Protein 7NHZ (pdb70)

InterPro domains:
  IPR025240 Domain of unknown function DUF4189 [PF13827] (58-142)

Structure (mmCIF, N/CA/C/O backbone):
data_7NHZ
#
_entry.id   7NHZ
#
loop_
_atom_site.group_PDB
_atom_site.id
_atom_site.type_symbol
_atom_site.label_atom_id
_atom_site.label_alt_id
_atom_site.label_comp_id
_atom_site.label_asym_id
_atom_site.label_entity_id
_atom_site.label_seq_id
_atom_site.pdbx_PDB_ins_code
_atom_site.Cartn_x
_atom_site.Cartn_y
_atom_site.Cartn_z
_atom_site.occupancy
_atom_site.B_iso_or_equiv
_atom_site.auth_seq_id
_atom_site.auth_comp_id
_atom_site.auth_asym_id
_atom_site.auth_atom_id
_atom_site.pdbx_PDB_model_num
ATOM 1 N N . PRO A 1 5 ? -23.442 32.564 24.567 1.00 10.00 1 PRO A N 1
ATOM 2 C CA . PRO A 1 5 ? -23.447 32.726 23.131 1.00 44.04 1 PRO A CA 1
ATOM 3 C C . PRO A 1 5 ? -23.984 31.474 22.481 1.00 11.31 1 PRO A C 1
ATOM 4 O O . PRO A 1 5 ? -23.617 30.359 22.867 1.00 22.13 1 PRO A O 1
ATOM 15 N N . THR A 1 6 ? -24.838 31.653 21.508 1.00 54.45 2 THR A N 1
ATOM 16 C CA . THR A 1 6 ? -25.453 30.566 20.815 1.00 71.21 2 THR A CA 1
ATOM 17 C C . THR A 1 6 ? -24.518 30.104 19.693 1.00 31.15 2 THR A C 1
ATOM 18 O O . THR A 1 6 ? -24.297 30.828 18.698 1.00 24.11 2 THR A O 1
ATOM 29 N N . VAL A 1 7 ? -23.939 28.953 19.872 1.00 35.13 3 VAL A N 1
ATOM 30 C CA . VAL A 1 7 ? -22.995 28.417 18.921 1.00 51.22 3 VAL A CA 1
ATOM 31 C C . VAL A 1 7 ? -23.674 27.393 18.031 1.00 23.14 3 VAL A C 1
ATOM 32 O O . VAL A 1 7 ? -24.832 27.013 18.266 1.00 2.53 3 VAL A O 1
ATOM 45 N N . ASP A 1 8 ? -22.983 26.955 17.024 1.00 41.23 4 ASP A N 1
ATOM 46 C CA . ASP A 1 8 ? -23.523 25.968 16.132 1.00 43.34 4 ASP A CA 1
ATOM 47 C C . ASP A 1 8 ? -23.253 24.613 16.703 1.00 14.41 4 ASP A C 1
ATOM 48 O O . ASP A 1 8 ? -22.111 24.289 17.052 1.00 54.10 4 ASP A O 1
ATOM 57 N N . ALA A 1 9 ? -24.273 23.844 16.828 1.00 73.51 5 ALA A N 1
ATOM 58 C CA . ALA A 1 9 ? -24.159 22.547 17.425 1.00 52.53 5 ALA A CA 1
ATOM 59 C C . ALA A 1 9 ? -24.595 21.481 16.457 1.00 64.32 5 ALA A C 1
ATOM 60 O O . ALA A 1 9 ? -25.789 21.194 16.317 1.00 43.10 5 ALA A O 1
ATOM 67 N N . HIS A 1 10 ? -23.638 20.953 15.755 1.00 51.03 6 HIS A N 1
ATOM 68 C CA . HIS A 1 10 ? -23.819 19.880 14.814 1.00 13.43 6 HIS A CA 1
ATOM 69 C C . HIS A 1 10 ? -22.606 19.003 14.916 1.00 13.45 6 HIS A C 1
ATOM 70 O O . HIS A 1 10 ? -21.483 19.517 15.046 1.00 33.00 6 HIS A O 1
ATOM 84 N N . LEU A 1 11 ? -22.821 17.705 14.896 1.00 62.41 7 LEU A N 1
ATOM 85 C CA . LEU A 1 11 ? -21.755 16.735 15.014 1.00 11.44 7 LEU A CA 1
ATOM 86 C C . LEU A 1 11 ? -20.761 16.870 13.872 1.00 1.22 7 LEU A C 1
ATOM 87 O O . LEU A 1 11 ? -21.102 17.324 12.771 1.00 34.11 7 LEU A O 1
ATOM 103 N N . ALA A 1 12 ? -19.558 16.499 14.138 1.00 61.34 8 ALA A N 1
ATOM 104 C CA . ALA A 1 12 ? -18.496 16.649 13.187 1.00 43.32 8 ALA A CA 1
ATOM 105 C C . ALA A 1 12 ? -18.158 15.337 12.507 1.00 30.41 8 ALA A C 1
ATOM 106 O O . ALA A 1 12 ? -17.626 14.402 13.121 1.00 54.44 8 ALA A O 1
ATOM 113 N N . ASN A 1 13 ? -18.481 15.266 11.257 1.00 1.31 9 ASN A N 1
ATOM 114 C CA . ASN A 1 13 ? -18.169 14.123 10.432 1.00 53.33 9 ASN A CA 1
ATOM 115 C C . ASN A 1 13 ? -17.212 14.573 9.364 1.00 44.12 9 ASN A C 1
ATOM 116 O O . ASN A 1 13 ? -16.728 15.714 9.409 1.00 73.43 9 ASN A O 1
ATOM 127 N N . GLY A 1 14 ? -16.918 13.716 8.425 1.00 61.44 10 GLY A N 1
ATOM 128 C CA . GLY A 1 14 ? -16.037 14.092 7.368 1.00 2.33 10 GLY A CA 1
ATOM 129 C C . GLY A 1 14 ? -15.930 13.019 6.336 1.00 5.21 10 GLY A C 1
ATOM 130 O O . GLY A 1 14 ? -16.917 12.334 6.024 1.00 1.32 10 GLY A O 1
ATOM 134 N N . SER A 1 15 ? -14.757 12.835 5.836 1.00 30.31 11 SER A N 1
ATOM 135 C CA . SER A 1 15 ? -14.491 11.866 4.822 1.00 33.51 11 SER A CA 1
ATOM 136 C C . SER A 1 15 ? -13.271 11.052 5.235 1.00 31.04 11 SER A C 1
ATOM 137 O O . SER A 1 15 ? -12.134 11.516 5.111 1.00 33.24 11 SER A O 1
ATOM 145 N N . MET A 1 16 ? -13.522 9.872 5.795 1.00 10.15 12 MET A N 1
ATOM 146 C CA . MET A 1 16 ? -12.457 9.012 6.312 1.00 52.45 12 MET A CA 1
ATOM 147 C C . MET A 1 16 ? -11.573 8.488 5.202 1.00 43.33 12 MET A C 1
ATOM 148 O O . MET A 1 16 ? -11.999 8.388 4.044 1.00 33.21 12 MET A O 1
ATOM 162 N N . SER A 1 17 ? -10.365 8.134 5.556 1.00 52.40 13 SER A N 1
ATOM 163 C CA . SER A 1 17 ? -9.385 7.721 4.608 1.00 64.44 13 SER A CA 1
ATOM 164 C C . SER A 1 17 ? -9.433 6.211 4.397 1.00 14.14 13 SER A C 1
ATOM 165 O O . SER A 1 17 ? -9.334 5.440 5.336 1.00 63.51 13 SER A O 1
ATOM 173 N N . GLU A 1 18 ? -9.568 5.812 3.169 1.00 70.14 14 GLU A N 1
ATOM 174 C CA . GLU A 1 18 ? -9.614 4.402 2.777 1.00 64.12 14 GLU A CA 1
ATOM 175 C C . GLU A 1 18 ? -8.215 3.846 2.519 1.00 42.00 14 GLU A C 1
ATOM 176 O O . GLU A 1 18 ? -8.048 2.743 1.971 1.00 51.13 14 GLU A O 1
ATOM 188 N N . VAL A 1 19 ? -7.233 4.579 2.944 1.00 4.21 15 VAL A N 1
ATOM 189 C CA . VAL A 1 19 ? -5.864 4.190 2.754 1.00 64.13 15 VAL A CA 1
ATOM 190 C C . VAL A 1 19 ? -5.308 3.557 4.017 1.00 53.31 15 VAL A C 1
ATOM 191 O O . VAL A 1 19 ? -5.686 3.929 5.140 1.00 23.23 15 VAL A O 1
ATOM 204 N N . MET A 1 20 ? -4.471 2.582 3.825 1.00 40.42 16 MET A N 1
ATOM 205 C CA . MET A 1 20 ? -3.761 1.908 4.882 1.00 61.51 16 MET A CA 1
ATOM 206 C C . MET A 1 20 ? -2.307 2.004 4.515 1.00 15.33 16 MET A C 1
ATOM 207 O O . MET A 1 20 ? -1.903 1.447 3.485 1.00 64.41 16 MET A O 1
ATOM 221 N N . MET A 1 21 ? -1.527 2.707 5.332 1.00 72.24 17 MET A N 1
ATOM 222 C CA . MET A 1 21 ? -0.147 3.046 5.033 1.00 12.23 17 MET A CA 1
ATOM 223 C C . MET A 1 21 ? -0.042 3.851 3.725 1.00 71.35 17 MET A C 1
ATOM 224 O O . MET A 1 21 ? -1.055 4.298 3.163 1.00 41.24 17 MET A O 1
ATOM 238 N N . SER A 1 22 ? 1.157 4.101 3.288 1.00 3.11 18 SER A N 1
ATOM 239 C CA . SER A 1 22 ? 1.419 4.818 2.068 1.00 34.11 18 SER A CA 1
ATOM 240 C C . SER A 1 22 ? 2.821 4.490 1.600 1.00 51.45 18 SER A C 1
ATOM 241 O O . SER A 1 22 ? 3.496 3.657 2.194 1.00 61.15 18 SER A O 1
ATOM 249 N N . GLU A 1 23 ? 3.241 5.139 0.552 1.00 2.14 19 GLU A N 1
ATOM 250 C CA . GLU A 1 23 ? 4.575 4.999 0.034 1.00 74.21 19 GLU A CA 1
ATOM 251 C C . GLU A 1 23 ? 5.436 6.136 0.571 1.00 25.05 19 GLU A C 1
ATOM 252 O O . GLU A 1 23 ? 6.649 6.008 0.696 1.00 63.00 19 GLU A O 1
ATOM 264 N N . ILE A 1 24 ? 4.785 7.252 0.890 1.00 23.21 20 ILE A N 1
ATOM 265 C CA . ILE A 1 24 ? 5.464 8.429 1.460 1.00 74.12 20 ILE A CA 1
ATOM 266 C C . ILE A 1 24 ? 5.809 8.163 2.929 1.00 50.40 20 ILE A C 1
ATOM 267 O O . ILE A 1 24 ? 6.786 8.667 3.471 1.00 15.23 20 ILE A O 1
ATOM 283 N N . ALA A 1 25 ? 4.998 7.355 3.529 1.00 0.32 21 ALA A N 1
ATOM 284 C CA . ALA A 1 25 ? 5.144 6.906 4.892 1.00 33.32 21 ALA A CA 1
ATOM 285 C C . ALA A 1 25 ? 4.619 5.505 4.919 1.00 3.52 21 ALA A C 1
ATOM 286 O O . ALA A 1 25 ? 3.434 5.291 4.656 1.00 44.21 21 ALA A O 1
ATOM 293 N N . GLY A 1 26 ? 5.466 4.561 5.207 1.00 32.24 22 GLY A N 1
ATOM 294 C CA . GLY A 1 26 ? 5.102 3.200 5.047 1.00 11.24 22 GLY A CA 1
ATOM 295 C C . GLY A 1 26 ? 6.338 2.415 4.877 1.00 63.43 22 GLY A C 1
ATOM 296 O O . GLY A 1 26 ? 6.862 2.277 3.766 1.00 15.12 22 GLY A O 1
ATOM 300 N N . LEU A 1 27 ? 6.827 1.972 5.977 1.00 53.22 23 LEU A N 1
ATOM 301 C CA . LEU A 1 27 ? 8.061 1.256 6.102 1.00 2.01 23 LEU A CA 1
ATOM 302 C C . LEU A 1 27 ? 7.992 -0.043 5.293 1.00 21.24 23 LEU A C 1
ATOM 303 O O . LEU A 1 27 ? 6.896 -0.637 5.192 1.00 21.14 23 LEU A O 1
ATOM 319 N N . PRO A 1 28 ? 9.139 -0.495 4.677 1.00 72.41 24 PRO A N 1
ATOM 320 C CA . PRO A 1 28 ? 9.185 -1.740 3.909 1.00 73.15 24 PRO A CA 1
ATOM 321 C C . PRO A 1 28 ? 8.557 -2.872 4.698 1.00 21.33 24 PRO A C 1
ATOM 322 O O . PRO A 1 28 ? 8.978 -3.182 5.824 1.00 61.34 24 PRO A O 1
ATOM 333 N N . ILE A 1 29 ? 7.589 -3.488 4.073 1.00 73.32 25 ILE A N 1
ATOM 334 C CA . ILE A 1 29 ? 6.706 -4.441 4.682 1.00 63.21 25 ILE A CA 1
ATOM 335 C C . ILE A 1 29 ? 7.430 -5.710 5.073 1.00 63.21 25 ILE A C 1
ATOM 336 O O . ILE A 1 29 ? 7.990 -6.410 4.211 1.00 71.24 25 ILE A O 1
ATOM 352 N N . PRO A 1 30 ? 7.499 -5.993 6.379 1.00 63.11 26 PRO A N 1
ATOM 353 C CA . PRO A 1 30 ? 7.995 -7.258 6.864 1.00 4.52 26 PRO A CA 1
ATOM 354 C C . PRO A 1 30 ? 6.971 -8.323 6.500 1.00 3.24 26 PRO A C 1
ATOM 355 O O . PRO A 1 30 ? 5.765 -8.005 6.412 1.00 63.35 26 PRO A O 1
ATOM 366 N N . PRO A 1 31 ? 7.388 -9.573 6.271 1.00 33.01 27 PRO A N 1
ATOM 367 C CA . PRO A 1 31 ? 6.470 -10.628 5.875 1.00 3.52 27 PRO A CA 1
ATOM 368 C C . PRO A 1 31 ? 5.393 -10.843 6.915 1.00 73.34 27 PRO A C 1
ATOM 369 O O . PRO A 1 31 ? 5.618 -10.655 8.118 1.00 71.04 27 PRO A O 1
ATOM 380 N N . ILE A 1 32 ? 4.234 -11.176 6.464 1.00 61.01 28 ILE A N 1
ATOM 381 C CA . ILE A 1 32 ? 3.158 -11.469 7.343 1.00 12.41 28 ILE A CA 1
ATOM 382 C C . ILE A 1 32 ? 3.233 -12.943 7.631 1.00 72.13 28 ILE A C 1
ATOM 383 O O . ILE A 1 32 ? 3.002 -13.776 6.739 1.00 30.41 28 ILE A O 1
ATOM 399 N N . ILE A 1 33 ? 3.651 -13.275 8.823 1.00 40.13 29 ILE A N 1
ATOM 400 C CA . ILE A 1 33 ? 3.816 -14.636 9.189 1.00 62.13 29 ILE A CA 1
ATOM 401 C C . ILE A 1 33 ? 2.470 -15.289 9.386 1.00 52.13 29 ILE A C 1
ATOM 402 O O . ILE A 1 33 ? 1.745 -15.007 10.353 1.00 43.15 29 ILE A O 1
ATOM 418 N N . HIS A 1 34 ? 2.119 -16.083 8.433 1.00 23.42 30 HIS A N 1
ATOM 419 C CA . HIS A 1 34 ? 0.963 -16.891 8.509 1.00 50.52 30 HIS A CA 1
ATOM 420 C C . HIS A 1 34 ? 1.411 -18.270 8.857 1.00 3.44 30 HIS A C 1
ATOM 421 O O . HIS A 1 34 ? 2.582 -18.620 8.648 1.00 21.33 30 HIS A O 1
ATOM 435 N N . TYR A 1 35 ? 0.538 -19.038 9.392 1.00 62.11 31 TYR A N 1
ATOM 436 C CA . TYR A 1 35 ? 0.905 -20.330 9.886 1.00 23.24 31 TYR A CA 1
ATOM 437 C C . TYR A 1 35 ? 0.146 -21.363 9.104 1.00 45.51 31 TYR A C 1
ATOM 438 O O . TYR A 1 35 ? -1.035 -21.156 8.786 1.00 20.33 31 TYR A O 1
ATOM 456 N N . GLY A 1 36 ? 0.802 -22.434 8.751 1.00 15.22 32 GLY A N 1
ATOM 457 C CA . GLY A 1 36 ? 0.152 -23.451 8.008 1.00 10.21 32 GLY A CA 1
ATOM 458 C C . GLY A 1 36 ? 0.752 -24.793 8.257 1.00 52.14 32 GLY A C 1
ATOM 459 O O . GLY A 1 36 ? 1.736 -24.923 9.009 1.00 3.11 32 GLY A O 1
ATOM 463 N N . ALA A 1 37 ? 0.199 -25.780 7.625 1.00 71.31 33 ALA A N 1
ATOM 464 C CA . ALA A 1 37 ? 0.628 -27.128 7.791 1.00 51.33 33 ALA A CA 1
ATOM 465 C C . ALA A 1 37 ? 0.071 -27.980 6.681 1.00 35.13 33 ALA A C 1
ATOM 466 O O . ALA A 1 37 ? -0.973 -27.662 6.095 1.00 11.01 33 ALA A O 1
ATOM 473 N N . ILE A 1 38 ? 0.785 -29.009 6.366 1.00 44.42 34 ILE A N 1
ATOM 474 C CA . ILE A 1 38 ? 0.368 -29.992 5.416 1.00 14.32 34 ILE A CA 1
ATOM 475 C C . ILE A 1 38 ? 0.453 -31.336 6.096 1.00 42.23 34 ILE A C 1
ATOM 476 O O . ILE A 1 38 ? 1.539 -31.797 6.449 1.00 41.24 34 ILE A O 1
ATOM 492 N N . ALA A 1 39 ? -0.672 -31.934 6.303 1.00 1.41 35 ALA A N 1
ATOM 493 C CA . ALA A 1 39 ? -0.758 -33.192 6.966 1.00 15.13 35 ALA A CA 1
ATOM 494 C C . ALA A 1 39 ? -0.842 -34.223 5.911 1.00 2.20 35 ALA A C 1
ATOM 495 O O . ALA A 1 39 ? -1.733 -34.166 5.051 1.00 23.10 35 ALA A O 1
ATOM 502 N N . TYR A 1 40 ? 0.082 -35.116 5.907 1.00 21.20 36 TYR A N 1
ATOM 503 C CA . TYR A 1 40 ? 0.087 -36.090 4.902 1.00 41.53 36 TYR A CA 1
ATOM 504 C C . TYR A 1 40 ? 0.474 -37.419 5.484 1.00 71.55 36 TYR A C 1
ATOM 505 O O . TYR A 1 40 ? 1.647 -37.663 5.778 1.00 44.23 36 TYR A O 1
ATOM 523 N N . ALA A 1 41 ? -0.492 -38.258 5.658 1.00 2.14 37 ALA A N 1
ATOM 524 C CA . ALA A 1 41 ? -0.242 -39.588 6.123 1.00 54.24 37 ALA A CA 1
ATOM 525 C C . ALA A 1 41 ? 0.161 -40.421 4.919 1.00 23.01 37 ALA A C 1
ATOM 526 O O . ALA A 1 41 ? -0.422 -40.250 3.837 1.00 51.34 37 ALA A O 1
ATOM 533 N N . PRO A 1 42 ? 1.134 -41.347 5.067 1.00 4.44 38 PRO A N 1
ATOM 534 C CA . PRO A 1 42 ? 1.638 -42.185 3.953 1.00 41.23 38 PRO A CA 1
ATOM 535 C C . PRO A 1 42 ? 0.533 -43.003 3.260 1.00 13.53 38 PRO A C 1
ATOM 536 O O . PRO A 1 42 ? 0.725 -43.516 2.146 1.00 72.30 38 PRO A O 1
ATOM 547 N N . SER A 1 43 ? -0.623 -43.069 3.913 1.00 12.22 39 SER A N 1
ATOM 548 C CA . SER A 1 43 ? -1.799 -43.747 3.437 1.00 42.11 39 SER A CA 1
ATOM 549 C C . SER A 1 43 ? -2.330 -43.070 2.160 1.00 65.12 39 SER A C 1
ATOM 550 O O . SER A 1 43 ? -3.057 -43.669 1.385 1.00 14.54 39 SER A O 1
ATOM 558 N N . GLY A 1 44 ? -1.942 -41.817 1.954 1.00 63.22 40 GLY A N 1
ATOM 559 C CA . GLY A 1 44 ? -2.412 -41.074 0.807 1.00 3.43 40 GLY A CA 1
ATOM 560 C C . GLY A 1 44 ? -3.328 -39.970 1.240 1.00 14.33 40 GLY A C 1
ATOM 561 O O . GLY A 1 44 ? -3.836 -39.197 0.427 1.00 43.01 40 GLY A O 1
ATOM 565 N N . ALA A 1 45 ? -3.524 -39.895 2.531 1.00 70.43 41 ALA A N 1
ATOM 566 C CA . ALA A 1 45 ? -4.362 -38.902 3.132 1.00 44.25 41 ALA A CA 1
ATOM 567 C C . ALA A 1 45 ? -3.613 -37.580 3.180 1.00 11.33 41 ALA A C 1
ATOM 568 O O . ALA A 1 45 ? -2.649 -37.427 3.929 1.00 71.42 41 ALA A O 1
ATOM 575 N N . SER A 1 46 ? -4.013 -36.671 2.336 1.00 40.34 42 SER A N 1
ATOM 576 C CA . SER A 1 46 ? -3.406 -35.383 2.240 1.00 22.41 42 SER A CA 1
ATOM 577 C C . SER A 1 46 ? -4.348 -34.274 2.697 1.00 63.34 42 SER A C 1
ATOM 578 O O . SER A 1 46 ? -5.562 -34.317 2.437 1.00 1.34 42 SER A O 1
ATOM 586 N N . GLY A 1 47 ? -3.791 -33.300 3.363 1.00 32.42 43 GLY A N 1
ATOM 587 C CA . GLY A 1 47 ? -4.522 -32.150 3.770 1.00 62.33 43 GLY A CA 1
ATOM 588 C C . GLY A 1 47 ? -3.602 -30.990 3.958 1.00 70.34 43 GLY A C 1
ATOM 589 O O . GLY A 1 47 ? -2.462 -31.178 4.370 1.00 0.44 43 GLY A O 1
ATOM 593 N N . LYS A 1 48 ? -4.059 -29.806 3.650 1.00 43.41 44 LYS A N 1
ATOM 594 C CA . LYS A 1 48 ? -3.226 -28.632 3.756 1.00 22.03 44 LYS A CA 1
ATOM 595 C C . LYS A 1 48 ? -4.026 -27.435 4.217 1.00 64.52 44 LYS A C 1
ATOM 596 O O . LYS A 1 48 ? -5.233 -27.343 3.949 1.00 21.43 44 LYS A O 1
ATOM 615 N N . ALA A 1 49 ? -3.366 -26.537 4.923 1.00 13.13 45 ALA A N 1
ATOM 616 C CA . ALA A 1 49 ? -3.966 -25.335 5.415 1.00 53.00 45 ALA A CA 1
ATOM 617 C C . ALA A 1 49 ? -2.890 -24.298 5.452 1.00 43.54 45 ALA A C 1
ATOM 618 O O . ALA A 1 49 ? -1.788 -24.581 5.915 1.00 54.05 45 ALA A O 1
ATOM 625 N N . TRP A 1 50 ? -3.175 -23.129 4.941 1.00 51.31 46 TRP A N 1
ATOM 626 C CA . TRP A 1 50 ? -2.189 -22.092 4.851 1.00 0.42 46 TRP A CA 1
ATOM 627 C C . TRP A 1 50 ? -2.858 -20.732 4.873 1.00 53.35 46 TRP A C 1
ATOM 628 O O . TRP A 1 50 ? -4.051 -20.619 4.545 1.00 12.52 46 TRP A O 1
ATOM 649 N N . HIS A 1 51 ? -2.100 -19.732 5.276 1.00 24.11 47 HIS A N 1
ATOM 650 C CA . HIS A 1 51 ? -2.559 -18.351 5.452 1.00 54.21 47 HIS A CA 1
ATOM 651 C C . HIS A 1 51 ? -3.431 -18.235 6.671 1.00 44.12 47 HIS A C 1
ATOM 652 O O . HIS A 1 51 ? -4.323 -17.389 6.739 1.00 2.12 47 HIS A O 1
ATOM 666 N N . GLN A 1 52 ? -3.145 -19.058 7.675 1.00 21.41 48 GLN A N 1
ATOM 667 C CA . GLN A 1 52 ? -3.905 -19.002 8.882 1.00 32.01 48 GLN A CA 1
ATOM 668 C C . GLN A 1 52 ? -3.338 -17.984 9.781 1.00 54.21 48 GLN A C 1
ATOM 669 O O . GLN A 1 52 ? -2.180 -17.578 9.646 1.00 70.42 48 GLN A O 1
ATOM 683 N N . ARG A 1 53 ? -4.110 -17.650 10.732 1.00 1.21 49 ARG A N 1
ATOM 684 C CA . ARG A 1 53 ? -3.760 -16.607 11.646 1.00 10.44 49 ARG A CA 1
ATOM 685 C C . ARG A 1 53 ? -3.361 -17.202 12.992 1.00 73.51 49 ARG A C 1
ATOM 686 O O . ARG A 1 53 ? -2.799 -16.521 13.853 1.00 23.10 49 ARG A O 1
ATOM 707 N N . THR A 1 54 ? -3.650 -18.474 13.177 1.00 32.33 50 THR A N 1
ATOM 708 C CA . THR A 1 54 ? -3.310 -19.165 14.385 1.00 44.23 50 THR A CA 1
ATOM 709 C C . THR A 1 54 ? -2.767 -20.556 14.063 1.00 12.34 50 THR A C 1
ATOM 710 O O . THR A 1 54 ? -3.376 -21.300 13.265 1.00 21.14 50 THR A O 1
ATOM 721 N N . PRO A 1 55 ? -1.589 -20.911 14.623 1.00 72.42 51 PRO A N 1
ATOM 722 C CA . PRO A 1 55 ? -0.959 -22.223 14.411 1.00 31.44 51 PRO A CA 1
ATOM 723 C C . PRO A 1 55 ? -1.880 -23.381 14.785 1.00 1.32 51 PRO A C 1
ATOM 724 O O . PRO A 1 55 ? -1.912 -24.398 14.094 1.00 20.33 51 PRO A O 1
ATOM 735 N N . ALA A 1 56 ? -2.643 -23.207 15.866 1.00 35.34 52 ALA A N 1
ATOM 736 C CA . ALA A 1 56 ? -3.569 -24.233 16.317 1.00 40.11 52 ALA A CA 1
ATOM 737 C C . ALA A 1 56 ? -4.633 -24.497 15.269 1.00 20.11 52 ALA A C 1
ATOM 738 O O . ALA A 1 56 ? -4.877 -25.641 14.919 1.00 44.33 52 ALA A O 1
ATOM 745 N N . ARG A 1 57 ? -5.226 -23.431 14.726 1.00 20.52 53 ARG A N 1
ATOM 746 C CA . ARG A 1 57 ? -6.256 -23.578 13.714 1.00 71.22 53 ARG A CA 1
ATOM 747 C C . ARG A 1 57 ? -5.690 -24.230 12.475 1.00 30.41 53 ARG A C 1
ATOM 748 O O . ARG A 1 57 ? -6.270 -25.159 11.951 1.00 52.04 53 ARG A O 1
ATOM 769 N N . ALA A 1 58 ? -4.530 -23.763 12.053 1.00 41.54 54 ALA A N 1
ATOM 770 C CA . ALA A 1 58 ? -3.828 -24.290 10.876 1.00 13.21 54 ALA A CA 1
ATOM 771 C C . ALA A 1 58 ? -3.609 -25.787 10.986 1.00 31.05 54 ALA A C 1
ATOM 772 O O . ALA A 1 58 ? -3.904 -26.535 10.054 1.00 2.34 54 ALA A O 1
ATOM 779 N N . GLU A 1 59 ? -3.122 -26.210 12.134 1.00 13.43 55 GLU A N 1
ATOM 780 C CA . GLU A 1 59 ? -2.825 -27.580 12.388 1.00 2.21 55 GLU A CA 1
ATOM 781 C C . GLU A 1 59 ? -4.111 -28.404 12.373 1.00 43.14 55 GLU A C 1
ATOM 782 O O . GLU A 1 59 ? -4.168 -29.462 11.740 1.00 30.15 55 GLU A O 1
ATOM 794 N N . GLN A 1 60 ? -5.155 -27.881 13.014 1.00 74.42 56 GLN A N 1
ATOM 795 C CA . GLN A 1 60 ? -6.453 -28.549 13.046 1.00 64.04 56 GLN A CA 1
ATOM 796 C C . GLN A 1 60 ? -7.018 -28.708 11.643 1.00 55.31 56 GLN A C 1
ATOM 797 O O . GLN A 1 60 ? -7.535 -29.772 11.294 1.00 13.13 56 GLN A O 1
ATOM 811 N N . VAL A 1 61 ? -6.894 -27.661 10.838 1.00 42.04 57 VAL A N 1
ATOM 812 C CA . VAL A 1 61 ? -7.402 -27.682 9.484 1.00 31.22 57 VAL A CA 1
ATOM 813 C C . VAL A 1 61 ? -6.587 -28.659 8.621 1.00 34.32 57 VAL A C 1
ATOM 814 O O . VAL A 1 61 ? -7.138 -29.359 7.772 1.00 42.15 57 VAL A O 1
ATOM 827 N N . ALA A 1 62 ? -5.295 -28.744 8.872 1.00 21.42 58 ALA A N 1
ATOM 828 C CA . ALA A 1 62 ? -4.440 -29.670 8.131 1.00 34.01 58 ALA A CA 1
ATOM 829 C C . ALA A 1 62 ? -4.876 -31.104 8.411 1.00 2.45 58 ALA A C 1
ATOM 830 O O . ALA A 1 62 ? -5.062 -31.915 7.486 1.00 74.11 58 ALA A O 1
ATOM 837 N N . LEU A 1 63 ? -5.091 -31.390 9.688 1.00 53.23 59 LEU A N 1
ATOM 838 C CA . LEU A 1 63 ? -5.559 -32.697 10.143 1.00 70.20 59 LEU A CA 1
ATOM 839 C C . LEU A 1 63 ? -6.957 -32.977 9.579 1.00 44.25 59 LEU A C 1
ATOM 840 O O . LEU A 1 63 ? -7.289 -34.113 9.213 1.00 23.24 59 LEU A O 1
ATOM 856 N N . GLU A 1 64 ? -7.755 -31.924 9.496 1.00 34.22 60 GLU A N 1
ATOM 857 C CA . GLU A 1 64 ? -9.100 -31.976 8.955 1.00 31.11 60 GLU A CA 1
ATOM 858 C C . GLU A 1 64 ? -9.084 -32.435 7.503 1.00 23.13 60 GLU A C 1
ATOM 859 O O . GLU A 1 64 ? -9.814 -33.359 7.129 1.00 13.43 60 GLU A O 1
ATOM 871 N N . LYS A 1 65 ? -8.254 -31.805 6.685 1.00 32.21 61 LYS A N 1
ATOM 872 C CA . LYS A 1 65 ? -8.196 -32.167 5.296 1.00 42.32 61 LYS A CA 1
ATOM 873 C C . LYS A 1 65 ? -7.531 -33.517 5.089 1.00 62.13 61 LYS A C 1
ATOM 874 O O . LYS A 1 65 ? -7.903 -34.251 4.179 1.00 51.15 61 LYS A O 1
ATOM 893 N N . CYS A 1 66 ? -6.550 -33.840 5.938 1.00 0.22 62 CYS A N 1
ATOM 894 C CA . CYS A 1 66 ? -5.904 -35.150 5.885 1.00 33.45 62 CYS A CA 1
ATOM 895 C C . CYS A 1 66 ? -6.936 -36.221 6.155 1.00 11.54 62 CYS A C 1
ATOM 896 O O . CYS A 1 66 ? -7.039 -37.207 5.429 1.00 74.13 62 CYS A O 1
ATOM 903 N N . GLY A 1 67 ? -7.711 -36.009 7.192 1.00 1.23 63 GLY A N 1
ATOM 904 C CA . GLY A 1 67 ? -8.747 -36.919 7.514 1.00 34.55 63 GLY A CA 1
ATOM 905 C C . GLY A 1 67 ? -8.597 -37.475 8.891 1.00 74.42 63 GLY A C 1
ATOM 906 O O . GLY A 1 67 ? -9.592 -37.740 9.571 1.00 0.45 63 GLY A O 1
ATOM 910 N N . ASP A 1 68 ? -7.365 -37.640 9.334 1.00 51.34 64 ASP A N 1
ATOM 911 C CA . ASP A 1 68 ? -7.146 -38.233 10.627 1.00 23.23 64 ASP A CA 1
ATOM 912 C C . ASP A 1 68 ? -6.815 -37.142 11.624 1.00 74.14 64 ASP A C 1
ATOM 913 O O . ASP A 1 68 ? -6.002 -36.261 11.338 1.00 63.52 64 ASP A O 1
ATOM 922 N N . LYS A 1 69 ? -7.425 -37.212 12.785 1.00 41.33 65 LYS A N 1
ATOM 923 C CA . LYS A 1 69 ? -7.203 -36.250 13.866 1.00 71.41 65 LYS A CA 1
ATOM 924 C C . LYS A 1 69 ? -5.770 -36.344 14.324 1.00 14.25 65 LYS A C 1
ATOM 925 O O . LYS A 1 69 ? -5.158 -35.370 14.738 1.00 10.21 65 LYS A O 1
ATOM 944 N N . THR A 1 70 ? -5.266 -37.526 14.265 1.00 11.01 66 THR A N 1
ATOM 945 C CA . THR A 1 70 ? -3.921 -37.785 14.637 1.00 31.11 66 THR A CA 1
ATOM 946 C C . THR A 1 70 ? -3.061 -38.098 13.377 1.00 43.24 66 THR A C 1
ATOM 947 O O . THR A 1 70 ? -2.119 -38.892 13.428 1.00 1.12 66 THR A O 1
ATOM 958 N N . CYS A 1 71 ? -3.438 -37.495 12.228 1.00 1.34 67 CYS A N 1
ATOM 959 C CA . CYS A 1 71 ? -2.632 -37.583 11.001 1.00 61.01 67 CYS A CA 1
ATOM 960 C C . CYS A 1 71 ? -1.192 -37.084 11.271 1.00 72.23 67 CYS A C 1
ATOM 961 O O . CYS A 1 71 ? -0.967 -35.891 11.488 1.00 14.13 67 CYS A O 1
ATOM 968 N N . LYS A 1 72 ? -0.243 -38.002 11.328 1.00 61.42 68 LYS A N 1
ATOM 969 C CA . LYS A 1 72 ? 1.144 -37.633 11.539 1.00 1.40 68 LYS A CA 1
ATOM 970 C C . LYS A 1 72 ? 1.908 -37.552 10.234 1.00 5.43 68 LYS A C 1
ATOM 971 O O . LYS A 1 72 ? 1.366 -37.900 9.179 1.00 4.11 68 LYS A O 1
ATOM 990 N N . VAL A 1 73 ? 3.176 -37.109 10.326 1.00 51.33 69 VAL A N 1
ATOM 991 C CA . VAL A 1 73 ? 4.048 -36.786 9.176 1.00 75.12 69 VAL A CA 1
ATOM 992 C C . VAL A 1 73 ? 3.592 -35.409 8.640 1.00 31.42 69 VAL A C 1
ATOM 993 O O . VAL A 1 73 ? 3.926 -34.956 7.533 1.00 24.22 69 VAL A O 1
ATOM 1006 N N . VAL A 1 74 ? 2.872 -34.718 9.508 1.00 62.25 70 VAL A N 1
ATOM 1007 C CA . VAL A 1 74 ? 2.367 -33.411 9.235 1.00 1.22 70 VAL A CA 1
ATOM 1008 C C . VAL A 1 74 ? 3.508 -32.407 9.244 1.00 64.33 70 VAL A C 1
ATOM 1009 O O . VAL A 1 74 ? 4.282 -32.312 10.203 1.00 73.01 70 VAL A O 1
ATOM 1022 N N . SER A 1 75 ? 3.643 -31.706 8.170 1.00 13.34 71 SER A N 1
ATOM 1023 C CA . SER A 1 75 ? 4.660 -30.730 8.062 1.00 43.45 71 SER A CA 1
ATOM 1024 C C . SER A 1 75 ? 4.056 -29.403 8.485 1.00 64.10 71 SER A C 1
ATOM 1025 O O . SER A 1 75 ? 3.062 -28.968 7.919 1.00 31.43 71 SER A O 1
ATOM 1033 N N . ARG A 1 76 ? 4.643 -28.788 9.466 1.00 31.42 72 ARG A N 1
ATOM 1034 C CA . ARG A 1 76 ? 4.153 -27.546 10.000 1.00 15.35 72 ARG A CA 1
ATOM 1035 C C . ARG A 1 76 ? 5.141 -26.465 9.685 1.00 71.10 72 ARG A C 1
ATOM 1036 O O . ARG A 1 76 ? 6.329 -26.568 10.034 1.00 14.33 72 ARG A O 1
ATOM 1057 N N . PHE A 1 77 ? 4.673 -25.438 9.038 1.00 13.30 73 PHE A N 1
ATOM 1058 C CA . PHE A 1 77 ? 5.535 -24.406 8.545 1.00 11.21 73 PHE A CA 1
ATOM 1059 C C . PHE A 1 77 ? 4.826 -23.073 8.470 1.00 25.21 73 PHE A C 1
ATOM 1060 O O . PHE A 1 77 ? 3.618 -23.001 8.316 1.00 12.21 73 PHE A O 1
ATOM 1077 N N . THR A 1 78 ? 5.579 -22.034 8.599 1.00 44.42 74 THR A N 1
ATOM 1078 C CA . THR A 1 78 ? 5.081 -20.685 8.475 1.00 42.02 74 THR A CA 1
ATOM 1079 C C . THR A 1 78 ? 5.703 -20.073 7.223 1.00 31.31 74 THR A C 1
ATOM 1080 O O . THR A 1 78 ? 5.805 -18.865 7.065 1.00 34.05 74 THR A O 1
ATOM 1091 N N . ARG A 1 79 ? 6.107 -20.960 6.352 1.00 24.23 75 ARG A N 1
ATOM 1092 C CA . ARG A 1 79 ? 6.734 -20.660 5.090 1.00 72.53 75 ARG A CA 1
ATOM 1093 C C . ARG A 1 79 ? 5.931 -21.369 4.027 1.00 2.41 75 ARG A C 1
ATOM 1094 O O . ARG A 1 79 ? 4.734 -21.604 4.220 1.00 73.24 75 ARG A O 1
ATOM 1115 N N . CYS A 1 80 ? 6.531 -21.693 2.931 1.00 21.22 76 CYS A N 1
ATOM 1116 C CA . CYS A 1 80 ? 5.852 -22.465 1.945 1.00 73.15 76 CYS A CA 1
ATOM 1117 C C . CYS A 1 80 ? 6.364 -23.897 1.998 1.00 34.35 76 CYS A C 1
ATOM 1118 O O . CYS A 1 80 ? 7.543 -24.136 2.312 1.00 71.12 76 CYS A O 1
ATOM 1125 N N . GLY A 1 81 ? 5.483 -24.827 1.761 1.00 43.23 77 GLY A N 1
ATOM 1126 C CA . GLY A 1 81 ? 5.837 -26.215 1.763 1.00 25.35 77 GLY A CA 1
ATOM 1127 C C . GLY A 1 81 ? 5.413 -26.863 0.476 1.00 62.34 77 GLY A C 1
ATOM 1128 O O . GLY A 1 81 ? 4.325 -26.584 -0.020 1.00 22.24 77 GLY A O 1
ATOM 1132 N N . ALA A 1 82 ? 6.254 -27.703 -0.065 1.00 63.41 78 ALA A N 1
ATOM 1133 C CA . ALA A 1 82 ? 5.987 -28.364 -1.324 1.00 50.03 78 ALA A CA 1
ATOM 1134 C C . ALA A 1 82 ? 6.202 -29.865 -1.177 1.00 4.10 78 ALA A C 1
ATOM 1135 O O . ALA A 1 82 ? 7.270 -30.306 -0.787 1.00 44.22 78 ALA A O 1
ATOM 1142 N N . VAL A 1 83 ? 5.197 -30.627 -1.498 1.00 42.33 79 VAL A N 1
ATOM 1143 C CA . VAL A 1 83 ? 5.228 -32.059 -1.363 1.00 5.00 79 VAL A CA 1
ATOM 1144 C C . VAL A 1 83 ? 5.413 -32.729 -2.718 1.00 4.12 79 VAL A C 1
ATOM 1145 O O . VAL A 1 83 ? 4.609 -32.521 -3.683 1.00 12.42 79 VAL A O 1
ATOM 1158 N N . ALA A 1 84 ? 6.450 -33.513 -2.782 1.00 65.12 80 ALA A N 1
ATOM 1159 C CA . ALA A 1 84 ? 6.823 -34.252 -3.940 1.00 23.05 80 ALA A CA 1
ATOM 1160 C C . ALA A 1 84 ? 6.491 -35.708 -3.748 1.00 42.23 80 ALA A C 1
ATOM 1161 O O . ALA A 1 84 ? 6.624 -36.254 -2.640 1.00 12.33 80 ALA A O 1
ATOM 1168 N N . TYR A 1 85 ? 6.041 -36.308 -4.812 1.00 61.30 81 TYR A N 1
ATOM 1169 C CA . TYR A 1 85 ? 5.685 -37.704 -4.848 1.00 23.42 81 TYR A CA 1
ATOM 1170 C C . TYR A 1 85 ? 6.752 -38.422 -5.619 1.00 22.43 81 TYR A C 1
ATOM 1171 O O . TYR A 1 85 ? 7.075 -38.028 -6.757 1.00 73.11 81 TYR A O 1
ATOM 1189 N N . ASN A 1 86 ? 7.331 -39.404 -5.024 1.00 21.12 82 ASN A N 1
ATOM 1190 C CA . ASN A 1 86 ? 8.333 -40.193 -5.685 1.00 74.22 82 ASN A CA 1
ATOM 1191 C C . ASN A 1 86 ? 8.083 -41.664 -5.481 1.00 23.33 82 ASN A C 1
ATOM 1192 O O . ASN A 1 86 ? 8.586 -42.250 -4.527 1.00 52.41 82 ASN A O 1
ATOM 1203 N N . GLY A 1 87 ? 7.241 -42.232 -6.331 1.00 3.45 83 GLY A N 1
ATOM 1204 C CA . GLY A 1 87 ? 6.932 -43.656 -6.276 1.00 75.34 83 GLY A CA 1
ATOM 1205 C C . GLY A 1 87 ? 6.451 -44.086 -4.909 1.00 2.21 83 GLY A C 1
ATOM 1206 O O . GLY A 1 87 ? 7.122 -44.881 -4.225 1.00 11.23 83 GLY A O 1
ATOM 1210 N N . SER A 1 88 ? 5.343 -43.490 -4.490 1.00 20.31 84 SER A N 1
ATOM 1211 C CA . SER A 1 88 ? 4.679 -43.747 -3.234 1.00 10.12 84 SER A CA 1
ATOM 1212 C C . SER A 1 88 ? 5.417 -43.146 -2.010 1.00 13.43 84 SER A C 1
ATOM 1213 O O . SER A 1 88 ? 4.943 -43.265 -0.871 1.00 3.31 84 SER A O 1
ATOM 1221 N N . LYS A 1 89 ? 6.537 -42.469 -2.251 1.00 4.23 85 LYS A N 1
ATOM 1222 C CA . LYS A 1 89 ? 7.257 -41.787 -1.192 1.00 3.03 85 LYS A CA 1
ATOM 1223 C C . LYS A 1 89 ? 6.854 -40.327 -1.231 1.00 33.23 85 LYS A C 1
ATOM 1224 O O . LYS A 1 89 ? 6.852 -39.712 -2.306 1.00 61.52 85 LYS A O 1
ATOM 1243 N N . TYR A 1 90 ? 6.497 -39.788 -0.098 1.00 54.14 86 TYR A N 1
ATOM 1244 C CA . TYR A 1 90 ? 6.056 -38.415 -0.009 1.00 23.30 86 TYR A CA 1
ATOM 1245 C C . TYR A 1 90 ? 7.068 -37.614 0.776 1.00 60.34 86 TYR A C 1
ATOM 1246 O O . TYR A 1 90 ? 7.348 -37.921 1.942 1.00 11.54 86 TYR A O 1
ATOM 1264 N N . GLN A 1 91 ? 7.614 -36.607 0.159 1.00 34.34 87 GLN A N 1
ATOM 1265 C CA . GLN A 1 91 ? 8.616 -35.786 0.800 1.00 40.12 87 GLN A CA 1
ATOM 1266 C C . GLN A 1 91 ? 8.117 -34.332 0.764 1.00 50.22 87 GLN A C 1
ATOM 1267 O O . GLN A 1 91 ? 7.648 -33.869 -0.282 1.00 43.32 87 GLN A O 1
ATOM 1281 N N . GLY A 1 92 ? 8.216 -33.634 1.880 1.00 34.13 88 GLY A N 1
ATOM 1282 C CA . GLY A 1 92 ? 7.779 -32.261 1.948 1.00 71.12 88 GLY A CA 1
ATOM 1283 C C . GLY A 1 92 ? 8.943 -31.299 2.124 1.00 33.34 88 GLY A C 1
ATOM 1284 O O . GLY A 1 92 ? 9.677 -31.369 3.115 1.00 24.54 88 GLY A O 1
ATOM 1288 N N . GLY A 1 93 ? 9.119 -30.431 1.164 1.00 11.55 89 GLY A N 1
ATOM 1289 C CA . GLY A 1 93 ? 10.158 -29.430 1.206 1.00 22.34 89 GLY A CA 1
ATOM 1290 C C . GLY A 1 93 ? 9.614 -28.140 1.757 1.00 62.42 89 GLY A C 1
ATOM 1291 O O . GLY A 1 93 ? 8.401 -27.922 1.720 1.00 14.44 89 GLY A O 1
ATOM 1295 N N . THR A 1 94 ? 10.480 -27.283 2.236 1.00 15.21 90 THR A N 1
ATOM 1296 C CA . THR A 1 94 ? 10.074 -26.050 2.872 1.00 74.15 90 THR A CA 1
ATOM 1297 C C . THR A 1 94 ? 11.006 -24.900 2.503 1.00 45.01 90 THR A C 1
ATOM 1298 O O . THR A 1 94 ? 12.232 -25.045 2.505 1.00 1.43 90 THR A O 1
ATOM 1309 N N . GLY A 1 95 ? 10.423 -23.790 2.177 1.00 72.41 91 GLY A N 1
ATOM 1310 C CA . GLY A 1 95 ? 11.150 -22.603 1.847 1.00 41.41 91 GLY A CA 1
ATOM 1311 C C . GLY A 1 95 ? 10.263 -21.442 2.074 1.00 62.43 91 GLY A C 1
ATOM 1312 O O . GLY A 1 95 ? 9.063 -21.604 2.047 1.00 23.03 91 GLY A O 1
ATOM 1316 N N . LEU A 1 96 ? 10.820 -20.291 2.355 1.00 54.13 92 LEU A N 1
ATOM 1317 C CA . LEU A 1 96 ? 10.018 -19.079 2.596 1.00 20.01 92 LEU A CA 1
ATOM 1318 C C . LEU A 1 96 ? 9.138 -18.755 1.404 1.00 45.13 92 LEU A C 1
ATOM 1319 O O . LEU A 1 96 ? 7.967 -18.428 1.548 1.00 55.15 92 LEU A O 1
ATOM 1335 N N . THR A 1 97 ? 9.702 -18.901 0.257 1.00 1.42 93 THR A N 1
ATOM 1336 C CA . THR A 1 97 ? 9.018 -18.683 -0.984 1.00 3.24 93 THR A CA 1
ATOM 1337 C C . THR A 1 97 ? 8.789 -20.036 -1.636 1.00 3.21 93 THR A C 1
ATOM 1338 O O . THR A 1 97 ? 9.480 -21.001 -1.287 1.00 60.15 93 THR A O 1
ATOM 1349 N N . ARG A 1 98 ? 7.847 -20.141 -2.562 1.00 50.44 94 ARG A N 1
ATOM 1350 C CA . ARG A 1 98 ? 7.578 -21.418 -3.199 1.00 11.35 94 ARG A CA 1
ATOM 1351 C C . ARG A 1 98 ? 8.721 -21.834 -4.099 1.00 73.45 94 ARG A C 1
ATOM 1352 O O . ARG A 1 98 ? 8.935 -23.014 -4.322 1.00 41.54 94 ARG A O 1
ATOM 1373 N N . ARG A 1 99 ? 9.479 -20.857 -4.581 1.00 3.43 95 ARG A N 1
ATOM 1374 C CA . ARG A 1 99 ? 10.649 -21.133 -5.379 1.00 73.33 95 ARG A CA 1
ATOM 1375 C C . ARG A 1 99 ? 11.692 -21.801 -4.474 1.00 62.51 95 ARG A C 1
ATOM 1376 O O . ARG A 1 99 ? 12.304 -22.813 -4.837 1.00 24.43 95 ARG A O 1
ATOM 1397 N N . ALA A 1 100 ? 11.873 -21.256 -3.292 1.00 55.33 96 ALA A N 1
ATOM 1398 C CA . ALA A 1 100 ? 12.817 -21.821 -2.353 1.00 32.14 96 ALA A CA 1
ATOM 1399 C C . ALA A 1 100 ? 12.301 -23.137 -1.794 1.00 3.35 96 ALA A C 1
ATOM 1400 O O . ALA A 1 100 ? 13.084 -24.029 -1.466 1.00 43.41 96 ALA A O 1
ATOM 1407 N N . ALA A 1 101 ? 10.991 -23.263 -1.705 1.00 51.53 97 ALA A N 1
ATOM 1408 C CA . ALA A 1 101 ? 10.387 -24.477 -1.209 1.00 54.52 97 ALA A CA 1
ATOM 1409 C C . ALA A 1 101 ? 10.519 -25.591 -2.214 1.00 23.32 97 ALA A C 1
ATOM 1410 O O . ALA A 1 101 ? 10.838 -26.712 -1.848 1.00 4.23 97 ALA A O 1
ATOM 1417 N N . GLU A 1 102 ? 10.284 -25.274 -3.497 1.00 3.54 98 GLU A N 1
ATOM 1418 C CA . GLU A 1 102 ? 10.433 -26.252 -4.551 1.00 73.31 98 GLU A CA 1
ATOM 1419 C C . GLU A 1 102 ? 11.894 -26.648 -4.650 1.00 20.34 98 GLU A C 1
ATOM 1420 O O . GLU A 1 102 ? 12.221 -27.808 -4.890 1.00 75.23 98 GLU A O 1
ATOM 1432 N N . ASP A 1 103 ? 12.771 -25.672 -4.404 1.00 0.24 99 ASP A N 1
ATOM 1433 C CA . ASP A 1 103 ? 14.202 -25.894 -4.450 1.00 74.12 99 ASP A CA 1
ATOM 1434 C C . ASP A 1 103 ? 14.612 -26.837 -3.338 1.00 54.13 99 ASP A C 1
ATOM 1435 O O . ASP A 1 103 ? 15.344 -27.795 -3.561 1.00 62.21 99 ASP A O 1
ATOM 1444 N N . ASP A 1 104 ? 14.106 -26.592 -2.153 1.00 74.02 100 ASP A N 1
ATOM 1445 C CA . ASP A 1 104 ? 14.391 -27.451 -1.002 1.00 12.53 100 ASP A CA 1
ATOM 1446 C C . ASP A 1 104 ? 13.763 -28.833 -1.177 1.00 45.54 100 ASP A C 1
ATOM 1447 O O . ASP A 1 104 ? 14.396 -29.853 -0.901 1.00 73.41 100 ASP A O 1
ATOM 1456 N N . ALA A 1 105 ? 12.533 -28.859 -1.663 1.00 40.05 101 ALA A N 1
ATOM 1457 C CA . ALA A 1 105 ? 11.824 -30.096 -1.924 1.00 41.55 101 ALA A CA 1
ATOM 1458 C C . ALA A 1 105 ? 12.581 -30.966 -2.902 1.00 24.41 101 ALA A C 1
ATOM 1459 O O . ALA A 1 105 ? 12.723 -32.142 -2.675 1.00 61.31 101 ALA A O 1
ATOM 1466 N N . VAL A 1 106 ? 13.103 -30.369 -3.959 1.00 3.12 102 VAL A N 1
ATOM 1467 C CA . VAL A 1 106 ? 13.838 -31.108 -4.970 1.00 43.01 102 VAL A CA 1
ATOM 1468 C C . VAL A 1 106 ? 15.273 -31.396 -4.490 1.00 41.42 102 VAL A C 1
ATOM 1469 O O . VAL A 1 106 ? 15.948 -32.279 -5.000 1.00 71.24 102 VAL A O 1
ATOM 1482 N N . ASN A 1 107 ? 15.741 -30.613 -3.535 1.00 60.40 103 ASN A N 1
ATOM 1483 C CA . ASN A 1 107 ? 17.024 -30.890 -2.876 1.00 43.43 103 ASN A CA 1
ATOM 1484 C C . ASN A 1 107 ? 16.930 -32.184 -2.092 1.00 41.20 103 ASN A C 1
ATOM 1485 O O . ASN A 1 107 ? 17.825 -33.036 -2.136 1.00 54.40 103 ASN A O 1
ATOM 1496 N N . ARG A 1 108 ? 15.838 -32.326 -1.373 1.00 2.41 104 ARG A N 1
ATOM 1497 C CA . ARG A 1 108 ? 15.630 -33.488 -0.535 1.00 13.44 104 ARG A CA 1
ATOM 1498 C C . ARG A 1 108 ? 15.024 -34.640 -1.333 1.00 70.21 104 ARG A C 1
ATOM 1499 O O . ARG A 1 108 ? 15.223 -35.803 -1.000 1.00 14.53 104 ARG A O 1
ATOM 1520 N N . LEU A 1 109 ? 14.272 -34.318 -2.360 1.00 51.21 105 LEU A N 1
ATOM 1521 C CA . LEU A 1 109 ? 13.612 -35.328 -3.152 1.00 11.42 105 LEU A CA 1
ATOM 1522 C C . LEU A 1 109 ? 13.920 -35.145 -4.622 1.00 22.53 105 LEU A C 1
ATOM 1523 O O . LEU A 1 109 ? 13.559 -34.141 -5.224 1.00 75.23 105 LEU A O 1
ATOM 1539 N N . GLU A 1 110 ? 14.566 -36.122 -5.182 1.00 53.11 106 GLU A N 1
ATOM 1540 C CA . GLU A 1 110 ? 14.844 -36.164 -6.568 1.00 1.41 106 GLU A CA 1
ATOM 1541 C C . GLU A 1 110 ? 14.143 -37.369 -7.147 1.00 62.23 106 GLU A C 1
ATOM 1542 O O . GLU A 1 110 ? 13.581 -38.188 -6.402 1.00 73.11 106 GLU A O 1
ATOM 1554 N N . GLY A 1 111 ? 14.138 -37.472 -8.434 1.00 44.35 107 GLY A N 1
ATOM 1555 C CA . GLY A 1 111 ? 13.482 -38.586 -9.103 1.00 24.42 107 GLY A CA 1
ATOM 1556 C C . GLY A 1 111 ? 11.997 -38.341 -9.292 1.00 21.24 107 GLY A C 1
ATOM 1557 O O . GLY A 1 111 ? 11.475 -38.456 -10.399 1.00 65.24 107 GLY A O 1
ATOM 1561 N N . GLY A 1 112 ? 11.331 -37.991 -8.211 1.00 43.52 108 GLY A N 1
ATOM 1562 C CA . GLY A 1 112 ? 9.923 -37.691 -8.248 1.00 55.33 108 GLY A CA 1
ATOM 1563 C C . GLY A 1 112 ? 9.674 -36.244 -8.591 1.00 65.20 108 GLY A C 1
ATOM 1564 O O . GLY A 1 112 ? 10.575 -35.556 -9.095 1.00 21.44 108 GLY A O 1
ATOM 1568 N N . ARG A 1 113 ? 8.496 -35.743 -8.285 1.00 43.22 109 ARG A N 1
ATOM 1569 C CA . ARG A 1 113 ? 8.154 -34.403 -8.675 1.00 1.51 109 ARG A CA 1
ATOM 1570 C C . ARG A 1 113 ? 7.152 -33.828 -7.697 1.00 44.52 109 ARG A C 1
ATOM 1571 O O . ARG A 1 113 ? 6.371 -34.577 -7.084 1.00 41.35 109 ARG A O 1
ATOM 1592 N N . ILE A 1 114 ? 7.200 -32.529 -7.527 1.00 73.23 110 ILE A N 1
ATOM 1593 C CA . ILE A 1 114 ? 6.307 -31.803 -6.636 1.00 34.11 110 ILE A CA 1
ATOM 1594 C C . ILE A 1 114 ? 4.931 -31.751 -7.239 1.00 23.13 110 ILE A C 1
ATOM 1595 O O . ILE A 1 114 ? 4.772 -31.318 -8.376 1.00 74.31 110 ILE A O 1
ATOM 1611 N N . VAL A 1 115 ? 3.946 -32.214 -6.520 1.00 52.05 111 VAL A N 1
ATOM 1612 C CA . VAL A 1 115 ? 2.593 -32.150 -7.034 1.00 44.33 111 VAL A CA 1
ATOM 1613 C C . VAL A 1 115 ? 1.684 -31.386 -6.079 1.00 12.21 111 VAL A C 1
ATOM 1614 O O . VAL A 1 115 ? 0.614 -30.912 -6.469 1.00 14.33 111 VAL A O 1
ATOM 1627 N N . ASN A 1 116 ? 2.094 -31.269 -4.832 1.00 24.23 112 ASN A N 1
ATOM 1628 C CA . ASN A 1 116 ? 1.294 -30.529 -3.865 1.00 4.32 112 ASN A CA 1
ATOM 1629 C C . ASN A 1 116 ? 2.166 -29.463 -3.252 1.00 2.54 112 ASN A C 1
ATOM 1630 O O . ASN A 1 116 ? 3.357 -29.655 -3.152 1.00 61.53 112 ASN A O 1
ATOM 1641 N N . TRP A 1 117 ? 1.594 -28.352 -2.877 1.00 44.34 113 TRP A N 1
ATOM 1642 C CA . TRP A 1 117 ? 2.324 -27.261 -2.270 1.00 32.13 113 TRP A CA 1
ATOM 1643 C C . TRP A 1 117 ? 1.334 -26.304 -1.642 1.00 45.22 113 TRP A C 1
ATOM 1644 O O . TRP A 1 117 ? 0.156 -26.325 -2.004 1.00 53.53 113 TRP A O 1
ATOM 1665 N N . ALA A 1 118 ? 1.786 -25.520 -0.694 1.00 41.44 114 ALA A N 1
ATOM 1666 C CA . ALA A 1 118 ? 0.966 -24.525 -0.018 1.00 11.31 114 ALA A CA 1
ATOM 1667 C C . ALA A 1 118 ? 1.888 -23.511 0.637 1.00 50.23 114 ALA A C 1
ATOM 1668 O O . ALA A 1 118 ? 2.841 -23.901 1.328 1.00 51.30 114 ALA A O 1
ATOM 1675 N N . CYS A 1 119 ? 1.641 -22.238 0.426 1.00 74.43 115 CYS A N 1
ATOM 1676 C CA . CYS A 1 119 ? 2.554 -21.224 0.924 1.00 61.34 115 CYS A CA 1
ATOM 1677 C C . CYS A 1 119 ? 1.918 -20.297 1.942 1.00 12.15 115 CYS A C 1
ATOM 1678 O O . CYS A 1 119 ? 0.781 -19.893 1.793 1.00 25.10 115 CYS A O 1
ATOM 1685 N N . ASN A 1 120 ? 2.652 -19.985 2.980 1.00 22.24 116 ASN A N 1
ATOM 1686 C CA . ASN A 1 120 ? 2.224 -18.993 3.950 1.00 71.43 116 ASN A CA 1
ATOM 1687 C C . ASN A 1 120 ? 3.038 -17.746 3.738 1.00 43.54 116 ASN A C 1
ATOM 1688 O O . ASN A 1 120 ? 2.502 -16.729 3.258 1.00 23.02 116 ASN A O 1
ATOM 1700 N N . PRO A 1 5 ? -41.291 -17.933 -14.367 1.00 10.00 1 PRO A N 2
ATOM 1701 C CA . PRO A 1 5 ? -40.285 -18.783 -14.966 1.00 44.04 1 PRO A CA 2
ATOM 1702 C C . PRO A 1 5 ? -38.916 -18.329 -14.516 1.00 11.31 1 PRO A C 2
ATOM 1703 O O . PRO A 1 5 ? -38.763 -17.189 -14.054 1.00 64.44 1 PRO A O 2
ATOM 1714 N N . THR A 1 6 ? -37.932 -19.194 -14.628 1.00 4.22 2 THR A N 2
ATOM 1715 C CA . THR A 1 6 ? -36.578 -18.869 -14.252 1.00 32.34 2 THR A CA 2
ATOM 1716 C C . THR A 1 6 ? -35.591 -19.186 -15.374 1.00 0.34 2 THR A C 2
ATOM 1717 O O . THR A 1 6 ? -35.201 -20.345 -15.576 1.00 65.44 2 THR A O 2
ATOM 1728 N N . VAL A 1 7 ? -35.206 -18.177 -16.116 1.00 13.14 3 VAL A N 2
ATOM 1729 C CA . VAL A 1 7 ? -34.261 -18.364 -17.189 1.00 51.03 3 VAL A CA 2
ATOM 1730 C C . VAL A 1 7 ? -32.863 -18.075 -16.680 1.00 72.41 3 VAL A C 2
ATOM 1731 O O . VAL A 1 7 ? -32.689 -17.377 -15.659 1.00 11.52 3 VAL A O 2
ATOM 1744 N N . ASP A 1 8 ? -31.884 -18.617 -17.339 1.00 33.40 4 ASP A N 2
ATOM 1745 C CA . ASP A 1 8 ? -30.511 -18.375 -16.958 1.00 53.33 4 ASP A CA 2
ATOM 1746 C C . ASP A 1 8 ? -30.002 -17.194 -17.691 1.00 62.43 4 ASP A C 2
ATOM 1747 O O . ASP A 1 8 ? -30.045 -17.147 -18.920 1.00 22.41 4 ASP A O 2
ATOM 1756 N N . ALA A 1 9 ? -29.548 -16.249 -16.963 1.00 61.42 5 ALA A N 2
ATOM 1757 C CA . ALA A 1 9 ? -29.030 -15.054 -17.529 1.00 60.34 5 ALA A CA 2
ATOM 1758 C C . ALA A 1 9 ? -27.775 -14.666 -16.813 1.00 55.13 5 ALA A C 2
ATOM 1759 O O . ALA A 1 9 ? -27.808 -13.986 -15.779 1.00 12.14 5 ALA A O 2
ATOM 1766 N N . HIS A 1 10 ? -26.683 -15.157 -17.297 1.00 62.32 6 HIS A N 2
ATOM 1767 C CA . HIS A 1 10 ? -25.417 -14.818 -16.746 1.00 43.31 6 HIS A CA 2
ATOM 1768 C C . HIS A 1 10 ? -24.872 -13.631 -17.509 1.00 64.32 6 HIS A C 2
ATOM 1769 O O . HIS A 1 10 ? -24.510 -13.718 -18.692 1.00 41.13 6 HIS A O 2
ATOM 1783 N N . LEU A 1 11 ? -24.911 -12.513 -16.866 1.00 62.02 7 LEU A N 2
ATOM 1784 C CA . LEU A 1 11 ? -24.531 -11.271 -17.470 1.00 51.03 7 LEU A CA 2
ATOM 1785 C C . LEU A 1 11 ? -23.061 -11.051 -17.278 1.00 0.11 7 LEU A C 2
ATOM 1786 O O . LEU A 1 11 ? -22.532 -11.280 -16.190 1.00 13.43 7 LEU A O 2
ATOM 1802 N N . ALA A 1 12 ? -22.402 -10.628 -18.306 1.00 51.32 8 ALA A N 2
ATOM 1803 C CA . ALA A 1 12 ? -21.002 -10.362 -18.213 1.00 50.35 8 ALA A CA 2
ATOM 1804 C C . ALA A 1 12 ? -20.810 -8.962 -17.691 1.00 20.24 8 ALA A C 2
ATOM 1805 O O . ALA A 1 12 ? -20.975 -7.969 -18.418 1.00 75.33 8 ALA A O 2
ATOM 1812 N N . ASN A 1 13 ? -20.544 -8.881 -16.432 1.00 43.11 9 ASN A N 2
ATOM 1813 C CA . ASN A 1 13 ? -20.418 -7.615 -15.754 1.00 61.00 9 ASN A CA 2
ATOM 1814 C C . ASN A 1 13 ? -18.976 -7.272 -15.565 1.00 53.12 9 ASN A C 2
ATOM 1815 O O . ASN A 1 13 ? -18.241 -7.970 -14.861 1.00 14.50 9 ASN A O 2
ATOM 1826 N N . GLY A 1 14 ? -18.585 -6.219 -16.176 1.00 52.22 10 GLY A N 2
ATOM 1827 C CA . GLY A 1 14 ? -17.234 -5.764 -16.091 1.00 72.42 10 GLY A CA 2
ATOM 1828 C C . GLY A 1 14 ? -17.182 -4.439 -15.403 1.00 74.50 10 GLY A C 2
ATOM 1829 O O . GLY A 1 14 ? -17.534 -3.413 -15.993 1.00 61.11 10 GLY A O 2
ATOM 1833 N N . SER A 1 15 ? -16.812 -4.453 -14.162 1.00 61.14 11 SER A N 2
ATOM 1834 C CA . SER A 1 15 ? -16.721 -3.271 -13.376 1.00 53.15 11 SER A CA 2
ATOM 1835 C C . SER A 1 15 ? -15.279 -3.134 -12.883 1.00 12.31 11 SER A C 2
ATOM 1836 O O . SER A 1 15 ? -14.392 -3.888 -13.311 1.00 13.22 11 SER A O 2
ATOM 1844 N N . MET A 1 16 ? -15.053 -2.198 -12.027 1.00 14.32 12 MET A N 2
ATOM 1845 C CA . MET A 1 16 ? -13.754 -1.950 -11.459 1.00 64.50 12 MET A CA 2
ATOM 1846 C C . MET A 1 16 ? -13.614 -2.698 -10.144 1.00 30.45 12 MET A C 2
ATOM 1847 O O . MET A 1 16 ? -14.576 -3.356 -9.687 1.00 60.31 12 MET A O 2
ATOM 1861 N N . SER A 1 17 ? -12.465 -2.614 -9.543 1.00 54.51 13 SER A N 2
ATOM 1862 C CA . SER A 1 17 ? -12.253 -3.202 -8.265 1.00 0.14 13 SER A CA 2
ATOM 1863 C C . SER A 1 17 ? -12.211 -2.094 -7.211 1.00 33.24 13 SER A C 2
ATOM 1864 O O . SER A 1 17 ? -11.316 -1.248 -7.212 1.00 34.50 13 SER A O 2
ATOM 1872 N N . GLU A 1 18 ? -13.188 -2.086 -6.324 1.00 53.31 14 GLU A N 2
ATOM 1873 C CA . GLU A 1 18 ? -13.337 -1.027 -5.311 1.00 55.15 14 GLU A CA 2
ATOM 1874 C C . GLU A 1 18 ? -12.476 -1.332 -4.079 1.00 24.11 14 GLU A C 2
ATOM 1875 O O . GLU A 1 18 ? -12.843 -1.038 -2.934 1.00 20.43 14 GLU A O 2
ATOM 1887 N N . VAL A 1 19 ? -11.314 -1.847 -4.332 1.00 54.40 15 VAL A N 2
ATOM 1888 C CA . VAL A 1 19 ? -10.400 -2.254 -3.303 1.00 64.12 15 VAL A CA 2
ATOM 1889 C C . VAL A 1 19 ? -9.735 -1.047 -2.650 1.00 33.51 15 VAL A C 2
ATOM 1890 O O . VAL A 1 19 ? -9.954 0.113 -3.055 1.00 43.23 15 VAL A O 2
ATOM 1903 N N . MET A 1 20 ? -8.954 -1.313 -1.648 1.00 75.21 16 MET A N 2
ATOM 1904 C CA . MET A 1 20 ? -8.210 -0.288 -0.967 1.00 2.13 16 MET A CA 2
ATOM 1905 C C . MET A 1 20 ? -7.015 0.077 -1.814 1.00 23.02 16 MET A C 2
ATOM 1906 O O . MET A 1 20 ? -6.559 -0.736 -2.628 1.00 60.34 16 MET A O 2
ATOM 1920 N N . MET A 1 21 ? -6.511 1.275 -1.648 1.00 32.41 17 MET A N 2
ATOM 1921 C CA . MET A 1 21 ? -5.339 1.705 -2.391 1.00 33.22 17 MET A CA 2
ATOM 1922 C C . MET A 1 21 ? -4.131 0.909 -1.946 1.00 3.04 17 MET A C 2
ATOM 1923 O O . MET A 1 21 ? -4.155 0.277 -0.878 1.00 43.04 17 MET A O 2
ATOM 1937 N N . SER A 1 22 ? -3.101 0.913 -2.734 1.00 44.40 18 SER A N 2
ATOM 1938 C CA . SER A 1 22 ? -1.916 0.171 -2.403 1.00 22.54 18 SER A CA 2
ATOM 1939 C C . SER A 1 22 ? -1.210 0.880 -1.262 1.00 30.43 18 SER A C 2
ATOM 1940 O O . SER A 1 22 ? -1.009 2.092 -1.322 1.00 0.25 18 SER A O 2
ATOM 1948 N N . GLU A 1 23 ? -0.884 0.151 -0.213 1.00 21.14 19 GLU A N 2
ATOM 1949 C CA . GLU A 1 23 ? -0.273 0.745 0.939 1.00 62.12 19 GLU A CA 2
ATOM 1950 C C . GLU A 1 23 ? 1.183 1.066 0.682 1.00 54.32 19 GLU A C 2
ATOM 1951 O O . GLU A 1 23 ? 2.071 0.224 0.763 1.00 11.55 19 GLU A O 2
ATOM 1963 N N . ILE A 1 24 ? 1.384 2.258 0.259 1.00 30.22 20 ILE A N 2
ATOM 1964 C CA . ILE A 1 24 ? 2.691 2.765 -0.028 1.00 35.23 20 ILE A CA 2
ATOM 1965 C C . ILE A 1 24 ? 3.241 3.444 1.222 1.00 41.53 20 ILE A C 2
ATOM 1966 O O . ILE A 1 24 ? 2.825 4.554 1.587 1.00 23.55 20 ILE A O 2
ATOM 1982 N N . ALA A 1 25 ? 4.121 2.770 1.904 1.00 55.30 21 ALA A N 2
ATOM 1983 C CA . ALA A 1 25 ? 4.702 3.298 3.118 1.00 14.31 21 ALA A CA 2
ATOM 1984 C C . ALA A 1 25 ? 6.121 3.738 2.850 1.00 74.44 21 ALA A C 2
ATOM 1985 O O . ALA A 1 25 ? 6.706 3.356 1.829 1.00 11.51 21 ALA A O 2
ATOM 1992 N N . GLY A 1 26 ? 6.679 4.526 3.742 1.00 3.24 22 GLY A N 2
ATOM 1993 C CA . GLY A 1 26 ? 8.025 4.996 3.570 1.00 24.14 22 GLY A CA 2
ATOM 1994 C C . GLY A 1 26 ? 8.998 3.908 3.916 1.00 65.30 22 GLY A C 2
ATOM 1995 O O . GLY A 1 26 ? 10.026 3.735 3.257 1.00 2.13 22 GLY A O 2
ATOM 1999 N N . LEU A 1 27 ? 8.654 3.146 4.913 1.00 31.13 23 LEU A N 2
ATOM 2000 C CA . LEU A 1 27 ? 9.468 2.031 5.346 1.00 12.22 23 LEU A CA 2
ATOM 2001 C C . LEU A 1 27 ? 8.926 0.749 4.708 1.00 0.05 23 LEU A C 2
ATOM 2002 O O . LEU A 1 27 ? 7.722 0.670 4.427 1.00 24.05 23 LEU A O 2
ATOM 2018 N N . PRO A 1 28 ? 9.787 -0.255 4.439 1.00 30.30 24 PRO A N 2
ATOM 2019 C CA . PRO A 1 28 ? 9.359 -1.530 3.841 1.00 2.41 24 PRO A CA 2
ATOM 2020 C C . PRO A 1 28 ? 8.323 -2.265 4.706 1.00 1.41 24 PRO A C 2
ATOM 2021 O O . PRO A 1 28 ? 8.428 -2.297 5.943 1.00 52.31 24 PRO A O 2
ATOM 2032 N N . ILE A 1 29 ? 7.326 -2.819 4.055 1.00 5.44 25 ILE A N 2
ATOM 2033 C CA . ILE A 1 29 ? 6.266 -3.527 4.708 1.00 1.52 25 ILE A CA 2
ATOM 2034 C C . ILE A 1 29 ? 6.501 -5.021 4.525 1.00 64.22 25 ILE A C 2
ATOM 2035 O O . ILE A 1 29 ? 6.565 -5.498 3.390 1.00 44.31 25 ILE A O 2
ATOM 2051 N N . PRO A 1 30 ? 6.691 -5.766 5.613 1.00 30.50 26 PRO A N 2
ATOM 2052 C CA . PRO A 1 30 ? 6.839 -7.226 5.558 1.00 54.04 26 PRO A CA 2
ATOM 2053 C C . PRO A 1 30 ? 5.540 -7.891 5.074 1.00 14.23 26 PRO A C 2
ATOM 2054 O O . PRO A 1 30 ? 4.454 -7.289 5.178 1.00 32.23 26 PRO A O 2
ATOM 2065 N N . PRO A 1 31 ? 5.601 -9.123 4.543 1.00 43.32 27 PRO A N 2
ATOM 2066 C CA . PRO A 1 31 ? 4.414 -9.829 4.090 1.00 21.32 27 PRO A CA 2
ATOM 2067 C C . PRO A 1 31 ? 3.622 -10.329 5.289 1.00 32.13 27 PRO A C 2
ATOM 2068 O O . PRO A 1 31 ? 4.145 -10.371 6.421 1.00 31.12 27 PRO A O 2
ATOM 2079 N N . ILE A 1 32 ? 2.384 -10.674 5.078 1.00 1.21 28 ILE A N 2
ATOM 2080 C CA . ILE A 1 32 ? 1.583 -11.187 6.139 1.00 21.51 28 ILE A CA 2
ATOM 2081 C C . ILE A 1 32 ? 1.920 -12.652 6.315 1.00 53.41 28 ILE A C 2
ATOM 2082 O O . ILE A 1 32 ? 1.585 -13.496 5.465 1.00 60.31 28 ILE A O 2
ATOM 2098 N N . ILE A 1 33 ? 2.661 -12.935 7.351 1.00 55.31 29 ILE A N 2
ATOM 2099 C CA . ILE A 1 33 ? 3.080 -14.267 7.642 1.00 54.43 29 ILE A CA 2
ATOM 2100 C C . ILE A 1 33 ? 1.960 -15.016 8.296 1.00 72.14 29 ILE A C 2
ATOM 2101 O O . ILE A 1 33 ? 1.532 -14.691 9.405 1.00 40.01 29 ILE A O 2
ATOM 2117 N N . HIS A 1 34 ? 1.467 -15.970 7.599 1.00 1.42 30 HIS A N 2
ATOM 2118 C CA . HIS A 1 34 ? 0.416 -16.793 8.091 1.00 72.34 30 HIS A CA 2
ATOM 2119 C C . HIS A 1 34 ? 0.992 -18.081 8.574 1.00 43.14 30 HIS A C 2
ATOM 2120 O O . HIS A 1 34 ? 2.184 -18.343 8.396 1.00 61.21 30 HIS A O 2
ATOM 2134 N N . TYR A 1 35 ? 0.183 -18.875 9.181 1.00 71.14 31 TYR A N 2
ATOM 2135 C CA . TYR A 1 35 ? 0.643 -20.108 9.726 1.00 62.30 31 TYR A CA 2
ATOM 2136 C C . TYR A 1 35 ? -0.111 -21.218 9.045 1.00 20.43 31 TYR A C 2
ATOM 2137 O O . TYR A 1 35 ? -1.333 -21.108 8.827 1.00 55.22 31 TYR A O 2
ATOM 2155 N N . GLY A 1 36 ? 0.589 -22.246 8.683 1.00 3.43 32 GLY A N 2
ATOM 2156 C CA . GLY A 1 36 ? -0.018 -23.334 8.014 1.00 14.25 32 GLY A CA 2
ATOM 2157 C C . GLY A 1 36 ? 0.668 -24.622 8.327 1.00 75.12 32 GLY A C 2
ATOM 2158 O O . GLY A 1 36 ? 1.655 -24.649 9.086 1.00 35.11 32 GLY A O 2
ATOM 2162 N N . ALA A 1 37 ? 0.183 -25.672 7.743 1.00 50.34 33 ALA A N 2
ATOM 2163 C CA . ALA A 1 37 ? 0.694 -26.988 7.957 1.00 1.42 33 ALA A CA 2
ATOM 2164 C C . ALA A 1 37 ? 0.210 -27.895 6.852 1.00 30.54 33 ALA A C 2
ATOM 2165 O O . ALA A 1 37 ? -0.856 -27.673 6.282 1.00 51.41 33 ALA A O 2
ATOM 2172 N N . ILE A 1 38 ? 0.999 -28.867 6.523 1.00 11.34 34 ILE A N 2
ATOM 2173 C CA . ILE A 1 38 ? 0.627 -29.865 5.525 1.00 33.32 34 ILE A CA 2
ATOM 2174 C C . ILE A 1 38 ? 0.755 -31.258 6.112 1.00 52.03 34 ILE A C 2
ATOM 2175 O O . ILE A 1 38 ? 1.819 -31.637 6.605 1.00 65.52 34 ILE A O 2
ATOM 2191 N N . ALA A 1 39 ? -0.324 -31.996 6.065 1.00 70.42 35 ALA A N 2
ATOM 2192 C CA . ALA A 1 39 ? -0.386 -33.322 6.609 1.00 24.42 35 ALA A CA 2
ATOM 2193 C C . ALA A 1 39 ? -0.503 -34.316 5.479 1.00 2.14 35 ALA A C 2
ATOM 2194 O O . ALA A 1 39 ? -1.318 -34.136 4.559 1.00 11.32 35 ALA A O 2
ATOM 2201 N N . TYR A 1 40 ? 0.328 -35.315 5.510 1.00 1.41 36 TYR A N 2
ATOM 2202 C CA . TYR A 1 40 ? 0.301 -36.356 4.530 1.00 24.01 36 TYR A CA 2
ATOM 2203 C C . TYR A 1 40 ? 0.486 -37.679 5.190 1.00 32.45 36 TYR A C 2
ATOM 2204 O O . TYR A 1 40 ? 1.532 -37.953 5.771 1.00 53.03 36 TYR A O 2
ATOM 2222 N N . ALA A 1 41 ? -0.525 -38.481 5.132 1.00 74.34 37 ALA A N 2
ATOM 2223 C CA . ALA A 1 41 ? -0.438 -39.794 5.677 1.00 2.44 37 ALA A CA 2
ATOM 2224 C C . ALA A 1 41 ? 0.062 -40.714 4.587 1.00 13.15 37 ALA A C 2
ATOM 2225 O O . ALA A 1 41 ? -0.313 -40.535 3.409 1.00 62.23 37 ALA A O 2
ATOM 2232 N N . PRO A 1 42 ? 0.881 -41.732 4.926 1.00 21.22 38 PRO A N 2
ATOM 2233 C CA . PRO A 1 42 ? 1.430 -42.686 3.940 1.00 32.32 38 PRO A CA 2
ATOM 2234 C C . PRO A 1 42 ? 0.325 -43.500 3.251 1.00 61.34 38 PRO A C 2
ATOM 2235 O O . PRO A 1 42 ? 0.575 -44.243 2.303 1.00 42.20 38 PRO A O 2
ATOM 2246 N N . SER A 1 43 ? -0.884 -43.344 3.740 1.00 55.53 39 SER A N 2
ATOM 2247 C CA . SER A 1 43 ? -2.037 -43.984 3.210 1.00 15.01 39 SER A CA 2
ATOM 2248 C C . SER A 1 43 ? -2.472 -43.293 1.901 1.00 13.33 39 SER A C 2
ATOM 2249 O O . SER A 1 43 ? -3.154 -43.890 1.075 1.00 14.13 39 SER A O 2
ATOM 2257 N N . GLY A 1 44 ? -2.050 -42.035 1.703 1.00 50.14 40 GLY A N 2
ATOM 2258 C CA . GLY A 1 44 ? -2.484 -41.308 0.533 1.00 61.20 40 GLY A CA 2
ATOM 2259 C C . GLY A 1 44 ? -3.417 -40.192 0.907 1.00 33.04 40 GLY A C 2
ATOM 2260 O O . GLY A 1 44 ? -4.011 -39.550 0.051 1.00 3.13 40 GLY A O 2
ATOM 2264 N N . ALA A 1 45 ? -3.559 -39.981 2.189 1.00 4.03 41 ALA A N 2
ATOM 2265 C CA . ALA A 1 45 ? -4.384 -38.917 2.696 1.00 2.43 41 ALA A CA 2
ATOM 2266 C C . ALA A 1 45 ? -3.617 -37.608 2.596 1.00 22.21 41 ALA A C 2
ATOM 2267 O O . ALA A 1 45 ? -2.505 -37.492 3.143 1.00 42.24 41 ALA A O 2
ATOM 2274 N N . SER A 1 46 ? -4.192 -36.645 1.909 1.00 13.22 42 SER A N 2
ATOM 2275 C CA . SER A 1 46 ? -3.543 -35.385 1.662 1.00 65.11 42 SER A CA 2
ATOM 2276 C C . SER A 1 46 ? -4.248 -34.293 2.425 1.00 13.21 42 SER A C 2
ATOM 2277 O O . SER A 1 46 ? -5.476 -34.284 2.489 1.00 14.11 42 SER A O 2
ATOM 2285 N N . GLY A 1 47 ? -3.495 -33.373 2.977 1.00 22.14 43 GLY A N 2
ATOM 2286 C CA . GLY A 1 47 ? -4.080 -32.238 3.613 1.00 20.15 43 GLY A CA 2
ATOM 2287 C C . GLY A 1 47 ? -3.128 -31.086 3.646 1.00 1.20 43 GLY A C 2
ATOM 2288 O O . GLY A 1 47 ? -1.956 -31.266 3.924 1.00 72.23 43 GLY A O 2
ATOM 2292 N N . LYS A 1 48 ? -3.617 -29.920 3.356 1.00 63.24 44 LYS A N 2
ATOM 2293 C CA . LYS A 1 48 ? -2.808 -28.727 3.342 1.00 23.55 44 LYS A CA 2
ATOM 2294 C C . LYS A 1 48 ? -3.608 -27.573 3.912 1.00 34.51 44 LYS A C 2
ATOM 2295 O O . LYS A 1 48 ? -4.808 -27.448 3.631 1.00 1.01 44 LYS A O 2
ATOM 2314 N N . ALA A 1 49 ? -2.975 -26.751 4.713 1.00 51.42 45 ALA A N 2
ATOM 2315 C CA . ALA A 1 49 ? -3.642 -25.665 5.347 1.00 5.44 45 ALA A CA 2
ATOM 2316 C C . ALA A 1 49 ? -2.692 -24.519 5.438 1.00 1.23 45 ALA A C 2
ATOM 2317 O O . ALA A 1 49 ? -1.520 -24.724 5.736 1.00 10.55 45 ALA A O 2
ATOM 2324 N N . TRP A 1 50 ? -3.168 -23.342 5.162 1.00 22.22 46 TRP A N 2
ATOM 2325 C CA . TRP A 1 50 ? -2.369 -22.168 5.194 1.00 62.34 46 TRP A CA 2
ATOM 2326 C C . TRP A 1 50 ? -3.287 -20.974 5.279 1.00 2.34 46 TRP A C 2
ATOM 2327 O O . TRP A 1 50 ? -4.482 -21.102 4.981 1.00 1.21 46 TRP A O 2
ATOM 2348 N N . HIS A 1 51 ? -2.739 -19.839 5.670 1.00 54.44 47 HIS A N 2
ATOM 2349 C CA . HIS A 1 51 ? -3.488 -18.581 5.862 1.00 45.33 47 HIS A CA 2
ATOM 2350 C C . HIS A 1 51 ? -4.281 -18.560 7.161 1.00 75.33 47 HIS A C 2
ATOM 2351 O O . HIS A 1 51 ? -5.226 -17.776 7.311 1.00 32.33 47 HIS A O 2
ATOM 2365 N N . GLN A 1 52 ? -3.857 -19.373 8.122 1.00 45.11 48 GLN A N 2
ATOM 2366 C CA . GLN A 1 52 ? -4.445 -19.342 9.439 1.00 52.05 48 GLN A CA 2
ATOM 2367 C C . GLN A 1 52 ? -3.697 -18.349 10.285 1.00 61.20 48 GLN A C 2
ATOM 2368 O O . GLN A 1 52 ? -2.542 -18.007 9.989 1.00 2.43 48 GLN A O 2
ATOM 2382 N N . ARG A 1 53 ? -4.332 -17.908 11.324 1.00 12.44 49 ARG A N 2
ATOM 2383 C CA . ARG A 1 53 ? -3.800 -16.868 12.176 1.00 22.14 49 ARG A CA 2
ATOM 2384 C C . ARG A 1 53 ? -3.125 -17.445 13.411 1.00 13.50 49 ARG A C 2
ATOM 2385 O O . ARG A 1 53 ? -2.425 -16.738 14.146 1.00 54.03 49 ARG A O 2
ATOM 2406 N N . THR A 1 54 ? -3.346 -18.705 13.651 1.00 75.24 50 THR A N 2
ATOM 2407 C CA . THR A 1 54 ? -2.723 -19.395 14.763 1.00 43.04 50 THR A CA 2
ATOM 2408 C C . THR A 1 54 ? -2.248 -20.786 14.333 1.00 60.34 50 THR A C 2
ATOM 2409 O O . THR A 1 54 ? -2.939 -21.470 13.561 1.00 34.14 50 THR A O 2
ATOM 2420 N N . PRO A 1 55 ? -1.049 -21.221 14.793 1.00 72.24 51 PRO A N 2
ATOM 2421 C CA . PRO A 1 55 ? -0.498 -22.539 14.457 1.00 3.24 51 PRO A CA 2
ATOM 2422 C C . PRO A 1 55 ? -1.416 -23.698 14.868 1.00 53.33 51 PRO A C 2
ATOM 2423 O O . PRO A 1 55 ? -1.525 -24.677 14.141 1.00 75.13 51 PRO A O 2
ATOM 2434 N N . ALA A 1 56 ? -2.096 -23.567 16.010 1.00 33.31 52 ALA A N 2
ATOM 2435 C CA . ALA A 1 56 ? -2.996 -24.620 16.492 1.00 51.54 52 ALA A CA 2
ATOM 2436 C C . ALA A 1 56 ? -4.144 -24.841 15.517 1.00 32.53 52 ALA A C 2
ATOM 2437 O O . ALA A 1 56 ? -4.435 -25.978 15.119 1.00 54.12 52 ALA A O 2
ATOM 2444 N N . ARG A 1 57 ? -4.764 -23.749 15.090 1.00 60.15 53 ARG A N 2
ATOM 2445 C CA . ARG A 1 57 ? -5.871 -23.827 14.164 1.00 73.11 53 ARG A CA 2
ATOM 2446 C C . ARG A 1 57 ? -5.381 -24.327 12.827 1.00 42.13 53 ARG A C 2
ATOM 2447 O O . ARG A 1 57 ? -6.040 -25.121 12.182 1.00 31.13 53 ARG A O 2
ATOM 2468 N N . ALA A 1 58 ? -4.193 -23.879 12.445 1.00 54.14 54 ALA A N 2
ATOM 2469 C CA . ALA A 1 58 ? -3.538 -24.318 11.223 1.00 33.14 54 ALA A CA 2
ATOM 2470 C C . ALA A 1 58 ? -3.385 -25.838 11.194 1.00 2.52 54 ALA A C 2
ATOM 2471 O O . ALA A 1 58 ? -3.690 -26.471 10.180 1.00 75.23 54 ALA A O 2
ATOM 2478 N N . GLU A 1 59 ? -2.954 -26.419 12.315 1.00 54.23 55 GLU A N 2
ATOM 2479 C CA . GLU A 1 59 ? -2.807 -27.870 12.421 1.00 33.11 55 GLU A CA 2
ATOM 2480 C C . GLU A 1 59 ? -4.149 -28.534 12.294 1.00 74.11 55 GLU A C 2
ATOM 2481 O O . GLU A 1 59 ? -4.295 -29.517 11.580 1.00 33.21 55 GLU A O 2
ATOM 2493 N N . GLN A 1 60 ? -5.132 -27.981 12.991 1.00 10.31 56 GLN A N 2
ATOM 2494 C CA . GLN A 1 60 ? -6.490 -28.506 12.968 1.00 2.45 56 GLN A CA 2
ATOM 2495 C C . GLN A 1 60 ? -7.039 -28.562 11.557 1.00 62.34 56 GLN A C 2
ATOM 2496 O O . GLN A 1 60 ? -7.589 -29.592 11.142 1.00 31.13 56 GLN A O 2
ATOM 2510 N N . VAL A 1 61 ? -6.864 -27.477 10.816 1.00 35.01 57 VAL A N 2
ATOM 2511 C CA . VAL A 1 61 ? -7.317 -27.417 9.440 1.00 31.11 57 VAL A CA 2
ATOM 2512 C C . VAL A 1 61 ? -6.548 -28.436 8.597 1.00 42.53 57 VAL A C 2
ATOM 2513 O O . VAL A 1 61 ? -7.134 -29.140 7.789 1.00 4.41 57 VAL A O 2
ATOM 2526 N N . ALA A 1 62 ? -5.245 -28.551 8.842 1.00 33.23 58 ALA A N 2
ATOM 2527 C CA . ALA A 1 62 ? -4.393 -29.482 8.092 1.00 4.32 58 ALA A CA 2
ATOM 2528 C C . ALA A 1 62 ? -4.842 -30.916 8.310 1.00 15.31 58 ALA A C 2
ATOM 2529 O O . ALA A 1 62 ? -4.959 -31.698 7.356 1.00 72.42 58 ALA A O 2
ATOM 2536 N N . LEU A 1 63 ? -5.129 -31.244 9.552 1.00 13.53 59 LEU A N 2
ATOM 2537 C CA . LEU A 1 63 ? -5.589 -32.569 9.915 1.00 73.13 59 LEU A CA 2
ATOM 2538 C C . LEU A 1 63 ? -6.976 -32.825 9.341 1.00 63.45 59 LEU A C 2
ATOM 2539 O O . LEU A 1 63 ? -7.295 -33.943 8.942 1.00 61.21 59 LEU A O 2
ATOM 2555 N N . GLU A 1 64 ? -7.789 -31.787 9.286 1.00 1.45 60 GLU A N 2
ATOM 2556 C CA . GLU A 1 64 ? -9.135 -31.881 8.745 1.00 65.23 60 GLU A CA 2
ATOM 2557 C C . GLU A 1 64 ? -9.081 -32.083 7.232 1.00 74.14 60 GLU A C 2
ATOM 2558 O O . GLU A 1 64 ? -9.865 -32.851 6.664 1.00 33.12 60 GLU A O 2
ATOM 2570 N N . LYS A 1 65 ? -8.141 -31.402 6.589 1.00 12.22 61 LYS A N 2
ATOM 2571 C CA . LYS A 1 65 ? -7.940 -31.535 5.166 1.00 55.52 61 LYS A CA 2
ATOM 2572 C C . LYS A 1 65 ? -7.424 -32.914 4.842 1.00 3.54 61 LYS A C 2
ATOM 2573 O O . LYS A 1 65 ? -7.878 -33.529 3.883 1.00 20.43 61 LYS A O 2
ATOM 2592 N N . CYS A 1 66 ? -6.494 -33.397 5.659 1.00 13.33 62 CYS A N 2
ATOM 2593 C CA . CYS A 1 66 ? -5.885 -34.702 5.462 1.00 64.22 62 CYS A CA 2
ATOM 2594 C C . CYS A 1 66 ? -6.907 -35.771 5.676 1.00 24.03 62 CYS A C 2
ATOM 2595 O O . CYS A 1 66 ? -7.079 -36.677 4.849 1.00 61.54 62 CYS A O 2
ATOM 2602 N N . GLY A 1 67 ? -7.602 -35.653 6.764 1.00 20.51 63 GLY A N 2
ATOM 2603 C CA . GLY A 1 67 ? -8.624 -36.563 7.062 1.00 34.34 63 GLY A CA 2
ATOM 2604 C C . GLY A 1 67 ? -8.515 -37.046 8.457 1.00 2.35 63 GLY A C 2
ATOM 2605 O O . GLY A 1 67 ? -9.481 -36.960 9.224 1.00 20.34 63 GLY A O 2
ATOM 2609 N N . ASP A 1 68 ? -7.343 -37.508 8.840 1.00 71.24 64 ASP A N 2
ATOM 2610 C CA . ASP A 1 68 ? -7.236 -38.101 10.142 1.00 42.52 64 ASP A CA 2
ATOM 2611 C C . ASP A 1 68 ? -6.563 -37.157 11.105 1.00 65.20 64 ASP A C 2
ATOM 2612 O O . ASP A 1 68 ? -5.682 -36.381 10.724 1.00 31.41 64 ASP A O 2
ATOM 2621 N N . LYS A 1 69 ? -6.930 -37.251 12.343 1.00 2.23 65 LYS A N 2
ATOM 2622 C CA . LYS A 1 69 ? -6.358 -36.433 13.393 1.00 10.01 65 LYS A CA 2
ATOM 2623 C C . LYS A 1 69 ? -4.950 -36.900 13.627 1.00 40.00 65 LYS A C 2
ATOM 2624 O O . LYS A 1 69 ? -4.056 -36.129 13.965 1.00 20.13 65 LYS A O 2
ATOM 2643 N N . THR A 1 70 ? -4.759 -38.175 13.426 1.00 3.14 66 THR A N 2
ATOM 2644 C CA . THR A 1 70 ? -3.462 -38.764 13.566 1.00 62.44 66 THR A CA 2
ATOM 2645 C C . THR A 1 70 ? -2.655 -38.670 12.233 1.00 34.12 66 THR A C 2
ATOM 2646 O O . THR A 1 70 ? -1.655 -39.389 12.054 1.00 20.00 66 THR A O 2
ATOM 2657 N N . CYS A 1 71 ? -3.078 -37.786 11.288 1.00 4.13 67 CYS A N 2
ATOM 2658 C CA . CYS A 1 71 ? -2.288 -37.527 10.128 1.00 45.02 67 CYS A CA 2
ATOM 2659 C C . CYS A 1 71 ? -0.960 -36.907 10.555 1.00 1.31 67 CYS A C 2
ATOM 2660 O O . CYS A 1 71 ? -0.896 -35.733 10.928 1.00 51.20 67 CYS A O 2
ATOM 2667 N N . LYS A 1 72 ? 0.069 -37.715 10.573 1.00 44.33 68 LYS A N 2
ATOM 2668 C CA . LYS A 1 72 ? 1.358 -37.301 11.028 1.00 21.14 68 LYS A CA 2
ATOM 2669 C C . LYS A 1 72 ? 2.310 -37.090 9.902 1.00 1.32 68 LYS A C 2
ATOM 2670 O O . LYS A 1 72 ? 1.938 -37.302 8.750 1.00 33.34 68 LYS A O 2
ATOM 2689 N N . VAL A 1 73 ? 3.529 -36.629 10.235 1.00 11.13 69 VAL A N 2
ATOM 2690 C CA . VAL A 1 73 ? 4.540 -36.179 9.256 1.00 73.43 69 VAL A CA 2
ATOM 2691 C C . VAL A 1 73 ? 4.095 -34.781 8.762 1.00 20.00 69 VAL A C 2
ATOM 2692 O O . VAL A 1 73 ? 4.645 -34.176 7.827 1.00 63.25 69 VAL A O 2
ATOM 2705 N N . VAL A 1 74 ? 3.117 -34.254 9.492 1.00 15.31 70 VAL A N 2
ATOM 2706 C CA . VAL A 1 74 ? 2.544 -32.968 9.255 1.00 70.23 70 VAL A CA 2
ATOM 2707 C C . VAL A 1 74 ? 3.595 -31.889 9.453 1.00 33.01 70 VAL A C 2
ATOM 2708 O O . VAL A 1 74 ? 4.164 -31.724 10.541 1.00 30.22 70 VAL A O 2
ATOM 2721 N N . SER A 1 75 ? 3.892 -31.221 8.394 1.00 22.31 71 SER A N 2
ATOM 2722 C CA . SER A 1 75 ? 4.896 -30.209 8.414 1.00 23.42 71 SER A CA 2
ATOM 2723 C C . SER A 1 75 ? 4.248 -28.882 8.724 1.00 1.43 71 SER A C 2
ATOM 2724 O O . SER A 1 75 ? 3.318 -28.473 8.032 1.00 10.33 71 SER A O 2
ATOM 2732 N N . ARG A 1 76 ? 4.712 -28.232 9.753 1.00 61.23 72 ARG A N 2
ATOM 2733 C CA . ARG A 1 76 ? 4.201 -26.946 10.129 1.00 52.22 72 ARG A CA 2
ATOM 2734 C C . ARG A 1 76 ? 5.113 -25.910 9.529 1.00 35.13 72 ARG A C 2
ATOM 2735 O O . ARG A 1 76 ? 6.346 -26.062 9.582 1.00 24.43 72 ARG A O 2
ATOM 2756 N N . PHE A 1 77 ? 4.547 -24.896 8.948 1.00 60.34 73 PHE A N 2
ATOM 2757 C CA . PHE A 1 77 ? 5.335 -23.858 8.342 1.00 32.32 73 PHE A CA 2
ATOM 2758 C C . PHE A 1 77 ? 4.574 -22.556 8.234 1.00 45.34 73 PHE A C 2
ATOM 2759 O O . PHE A 1 77 ? 3.356 -22.538 8.145 1.00 34.42 73 PHE A O 2
ATOM 2776 N N . THR A 1 78 ? 5.300 -21.486 8.286 1.00 4.44 74 THR A N 2
ATOM 2777 C CA . THR A 1 78 ? 4.776 -20.159 8.067 1.00 3.34 74 THR A CA 2
ATOM 2778 C C . THR A 1 78 ? 5.308 -19.685 6.723 1.00 3.45 74 THR A C 2
ATOM 2779 O O . THR A 1 78 ? 5.087 -18.564 6.272 1.00 40.33 74 THR A O 2
ATOM 2790 N N . ARG A 1 79 ? 6.039 -20.583 6.121 1.00 2.12 75 ARG A N 2
ATOM 2791 C CA . ARG A 1 79 ? 6.665 -20.417 4.850 1.00 22.34 75 ARG A CA 2
ATOM 2792 C C . ARG A 1 79 ? 5.784 -21.086 3.803 1.00 64.10 75 ARG A C 2
ATOM 2793 O O . ARG A 1 79 ? 4.552 -21.163 3.960 1.00 25.35 75 ARG A O 2
ATOM 2814 N N . CYS A 1 80 ? 6.385 -21.528 2.748 1.00 51.14 76 CYS A N 2
ATOM 2815 C CA . CYS A 1 80 ? 5.710 -22.306 1.782 1.00 43.32 76 CYS A CA 2
ATOM 2816 C C . CYS A 1 80 ? 6.202 -23.738 1.926 1.00 65.44 76 CYS A C 2
ATOM 2817 O O . CYS A 1 80 ? 7.379 -23.968 2.275 1.00 63.23 76 CYS A O 2
ATOM 2824 N N . GLY A 1 81 ? 5.316 -24.672 1.749 1.00 0.13 77 GLY A N 2
ATOM 2825 C CA . GLY A 1 81 ? 5.667 -26.067 1.855 1.00 11.32 77 GLY A CA 2
ATOM 2826 C C . GLY A 1 81 ? 5.293 -26.805 0.604 1.00 13.03 77 GLY A C 2
ATOM 2827 O O . GLY A 1 81 ? 4.199 -26.601 0.077 1.00 34.44 77 GLY A O 2
ATOM 2831 N N . ALA A 1 82 ? 6.175 -27.653 0.131 1.00 22.22 78 ALA A N 2
ATOM 2832 C CA . ALA A 1 82 ? 5.959 -28.378 -1.104 1.00 51.33 78 ALA A CA 2
ATOM 2833 C C . ALA A 1 82 ? 6.176 -29.871 -0.891 1.00 2.23 78 ALA A C 2
ATOM 2834 O O . ALA A 1 82 ? 7.193 -30.278 -0.356 1.00 52.34 78 ALA A O 2
ATOM 2841 N N . VAL A 1 83 ? 5.235 -30.671 -1.322 1.00 11.13 79 VAL A N 2
ATOM 2842 C CA . VAL A 1 83 ? 5.297 -32.101 -1.153 1.00 61.21 79 VAL A CA 2
ATOM 2843 C C . VAL A 1 83 ? 5.479 -32.808 -2.488 1.00 64.24 79 VAL A C 2
ATOM 2844 O O . VAL A 1 83 ? 4.660 -32.645 -3.446 1.00 20.13 79 VAL A O 2
ATOM 2857 N N . ALA A 1 84 ? 6.542 -33.565 -2.544 1.00 74.10 80 ALA A N 2
ATOM 2858 C CA . ALA A 1 84 ? 6.913 -34.343 -3.684 1.00 25.53 80 ALA A CA 2
ATOM 2859 C C . ALA A 1 84 ? 6.553 -35.789 -3.471 1.00 1.11 80 ALA A C 2
ATOM 2860 O O . ALA A 1 84 ? 6.653 -36.315 -2.356 1.00 14.02 80 ALA A O 2
ATOM 2867 N N . TYR A 1 85 ? 6.143 -36.404 -4.538 1.00 1.02 81 TYR A N 2
ATOM 2868 C CA . TYR A 1 85 ? 5.735 -37.782 -4.572 1.00 60.15 81 TYR A CA 2
ATOM 2869 C C . TYR A 1 85 ? 6.793 -38.603 -5.253 1.00 24.24 81 TYR A C 2
ATOM 2870 O O . TYR A 1 85 ? 7.226 -38.259 -6.361 1.00 40.14 81 TYR A O 2
ATOM 2888 N N . ASN A 1 86 ? 7.251 -39.625 -4.592 1.00 52.41 82 ASN A N 2
ATOM 2889 C CA . ASN A 1 86 ? 8.138 -40.570 -5.206 1.00 11.43 82 ASN A CA 2
ATOM 2890 C C . ASN A 1 86 ? 7.825 -41.956 -4.715 1.00 50.21 82 ASN A C 2
ATOM 2891 O O . ASN A 1 86 ? 8.210 -42.328 -3.600 1.00 32.32 82 ASN A O 2
ATOM 2902 N N . GLY A 1 87 ? 7.077 -42.696 -5.513 1.00 2.24 83 GLY A N 2
ATOM 2903 C CA . GLY A 1 87 ? 6.695 -44.054 -5.159 1.00 1.43 83 GLY A CA 2
ATOM 2904 C C . GLY A 1 87 ? 5.902 -44.092 -3.871 1.00 33.01 83 GLY A C 2
ATOM 2905 O O . GLY A 1 87 ? 6.174 -44.897 -2.991 1.00 1.54 83 GLY A O 2
ATOM 2909 N N . SER A 1 88 ? 4.957 -43.172 -3.754 1.00 43.00 84 SER A N 2
ATOM 2910 C CA . SER A 1 88 ? 4.110 -43.010 -2.591 1.00 1.51 84 SER A CA 2
ATOM 2911 C C . SER A 1 88 ? 4.856 -42.509 -1.347 1.00 73.34 84 SER A C 2
ATOM 2912 O O . SER A 1 88 ? 4.282 -42.468 -0.263 1.00 25.03 84 SER A O 2
ATOM 2920 N N . LYS A 1 89 ? 6.111 -42.116 -1.489 1.00 32.40 85 LYS A N 2
ATOM 2921 C CA . LYS A 1 89 ? 6.809 -41.523 -0.384 1.00 5.42 85 LYS A CA 2
ATOM 2922 C C . LYS A 1 89 ? 6.758 -40.041 -0.559 1.00 15.42 85 LYS A C 2
ATOM 2923 O O . LYS A 1 89 ? 7.085 -39.520 -1.637 1.00 11.42 85 LYS A O 2
ATOM 2942 N N . TYR A 1 90 ? 6.296 -39.376 0.462 1.00 74.44 86 TYR A N 2
ATOM 2943 C CA . TYR A 1 90 ? 6.020 -37.970 0.397 1.00 50.10 86 TYR A CA 2
ATOM 2944 C C . TYR A 1 90 ? 7.094 -37.190 1.098 1.00 61.32 86 TYR A C 2
ATOM 2945 O O . TYR A 1 90 ? 7.304 -37.348 2.299 1.00 22.23 86 TYR A O 2
ATOM 2963 N N . GLN A 1 91 ? 7.783 -36.378 0.359 1.00 25.11 87 GLN A N 2
ATOM 2964 C CA . GLN A 1 91 ? 8.789 -35.536 0.932 1.00 2.51 87 GLN A CA 2
ATOM 2965 C C . GLN A 1 91 ? 8.265 -34.113 0.975 1.00 13.03 87 GLN A C 2
ATOM 2966 O O . GLN A 1 91 ? 7.868 -33.567 -0.057 1.00 3.11 87 GLN A O 2
ATOM 2980 N N . GLY A 1 92 ? 8.250 -33.533 2.148 1.00 25.24 88 GLY A N 2
ATOM 2981 C CA . GLY A 1 92 ? 7.760 -32.190 2.301 1.00 50.04 88 GLY A CA 2
ATOM 2982 C C . GLY A 1 92 ? 8.878 -31.203 2.510 1.00 64.02 88 GLY A C 2
ATOM 2983 O O . GLY A 1 92 ? 9.512 -31.198 3.564 1.00 74.12 88 GLY A O 2
ATOM 2987 N N . GLY A 1 93 ? 9.116 -30.385 1.518 1.00 43.21 89 GLY A N 2
ATOM 2988 C CA . GLY A 1 93 ? 10.133 -29.373 1.585 1.00 52.11 89 GLY A CA 2
ATOM 2989 C C . GLY A 1 93 ? 9.534 -28.067 2.030 1.00 5.35 89 GLY A C 2
ATOM 2990 O O . GLY A 1 93 ? 8.316 -27.889 1.958 1.00 13.32 89 GLY A O 2
ATOM 2994 N N . THR A 1 94 ? 10.360 -27.156 2.456 1.00 63.44 90 THR A N 2
ATOM 2995 C CA . THR A 1 94 ? 9.912 -25.902 3.007 1.00 71.22 90 THR A CA 2
ATOM 2996 C C . THR A 1 94 ? 10.849 -24.756 2.630 1.00 53.31 90 THR A C 2
ATOM 2997 O O . THR A 1 94 ? 12.073 -24.910 2.610 1.00 33.50 90 THR A O 2
ATOM 3008 N N . GLY A 1 95 ? 10.269 -23.638 2.307 1.00 45.02 91 GLY A N 2
ATOM 3009 C CA . GLY A 1 95 ? 11.016 -22.466 1.969 1.00 50.42 91 GLY A CA 2
ATOM 3010 C C . GLY A 1 95 ? 10.129 -21.280 2.054 1.00 71.14 91 GLY A C 2
ATOM 3011 O O . GLY A 1 95 ? 8.937 -21.430 1.911 1.00 63.20 91 GLY A O 2
ATOM 3015 N N . LEU A 1 96 ? 10.683 -20.122 2.333 1.00 33.21 92 LEU A N 2
ATOM 3016 C CA . LEU A 1 96 ? 9.897 -18.871 2.458 1.00 73.24 92 LEU A CA 2
ATOM 3017 C C . LEU A 1 96 ? 9.052 -18.607 1.218 1.00 14.40 92 LEU A C 2
ATOM 3018 O O . LEU A 1 96 ? 7.898 -18.186 1.299 1.00 30.34 92 LEU A O 2
ATOM 3034 N N . THR A 1 97 ? 9.627 -18.881 0.106 1.00 51.12 93 THR A N 2
ATOM 3035 C CA . THR A 1 97 ? 8.993 -18.723 -1.160 1.00 3.40 93 THR A CA 2
ATOM 3036 C C . THR A 1 97 ? 8.685 -20.084 -1.721 1.00 0.43 93 THR A C 2
ATOM 3037 O O . THR A 1 97 ? 9.296 -21.076 -1.288 1.00 33.22 93 THR A O 2
ATOM 3048 N N . ARG A 1 98 ? 7.754 -20.160 -2.674 1.00 52.45 94 ARG A N 2
ATOM 3049 C CA . ARG A 1 98 ? 7.461 -21.432 -3.326 1.00 60.34 94 ARG A CA 2
ATOM 3050 C C . ARG A 1 98 ? 8.706 -21.969 -3.994 1.00 72.00 94 ARG A C 2
ATOM 3051 O O . ARG A 1 98 ? 8.965 -23.144 -3.950 1.00 30.35 94 ARG A O 2
ATOM 3072 N N . ARG A 1 99 ? 9.502 -21.060 -4.549 1.00 31.44 95 ARG A N 2
ATOM 3073 C CA . ARG A 1 99 ? 10.715 -21.400 -5.261 1.00 44.00 95 ARG A CA 2
ATOM 3074 C C . ARG A 1 99 ? 11.732 -22.045 -4.335 1.00 24.23 95 ARG A C 2
ATOM 3075 O O . ARG A 1 99 ? 12.337 -23.057 -4.684 1.00 52.40 95 ARG A O 2
ATOM 3096 N N . ALA A 1 100 ? 11.889 -21.489 -3.142 1.00 40.24 96 ALA A N 2
ATOM 3097 C CA . ALA A 1 100 ? 12.812 -22.043 -2.177 1.00 35.01 96 ALA A CA 2
ATOM 3098 C C . ALA A 1 100 ? 12.252 -23.314 -1.569 1.00 64.00 96 ALA A C 2
ATOM 3099 O O . ALA A 1 100 ? 13.009 -24.232 -1.230 1.00 55.23 96 ALA A O 2
ATOM 3106 N N . ALA A 1 101 ? 10.927 -23.380 -1.454 1.00 40.12 97 ALA A N 2
ATOM 3107 C CA . ALA A 1 101 ? 10.273 -24.554 -0.916 1.00 14.43 97 ALA A CA 2
ATOM 3108 C C . ALA A 1 101 ? 10.398 -25.715 -1.861 1.00 53.42 97 ALA A C 2
ATOM 3109 O O . ALA A 1 101 ? 10.768 -26.823 -1.456 1.00 12.21 97 ALA A O 2
ATOM 3116 N N . GLU A 1 102 ? 10.112 -25.460 -3.136 1.00 55.21 98 GLU A N 2
ATOM 3117 C CA . GLU A 1 102 ? 10.214 -26.462 -4.137 1.00 11.44 98 GLU A CA 2
ATOM 3118 C C . GLU A 1 102 ? 11.671 -26.835 -4.338 1.00 72.53 98 GLU A C 2
ATOM 3119 O O . GLU A 1 102 ? 11.982 -27.975 -4.652 1.00 1.44 98 GLU A O 2
ATOM 3131 N N . ASP A 1 103 ? 12.569 -25.867 -4.117 1.00 12.54 99 ASP A N 2
ATOM 3132 C CA . ASP A 1 103 ? 13.995 -26.138 -4.171 1.00 73.31 99 ASP A CA 2
ATOM 3133 C C . ASP A 1 103 ? 14.378 -27.107 -3.076 1.00 62.32 99 ASP A C 2
ATOM 3134 O O . ASP A 1 103 ? 15.057 -28.081 -3.324 1.00 23.44 99 ASP A O 2
ATOM 3143 N N . ASP A 1 104 ? 13.902 -26.850 -1.874 1.00 21.25 100 ASP A N 2
ATOM 3144 C CA . ASP A 1 104 ? 14.190 -27.707 -0.712 1.00 34.51 100 ASP A CA 2
ATOM 3145 C C . ASP A 1 104 ? 13.636 -29.108 -0.937 1.00 12.44 100 ASP A C 2
ATOM 3146 O O . ASP A 1 104 ? 14.348 -30.108 -0.782 1.00 72.11 100 ASP A O 2
ATOM 3155 N N . ALA A 1 105 ? 12.392 -29.169 -1.366 1.00 2.11 101 ALA A N 2
ATOM 3156 C CA . ALA A 1 105 ? 11.725 -30.430 -1.639 1.00 43.11 101 ALA A CA 2
ATOM 3157 C C . ALA A 1 105 ? 12.463 -31.249 -2.695 1.00 54.14 101 ALA A C 2
ATOM 3158 O O . ALA A 1 105 ? 12.663 -32.436 -2.520 1.00 41.12 101 ALA A O 2
ATOM 3165 N N . VAL A 1 106 ? 12.908 -30.598 -3.754 1.00 21.15 102 VAL A N 2
ATOM 3166 C CA . VAL A 1 106 ? 13.594 -31.278 -4.839 1.00 5.30 102 VAL A CA 2
ATOM 3167 C C . VAL A 1 106 ? 15.066 -31.557 -4.465 1.00 71.41 102 VAL A C 2
ATOM 3168 O O . VAL A 1 106 ? 15.723 -32.391 -5.057 1.00 0.13 102 VAL A O 2
ATOM 3181 N N . ASN A 1 107 ? 15.587 -30.808 -3.508 1.00 23.24 103 ASN A N 2
ATOM 3182 C CA . ASN A 1 107 ? 16.922 -31.094 -2.947 1.00 65.43 103 ASN A CA 2
ATOM 3183 C C . ASN A 1 107 ? 16.878 -32.414 -2.249 1.00 21.31 103 ASN A C 2
ATOM 3184 O O . ASN A 1 107 ? 17.786 -33.231 -2.354 1.00 54.23 103 ASN A O 2
ATOM 3195 N N . ARG A 1 108 ? 15.812 -32.605 -1.526 1.00 24.02 104 ARG A N 2
ATOM 3196 C CA . ARG A 1 108 ? 15.584 -33.823 -0.789 1.00 34.23 104 ARG A CA 2
ATOM 3197 C C . ARG A 1 108 ? 15.158 -34.941 -1.728 1.00 35.44 104 ARG A C 2
ATOM 3198 O O . ARG A 1 108 ? 15.619 -36.079 -1.620 1.00 23.35 104 ARG A O 2
ATOM 3219 N N . LEU A 1 109 ? 14.305 -34.614 -2.660 1.00 11.21 105 LEU A N 2
ATOM 3220 C CA . LEU A 1 109 ? 13.678 -35.600 -3.469 1.00 14.22 105 LEU A CA 2
ATOM 3221 C C . LEU A 1 109 ? 13.828 -35.299 -4.953 1.00 70.10 105 LEU A C 2
ATOM 3222 O O . LEU A 1 109 ? 13.259 -34.345 -5.468 1.00 41.21 105 LEU A O 2
ATOM 3238 N N . GLU A 1 110 ? 14.610 -36.108 -5.610 1.00 71.21 106 GLU A N 2
ATOM 3239 C CA . GLU A 1 110 ? 14.707 -36.113 -7.026 1.00 73.41 106 GLU A CA 2
ATOM 3240 C C . GLU A 1 110 ? 14.321 -37.488 -7.475 1.00 23.35 106 GLU A C 2
ATOM 3241 O O . GLU A 1 110 ? 14.601 -38.476 -6.777 1.00 33.01 106 GLU A O 2
ATOM 3253 N N . GLY A 1 111 ? 13.664 -37.566 -8.574 1.00 52.41 107 GLY A N 2
ATOM 3254 C CA . GLY A 1 111 ? 13.217 -38.838 -9.095 1.00 32.20 107 GLY A CA 2
ATOM 3255 C C . GLY A 1 111 ? 11.730 -38.829 -9.242 1.00 2.01 107 GLY A C 2
ATOM 3256 O O . GLY A 1 111 ? 11.184 -39.341 -10.207 1.00 64.13 107 GLY A O 2
ATOM 3260 N N . GLY A 1 112 ? 11.081 -38.225 -8.277 1.00 74.31 108 GLY A N 2
ATOM 3261 C CA . GLY A 1 112 ? 9.660 -38.036 -8.327 1.00 65.45 108 GLY A CA 2
ATOM 3262 C C . GLY A 1 112 ? 9.392 -36.603 -8.672 1.00 64.34 108 GLY A C 2
ATOM 3263 O O . GLY A 1 112 ? 10.180 -36.005 -9.413 1.00 42.44 108 GLY A O 2
ATOM 3267 N N . ARG A 1 113 ? 8.352 -36.012 -8.131 1.00 4.04 109 ARG A N 2
ATOM 3268 C CA . ARG A 1 113 ? 8.093 -34.622 -8.416 1.00 12.24 109 ARG A CA 2
ATOM 3269 C C . ARG A 1 113 ? 7.150 -34.030 -7.413 1.00 44.03 109 ARG A C 2
ATOM 3270 O O . ARG A 1 113 ? 6.360 -34.748 -6.775 1.00 42.44 109 ARG A O 2
ATOM 3291 N N . ILE A 1 114 ? 7.253 -32.741 -7.260 1.00 51.01 110 ILE A N 2
ATOM 3292 C CA . ILE A 1 114 ? 6.413 -31.973 -6.386 1.00 70.15 110 ILE A CA 2
ATOM 3293 C C . ILE A 1 114 ? 5.045 -31.875 -6.994 1.00 74.52 110 ILE A C 2
ATOM 3294 O O . ILE A 1 114 ? 4.901 -31.434 -8.136 1.00 55.34 110 ILE A O 2
ATOM 3310 N N . VAL A 1 115 ? 4.052 -32.332 -6.285 1.00 1.11 111 VAL A N 2
ATOM 3311 C CA . VAL A 1 115 ? 2.713 -32.248 -6.806 1.00 5.24 111 VAL A CA 2
ATOM 3312 C C . VAL A 1 115 ? 1.862 -31.376 -5.909 1.00 4.02 111 VAL A C 2
ATOM 3313 O O . VAL A 1 115 ? 0.904 -30.755 -6.360 1.00 23.30 111 VAL A O 2
ATOM 3326 N N . ASN A 1 116 ? 2.210 -31.315 -4.640 1.00 34.41 112 ASN A N 2
ATOM 3327 C CA . ASN A 1 116 ? 1.425 -30.520 -3.715 1.00 4.32 112 ASN A CA 2
ATOM 3328 C C . ASN A 1 116 ? 2.293 -29.390 -3.206 1.00 44.21 112 ASN A C 2
ATOM 3329 O O . ASN A 1 116 ? 3.479 -29.594 -3.025 1.00 23.41 112 ASN A O 2
ATOM 3340 N N . TRP A 1 117 ? 1.720 -28.230 -2.971 1.00 0.24 113 TRP A N 2
ATOM 3341 C CA . TRP A 1 117 ? 2.431 -27.110 -2.385 1.00 25.41 113 TRP A CA 2
ATOM 3342 C C . TRP A 1 117 ? 1.462 -26.037 -1.968 1.00 52.10 113 TRP A C 2
ATOM 3343 O O . TRP A 1 117 ? 0.398 -25.866 -2.587 1.00 51.21 113 TRP A O 2
ATOM 3364 N N . ALA A 1 118 ? 1.798 -25.357 -0.911 1.00 21.11 114 ALA A N 2
ATOM 3365 C CA . ALA A 1 118 ? 0.978 -24.310 -0.364 1.00 32.43 114 ALA A CA 2
ATOM 3366 C C . ALA A 1 118 ? 1.865 -23.292 0.322 1.00 20.41 114 ALA A C 2
ATOM 3367 O O . ALA A 1 118 ? 2.738 -23.662 1.116 1.00 62.10 114 ALA A O 2
ATOM 3374 N N . CYS A 1 119 ? 1.663 -22.035 0.021 1.00 12.31 115 CYS A N 2
ATOM 3375 C CA . CYS A 1 119 ? 2.505 -20.989 0.561 1.00 12.02 115 CYS A CA 2
ATOM 3376 C C . CYS A 1 119 ? 1.722 -20.066 1.476 1.00 60.41 115 CYS A C 2
ATOM 3377 O O . CYS A 1 119 ? 0.607 -19.653 1.144 1.00 24.55 115 CYS A O 2
ATOM 3384 N N . ASN A 1 120 ? 2.290 -19.759 2.617 1.00 33.14 116 ASN A N 2
ATOM 3385 C CA . ASN A 1 120 ? 1.683 -18.804 3.539 1.00 74.20 116 ASN A CA 2
ATOM 3386 C C . ASN A 1 120 ? 2.117 -17.392 3.200 1.00 63.14 116 ASN A C 2
ATOM 3387 O O . ASN A 1 120 ? 1.285 -16.596 2.756 1.00 54.22 116 ASN A O 2
ATOM 3399 N N . PRO A 1 5 ? 44.790 4.890 6.365 1.00 10.00 1 PRO A N 3
ATOM 3400 C CA . PRO A 1 5 ? 43.605 4.887 5.536 1.00 44.04 1 PRO A CA 3
ATOM 3401 C C . PRO A 1 5 ? 42.697 6.010 5.968 1.00 11.31 1 PRO A C 3
ATOM 3402 O O . PRO A 1 5 ? 42.930 6.626 7.000 1.00 40.52 1 PRO A O 3
ATOM 3413 N N . THR A 1 6 ? 41.703 6.292 5.169 1.00 71.13 2 THR A N 3
ATOM 3414 C CA . THR A 1 6 ? 40.703 7.264 5.490 1.00 52.42 2 THR A CA 3
ATOM 3415 C C . THR A 1 6 ? 39.341 6.653 5.152 1.00 71.14 2 THR A C 3
ATOM 3416 O O . THR A 1 6 ? 39.052 6.386 3.982 1.00 5.01 2 THR A O 3
ATOM 3427 N N . VAL A 1 7 ? 38.545 6.375 6.155 1.00 73.22 3 VAL A N 3
ATOM 3428 C CA . VAL A 1 7 ? 37.239 5.803 5.919 1.00 1.52 3 VAL A CA 3
ATOM 3429 C C . VAL A 1 7 ? 36.193 6.887 5.700 1.00 11.02 3 VAL A C 3
ATOM 3430 O O . VAL A 1 7 ? 36.206 7.938 6.362 1.00 45.00 3 VAL A O 3
ATOM 3443 N N . ASP A 1 8 ? 35.333 6.656 4.757 1.00 54.31 4 ASP A N 3
ATOM 3444 C CA . ASP A 1 8 ? 34.237 7.561 4.461 1.00 72.40 4 ASP A CA 3
ATOM 3445 C C . ASP A 1 8 ? 32.925 6.930 4.877 1.00 22.42 4 ASP A C 3
ATOM 3446 O O . ASP A 1 8 ? 32.713 5.726 4.659 1.00 13.12 4 ASP A O 3
ATOM 3455 N N . ALA A 1 9 ? 32.055 7.719 5.470 1.00 2.15 5 ALA A N 3
ATOM 3456 C CA . ALA A 1 9 ? 30.762 7.254 5.961 1.00 54.25 5 ALA A CA 3
ATOM 3457 C C . ALA A 1 9 ? 29.727 7.258 4.848 1.00 22.31 5 ALA A C 3
ATOM 3458 O O . ALA A 1 9 ? 28.677 7.923 4.917 1.00 32.31 5 ALA A O 3
ATOM 3465 N N . HIS A 1 10 ? 30.039 6.530 3.833 1.00 23.30 6 HIS A N 3
ATOM 3466 C CA . HIS A 1 10 ? 29.204 6.411 2.680 1.00 75.41 6 HIS A CA 3
ATOM 3467 C C . HIS A 1 10 ? 28.098 5.416 2.980 1.00 13.02 6 HIS A C 3
ATOM 3468 O O . HIS A 1 10 ? 28.318 4.207 2.984 1.00 0.32 6 HIS A O 3
ATOM 3482 N N . LEU A 1 11 ? 26.945 5.932 3.294 1.00 64.31 7 LEU A N 3
ATOM 3483 C CA . LEU A 1 11 ? 25.798 5.120 3.626 1.00 11.05 7 LEU A CA 3
ATOM 3484 C C . LEU A 1 11 ? 24.792 5.201 2.504 1.00 73.30 7 LEU A C 3
ATOM 3485 O O . LEU A 1 11 ? 24.551 6.288 1.962 1.00 12.23 7 LEU A O 3
ATOM 3501 N N . ALA A 1 12 ? 24.210 4.085 2.162 1.00 61.23 8 ALA A N 3
ATOM 3502 C CA . ALA A 1 12 ? 23.202 4.041 1.135 1.00 41.23 8 ALA A CA 3
ATOM 3503 C C . ALA A 1 12 ? 21.892 4.512 1.726 1.00 3.53 8 ALA A C 3
ATOM 3504 O O . ALA A 1 12 ? 21.332 3.867 2.632 1.00 15.25 8 ALA A O 3
ATOM 3511 N N . ASN A 1 13 ? 21.428 5.636 1.258 1.00 44.41 9 ASN A N 3
ATOM 3512 C CA . ASN A 1 13 ? 20.234 6.254 1.784 1.00 53.03 9 ASN A CA 3
ATOM 3513 C C . ASN A 1 13 ? 19.534 6.994 0.679 1.00 73.32 9 ASN A C 3
ATOM 3514 O O . ASN A 1 13 ? 20.099 7.187 -0.399 1.00 43.31 9 ASN A O 3
ATOM 3525 N N . GLY A 1 14 ? 18.339 7.419 0.936 1.00 12.34 10 GLY A N 3
ATOM 3526 C CA . GLY A 1 14 ? 17.581 8.151 -0.023 1.00 62.44 10 GLY A CA 3
ATOM 3527 C C . GLY A 1 14 ? 16.538 8.962 0.667 1.00 31.15 10 GLY A C 3
ATOM 3528 O O . GLY A 1 14 ? 16.737 9.389 1.810 1.00 14.32 10 GLY A O 3
ATOM 3532 N N . SER A 1 15 ? 15.448 9.147 0.015 1.00 24.33 11 SER A N 3
ATOM 3533 C CA . SER A 1 15 ? 14.340 9.869 0.541 1.00 65.53 11 SER A CA 3
ATOM 3534 C C . SER A 1 15 ? 13.110 9.034 0.240 1.00 24.41 11 SER A C 3
ATOM 3535 O O . SER A 1 15 ? 13.247 7.910 -0.275 1.00 14.22 11 SER A O 3
ATOM 3543 N N . MET A 1 16 ? 11.942 9.550 0.544 1.00 12.34 12 MET A N 3
ATOM 3544 C CA . MET A 1 16 ? 10.718 8.863 0.236 1.00 3.31 12 MET A CA 3
ATOM 3545 C C . MET A 1 16 ? 10.564 8.766 -1.238 1.00 24.01 12 MET A C 3
ATOM 3546 O O . MET A 1 16 ? 10.551 9.771 -1.960 1.00 42.01 12 MET A O 3
ATOM 3560 N N . SER A 1 17 ? 10.532 7.581 -1.687 1.00 1.53 13 SER A N 3
ATOM 3561 C CA . SER A 1 17 ? 10.456 7.279 -3.088 1.00 61.32 13 SER A CA 3
ATOM 3562 C C . SER A 1 17 ? 9.887 5.888 -3.300 1.00 32.10 13 SER A C 3
ATOM 3563 O O . SER A 1 17 ? 10.579 4.874 -3.142 1.00 5.01 13 SER A O 3
ATOM 3571 N N . GLU A 1 18 ? 8.645 5.841 -3.655 1.00 42.50 14 GLU A N 3
ATOM 3572 C CA . GLU A 1 18 ? 7.975 4.603 -3.932 1.00 53.31 14 GLU A CA 3
ATOM 3573 C C . GLU A 1 18 ? 8.054 4.323 -5.419 1.00 15.25 14 GLU A C 3
ATOM 3574 O O . GLU A 1 18 ? 7.057 4.247 -6.137 1.00 11.12 14 GLU A O 3
ATOM 3586 N N . VAL A 1 19 ? 9.269 4.282 -5.861 1.00 1.33 15 VAL A N 3
ATOM 3587 C CA . VAL A 1 19 ? 9.643 4.012 -7.226 1.00 2.40 15 VAL A CA 3
ATOM 3588 C C . VAL A 1 19 ? 10.334 2.658 -7.243 1.00 22.51 15 VAL A C 3
ATOM 3589 O O . VAL A 1 19 ? 10.186 1.887 -6.284 1.00 2.32 15 VAL A O 3
ATOM 3602 N N . MET A 1 20 ? 11.040 2.333 -8.302 1.00 45.05 16 MET A N 3
ATOM 3603 C CA . MET A 1 20 ? 11.808 1.100 -8.306 1.00 4.21 16 MET A CA 3
ATOM 3604 C C . MET A 1 20 ? 13.042 1.225 -7.433 1.00 4.30 16 MET A C 3
ATOM 3605 O O . MET A 1 20 ? 13.474 2.344 -7.094 1.00 43.31 16 MET A O 3
ATOM 3619 N N . MET A 1 21 ? 13.607 0.103 -7.071 1.00 14.03 17 MET A N 3
ATOM 3620 C CA . MET A 1 21 ? 14.690 0.075 -6.114 1.00 51.42 17 MET A CA 3
ATOM 3621 C C . MET A 1 21 ? 16.013 0.587 -6.649 1.00 71.40 17 MET A C 3
ATOM 3622 O O . MET A 1 21 ? 16.195 0.808 -7.852 1.00 4.21 17 MET A O 3
ATOM 3636 N N . SER A 1 22 ? 16.906 0.766 -5.722 1.00 12.51 18 SER A N 3
ATOM 3637 C CA . SER A 1 22 ? 18.232 1.247 -5.893 1.00 3.14 18 SER A CA 3
ATOM 3638 C C . SER A 1 22 ? 18.812 1.070 -4.498 1.00 61.41 18 SER A C 3
ATOM 3639 O O . SER A 1 22 ? 18.103 0.499 -3.634 1.00 73.12 18 SER A O 3
ATOM 3647 N N . GLU A 1 23 ? 20.012 1.524 -4.225 1.00 31.31 19 GLU A N 3
ATOM 3648 C CA . GLU A 1 23 ? 20.529 1.380 -2.878 1.00 35.10 19 GLU A CA 3
ATOM 3649 C C . GLU A 1 23 ? 20.014 2.508 -1.990 1.00 71.14 19 GLU A C 3
ATOM 3650 O O . GLU A 1 23 ? 20.699 3.493 -1.732 1.00 61.14 19 GLU A O 3
ATOM 3662 N N . ILE A 1 24 ? 18.762 2.375 -1.608 1.00 4.11 20 ILE A N 3
ATOM 3663 C CA . ILE A 1 24 ? 18.054 3.337 -0.791 1.00 73.13 20 ILE A CA 3
ATOM 3664 C C . ILE A 1 24 ? 17.186 2.582 0.201 1.00 21.53 20 ILE A C 3
ATOM 3665 O O . ILE A 1 24 ? 17.147 1.342 0.177 1.00 4.24 20 ILE A O 3
ATOM 3681 N N . ALA A 1 25 ? 16.490 3.302 1.048 1.00 22.52 21 ALA A N 3
ATOM 3682 C CA . ALA A 1 25 ? 15.602 2.691 1.999 1.00 52.33 21 ALA A CA 3
ATOM 3683 C C . ALA A 1 25 ? 14.241 2.487 1.367 1.00 54.10 21 ALA A C 3
ATOM 3684 O O . ALA A 1 25 ? 13.525 3.445 1.068 1.00 53.11 21 ALA A O 3
ATOM 3691 N N . GLY A 1 26 ? 13.914 1.255 1.137 1.00 23.24 22 GLY A N 3
ATOM 3692 C CA . GLY A 1 26 ? 12.665 0.908 0.520 1.00 73.14 22 GLY A CA 3
ATOM 3693 C C . GLY A 1 26 ? 12.761 -0.447 -0.117 1.00 62.51 22 GLY A C 3
ATOM 3694 O O . GLY A 1 26 ? 13.263 -0.582 -1.232 1.00 13.34 22 GLY A O 3
ATOM 3698 N N . LEU A 1 27 ? 12.302 -1.441 0.586 1.00 33.31 23 LEU A N 3
ATOM 3699 C CA . LEU A 1 27 ? 12.385 -2.809 0.136 1.00 53.54 23 LEU A CA 3
ATOM 3700 C C . LEU A 1 27 ? 10.993 -3.263 -0.310 1.00 32.34 23 LEU A C 3
ATOM 3701 O O . LEU A 1 27 ? 10.010 -2.576 -0.014 1.00 21.23 23 LEU A O 3
ATOM 3717 N N . PRO A 1 28 ? 10.872 -4.389 -1.055 1.00 32.43 24 PRO A N 3
ATOM 3718 C CA . PRO A 1 28 ? 9.565 -4.927 -1.460 1.00 32.05 24 PRO A CA 3
ATOM 3719 C C . PRO A 1 28 ? 8.737 -5.351 -0.241 1.00 61.21 24 PRO A C 3
ATOM 3720 O O . PRO A 1 28 ? 9.290 -5.542 0.847 1.00 53.02 24 PRO A O 3
ATOM 3731 N N . ILE A 1 29 ? 7.432 -5.489 -0.425 1.00 15.21 25 ILE A N 3
ATOM 3732 C CA . ILE A 1 29 ? 6.517 -5.854 0.643 1.00 50.11 25 ILE A CA 3
ATOM 3733 C C . ILE A 1 29 ? 6.895 -7.211 1.260 1.00 24.00 25 ILE A C 3
ATOM 3734 O O . ILE A 1 29 ? 6.931 -8.241 0.562 1.00 64.45 25 ILE A O 3
ATOM 3750 N N . PRO A 1 30 ? 7.234 -7.214 2.554 1.00 10.30 26 PRO A N 3
ATOM 3751 C CA . PRO A 1 30 ? 7.571 -8.431 3.275 1.00 21.20 26 PRO A CA 3
ATOM 3752 C C . PRO A 1 30 ? 6.323 -9.308 3.479 1.00 75.13 26 PRO A C 3
ATOM 3753 O O . PRO A 1 30 ? 5.263 -8.803 3.893 1.00 11.44 26 PRO A O 3
ATOM 3764 N N . PRO A 1 31 ? 6.415 -10.620 3.169 1.00 41.44 27 PRO A N 3
ATOM 3765 C CA . PRO A 1 31 ? 5.279 -11.546 3.274 1.00 2.31 27 PRO A CA 3
ATOM 3766 C C . PRO A 1 31 ? 4.732 -11.662 4.672 1.00 62.41 27 PRO A C 3
ATOM 3767 O O . PRO A 1 31 ? 5.479 -11.647 5.659 1.00 13.44 27 PRO A O 3
ATOM 3778 N N . ILE A 1 32 ? 3.434 -11.765 4.748 1.00 34.12 28 ILE A N 3
ATOM 3779 C CA . ILE A 1 32 ? 2.752 -11.920 6.002 1.00 52.53 28 ILE A CA 3
ATOM 3780 C C . ILE A 1 32 ? 2.895 -13.361 6.415 1.00 44.42 28 ILE A C 3
ATOM 3781 O O . ILE A 1 32 ? 2.432 -14.258 5.711 1.00 33.04 28 ILE A O 3
ATOM 3797 N N . ILE A 1 33 ? 3.579 -13.577 7.494 1.00 24.40 29 ILE A N 3
ATOM 3798 C CA . ILE A 1 33 ? 3.820 -14.906 7.992 1.00 64.41 29 ILE A CA 3
ATOM 3799 C C . ILE A 1 33 ? 2.537 -15.561 8.480 1.00 73.15 29 ILE A C 3
ATOM 3800 O O . ILE A 1 33 ? 1.975 -15.193 9.529 1.00 31.21 29 ILE A O 3
ATOM 3816 N N . HIS A 1 34 ? 2.078 -16.500 7.713 1.00 63.11 30 HIS A N 3
ATOM 3817 C CA . HIS A 1 34 ? 0.916 -17.267 8.053 1.00 62.53 30 HIS A CA 3
ATOM 3818 C C . HIS A 1 34 ? 1.335 -18.644 8.469 1.00 42.21 30 HIS A C 3
ATOM 3819 O O . HIS A 1 34 ? 2.357 -19.143 8.033 1.00 32.55 30 HIS A O 3
ATOM 3833 N N . TYR A 1 35 ? 0.560 -19.263 9.287 1.00 24.41 31 TYR A N 3
ATOM 3834 C CA . TYR A 1 35 ? 0.931 -20.540 9.836 1.00 34.53 31 TYR A CA 3
ATOM 3835 C C . TYR A 1 35 ? 0.133 -21.610 9.132 1.00 64.23 31 TYR A C 3
ATOM 3836 O O . TYR A 1 35 ? -1.042 -21.385 8.772 1.00 50.32 31 TYR A O 3
ATOM 3854 N N . GLY A 1 36 ? 0.760 -22.731 8.869 1.00 34.43 32 GLY A N 3
ATOM 3855 C CA . GLY A 1 36 ? 0.086 -23.791 8.203 1.00 41.11 32 GLY A CA 3
ATOM 3856 C C . GLY A 1 36 ? 0.851 -25.069 8.261 1.00 42.34 32 GLY A C 3
ATOM 3857 O O . GLY A 1 36 ? 1.948 -25.132 8.847 1.00 4.32 32 GLY A O 3
ATOM 3861 N N . ALA A 1 37 ? 0.318 -26.062 7.624 1.00 63.31 33 ALA A N 3
ATOM 3862 C CA . ALA A 1 37 ? 0.863 -27.373 7.656 1.00 60.11 33 ALA A CA 3
ATOM 3863 C C . ALA A 1 37 ? 0.237 -28.208 6.563 1.00 12.13 33 ALA A C 3
ATOM 3864 O O . ALA A 1 37 ? -0.904 -27.966 6.161 1.00 71.21 33 ALA A O 3
ATOM 3871 N N . ILE A 1 38 ? 0.989 -29.132 6.055 1.00 71.12 34 ILE A N 3
ATOM 3872 C CA . ILE A 1 38 ? 0.508 -30.077 5.076 1.00 71.34 34 ILE A CA 3
ATOM 3873 C C . ILE A 1 38 ? 0.619 -31.465 5.658 1.00 32.44 34 ILE A C 3
ATOM 3874 O O . ILE A 1 38 ? 1.715 -31.934 5.953 1.00 40.31 34 ILE A O 3
ATOM 3890 N N . ALA A 1 39 ? -0.494 -32.088 5.848 1.00 54.01 35 ALA A N 3
ATOM 3891 C CA . ALA A 1 39 ? -0.555 -33.406 6.401 1.00 12.01 35 ALA A CA 3
ATOM 3892 C C . ALA A 1 39 ? -0.770 -34.373 5.266 1.00 31.20 35 ALA A C 3
ATOM 3893 O O . ALA A 1 39 ? -1.744 -34.247 4.495 1.00 42.11 35 ALA A O 3
ATOM 3900 N N . TYR A 1 40 ? 0.138 -35.289 5.110 1.00 65.21 36 TYR A N 3
ATOM 3901 C CA . TYR A 1 40 ? 0.028 -36.227 4.055 1.00 71.14 36 TYR A CA 3
ATOM 3902 C C . TYR A 1 40 ? 0.484 -37.570 4.540 1.00 2.23 36 TYR A C 3
ATOM 3903 O O . TYR A 1 40 ? 1.676 -37.800 4.743 1.00 65.02 36 TYR A O 3
ATOM 3921 N N . ALA A 1 41 ? -0.450 -38.437 4.741 1.00 73.14 37 ALA A N 3
ATOM 3922 C CA . ALA A 1 41 ? -0.146 -39.752 5.208 1.00 40.33 37 ALA A CA 3
ATOM 3923 C C . ALA A 1 41 ? 0.158 -40.655 4.023 1.00 34.53 37 ALA A C 3
ATOM 3924 O O . ALA A 1 41 ? -0.445 -40.496 2.949 1.00 23.01 37 ALA A O 3
ATOM 3931 N N . PRO A 1 42 ? 1.067 -41.649 4.195 1.00 24.42 38 PRO A N 3
ATOM 3932 C CA . PRO A 1 42 ? 1.429 -42.620 3.132 1.00 65.41 38 PRO A CA 3
ATOM 3933 C C . PRO A 1 42 ? 0.226 -43.468 2.679 1.00 62.13 38 PRO A C 3
ATOM 3934 O O . PRO A 1 42 ? 0.288 -44.191 1.686 1.00 63.04 38 PRO A O 3
ATOM 3945 N N . SER A 1 43 ? -0.869 -43.346 3.414 1.00 41.30 39 SER A N 3
ATOM 3946 C CA . SER A 1 43 ? -2.101 -44.019 3.122 1.00 54.13 39 SER A CA 3
ATOM 3947 C C . SER A 1 43 ? -2.794 -43.347 1.924 1.00 43.15 39 SER A C 3
ATOM 3948 O O . SER A 1 43 ? -3.703 -43.916 1.316 1.00 30.13 39 SER A O 3
ATOM 3956 N N . GLY A 1 44 ? -2.358 -42.132 1.601 1.00 24.42 40 GLY A N 3
ATOM 3957 C CA . GLY A 1 44 ? -2.940 -41.393 0.504 1.00 35.44 40 GLY A CA 3
ATOM 3958 C C . GLY A 1 44 ? -3.754 -40.228 1.003 1.00 74.14 40 GLY A C 3
ATOM 3959 O O . GLY A 1 44 ? -4.211 -39.386 0.220 1.00 32.30 40 GLY A O 3
ATOM 3963 N N . ALA A 1 45 ? -3.920 -40.177 2.311 1.00 13.13 41 ALA A N 3
ATOM 3964 C CA . ALA A 1 45 ? -4.670 -39.126 2.970 1.00 14.33 41 ALA A CA 3
ATOM 3965 C C . ALA A 1 45 ? -3.956 -37.799 2.777 1.00 71.01 41 ALA A C 3
ATOM 3966 O O . ALA A 1 45 ? -2.821 -37.624 3.228 1.00 51.24 41 ALA A O 3
ATOM 3973 N N . SER A 1 46 ? -4.612 -36.892 2.094 1.00 64.41 42 SER A N 3
ATOM 3974 C CA . SER A 1 46 ? -4.026 -35.626 1.741 1.00 22.32 42 SER A CA 3
ATOM 3975 C C . SER A 1 46 ? -4.725 -34.504 2.486 1.00 63.00 42 SER A C 3
ATOM 3976 O O . SER A 1 46 ? -5.937 -34.544 2.644 1.00 22.32 42 SER A O 3
ATOM 3984 N N . GLY A 1 47 ? -3.978 -33.519 2.934 1.00 15.30 43 GLY A N 3
ATOM 3985 C CA . GLY A 1 47 ? -4.586 -32.348 3.499 1.00 74.41 43 GLY A CA 3
ATOM 3986 C C . GLY A 1 47 ? -3.591 -31.237 3.676 1.00 44.14 43 GLY A C 3
ATOM 3987 O O . GLY A 1 47 ? -2.415 -31.491 3.904 1.00 34.01 43 GLY A O 3
ATOM 3991 N N . LYS A 1 48 ? -4.032 -30.015 3.553 1.00 51.22 44 LYS A N 3
ATOM 3992 C CA . LYS A 1 48 ? -3.161 -28.879 3.731 1.00 53.14 44 LYS A CA 3
ATOM 3993 C C . LYS A 1 48 ? -3.925 -27.707 4.284 1.00 55.04 44 LYS A C 3
ATOM 3994 O O . LYS A 1 48 ? -5.128 -27.580 4.047 1.00 14.54 44 LYS A O 3
ATOM 4013 N N . ALA A 1 49 ? -3.251 -26.866 5.032 1.00 74.42 45 ALA A N 3
ATOM 4014 C CA . ALA A 1 49 ? -3.867 -25.737 5.632 1.00 34.22 45 ALA A CA 3
ATOM 4015 C C . ALA A 1 49 ? -2.866 -24.640 5.659 1.00 32.11 45 ALA A C 3
ATOM 4016 O O . ALA A 1 49 ? -1.713 -24.874 6.017 1.00 42.13 45 ALA A O 3
ATOM 4023 N N . TRP A 1 50 ? -3.272 -23.471 5.272 1.00 72.24 46 TRP A N 3
ATOM 4024 C CA . TRP A 1 50 ? -2.399 -22.357 5.202 1.00 63.21 46 TRP A CA 3
ATOM 4025 C C . TRP A 1 50 ? -3.205 -21.091 5.323 1.00 73.50 46 TRP A C 3
ATOM 4026 O O . TRP A 1 50 ? -4.428 -21.127 5.154 1.00 4.44 46 TRP A O 3
ATOM 4047 N N . HIS A 1 51 ? -2.525 -19.988 5.625 1.00 41.54 47 HIS A N 3
ATOM 4048 C CA . HIS A 1 51 ? -3.159 -18.684 5.875 1.00 74.22 47 HIS A CA 3
ATOM 4049 C C . HIS A 1 51 ? -3.906 -18.642 7.197 1.00 64.13 47 HIS A C 3
ATOM 4050 O O . HIS A 1 51 ? -4.730 -17.768 7.430 1.00 33.05 47 HIS A O 3
ATOM 4064 N N . GLN A 1 52 ? -3.573 -19.551 8.094 1.00 11.15 48 GLN A N 3
ATOM 4065 C CA . GLN A 1 52 ? -4.141 -19.519 9.408 1.00 74.33 48 GLN A CA 3
ATOM 4066 C C . GLN A 1 52 ? -3.363 -18.561 10.242 1.00 11.43 48 GLN A C 3
ATOM 4067 O O . GLN A 1 52 ? -2.142 -18.411 10.069 1.00 52.02 48 GLN A O 3
ATOM 4081 N N . ARG A 1 53 ? -4.049 -17.927 11.133 1.00 31.10 49 ARG A N 3
ATOM 4082 C CA . ARG A 1 53 ? -3.473 -16.887 11.940 1.00 24.15 49 ARG A CA 3
ATOM 4083 C C . ARG A 1 53 ? -2.930 -17.429 13.244 1.00 50.35 49 ARG A C 3
ATOM 4084 O O . ARG A 1 53 ? -2.242 -16.719 13.985 1.00 42.04 49 ARG A O 3
ATOM 4105 N N . THR A 1 54 ? -3.251 -18.657 13.540 1.00 70.04 50 THR A N 3
ATOM 4106 C CA . THR A 1 54 ? -2.785 -19.294 14.732 1.00 3.25 50 THR A CA 3
ATOM 4107 C C . THR A 1 54 ? -2.282 -20.702 14.423 1.00 44.24 50 THR A C 3
ATOM 4108 O O . THR A 1 54 ? -2.974 -21.481 13.737 1.00 11.54 50 THR A O 3
ATOM 4119 N N . PRO A 1 55 ? -1.052 -21.027 14.876 1.00 21.43 51 PRO A N 3
ATOM 4120 C CA . PRO A 1 55 ? -0.430 -22.339 14.666 1.00 64.31 51 PRO A CA 3
ATOM 4121 C C . PRO A 1 55 ? -1.348 -23.510 15.041 1.00 32.42 51 PRO A C 3
ATOM 4122 O O . PRO A 1 55 ? -1.505 -24.444 14.259 1.00 72.32 51 PRO A O 3
ATOM 4133 N N . ALA A 1 56 ? -1.984 -23.429 16.207 1.00 4.14 52 ALA A N 3
ATOM 4134 C CA . ALA A 1 56 ? -2.869 -24.490 16.689 1.00 70.41 52 ALA A CA 3
ATOM 4135 C C . ALA A 1 56 ? -4.029 -24.730 15.730 1.00 4.44 52 ALA A C 3
ATOM 4136 O O . ALA A 1 56 ? -4.347 -25.877 15.405 1.00 13.22 52 ALA A O 3
ATOM 4143 N N . ARG A 1 57 ? -4.637 -23.650 15.239 1.00 21.55 53 ARG A N 3
ATOM 4144 C CA . ARG A 1 57 ? -5.749 -23.786 14.331 1.00 74.21 53 ARG A CA 3
ATOM 4145 C C . ARG A 1 57 ? -5.275 -24.349 13.016 1.00 2.41 53 ARG A C 3
ATOM 4146 O O . ARG A 1 57 ? -5.925 -25.196 12.439 1.00 0.22 53 ARG A O 3
ATOM 4167 N N . ALA A 1 58 ? -4.112 -23.898 12.581 1.00 53.53 54 ALA A N 3
ATOM 4168 C CA . ALA A 1 58 ? -3.474 -24.385 11.364 1.00 23.44 54 ALA A CA 3
ATOM 4169 C C . ALA A 1 58 ? -3.274 -25.896 11.427 1.00 2.14 54 ALA A C 3
ATOM 4170 O O . ALA A 1 58 ? -3.569 -26.597 10.461 1.00 53.10 54 ALA A O 3
ATOM 4177 N N . GLU A 1 59 ? -2.807 -26.380 12.580 1.00 41.05 55 GLU A N 3
ATOM 4178 C CA . GLU A 1 59 ? -2.604 -27.813 12.814 1.00 40.31 55 GLU A CA 3
ATOM 4179 C C . GLU A 1 59 ? -3.924 -28.533 12.661 1.00 23.21 55 GLU A C 3
ATOM 4180 O O . GLU A 1 59 ? -4.039 -29.482 11.891 1.00 43.42 55 GLU A O 3
ATOM 4192 N N . GLN A 1 60 ? -4.925 -28.037 13.386 1.00 70.04 56 GLN A N 3
ATOM 4193 C CA . GLN A 1 60 ? -6.263 -28.634 13.399 1.00 64.01 56 GLN A CA 3
ATOM 4194 C C . GLN A 1 60 ? -6.851 -28.715 12.007 1.00 52.52 56 GLN A C 3
ATOM 4195 O O . GLN A 1 60 ? -7.374 -29.759 11.610 1.00 12.41 56 GLN A O 3
ATOM 4209 N N . VAL A 1 61 ? -6.737 -27.630 11.257 1.00 23.24 57 VAL A N 3
ATOM 4210 C CA . VAL A 1 61 ? -7.271 -27.595 9.914 1.00 61.22 57 VAL A CA 3
ATOM 4211 C C . VAL A 1 61 ? -6.509 -28.579 9.027 1.00 44.43 57 VAL A C 3
ATOM 4212 O O . VAL A 1 61 ? -7.110 -29.305 8.259 1.00 44.04 57 VAL A O 3
ATOM 4225 N N . ALA A 1 62 ? -5.193 -28.654 9.206 1.00 3.01 58 ALA A N 3
ATOM 4226 C CA . ALA A 1 62 ? -4.354 -29.539 8.388 1.00 61.53 58 ALA A CA 3
ATOM 4227 C C . ALA A 1 62 ? -4.711 -30.997 8.628 1.00 43.14 58 ALA A C 3
ATOM 4228 O O . ALA A 1 62 ? -4.849 -31.786 7.680 1.00 52.52 58 ALA A O 3
ATOM 4235 N N . LEU A 1 63 ? -4.880 -31.340 9.890 1.00 24.44 59 LEU A N 3
ATOM 4236 C CA . LEU A 1 63 ? -5.243 -32.685 10.293 1.00 14.00 59 LEU A CA 3
ATOM 4237 C C . LEU A 1 63 ? -6.621 -33.047 9.759 1.00 45.21 59 LEU A C 3
ATOM 4238 O O . LEU A 1 63 ? -6.819 -34.135 9.195 1.00 20.35 59 LEU A O 3
ATOM 4254 N N . GLU A 1 64 ? -7.548 -32.113 9.891 1.00 71.43 60 GLU A N 3
ATOM 4255 C CA . GLU A 1 64 ? -8.905 -32.301 9.433 1.00 1.35 60 GLU A CA 3
ATOM 4256 C C . GLU A 1 64 ? -8.938 -32.476 7.911 1.00 12.31 60 GLU A C 3
ATOM 4257 O O . GLU A 1 64 ? -9.665 -33.326 7.392 1.00 40.22 60 GLU A O 3
ATOM 4269 N N . LYS A 1 65 ? -8.131 -31.688 7.206 1.00 5.22 61 LYS A N 3
ATOM 4270 C CA . LYS A 1 65 ? -8.051 -31.779 5.761 1.00 21.12 61 LYS A CA 3
ATOM 4271 C C . LYS A 1 65 ? -7.509 -33.129 5.348 1.00 42.41 61 LYS A C 3
ATOM 4272 O O . LYS A 1 65 ? -8.013 -33.729 4.413 1.00 63.31 61 LYS A O 3
ATOM 4291 N N . CYS A 1 66 ? -6.484 -33.599 6.069 1.00 3.23 62 CYS A N 3
ATOM 4292 C CA . CYS A 1 66 ? -5.869 -34.899 5.810 1.00 34.05 62 CYS A CA 3
ATOM 4293 C C . CYS A 1 66 ? -6.897 -35.993 5.943 1.00 15.52 62 CYS A C 3
ATOM 4294 O O . CYS A 1 66 ? -6.969 -36.914 5.121 1.00 10.44 62 CYS A O 3
ATOM 4301 N N . GLY A 1 67 ? -7.692 -35.894 6.970 1.00 13.25 63 GLY A N 3
ATOM 4302 C CA . GLY A 1 67 ? -8.728 -36.850 7.175 1.00 53.02 63 GLY A CA 3
ATOM 4303 C C . GLY A 1 67 ? -8.545 -37.582 8.458 1.00 43.31 63 GLY A C 3
ATOM 4304 O O . GLY A 1 67 ? -9.524 -38.017 9.081 1.00 20.04 63 GLY A O 3
ATOM 4308 N N . ASP A 1 68 ? -7.307 -37.730 8.891 1.00 64.44 64 ASP A N 3
ATOM 4309 C CA . ASP A 1 68 ? -7.084 -38.415 10.126 1.00 31.42 64 ASP A CA 3
ATOM 4310 C C . ASP A 1 68 ? -6.825 -37.378 11.157 1.00 44.12 64 ASP A C 3
ATOM 4311 O O . ASP A 1 68 ? -5.984 -36.507 10.949 1.00 72.20 64 ASP A O 3
ATOM 4320 N N . LYS A 1 69 ? -7.551 -37.438 12.233 1.00 3.34 65 LYS A N 3
ATOM 4321 C CA . LYS A 1 69 ? -7.474 -36.455 13.291 1.00 54.43 65 LYS A CA 3
ATOM 4322 C C . LYS A 1 69 ? -6.050 -36.312 13.843 1.00 34.50 65 LYS A C 3
ATOM 4323 O O . LYS A 1 69 ? -5.621 -35.225 14.206 1.00 24.33 65 LYS A O 3
ATOM 4342 N N . THR A 1 70 ? -5.349 -37.395 13.923 1.00 71.11 66 THR A N 3
ATOM 4343 C CA . THR A 1 70 ? -3.974 -37.361 14.357 1.00 55.34 66 THR A CA 3
ATOM 4344 C C . THR A 1 70 ? -3.010 -37.642 13.173 1.00 73.53 66 THR A C 3
ATOM 4345 O O . THR A 1 70 ? -1.914 -38.163 13.384 1.00 10.41 66 THR A O 3
ATOM 4356 N N . CYS A 1 71 ? -3.429 -37.268 11.939 1.00 31.15 67 CYS A N 3
ATOM 4357 C CA . CYS A 1 71 ? -2.611 -37.439 10.708 1.00 70.20 67 CYS A CA 3
ATOM 4358 C C . CYS A 1 71 ? -1.144 -37.008 10.930 1.00 42.50 67 CYS A C 3
ATOM 4359 O O . CYS A 1 71 ? -0.864 -35.908 11.436 1.00 1.04 67 CYS A O 3
ATOM 4366 N N . LYS A 1 72 ? -0.226 -37.877 10.573 1.00 55.41 68 LYS A N 3
ATOM 4367 C CA . LYS A 1 72 ? 1.178 -37.644 10.786 1.00 60.40 68 LYS A CA 3
ATOM 4368 C C . LYS A 1 72 ? 1.886 -37.443 9.469 1.00 50.20 68 LYS A C 3
ATOM 4369 O O . LYS A 1 72 ? 1.252 -37.510 8.416 1.00 23.12 68 LYS A O 3
ATOM 4388 N N . VAL A 1 73 ? 3.201 -37.148 9.543 1.00 23.40 69 VAL A N 3
ATOM 4389 C CA . VAL A 1 73 ? 4.062 -36.843 8.373 1.00 71.32 69 VAL A CA 3
ATOM 4390 C C . VAL A 1 73 ? 3.718 -35.413 7.918 1.00 1.11 69 VAL A C 3
ATOM 4391 O O . VAL A 1 73 ? 4.020 -34.948 6.811 1.00 11.24 69 VAL A O 3
ATOM 4404 N N . VAL A 1 74 ? 3.142 -34.697 8.857 1.00 21.44 70 VAL A N 3
ATOM 4405 C CA . VAL A 1 74 ? 2.710 -33.356 8.658 1.00 12.43 70 VAL A CA 3
ATOM 4406 C C . VAL A 1 74 ? 3.913 -32.411 8.532 1.00 75.02 70 VAL A C 3
ATOM 4407 O O . VAL A 1 74 ? 4.812 -32.377 9.386 1.00 33.53 70 VAL A O 3
ATOM 4420 N N . SER A 1 75 ? 3.958 -31.714 7.442 1.00 23.40 71 SER A N 3
ATOM 4421 C CA . SER A 1 75 ? 4.990 -30.761 7.202 1.00 5.34 71 SER A CA 3
ATOM 4422 C C . SER A 1 75 ? 4.474 -29.413 7.689 1.00 62.42 71 SER A C 3
ATOM 4423 O O . SER A 1 75 ? 3.430 -28.962 7.249 1.00 55.33 71 SER A O 3
ATOM 4431 N N . ARG A 1 76 ? 5.191 -28.791 8.580 1.00 20.34 72 ARG A N 3
ATOM 4432 C CA . ARG A 1 76 ? 4.740 -27.568 9.210 1.00 2.14 72 ARG A CA 3
ATOM 4433 C C . ARG A 1 76 ? 5.556 -26.403 8.722 1.00 44.35 72 ARG A C 3
ATOM 4434 O O . ARG A 1 76 ? 6.789 -26.484 8.672 1.00 32.12 72 ARG A O 3
ATOM 4455 N N . PHE A 1 77 ? 4.896 -25.331 8.365 1.00 75.30 73 PHE A N 3
ATOM 4456 C CA . PHE A 1 77 ? 5.581 -24.173 7.844 1.00 65.41 73 PHE A CA 3
ATOM 4457 C C . PHE A 1 77 ? 4.793 -22.882 8.018 1.00 42.22 73 PHE A C 3
ATOM 4458 O O . PHE A 1 77 ? 3.576 -22.884 8.242 1.00 30.52 73 PHE A O 3
ATOM 4475 N N . THR A 1 78 ? 5.514 -21.802 7.954 1.00 65.22 74 THR A N 3
ATOM 4476 C CA . THR A 1 78 ? 4.992 -20.455 8.038 1.00 22.02 74 THR A CA 3
ATOM 4477 C C . THR A 1 78 ? 5.505 -19.686 6.814 1.00 54.44 74 THR A C 3
ATOM 4478 O O . THR A 1 78 ? 5.535 -18.451 6.752 1.00 53.12 74 THR A O 3
ATOM 4489 N N . ARG A 1 79 ? 5.894 -20.477 5.855 1.00 65.02 75 ARG A N 3
ATOM 4490 C CA . ARG A 1 79 ? 6.473 -20.091 4.606 1.00 22.31 75 ARG A CA 3
ATOM 4491 C C . ARG A 1 79 ? 5.790 -20.926 3.556 1.00 31.21 75 ARG A C 3
ATOM 4492 O O . ARG A 1 79 ? 4.634 -21.266 3.725 1.00 1.02 75 ARG A O 3
ATOM 4513 N N . CYS A 1 80 ? 6.428 -21.245 2.498 1.00 14.51 76 CYS A N 3
ATOM 4514 C CA . CYS A 1 80 ? 5.794 -22.080 1.533 1.00 62.31 76 CYS A CA 3
ATOM 4515 C C . CYS A 1 80 ? 6.312 -23.500 1.675 1.00 41.24 76 CYS A C 3
ATOM 4516 O O . CYS A 1 80 ? 7.481 -23.713 2.041 1.00 21.41 76 CYS A O 3
ATOM 4523 N N . GLY A 1 81 ? 5.446 -24.449 1.453 1.00 52.31 77 GLY A N 3
ATOM 4524 C CA . GLY A 1 81 ? 5.806 -25.829 1.517 1.00 23.24 77 GLY A CA 3
ATOM 4525 C C . GLY A 1 81 ? 5.436 -26.519 0.236 1.00 12.12 77 GLY A C 3
ATOM 4526 O O . GLY A 1 81 ? 4.397 -26.221 -0.344 1.00 31.44 77 GLY A O 3
ATOM 4530 N N . ALA A 1 82 ? 6.272 -27.408 -0.213 1.00 22.43 78 ALA A N 3
ATOM 4531 C CA . ALA A 1 82 ? 6.055 -28.116 -1.453 1.00 73.32 78 ALA A CA 3
ATOM 4532 C C . ALA A 1 82 ? 6.252 -29.601 -1.234 1.00 25.50 78 ALA A C 3
ATOM 4533 O O . ALA A 1 82 ? 7.259 -30.020 -0.706 1.00 14.42 78 ALA A O 3
ATOM 4540 N N . VAL A 1 83 ? 5.296 -30.374 -1.640 1.00 71.24 79 VAL A N 3
ATOM 4541 C CA . VAL A 1 83 ? 5.302 -31.792 -1.448 1.00 53.01 79 VAL A CA 3
ATOM 4542 C C . VAL A 1 83 ? 5.499 -32.539 -2.763 1.00 54.41 79 VAL A C 3
ATOM 4543 O O . VAL A 1 83 ? 4.705 -32.378 -3.768 1.00 5.13 79 VAL A O 3
ATOM 4556 N N . ALA A 1 84 ? 6.535 -33.338 -2.754 1.00 24.42 80 ALA A N 3
ATOM 4557 C CA . ALA A 1 84 ? 6.911 -34.180 -3.842 1.00 14.02 80 ALA A CA 3
ATOM 4558 C C . ALA A 1 84 ? 6.528 -35.608 -3.527 1.00 71.01 80 ALA A C 3
ATOM 4559 O O . ALA A 1 84 ? 6.585 -36.042 -2.355 1.00 32.54 80 ALA A O 3
ATOM 4566 N N . TYR A 1 85 ? 6.118 -36.312 -4.556 1.00 50.55 81 TYR A N 3
ATOM 4567 C CA . TYR A 1 85 ? 5.682 -37.692 -4.459 1.00 5.21 81 TYR A CA 3
ATOM 4568 C C . TYR A 1 85 ? 6.705 -38.545 -5.143 1.00 72.31 81 TYR A C 3
ATOM 4569 O O . TYR A 1 85 ? 7.041 -38.290 -6.308 1.00 73.02 81 TYR A O 3
ATOM 4587 N N . ASN A 1 86 ? 7.226 -39.501 -4.456 1.00 33.30 82 ASN A N 3
ATOM 4588 C CA . ASN A 1 86 ? 8.178 -40.419 -5.041 1.00 13.35 82 ASN A CA 3
ATOM 4589 C C . ASN A 1 86 ? 7.914 -41.808 -4.547 1.00 14.13 82 ASN A C 3
ATOM 4590 O O . ASN A 1 86 ? 8.251 -42.126 -3.428 1.00 63.52 82 ASN A O 3
ATOM 4601 N N . GLY A 1 87 ? 7.247 -42.605 -5.352 1.00 50.03 83 GLY A N 3
ATOM 4602 C CA . GLY A 1 87 ? 6.947 -43.978 -4.989 1.00 55.24 83 GLY A CA 3
ATOM 4603 C C . GLY A 1 87 ? 6.068 -44.068 -3.756 1.00 4.05 83 GLY A C 3
ATOM 4604 O O . GLY A 1 87 ? 6.332 -44.873 -2.857 1.00 31.41 83 GLY A O 3
ATOM 4608 N N . SER A 1 88 ? 5.036 -43.218 -3.722 1.00 71.52 84 SER A N 3
ATOM 4609 C CA . SER A 1 88 ? 4.094 -43.083 -2.613 1.00 74.11 84 SER A CA 3
ATOM 4610 C C . SER A 1 88 ? 4.753 -42.507 -1.338 1.00 51.55 84 SER A C 3
ATOM 4611 O O . SER A 1 88 ? 4.143 -42.472 -0.273 1.00 21.43 84 SER A O 3
ATOM 4619 N N . LYS A 1 89 ? 5.985 -42.036 -1.461 1.00 45.23 85 LYS A N 3
ATOM 4620 C CA . LYS A 1 89 ? 6.664 -41.429 -0.348 1.00 44.00 85 LYS A CA 3
ATOM 4621 C C . LYS A 1 89 ? 6.516 -39.941 -0.526 1.00 22.14 85 LYS A C 3
ATOM 4622 O O . LYS A 1 89 ? 6.823 -39.407 -1.608 1.00 13.01 85 LYS A O 3
ATOM 4641 N N . TYR A 1 90 ? 6.009 -39.289 0.474 1.00 61.20 86 TYR A N 3
ATOM 4642 C CA . TYR A 1 90 ? 5.730 -37.879 0.405 1.00 43.13 86 TYR A CA 3
ATOM 4643 C C . TYR A 1 90 ? 6.767 -37.118 1.181 1.00 53.54 86 TYR A C 3
ATOM 4644 O O . TYR A 1 90 ? 7.044 -37.442 2.335 1.00 45.41 86 TYR A O 3
ATOM 4662 N N . GLN A 1 91 ? 7.355 -36.141 0.555 1.00 10.34 87 GLN A N 3
ATOM 4663 C CA . GLN A 1 91 ? 8.366 -35.332 1.201 1.00 4.13 87 GLN A CA 3
ATOM 4664 C C . GLN A 1 91 ? 8.056 -33.870 0.985 1.00 73.34 87 GLN A C 3
ATOM 4665 O O . GLN A 1 91 ? 7.809 -33.441 -0.151 1.00 51.55 87 GLN A O 3
ATOM 4679 N N . GLY A 1 92 ? 8.025 -33.126 2.066 1.00 24.12 88 GLY A N 3
ATOM 4680 C CA . GLY A 1 92 ? 7.747 -31.731 1.989 1.00 23.04 88 GLY A CA 3
ATOM 4681 C C . GLY A 1 92 ? 8.994 -30.887 2.108 1.00 40.42 88 GLY A C 3
ATOM 4682 O O . GLY A 1 92 ? 9.845 -31.123 2.977 1.00 43.33 88 GLY A O 3
ATOM 4686 N N . GLY A 1 93 ? 9.126 -29.964 1.211 1.00 32.00 89 GLY A N 3
ATOM 4687 C CA . GLY A 1 93 ? 10.185 -29.002 1.241 1.00 10.40 89 GLY A CA 3
ATOM 4688 C C . GLY A 1 93 ? 9.634 -27.696 1.711 1.00 2.51 89 GLY A C 3
ATOM 4689 O O . GLY A 1 93 ? 8.432 -27.464 1.575 1.00 2.13 89 GLY A O 3
ATOM 4693 N N . THR A 1 94 ? 10.462 -26.844 2.236 1.00 62.34 90 THR A N 3
ATOM 4694 C CA . THR A 1 94 ? 9.993 -25.606 2.822 1.00 70.10 90 THR A CA 3
ATOM 4695 C C . THR A 1 94 ? 10.901 -24.438 2.474 1.00 4.13 90 THR A C 3
ATOM 4696 O O . THR A 1 94 ? 12.127 -24.559 2.487 1.00 44.12 90 THR A O 3
ATOM 4707 N N . GLY A 1 95 ? 10.303 -23.329 2.152 1.00 22.20 91 GLY A N 3
ATOM 4708 C CA . GLY A 1 95 ? 11.032 -22.141 1.827 1.00 65.44 91 GLY A CA 3
ATOM 4709 C C . GLY A 1 95 ? 10.100 -20.981 1.807 1.00 52.35 91 GLY A C 3
ATOM 4710 O O . GLY A 1 95 ? 8.934 -21.162 1.541 1.00 32.33 91 GLY A O 3
ATOM 4714 N N . LEU A 1 96 ? 10.591 -19.807 2.134 1.00 5.44 92 LEU A N 3
ATOM 4715 C CA . LEU A 1 96 ? 9.774 -18.574 2.150 1.00 2.30 92 LEU A CA 3
ATOM 4716 C C . LEU A 1 96 ? 9.073 -18.338 0.831 1.00 15.31 92 LEU A C 3
ATOM 4717 O O . LEU A 1 96 ? 7.919 -17.947 0.789 1.00 4.40 92 LEU A O 3
ATOM 4733 N N . THR A 1 97 ? 9.770 -18.591 -0.215 1.00 20.30 93 THR A N 3
ATOM 4734 C CA . THR A 1 97 ? 9.253 -18.461 -1.540 1.00 32.31 93 THR A CA 3
ATOM 4735 C C . THR A 1 97 ? 8.973 -19.859 -2.074 1.00 45.41 93 THR A C 3
ATOM 4736 O O . THR A 1 97 ? 9.632 -20.811 -1.640 1.00 14.10 93 THR A O 3
ATOM 4747 N N . ARG A 1 98 ? 8.007 -20.015 -2.986 1.00 22.02 94 ARG A N 3
ATOM 4748 C CA . ARG A 1 98 ? 7.687 -21.351 -3.487 1.00 43.12 94 ARG A CA 3
ATOM 4749 C C . ARG A 1 98 ? 8.849 -21.918 -4.265 1.00 65.44 94 ARG A C 3
ATOM 4750 O O . ARG A 1 98 ? 9.066 -23.105 -4.249 1.00 50.14 94 ARG A O 3
ATOM 4771 N N . ARG A 1 99 ? 9.614 -21.038 -4.910 1.00 43.23 95 ARG A N 3
ATOM 4772 C CA . ARG A 1 99 ? 10.770 -21.446 -5.680 1.00 53.34 95 ARG A CA 3
ATOM 4773 C C . ARG A 1 99 ? 11.827 -22.047 -4.770 1.00 51.54 95 ARG A C 3
ATOM 4774 O O . ARG A 1 99 ? 12.415 -23.079 -5.081 1.00 3.44 95 ARG A O 3
ATOM 4795 N N . ALA A 1 100 ? 12.031 -21.432 -3.616 1.00 11.03 96 ALA A N 3
ATOM 4796 C CA . ALA A 1 100 ? 12.991 -21.953 -2.669 1.00 31.42 96 ALA A CA 3
ATOM 4797 C C . ALA A 1 100 ? 12.424 -23.154 -1.942 1.00 30.03 96 ALA A C 3
ATOM 4798 O O . ALA A 1 100 ? 13.162 -24.047 -1.542 1.00 42.12 96 ALA A O 3
ATOM 4805 N N . ALA A 1 101 ? 11.113 -23.174 -1.771 1.00 63.03 97 ALA A N 3
ATOM 4806 C CA . ALA A 1 101 ? 10.445 -24.285 -1.129 1.00 24.32 97 ALA A CA 3
ATOM 4807 C C . ALA A 1 101 ? 10.531 -25.519 -1.982 1.00 33.41 97 ALA A C 3
ATOM 4808 O O . ALA A 1 101 ? 10.833 -26.605 -1.491 1.00 62.42 97 ALA A O 3
ATOM 4815 N N . GLU A 1 102 ? 10.261 -25.353 -3.267 1.00 12.41 98 GLU A N 3
ATOM 4816 C CA . GLU A 1 102 ? 10.325 -26.429 -4.182 1.00 11.42 98 GLU A CA 3
ATOM 4817 C C . GLU A 1 102 ? 11.761 -26.882 -4.354 1.00 24.20 98 GLU A C 3
ATOM 4818 O O . GLU A 1 102 ? 12.023 -28.072 -4.400 1.00 20.11 98 GLU A O 3
ATOM 4830 N N . ASP A 1 103 ? 12.697 -25.925 -4.378 1.00 4.20 99 ASP A N 3
ATOM 4831 C CA . ASP A 1 103 ? 14.120 -26.264 -4.475 1.00 23.44 99 ASP A CA 3
ATOM 4832 C C . ASP A 1 103 ? 14.512 -27.094 -3.275 1.00 61.31 99 ASP A C 3
ATOM 4833 O O . ASP A 1 103 ? 15.140 -28.137 -3.412 1.00 61.13 99 ASP A O 3
ATOM 4842 N N . ASP A 1 104 ? 14.044 -26.664 -2.109 1.00 11.23 100 ASP A N 3
ATOM 4843 C CA . ASP A 1 104 ? 14.282 -27.369 -0.848 1.00 41.23 100 ASP A CA 3
ATOM 4844 C C . ASP A 1 104 ? 13.710 -28.767 -0.917 1.00 34.54 100 ASP A C 3
ATOM 4845 O O . ASP A 1 104 ? 14.360 -29.721 -0.548 1.00 53.41 100 ASP A O 3
ATOM 4854 N N . ALA A 1 105 ? 12.501 -28.869 -1.430 1.00 65.50 101 ALA A N 3
ATOM 4855 C CA . ALA A 1 105 ? 11.814 -30.145 -1.601 1.00 54.00 101 ALA A CA 3
ATOM 4856 C C . ALA A 1 105 ? 12.606 -31.088 -2.489 1.00 12.11 101 ALA A C 3
ATOM 4857 O O . ALA A 1 105 ? 12.619 -32.262 -2.255 1.00 74.52 101 ALA A O 3
ATOM 4864 N N . VAL A 1 106 ? 13.270 -30.548 -3.488 1.00 25.03 102 VAL A N 3
ATOM 4865 C CA . VAL A 1 106 ? 14.131 -31.322 -4.390 1.00 1.44 102 VAL A CA 3
ATOM 4866 C C . VAL A 1 106 ? 15.393 -31.739 -3.642 1.00 22.20 102 VAL A C 3
ATOM 4867 O O . VAL A 1 106 ? 15.894 -32.852 -3.786 1.00 34.41 102 VAL A O 3
ATOM 4880 N N . ASN A 1 107 ? 15.873 -30.844 -2.827 1.00 21.14 103 ASN A N 3
ATOM 4881 C CA . ASN A 1 107 ? 17.037 -31.086 -1.973 1.00 52.15 103 ASN A CA 3
ATOM 4882 C C . ASN A 1 107 ? 16.735 -32.191 -0.969 1.00 21.15 103 ASN A C 3
ATOM 4883 O O . ASN A 1 107 ? 17.630 -32.904 -0.511 1.00 41.11 103 ASN A O 3
ATOM 4894 N N . ARG A 1 108 ? 15.467 -32.319 -0.625 1.00 72.32 104 ARG A N 3
ATOM 4895 C CA . ARG A 1 108 ? 15.008 -33.367 0.272 1.00 13.41 104 ARG A CA 3
ATOM 4896 C C . ARG A 1 108 ? 14.626 -34.611 -0.539 1.00 62.54 104 ARG A C 3
ATOM 4897 O O . ARG A 1 108 ? 14.740 -35.735 -0.060 1.00 35.11 104 ARG A O 3
ATOM 4918 N N . LEU A 1 109 ? 14.155 -34.391 -1.756 1.00 64.03 105 LEU A N 3
ATOM 4919 C CA . LEU A 1 109 ? 13.600 -35.443 -2.576 1.00 42.13 105 LEU A CA 3
ATOM 4920 C C . LEU A 1 109 ? 13.930 -35.260 -4.068 1.00 53.43 105 LEU A C 3
ATOM 4921 O O . LEU A 1 109 ? 13.465 -34.319 -4.719 1.00 3.23 105 LEU A O 3
ATOM 4937 N N . GLU A 1 110 ? 14.693 -36.176 -4.595 1.00 44.24 106 GLU A N 3
ATOM 4938 C CA . GLU A 1 110 ? 14.945 -36.258 -5.993 1.00 44.10 106 GLU A CA 3
ATOM 4939 C C . GLU A 1 110 ? 14.300 -37.512 -6.500 1.00 40.22 106 GLU A C 3
ATOM 4940 O O . GLU A 1 110 ? 14.045 -38.455 -5.732 1.00 1.11 106 GLU A O 3
ATOM 4952 N N . GLY A 1 111 ? 13.996 -37.513 -7.741 1.00 45.11 107 GLY A N 3
ATOM 4953 C CA . GLY A 1 111 ? 13.346 -38.634 -8.351 1.00 24.24 107 GLY A CA 3
ATOM 4954 C C . GLY A 1 111 ? 11.912 -38.320 -8.626 1.00 31.05 107 GLY A C 3
ATOM 4955 O O . GLY A 1 111 ? 11.494 -38.237 -9.786 1.00 60.15 107 GLY A O 3
ATOM 4959 N N . GLY A 1 112 ? 11.168 -38.084 -7.571 1.00 54.42 108 GLY A N 3
ATOM 4960 C CA . GLY A 1 112 ? 9.766 -37.741 -7.697 1.00 52.03 108 GLY A CA 3
ATOM 4961 C C . GLY A 1 112 ? 9.585 -36.276 -8.026 1.00 3.14 108 GLY A C 3
ATOM 4962 O O . GLY A 1 112 ? 10.573 -35.557 -8.235 1.00 33.14 108 GLY A O 3
ATOM 4966 N N . ARG A 1 113 ? 8.368 -35.807 -8.038 1.00 12.12 109 ARG A N 3
ATOM 4967 C CA . ARG A 1 113 ? 8.110 -34.446 -8.434 1.00 31.54 109 ARG A CA 3
ATOM 4968 C C . ARG A 1 113 ? 7.125 -33.814 -7.487 1.00 43.31 109 ARG A C 3
ATOM 4969 O O . ARG A 1 113 ? 6.292 -34.511 -6.891 1.00 3.13 109 ARG A O 3
ATOM 4990 N N . ILE A 1 114 ? 7.255 -32.526 -7.328 1.00 12.01 110 ILE A N 3
ATOM 4991 C CA . ILE A 1 114 ? 6.394 -31.731 -6.496 1.00 23.14 110 ILE A CA 3
ATOM 4992 C C . ILE A 1 114 ? 5.093 -31.546 -7.192 1.00 41.45 110 ILE A C 3
ATOM 4993 O O . ILE A 1 114 ? 5.040 -30.959 -8.279 1.00 53.34 110 ILE A O 3
ATOM 5009 N N . VAL A 1 115 ? 4.062 -32.066 -6.622 1.00 74.23 111 VAL A N 3
ATOM 5010 C CA . VAL A 1 115 ? 2.775 -31.928 -7.240 1.00 44.21 111 VAL A CA 3
ATOM 5011 C C . VAL A 1 115 ? 1.822 -31.242 -6.296 1.00 72.32 111 VAL A C 3
ATOM 5012 O O . VAL A 1 115 ? 0.768 -30.755 -6.701 1.00 53.23 111 VAL A O 3
ATOM 5025 N N . ASN A 1 116 ? 2.200 -31.175 -5.033 1.00 33.21 112 ASN A N 3
ATOM 5026 C CA . ASN A 1 116 ? 1.383 -30.487 -4.066 1.00 44.23 112 ASN A CA 3
ATOM 5027 C C . ASN A 1 116 ? 2.240 -29.442 -3.430 1.00 71.52 112 ASN A C 3
ATOM 5028 O O . ASN A 1 116 ? 3.427 -29.619 -3.347 1.00 63.13 112 ASN A O 3
ATOM 5039 N N . TRP A 1 117 ? 1.667 -28.349 -3.057 1.00 63.32 113 TRP A N 3
ATOM 5040 C CA . TRP A 1 117 ? 2.365 -27.254 -2.448 1.00 24.42 113 TRP A CA 3
ATOM 5041 C C . TRP A 1 117 ? 1.340 -26.323 -1.854 1.00 52.21 113 TRP A C 3
ATOM 5042 O O . TRP A 1 117 ? 0.144 -26.448 -2.161 1.00 61.13 113 TRP A O 3
ATOM 5063 N N . ALA A 1 118 ? 1.784 -25.451 -0.997 1.00 14.10 114 ALA A N 3
ATOM 5064 C CA . ALA A 1 118 ? 0.955 -24.454 -0.375 1.00 44.25 114 ALA A CA 3
ATOM 5065 C C . ALA A 1 118 ? 1.851 -23.395 0.197 1.00 75.01 114 ALA A C 3
ATOM 5066 O O . ALA A 1 118 ? 2.846 -23.721 0.851 1.00 45.12 114 ALA A O 3
ATOM 5073 N N . CYS A 1 119 ? 1.557 -22.160 -0.063 1.00 15.34 115 CYS A N 3
ATOM 5074 C CA . CYS A 1 119 ? 2.393 -21.103 0.434 1.00 32.52 115 CYS A CA 3
ATOM 5075 C C . CYS A 1 119 ? 1.634 -20.258 1.409 1.00 54.23 115 CYS A C 3
ATOM 5076 O O . CYS A 1 119 ? 0.494 -19.856 1.137 1.00 15.12 115 CYS A O 3
ATOM 5083 N N . ASN A 1 120 ? 2.239 -19.996 2.526 1.00 33.10 116 ASN A N 3
ATOM 5084 C CA . ASN A 1 120 ? 1.619 -19.237 3.562 1.00 0.10 116 ASN A CA 3
ATOM 5085 C C . ASN A 1 120 ? 2.072 -17.809 3.457 1.00 33.21 116 ASN A C 3
ATOM 5086 O O . ASN A 1 120 ? 2.769 -17.332 4.343 1.00 11.33 116 ASN A O 3
ATOM 5098 N N . PRO A 1 5 ? -26.884 -37.828 -22.981 1.00 10.00 1 PRO A N 4
ATOM 5099 C CA . PRO A 1 5 ? -27.030 -36.468 -23.444 1.00 44.04 1 PRO A CA 4
ATOM 5100 C C . PRO A 1 5 ? -25.735 -36.032 -24.075 1.00 11.31 1 PRO A C 4
ATOM 5101 O O . PRO A 1 5 ? -24.709 -36.707 -23.916 1.00 70.31 1 PRO A O 4
ATOM 5112 N N . THR A 1 6 ? -25.779 -34.947 -24.790 1.00 61.35 2 THR A N 4
ATOM 5113 C CA . THR A 1 6 ? -24.624 -34.391 -25.410 1.00 70.43 2 THR A CA 4
ATOM 5114 C C . THR A 1 6 ? -24.141 -33.206 -24.582 1.00 75.13 2 THR A C 4
ATOM 5115 O O . THR A 1 6 ? -24.735 -32.123 -24.612 1.00 63.13 2 THR A O 4
ATOM 5126 N N . VAL A 1 7 ? -23.135 -33.430 -23.798 1.00 2.11 3 VAL A N 4
ATOM 5127 C CA . VAL A 1 7 ? -22.555 -32.378 -23.017 1.00 1.00 3 VAL A CA 4
ATOM 5128 C C . VAL A 1 7 ? -21.464 -31.761 -23.844 1.00 74.12 3 VAL A C 4
ATOM 5129 O O . VAL A 1 7 ? -20.505 -32.435 -24.245 1.00 60.12 3 VAL A O 4
ATOM 5142 N N . ASP A 1 8 ? -21.633 -30.531 -24.131 1.00 52.02 4 ASP A N 4
ATOM 5143 C CA . ASP A 1 8 ? -20.714 -29.802 -24.967 1.00 1.14 4 ASP A CA 4
ATOM 5144 C C . ASP A 1 8 ? -19.870 -28.908 -24.082 1.00 0.44 4 ASP A C 4
ATOM 5145 O O . ASP A 1 8 ? -20.311 -28.528 -22.988 1.00 53.02 4 ASP A O 4
ATOM 5154 N N . ALA A 1 9 ? -18.669 -28.601 -24.501 1.00 42.33 5 ALA A N 4
ATOM 5155 C CA . ALA A 1 9 ? -17.779 -27.796 -23.696 1.00 24.43 5 ALA A CA 4
ATOM 5156 C C . ALA A 1 9 ? -18.121 -26.317 -23.780 1.00 34.25 5 ALA A C 4
ATOM 5157 O O . ALA A 1 9 ? -17.630 -25.586 -24.651 1.00 13.22 5 ALA A O 4
ATOM 5164 N N . HIS A 1 10 ? -19.008 -25.898 -22.927 1.00 32.12 6 HIS A N 4
ATOM 5165 C CA . HIS A 1 10 ? -19.386 -24.522 -22.835 1.00 52.34 6 HIS A CA 4
ATOM 5166 C C . HIS A 1 10 ? -18.689 -23.960 -21.626 1.00 14.24 6 HIS A C 4
ATOM 5167 O O . HIS A 1 10 ? -18.976 -24.350 -20.493 1.00 33.40 6 HIS A O 4
ATOM 5181 N N . LEU A 1 11 ? -17.767 -23.102 -21.859 1.00 4.25 7 LEU A N 4
ATOM 5182 C CA . LEU A 1 11 ? -16.960 -22.582 -20.803 1.00 23.12 7 LEU A CA 4
ATOM 5183 C C . LEU A 1 11 ? -17.627 -21.393 -20.164 1.00 13.44 7 LEU A C 4
ATOM 5184 O O . LEU A 1 11 ? -18.462 -20.737 -20.768 1.00 24.14 7 LEU A O 4
ATOM 5200 N N . ALA A 1 12 ? -17.281 -21.153 -18.951 1.00 23.54 8 ALA A N 4
ATOM 5201 C CA . ALA A 1 12 ? -17.775 -20.037 -18.197 1.00 10.41 8 ALA A CA 4
ATOM 5202 C C . ALA A 1 12 ? -16.596 -19.435 -17.480 1.00 51.32 8 ALA A C 4
ATOM 5203 O O . ALA A 1 12 ? -15.485 -19.969 -17.578 1.00 34.12 8 ALA A O 4
ATOM 5210 N N . ASN A 1 13 ? -16.792 -18.364 -16.767 1.00 2.02 9 ASN A N 4
ATOM 5211 C CA . ASN A 1 13 ? -15.679 -17.740 -16.097 1.00 1.54 9 ASN A CA 4
ATOM 5212 C C . ASN A 1 13 ? -15.618 -18.241 -14.673 1.00 63.23 9 ASN A C 4
ATOM 5213 O O . ASN A 1 13 ? -16.593 -18.123 -13.920 1.00 65.53 9 ASN A O 4
ATOM 5224 N N . GLY A 1 14 ? -14.501 -18.800 -14.315 1.00 52.00 10 GLY A N 4
ATOM 5225 C CA . GLY A 1 14 ? -14.334 -19.372 -13.012 1.00 52.34 10 GLY A CA 4
ATOM 5226 C C . GLY A 1 14 ? -13.701 -18.403 -12.057 1.00 21.13 10 GLY A C 4
ATOM 5227 O O . GLY A 1 14 ? -14.387 -17.561 -11.468 1.00 30.52 10 GLY A O 4
ATOM 5231 N N . SER A 1 15 ? -12.407 -18.470 -11.937 1.00 12.13 11 SER A N 4
ATOM 5232 C CA . SER A 1 15 ? -11.688 -17.646 -11.033 1.00 72.10 11 SER A CA 4
ATOM 5233 C C . SER A 1 15 ? -10.577 -16.957 -11.794 1.00 31.34 11 SER A C 4
ATOM 5234 O O . SER A 1 15 ? -10.007 -17.520 -12.743 1.00 71.14 11 SER A O 4
ATOM 5242 N N . MET A 1 16 ? -10.309 -15.758 -11.427 1.00 60.22 12 MET A N 4
ATOM 5243 C CA . MET A 1 16 ? -9.306 -14.951 -12.063 1.00 51.13 12 MET A CA 4
ATOM 5244 C C . MET A 1 16 ? -8.152 -14.742 -11.105 1.00 4.33 12 MET A C 4
ATOM 5245 O O . MET A 1 16 ? -8.078 -15.397 -10.052 1.00 2.54 12 MET A O 4
ATOM 5259 N N . SER A 1 17 ? -7.247 -13.870 -11.465 1.00 61.01 13 SER A N 4
ATOM 5260 C CA . SER A 1 17 ? -6.158 -13.538 -10.614 1.00 71.12 13 SER A CA 4
ATOM 5261 C C . SER A 1 17 ? -6.089 -12.035 -10.468 1.00 23.52 13 SER A C 4
ATOM 5262 O O . SER A 1 17 ? -5.669 -11.320 -11.379 1.00 22.22 13 SER A O 4
ATOM 5270 N N . GLU A 1 18 ? -6.530 -11.567 -9.354 1.00 43.22 14 GLU A N 4
ATOM 5271 C CA . GLU A 1 18 ? -6.539 -10.152 -9.052 1.00 41.01 14 GLU A CA 4
ATOM 5272 C C . GLU A 1 18 ? -5.363 -9.838 -8.143 1.00 54.45 14 GLU A C 4
ATOM 5273 O O . GLU A 1 18 ? -5.265 -8.755 -7.558 1.00 15.32 14 GLU A O 4
ATOM 5285 N N . VAL A 1 19 ? -4.453 -10.801 -8.086 1.00 63.41 15 VAL A N 4
ATOM 5286 C CA . VAL A 1 19 ? -3.239 -10.745 -7.284 1.00 44.05 15 VAL A CA 4
ATOM 5287 C C . VAL A 1 19 ? -2.262 -9.676 -7.806 1.00 54.13 15 VAL A C 4
ATOM 5288 O O . VAL A 1 19 ? -2.599 -8.928 -8.736 1.00 24.14 15 VAL A O 4
ATOM 5301 N N . MET A 1 20 ? -1.053 -9.655 -7.222 1.00 33.15 16 MET A N 4
ATOM 5302 C CA . MET A 1 20 ? -0.031 -8.618 -7.443 1.00 14.14 16 MET A CA 4
ATOM 5303 C C . MET A 1 20 ? -0.424 -7.422 -6.625 1.00 53.23 16 MET A C 4
ATOM 5304 O O . MET A 1 20 ? -1.244 -6.591 -7.054 1.00 24.35 16 MET A O 4
ATOM 5318 N N . MET A 1 21 ? 0.100 -7.375 -5.426 1.00 23.31 17 MET A N 4
ATOM 5319 C CA . MET A 1 21 ? -0.253 -6.358 -4.469 1.00 21.32 17 MET A CA 4
ATOM 5320 C C . MET A 1 21 ? 0.123 -4.977 -4.925 1.00 43.12 17 MET A C 4
ATOM 5321 O O . MET A 1 21 ? 1.098 -4.771 -5.657 1.00 51.04 17 MET A O 4
ATOM 5335 N N . SER A 1 22 ? -0.664 -4.057 -4.507 1.00 24.54 18 SER A N 4
ATOM 5336 C CA . SER A 1 22 ? -0.499 -2.688 -4.840 1.00 72.30 18 SER A CA 4
ATOM 5337 C C . SER A 1 22 ? 0.316 -2.001 -3.748 1.00 22.23 18 SER A C 4
ATOM 5338 O O . SER A 1 22 ? 0.480 -2.562 -2.657 1.00 34.22 18 SER A O 4
ATOM 5346 N N . GLU A 1 23 ? 0.815 -0.811 -4.056 1.00 50.10 19 GLU A N 4
ATOM 5347 C CA . GLU A 1 23 ? 1.635 -0.017 -3.149 1.00 33.42 19 GLU A CA 4
ATOM 5348 C C . GLU A 1 23 ? 2.927 -0.705 -2.756 1.00 43.31 19 GLU A C 4
ATOM 5349 O O . GLU A 1 23 ? 3.040 -1.327 -1.693 1.00 25.54 19 GLU A O 4
ATOM 5361 N N . ILE A 1 24 ? 3.885 -0.615 -3.624 1.00 72.42 20 ILE A N 4
ATOM 5362 C CA . ILE A 1 24 ? 5.181 -1.175 -3.385 1.00 41.34 20 ILE A CA 4
ATOM 5363 C C . ILE A 1 24 ? 6.190 -0.036 -3.347 1.00 3.52 20 ILE A C 4
ATOM 5364 O O . ILE A 1 24 ? 6.454 0.610 -4.373 1.00 3.44 20 ILE A O 4
ATOM 5380 N N . ALA A 1 25 ? 6.665 0.273 -2.166 1.00 43.32 21 ALA A N 4
ATOM 5381 C CA . ALA A 1 25 ? 7.650 1.311 -1.977 1.00 53.22 21 ALA A CA 4
ATOM 5382 C C . ALA A 1 25 ? 9.060 0.723 -2.046 1.00 4.42 21 ALA A C 4
ATOM 5383 O O . ALA A 1 25 ? 9.242 -0.450 -2.422 1.00 64.05 21 ALA A O 4
ATOM 5390 N N . GLY A 1 26 ? 10.047 1.526 -1.701 1.00 22.14 22 GLY A N 4
ATOM 5391 C CA . GLY A 1 26 ? 11.421 1.089 -1.743 1.00 75.51 22 GLY A CA 4
ATOM 5392 C C . GLY A 1 26 ? 11.861 0.420 -0.467 1.00 4.21 22 GLY A C 4
ATOM 5393 O O . GLY A 1 26 ? 12.936 -0.165 -0.411 1.00 31.52 22 GLY A O 4
ATOM 5397 N N . LEU A 1 27 ? 11.062 0.524 0.564 1.00 55.20 23 LEU A N 4
ATOM 5398 C CA . LEU A 1 27 ? 11.367 -0.145 1.808 1.00 10.44 23 LEU A CA 4
ATOM 5399 C C . LEU A 1 27 ? 11.044 -1.634 1.675 1.00 23.34 23 LEU A C 4
ATOM 5400 O O . LEU A 1 27 ? 10.208 -2.003 0.838 1.00 32.52 23 LEU A O 4
ATOM 5416 N N . PRO A 1 28 ? 11.722 -2.518 2.418 1.00 12.33 24 PRO A N 4
ATOM 5417 C CA . PRO A 1 28 ? 11.410 -3.939 2.361 1.00 34.15 24 PRO A CA 4
ATOM 5418 C C . PRO A 1 28 ? 10.023 -4.208 2.946 1.00 63.45 24 PRO A C 4
ATOM 5419 O O . PRO A 1 28 ? 9.735 -3.871 4.120 1.00 32.24 24 PRO A O 4
ATOM 5430 N N . ILE A 1 29 ? 9.187 -4.824 2.160 1.00 3.10 25 ILE A N 4
ATOM 5431 C CA . ILE A 1 29 ? 7.847 -5.114 2.543 1.00 73.51 25 ILE A CA 4
ATOM 5432 C C . ILE A 1 29 ? 7.762 -6.574 2.911 1.00 11.44 25 ILE A C 4
ATOM 5433 O O . ILE A 1 29 ? 8.052 -7.452 2.082 1.00 43.25 25 ILE A O 4
ATOM 5449 N N . PRO A 1 30 ? 7.454 -6.870 4.159 1.00 41.44 26 PRO A N 4
ATOM 5450 C CA . PRO A 1 30 ? 7.279 -8.221 4.597 1.00 54.21 26 PRO A CA 4
ATOM 5451 C C . PRO A 1 30 ? 5.875 -8.713 4.265 1.00 63.13 26 PRO A C 4
ATOM 5452 O O . PRO A 1 30 ? 4.889 -7.967 4.424 1.00 42.50 26 PRO A O 4
ATOM 5463 N N . PRO A 1 31 ? 5.750 -9.938 3.764 1.00 33.40 27 PRO A N 4
ATOM 5464 C CA . PRO A 1 31 ? 4.450 -10.534 3.509 1.00 51.42 27 PRO A CA 4
ATOM 5465 C C . PRO A 1 31 ? 3.741 -10.808 4.837 1.00 22.41 27 PRO A C 4
ATOM 5466 O O . PRO A 1 31 ? 4.335 -10.652 5.916 1.00 74.23 27 PRO A O 4
ATOM 5477 N N . ILE A 1 32 ? 2.495 -11.146 4.791 1.00 51.14 28 ILE A N 4
ATOM 5478 C CA . ILE A 1 32 ? 1.797 -11.466 5.999 1.00 11.20 28 ILE A CA 4
ATOM 5479 C C . ILE A 1 32 ? 2.061 -12.928 6.312 1.00 74.12 28 ILE A C 4
ATOM 5480 O O . ILE A 1 32 ? 1.509 -13.813 5.655 1.00 22.21 28 ILE A O 4
ATOM 5496 N N . ILE A 1 33 ? 2.963 -13.178 7.242 1.00 35.04 29 ILE A N 4
ATOM 5497 C CA . ILE A 1 33 ? 3.304 -14.526 7.612 1.00 2.31 29 ILE A CA 4
ATOM 5498 C C . ILE A 1 33 ? 2.138 -15.165 8.333 1.00 64.53 29 ILE A C 4
ATOM 5499 O O . ILE A 1 33 ? 1.829 -14.823 9.492 1.00 32.13 29 ILE A O 4
ATOM 5515 N N . HIS A 1 34 ? 1.469 -16.033 7.650 1.00 63.23 30 HIS A N 4
ATOM 5516 C CA . HIS A 1 34 ? 0.405 -16.779 8.236 1.00 30.52 30 HIS A CA 4
ATOM 5517 C C . HIS A 1 34 ? 0.925 -18.101 8.689 1.00 20.22 30 HIS A C 4
ATOM 5518 O O . HIS A 1 34 ? 2.114 -18.389 8.545 1.00 45.10 30 HIS A O 4
ATOM 5532 N N . TYR A 1 35 ? 0.079 -18.894 9.244 1.00 24.50 31 TYR A N 4
ATOM 5533 C CA . TYR A 1 35 ? 0.505 -20.137 9.780 1.00 3.15 31 TYR A CA 4
ATOM 5534 C C . TYR A 1 35 ? -0.245 -21.214 9.052 1.00 1.40 31 TYR A C 4
ATOM 5535 O O . TYR A 1 35 ? -1.445 -21.062 8.790 1.00 43.33 31 TYR A O 4
ATOM 5553 N N . GLY A 1 36 ? 0.449 -22.255 8.682 1.00 52.32 32 GLY A N 4
ATOM 5554 C CA . GLY A 1 36 ? -0.163 -23.336 7.995 1.00 30.23 32 GLY A CA 4
ATOM 5555 C C . GLY A 1 36 ? 0.578 -24.606 8.250 1.00 41.11 32 GLY A C 4
ATOM 5556 O O . GLY A 1 36 ? 1.580 -24.610 8.980 1.00 41.22 32 GLY A O 4
ATOM 5560 N N . ALA A 1 37 ? 0.137 -25.665 7.652 1.00 14.02 33 ALA A N 4
ATOM 5561 C CA . ALA A 1 37 ? 0.730 -26.953 7.839 1.00 51.21 33 ALA A CA 4
ATOM 5562 C C . ALA A 1 37 ? 0.257 -27.888 6.760 1.00 61.11 33 ALA A C 4
ATOM 5563 O O . ALA A 1 37 ? -0.802 -27.682 6.171 1.00 11.54 33 ALA A O 4
ATOM 5570 N N . ILE A 1 38 ? 1.050 -28.864 6.473 1.00 72.21 34 ILE A N 4
ATOM 5571 C CA . ILE A 1 38 ? 0.689 -29.897 5.552 1.00 71.13 34 ILE A CA 4
ATOM 5572 C C . ILE A 1 38 ? 0.758 -31.222 6.256 1.00 70.05 34 ILE A C 4
ATOM 5573 O O . ILE A 1 38 ? 1.811 -31.618 6.779 1.00 10.03 34 ILE A O 4
ATOM 5589 N N . ALA A 1 39 ? -0.359 -31.872 6.300 1.00 45.11 35 ALA A N 4
ATOM 5590 C CA . ALA A 1 39 ? -0.505 -33.124 6.950 1.00 61.11 35 ALA A CA 4
ATOM 5591 C C . ALA A 1 39 ? -0.574 -34.165 5.897 1.00 44.34 35 ALA A C 4
ATOM 5592 O O . ALA A 1 39 ? -1.402 -34.070 4.974 1.00 14.42 35 ALA A O 4
ATOM 5599 N N . TYR A 1 40 ? 0.292 -35.117 5.967 1.00 61.20 36 TYR A N 4
ATOM 5600 C CA . TYR A 1 40 ? 0.284 -36.125 4.993 1.00 1.41 36 TYR A CA 4
ATOM 5601 C C . TYR A 1 40 ? 0.529 -37.455 5.651 1.00 15.20 36 TYR A C 4
ATOM 5602 O O . TYR A 1 40 ? 1.654 -37.786 6.014 1.00 52.02 36 TYR A O 4
ATOM 5620 N N . ALA A 1 41 ? -0.519 -38.207 5.798 1.00 42.41 37 ALA A N 4
ATOM 5621 C CA . ALA A 1 41 ? -0.430 -39.497 6.409 1.00 64.24 37 ALA A CA 4
ATOM 5622 C C . ALA A 1 41 ? 0.100 -40.481 5.393 1.00 31.40 37 ALA A C 4
ATOM 5623 O O . ALA A 1 41 ? -0.281 -40.406 4.208 1.00 2.03 37 ALA A O 4
ATOM 5630 N N . PRO A 1 42 ? 0.952 -41.448 5.819 1.00 72.34 38 PRO A N 4
ATOM 5631 C CA . PRO A 1 42 ? 1.547 -42.466 4.922 1.00 2.42 38 PRO A CA 4
ATOM 5632 C C . PRO A 1 42 ? 0.489 -43.250 4.131 1.00 0.10 38 PRO A C 4
ATOM 5633 O O . PRO A 1 42 ? 0.778 -43.826 3.081 1.00 25.14 38 PRO A O 4
ATOM 5644 N N . SER A 1 43 ? -0.743 -43.200 4.617 1.00 61.20 39 SER A N 4
ATOM 5645 C CA . SER A 1 43 ? -1.876 -43.864 4.033 1.00 45.12 39 SER A CA 4
ATOM 5646 C C . SER A 1 43 ? -2.210 -43.266 2.650 1.00 71.20 39 SER A C 4
ATOM 5647 O O . SER A 1 43 ? -2.878 -43.891 1.839 1.00 15.35 39 SER A O 4
ATOM 5655 N N . GLY A 1 44 ? -1.712 -42.063 2.390 1.00 12.15 40 GLY A N 4
ATOM 5656 C CA . GLY A 1 44 ? -1.989 -41.409 1.134 1.00 74.34 40 GLY A CA 4
ATOM 5657 C C . GLY A 1 44 ? -2.896 -40.229 1.335 1.00 75.41 40 GLY A C 4
ATOM 5658 O O . GLY A 1 44 ? -3.274 -39.546 0.381 1.00 22.13 40 GLY A O 4
ATOM 5662 N N . ALA A 1 45 ? -3.230 -39.985 2.579 1.00 44.50 41 ALA A N 4
ATOM 5663 C CA . ALA A 1 45 ? -4.109 -38.908 2.962 1.00 3.33 41 ALA A CA 4
ATOM 5664 C C . ALA A 1 45 ? -3.340 -37.602 2.968 1.00 60.12 41 ALA A C 4
ATOM 5665 O O . ALA A 1 45 ? -2.385 -37.443 3.728 1.00 4.11 41 ALA A O 4
ATOM 5672 N N . SER A 1 46 ? -3.745 -36.696 2.123 1.00 3.21 42 SER A N 4
ATOM 5673 C CA . SER A 1 46 ? -3.091 -35.431 1.979 1.00 23.33 42 SER A CA 4
ATOM 5674 C C . SER A 1 46 ? -3.969 -34.300 2.473 1.00 13.45 42 SER A C 4
ATOM 5675 O O . SER A 1 46 ? -5.195 -34.319 2.284 1.00 54.33 42 SER A O 4
ATOM 5683 N N . GLY A 1 47 ? -3.360 -33.334 3.107 1.00 2.11 43 GLY A N 4
ATOM 5684 C CA . GLY A 1 47 ? -4.068 -32.181 3.524 1.00 33.22 43 GLY A CA 4
ATOM 5685 C C . GLY A 1 47 ? -3.161 -31.009 3.685 1.00 14.14 43 GLY A C 4
ATOM 5686 O O . GLY A 1 47 ? -2.045 -31.150 4.182 1.00 60.21 43 GLY A O 4
ATOM 5690 N N . LYS A 1 48 ? -3.611 -29.861 3.256 1.00 23.41 44 LYS A N 4
ATOM 5691 C CA . LYS A 1 48 ? -2.829 -28.664 3.358 1.00 31.31 44 LYS A CA 4
ATOM 5692 C C . LYS A 1 48 ? -3.648 -27.535 3.937 1.00 24.01 44 LYS A C 4
ATOM 5693 O O . LYS A 1 48 ? -4.853 -27.434 3.677 1.00 23.14 44 LYS A O 4
ATOM 5712 N N . ALA A 1 49 ? -3.013 -26.718 4.740 1.00 63.51 45 ALA A N 4
ATOM 5713 C CA . ALA A 1 49 ? -3.646 -25.610 5.375 1.00 33.14 45 ALA A CA 4
ATOM 5714 C C . ALA A 1 49 ? -2.692 -24.463 5.361 1.00 64.41 45 ALA A C 4
ATOM 5715 O O . ALA A 1 49 ? -1.494 -24.666 5.566 1.00 64.54 45 ALA A O 4
ATOM 5722 N N . TRP A 1 50 ? -3.190 -23.293 5.067 1.00 34.33 46 TRP A N 4
ATOM 5723 C CA . TRP A 1 50 ? -2.403 -22.113 5.046 1.00 12.23 46 TRP A CA 4
ATOM 5724 C C . TRP A 1 50 ? -3.326 -20.909 5.156 1.00 20.02 46 TRP A C 4
ATOM 5725 O O . TRP A 1 50 ? -4.502 -20.991 4.755 1.00 32.25 46 TRP A O 4
ATOM 5746 N N . HIS A 1 51 ? -2.797 -19.822 5.692 1.00 24.02 47 HIS A N 4
ATOM 5747 C CA . HIS A 1 51 ? -3.527 -18.561 5.942 1.00 32.33 47 HIS A CA 4
ATOM 5748 C C . HIS A 1 51 ? -4.423 -18.608 7.171 1.00 71.14 47 HIS A C 4
ATOM 5749 O O . HIS A 1 51 ? -5.344 -17.784 7.310 1.00 44.44 47 HIS A O 4
ATOM 5763 N N . GLN A 1 52 ? -4.133 -19.514 8.098 1.00 63.02 48 GLN A N 4
ATOM 5764 C CA . GLN A 1 52 ? -4.857 -19.534 9.337 1.00 42.44 48 GLN A CA 4
ATOM 5765 C C . GLN A 1 52 ? -4.273 -18.500 10.246 1.00 32.24 48 GLN A C 4
ATOM 5766 O O . GLN A 1 52 ? -3.106 -18.092 10.089 1.00 25.23 48 GLN A O 4
ATOM 5780 N N . ARG A 1 53 ? -5.052 -18.081 11.193 1.00 31.24 49 ARG A N 4
ATOM 5781 C CA . ARG A 1 53 ? -4.671 -16.978 12.028 1.00 21.31 49 ARG A CA 4
ATOM 5782 C C . ARG A 1 53 ? -3.857 -17.424 13.221 1.00 65.52 49 ARG A C 4
ATOM 5783 O O . ARG A 1 53 ? -3.151 -16.632 13.833 1.00 43.34 49 ARG A O 4
ATOM 5804 N N . THR A 1 54 ? -3.953 -18.675 13.547 1.00 3.25 50 THR A N 4
ATOM 5805 C CA . THR A 1 54 ? -3.231 -19.230 14.663 1.00 41.10 50 THR A CA 4
ATOM 5806 C C . THR A 1 54 ? -2.647 -20.575 14.267 1.00 74.42 50 THR A C 4
ATOM 5807 O O . THR A 1 54 ? -3.283 -21.325 13.502 1.00 64.30 50 THR A O 4
ATOM 5818 N N . PRO A 1 55 ? -1.421 -20.886 14.726 1.00 72.15 51 PRO A N 4
ATOM 5819 C CA . PRO A 1 55 ? -0.790 -22.180 14.482 1.00 73.14 51 PRO A CA 4
ATOM 5820 C C . PRO A 1 55 ? -1.684 -23.358 14.884 1.00 33.41 51 PRO A C 4
ATOM 5821 O O . PRO A 1 55 ? -1.790 -24.313 14.146 1.00 74.22 51 PRO A O 4
ATOM 5832 N N . ALA A 1 56 ? -2.358 -23.249 16.036 1.00 3.02 52 ALA A N 4
ATOM 5833 C CA . ALA A 1 56 ? -3.243 -24.315 16.543 1.00 32.15 52 ALA A CA 4
ATOM 5834 C C . ALA A 1 56 ? -4.338 -24.664 15.532 1.00 41.22 52 ALA A C 4
ATOM 5835 O O . ALA A 1 56 ? -4.562 -25.849 15.201 1.00 51.42 52 ALA A O 4
ATOM 5842 N N . ARG A 1 57 ? -4.991 -23.641 15.008 1.00 24.13 53 ARG A N 4
ATOM 5843 C CA . ARG A 1 57 ? -6.039 -23.858 14.048 1.00 44.12 53 ARG A CA 4
ATOM 5844 C C . ARG A 1 57 ? -5.470 -24.349 12.739 1.00 3.22 53 ARG A C 4
ATOM 5845 O O . ARG A 1 57 ? -6.062 -25.187 12.099 1.00 43.15 53 ARG A O 4
ATOM 5866 N N . ALA A 1 58 ? -4.299 -23.850 12.383 1.00 71.23 54 ALA A N 4
ATOM 5867 C CA . ALA A 1 58 ? -3.591 -24.282 11.176 1.00 32.14 54 ALA A CA 4
ATOM 5868 C C . ALA A 1 58 ? -3.320 -25.791 11.232 1.00 63.21 54 ALA A C 4
ATOM 5869 O O . ALA A 1 58 ? -3.513 -26.506 10.243 1.00 2.50 54 ALA A O 4
ATOM 5876 N N . GLU A 1 59 ? -2.918 -26.265 12.420 1.00 3.14 55 GLU A N 4
ATOM 5877 C CA . GLU A 1 59 ? -2.682 -27.694 12.684 1.00 11.31 55 GLU A CA 4
ATOM 5878 C C . GLU A 1 59 ? -3.975 -28.435 12.416 1.00 55.44 55 GLU A C 4
ATOM 5879 O O . GLU A 1 59 ? -4.021 -29.378 11.628 1.00 4.34 55 GLU A O 4
ATOM 5891 N N . GLN A 1 60 ? -5.035 -27.953 13.065 1.00 14.53 56 GLN A N 4
ATOM 5892 C CA . GLN A 1 60 ? -6.367 -28.542 12.957 1.00 54.04 56 GLN A CA 4
ATOM 5893 C C . GLN A 1 60 ? -6.867 -28.600 11.525 1.00 12.22 56 GLN A C 4
ATOM 5894 O O . GLN A 1 60 ? -7.447 -29.605 11.111 1.00 71.11 56 GLN A O 4
ATOM 5908 N N . VAL A 1 61 ? -6.644 -27.540 10.780 1.00 10.13 57 VAL A N 4
ATOM 5909 C CA . VAL A 1 61 ? -7.089 -27.478 9.408 1.00 70.43 57 VAL A CA 4
ATOM 5910 C C . VAL A 1 61 ? -6.269 -28.429 8.531 1.00 62.20 57 VAL A C 4
ATOM 5911 O O . VAL A 1 61 ? -6.803 -29.049 7.611 1.00 15.55 57 VAL A O 4
ATOM 5924 N N . ALA A 1 62 ? -4.989 -28.591 8.846 1.00 74.11 58 ALA A N 4
ATOM 5925 C CA . ALA A 1 62 ? -4.158 -29.527 8.099 1.00 31.25 58 ALA A CA 4
ATOM 5926 C C . ALA A 1 62 ? -4.681 -30.935 8.317 1.00 52.13 58 ALA A C 4
ATOM 5927 O O . ALA A 1 62 ? -4.813 -31.732 7.370 1.00 63.34 58 ALA A O 4
ATOM 5934 N N . LEU A 1 63 ? -5.026 -31.211 9.567 1.00 44.15 59 LEU A N 4
ATOM 5935 C CA . LEU A 1 63 ? -5.602 -32.482 9.970 1.00 51.10 59 LEU A CA 4
ATOM 5936 C C . LEU A 1 63 ? -6.960 -32.684 9.287 1.00 32.40 59 LEU A C 4
ATOM 5937 O O . LEU A 1 63 ? -7.281 -33.786 8.857 1.00 61.12 59 LEU A O 4
ATOM 5953 N N . GLU A 1 64 ? -7.722 -31.593 9.158 1.00 34.31 60 GLU A N 4
ATOM 5954 C CA . GLU A 1 64 ? -9.033 -31.596 8.515 1.00 52.13 60 GLU A CA 4
ATOM 5955 C C . GLU A 1 64 ? -8.916 -32.020 7.057 1.00 72.11 60 GLU A C 4
ATOM 5956 O O . GLU A 1 64 ? -9.659 -32.891 6.592 1.00 31.34 60 GLU A O 4
ATOM 5968 N N . LYS A 1 65 ? -7.994 -31.393 6.331 1.00 2.33 61 LYS A N 4
ATOM 5969 C CA . LYS A 1 65 ? -7.816 -31.706 4.933 1.00 63.44 61 LYS A CA 4
ATOM 5970 C C . LYS A 1 65 ? -7.244 -33.096 4.741 1.00 43.03 61 LYS A C 4
ATOM 5971 O O . LYS A 1 65 ? -7.617 -33.797 3.806 1.00 31.22 61 LYS A O 4
ATOM 5990 N N . CYS A 1 66 ? -6.329 -33.489 5.626 1.00 63.32 62 CYS A N 4
ATOM 5991 C CA . CYS A 1 66 ? -5.764 -34.834 5.593 1.00 35.13 62 CYS A CA 4
ATOM 5992 C C . CYS A 1 66 ? -6.872 -35.832 5.849 1.00 51.35 62 CYS A C 4
ATOM 5993 O O . CYS A 1 66 ? -6.984 -36.871 5.173 1.00 11.02 62 CYS A O 4
ATOM 6000 N N . GLY A 1 67 ? -7.692 -35.513 6.816 1.00 54.11 63 GLY A N 4
ATOM 6001 C CA . GLY A 1 67 ? -8.813 -36.308 7.122 1.00 34.42 63 GLY A CA 4
ATOM 6002 C C . GLY A 1 67 ? -8.668 -36.968 8.446 1.00 22.14 63 GLY A C 4
ATOM 6003 O O . GLY A 1 67 ? -9.659 -37.286 9.100 1.00 24.11 63 GLY A O 4
ATOM 6007 N N . ASP A 1 68 ? -7.441 -37.173 8.866 1.00 22.03 64 ASP A N 4
ATOM 6008 C CA . ASP A 1 68 ? -7.214 -37.835 10.092 1.00 12.55 64 ASP A CA 4
ATOM 6009 C C . ASP A 1 68 ? -6.870 -36.817 11.142 1.00 0.31 64 ASP A C 4
ATOM 6010 O O . ASP A 1 68 ? -5.980 -35.992 10.944 1.00 55.42 64 ASP A O 4
ATOM 6019 N N . LYS A 1 69 ? -7.570 -36.869 12.236 1.00 63.52 65 LYS A N 4
ATOM 6020 C CA . LYS A 1 69 ? -7.336 -36.000 13.369 1.00 20.43 65 LYS A CA 4
ATOM 6021 C C . LYS A 1 69 ? -5.930 -36.227 13.912 1.00 35.22 65 LYS A C 4
ATOM 6022 O O . LYS A 1 69 ? -5.266 -35.313 14.388 1.00 75.12 65 LYS A O 4
ATOM 6041 N N . THR A 1 70 ? -5.489 -37.441 13.841 1.00 34.43 66 THR A N 4
ATOM 6042 C CA . THR A 1 70 ? -4.179 -37.767 14.303 1.00 31.13 66 THR A CA 4
ATOM 6043 C C . THR A 1 70 ? -3.209 -37.954 13.104 1.00 32.42 66 THR A C 4
ATOM 6044 O O . THR A 1 70 ? -2.171 -38.615 13.240 1.00 22.22 66 THR A O 4
ATOM 6055 N N . CYS A 1 71 ? -3.546 -37.331 11.936 1.00 21.52 67 CYS A N 4
ATOM 6056 C CA . CYS A 1 71 ? -2.690 -37.366 10.740 1.00 13.30 67 CYS A CA 4
ATOM 6057 C C . CYS A 1 71 ? -1.265 -36.964 11.115 1.00 61.02 67 CYS A C 4
ATOM 6058 O O . CYS A 1 71 ? -1.012 -35.828 11.549 1.00 60.42 67 CYS A O 4
ATOM 6065 N N . LYS A 1 72 ? -0.359 -37.902 11.010 1.00 54.35 68 LYS A N 4
ATOM 6066 C CA . LYS A 1 72 ? 0.997 -37.671 11.405 1.00 43.32 68 LYS A CA 4
ATOM 6067 C C . LYS A 1 72 ? 1.791 -37.222 10.180 1.00 12.24 68 LYS A C 4
ATOM 6068 O O . LYS A 1 72 ? 1.239 -37.169 9.085 1.00 41.10 68 LYS A O 4
ATOM 6087 N N . VAL A 1 73 ? 3.071 -36.859 10.383 1.00 23.41 69 VAL A N 4
ATOM 6088 C CA . VAL A 1 73 ? 3.966 -36.348 9.320 1.00 73.42 69 VAL A CA 4
ATOM 6089 C C . VAL A 1 73 ? 3.515 -34.909 8.956 1.00 14.11 69 VAL A C 4
ATOM 6090 O O . VAL A 1 73 ? 3.972 -34.274 7.988 1.00 21.52 69 VAL A O 4
ATOM 6103 N N . VAL A 1 74 ? 2.658 -34.377 9.818 1.00 33.04 70 VAL A N 4
ATOM 6104 C CA . VAL A 1 74 ? 2.125 -33.053 9.679 1.00 3.43 70 VAL A CA 4
ATOM 6105 C C . VAL A 1 74 ? 3.212 -32.025 9.920 1.00 22.43 70 VAL A C 4
ATOM 6106 O O . VAL A 1 74 ? 3.679 -31.811 11.035 1.00 53.53 70 VAL A O 4
ATOM 6119 N N . SER A 1 75 ? 3.639 -31.440 8.867 1.00 43.12 71 SER A N 4
ATOM 6120 C CA . SER A 1 75 ? 4.696 -30.505 8.914 1.00 45.04 71 SER A CA 4
ATOM 6121 C C . SER A 1 75 ? 4.101 -29.105 8.927 1.00 72.11 71 SER A C 4
ATOM 6122 O O . SER A 1 75 ? 3.325 -28.751 8.037 1.00 12.52 71 SER A O 4
ATOM 6130 N N . ARG A 1 76 ? 4.441 -28.330 9.928 1.00 52.21 72 ARG A N 4
ATOM 6131 C CA . ARG A 1 76 ? 3.917 -27.002 10.061 1.00 0.11 72 ARG A CA 4
ATOM 6132 C C . ARG A 1 76 ? 4.892 -26.045 9.444 1.00 34.12 72 ARG A C 4
ATOM 6133 O O . ARG A 1 76 ? 6.100 -26.272 9.491 1.00 63.22 72 ARG A O 4
ATOM 6154 N N . PHE A 1 77 ? 4.385 -25.003 8.863 1.00 2.01 73 PHE A N 4
ATOM 6155 C CA . PHE A 1 77 ? 5.202 -23.984 8.286 1.00 72.12 73 PHE A CA 4
ATOM 6156 C C . PHE A 1 77 ? 4.467 -22.665 8.218 1.00 24.41 73 PHE A C 4
ATOM 6157 O O . PHE A 1 77 ? 3.260 -22.611 8.037 1.00 21.32 73 PHE A O 4
ATOM 6174 N N . THR A 1 78 ? 5.190 -21.621 8.411 1.0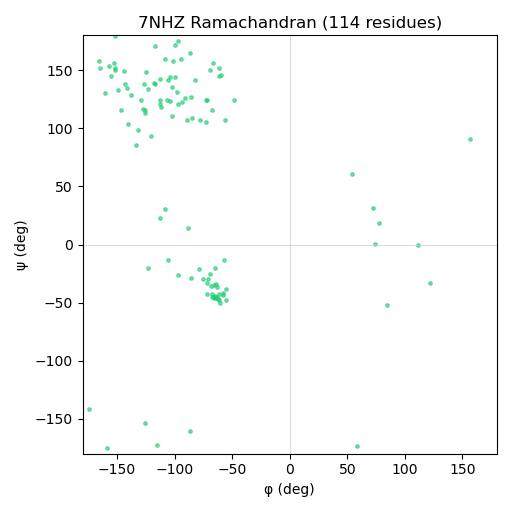0 73.44 74 THR A N 4
ATOM 6175 C CA . THR A 1 78 ? 4.681 -20.277 8.272 1.00 51.35 74 THR A CA 4
ATOM 6176 C C . THR A 1 78 ? 5.280 -19.694 6.996 1.00 71.15 74 THR A C 4
ATOM 6177 O O . THR A 1 78 ? 5.260 -18.497 6.733 1.00 54.21 74 THR A O 4
ATOM 6188 N N . ARG A 1 79 ? 5.794 -20.604 6.222 1.00 3.24 75 ARG A N 4
ATOM 6189 C CA . ARG A 1 79 ? 6.485 -20.371 4.994 1.00 44.43 75 ARG A CA 4
ATOM 6190 C C . ARG A 1 79 ? 5.741 -21.134 3.915 1.00 13.42 75 ARG A C 4
ATOM 6191 O O . ARG A 1 79 ? 4.517 -21.296 4.004 1.00 42.23 75 ARG A O 4
ATOM 6212 N N . CYS A 1 80 ? 6.431 -21.594 2.919 1.00 1.02 76 CYS A N 4
ATOM 6213 C CA . CYS A 1 80 ? 5.809 -22.414 1.930 1.00 40.40 76 CYS A CA 4
ATOM 6214 C C . CYS A 1 80 ? 6.310 -23.846 2.068 1.00 21.31 76 CYS A C 4
ATOM 6215 O O . CYS A 1 80 ? 7.474 -24.078 2.444 1.00 25.13 76 CYS A O 4
ATOM 6222 N N . GLY A 1 81 ? 5.432 -24.781 1.836 1.00 41.03 77 GLY A N 4
ATOM 6223 C CA . GLY A 1 81 ? 5.774 -26.176 1.902 1.00 70.31 77 GLY A CA 4
ATOM 6224 C C . GLY A 1 81 ? 5.343 -26.882 0.648 1.00 33.54 77 GLY A C 4
ATOM 6225 O O . GLY A 1 81 ? 4.266 -26.598 0.124 1.00 12.13 77 GLY A O 4
ATOM 6229 N N . ALA A 1 82 ? 6.157 -27.785 0.175 1.00 53.53 78 ALA A N 4
ATOM 6230 C CA . ALA A 1 82 ? 5.902 -28.497 -1.057 1.00 33.24 78 ALA A CA 4
ATOM 6231 C C . ALA A 1 82 ? 6.072 -29.991 -0.841 1.00 43.44 78 ALA A C 4
ATOM 6232 O O . ALA A 1 82 ? 6.957 -30.412 -0.117 1.00 64.51 78 ALA A O 4
ATOM 6239 N N . VAL A 1 83 ? 5.224 -30.776 -1.455 1.00 4.22 79 VAL A N 4
ATOM 6240 C CA . VAL A 1 83 ? 5.259 -32.205 -1.328 1.00 64.12 79 VAL A CA 4
ATOM 6241 C C . VAL A 1 83 ? 5.476 -32.859 -2.691 1.00 13.53 79 VAL A C 4
ATOM 6242 O O . VAL A 1 83 ? 4.660 -32.671 -3.664 1.00 44.43 79 VAL A O 4
ATOM 6255 N N . ALA A 1 84 ? 6.558 -33.597 -2.762 1.00 51.31 80 ALA A N 4
ATOM 6256 C CA . ALA A 1 84 ? 6.946 -34.333 -3.933 1.00 31.20 80 ALA A CA 4
ATOM 6257 C C . ALA A 1 84 ? 6.628 -35.799 -3.754 1.00 24.24 80 ALA A C 4
ATOM 6258 O O . ALA A 1 84 ? 6.701 -36.322 -2.651 1.00 74.51 80 ALA A O 4
ATOM 6265 N N . TYR A 1 85 ? 6.257 -36.430 -4.832 1.00 3.53 81 TYR A N 4
ATOM 6266 C CA . TYR A 1 85 ? 5.867 -37.826 -4.849 1.00 2.42 81 TYR A CA 4
ATOM 6267 C C . TYR A 1 85 ? 6.813 -38.592 -5.719 1.00 52.10 81 TYR A C 4
ATOM 6268 O O . TYR A 1 85 ? 7.010 -38.228 -6.887 1.00 50.21 81 TYR A O 4
ATOM 6286 N N . ASN A 1 86 ? 7.413 -39.603 -5.182 1.00 11.03 82 ASN A N 4
ATOM 6287 C CA . ASN A 1 86 ? 8.254 -40.489 -5.957 1.00 20.54 82 ASN A CA 4
ATOM 6288 C C . ASN A 1 86 ? 8.183 -41.879 -5.383 1.00 74.13 82 ASN A C 4
ATOM 6289 O O . ASN A 1 86 ? 8.638 -42.101 -4.270 1.00 71.50 82 ASN A O 4
ATOM 6300 N N . GLY A 1 87 ? 7.558 -42.790 -6.109 1.00 0.03 83 GLY A N 4
ATOM 6301 C CA . GLY A 1 87 ? 7.463 -44.177 -5.674 1.00 12.52 83 GLY A CA 4
ATOM 6302 C C . GLY A 1 87 ? 6.744 -44.297 -4.355 1.00 24.02 83 GLY A C 4
ATOM 6303 O O . GLY A 1 87 ? 7.181 -45.028 -3.458 1.00 40.42 83 GLY A O 4
ATOM 6307 N N . SER A 1 88 ? 5.677 -43.517 -4.231 1.00 41.00 84 SER A N 4
ATOM 6308 C CA . SER A 1 88 ? 4.852 -43.428 -3.047 1.00 34.13 84 SER A CA 4
ATOM 6309 C C . SER A 1 88 ? 5.589 -42.826 -1.838 1.00 55.42 84 SER A C 4
ATOM 6310 O O . SER A 1 88 ? 5.078 -42.846 -0.716 1.00 50.22 84 SER A O 4
ATOM 6318 N N . LYS A 1 89 ? 6.761 -42.268 -2.066 1.00 0.42 85 LYS A N 4
ATOM 6319 C CA . LYS A 1 89 ? 7.492 -41.599 -1.025 1.00 3.33 85 LYS A CA 4
ATOM 6320 C C . LYS A 1 89 ? 7.209 -40.134 -1.175 1.00 51.43 85 LYS A C 4
ATOM 6321 O O . LYS A 1 89 ? 7.395 -39.563 -2.262 1.00 0.12 85 LYS A O 4
ATOM 6340 N N . TYR A 1 90 ? 6.699 -39.551 -0.135 1.00 61.31 86 TYR A N 4
ATOM 6341 C CA . TYR A 1 90 ? 6.311 -38.171 -0.151 1.00 34.54 86 TYR A CA 4
ATOM 6342 C C . TYR A 1 90 ? 7.377 -37.353 0.530 1.00 30.43 86 TYR A C 4
ATOM 6343 O O . TYR A 1 90 ? 7.761 -37.639 1.674 1.00 51.25 86 TYR A O 4
ATOM 6361 N N . GLN A 1 91 ? 7.876 -36.382 -0.153 1.00 41.15 87 GLN A N 4
ATOM 6362 C CA . GLN A 1 91 ? 8.914 -35.558 0.386 1.00 24.31 87 GLN A CA 4
ATOM 6363 C C . GLN A 1 91 ? 8.316 -34.206 0.743 1.00 51.45 87 GLN A C 4
ATOM 6364 O O . GLN A 1 91 ? 7.730 -33.545 -0.119 1.00 1.52 87 GLN A O 4
ATOM 6378 N N . GLY A 1 92 ? 8.437 -33.823 1.992 1.00 44.15 88 GLY A N 4
ATOM 6379 C CA . GLY A 1 92 ? 7.974 -32.539 2.425 1.00 42.33 88 GLY A CA 4
ATOM 6380 C C . GLY A 1 92 ? 9.106 -31.531 2.448 1.00 23.11 88 GLY A C 4
ATOM 6381 O O . GLY A 1 92 ? 9.967 -31.564 3.338 1.00 51.11 88 GLY A O 4
ATOM 6385 N N . GLY A 1 93 ? 9.124 -30.674 1.472 1.00 0.11 89 GLY A N 4
ATOM 6386 C CA . GLY A 1 93 ? 10.124 -29.649 1.380 1.00 31.44 89 GLY A CA 4
ATOM 6387 C C . GLY A 1 93 ? 9.567 -28.339 1.851 1.00 71.04 89 GLY A C 4
ATOM 6388 O O . GLY A 1 93 ? 8.354 -28.136 1.796 1.00 62.31 89 GLY A O 4
ATOM 6392 N N . THR A 1 94 ? 10.415 -27.446 2.288 1.00 41.42 90 THR A N 4
ATOM 6393 C CA . THR A 1 94 ? 9.962 -26.178 2.851 1.00 44.22 90 THR A CA 4
ATOM 6394 C C . THR A 1 94 ? 10.922 -25.042 2.533 1.00 3.41 90 THR A C 4
ATOM 6395 O O . THR A 1 94 ? 12.120 -25.259 2.349 1.00 54.41 90 THR A O 4
ATOM 6406 N N . GLY A 1 95 ? 10.385 -23.856 2.444 1.00 70.20 91 GLY A N 4
ATOM 6407 C CA . GLY A 1 95 ? 11.158 -22.673 2.209 1.00 0.02 91 GLY A CA 4
ATOM 6408 C C . GLY A 1 95 ? 10.282 -21.482 2.398 1.00 4.32 91 GLY A C 4
ATOM 6409 O O . GLY A 1 95 ? 9.076 -21.625 2.354 1.00 31.42 91 GLY A O 4
ATOM 6413 N N . LEU A 1 96 ? 10.855 -20.323 2.639 1.00 74.01 92 LEU A N 4
ATOM 6414 C CA . LEU A 1 96 ? 10.063 -19.085 2.849 1.00 12.14 92 LEU A CA 4
ATOM 6415 C C . LEU A 1 96 ? 9.246 -18.723 1.625 1.00 32.01 92 LEU A C 4
ATOM 6416 O O . LEU A 1 96 ? 8.137 -18.210 1.723 1.00 53.51 92 LEU A O 4
ATOM 6432 N N . THR A 1 97 ? 9.806 -18.998 0.512 1.00 32.43 93 THR A N 4
ATOM 6433 C CA . THR A 1 97 ? 9.195 -18.758 -0.765 1.00 64.32 93 THR A CA 4
ATOM 6434 C C . THR A 1 97 ? 8.903 -20.101 -1.406 1.00 73.50 93 THR A C 4
ATOM 6435 O O . THR A 1 97 ? 9.498 -21.113 -0.981 1.00 32.20 93 THR A O 4
ATOM 6446 N N . ARG A 1 98 ? 8.006 -20.160 -2.407 1.00 55.13 94 ARG A N 4
ATOM 6447 C CA . ARG A 1 98 ? 7.729 -21.448 -3.042 1.00 73.55 94 ARG A CA 4
ATOM 6448 C C . ARG A 1 98 ? 8.954 -21.956 -3.750 1.00 24.45 94 ARG A C 4
ATOM 6449 O O . ARG A 1 98 ? 9.209 -23.142 -3.747 1.00 72.22 94 ARG A O 4
ATOM 6470 N N . ARG A 1 99 ? 9.740 -21.035 -4.313 1.00 42.40 95 ARG A N 4
ATOM 6471 C CA . ARG A 1 99 ? 10.977 -21.390 -4.983 1.00 5.53 95 ARG A CA 4
ATOM 6472 C C . ARG A 1 99 ? 11.938 -22.077 -4.052 1.00 73.01 95 ARG A C 4
ATOM 6473 O O . ARG A 1 99 ? 12.526 -23.077 -4.412 1.00 75.30 95 ARG A O 4
ATOM 6494 N N . ALA A 1 100 ? 12.060 -21.577 -2.849 1.00 3.45 96 ALA A N 4
ATOM 6495 C CA . ALA A 1 100 ? 12.950 -22.186 -1.891 1.00 0.41 96 ALA A CA 4
ATOM 6496 C C . ALA A 1 100 ? 12.378 -23.493 -1.390 1.00 64.22 96 ALA A C 4
ATOM 6497 O O . ALA A 1 100 ? 13.118 -24.444 -1.128 1.00 10.40 96 ALA A O 4
ATOM 6504 N N . ALA A 1 101 ? 11.057 -23.544 -1.285 1.00 32.21 97 ALA A N 4
ATOM 6505 C CA . ALA A 1 101 ? 10.374 -24.730 -0.823 1.00 12.12 97 ALA A CA 4
ATOM 6506 C C . ALA A 1 101 ? 10.542 -25.863 -1.808 1.00 22.11 97 ALA A C 4
ATOM 6507 O O . ALA A 1 101 ? 10.927 -26.980 -1.433 1.00 74.43 97 ALA A O 4
ATOM 6514 N N . GLU A 1 102 ? 10.273 -25.574 -3.076 1.00 73.41 98 GLU A N 4
ATOM 6515 C CA . GLU A 1 102 ? 10.424 -26.540 -4.108 1.00 51.20 98 GLU A CA 4
ATOM 6516 C C . GLU A 1 102 ? 11.883 -26.900 -4.272 1.00 13.33 98 GLU A C 4
ATOM 6517 O O . GLU A 1 102 ? 12.203 -28.055 -4.404 1.00 52.22 98 GLU A O 4
ATOM 6529 N N . ASP A 1 103 ? 12.770 -25.905 -4.166 1.00 21.14 99 ASP A N 4
ATOM 6530 C CA . ASP A 1 103 ? 14.215 -26.133 -4.277 1.00 15.42 99 ASP A CA 4
ATOM 6531 C C . ASP A 1 103 ? 14.658 -27.146 -3.250 1.00 62.43 99 ASP A C 4
ATOM 6532 O O . ASP A 1 103 ? 15.393 -28.073 -3.556 1.00 61.31 99 ASP A O 4
ATOM 6541 N N . ASP A 1 104 ? 14.145 -26.992 -2.061 1.00 3.31 100 ASP A N 4
ATOM 6542 C CA . ASP A 1 104 ? 14.443 -27.866 -0.924 1.00 71.23 100 ASP A CA 4
ATOM 6543 C C . ASP A 1 104 ? 13.931 -29.284 -1.185 1.00 34.54 100 ASP A C 4
ATOM 6544 O O . ASP A 1 104 ? 14.673 -30.279 -1.034 1.00 13.11 100 ASP A O 4
ATOM 6553 N N . ALA A 1 105 ? 12.684 -29.362 -1.614 1.00 2.23 101 ALA A N 4
ATOM 6554 C CA . ALA A 1 105 ? 12.045 -30.626 -1.951 1.00 54.45 101 ALA A CA 4
ATOM 6555 C C . ALA A 1 105 ? 12.802 -31.347 -3.064 1.00 63.03 101 ALA A C 4
ATOM 6556 O O . ALA A 1 105 ? 12.979 -32.524 -3.001 1.00 2.33 101 ALA A O 4
ATOM 6563 N N . VAL A 1 106 ? 13.269 -30.600 -4.051 1.00 32.32 102 VAL A N 4
ATOM 6564 C CA . VAL A 1 106 ? 14.036 -31.140 -5.179 1.00 1.50 102 VAL A CA 4
ATOM 6565 C C . VAL A 1 106 ? 15.428 -31.565 -4.703 1.00 61.44 102 VAL A C 4
ATOM 6566 O O . VAL A 1 106 ? 15.973 -32.575 -5.148 1.00 1.24 102 VAL A O 4
ATOM 6579 N N . ASN A 1 107 ? 15.985 -30.795 -3.784 1.00 33.35 103 ASN A N 4
ATOM 6580 C CA . ASN A 1 107 ? 17.287 -31.113 -3.180 1.00 4.43 103 ASN A CA 4
ATOM 6581 C C . ASN A 1 107 ? 17.241 -32.459 -2.520 1.00 23.50 103 ASN A C 4
ATOM 6582 O O . ASN A 1 107 ? 18.189 -33.235 -2.590 1.00 35.52 103 ASN A O 4
ATOM 6593 N N . ARG A 1 108 ? 16.139 -32.726 -1.886 1.00 32.23 104 ARG A N 4
ATOM 6594 C CA . ARG A 1 108 ? 15.967 -33.954 -1.168 1.00 72.31 104 ARG A CA 4
ATOM 6595 C C . ARG A 1 108 ? 15.254 -35.019 -2.022 1.00 23.21 104 ARG A C 4
ATOM 6596 O O . ARG A 1 108 ? 15.241 -36.206 -1.663 1.00 30.25 104 ARG A O 4
ATOM 6617 N N . LEU A 1 109 ? 14.649 -34.605 -3.128 1.00 21.33 105 LEU A N 4
ATOM 6618 C CA . LEU A 1 109 ? 13.922 -35.528 -3.989 1.00 71.01 105 LEU A CA 4
ATOM 6619 C C . LEU A 1 109 ? 13.896 -35.099 -5.463 1.00 20.20 105 LEU A C 4
ATOM 6620 O O . LEU A 1 109 ? 13.373 -34.041 -5.816 1.00 63.11 105 LEU A O 4
ATOM 6636 N N . GLU A 1 110 ? 14.433 -35.949 -6.306 1.00 54.34 106 GLU A N 4
ATOM 6637 C CA . GLU A 1 110 ? 14.286 -35.843 -7.721 1.00 31.23 106 GLU A CA 4
ATOM 6638 C C . GLU A 1 110 ? 13.726 -37.152 -8.226 1.00 63.52 106 GLU A C 4
ATOM 6639 O O . GLU A 1 110 ? 13.555 -38.103 -7.453 1.00 72.32 106 GLU A O 4
ATOM 6651 N N . GLY A 1 111 ? 13.382 -37.187 -9.466 1.00 2.13 107 GLY A N 4
ATOM 6652 C CA . GLY A 1 111 ? 12.811 -38.367 -10.058 1.00 41.34 107 GLY A CA 4
ATOM 6653 C C . GLY A 1 111 ? 11.325 -38.230 -10.127 1.00 40.10 107 GLY A C 4
ATOM 6654 O O . GLY A 1 111 ? 10.719 -38.327 -11.205 1.00 11.24 107 GLY A O 4
ATOM 6658 N N . GLY A 1 112 ? 10.739 -37.954 -8.989 1.00 64.22 108 GLY A N 4
ATOM 6659 C CA . GLY A 1 112 ? 9.325 -37.738 -8.918 1.00 73.42 108 GLY A CA 4
ATOM 6660 C C . GLY A 1 112 ? 8.983 -36.309 -9.245 1.00 34.10 108 GLY A C 4
ATOM 6661 O O . GLY A 1 112 ? 9.651 -35.683 -10.077 1.00 21.41 108 GLY A O 4
ATOM 6665 N N . ARG A 1 113 ? 7.987 -35.778 -8.599 1.00 14.21 109 ARG A N 4
ATOM 6666 C CA . ARG A 1 113 ? 7.565 -34.424 -8.864 1.00 44.42 109 ARG A CA 4
ATOM 6667 C C . ARG A 1 113 ? 6.831 -33.871 -7.680 1.00 23.51 109 ARG A C 4
ATOM 6668 O O . ARG A 1 113 ? 6.180 -34.619 -6.940 1.00 11.15 109 ARG A O 4
ATOM 6689 N N . ILE A 1 114 ? 6.971 -32.594 -7.490 1.00 53.33 110 ILE A N 4
ATOM 6690 C CA . ILE A 1 114 ? 6.240 -31.851 -6.498 1.00 52.11 110 ILE A CA 4
ATOM 6691 C C . ILE A 1 114 ? 4.843 -31.670 -7.008 1.00 51.12 110 ILE A C 4
ATOM 6692 O O . ILE A 1 114 ? 4.621 -30.932 -7.968 1.00 33.12 110 ILE A O 4
ATOM 6708 N N . VAL A 1 115 ? 3.904 -32.359 -6.427 1.00 63.32 111 VAL A N 4
ATOM 6709 C CA . VAL A 1 115 ? 2.558 -32.247 -6.926 1.00 21.23 111 VAL A CA 4
ATOM 6710 C C . VAL A 1 115 ? 1.735 -31.394 -6.005 1.00 24.24 111 VAL A C 4
ATOM 6711 O O . VAL A 1 115 ? 0.785 -30.738 -6.433 1.00 44.45 111 VAL A O 4
ATOM 6724 N N . ASN A 1 116 ? 2.124 -31.340 -4.747 1.00 74.33 112 ASN A N 4
ATOM 6725 C CA . ASN A 1 116 ? 1.338 -30.581 -3.793 1.00 52.21 112 ASN A CA 4
ATOM 6726 C C . ASN A 1 116 ? 2.210 -29.508 -3.198 1.00 14.23 112 ASN A C 4
ATOM 6727 O O . ASN A 1 116 ? 3.402 -29.707 -3.082 1.00 53.21 112 ASN A O 4
ATOM 6738 N N . TRP A 1 117 ? 1.641 -28.375 -2.877 1.00 74.35 113 TRP A N 4
ATOM 6739 C CA . TRP A 1 117 ? 2.345 -27.300 -2.229 1.00 73.20 113 TRP A CA 4
ATOM 6740 C C . TRP A 1 117 ? 1.350 -26.312 -1.706 1.00 33.34 113 TRP A C 4
ATOM 6741 O O . TRP A 1 117 ? 0.192 -26.300 -2.153 1.00 3.54 113 TRP A O 4
ATOM 6762 N N . ALA A 1 118 ? 1.767 -25.537 -0.747 1.00 30.32 114 ALA A N 4
ATOM 6763 C CA . ALA A 1 118 ? 0.965 -24.497 -0.168 1.00 32.31 114 ALA A CA 4
ATOM 6764 C C . ALA A 1 118 ? 1.876 -23.493 0.477 1.00 33.14 114 ALA A C 4
ATOM 6765 O O . ALA A 1 118 ? 2.804 -23.862 1.204 1.00 2.55 114 ALA A O 4
ATOM 6772 N N . CYS A 1 119 ? 1.641 -22.251 0.217 1.00 65.42 115 CYS A N 4
ATOM 6773 C CA . CYS A 1 119 ? 2.502 -21.219 0.714 1.00 3.13 115 CYS A CA 4
ATOM 6774 C C . CYS A 1 119 ? 1.735 -20.243 1.566 1.00 50.41 115 CYS A C 4
ATOM 6775 O O . CYS A 1 119 ? 0.644 -19.806 1.183 1.00 64.03 115 CYS A O 4
ATOM 6782 N N . ASN A 1 120 ? 2.283 -19.920 2.706 1.00 13.24 116 ASN A N 4
ATOM 6783 C CA . ASN A 1 120 ? 1.706 -18.893 3.567 1.00 62.11 116 ASN A CA 4
ATOM 6784 C C . ASN A 1 120 ? 2.285 -17.556 3.204 1.00 43.12 116 ASN A C 4
ATOM 6785 O O . ASN A 1 120 ? 1.612 -16.778 2.518 1.00 33.22 116 ASN A O 4
ATOM 6797 N N . PRO A 1 5 ? -41.261 21.829 -12.845 1.00 10.00 1 PRO A N 5
ATOM 6798 C CA . PRO A 1 5 ? -41.012 20.448 -13.197 1.00 44.04 1 PRO A CA 5
ATOM 6799 C C . PRO A 1 5 ? -41.533 19.564 -12.086 1.00 11.31 1 PRO A C 5
ATOM 6800 O O . PRO A 1 5 ? -41.228 19.797 -10.922 1.00 45.33 1 PRO A O 5
ATOM 6811 N N . THR A 1 6 ? -42.326 18.590 -12.423 1.00 41.33 2 THR A N 5
ATOM 6812 C CA . THR A 1 6 ? -42.875 17.698 -11.433 1.00 22.13 2 THR A CA 5
ATOM 6813 C C . THR A 1 6 ? -42.053 16.410 -11.422 1.00 43.13 2 THR A C 5
ATOM 6814 O O . THR A 1 6 ? -42.062 15.645 -12.393 1.00 45.12 2 THR A O 5
ATOM 6825 N N . VAL A 1 7 ? -41.326 16.197 -10.361 1.00 43.32 3 VAL A N 5
ATOM 6826 C CA . VAL A 1 7 ? -40.451 15.055 -10.249 1.00 74.23 3 VAL A CA 5
ATOM 6827 C C . VAL A 1 7 ? -40.979 14.113 -9.184 1.00 22.23 3 VAL A C 5
ATOM 6828 O O . VAL A 1 7 ? -41.370 14.546 -8.086 1.00 50.15 3 VAL A O 5
ATOM 6841 N N . ASP A 1 8 ? -41.004 12.859 -9.503 1.00 13.12 4 ASP A N 5
ATOM 6842 C CA . ASP A 1 8 ? -41.424 11.828 -8.584 1.00 41.05 4 ASP A CA 5
ATOM 6843 C C . ASP A 1 8 ? -40.352 10.788 -8.506 1.00 41.32 4 ASP A C 5
ATOM 6844 O O . ASP A 1 8 ? -39.915 10.258 -9.527 1.00 0.23 4 ASP A O 5
ATOM 6853 N N . ALA A 1 9 ? -39.924 10.499 -7.338 1.00 53.55 5 ALA A N 5
ATOM 6854 C CA . ALA A 1 9 ? -38.836 9.594 -7.163 1.00 55.31 5 ALA A CA 5
ATOM 6855 C C . ALA A 1 9 ? -39.286 8.185 -6.857 1.00 42.55 5 ALA A C 5
ATOM 6856 O O . ALA A 1 9 ? -39.503 7.384 -7.778 1.00 52.23 5 ALA A O 5
ATOM 6863 N N . HIS A 1 10 ? -39.484 7.919 -5.594 1.00 11.32 6 HIS A N 5
ATOM 6864 C CA . HIS A 1 10 ? -39.818 6.586 -5.074 1.00 72.44 6 HIS A CA 5
ATOM 6865 C C . HIS A 1 10 ? -38.706 5.612 -5.395 1.00 24.55 6 HIS A C 5
ATOM 6866 O O . HIS A 1 10 ? -38.805 4.818 -6.327 1.00 52.31 6 HIS A O 5
ATOM 6880 N N . LEU A 1 11 ? -37.619 5.731 -4.687 1.00 0.02 7 LEU A N 5
ATOM 6881 C CA . LEU A 1 11 ? -36.486 4.883 -4.915 1.00 74.31 7 LEU A CA 5
ATOM 6882 C C . LEU A 1 11 ? -35.974 4.348 -3.594 1.00 42.33 7 LEU A C 5
ATOM 6883 O O . LEU A 1 11 ? -36.579 4.585 -2.533 1.00 1.41 7 LEU A O 5
ATOM 6899 N N . ALA A 1 12 ? -34.887 3.641 -3.652 1.00 53.13 8 ALA A N 5
ATOM 6900 C CA . ALA A 1 12 ? -34.249 3.123 -2.484 1.00 61.42 8 ALA A CA 5
ATOM 6901 C C . ALA A 1 12 ? -32.987 3.918 -2.247 1.00 5.44 8 ALA A C 5
ATOM 6902 O O . ALA A 1 12 ? -32.212 4.127 -3.190 1.00 73.04 8 ALA A O 5
ATOM 6909 N N . ASN A 1 13 ? -32.803 4.407 -1.033 1.00 15.13 9 ASN A N 5
ATOM 6910 C CA . ASN A 1 13 ? -31.592 5.148 -0.683 1.00 14.51 9 ASN A CA 5
ATOM 6911 C C . ASN A 1 13 ? -30.379 4.262 -0.830 1.00 34.32 9 ASN A C 5
ATOM 6912 O O . ASN A 1 13 ? -30.258 3.227 -0.152 1.00 41.52 9 ASN A O 5
ATOM 6923 N N . GLY A 1 14 ? -29.506 4.642 -1.724 1.00 15.14 10 GLY A N 5
ATOM 6924 C CA . GLY A 1 14 ? -28.329 3.878 -1.976 1.00 44.11 10 GLY A CA 5
ATOM 6925 C C . GLY A 1 14 ? -27.142 4.481 -1.311 1.00 42.52 10 GLY A C 5
ATOM 6926 O O . GLY A 1 14 ? -26.425 5.286 -1.911 1.00 53.03 10 GLY A O 5
ATOM 6930 N N . SER A 1 15 ? -26.956 4.154 -0.072 1.00 61.31 11 SER A N 5
ATOM 6931 C CA . SER A 1 15 ? -25.849 4.649 0.669 1.00 42.03 11 SER A CA 5
ATOM 6932 C C . SER A 1 15 ? -24.756 3.603 0.686 1.00 35.15 11 SER A C 5
ATOM 6933 O O . SER A 1 15 ? -24.811 2.634 1.455 1.00 1.34 11 SER A O 5
ATOM 6941 N N . MET A 1 16 ? -23.821 3.745 -0.215 1.00 21.23 12 MET A N 5
ATOM 6942 C CA . MET A 1 16 ? -22.710 2.838 -0.289 1.00 41.23 12 MET A CA 5
ATOM 6943 C C . MET A 1 16 ? -21.686 3.195 0.755 1.00 52.40 12 MET A C 5
ATOM 6944 O O . MET A 1 16 ? -21.547 4.368 1.130 1.00 41.31 12 MET A O 5
ATOM 6958 N N . SER A 1 17 ? -21.003 2.214 1.237 1.00 74.25 13 SER A N 5
ATOM 6959 C CA . SER A 1 17 ? -20.045 2.395 2.255 1.00 51.22 13 SER A CA 5
ATOM 6960 C C . SER A 1 17 ? -18.734 2.800 1.631 1.00 14.24 13 SER A C 5
ATOM 6961 O O . SER A 1 17 ? -18.012 1.991 1.055 1.00 60.10 13 SER A O 5
ATOM 6969 N N . GLU A 1 18 ? -18.455 4.051 1.733 1.00 60.33 14 GLU A N 5
ATOM 6970 C CA . GLU A 1 18 ? -17.268 4.658 1.169 1.00 14.03 14 GLU A CA 5
ATOM 6971 C C . GLU A 1 18 ? -16.167 4.693 2.213 1.00 64.21 14 GLU A C 5
ATOM 6972 O O . GLU A 1 18 ? -15.290 5.568 2.216 1.00 33.25 14 GLU A O 5
ATOM 6984 N N . VAL A 1 19 ? -16.210 3.724 3.075 1.00 71.04 15 VAL A N 5
ATOM 6985 C CA . VAL A 1 19 ? -15.233 3.572 4.132 1.00 21.34 15 VAL A CA 5
ATOM 6986 C C . VAL A 1 19 ? -14.234 2.483 3.722 1.00 71.31 15 VAL A C 5
ATOM 6987 O O . VAL A 1 19 ? -14.193 2.120 2.539 1.00 40.11 15 VAL A O 5
ATOM 7000 N N . MET A 1 20 ? -13.435 1.978 4.674 1.00 63.23 16 MET A N 5
ATOM 7001 C CA . MET A 1 20 ? -12.418 0.933 4.399 1.00 22.32 16 MET A CA 5
ATOM 7002 C C . MET A 1 20 ? -11.362 1.427 3.426 1.00 72.40 16 MET A C 5
ATOM 7003 O O . MET A 1 20 ? -10.852 0.664 2.599 1.00 52.11 16 MET A O 5
ATOM 7017 N N . MET A 1 21 ? -10.993 2.681 3.564 1.00 14.01 17 MET A N 5
ATOM 7018 C CA . MET A 1 21 ? -9.983 3.272 2.712 1.00 2.33 17 MET A CA 5
ATOM 7019 C C . MET A 1 21 ? -8.631 2.720 3.114 1.00 53.42 17 MET A C 5
ATOM 7020 O O . MET A 1 21 ? -8.460 2.243 4.243 1.00 70.23 17 MET A O 5
ATOM 7034 N N . SER A 1 22 ? -7.695 2.760 2.218 1.00 62.43 18 SER A N 5
ATOM 7035 C CA . SER A 1 22 ? -6.411 2.151 2.451 1.00 0.44 18 SER A CA 5
ATOM 7036 C C . SER A 1 22 ? -5.553 2.961 3.414 1.00 53.12 18 SER A C 5
ATOM 7037 O O . SER A 1 22 ? -5.015 4.017 3.045 1.00 32.15 18 SER A O 5
ATOM 7045 N N . GLU A 1 23 ? -5.436 2.477 4.636 1.00 40.22 19 GLU A N 5
ATOM 7046 C CA . GLU A 1 23 ? -4.641 3.118 5.654 1.00 70.24 19 GLU A CA 5
ATOM 7047 C C . GLU A 1 23 ? -3.159 2.746 5.487 1.00 61.31 19 GLU A C 5
ATOM 7048 O O . GLU A 1 23 ? -2.563 2.025 6.299 1.00 21.50 19 GLU A O 5
ATOM 7060 N N . ILE A 1 24 ? -2.594 3.199 4.398 1.00 13.11 20 ILE A N 5
ATOM 7061 C CA . ILE A 1 24 ? -1.230 2.908 4.074 1.00 42.11 20 ILE A CA 5
ATOM 7062 C C . ILE A 1 24 ? -0.299 3.842 4.836 1.00 33.43 20 ILE A C 5
ATOM 7063 O O . ILE A 1 24 ? -0.477 5.064 4.847 1.00 42.14 20 ILE A O 5
ATOM 7079 N N . ALA A 1 25 ? 0.645 3.259 5.498 1.00 4.31 21 ALA A N 5
ATOM 7080 C CA . ALA A 1 25 ? 1.611 3.986 6.267 1.00 61.40 21 ALA A CA 5
ATOM 7081 C C . ALA A 1 25 ? 2.865 4.139 5.450 1.00 54.03 21 ALA A C 5
ATOM 7082 O O . ALA A 1 25 ? 3.057 3.416 4.468 1.00 32.22 21 ALA A O 5
ATOM 7089 N N . GLY A 1 26 ? 3.736 5.023 5.866 1.00 52.11 22 GLY A N 5
ATOM 7090 C CA . GLY A 1 26 ? 4.964 5.268 5.139 1.00 3.43 22 GLY A CA 5
ATOM 7091 C C . GLY A 1 26 ? 6.067 4.275 5.464 1.00 22.22 22 GLY A C 5
ATOM 7092 O O . GLY A 1 26 ? 7.246 4.640 5.562 1.00 53.50 22 GLY A O 5
ATOM 7096 N N . LEU A 1 27 ? 5.691 3.040 5.627 1.00 31.51 23 LEU A N 5
ATOM 7097 C CA . LEU A 1 27 ? 6.605 1.965 5.904 1.00 65.13 23 LEU A CA 5
ATOM 7098 C C . LEU A 1 27 ? 6.273 0.852 4.958 1.00 11.43 23 LEU A C 5
ATOM 7099 O O . LEU A 1 27 ? 5.114 0.749 4.539 1.00 34.41 23 LEU A O 5
ATOM 7115 N N . PRO A 1 28 ? 7.256 0.034 4.561 1.00 51.21 24 PRO A N 5
ATOM 7116 C CA . PRO A 1 28 ? 7.004 -1.119 3.701 1.00 42.24 24 PRO A CA 5
ATOM 7117 C C . PRO A 1 28 ? 6.005 -2.062 4.362 1.00 62.24 24 PRO A C 5
ATOM 7118 O O . PRO A 1 28 ? 6.185 -2.451 5.525 1.00 1.25 24 PRO A O 5
ATOM 7129 N N . ILE A 1 29 ? 4.942 -2.377 3.668 1.00 2.21 25 ILE A N 5
ATOM 7130 C CA . ILE A 1 29 ? 3.961 -3.285 4.177 1.00 1.21 25 ILE A CA 5
ATOM 7131 C C . ILE A 1 29 ? 4.425 -4.712 3.903 1.00 23.33 25 ILE A C 5
ATOM 7132 O O . ILE A 1 29 ? 4.627 -5.101 2.737 1.00 65.41 25 ILE A O 5
ATOM 7148 N N . PRO A 1 30 ? 4.694 -5.474 4.954 1.00 3.13 26 PRO A N 5
ATOM 7149 C CA . PRO A 1 30 ? 5.126 -6.844 4.829 1.00 11.11 26 PRO A CA 5
ATOM 7150 C C . PRO A 1 30 ? 3.928 -7.801 4.719 1.00 10.12 26 PRO A C 5
ATOM 7151 O O . PRO A 1 30 ? 2.790 -7.423 5.054 1.00 74.11 26 PRO A O 5
ATOM 7162 N N . PRO A 1 31 ? 4.136 -9.023 4.204 1.00 62.42 27 PRO A N 5
ATOM 7163 C CA . PRO A 1 31 ? 3.083 -10.020 4.139 1.00 73.02 27 PRO A CA 5
ATOM 7164 C C . PRO A 1 31 ? 2.702 -10.485 5.517 1.00 70.25 27 PRO A C 5
ATOM 7165 O O . PRO A 1 31 ? 3.535 -10.495 6.447 1.00 43.52 27 PRO A O 5
ATOM 7176 N N . ILE A 1 32 ? 1.458 -10.834 5.665 1.00 32.12 28 ILE A N 5
ATOM 7177 C CA . ILE A 1 32 ? 0.976 -11.323 6.909 1.00 43.34 28 ILE A CA 5
ATOM 7178 C C . ILE A 1 32 ? 1.512 -12.718 7.091 1.00 31.14 28 ILE A C 5
ATOM 7179 O O . ILE A 1 32 ? 1.286 -13.591 6.241 1.00 60.33 28 ILE A O 5
ATOM 7195 N N . ILE A 1 33 ? 2.294 -12.900 8.115 1.00 70.23 29 ILE A N 5
ATOM 7196 C CA . ILE A 1 33 ? 2.792 -14.199 8.445 1.00 55.42 29 ILE A CA 5
ATOM 7197 C C . ILE A 1 33 ? 1.636 -15.060 8.874 1.00 73.21 29 ILE A C 5
ATOM 7198 O O . ILE A 1 33 ? 1.043 -14.867 9.946 1.00 4.40 29 ILE A O 5
ATOM 7214 N N . HIS A 1 34 ? 1.280 -15.933 8.013 1.00 64.41 30 HIS A N 5
ATOM 7215 C CA . HIS A 1 34 ? 0.218 -16.839 8.251 1.00 64.30 30 HIS A CA 5
ATOM 7216 C C . HIS A 1 34 ? 0.774 -18.151 8.661 1.00 33.34 30 HIS A C 5
ATOM 7217 O O . HIS A 1 34 ? 1.965 -18.417 8.477 1.00 42.32 30 HIS A O 5
ATOM 7231 N N . TYR A 1 35 ? -0.054 -18.951 9.217 1.00 61.03 31 TYR A N 5
ATOM 7232 C CA . TYR A 1 35 ? 0.346 -20.215 9.712 1.00 24.54 31 TYR A CA 5
ATOM 7233 C C . TYR A 1 35 ? -0.374 -21.268 8.914 1.00 31.12 31 TYR A C 5
ATOM 7234 O O . TYR A 1 35 ? -1.559 -21.087 8.546 1.00 50.53 31 TYR A O 5
ATOM 7252 N N . GLY A 1 36 ? 0.319 -22.319 8.606 1.00 21.31 32 GLY A N 5
ATOM 7253 C CA . GLY A 1 36 ? -0.248 -23.374 7.859 1.00 15.41 32 GLY A CA 5
ATOM 7254 C C . GLY A 1 36 ? 0.415 -24.679 8.171 1.00 2.02 32 GLY A C 5
ATOM 7255 O O . GLY A 1 36 ? 1.325 -24.744 9.017 1.00 50.21 32 GLY A O 5
ATOM 7259 N N . ALA A 1 37 ? -0.008 -25.701 7.498 1.00 1.21 33 ALA A N 5
ATOM 7260 C CA . ALA A 1 37 ? 0.509 -27.017 7.689 1.00 33.24 33 ALA A CA 5
ATOM 7261 C C . ALA A 1 37 ? 0.048 -27.906 6.558 1.00 74.52 33 ALA A C 5
ATOM 7262 O O . ALA A 1 37 ? -0.961 -27.625 5.906 1.00 73.04 33 ALA A O 5
ATOM 7269 N N . ILE A 1 38 ? 0.801 -28.929 6.304 1.00 40.21 34 ILE A N 5
ATOM 7270 C CA . ILE A 1 38 ? 0.440 -29.945 5.337 1.00 64.12 34 ILE A CA 5
ATOM 7271 C C . ILE A 1 38 ? 0.591 -31.295 5.984 1.00 0.33 34 ILE A C 5
ATOM 7272 O O . ILE A 1 38 ? 1.692 -31.704 6.352 1.00 61.30 34 ILE A O 5
ATOM 7288 N N . ALA A 1 39 ? -0.510 -31.950 6.151 1.00 33.21 35 ALA A N 5
ATOM 7289 C CA . ALA A 1 39 ? -0.566 -33.227 6.785 1.00 61.11 35 ALA A CA 5
ATOM 7290 C C . ALA A 1 39 ? -0.604 -34.273 5.719 1.00 2.21 35 ALA A C 5
ATOM 7291 O O . ALA A 1 39 ? -1.470 -34.233 4.848 1.00 73.44 35 ALA A O 5
ATOM 7298 N N . TYR A 1 40 ? 0.341 -35.158 5.728 1.00 52.43 36 TYR A N 5
ATOM 7299 C CA . TYR A 1 40 ? 0.347 -36.187 4.753 1.00 70.23 36 TYR A CA 5
ATOM 7300 C C . TYR A 1 40 ? 0.780 -37.483 5.400 1.00 53.32 36 TYR A C 5
ATOM 7301 O O . TYR A 1 40 ? 1.961 -37.690 5.682 1.00 0.44 36 TYR A O 5
ATOM 7319 N N . ALA A 1 41 ? -0.178 -38.331 5.647 1.00 32.33 37 ALA A N 5
ATOM 7320 C CA . ALA A 1 41 ? 0.076 -39.600 6.276 1.00 34.43 37 ALA A CA 5
ATOM 7321 C C . ALA A 1 41 ? 0.492 -40.625 5.224 1.00 4.22 37 ALA A C 5
ATOM 7322 O O . ALA A 1 41 ? 0.032 -40.553 4.070 1.00 14.31 37 ALA A O 5
ATOM 7329 N N . PRO A 1 42 ? 1.329 -41.634 5.601 1.00 42.20 38 PRO A N 5
ATOM 7330 C CA . PRO A 1 42 ? 1.779 -42.709 4.679 1.00 3.42 38 PRO A CA 5
ATOM 7331 C C . PRO A 1 42 ? 0.605 -43.569 4.163 1.00 61.20 38 PRO A C 5
ATOM 7332 O O . PRO A 1 42 ? 0.768 -44.427 3.303 1.00 24.34 38 PRO A O 5
ATOM 7343 N N . SER A 1 43 ? -0.568 -43.315 4.703 1.00 31.05 39 SER A N 5
ATOM 7344 C CA . SER A 1 43 ? -1.780 -43.971 4.303 1.00 4.24 39 SER A CA 5
ATOM 7345 C C . SER A 1 43 ? -2.370 -43.307 3.039 1.00 42.13 39 SER A C 5
ATOM 7346 O O . SER A 1 43 ? -3.382 -43.758 2.494 1.00 73.42 39 SER A O 5
ATOM 7354 N N . GLY A 1 44 ? -1.749 -42.216 2.603 1.00 21.41 40 GLY A N 5
ATOM 7355 C CA . GLY A 1 44 ? -2.176 -41.547 1.387 1.00 32.30 40 GLY A CA 5
ATOM 7356 C C . GLY A 1 44 ? -3.143 -40.438 1.683 1.00 35.21 40 GLY A C 5
ATOM 7357 O O . GLY A 1 44 ? -3.771 -39.885 0.787 1.00 4.42 40 GLY A O 5
ATOM 7361 N N . ALA A 1 45 ? -3.248 -40.112 2.935 1.00 72.13 41 ALA A N 5
ATOM 7362 C CA . ALA A 1 45 ? -4.152 -39.095 3.390 1.00 32.53 41 ALA A CA 5
ATOM 7363 C C . ALA A 1 45 ? -3.464 -37.741 3.325 1.00 74.43 41 ALA A C 5
ATOM 7364 O O . ALA A 1 45 ? -2.417 -37.546 3.950 1.00 72.40 41 ALA A O 5
ATOM 7371 N N . SER A 1 46 ? -4.026 -36.837 2.551 1.00 5.52 42 SER A N 5
ATOM 7372 C CA . SER A 1 46 ? -3.455 -35.526 2.361 1.00 4.15 42 SER A CA 5
ATOM 7373 C C . SER A 1 46 ? -4.329 -34.432 2.969 1.00 43.13 42 SER A C 5
ATOM 7374 O O . SER A 1 46 ? -5.559 -34.503 2.909 1.00 63.52 42 SER A O 5
ATOM 7382 N N . GLY A 1 47 ? -3.693 -33.443 3.546 1.00 14.43 43 GLY A N 5
ATOM 7383 C CA . GLY A 1 47 ? -4.372 -32.310 4.087 1.00 63.33 43 GLY A CA 5
ATOM 7384 C C . GLY A 1 47 ? -3.510 -31.085 3.987 1.00 55.31 43 GLY A C 5
ATOM 7385 O O . GLY A 1 47 ? -2.297 -31.178 4.125 1.00 31.44 43 GLY A O 5
ATOM 7389 N N . LYS A 1 48 ? -4.114 -29.949 3.746 1.00 10.53 44 LYS A N 5
ATOM 7390 C CA . LYS A 1 48 ? -3.383 -28.711 3.561 1.00 12.41 44 LYS A CA 5
ATOM 7391 C C . LYS A 1 48 ? -4.095 -27.615 4.321 1.00 72.12 44 LYS A C 5
ATOM 7392 O O . LYS A 1 48 ? -5.317 -27.656 4.436 1.00 1.33 44 LYS A O 5
ATOM 7411 N N . ALA A 1 49 ? -3.363 -26.653 4.831 1.00 21.00 45 ALA A N 5
ATOM 7412 C CA . ALA A 1 49 ? -3.952 -25.501 5.452 1.00 11.35 45 ALA A CA 5
ATOM 7413 C C . ALA A 1 49 ? -2.956 -24.401 5.402 1.00 3.12 45 ALA A C 5
ATOM 7414 O O . ALA A 1 49 ? -1.781 -24.643 5.637 1.00 73.22 45 ALA A O 5
ATOM 7421 N N . TRP A 1 50 ? -3.389 -23.231 5.031 1.00 64.40 46 TRP A N 5
ATOM 7422 C CA . TRP A 1 50 ? -2.535 -22.089 4.981 1.00 60.42 46 TRP A CA 5
ATOM 7423 C C . TRP A 1 50 ? -3.382 -20.852 5.030 1.00 34.23 46 TRP A C 5
ATOM 7424 O O . TRP A 1 50 ? -4.594 -20.936 4.801 1.00 22.32 46 TRP A O 5
ATOM 7445 N N . HIS A 1 51 ? -2.769 -19.730 5.365 1.00 50.13 47 HIS A N 5
ATOM 7446 C CA . HIS A 1 51 ? -3.459 -18.443 5.499 1.00 0.42 47 HIS A CA 5
ATOM 7447 C C . HIS A 1 51 ? -4.311 -18.351 6.763 1.00 65.24 47 HIS A C 5
ATOM 7448 O O . HIS A 1 51 ? -5.219 -17.517 6.853 1.00 14.25 47 HIS A O 5
ATOM 7462 N N . GLN A 1 52 ? -3.978 -19.153 7.764 1.00 42.34 48 GLN A N 5
ATOM 7463 C CA . GLN A 1 52 ? -4.662 -19.096 9.031 1.00 34.24 48 GLN A CA 5
ATOM 7464 C C . GLN A 1 52 ? -3.928 -18.147 9.946 1.00 72.42 48 GLN A C 5
ATOM 7465 O O . GLN A 1 52 ? -2.702 -17.994 9.844 1.00 44.24 48 GLN A O 5
ATOM 7479 N N . ARG A 1 53 ? -4.664 -17.528 10.820 1.00 63.14 49 ARG A N 5
ATOM 7480 C CA . ARG A 1 53 ? -4.146 -16.513 11.709 1.00 4.21 49 ARG A CA 5
ATOM 7481 C C . ARG A 1 53 ? -3.651 -17.143 12.999 1.00 14.30 49 ARG A C 5
ATOM 7482 O O . ARG A 1 53 ? -2.892 -16.537 13.755 1.00 20.43 49 ARG A O 5
ATOM 7503 N N . THR A 1 54 ? -4.087 -18.328 13.259 1.00 44.14 50 THR A N 5
ATOM 7504 C CA . THR A 1 54 ? -3.751 -18.995 14.458 1.00 13.20 50 THR A CA 5
ATOM 7505 C C . THR A 1 54 ? -3.058 -20.327 14.156 1.00 31.44 50 THR A C 5
ATOM 7506 O O . THR A 1 54 ? -3.597 -21.161 13.417 1.00 12.52 50 THR A O 5
ATOM 7517 N N . PRO A 1 55 ? -1.840 -20.529 14.707 1.00 45.50 51 PRO A N 5
ATOM 7518 C CA . PRO A 1 55 ? -1.018 -21.724 14.440 1.00 61.43 51 PRO A CA 5
ATOM 7519 C C . PRO A 1 55 ? -1.745 -23.041 14.717 1.00 72.15 51 PRO A C 5
ATOM 7520 O O . PRO A 1 55 ? -1.764 -23.943 13.873 1.00 20.50 51 PRO A O 5
ATOM 7531 N N . ALA A 1 56 ? -2.389 -23.127 15.866 1.00 12.14 52 ALA A N 5
ATOM 7532 C CA . ALA A 1 56 ? -3.075 -24.344 16.260 1.00 75.43 52 ALA A CA 5
ATOM 7533 C C . ALA A 1 56 ? -4.307 -24.569 15.406 1.00 61.03 52 ALA A C 5
ATOM 7534 O O . ALA A 1 56 ? -4.709 -25.714 15.161 1.00 34.25 52 ALA A O 5
ATOM 7541 N N . ARG A 1 57 ? -4.895 -23.490 14.912 1.00 74.41 53 ARG A N 5
ATOM 7542 C CA . ARG A 1 57 ? -6.070 -23.619 14.105 1.00 45.34 53 ARG A CA 5
ATOM 7543 C C . ARG A 1 57 ? -5.671 -24.073 12.734 1.00 22.21 53 ARG A C 5
ATOM 7544 O O . ARG A 1 57 ? -6.314 -24.929 12.155 1.00 73.24 53 ARG A O 5
ATOM 7565 N N . ALA A 1 58 ? -4.559 -23.538 12.258 1.00 45.32 54 ALA A N 5
ATOM 7566 C CA . ALA A 1 58 ? -3.965 -23.934 10.996 1.00 25.31 54 ALA A CA 5
ATOM 7567 C C . ALA A 1 58 ? -3.697 -25.430 10.982 1.00 52.21 54 ALA A C 5
ATOM 7568 O O . ALA A 1 58 ? -4.104 -26.134 10.053 1.00 23.14 54 ALA A O 5
ATOM 7575 N N . GLU A 1 59 ? -3.045 -25.907 12.035 1.00 12.21 55 GLU A N 5
ATOM 7576 C CA . GLU A 1 59 ? -2.743 -27.322 12.182 1.00 3.45 55 GLU A CA 5
ATOM 7577 C C . GLU A 1 59 ? -4.006 -28.148 12.163 1.00 51.32 55 GLU A C 5
ATOM 7578 O O . GLU A 1 59 ? -4.112 -29.103 11.401 1.00 3.23 55 GLU A O 5
ATOM 7590 N N . GLN A 1 60 ? -4.985 -27.741 12.957 1.00 73.11 56 GLN A N 5
ATOM 7591 C CA . GLN A 1 60 ? -6.252 -28.453 13.028 1.00 54.32 56 GLN A CA 5
ATOM 7592 C C . GLN A 1 60 ? -6.969 -28.500 11.691 1.00 42.34 56 GLN A C 5
ATOM 7593 O O . GLN A 1 60 ? -7.580 -29.512 11.361 1.00 62.41 56 GLN A O 5
ATOM 7607 N N . VAL A 1 61 ? -6.897 -27.419 10.927 1.00 74.05 57 VAL A N 5
ATOM 7608 C CA . VAL A 1 61 ? -7.491 -27.403 9.598 1.00 1.14 57 VAL A CA 5
ATOM 7609 C C . VAL A 1 61 ? -6.776 -28.417 8.704 1.00 21.43 57 VAL A C 5
ATOM 7610 O O . VAL A 1 61 ? -7.414 -29.200 8.018 1.00 54.31 57 VAL A O 5
ATOM 7623 N N . ALA A 1 62 ? -5.455 -28.437 8.781 1.00 32.12 58 ALA A N 5
ATOM 7624 C CA . ALA A 1 62 ? -4.636 -29.338 7.950 1.00 43.23 58 ALA A CA 5
ATOM 7625 C C . ALA A 1 62 ? -4.906 -30.794 8.290 1.00 71.24 58 ALA A C 5
ATOM 7626 O O . ALA A 1 62 ? -5.092 -31.638 7.397 1.00 74.24 58 ALA A O 5
ATOM 7633 N N . LEU A 1 63 ? -4.944 -31.075 9.575 1.00 14.43 59 LEU A N 5
ATOM 7634 C CA . LEU A 1 63 ? -5.203 -32.408 10.084 1.00 63.21 59 LEU A CA 5
ATOM 7635 C C . LEU A 1 63 ? -6.604 -32.843 9.698 1.00 44.02 59 LEU A C 5
ATOM 7636 O O . LEU A 1 63 ? -6.832 -33.999 9.326 1.00 10.32 59 LEU A O 5
ATOM 7652 N N . GLU A 1 64 ? -7.526 -31.895 9.734 1.00 25.40 60 GLU A N 5
ATOM 7653 C CA . GLU A 1 64 ? -8.898 -32.137 9.377 1.00 51.03 60 GLU A CA 5
ATOM 7654 C C . GLU A 1 64 ? -8.987 -32.490 7.897 1.00 13.03 60 GLU A C 5
ATOM 7655 O O . GLU A 1 64 ? -9.688 -33.425 7.521 1.00 54.43 60 GLU A O 5
ATOM 7667 N N . LYS A 1 65 ? -8.249 -31.744 7.063 1.00 44.01 61 LYS A N 5
ATOM 7668 C CA . LYS A 1 65 ? -8.232 -31.986 5.632 1.00 61.32 61 LYS A CA 5
ATOM 7669 C C . LYS A 1 65 ? -7.640 -33.356 5.354 1.00 30.13 61 LYS A C 5
ATOM 7670 O O . LYS A 1 65 ? -8.070 -34.040 4.442 1.00 20.03 61 LYS A O 5
ATOM 7689 N N . CYS A 1 66 ? -6.643 -33.733 6.153 1.00 22.12 62 CYS A N 5
ATOM 7690 C CA . CYS A 1 66 ? -5.989 -35.032 6.020 1.00 13.45 62 CYS A CA 5
ATOM 7691 C C . CYS A 1 66 ? -6.984 -36.130 6.285 1.00 64.40 62 CYS A C 5
ATOM 7692 O O . CYS A 1 66 ? -7.076 -37.112 5.539 1.00 51.11 62 CYS A O 5
ATOM 7699 N N . GLY A 1 67 ? -7.737 -35.957 7.331 1.00 63.10 63 GLY A N 5
ATOM 7700 C CA . GLY A 1 67 ? -8.731 -36.904 7.672 1.00 24.53 63 GLY A CA 5
ATOM 7701 C C . GLY A 1 67 ? -8.535 -37.419 9.057 1.00 72.31 63 GLY A C 5
ATOM 7702 O O . GLY A 1 67 ? -9.511 -37.682 9.771 1.00 10.21 63 GLY A O 5
ATOM 7706 N N . ASP A 1 68 ? -7.286 -37.561 9.467 1.00 74.14 64 ASP A N 5
ATOM 7707 C CA . ASP A 1 68 ? -7.011 -38.072 10.778 1.00 63.43 64 ASP A CA 5
ATOM 7708 C C . ASP A 1 68 ? -6.630 -36.919 11.661 1.00 34.22 64 ASP A C 5
ATOM 7709 O O . ASP A 1 68 ? -5.813 -36.097 11.269 1.00 53.42 64 ASP A O 5
ATOM 7718 N N . LYS A 1 69 ? -7.212 -36.845 12.836 1.00 35.15 65 LYS A N 5
ATOM 7719 C CA . LYS A 1 69 ? -6.965 -35.723 13.755 1.00 61.01 65 LYS A CA 5
ATOM 7720 C C . LYS A 1 69 ? -5.515 -35.698 14.156 1.00 70.03 65 LYS A C 5
ATOM 7721 O O . LYS A 1 69 ? -4.902 -34.652 14.281 1.00 64.42 65 LYS A O 5
ATOM 7740 N N . THR A 1 70 ? -4.989 -36.857 14.345 1.00 5.44 66 THR A N 5
ATOM 7741 C CA . THR A 1 70 ? -3.612 -37.019 14.711 1.00 41.44 66 THR A CA 5
ATOM 7742 C C . THR A 1 70 ? -2.749 -37.390 13.476 1.00 12.12 66 THR A C 5
ATOM 7743 O O . THR A 1 70 ? -1.691 -38.005 13.638 1.00 53.33 66 THR A O 5
ATOM 7754 N N . CYS A 1 71 ? -3.205 -37.001 12.251 1.00 42.01 67 CYS A N 5
ATOM 7755 C CA . CYS A 1 71 ? -2.454 -37.230 10.988 1.00 71.44 67 CYS A CA 5
ATOM 7756 C C . CYS A 1 71 ? -0.986 -36.803 11.150 1.00 5.14 67 CYS A C 5
ATOM 7757 O O . CYS A 1 71 ? -0.684 -35.615 11.267 1.00 44.25 67 CYS A O 5
ATOM 7764 N N . LYS A 1 72 ? -0.087 -37.774 11.214 1.00 54.30 68 LYS A N 5
ATOM 7765 C CA . LYS A 1 72 ? 1.305 -37.468 11.435 1.00 40.24 68 LYS A CA 5
ATOM 7766 C C . LYS A 1 72 ? 2.050 -37.226 10.148 1.00 21.40 68 LYS A C 5
ATOM 7767 O O . LYS A 1 72 ? 1.484 -37.344 9.067 1.00 34.03 68 LYS A O 5
ATOM 7786 N N . VAL A 1 73 ? 3.334 -36.839 10.297 1.00 51.14 69 VAL A N 5
ATOM 7787 C CA . VAL A 1 73 ? 4.244 -36.483 9.187 1.00 72.42 69 VAL A CA 5
ATOM 7788 C C . VAL A 1 73 ? 3.888 -35.059 8.693 1.00 1.22 69 VAL A C 5
ATOM 7789 O O . VAL A 1 73 ? 4.525 -34.481 7.795 1.00 52.24 69 VAL A O 5
ATOM 7802 N N . VAL A 1 74 ? 2.911 -34.483 9.380 1.00 43.35 70 VAL A N 5
ATOM 7803 C CA . VAL A 1 74 ? 2.398 -33.165 9.119 1.00 24.24 70 VAL A CA 5
ATOM 7804 C C . VAL A 1 74 ? 3.487 -32.114 9.234 1.00 73.44 70 VAL A C 5
ATOM 7805 O O . VAL A 1 74 ? 4.127 -31.960 10.275 1.00 54.20 70 VAL A O 5
ATOM 7818 N N . SER A 1 75 ? 3.712 -31.431 8.167 1.00 71.31 71 SER A N 5
ATOM 7819 C CA . SER A 1 75 ? 4.678 -30.394 8.161 1.00 65.34 71 SER A CA 5
A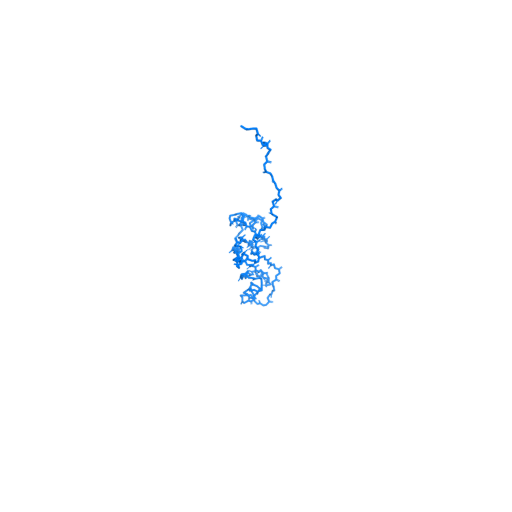TOM 7820 C C . SER A 1 75 ? 3.991 -29.117 8.565 1.00 20.33 71 SER A C 5
ATOM 7821 O O . SER A 1 75 ? 3.005 -28.727 7.958 1.00 13.20 71 SER A O 5
ATOM 7829 N N . ARG A 1 76 ? 4.491 -28.496 9.585 1.00 62.12 72 ARG A N 5
ATOM 7830 C CA . ARG A 1 76 ? 3.923 -27.276 10.101 1.00 52.15 72 ARG A CA 5
ATOM 7831 C C . ARG A 1 76 ? 4.803 -26.164 9.611 1.00 74.54 72 ARG A C 5
ATOM 7832 O O . ARG A 1 76 ? 6.031 -26.261 9.729 1.00 53.41 72 ARG A O 5
ATOM 7853 N N . PHE A 1 77 ? 4.230 -25.142 9.060 1.00 1.31 73 PHE A N 5
ATOM 7854 C CA . PHE A 1 77 ? 5.031 -24.086 8.502 1.00 71.24 73 PHE A CA 5
ATOM 7855 C C . PHE A 1 77 ? 4.287 -22.775 8.402 1.00 21.33 73 PHE A C 5
ATOM 7856 O O . PHE A 1 77 ? 3.082 -22.734 8.256 1.00 22.54 73 PHE A O 5
ATOM 7873 N N . THR A 1 78 ? 5.021 -21.719 8.490 1.00 1.51 74 THR A N 5
ATOM 7874 C CA . THR A 1 78 ? 4.508 -20.377 8.325 1.00 71.14 74 THR A CA 5
ATOM 7875 C C . THR A 1 78 ? 5.154 -19.808 7.072 1.00 0.31 74 THR A C 5
ATOM 7876 O O . THR A 1 78 ? 5.210 -18.605 6.835 1.00 24.34 74 THR A O 5
ATOM 7887 N N . ARG A 1 79 ? 5.639 -20.730 6.294 1.00 12.12 75 ARG A N 5
ATOM 7888 C CA . ARG A 1 79 ? 6.341 -20.499 5.072 1.00 44.15 75 ARG A CA 5
ATOM 7889 C C . ARG A 1 79 ? 5.618 -21.269 3.985 1.00 41.24 75 ARG A C 5
ATOM 7890 O O . ARG A 1 79 ? 4.394 -21.444 4.063 1.00 22.15 75 ARG A O 5
ATOM 7911 N N . CYS A 1 80 ? 6.321 -21.701 2.990 1.00 62.43 76 CYS A N 5
ATOM 7912 C CA . CYS A 1 80 ? 5.726 -22.483 1.961 1.00 42.04 76 CYS A CA 5
ATOM 7913 C C . CYS A 1 80 ? 6.214 -23.918 2.076 1.00 72.14 76 CYS A C 5
ATOM 7914 O O . CYS A 1 80 ? 7.379 -24.173 2.425 1.00 21.35 76 CYS A O 5
ATOM 7921 N N . GLY A 1 81 ? 5.321 -24.832 1.857 1.00 1.42 77 GLY A N 5
ATOM 7922 C CA . GLY A 1 81 ? 5.647 -26.230 1.915 1.00 32.41 77 GLY A CA 5
ATOM 7923 C C . GLY A 1 81 ? 5.296 -26.905 0.624 1.00 70.43 77 GLY A C 5
ATOM 7924 O O . GLY A 1 81 ? 4.284 -26.569 0.018 1.00 15.11 77 GLY A O 5
ATOM 7928 N N . ALA A 1 82 ? 6.105 -27.839 0.210 1.00 1.11 78 ALA A N 5
ATOM 7929 C CA . ALA A 1 82 ? 5.915 -28.531 -1.045 1.00 62.33 78 ALA A CA 5
ATOM 7930 C C . ALA A 1 82 ? 6.038 -30.029 -0.832 1.00 24.41 78 ALA A C 5
ATOM 7931 O O . ALA A 1 82 ? 6.794 -30.467 0.017 1.00 71.21 78 ALA A O 5
ATOM 7938 N N . VAL A 1 83 ? 5.285 -30.798 -1.577 1.00 22.12 79 VAL A N 5
ATOM 7939 C CA . VAL A 1 83 ? 5.309 -32.236 -1.499 1.00 10.33 79 VAL A CA 5
ATOM 7940 C C . VAL A 1 83 ? 5.513 -32.837 -2.889 1.00 3.52 79 VAL A C 5
ATOM 7941 O O . VAL A 1 83 ? 4.713 -32.585 -3.852 1.00 21.20 79 VAL A O 5
ATOM 7954 N N . ALA A 1 84 ? 6.572 -33.598 -2.993 1.00 54.32 80 ALA A N 5
ATOM 7955 C CA . ALA A 1 84 ? 6.950 -34.293 -4.195 1.00 11.13 80 ALA A CA 5
ATOM 7956 C C . ALA A 1 84 ? 6.578 -35.757 -4.091 1.00 11.33 80 ALA A C 5
ATOM 7957 O O . ALA A 1 84 ? 6.570 -36.333 -2.992 1.00 14.32 80 ALA A O 5
ATOM 7964 N N . TYR A 1 85 ? 6.256 -36.326 -5.222 1.00 34.54 81 TYR A N 5
ATOM 7965 C CA . TYR A 1 85 ? 5.895 -37.723 -5.350 1.00 24.11 81 TYR A CA 5
ATOM 7966 C C . TYR A 1 85 ? 6.951 -38.429 -6.141 1.00 3.11 81 TYR A C 5
ATOM 7967 O O . TYR A 1 85 ? 7.275 -38.004 -7.248 1.00 54.42 81 TYR A O 5
ATOM 7985 N N . ASN A 1 86 ? 7.497 -39.451 -5.579 1.00 64.24 82 ASN A N 5
ATOM 7986 C CA . ASN A 1 86 ? 8.467 -40.283 -6.248 1.00 52.54 82 ASN A CA 5
ATOM 7987 C C . ASN A 1 86 ? 8.102 -41.725 -6.046 1.00 42.04 82 ASN A C 5
ATOM 7988 O O . ASN A 1 86 ? 8.370 -42.283 -4.990 1.00 41.42 82 ASN A O 5
ATOM 7999 N N . GLY A 1 87 ? 7.429 -42.301 -7.016 1.00 45.14 83 GLY A N 5
ATOM 8000 C CA . GLY A 1 87 ? 7.013 -43.688 -6.921 1.00 44.13 83 GLY A CA 5
ATOM 8001 C C . GLY A 1 87 ? 6.118 -43.912 -5.729 1.00 45.44 83 GLY A C 5
ATOM 8002 O O . GLY A 1 87 ? 6.339 -44.827 -4.938 1.00 64.11 83 GLY A O 5
ATOM 8006 N N . SER A 1 88 ? 5.147 -43.017 -5.576 1.00 53.03 84 SER A N 5
ATOM 8007 C CA . SER A 1 88 ? 4.200 -43.016 -4.480 1.00 21.11 84 SER A CA 5
ATOM 8008 C C . SER A 1 88 ? 4.859 -42.726 -3.100 1.00 21.05 84 SER A C 5
ATOM 8009 O O . SER A 1 88 ? 4.201 -42.819 -2.057 1.00 60.31 84 SER A O 5
ATOM 8017 N N . LYS A 1 89 ? 6.140 -42.333 -3.104 1.00 44.04 85 LYS A N 5
ATOM 8018 C CA . LYS A 1 89 ? 6.818 -41.951 -1.890 1.00 22.04 85 LYS A CA 5
ATOM 8019 C C . LYS A 1 89 ? 6.784 -40.449 -1.838 1.00 73.53 85 LYS A C 5
ATOM 8020 O O . LYS A 1 89 ? 6.967 -39.789 -2.872 1.00 51.42 85 LYS A O 5
ATOM 8039 N N . TYR A 1 90 ? 6.528 -39.906 -0.688 1.00 3.12 86 TYR A N 5
ATOM 8040 C CA . TYR A 1 90 ? 6.336 -38.487 -0.565 1.00 3.12 86 TYR A CA 5
ATOM 8041 C C . TYR A 1 90 ? 7.524 -37.833 0.081 1.00 52.21 86 TYR A C 5
ATOM 8042 O O . TYR A 1 90 ? 8.161 -38.409 0.972 1.00 31.10 86 TYR A O 5
ATOM 8060 N N . GLN A 1 91 ? 7.844 -36.663 -0.375 1.00 43.25 87 GLN A N 5
ATOM 8061 C CA . GLN A 1 91 ? 8.886 -35.885 0.221 1.00 43.13 87 GLN A CA 5
ATOM 8062 C C . GLN A 1 91 ? 8.399 -34.484 0.421 1.00 40.10 87 GLN A C 5
ATOM 8063 O O . GLN A 1 91 ? 8.006 -33.812 -0.538 1.00 43.41 87 GLN A O 5
ATOM 8077 N N . GLY A 1 92 ? 8.374 -34.071 1.658 1.00 12.13 88 GLY A N 5
ATOM 8078 C CA . GLY A 1 92 ? 8.001 -32.734 1.974 1.00 14.12 88 GLY A CA 5
ATOM 8079 C C . GLY A 1 92 ? 9.210 -31.833 1.996 1.00 31.13 88 GLY A C 5
ATOM 8080 O O . GLY A 1 92 ? 10.283 -32.243 2.450 1.00 63.24 88 GLY A O 5
ATOM 8084 N N . GLY A 1 93 ? 9.049 -30.673 1.460 1.00 4.14 89 GLY A N 5
ATOM 8085 C CA . GLY A 1 93 ? 10.059 -29.663 1.459 1.00 31.12 89 GLY A CA 5
ATOM 8086 C C . GLY A 1 93 ? 9.460 -28.390 1.968 1.00 52.43 89 GLY A C 5
ATOM 8087 O O . GLY A 1 93 ? 8.240 -28.227 1.912 1.00 43.30 89 GLY A O 5
ATOM 8091 N N . THR A 1 94 ? 10.267 -27.496 2.444 1.00 15.12 90 THR A N 5
ATOM 8092 C CA . THR A 1 94 ? 9.782 -26.277 3.060 1.00 34.11 90 THR A CA 5
ATOM 8093 C C . THR A 1 94 ? 10.734 -25.118 2.820 1.00 73.53 90 THR A C 5
ATOM 8094 O O . THR A 1 94 ? 11.956 -25.264 2.922 1.00 14.23 90 THR A O 5
ATOM 8105 N N . GLY A 1 95 ? 10.182 -23.992 2.496 1.00 13.03 91 GLY A N 5
ATOM 8106 C CA . GLY A 1 95 ? 10.955 -22.818 2.266 1.00 54.05 91 GLY A CA 5
ATOM 8107 C C . GLY A 1 95 ? 10.087 -21.615 2.413 1.00 21.44 91 GLY A C 5
ATOM 8108 O O . GLY A 1 95 ? 8.895 -21.721 2.233 1.00 22.25 91 GLY A O 5
ATOM 8112 N N . LEU A 1 96 ? 10.658 -20.483 2.775 1.00 52.14 92 LEU A N 5
ATOM 8113 C CA . LEU A 1 96 ? 9.895 -19.229 2.925 1.00 63.54 92 LEU A CA 5
ATOM 8114 C C . LEU A 1 96 ? 9.138 -18.865 1.665 1.00 11.03 92 LEU A C 5
ATOM 8115 O O . LEU A 1 96 ? 8.026 -18.361 1.718 1.00 63.51 92 LEU A O 5
ATOM 8131 N N . THR A 1 97 ? 9.742 -19.132 0.565 1.00 44.23 93 THR A N 5
ATOM 8132 C CA . THR A 1 97 ? 9.147 -18.903 -0.716 1.00 55.31 93 THR A CA 5
ATOM 8133 C C . THR A 1 97 ? 8.872 -20.235 -1.374 1.00 72.42 93 THR A C 5
ATOM 8134 O O . THR A 1 97 ? 9.428 -21.259 -0.945 1.00 75.14 93 THR A O 5
ATOM 8145 N N . ARG A 1 98 ? 8.045 -20.242 -2.416 1.00 21.51 94 ARG A N 5
ATOM 8146 C CA . ARG A 1 98 ? 7.763 -21.468 -3.160 1.00 14.35 94 ARG A CA 5
ATOM 8147 C C . ARG A 1 98 ? 9.060 -21.951 -3.804 1.00 42.32 94 ARG A C 5
ATOM 8148 O O . ARG A 1 98 ? 9.282 -23.133 -3.961 1.00 61.43 94 ARG A O 5
ATOM 8169 N N . ARG A 1 99 ? 9.939 -20.992 -4.099 1.00 72.20 95 ARG A N 5
ATOM 8170 C CA . ARG A 1 99 ? 11.217 -21.262 -4.707 1.00 12.15 95 ARG A CA 5
ATOM 8171 C C . ARG A 1 99 ? 12.146 -21.980 -3.750 1.00 42.15 95 ARG A C 5
ATOM 8172 O O . ARG A 1 99 ? 12.798 -22.958 -4.120 1.00 44.03 95 ARG A O 5
ATOM 8193 N N . ALA A 1 100 ? 12.190 -21.527 -2.522 1.00 12.04 96 ALA A N 5
ATOM 8194 C CA . ALA A 1 100 ? 13.015 -22.178 -1.536 1.00 14.24 96 ALA A CA 5
ATOM 8195 C C . ALA A 1 100 ? 12.397 -23.500 -1.115 1.00 31.33 96 ALA A C 5
ATOM 8196 O O . ALA A 1 100 ? 13.107 -24.445 -0.786 1.00 21.23 96 ALA A O 5
ATOM 8203 N N . ALA A 1 101 ? 11.071 -23.566 -1.146 1.00 42.41 97 ALA A N 5
ATOM 8204 C CA . ALA A 1 101 ? 10.368 -24.779 -0.784 1.00 5.35 97 ALA A CA 5
ATOM 8205 C C . ALA A 1 101 ? 10.606 -25.862 -1.813 1.00 4.12 97 ALA A C 5
ATOM 8206 O O . ALA A 1 101 ? 10.898 -27.013 -1.462 1.00 52.11 97 ALA A O 5
ATOM 8213 N N . GLU A 1 102 ? 10.501 -25.485 -3.093 1.00 25.25 98 GLU A N 5
ATOM 8214 C CA . GLU A 1 102 ? 10.732 -26.412 -4.179 1.00 31.41 98 GLU A CA 5
ATOM 8215 C C . GLU A 1 102 ? 12.182 -26.831 -4.179 1.00 63.10 98 GLU A C 5
ATOM 8216 O O . GLU A 1 102 ? 12.493 -27.993 -4.433 1.00 42.33 98 GLU A O 5
ATOM 8228 N N . ASP A 1 103 ? 13.072 -25.879 -3.848 1.00 13.21 99 ASP A N 5
ATOM 8229 C CA . ASP A 1 103 ? 14.491 -26.161 -3.789 1.00 62.14 99 ASP A CA 5
ATOM 8230 C C . ASP A 1 103 ? 14.752 -27.211 -2.747 1.00 53.15 99 ASP A C 5
ATOM 8231 O O . ASP A 1 103 ? 15.368 -28.210 -3.027 1.00 13.34 99 ASP A O 5
ATOM 8240 N N . ASP A 1 104 ? 14.188 -27.014 -1.578 1.00 11.22 100 ASP A N 5
ATOM 8241 C CA . ASP A 1 104 ? 14.357 -27.947 -0.461 1.00 71.31 100 ASP A CA 5
ATOM 8242 C C . ASP A 1 104 ? 13.815 -29.336 -0.806 1.00 23.11 100 ASP A C 5
ATOM 8243 O O . ASP A 1 104 ? 14.500 -30.362 -0.620 1.00 71.02 100 ASP A O 5
ATOM 8252 N N . ALA A 1 105 ? 12.627 -29.359 -1.368 1.00 24.43 101 ALA A N 5
ATOM 8253 C CA . ALA A 1 105 ? 11.977 -30.599 -1.757 1.00 65.21 101 ALA A CA 5
ATOM 8254 C C . ALA A 1 105 ? 12.797 -31.376 -2.793 1.00 23.23 101 ALA A C 5
ATOM 8255 O O . ALA A 1 105 ? 12.965 -32.575 -2.665 1.00 22.22 101 ALA A O 5
ATOM 8262 N N . VAL A 1 106 ? 13.350 -30.682 -3.775 1.00 25.31 102 VAL A N 5
ATOM 8263 C CA . VAL A 1 106 ? 14.109 -31.330 -4.834 1.00 53.02 102 VAL A CA 5
ATOM 8264 C C . VAL A 1 106 ? 15.541 -31.622 -4.356 1.00 24.21 102 VAL A C 5
ATOM 8265 O O . VAL A 1 106 ? 16.246 -32.471 -4.903 1.00 54.32 102 VAL A O 5
ATOM 8278 N N . ASN A 1 107 ? 15.968 -30.893 -3.339 1.00 64.22 103 ASN A N 5
ATOM 8279 C CA . ASN A 1 107 ? 17.240 -31.168 -2.681 1.00 12.25 103 ASN A CA 5
ATOM 8280 C C . ASN A 1 107 ? 17.166 -32.506 -2.004 1.00 71.34 103 ASN A C 5
ATOM 8281 O O . ASN A 1 107 ? 18.133 -33.258 -1.970 1.00 62.11 103 ASN A O 5
ATOM 8292 N N . ARG A 1 108 ? 16.010 -32.805 -1.460 1.00 70.14 104 ARG A N 5
ATOM 8293 C CA . ARG A 1 108 ? 15.810 -34.076 -0.792 1.00 12.14 104 ARG A CA 5
ATOM 8294 C C . ARG A 1 108 ? 15.349 -35.178 -1.778 1.00 2.24 104 ARG A C 5
ATOM 8295 O O . ARG A 1 108 ? 15.670 -36.360 -1.594 1.00 70.30 104 ARG A O 5
ATOM 8316 N N . LEU A 1 109 ? 14.612 -34.792 -2.811 1.00 31.13 105 LEU A N 5
ATOM 8317 C CA . LEU A 1 109 ? 13.995 -35.757 -3.712 1.00 55.12 105 LEU A CA 5
ATOM 8318 C C . LEU A 1 109 ? 14.293 -35.445 -5.182 1.00 45.12 105 LEU A C 5
ATOM 8319 O O . LEU A 1 109 ? 13.971 -34.371 -5.671 1.00 62.13 105 LEU A O 5
ATOM 8335 N N . GLU A 1 110 ? 14.890 -36.405 -5.872 1.00 32.01 106 GLU A N 5
ATOM 8336 C CA . GLU A 1 110 ? 15.103 -36.320 -7.296 1.00 44.34 106 GLU A CA 5
ATOM 8337 C C . GLU A 1 110 ? 14.554 -37.576 -7.954 1.00 0.12 106 GLU A C 5
ATOM 8338 O O . GLU A 1 110 ? 14.913 -38.694 -7.573 1.00 41.32 106 GLU A O 5
ATOM 8350 N N . GLY A 1 111 ? 13.702 -37.406 -8.921 1.00 44.02 107 GLY A N 5
ATOM 8351 C CA . GLY A 1 111 ? 13.114 -38.526 -9.611 1.00 65.34 107 GLY A CA 5
ATOM 8352 C C . GLY A 1 111 ? 11.680 -38.250 -9.887 1.00 22.11 107 GLY A C 5
ATOM 8353 O O . GLY A 1 111 ? 11.208 -38.352 -11.026 1.00 11.35 107 GLY A O 5
ATOM 8357 N N . GLY A 1 112 ? 10.990 -37.875 -8.854 1.00 33.42 108 GLY A N 5
ATOM 8358 C CA . GLY A 1 112 ? 9.620 -37.493 -8.975 1.00 55.03 108 GLY A CA 5
ATOM 8359 C C . GLY A 1 112 ? 9.524 -35.995 -9.049 1.00 51.15 108 GLY A C 5
ATOM 8360 O O . GLY A 1 112 ? 10.522 -35.341 -9.336 1.00 21.24 108 GLY A O 5
ATOM 8364 N N . ARG A 1 113 ? 8.375 -35.441 -8.751 1.00 75.02 109 ARG A N 5
ATOM 8365 C CA . ARG A 1 113 ? 8.183 -34.009 -8.844 1.00 23.12 109 ARG A CA 5
ATOM 8366 C C . ARG A 1 113 ? 7.234 -33.546 -7.798 1.00 23.20 109 ARG A C 5
ATOM 8367 O O . ARG A 1 113 ? 6.489 -34.351 -7.217 1.00 74.24 109 ARG A O 5
ATOM 8388 N N . ILE A 1 114 ? 7.256 -32.268 -7.574 1.00 33.25 110 ILE A N 5
ATOM 8389 C CA . ILE A 1 114 ? 6.409 -31.608 -6.632 1.00 33.01 110 ILE A CA 5
ATOM 8390 C C . ILE A 1 114 ? 5.052 -31.454 -7.242 1.00 62.00 110 ILE A C 5
ATOM 8391 O O . ILE A 1 114 ? 4.896 -30.788 -8.274 1.00 35.42 110 ILE A O 5
ATOM 8407 N N . VAL A 1 115 ? 4.081 -32.085 -6.655 1.00 52.31 111 VAL A N 5
ATOM 8408 C CA . VAL A 1 115 ? 2.757 -31.989 -7.192 1.00 14.12 111 VAL A CA 5
ATOM 8409 C C . VAL A 1 115 ? 1.855 -31.248 -6.235 1.00 71.42 111 VAL A C 5
ATOM 8410 O O . VAL A 1 115 ? 0.863 -30.656 -6.647 1.00 33.03 111 VAL A O 5
ATOM 8423 N N . ASN A 1 116 ? 2.213 -31.239 -4.960 1.00 41.12 112 ASN A N 5
ATOM 8424 C CA . ASN A 1 116 ? 1.388 -30.546 -3.977 1.00 75.13 112 ASN A CA 5
ATOM 8425 C C . ASN A 1 116 ? 2.265 -29.490 -3.327 1.00 60.23 112 ASN A C 5
ATOM 8426 O O . ASN A 1 116 ? 3.452 -29.717 -3.183 1.00 74.45 112 ASN A O 5
ATOM 8437 N N . TRP A 1 117 ? 1.707 -28.346 -2.978 1.00 34.01 113 TRP A N 5
ATOM 8438 C CA . TRP A 1 117 ? 2.453 -27.260 -2.356 1.00 3.21 113 TRP A CA 5
ATOM 8439 C C . TRP A 1 117 ? 1.481 -26.210 -1.843 1.00 64.33 113 TRP A C 5
ATOM 8440 O O . TRP A 1 117 ? 0.373 -26.081 -2.367 1.00 2.34 113 TRP A O 5
ATOM 8461 N N . ALA A 1 118 ? 1.872 -25.489 -0.830 1.00 32.01 114 ALA A N 5
ATOM 8462 C CA . ALA A 1 118 ? 1.046 -24.452 -0.247 1.00 12.44 114 ALA A CA 5
ATOM 8463 C C . ALA A 1 118 ? 1.929 -23.423 0.410 1.00 51.43 114 ALA A C 5
ATOM 8464 O O . ALA A 1 118 ? 2.815 -23.778 1.191 1.00 4.13 114 ALA A O 5
ATOM 8471 N N . CYS A 1 119 ? 1.713 -22.172 0.108 1.00 60.11 115 CYS A N 5
ATOM 8472 C CA . CYS A 1 119 ? 2.557 -21.138 0.648 1.00 33.21 115 CYS A CA 5
ATOM 8473 C C . CYS A 1 119 ? 1.776 -20.194 1.534 1.00 61.11 115 CYS A C 5
ATOM 8474 O O . CYS A 1 119 ? 0.647 -19.808 1.203 1.00 13.52 115 CYS A O 5
ATOM 8481 N N . ASN A 1 120 ? 2.350 -19.856 2.659 1.00 34.21 116 ASN A N 5
ATOM 8482 C CA . ASN A 1 120 ? 1.786 -18.831 3.519 1.00 52.01 116 ASN A CA 5
ATOM 8483 C C . ASN A 1 120 ? 2.447 -17.512 3.194 1.00 52.54 116 ASN A C 5
ATOM 8484 O O . ASN A 1 120 ? 1.853 -16.689 2.457 1.00 2.41 116 ASN A O 5
ATOM 8496 N N . PRO A 1 5 ? 40.203 -0.326 -45.883 1.00 10.00 1 PRO A N 6
ATOM 8497 C CA . PRO A 1 5 ? 41.326 0.005 -45.036 1.00 44.04 1 PRO A CA 6
ATOM 8498 C C . PRO A 1 5 ? 40.810 0.707 -43.814 1.00 11.31 1 PRO A C 6
ATOM 8499 O O . PRO A 1 5 ? 39.761 1.338 -43.885 1.00 12.53 1 PRO A O 6
ATOM 8510 N N . THR A 1 6 ? 41.523 0.557 -42.700 1.00 35.21 2 THR A N 6
ATOM 8511 C CA . THR A 1 6 ? 41.184 1.160 -41.427 1.00 71.01 2 THR A CA 6
ATOM 8512 C C . THR A 1 6 ? 39.975 0.468 -40.769 1.00 73.04 2 THR A C 6
ATOM 8513 O O . THR A 1 6 ? 38.925 0.266 -41.400 1.00 52.20 2 THR A O 6
ATOM 8524 N N . VAL A 1 7 ? 40.137 0.056 -39.527 1.00 65.32 3 VAL A N 6
ATOM 8525 C CA . VAL A 1 7 ? 39.029 -0.471 -38.785 1.00 4.01 3 VAL A CA 6
ATOM 8526 C C . VAL A 1 7 ? 38.211 0.680 -38.253 1.00 3.21 3 VAL A C 6
ATOM 8527 O O . VAL A 1 7 ? 38.508 1.300 -37.216 1.00 52.22 3 VAL A O 6
ATOM 8540 N N . ASP A 1 8 ? 37.250 1.011 -39.025 1.00 4.52 4 ASP A N 6
ATOM 8541 C CA . ASP A 1 8 ? 36.424 2.175 -38.800 1.00 30.30 4 ASP A CA 6
ATOM 8542 C C . ASP A 1 8 ? 34.997 1.784 -38.520 1.00 2.01 4 ASP A C 6
ATOM 8543 O O . ASP A 1 8 ? 34.452 0.880 -39.167 1.00 13.24 4 ASP A O 6
ATOM 8552 N N . ALA A 1 9 ? 34.391 2.449 -37.576 1.00 35.12 5 ALA A N 6
ATOM 8553 C CA . ALA A 1 9 ? 33.045 2.156 -37.166 1.00 63.43 5 ALA A CA 6
ATOM 8554 C C . ALA A 1 9 ? 32.434 3.383 -36.550 1.00 51.42 5 ALA A C 6
ATOM 8555 O O . ALA A 1 9 ? 33.138 4.179 -35.935 1.00 3.23 5 ALA A O 6
ATOM 8562 N N . HIS A 1 10 ? 31.149 3.550 -36.715 1.00 2.34 6 HIS A N 6
ATOM 8563 C CA . HIS A 1 10 ? 30.444 4.653 -36.082 1.00 54.30 6 HIS A CA 6
ATOM 8564 C C . HIS A 1 10 ? 30.072 4.212 -34.692 1.00 34.10 6 HIS A C 6
ATOM 8565 O O . HIS A 1 10 ? 29.143 3.415 -34.497 1.00 54.11 6 HIS A O 6
ATOM 8579 N N . LEU A 1 11 ? 30.831 4.655 -33.744 1.00 55.32 7 LEU A N 6
ATOM 8580 C CA . LEU A 1 11 ? 30.652 4.238 -32.385 1.00 73.11 7 LEU A CA 6
ATOM 8581 C C . LEU A 1 11 ? 29.871 5.254 -31.579 1.00 33.41 7 LEU A C 6
ATOM 8582 O O . LEU A 1 11 ? 29.863 6.447 -31.895 1.00 35.42 7 LEU A O 6
ATOM 8598 N N . ALA A 1 12 ? 29.203 4.776 -30.581 1.00 61.05 8 ALA A N 6
ATOM 8599 C CA . ALA A 1 12 ? 28.485 5.608 -29.666 1.00 3.23 8 ALA A CA 6
ATOM 8600 C C . ALA A 1 12 ? 29.239 5.586 -28.363 1.00 1.55 8 ALA A C 6
ATOM 8601 O O . ALA A 1 12 ? 29.570 4.506 -27.859 1.00 24.14 8 ALA A O 6
ATOM 8608 N N . ASN A 1 13 ? 29.541 6.736 -27.834 1.00 23.11 9 ASN A N 6
ATOM 8609 C CA . ASN A 1 13 ? 30.305 6.814 -26.609 1.00 34.11 9 ASN A CA 6
ATOM 8610 C C . ASN A 1 13 ? 29.414 6.545 -25.427 1.00 53.24 9 ASN A C 6
ATOM 8611 O O . ASN A 1 13 ? 28.451 7.268 -25.175 1.00 21.04 9 ASN A O 6
ATOM 8622 N N . GLY A 1 14 ? 29.738 5.518 -24.725 1.00 71.31 10 GLY A N 6
ATOM 8623 C CA . GLY A 1 14 ? 28.961 5.102 -23.606 1.00 65.40 10 GLY A CA 6
ATOM 8624 C C . GLY A 1 14 ? 29.600 5.521 -22.326 1.00 51.32 10 GLY A C 6
ATOM 8625 O O . GLY A 1 14 ? 30.516 4.868 -21.834 1.00 11.21 10 GLY A O 6
ATOM 8629 N N . SER A 1 15 ? 29.165 6.615 -21.811 1.00 41.03 11 SER A N 6
ATOM 8630 C CA . SER A 1 15 ? 29.674 7.122 -20.598 1.00 60.22 11 SER A CA 6
ATOM 8631 C C . SER A 1 15 ? 28.521 7.400 -19.666 1.00 14.42 11 SER A C 6
ATOM 8632 O O . SER A 1 15 ? 27.416 7.769 -20.120 1.00 11.13 11 SER A O 6
ATOM 8640 N N . MET A 1 16 ? 28.749 7.176 -18.396 1.00 10.25 12 MET A N 6
ATOM 8641 C CA . MET A 1 16 ? 27.753 7.414 -17.370 1.00 1.52 12 MET A CA 6
ATOM 8642 C C . MET A 1 16 ? 27.362 8.863 -17.378 1.00 2.33 12 MET A C 6
ATOM 8643 O O . MET A 1 16 ? 28.203 9.755 -17.521 1.00 63.13 12 MET A O 6
ATOM 8657 N N . SER A 1 17 ? 26.123 9.096 -17.239 1.00 30.35 13 SER A N 6
ATOM 8658 C CA . SER A 1 17 ? 25.594 10.401 -17.302 1.00 13.51 13 SER A CA 6
ATOM 8659 C C . SER A 1 17 ? 24.762 10.682 -16.066 1.00 71.31 13 SER A C 6
ATOM 8660 O O . SER A 1 17 ? 24.387 9.775 -15.334 1.00 4.33 13 SER A O 6
ATOM 8668 N N . GLU A 1 18 ? 24.448 11.924 -15.885 1.00 74.14 14 GLU A N 6
ATOM 8669 C CA . GLU A 1 18 ? 23.700 12.429 -14.748 1.00 3.42 14 GLU A CA 6
ATOM 8670 C C . GLU A 1 18 ? 22.196 12.383 -15.046 1.00 62.34 14 GLU A C 6
ATOM 8671 O O . GLU A 1 18 ? 21.382 13.075 -14.414 1.00 55.52 14 GLU A O 6
ATOM 8683 N N . VAL A 1 19 ? 21.851 11.540 -15.975 1.00 20.14 15 VAL A N 6
ATOM 8684 C CA . VAL A 1 19 ? 20.493 11.386 -16.449 1.00 32.24 15 VAL A CA 6
ATOM 8685 C C . VAL A 1 19 ? 19.712 10.400 -15.575 1.00 5.51 15 VAL A C 6
ATOM 8686 O O . VAL A 1 19 ? 20.235 9.903 -14.568 1.00 44.23 15 VAL A O 6
ATOM 8699 N N . MET A 1 20 ? 18.481 10.132 -15.958 1.00 53.21 16 MET A N 6
ATOM 8700 C CA . MET A 1 20 ? 17.617 9.235 -15.221 1.00 25.15 16 MET A CA 6
ATOM 8701 C C . MET A 1 20 ? 18.137 7.823 -15.256 1.00 32.25 16 MET A C 6
ATOM 8702 O O . MET A 1 20 ? 18.259 7.200 -16.325 1.00 44.35 16 MET A O 6
ATOM 8716 N N . MET A 1 21 ? 18.463 7.334 -14.102 1.00 61.43 17 MET A N 6
ATOM 8717 C CA . MET A 1 21 ? 18.963 6.007 -13.944 1.00 62.23 17 MET A CA 6
ATOM 8718 C C . MET A 1 21 ? 17.800 5.098 -13.615 1.00 62.22 17 MET A C 6
ATOM 8719 O O . MET A 1 21 ? 16.636 5.524 -13.660 1.00 25.02 17 MET A O 6
ATOM 8733 N N . SER A 1 22 ? 18.075 3.877 -13.301 1.00 32.23 18 SER A N 6
ATOM 8734 C CA . SER A 1 22 ? 17.033 2.977 -12.968 1.00 31.12 18 SER A CA 6
ATOM 8735 C C . SER A 1 22 ? 16.898 2.905 -11.459 1.00 45.41 18 SER A C 6
ATOM 8736 O O . SER A 1 22 ? 17.762 2.344 -10.769 1.00 11.34 18 SER A O 6
ATOM 8744 N N . GLU A 1 23 ? 15.862 3.506 -10.937 1.00 53.20 19 GLU A N 6
ATOM 8745 C CA . GLU A 1 23 ? 15.613 3.479 -9.519 1.00 44.31 19 GLU A CA 6
ATOM 8746 C C . GLU A 1 23 ? 14.896 2.219 -9.125 1.00 43.54 19 GLU A C 6
ATOM 8747 O O . GLU A 1 23 ? 13.731 2.222 -8.728 1.00 63.41 19 GLU A O 6
ATOM 8759 N N . ILE A 1 24 ? 15.582 1.139 -9.306 1.00 14.40 20 ILE A N 6
ATOM 8760 C CA . ILE A 1 24 ? 15.110 -0.157 -8.950 1.00 22.01 20 ILE A CA 6
ATOM 8761 C C . ILE A 1 24 ? 16.033 -0.662 -7.877 1.00 13.24 20 ILE A C 6
ATOM 8762 O O . ILE A 1 24 ? 17.203 -0.947 -8.141 1.00 74.10 20 ILE A O 6
ATOM 8778 N N . ALA A 1 25 ? 15.555 -0.675 -6.673 1.00 51.24 21 ALA A N 6
ATOM 8779 C CA . ALA A 1 25 ? 16.345 -1.121 -5.573 1.00 43.11 21 ALA A CA 6
ATOM 8780 C C . ALA A 1 25 ? 16.155 -2.614 -5.370 1.00 15.12 21 ALA A C 6
ATOM 8781 O O . ALA A 1 25 ? 15.051 -3.149 -5.567 1.00 35.53 21 ALA A O 6
ATOM 8788 N N . GLY A 1 26 ? 17.208 -3.279 -4.974 1.00 41.13 22 GLY A N 6
ATOM 8789 C CA . GLY A 1 26 ? 17.171 -4.710 -4.788 1.00 33.13 22 GLY A CA 6
ATOM 8790 C C . GLY A 1 26 ? 16.668 -5.092 -3.417 1.00 13.35 22 GLY A C 6
ATOM 8791 O O . GLY A 1 26 ? 17.352 -5.798 -2.662 1.00 12.15 22 GLY A O 6
ATOM 8795 N N . LEU A 1 27 ? 15.494 -4.614 -3.089 1.00 45.11 23 LEU A N 6
ATOM 8796 C CA . LEU A 1 27 ? 14.851 -4.899 -1.820 1.00 25.55 23 LEU A CA 6
ATOM 8797 C C . LEU A 1 27 ? 13.582 -5.703 -2.051 1.00 5.50 23 LEU A C 6
ATOM 8798 O O . LEU A 1 27 ? 12.548 -5.138 -2.432 1.00 13.15 23 LEU A O 6
ATOM 8814 N N . PRO A 1 28 ? 13.648 -7.031 -1.918 1.00 32.00 24 PRO A N 6
ATOM 8815 C CA . PRO A 1 28 ? 12.468 -7.876 -2.006 1.00 71.40 24 PRO A CA 6
ATOM 8816 C C . PRO A 1 28 ? 11.652 -7.736 -0.730 1.00 2.32 24 PRO A C 6
ATOM 8817 O O . PRO A 1 28 ? 12.193 -7.902 0.378 1.00 24.31 24 PRO A O 6
ATOM 8828 N N . ILE A 1 29 ? 10.391 -7.406 -0.873 1.00 23.42 25 ILE A N 6
ATOM 8829 C CA . ILE A 1 29 ? 9.507 -7.217 0.253 1.00 42.01 25 ILE A CA 6
ATOM 8830 C C . ILE A 1 29 ? 9.108 -8.573 0.847 1.00 34.52 25 ILE A C 6
ATOM 8831 O O . ILE A 1 29 ? 8.484 -9.395 0.164 1.00 42.41 25 ILE A O 6
ATOM 8847 N N . PRO A 1 30 ? 9.504 -8.836 2.113 1.00 4.12 26 PRO A N 6
ATOM 8848 C CA . PRO A 1 30 ? 9.185 -10.083 2.815 1.00 71.41 26 PRO A CA 6
ATOM 8849 C C . PRO A 1 30 ? 7.670 -10.336 2.888 1.00 52.30 26 PRO A C 6
ATOM 8850 O O . PRO A 1 30 ? 6.874 -9.391 3.068 1.00 5.21 26 PRO A O 6
ATOM 8861 N N . PRO A 1 31 ? 7.248 -11.597 2.740 1.00 1.45 27 PRO A N 6
ATOM 8862 C CA . PRO A 1 31 ? 5.836 -11.964 2.757 1.00 2.41 27 PRO A CA 6
ATOM 8863 C C . PRO A 1 31 ? 5.210 -11.881 4.141 1.00 20.14 27 PRO A C 6
ATOM 8864 O O . PRO A 1 31 ? 5.910 -11.905 5.169 1.00 53.13 27 PRO A O 6
ATOM 8875 N N . ILE A 1 32 ? 3.905 -11.757 4.149 1.00 11.30 28 ILE A N 6
ATOM 8876 C CA . ILE A 1 32 ? 3.125 -11.706 5.353 1.00 42.05 28 ILE A CA 6
ATOM 8877 C C . ILE A 1 32 ? 3.089 -13.089 5.968 1.00 43.42 28 ILE A C 6
ATOM 8878 O O . ILE A 1 32 ? 2.521 -14.015 5.393 1.00 65.12 28 ILE A O 6
ATOM 8894 N N . ILE A 1 33 ? 3.730 -13.223 7.088 1.00 60.32 29 ILE A N 6
ATOM 8895 C CA . ILE A 1 33 ? 3.836 -14.494 7.776 1.00 63.12 29 ILE A CA 6
ATOM 8896 C C . ILE A 1 33 ? 2.483 -14.998 8.267 1.00 61.34 29 ILE A C 6
ATOM 8897 O O . ILE A 1 33 ? 1.826 -14.374 9.122 1.00 54.10 29 ILE A O 6
ATOM 8913 N N . HIS A 1 34 ? 2.083 -16.098 7.708 1.00 63.34 30 HIS A N 6
ATOM 8914 C CA . HIS A 1 34 ? 0.900 -16.809 8.114 1.00 22.22 30 HIS A CA 6
ATOM 8915 C C . HIS A 1 34 ? 1.323 -18.156 8.615 1.00 10.42 30 HIS A C 6
ATOM 8916 O O . HIS A 1 34 ? 2.495 -18.511 8.511 1.00 33.53 30 HIS A O 6
ATOM 8930 N N . TYR A 1 35 ? 0.411 -18.904 9.154 1.00 64.14 31 TYR A N 6
ATOM 8931 C CA . TYR A 1 35 ? 0.756 -20.178 9.707 1.00 12.41 31 TYR A CA 6
ATOM 8932 C C . TYR A 1 35 ? -0.018 -21.243 8.971 1.00 3.23 31 TYR A C 6
ATOM 8933 O O . TYR A 1 35 ? -1.216 -21.069 8.685 1.00 15.03 31 TYR A O 6
ATOM 8951 N N . GLY A 1 36 ? 0.649 -22.313 8.635 1.00 72.53 32 GLY A N 6
ATOM 8952 C CA . GLY A 1 36 ? 0.012 -23.366 7.925 1.00 31.25 32 GLY A CA 6
ATOM 8953 C C . GLY A 1 36 ? 0.620 -24.693 8.248 1.00 13.45 32 GLY A C 6
ATOM 8954 O O . GLY A 1 36 ? 1.541 -24.783 9.081 1.00 72.45 32 GLY A O 6
ATOM 8958 N N . ALA A 1 37 ? 0.140 -25.705 7.594 1.00 0.13 33 ALA A N 6
ATOM 8959 C CA . ALA A 1 37 ? 0.576 -27.050 7.798 1.00 71.44 33 ALA A CA 6
ATOM 8960 C C . ALA A 1 37 ? 0.036 -27.923 6.691 1.00 63.32 33 ALA A C 6
ATOM 8961 O O . ALA A 1 37 ? -0.987 -27.624 6.098 1.00 64.02 33 ALA A O 6
ATOM 8968 N N . ILE A 1 38 ? 0.742 -28.951 6.395 1.00 42.43 34 ILE A N 6
ATOM 8969 C CA . ILE A 1 38 ? 0.303 -29.946 5.467 1.00 34.32 34 ILE A CA 6
ATOM 8970 C C . ILE A 1 38 ? 0.306 -31.273 6.167 1.00 22.12 34 ILE A C 6
ATOM 8971 O O . ILE A 1 38 ? 1.336 -31.711 6.703 1.00 61.44 34 ILE A O 6
ATOM 8987 N N . ALA A 1 39 ? -0.835 -31.875 6.217 1.00 72.11 35 ALA A N 6
ATOM 8988 C CA . ALA A 1 39 ? -0.988 -33.143 6.845 1.00 41.23 35 ALA A CA 6
ATOM 8989 C C . ALA A 1 39 ? -1.009 -34.164 5.766 1.00 44.35 35 ALA A C 6
ATOM 8990 O O . ALA A 1 39 ? -1.837 -34.088 4.845 1.00 54.42 35 ALA A O 6
ATOM 8997 N N . TYR A 1 40 ? -0.093 -35.069 5.814 1.00 23.03 36 TYR A N 6
ATOM 8998 C CA . TYR A 1 40 ? -0.046 -36.064 4.822 1.00 34.23 36 TYR A CA 6
ATOM 8999 C C . TYR A 1 40 ? 0.304 -37.381 5.450 1.00 73.14 36 TYR A C 6
ATOM 9000 O O . TYR A 1 40 ? 1.462 -37.629 5.797 1.00 74.51 36 TYR A O 6
ATOM 9018 N N . ALA A 1 41 ? -0.678 -38.225 5.582 1.00 33.31 37 ALA A N 6
ATOM 9019 C CA . ALA A 1 41 ? -0.477 -39.515 6.194 1.00 54.23 37 ALA A CA 6
ATOM 9020 C C . ALA A 1 41 ? 0.137 -40.463 5.180 1.00 54.03 37 ALA A C 6
ATOM 9021 O O . ALA A 1 41 ? -0.160 -40.354 3.978 1.00 41.33 37 ALA A O 6
ATOM 9028 N N . PRO A 1 42 ? 0.990 -41.421 5.620 1.00 55.20 38 PRO A N 6
ATOM 9029 C CA . PRO A 1 42 ? 1.627 -42.413 4.717 1.00 75.25 38 PRO A CA 6
ATOM 9030 C C . PRO A 1 42 ? 0.598 -43.313 3.996 1.00 20.14 38 PRO A C 6
ATOM 9031 O O . PRO A 1 42 ? 0.945 -44.111 3.132 1.00 22.00 38 PRO A O 6
ATOM 9042 N N . SER A 1 43 ? -0.655 -43.172 4.371 1.00 24.50 39 SER A N 6
ATOM 9043 C CA . SER A 1 43 ? -1.741 -43.881 3.766 1.00 72.21 39 SER A CA 6
ATOM 9044 C C . SER A 1 43 ? -2.113 -43.233 2.414 1.00 4.42 39 SER A C 6
ATOM 9045 O O . SER A 1 43 ? -2.760 -43.854 1.567 1.00 32.14 39 SER A O 6
ATOM 9053 N N . GLY A 1 44 ? -1.688 -41.986 2.217 1.00 12.44 40 GLY A N 6
ATOM 9054 C CA . GLY A 1 44 ? -2.028 -41.272 1.003 1.00 54.23 40 GLY A CA 6
ATOM 9055 C C . GLY A 1 44 ? -3.019 -40.163 1.279 1.00 71.54 40 GLY A C 6
ATOM 9056 O O . GLY A 1 44 ? -3.469 -39.460 0.368 1.00 23.22 40 GLY A O 6
ATOM 9060 N N . ALA A 1 45 ? -3.365 -40.012 2.543 1.00 71.41 41 ALA A N 6
ATOM 9061 C CA . ALA A 1 45 ? -4.288 -38.983 2.973 1.00 62.03 41 ALA A CA 6
ATOM 9062 C C . ALA A 1 45 ? -3.608 -37.632 2.870 1.00 34.32 41 ALA A C 6
ATOM 9063 O O . ALA A 1 45 ? -2.539 -37.426 3.461 1.00 52.44 41 ALA A O 6
ATOM 9070 N N . SER A 1 46 ? -4.216 -36.731 2.119 1.00 13.12 42 SER A N 6
ATOM 9071 C CA . SER A 1 46 ? -3.655 -35.436 1.868 1.00 72.33 42 SER A CA 6
ATOM 9072 C C . SER A 1 46 ? -4.490 -34.356 2.563 1.00 71.24 42 SER A C 6
ATOM 9073 O O . SER A 1 46 ? -5.724 -34.442 2.597 1.00 15.13 42 SER A O 6
ATOM 9081 N N . GLY A 1 47 ? -3.824 -33.364 3.108 1.00 75.55 43 GLY A N 6
ATOM 9082 C CA . GLY A 1 47 ? -4.484 -32.228 3.685 1.00 62.25 43 GLY A CA 6
ATOM 9083 C C . GLY A 1 47 ? -3.591 -31.018 3.632 1.00 14.34 43 GLY A C 6
ATOM 9084 O O . GLY A 1 47 ? -2.401 -31.117 3.926 1.00 1.03 43 GLY A O 6
ATOM 9088 N N . LYS A 1 48 ? -4.146 -29.891 3.267 1.00 35.41 44 LYS A N 6
ATOM 9089 C CA . LYS A 1 48 ? -3.382 -28.666 3.124 1.00 62.33 44 LYS A CA 6
ATOM 9090 C C . LYS A 1 48 ? -3.991 -27.591 4.018 1.00 3.43 44 LYS A C 6
ATOM 9091 O O . LYS A 1 48 ? -5.210 -27.508 4.118 1.00 23.24 44 LYS A O 6
ATOM 9110 N N . ALA A 1 49 ? -3.178 -26.774 4.658 1.00 25.20 45 ALA A N 6
ATOM 9111 C CA . ALA A 1 49 ? -3.686 -25.679 5.434 1.00 35.11 45 ALA A CA 6
ATOM 9112 C C . ALA A 1 49 ? -2.686 -24.565 5.413 1.00 51.30 45 ALA A C 6
ATOM 9113 O O . ALA A 1 49 ? -1.511 -24.795 5.648 1.00 54.32 45 ALA A O 6
ATOM 9120 N N . TRP A 1 50 ? -3.124 -23.384 5.082 1.00 25.21 46 TRP A N 6
ATOM 9121 C CA . TRP A 1 50 ? -2.263 -22.253 5.030 1.00 25.03 46 TRP A CA 6
ATOM 9122 C C . TRP A 1 50 ? -3.085 -21.011 5.170 1.00 32.00 46 TRP A C 6
ATOM 9123 O O . TRP A 1 50 ? -4.306 -21.060 4.974 1.00 62.10 46 TRP A O 6
ATOM 9144 N N . HIS A 1 51 ? -2.436 -19.927 5.547 1.00 15.13 47 HIS A N 6
ATOM 9145 C CA . HIS A 1 51 ? -3.072 -18.630 5.751 1.00 33.14 47 HIS A CA 6
ATOM 9146 C C . HIS A 1 51 ? -3.935 -18.588 7.002 1.00 74.33 47 HIS A C 6
ATOM 9147 O O . HIS A 1 51 ? -4.851 -17.759 7.121 1.00 32.13 47 HIS A O 6
ATOM 9161 N N . GLN A 1 52 ? -3.610 -19.448 7.960 1.00 42.14 48 GLN A N 6
ATOM 9162 C CA . GLN A 1 52 ? -4.247 -19.420 9.253 1.00 71.13 48 GLN A CA 6
ATOM 9163 C C . GLN A 1 52 ? -3.541 -18.411 10.114 1.00 22.23 48 GLN A C 6
ATOM 9164 O O . GLN A 1 52 ? -2.387 -18.033 9.831 1.00 43.43 48 GLN A O 6
ATOM 9178 N N . ARG A 1 53 ? -4.193 -17.983 11.151 1.00 52.30 49 ARG A N 6
ATOM 9179 C CA . ARG A 1 53 ? -3.670 -16.922 11.962 1.00 43.14 49 ARG A CA 6
ATOM 9180 C C . ARG A 1 53 ? -3.095 -17.472 13.261 1.00 25.13 49 ARG A C 6
ATOM 9181 O O . ARG A 1 53 ? -2.504 -16.731 14.054 1.00 51.15 49 ARG A O 6
ATOM 9202 N N . THR A 1 54 ? -3.291 -18.755 13.489 1.00 33.33 50 THR A N 6
ATOM 9203 C CA . THR A 1 54 ? -2.699 -19.436 14.621 1.00 72.13 50 THR A CA 6
ATOM 9204 C C . THR A 1 54 ? -2.152 -20.795 14.177 1.00 34.01 50 THR A C 6
ATOM 9205 O O . THR A 1 54 ? -2.821 -21.525 13.430 1.00 41.51 50 THR A O 6
ATOM 9216 N N . PRO A 1 55 ? -0.922 -21.141 14.587 1.00 73.24 51 PRO A N 6
ATOM 9217 C CA . PRO A 1 55 ? -0.299 -22.419 14.237 1.00 2.43 51 PRO A CA 6
ATOM 9218 C C . PRO A 1 55 ? -1.116 -23.636 14.709 1.00 64.40 51 PRO A C 6
ATOM 9219 O O . PRO A 1 55 ? -1.163 -24.667 14.016 1.00 61.24 51 PRO A O 6
ATOM 9230 N N . ALA A 1 56 ? -1.781 -23.503 15.855 1.00 35.41 52 ALA A N 6
ATOM 9231 C CA . ALA A 1 56 ? -2.611 -24.575 16.384 1.00 55.25 52 ALA A CA 6
ATOM 9232 C C . ALA A 1 56 ? -3.761 -24.857 15.439 1.00 25.02 52 ALA A C 6
ATOM 9233 O O . ALA A 1 56 ? -3.992 -26.010 15.045 1.00 73.13 52 ALA A O 6
ATOM 9240 N N . ARG A 1 57 ? -4.458 -23.797 15.026 1.00 41.33 53 ARG A N 6
ATOM 9241 C CA . ARG A 1 57 ? -5.554 -23.943 14.101 1.00 51.14 53 ARG A CA 6
ATOM 9242 C C . ARG A 1 57 ? -5.064 -24.435 12.778 1.00 42.00 53 ARG A C 6
ATOM 9243 O O . ARG A 1 57 ? -5.693 -25.268 12.182 1.00 3.45 53 ARG A O 6
ATOM 9264 N N . ALA A 1 58 ? -3.911 -23.950 12.361 1.00 75.34 54 ALA A N 6
ATOM 9265 C CA . ALA A 1 58 ? -3.285 -24.364 11.114 1.00 21.43 54 ALA A CA 6
ATOM 9266 C C . ALA A 1 58 ? -3.131 -25.884 11.046 1.00 15.22 54 ALA A C 6
ATOM 9267 O O . ALA A 1 58 ? -3.562 -26.511 10.068 1.00 50.41 54 ALA A O 6
ATOM 9274 N N . GLU A 1 59 ? -2.568 -26.482 12.099 1.00 62.15 55 GLU A N 6
ATOM 9275 C CA . GLU A 1 59 ? -2.403 -27.928 12.129 1.00 24.41 55 GLU A CA 6
ATOM 9276 C C . GLU A 1 59 ? -3.752 -28.610 12.167 1.00 71.32 55 GLU A C 6
ATOM 9277 O O . GLU A 1 59 ? -3.978 -29.577 11.452 1.00 71.13 55 GLU A O 6
ATOM 9289 N N . GLN A 1 60 ? -4.658 -28.068 12.967 1.00 52.14 56 GLN A N 6
ATOM 9290 C CA . GLN A 1 60 ? -6.006 -28.611 13.085 1.00 5.41 56 GLN A CA 6
ATOM 9291 C C . GLN A 1 60 ? -6.746 -28.608 11.745 1.00 31.44 56 GLN A C 6
ATOM 9292 O O . GLN A 1 60 ? -7.427 -29.589 11.402 1.00 61.13 56 GLN A O 6
ATOM 9306 N N . VAL A 1 61 ? -6.601 -27.524 10.988 1.00 23.22 57 VAL A N 6
ATOM 9307 C CA . VAL A 1 61 ? -7.205 -27.422 9.670 1.00 21.31 57 VAL A CA 6
ATOM 9308 C C . VAL A 1 61 ? -6.583 -28.464 8.759 1.00 11.15 57 VAL A C 6
ATOM 9309 O O . VAL A 1 61 ? -7.290 -29.156 8.036 1.00 60.05 57 VAL A O 6
ATOM 9322 N N . ALA A 1 62 ? -5.261 -28.613 8.852 1.00 52.43 58 ALA A N 6
ATOM 9323 C CA . ALA A 1 62 ? -4.537 -29.582 8.033 1.00 34.25 58 ALA A CA 6
ATOM 9324 C C . ALA A 1 62 ? -5.025 -30.997 8.314 1.00 13.55 58 ALA A C 6
ATOM 9325 O O . ALA A 1 62 ? -5.280 -31.772 7.386 1.00 24.02 58 ALA A O 6
ATOM 9332 N N . LEU A 1 63 ? -5.178 -31.311 9.593 1.00 13.11 59 LEU A N 6
ATOM 9333 C CA . LEU A 1 63 ? -5.671 -32.613 10.042 1.00 32.53 59 LEU A CA 6
ATOM 9334 C C . LEU A 1 63 ? -7.081 -32.857 9.496 1.00 11.41 59 LEU A C 6
ATOM 9335 O O . LEU A 1 63 ? -7.387 -33.944 8.989 1.00 73.43 59 LEU A O 6
ATOM 9351 N N . GLU A 1 64 ? -7.907 -31.826 9.556 1.00 44.43 60 GLU A N 6
ATOM 9352 C CA . GLU A 1 64 ? -9.269 -31.869 9.060 1.00 72.11 60 GLU A CA 6
ATOM 9353 C C . GLU A 1 64 ? -9.286 -32.140 7.551 1.00 72.14 60 GLU A C 6
ATOM 9354 O O . GLU A 1 64 ? -10.038 -33.010 7.075 1.00 54.15 60 GLU A O 6
ATOM 9366 N N . LYS A 1 65 ? -8.435 -31.421 6.822 1.00 12.34 61 LYS A N 6
ATOM 9367 C CA . LYS A 1 65 ? -8.307 -31.559 5.371 1.00 63.32 61 LYS A CA 6
ATOM 9368 C C . LYS A 1 65 ? -7.815 -32.948 5.020 1.00 52.24 61 LYS A C 6
ATOM 9369 O O . LYS A 1 65 ? -8.270 -33.551 4.053 1.00 52.44 61 LYS A O 6
ATOM 9388 N N . CYS A 1 66 ? -6.872 -33.440 5.813 1.00 52.12 62 CYS A N 6
ATOM 9389 C CA . CYS A 1 66 ? -6.324 -34.769 5.645 1.00 2.21 62 CYS A CA 6
ATOM 9390 C C . CYS A 1 66 ? -7.412 -35.793 5.838 1.00 71.30 62 CYS A C 6
ATOM 9391 O O . CYS A 1 66 ? -7.571 -36.718 5.038 1.00 12.21 62 CYS A O 6
ATOM 9398 N N . GLY A 1 67 ? -8.176 -35.614 6.874 1.00 44.03 63 GLY A N 6
ATOM 9399 C CA . GLY A 1 67 ? -9.253 -36.498 7.133 1.00 3.02 63 GLY A CA 6
ATOM 9400 C C . GLY A 1 67 ? -9.086 -37.183 8.443 1.00 63.43 63 GLY A C 6
ATOM 9401 O O . GLY A 1 67 ? -10.071 -37.514 9.102 1.00 72.20 63 GLY A O 6
ATOM 9405 N N . ASP A 1 68 ? -7.852 -37.384 8.863 1.00 63.34 64 ASP A N 6
ATOM 9406 C CA . ASP A 1 68 ? -7.637 -38.062 10.104 1.00 60.43 64 ASP A CA 6
ATOM 9407 C C . ASP A 1 68 ? -7.322 -37.034 11.161 1.00 52.24 64 ASP A C 6
ATOM 9408 O O . ASP A 1 68 ? -6.509 -36.138 10.933 1.00 50.44 64 ASP A O 6
ATOM 9417 N N . LYS A 1 69 ? -7.962 -37.164 12.304 1.00 45.30 65 LYS A N 6
ATOM 9418 C CA . LYS A 1 69 ? -7.830 -36.221 13.422 1.00 40.15 65 LYS A CA 6
ATOM 9419 C C . LYS A 1 69 ? -6.403 -36.142 13.892 1.00 65.53 65 LYS A C 6
ATOM 9420 O O . LYS A 1 69 ? -5.918 -35.094 14.287 1.00 32.12 65 LYS A O 6
ATOM 9439 N N . THR A 1 70 ? -5.761 -37.254 13.868 1.00 14.13 66 THR A N 6
ATOM 9440 C CA . THR A 1 70 ? -4.394 -37.342 14.268 1.00 51.22 66 THR A CA 6
ATOM 9441 C C . THR A 1 70 ? -3.499 -37.691 13.064 1.00 15.33 66 THR A C 6
ATOM 9442 O O . THR A 1 70 ? -2.455 -38.334 13.242 1.00 43.30 66 THR A O 6
ATOM 9453 N N . CYS A 1 71 ? -3.929 -37.253 11.836 1.00 42.21 67 CYS A N 6
ATOM 9454 C CA . CYS A 1 71 ? -3.159 -37.437 10.583 1.00 31.43 67 CYS A CA 6
ATOM 9455 C C . CYS A 1 71 ? -1.675 -37.157 10.825 1.00 43.12 67 CYS A C 6
ATOM 9456 O O . CYS A 1 71 ? -1.259 -36.009 11.012 1.00 63.42 67 CYS A O 6
ATOM 9463 N N . LYS A 1 72 ? -0.906 -38.217 10.859 1.00 1.51 68 LYS A N 6
ATOM 9464 C CA . LYS A 1 72 ? 0.469 -38.148 11.229 1.00 5.34 68 LYS A CA 6
ATOM 9465 C C . LYS A 1 72 ? 1.307 -37.702 10.031 1.00 64.24 68 LYS A C 6
ATOM 9466 O O . LYS A 1 72 ? 0.848 -37.777 8.892 1.00 11.25 68 LYS A O 6
ATOM 9485 N N . VAL A 1 73 ? 2.532 -37.242 10.320 1.00 12.20 69 VAL A N 6
ATOM 9486 C CA . VAL A 1 73 ? 3.494 -36.714 9.340 1.00 35.11 69 VAL A CA 6
ATOM 9487 C C . VAL A 1 73 ? 3.065 -35.275 8.952 1.00 11.12 69 VAL A C 6
ATOM 9488 O O . VAL A 1 73 ? 3.529 -34.673 7.974 1.00 54.14 69 VAL A O 6
ATOM 9501 N N . VAL A 1 74 ? 2.220 -34.706 9.803 1.00 21.04 70 VAL A N 6
ATOM 9502 C CA . VAL A 1 74 ? 1.743 -33.356 9.638 1.00 72.25 70 VAL A CA 6
ATOM 9503 C C . VAL A 1 74 ? 2.893 -32.367 9.834 1.00 3.11 70 VAL A C 6
ATOM 9504 O O . VAL A 1 74 ? 3.518 -32.287 10.905 1.00 43.33 70 VAL A O 6
ATOM 9517 N N . SER A 1 75 ? 3.220 -31.684 8.791 1.00 1.21 71 SER A N 6
ATOM 9518 C CA . SER A 1 75 ? 4.297 -30.759 8.819 1.00 64.45 71 SER A CA 6
ATOM 9519 C C . SER A 1 75 ? 3.748 -29.345 8.879 1.00 62.11 71 SER A C 6
ATOM 9520 O O . SER A 1 75 ? 2.959 -28.951 8.027 1.00 41.34 71 SER A O 6
ATOM 9528 N N . ARG A 1 76 ? 4.154 -28.603 9.876 1.00 64.15 72 ARG A N 6
ATOM 9529 C CA . ARG A 1 76 ? 3.731 -27.242 10.039 1.00 34.50 72 ARG A CA 6
ATOM 9530 C C . ARG A 1 76 ? 4.810 -26.307 9.575 1.00 21.44 72 ARG A C 6
ATOM 9531 O O . ARG A 1 76 ? 5.993 -26.532 9.832 1.00 40.31 72 ARG A O 6
ATOM 9552 N N . PHE A 1 77 ? 4.407 -25.287 8.876 1.00 63.31 73 PHE A N 6
ATOM 9553 C CA . PHE A 1 77 ? 5.307 -24.307 8.345 1.00 25.31 73 PHE A CA 6
ATOM 9554 C C . PHE A 1 77 ? 4.611 -22.967 8.226 1.00 13.13 73 PHE A C 6
ATOM 9555 O O . PHE A 1 77 ? 3.402 -22.902 8.071 1.00 5.54 73 PHE A O 6
ATOM 9572 N N . THR A 1 78 ? 5.365 -21.915 8.330 1.00 55.31 74 THR A N 6
ATOM 9573 C CA . THR A 1 78 ? 4.834 -20.563 8.216 1.00 75.44 74 THR A CA 6
ATOM 9574 C C . THR A 1 78 ? 5.422 -19.939 6.965 1.00 2.54 74 THR A C 6
ATOM 9575 O O . THR A 1 78 ? 5.394 -18.732 6.745 1.00 30.44 74 THR A O 6
ATOM 9586 N N . ARG A 1 79 ? 5.948 -20.812 6.170 1.00 1.31 75 ARG A N 6
ATOM 9587 C CA . ARG A 1 79 ? 6.598 -20.522 4.941 1.00 22.21 75 ARG A CA 6
ATOM 9588 C C . ARG A 1 79 ? 5.835 -21.287 3.880 1.00 4.42 75 ARG A C 6
ATOM 9589 O O . ARG A 1 79 ? 4.643 -21.565 4.058 1.00 40.35 75 ARG A O 6
ATOM 9610 N N . CYS A 1 80 ? 6.460 -21.621 2.810 1.00 10.24 76 CYS A N 6
ATOM 9611 C CA . CYS A 1 80 ? 5.819 -22.450 1.843 1.00 22.42 76 CYS A CA 6
ATOM 9612 C C . CYS A 1 80 ? 6.370 -23.858 1.977 1.00 54.54 76 CYS A C 6
ATOM 9613 O O . CYS A 1 80 ? 7.557 -24.042 2.298 1.00 12.34 76 CYS A O 6
ATOM 9620 N N . GLY A 1 81 ? 5.517 -24.831 1.811 1.00 24.53 77 GLY A N 6
ATOM 9621 C CA . GLY A 1 81 ? 5.921 -26.203 1.892 1.00 20.22 77 GLY A CA 6
ATOM 9622 C C . GLY A 1 81 ? 5.522 -26.918 0.644 1.00 11.10 77 GLY A C 6
ATOM 9623 O O . GLY A 1 81 ? 4.388 -26.771 0.191 1.00 53.01 77 GLY A O 6
ATOM 9627 N N . ALA A 1 82 ? 6.424 -27.680 0.095 1.00 64.14 78 ALA A N 6
ATOM 9628 C CA . ALA A 1 82 ? 6.189 -28.358 -1.164 1.00 23.52 78 ALA A CA 6
ATOM 9629 C C . ALA A 1 82 ? 6.414 -29.857 -1.022 1.00 0.13 78 ALA A C 6
ATOM 9630 O O . ALA A 1 82 ? 7.461 -30.287 -0.592 1.00 73.23 78 ALA A O 6
ATOM 9637 N N . VAL A 1 83 ? 5.446 -30.630 -1.409 1.00 41.52 79 VAL A N 6
ATOM 9638 C CA . VAL A 1 83 ? 5.491 -32.060 -1.277 1.00 74.55 79 VAL A CA 6
ATOM 9639 C C . VAL A 1 83 ? 5.637 -32.743 -2.641 1.00 60.31 79 VAL A C 6
ATOM 9640 O O . VAL A 1 83 ? 4.800 -32.546 -3.594 1.00 61.35 79 VAL A O 6
ATOM 9653 N N . ALA A 1 84 ? 6.686 -33.520 -2.731 1.00 40.22 80 ALA A N 6
ATOM 9654 C CA . ALA A 1 84 ? 7.018 -34.285 -3.896 1.00 25.40 80 ALA A CA 6
ATOM 9655 C C . ALA A 1 84 ? 6.704 -35.748 -3.661 1.00 53.21 80 ALA A C 6
ATOM 9656 O O . ALA A 1 84 ? 6.778 -36.235 -2.527 1.00 40.42 80 ALA A O 6
ATOM 9663 N N . TYR A 1 85 ? 6.342 -36.421 -4.718 1.00 50.15 81 TYR A N 6
ATOM 9664 C CA . TYR A 1 85 ? 5.973 -37.832 -4.691 1.00 23.11 81 TYR A CA 6
ATOM 9665 C C . TYR A 1 85 ? 6.980 -38.622 -5.476 1.00 74.34 81 TYR A C 6
ATOM 9666 O O . TYR A 1 85 ? 7.209 -38.318 -6.653 1.00 54.22 81 TYR A O 6
ATOM 9684 N N . ASN A 1 86 ? 7.617 -39.571 -4.841 1.00 44.01 82 ASN A N 6
ATOM 9685 C CA . ASN A 1 86 ? 8.504 -40.478 -5.533 1.00 62.14 82 ASN A CA 6
ATOM 9686 C C . ASN A 1 86 ? 8.567 -41.816 -4.826 1.00 62.23 82 ASN A C 6
ATOM 9687 O O . ASN A 1 86 ? 9.099 -41.913 -3.721 1.00 61.43 82 ASN A O 6
ATOM 9698 N N . GLY A 1 87 ? 7.969 -42.822 -5.436 1.00 4.12 83 GLY A N 6
ATOM 9699 C CA . GLY A 1 87 ? 8.032 -44.175 -4.923 1.00 62.44 83 GLY A CA 6
ATOM 9700 C C . GLY A 1 87 ? 7.346 -44.320 -3.600 1.00 2.21 83 GLY A C 6
ATOM 9701 O O . GLY A 1 87 ? 7.869 -44.960 -2.685 1.00 3.22 83 GLY A O 6
ATOM 9705 N N . SER A 1 88 ? 6.190 -43.681 -3.494 1.00 52.23 84 SER A N 6
ATOM 9706 C CA . SER A 1 88 ? 5.354 -43.661 -2.311 1.00 23.55 84 SER A CA 6
ATOM 9707 C C . SER A 1 88 ? 5.999 -42.858 -1.180 1.00 2.00 84 SER A C 6
ATOM 9708 O O . SER A 1 88 ? 5.475 -42.803 -0.073 1.00 71.43 84 SER A O 6
ATOM 9716 N N . LYS A 1 89 ? 7.113 -42.226 -1.463 1.00 20.11 85 LYS A N 6
ATOM 9717 C CA . LYS A 1 89 ? 7.756 -41.408 -0.496 1.00 52.04 85 LYS A CA 6
ATOM 9718 C C . LYS A 1 89 ? 7.373 -39.996 -0.752 1.00 1.12 85 LYS A C 6
ATOM 9719 O O . LYS A 1 89 ? 7.569 -39.469 -1.862 1.00 41.33 85 LYS A O 6
ATOM 9738 N N . TYR A 1 90 ? 6.785 -39.411 0.232 1.00 3.32 86 TYR A N 6
ATOM 9739 C CA . TYR A 1 90 ? 6.323 -38.072 0.157 1.00 21.30 86 TYR A CA 6
ATOM 9740 C C . TYR A 1 90 ? 7.312 -37.212 0.878 1.00 52.41 86 TYR A C 6
ATOM 9741 O O . TYR A 1 90 ? 7.470 -37.316 2.104 1.00 54.34 86 TYR A O 6
ATOM 9759 N N . GLN A 1 91 ? 7.993 -36.397 0.138 1.00 65.12 87 GLN A N 6
ATOM 9760 C CA . GLN A 1 91 ? 9.040 -35.576 0.682 1.00 30.34 87 GLN A CA 6
ATOM 9761 C C . GLN A 1 91 ? 8.526 -34.144 0.736 1.00 24.24 87 GLN A C 6
ATOM 9762 O O . GLN A 1 91 ? 8.060 -33.614 -0.279 1.00 50.20 87 GLN A O 6
ATOM 9776 N N . GLY A 1 92 ? 8.587 -33.548 1.899 1.00 15.21 88 GLY A N 6
ATOM 9777 C CA . GLY A 1 92 ? 8.126 -32.200 2.072 1.00 31.04 88 GLY A CA 6
ATOM 9778 C C . GLY A 1 92 ? 9.273 -31.212 2.200 1.00 30.43 88 GLY A C 6
ATOM 9779 O O . GLY A 1 92 ? 9.984 -31.191 3.206 1.00 13.31 88 GLY A O 6
ATOM 9783 N N . GLY A 1 93 ? 9.435 -30.402 1.192 1.00 74.10 89 GLY A N 6
ATOM 9784 C CA . GLY A 1 93 ? 10.454 -29.405 1.176 1.00 22.13 89 GLY A CA 6
ATOM 9785 C C . GLY A 1 93 ? 9.890 -28.117 1.679 1.00 22.31 89 GLY A C 6
ATOM 9786 O O . GLY A 1 93 ? 8.670 -27.943 1.692 1.00 15.22 89 GLY A O 6
ATOM 9790 N N . THR A 1 94 ? 10.720 -27.225 2.117 1.00 20.45 90 THR A N 6
ATOM 9791 C CA . THR A 1 94 ? 10.227 -26.012 2.732 1.00 73.41 90 THR A CA 6
ATOM 9792 C C . THR A 1 94 ? 11.090 -24.810 2.339 1.00 33.22 90 THR A C 6
ATOM 9793 O O . THR A 1 94 ? 12.273 -24.953 2.032 1.00 2.02 90 THR A O 6
ATOM 9804 N N . GLY A 1 95 ? 10.483 -23.660 2.320 1.00 54.42 91 GLY A N 6
ATOM 9805 C CA . GLY A 1 95 ? 11.168 -22.437 2.015 1.00 24.53 91 GLY A CA 6
ATOM 9806 C C . GLY A 1 95 ? 10.219 -21.298 2.146 1.00 0.43 91 GLY A C 6
ATOM 9807 O O . GLY A 1 95 ? 9.029 -21.505 2.038 1.00 61.13 91 GLY A O 6
ATOM 9811 N N . LEU A 1 96 ? 10.723 -20.111 2.410 1.00 62.31 92 LEU A N 6
ATOM 9812 C CA . LEU A 1 96 ? 9.885 -18.904 2.572 1.00 32.42 92 LEU A CA 6
ATOM 9813 C C . LEU A 1 96 ? 8.995 -18.640 1.369 1.00 71.24 92 LEU A C 6
ATOM 9814 O O . LEU A 1 96 ? 7.857 -18.230 1.504 1.00 52.11 92 LEU A O 6
ATOM 9830 N N . THR A 1 97 ? 9.514 -18.896 0.228 1.00 61.33 93 THR A N 6
ATOM 9831 C CA . THR A 1 97 ? 8.802 -18.713 -1.010 1.00 11.40 93 THR A CA 6
ATOM 9832 C C . THR A 1 97 ? 8.532 -20.076 -1.600 1.00 30.34 93 THR A C 6
ATOM 9833 O O . THR A 1 97 ? 9.172 -21.058 -1.178 1.00 52.22 93 THR A O 6
ATOM 9844 N N . ARG A 1 98 ? 7.607 -20.174 -2.561 1.00 44.31 94 ARG A N 6
ATOM 9845 C CA . ARG A 1 98 ? 7.374 -21.464 -3.209 1.00 20.44 94 ARG A CA 6
ATOM 9846 C C . ARG A 1 98 ? 8.635 -21.937 -3.890 1.00 22.52 94 ARG A C 6
ATOM 9847 O O . ARG A 1 98 ? 8.933 -23.109 -3.874 1.00 12.41 94 ARG A O 6
ATOM 9868 N N . ARG A 1 99 ? 9.405 -20.984 -4.426 1.00 4.31 95 ARG A N 6
ATOM 9869 C CA . ARG A 1 99 ? 10.650 -21.276 -5.099 1.00 24.04 95 ARG A CA 6
ATOM 9870 C C . ARG A 1 99 ? 11.642 -21.910 -4.187 1.00 24.32 95 ARG A C 6
ATOM 9871 O O . ARG A 1 99 ? 12.265 -22.886 -4.547 1.00 75.34 95 ARG A O 6
ATOM 9892 N N . ALA A 1 100 ? 11.779 -21.369 -3.000 1.00 22.34 96 ALA A N 6
ATOM 9893 C CA . ALA A 1 100 ? 12.697 -21.917 -2.037 1.00 52.34 96 ALA A CA 6
ATOM 9894 C C . ALA A 1 100 ? 12.185 -23.241 -1.504 1.00 13.11 96 ALA A C 6
ATOM 9895 O O . ALA A 1 100 ? 12.973 -24.126 -1.151 1.00 15.21 96 ALA A O 6
ATOM 9902 N N . ALA A 1 101 ? 10.870 -23.385 -1.458 1.00 41.35 97 ALA A N 6
ATOM 9903 C CA . ALA A 1 101 ? 10.275 -24.609 -0.983 1.00 73.54 97 ALA A CA 6
ATOM 9904 C C . ALA A 1 101 ? 10.473 -25.733 -1.978 1.00 43.21 97 ALA A C 6
ATOM 9905 O O . ALA A 1 101 ? 10.913 -26.825 -1.614 1.00 63.21 97 ALA A O 6
ATOM 9912 N N . GLU A 1 102 ? 10.169 -25.456 -3.242 1.00 2.25 98 GLU A N 6
ATOM 9913 C CA . GLU A 1 102 ? 10.329 -26.407 -4.296 1.00 13.31 98 GLU A CA 6
ATOM 9914 C C . GLU A 1 102 ? 11.804 -26.678 -4.533 1.00 24.14 98 GLU A C 6
ATOM 9915 O O . GLU A 1 102 ? 12.175 -27.771 -4.943 1.00 12.43 98 GLU A O 6
ATOM 9927 N N . ASP A 1 103 ? 12.637 -25.677 -4.235 1.00 30.34 99 ASP A N 6
ATOM 9928 C CA . ASP A 1 103 ? 14.083 -25.823 -4.310 1.00 72.12 99 ASP A CA 6
ATOM 9929 C C . ASP A 1 103 ? 14.504 -26.862 -3.317 1.00 24.21 99 ASP A C 6
ATOM 9930 O O . ASP A 1 103 ? 15.115 -27.848 -3.668 1.00 64.10 99 ASP A O 6
ATOM 9939 N N . ASP A 1 104 ? 14.068 -26.684 -2.092 1.00 11.02 100 ASP A N 6
ATOM 9940 C CA . ASP A 1 104 ? 14.411 -27.595 -1.000 1.00 51.44 100 ASP A CA 6
ATOM 9941 C C . ASP A 1 104 ? 13.877 -28.994 -1.266 1.00 52.01 100 ASP A C 6
ATOM 9942 O O . ASP A 1 104 ? 14.567 -30.003 -1.044 1.00 20.13 100 ASP A O 6
ATOM 9951 N N . ALA A 1 105 ? 12.667 -29.042 -1.776 1.00 64.11 101 ALA A N 6
ATOM 9952 C CA . ALA A 1 105 ? 12.009 -30.281 -2.102 1.00 3.52 101 ALA A CA 6
ATOM 9953 C C . ALA A 1 105 ? 12.763 -31.051 -3.169 1.00 44.30 101 ALA A C 6
ATOM 9954 O O . ALA A 1 105 ? 12.945 -32.239 -3.034 1.00 50.45 101 ALA A O 6
ATOM 9961 N N . VAL A 1 106 ? 13.250 -30.360 -4.186 1.00 3.43 102 VAL A N 6
ATOM 9962 C CA . VAL A 1 106 ? 13.957 -31.002 -5.283 1.00 61.11 102 VAL A CA 6
ATOM 9963 C C . VAL A 1 106 ? 15.429 -31.257 -4.900 1.00 43.24 102 VAL A C 6
ATOM 9964 O O . VAL A 1 106 ? 16.127 -32.075 -5.496 1.00 32.25 102 VAL A O 6
ATOM 9977 N N . ASN A 1 107 ? 15.906 -30.519 -3.932 1.00 71.14 103 ASN A N 6
ATOM 9978 C CA . ASN A 1 107 ? 17.237 -30.755 -3.375 1.00 22.14 103 ASN A CA 6
ATOM 9979 C C . ASN A 1 107 ? 17.236 -32.070 -2.625 1.00 3.23 103 ASN A C 6
ATOM 9980 O O . ASN A 1 107 ? 18.160 -32.870 -2.731 1.00 33.12 103 ASN A O 6
ATOM 9991 N N . ARG A 1 108 ? 16.175 -32.301 -1.891 1.00 62.53 104 ARG A N 6
ATOM 9992 C CA . ARG A 1 108 ? 16.014 -33.526 -1.136 1.00 64.31 104 ARG A CA 6
ATOM 9993 C C . ARG A 1 108 ? 15.420 -34.660 -1.984 1.00 51.44 104 ARG A C 6
ATOM 9994 O O . ARG A 1 108 ? 15.608 -35.837 -1.664 1.00 54.13 104 ARG A O 6
ATOM 10015 N N . LEU A 1 109 ? 14.702 -34.320 -3.046 1.00 44.31 105 LEU A N 6
ATOM 10016 C CA . LEU A 1 109 ? 14.011 -35.326 -3.828 1.00 64.40 105 LEU A CA 6
ATOM 10017 C C . LEU A 1 109 ? 14.042 -35.006 -5.318 1.00 23.52 105 LEU A C 6
ATOM 10018 O O . LEU A 1 109 ? 13.569 -33.965 -5.743 1.00 25.55 105 LEU A O 6
ATOM 10034 N N . GLU A 1 110 ? 14.574 -35.920 -6.088 1.00 51.24 106 GLU A N 6
ATOM 10035 C CA . GLU A 1 110 ? 14.519 -35.872 -7.508 1.00 0.55 106 GLU A CA 6
ATOM 10036 C C . GLU A 1 110 ? 14.039 -37.205 -8.011 1.00 52.54 106 GLU A C 6
ATOM 10037 O O . GLU A 1 110 ? 14.203 -38.230 -7.333 1.00 44.22 106 GLU A O 6
ATOM 10049 N N . GLY A 1 111 ? 13.418 -37.195 -9.150 1.00 54.32 107 GLY A N 6
ATOM 10050 C CA . GLY A 1 111 ? 12.919 -38.414 -9.751 1.00 60.25 107 GLY A CA 6
ATOM 10051 C C . GLY A 1 111 ? 11.418 -38.420 -9.778 1.00 51.12 107 GLY A C 6
ATOM 10052 O O . GLY A 1 111 ? 10.787 -39.013 -10.664 1.00 4.04 107 GLY A O 6
ATOM 10056 N N . GLY A 1 112 ? 10.844 -37.754 -8.808 1.00 52.11 108 GLY A N 6
ATOM 10057 C CA . GLY A 1 112 ? 9.421 -37.636 -8.725 1.00 53.20 108 GLY A CA 6
ATOM 10058 C C . GLY A 1 112 ? 8.980 -36.265 -9.145 1.00 13.33 108 GLY A C 6
ATOM 10059 O O . GLY A 1 112 ? 9.612 -35.644 -9.997 1.00 10.23 108 GLY A O 6
ATOM 10063 N N . ARG A 1 113 ? 7.935 -35.770 -8.550 1.00 4.32 109 ARG A N 6
ATOM 10064 C CA . ARG A 1 113 ? 7.442 -34.460 -8.897 1.00 64.45 109 ARG A CA 6
ATOM 10065 C C . ARG A 1 113 ? 6.827 -33.821 -7.688 1.00 54.21 109 ARG A C 6
ATOM 10066 O O . ARG A 1 113 ? 6.252 -34.515 -6.842 1.00 14.41 109 ARG A O 6
ATOM 10087 N N . ILE A 1 114 ? 6.954 -32.525 -7.606 1.00 75.11 110 ILE A N 6
ATOM 10088 C CA . ILE A 1 114 ? 6.322 -31.742 -6.572 1.00 65.02 110 ILE A CA 6
ATOM 10089 C C . ILE A 1 114 ? 4.903 -31.523 -7.009 1.00 42.14 110 ILE A C 6
ATOM 10090 O O . ILE A 1 114 ? 4.644 -30.761 -7.956 1.00 15.50 110 ILE A O 6
ATOM 10106 N N . VAL A 1 115 ? 3.991 -32.195 -6.374 1.00 12.11 111 VAL A N 6
ATOM 10107 C CA . VAL A 1 115 ? 2.622 -32.113 -6.822 1.00 54.23 111 VAL A CA 6
ATOM 10108 C C . VAL A 1 115 ? 1.791 -31.339 -5.849 1.00 74.24 111 VAL A C 6
ATOM 10109 O O . VAL A 1 115 ? 0.730 -30.821 -6.198 1.00 55.31 111 VAL A O 6
ATOM 10122 N N . ASN A 1 116 ? 2.262 -31.239 -4.639 1.00 4.44 112 ASN A N 6
ATOM 10123 C CA . ASN A 1 116 ? 1.527 -30.515 -3.646 1.00 11.13 112 ASN A CA 6
ATOM 10124 C C . ASN A 1 116 ? 2.414 -29.441 -3.107 1.00 40.31 112 ASN A C 6
ATOM 10125 O O . ASN A 1 116 ? 3.609 -29.630 -3.036 1.00 61.55 112 ASN A O 6
ATOM 10136 N N . TRP A 1 117 ? 1.849 -28.326 -2.783 1.00 74.01 113 TRP A N 6
ATOM 10137 C CA . TRP A 1 117 ? 2.545 -27.227 -2.185 1.00 74.54 113 TRP A CA 6
ATOM 10138 C C . TRP A 1 117 ? 1.539 -26.250 -1.669 1.00 0.31 113 TRP A C 6
ATOM 10139 O O . TRP A 1 117 ? 0.439 -26.142 -2.215 1.00 53.33 113 TRP A O 6
ATOM 10160 N N . ALA A 1 118 ? 1.870 -25.601 -0.608 1.00 40.43 114 ALA A N 6
ATOM 10161 C CA . ALA A 1 118 ? 1.024 -24.607 -0.018 1.00 43.10 114 ALA A CA 6
ATOM 10162 C C . ALA A 1 118 ? 1.899 -23.555 0.575 1.00 15.42 114 ALA A C 6
ATOM 10163 O O . ALA A 1 118 ? 2.834 -23.872 1.323 1.00 1.42 114 ALA A O 6
ATOM 10170 N N . CYS A 1 119 ? 1.645 -22.332 0.248 1.00 25.11 115 CYS A N 6
ATOM 10171 C CA . CYS A 1 119 ? 2.518 -21.282 0.687 1.00 65.32 115 CYS A CA 6
ATOM 10172 C C . CYS A 1 119 ? 1.855 -20.324 1.637 1.00 61.20 115 CYS A C 6
ATOM 10173 O O . CYS A 1 119 ? 0.736 -19.860 1.396 1.00 23.03 115 CYS A O 6
ATOM 10180 N N . ASN A 1 120 ? 2.535 -20.036 2.702 1.00 22.01 116 ASN A N 6
ATOM 10181 C CA . ASN A 1 120 ? 2.121 -19.017 3.627 1.00 55.00 116 ASN A CA 6
ATOM 10182 C C . ASN A 1 120 ? 2.928 -17.800 3.314 1.00 1.41 116 ASN A C 6
ATOM 10183 O O . ASN A 1 120 ? 2.365 -16.816 2.841 1.00 22.32 116 ASN A O 6
ATOM 10195 N N . PRO A 1 5 ? -3.458 -12.376 32.816 1.00 10.00 1 PRO A N 7
ATOM 10196 C CA . PRO A 1 5 ? -3.563 -11.334 31.823 1.00 44.04 1 PRO A CA 7
ATOM 10197 C C . PRO A 1 5 ? -4.632 -11.727 30.843 1.00 11.31 1 PRO A C 7
ATOM 10198 O O . PRO A 1 5 ? -5.205 -12.812 30.963 1.00 40.33 1 PRO A O 7
ATOM 10209 N N . THR A 1 6 ? -4.910 -10.873 29.895 1.00 24.25 2 THR A N 7
ATOM 10210 C CA . THR A 1 6 ? -5.877 -11.162 28.897 1.00 15.12 2 THR A CA 7
ATOM 10211 C C . THR A 1 6 ? -5.440 -10.474 27.599 1.00 2.00 2 THR A C 7
ATOM 10212 O O . THR A 1 6 ? -4.819 -9.394 27.633 1.00 14.50 2 THR A O 7
ATOM 10223 N N . VAL A 1 7 ? -5.677 -11.117 26.490 1.00 42.33 3 VAL A N 7
ATOM 10224 C CA . VAL A 1 7 ? -5.324 -10.566 25.206 1.00 44.14 3 VAL A CA 7
ATOM 10225 C C . VAL A 1 7 ? -6.575 -10.020 24.535 1.00 52.53 3 VAL A C 7
ATOM 10226 O O . VAL A 1 7 ? -7.638 -10.653 24.556 1.00 13.22 3 VAL A O 7
ATOM 10239 N N . ASP A 1 8 ? -6.448 -8.853 23.988 1.00 62.42 4 ASP A N 7
ATOM 10240 C CA . ASP A 1 8 ? -7.534 -8.169 23.326 1.00 41.14 4 ASP A CA 7
ATOM 10241 C C . ASP A 1 8 ? -7.468 -8.432 21.833 1.00 31.11 4 ASP A C 7
ATOM 10242 O O . ASP A 1 8 ? -6.378 -8.442 21.245 1.00 2.21 4 ASP A O 7
ATOM 10251 N N . ALA A 1 9 ? -8.613 -8.651 21.231 1.00 72.11 5 ALA A N 7
ATOM 10252 C CA . ALA A 1 9 ? -8.698 -9.022 19.831 1.00 22.14 5 ALA A CA 7
ATOM 10253 C C . ALA A 1 9 ? -8.543 -7.831 18.906 1.00 70.11 5 ALA A C 7
ATOM 10254 O O . ALA A 1 9 ? -9.510 -7.100 18.646 1.00 50.13 5 ALA A O 7
ATOM 10261 N N . HIS A 1 10 ? -7.327 -7.619 18.465 1.00 72.14 6 HIS A N 7
ATOM 10262 C CA . HIS A 1 10 ? -6.969 -6.597 17.500 1.00 62.10 6 HIS A CA 7
ATOM 10263 C C . HIS A 1 10 ? -5.503 -6.809 17.190 1.00 43.51 6 HIS A C 7
ATOM 10264 O O . HIS A 1 10 ? -4.625 -6.259 17.864 1.00 4.53 6 HIS A O 7
ATOM 10278 N N . LEU A 1 11 ? -5.242 -7.661 16.239 1.00 70.04 7 LEU A N 7
ATOM 10279 C CA . LEU A 1 11 ? -3.899 -8.065 15.926 1.00 23.05 7 LEU A CA 7
ATOM 10280 C C . LEU A 1 11 ? -3.179 -7.029 15.091 1.00 51.42 7 LEU A C 7
ATOM 10281 O O . LEU A 1 11 ? -3.757 -5.981 14.722 1.00 42.44 7 LEU A O 7
ATOM 10297 N N . ALA A 1 12 ? -1.922 -7.290 14.823 1.00 21.44 8 ALA A N 7
ATOM 10298 C CA . ALA A 1 12 ? -1.109 -6.401 14.049 1.00 12.01 8 ALA A CA 7
ATOM 10299 C C . ALA A 1 12 ? -1.480 -6.467 12.594 1.00 32.21 8 ALA A C 7
ATOM 10300 O O . ALA A 1 12 ? -1.109 -7.405 11.873 1.00 34.41 8 ALA A O 7
ATOM 10307 N N . ASN A 1 13 ? -2.237 -5.508 12.187 1.00 42.40 9 ASN A N 7
ATOM 10308 C CA . ASN A 1 13 ? -2.678 -5.396 10.825 1.00 75.12 9 ASN A CA 7
ATOM 10309 C C . ASN A 1 13 ? -1.949 -4.240 10.168 1.00 52.34 9 ASN A C 7
ATOM 10310 O O . ASN A 1 13 ? -1.650 -3.221 10.827 1.00 45.15 9 ASN A O 7
ATOM 10321 N N . GLY A 1 14 ? -1.644 -4.395 8.909 1.00 14.11 10 GLY A N 7
ATOM 10322 C CA . GLY A 1 14 ? -0.916 -3.399 8.191 1.00 74.15 10 GLY A CA 7
ATOM 10323 C C . GLY A 1 14 ? -1.312 -3.378 6.741 1.00 54.15 10 GLY A C 7
ATOM 10324 O O . GLY A 1 14 ? -2.497 -3.211 6.425 1.00 11.02 10 GLY A O 7
ATOM 10328 N N . SER A 1 15 ? -0.350 -3.549 5.859 1.00 40.11 11 SER A N 7
ATOM 10329 C CA . SER A 1 15 ? -0.565 -3.562 4.431 1.00 34.41 11 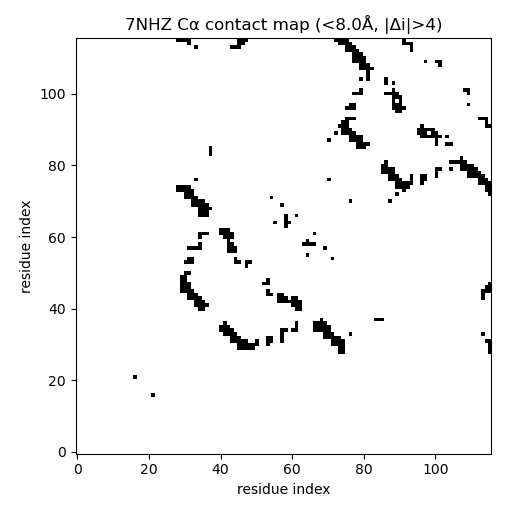SER A CA 7
ATOM 10330 C C . SER A 1 15 ? 0.594 -4.286 3.772 1.00 74.32 11 SER A C 7
ATOM 10331 O O . SER A 1 15 ? 1.604 -4.568 4.426 1.00 43.10 11 SER A O 7
ATOM 10339 N N . MET A 1 16 ? 0.452 -4.575 2.505 1.00 10.34 12 MET A N 7
ATOM 10340 C CA . MET A 1 16 ? 1.493 -5.226 1.742 1.00 34.31 12 MET A CA 7
ATOM 10341 C C . MET A 1 16 ? 2.332 -4.173 1.048 1.00 64.44 12 MET A C 7
ATOM 10342 O O . MET A 1 16 ? 1.887 -3.030 0.867 1.00 64.22 12 MET A O 7
ATOM 10356 N N . SER A 1 17 ? 3.515 -4.539 0.652 1.00 42.55 13 SER A N 7
ATOM 10357 C CA . SER A 1 17 ? 4.394 -3.648 0.010 1.00 74.00 13 SER A CA 7
ATOM 10358 C C . SER A 1 17 ? 4.249 -3.819 -1.483 1.00 2.42 13 SER A C 7
ATOM 10359 O O . SER A 1 17 ? 4.793 -4.757 -2.099 1.00 22.21 13 SER A O 7
ATOM 10367 N N . GLU A 1 18 ? 3.498 -2.936 -2.052 1.00 42.14 14 GLU A N 7
ATOM 10368 C CA . GLU A 1 18 ? 3.184 -2.965 -3.464 1.00 51.05 14 GLU A CA 7
ATOM 10369 C C . GLU A 1 18 ? 4.120 -2.026 -4.193 1.00 54.42 14 GLU A C 7
ATOM 10370 O O . GLU A 1 18 ? 3.948 -1.711 -5.374 1.00 4.11 14 GLU A O 7
ATOM 10382 N N . VAL A 1 19 ? 5.131 -1.616 -3.474 1.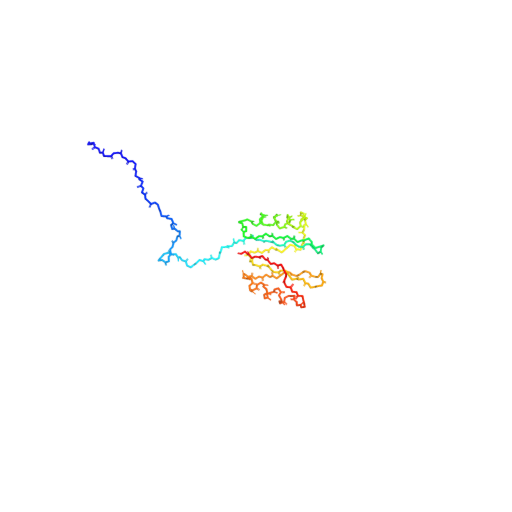00 42.05 15 VAL A N 7
ATOM 10383 C CA . VAL A 1 19 ? 6.153 -0.715 -3.985 1.00 44.32 15 VAL A CA 7
ATOM 10384 C C . VAL A 1 19 ? 7.219 -1.493 -4.752 1.00 14.13 15 VAL A C 7
ATOM 10385 O O . VAL A 1 19 ? 7.037 -2.693 -5.040 1.00 74.20 15 VAL A O 7
ATOM 10398 N N . MET A 1 20 ? 8.303 -0.823 -5.085 1.00 34.45 16 MET A N 7
ATOM 10399 C CA . MET A 1 20 ? 9.392 -1.418 -5.831 1.00 53.34 16 MET A CA 7
ATOM 10400 C C . MET A 1 20 ? 10.131 -2.450 -4.982 1.00 0.14 16 MET A C 7
ATOM 10401 O O . MET A 1 20 ? 10.022 -2.471 -3.750 1.00 21.42 16 MET A O 7
ATOM 10415 N N . MET A 1 21 ? 10.854 -3.296 -5.648 1.00 21.22 17 MET A N 7
ATOM 10416 C CA . MET A 1 21 ? 11.660 -4.300 -5.022 1.00 4.42 17 MET A CA 7
ATOM 10417 C C . MET A 1 21 ? 13.080 -3.775 -4.898 1.00 43.32 17 MET A C 7
ATOM 10418 O O . MET A 1 21 ? 13.271 -2.585 -4.631 1.00 72.11 17 MET A O 7
ATOM 10432 N N . SER A 1 22 ? 14.053 -4.625 -5.055 1.00 11.41 18 SER A N 7
ATOM 10433 C CA . SER A 1 22 ? 15.450 -4.250 -4.885 1.00 44.21 18 SER A CA 7
ATOM 10434 C C . SER A 1 22 ? 15.995 -3.254 -5.949 1.00 13.25 18 SER A C 7
ATOM 10435 O O . SER A 1 22 ? 16.674 -3.635 -6.906 1.00 3.15 18 SER A O 7
ATOM 10443 N N . GLU A 1 23 ? 15.607 -2.016 -5.796 1.00 73.00 19 GLU A N 7
ATOM 10444 C CA . GLU A 1 23 ? 16.111 -0.891 -6.541 1.00 1.33 19 GLU A CA 7
ATOM 10445 C C . GLU A 1 23 ? 16.396 0.186 -5.538 1.00 63.11 19 GLU A C 7
ATOM 10446 O O . GLU A 1 23 ? 15.477 0.866 -5.067 1.00 31.05 19 GLU A O 7
ATOM 10458 N N . ILE A 1 24 ? 17.665 0.305 -5.188 1.00 1.01 20 ILE A N 7
ATOM 10459 C CA . ILE A 1 24 ? 18.140 1.116 -4.081 1.00 31.43 20 ILE A CA 7
ATOM 10460 C C . ILE A 1 24 ? 17.450 0.581 -2.809 1.00 63.30 20 ILE A C 7
ATOM 10461 O O . ILE A 1 24 ? 16.823 1.313 -2.018 1.00 13.43 20 ILE A O 7
ATOM 10477 N N . ALA A 1 25 ? 17.508 -0.723 -2.676 1.00 14.33 21 ALA A N 7
ATOM 10478 C CA . ALA A 1 25 ? 16.899 -1.415 -1.581 1.00 13.43 21 ALA A CA 7
ATOM 10479 C C . ALA A 1 25 ? 17.610 -2.726 -1.339 1.00 41.42 21 ALA A C 7
ATOM 10480 O O . ALA A 1 25 ? 17.842 -3.513 -2.263 1.00 33.34 21 ALA A O 7
ATOM 10487 N N . GLY A 1 26 ? 17.988 -2.927 -0.119 1.00 42.31 22 GLY A N 7
ATOM 10488 C CA . GLY A 1 26 ? 18.632 -4.127 0.310 1.00 62.24 22 GLY A CA 7
ATOM 10489 C C . GLY A 1 26 ? 18.013 -4.524 1.589 1.00 55.44 22 GLY A C 7
ATOM 10490 O O . GLY A 1 26 ? 18.686 -4.803 2.584 1.00 60.32 22 GLY A O 7
ATOM 10494 N N . LEU A 1 27 ? 16.725 -4.505 1.566 1.00 51.35 23 LEU A N 7
ATOM 10495 C CA . LEU A 1 27 ? 15.919 -4.745 2.705 1.00 42.43 23 LEU A CA 7
ATOM 10496 C C . LEU A 1 27 ? 14.870 -5.759 2.267 1.00 61.42 23 LEU A C 7
ATOM 10497 O O . LEU A 1 27 ? 14.162 -5.520 1.283 1.00 44.03 23 LEU A O 7
ATOM 10513 N N . PRO A 1 28 ? 14.804 -6.926 2.926 1.00 63.50 24 PRO A N 7
ATOM 10514 C CA . PRO A 1 28 ? 13.834 -7.966 2.582 1.00 41.15 24 PRO A CA 7
ATOM 10515 C C . PRO A 1 28 ? 12.402 -7.483 2.775 1.00 4.51 24 PRO A C 7
ATOM 10516 O O . PRO A 1 28 ? 12.054 -6.961 3.844 1.00 52.53 24 PRO A O 7
ATOM 10527 N N . ILE A 1 29 ? 11.594 -7.642 1.753 1.00 5.21 25 ILE A N 7
ATOM 10528 C CA . ILE A 1 29 ? 10.214 -7.238 1.784 1.00 1.44 25 ILE A CA 7
ATOM 10529 C C . ILE A 1 29 ? 9.448 -8.138 2.749 1.00 4.00 25 ILE A C 7
ATOM 10530 O O . ILE A 1 29 ? 9.399 -9.364 2.563 1.00 32.13 25 ILE A O 7
ATOM 10546 N N . PRO A 1 30 ? 8.897 -7.566 3.815 1.00 1.31 26 PRO A N 7
ATOM 10547 C CA . PRO A 1 30 ? 8.152 -8.323 4.782 1.00 51.31 26 PRO A CA 7
ATOM 10548 C C . PRO A 1 30 ? 6.710 -8.582 4.321 1.00 20.04 26 PRO A C 7
ATOM 10549 O O . PRO A 1 30 ? 5.958 -7.649 4.023 1.00 14.12 26 PRO A O 7
ATOM 10560 N N . PRO A 1 31 ? 6.327 -9.849 4.228 1.00 14.53 27 PRO A N 7
ATOM 10561 C CA . PRO A 1 31 ? 4.981 -10.251 3.894 1.00 63.13 27 PRO A CA 7
ATOM 10562 C C . PRO A 1 31 ? 4.156 -10.427 5.154 1.00 33.21 27 PRO A C 7
ATOM 10563 O O . PRO A 1 31 ? 4.680 -10.302 6.272 1.00 61.14 27 PRO A O 7
ATOM 10574 N N . ILE A 1 32 ? 2.886 -10.620 5.003 1.00 32.42 28 ILE A N 7
ATOM 10575 C CA . ILE A 1 32 ? 2.064 -10.940 6.134 1.00 71.04 28 ILE A CA 7
ATOM 10576 C C . ILE A 1 32 ? 2.228 -12.436 6.391 1.00 15.00 28 ILE A C 7
ATOM 10577 O O . ILE A 1 32 ? 1.746 -13.264 5.601 1.00 71.54 28 ILE A O 7
ATOM 10593 N N . ILE A 1 33 ? 2.992 -12.772 7.417 1.00 42.43 29 ILE A N 7
ATOM 10594 C CA . ILE A 1 33 ? 3.264 -14.140 7.758 1.00 11.21 29 ILE A CA 7
ATOM 10595 C C . ILE A 1 33 ? 2.022 -14.829 8.271 1.00 24.22 29 ILE A C 7
ATOM 10596 O O . ILE A 1 33 ? 1.481 -14.488 9.332 1.00 10.55 29 ILE A O 7
ATOM 10612 N N . HIS A 1 34 ? 1.563 -15.756 7.502 1.00 63.13 30 HIS A N 7
ATOM 10613 C CA . HIS A 1 34 ? 0.471 -16.576 7.886 1.00 1.44 30 HIS A CA 7
ATOM 10614 C C . HIS A 1 34 ? 1.024 -17.890 8.345 1.00 51.24 30 HIS A C 7
ATOM 10615 O O . HIS A 1 34 ? 2.211 -18.169 8.150 1.00 73.40 30 HIS A O 7
ATOM 10629 N N . TYR A 1 35 ? 0.216 -18.686 8.961 1.00 61.31 31 TYR A N 7
ATOM 10630 C CA . TYR A 1 35 ? 0.699 -19.914 9.509 1.00 23.50 31 TYR A CA 7
ATOM 10631 C C . TYR A 1 35 ? -0.065 -21.046 8.846 1.00 3.20 31 TYR A C 7
ATOM 10632 O O . TYR A 1 35 ? -1.293 -20.943 8.642 1.00 53.24 31 TYR A O 7
ATOM 10650 N N . GLY A 1 36 ? 0.638 -22.087 8.472 1.00 53.03 32 GLY A N 7
ATOM 10651 C CA . GLY A 1 36 ? 0.021 -23.184 7.799 1.00 41.54 32 GLY A CA 7
ATOM 10652 C C . GLY A 1 36 ? 0.682 -24.494 8.124 1.00 45.04 32 GLY A C 7
ATOM 10653 O O . GLY A 1 36 ? 1.605 -24.551 8.954 1.00 51.51 32 GLY A O 7
ATOM 10657 N N . ALA A 1 37 ? 0.233 -25.536 7.474 1.00 14.24 33 ALA A N 7
ATOM 10658 C CA . ALA A 1 37 ? 0.738 -26.865 7.674 1.00 41.52 33 ALA A CA 7
ATOM 10659 C C . ALA A 1 37 ? 0.281 -27.764 6.548 1.00 64.12 33 ALA A C 7
ATOM 10660 O O . ALA A 1 37 ? -0.694 -27.454 5.852 1.00 74.22 33 ALA A O 7
ATOM 10667 N N . ILE A 1 38 ? 0.990 -28.842 6.358 1.00 20.20 34 ILE A N 7
ATOM 10668 C CA . ILE A 1 38 ? 0.653 -29.852 5.370 1.00 14.54 34 ILE A CA 7
ATOM 10669 C C . ILE A 1 38 ? 0.815 -31.242 5.979 1.00 13.04 34 ILE A C 7
ATOM 10670 O O . ILE A 1 38 ? 1.867 -31.572 6.518 1.00 12.33 34 ILE A O 7
ATOM 10686 N N . ALA A 1 39 ? -0.235 -32.024 5.902 1.00 43.51 35 ALA A N 7
ATOM 10687 C CA . ALA A 1 39 ? -0.261 -33.373 6.441 1.00 4.03 35 ALA A CA 7
ATOM 10688 C C . ALA A 1 39 ? -0.364 -34.367 5.303 1.00 31.24 35 ALA A C 7
ATOM 10689 O O . ALA A 1 39 ? -1.147 -34.163 4.362 1.00 4.25 35 ALA A O 7
ATOM 10696 N N . TYR A 1 40 ? 0.437 -35.401 5.358 1.00 73.34 36 TYR A N 7
ATOM 10697 C CA . TYR A 1 40 ? 0.387 -36.450 4.364 1.00 32.14 36 TYR A CA 7
ATOM 10698 C C . TYR A 1 40 ? 0.552 -37.804 4.988 1.00 3.42 36 TYR A C 7
ATOM 10699 O O . TYR A 1 40 ? 1.459 -38.025 5.793 1.00 5.25 36 TYR A O 7
ATOM 10717 N N . ALA A 1 41 ? -0.323 -38.702 4.634 1.00 23.13 37 ALA A N 7
ATOM 10718 C CA . ALA A 1 41 ? -0.251 -40.055 5.113 1.00 52.24 37 ALA A CA 7
ATOM 10719 C C . ALA A 1 41 ? 0.109 -40.969 3.968 1.00 40.52 37 ALA A C 7
ATOM 10720 O O . ALA A 1 41 ? -0.301 -40.706 2.832 1.00 1.24 37 ALA A O 7
ATOM 10727 N N . PRO A 1 42 ? 0.864 -42.068 4.233 1.00 50.53 38 PRO A N 7
ATOM 10728 C CA . PRO A 1 42 ? 1.264 -43.057 3.203 1.00 4.25 38 PRO A CA 7
ATOM 10729 C C . PRO A 1 42 ? 0.059 -43.659 2.464 1.00 74.11 38 PRO A C 7
ATOM 10730 O O . PRO A 1 42 ? 0.196 -44.219 1.381 1.00 12.05 38 PRO A O 7
ATOM 10741 N N . SER A 1 43 ? -1.114 -43.503 3.058 1.00 23.45 39 SER A N 7
ATOM 10742 C CA . SER A 1 43 ? -2.357 -43.956 2.497 1.00 53.02 39 SER A CA 7
ATOM 10743 C C . SER A 1 43 ? -2.717 -43.133 1.245 1.00 33.12 39 SER A C 7
ATOM 10744 O O . SER A 1 43 ? -3.483 -43.584 0.394 1.00 72.33 39 SER A O 7
ATOM 10752 N N . GLY A 1 44 ? -2.162 -41.930 1.140 1.00 11.52 40 GLY A N 7
ATOM 10753 C CA . GLY A 1 44 ? -2.497 -41.060 0.043 1.00 41.22 40 GLY A CA 7
ATOM 10754 C C . GLY A 1 44 ? -3.296 -39.887 0.530 1.00 34.21 40 GLY A C 7
ATOM 10755 O O . GLY A 1 44 ? -3.656 -38.992 -0.243 1.00 14.34 40 GLY A O 7
ATOM 10759 N N . ALA A 1 45 ? -3.581 -39.903 1.824 1.00 63.34 41 ALA A N 7
ATOM 10760 C CA . ALA A 1 45 ? -4.325 -38.853 2.486 1.00 2.33 41 ALA A CA 7
ATOM 10761 C C . ALA A 1 45 ? -3.545 -37.558 2.413 1.00 42.45 41 ALA A C 7
ATOM 10762 O O . ALA A 1 45 ? -2.399 -37.486 2.881 1.00 41.53 41 ALA A O 7
ATOM 10769 N N . SER A 1 46 ? -4.151 -36.569 1.825 1.00 41.22 42 SER A N 7
ATOM 10770 C CA . SER A 1 46 ? -3.533 -35.307 1.603 1.00 31.11 42 SER A CA 7
ATOM 10771 C C . SER A 1 46 ? -4.214 -34.260 2.466 1.00 22.54 42 SER A C 7
ATOM 10772 O O . SER A 1 46 ? -5.433 -34.268 2.605 1.00 2.10 42 SER A O 7
ATOM 10780 N N . GLY A 1 47 ? -3.449 -33.362 3.019 1.00 74.34 43 GLY A N 7
ATOM 10781 C CA . GLY A 1 47 ? -4.008 -32.290 3.771 1.00 11.00 43 GLY A CA 7
ATOM 10782 C C . GLY A 1 47 ? -3.109 -31.101 3.747 1.00 1.42 43 GLY A C 7
ATOM 10783 O O . GLY A 1 47 ? -1.898 -31.246 3.817 1.00 32.20 43 GLY A O 7
ATOM 10787 N N . LYS A 1 48 ? -3.678 -29.942 3.624 1.00 0.34 44 LYS A N 7
ATOM 10788 C CA . LYS A 1 48 ? -2.926 -28.716 3.589 1.00 2.03 44 LYS A CA 7
ATOM 10789 C C . LYS A 1 48 ? -3.786 -27.594 4.101 1.00 21.35 44 LYS A C 7
ATOM 10790 O O . LYS A 1 48 ? -5.003 -27.605 3.892 1.00 74.14 44 LYS A O 7
ATOM 10809 N N . ALA A 1 49 ? -3.184 -26.661 4.799 1.00 21.40 45 ALA A N 7
ATOM 10810 C CA . ALA A 1 49 ? -3.893 -25.537 5.333 1.00 73.54 45 ALA A CA 7
ATOM 10811 C C . ALA A 1 49 ? -2.940 -24.396 5.454 1.00 12.13 45 ALA A C 7
ATOM 10812 O O . ALA A 1 49 ? -1.787 -24.597 5.810 1.00 14.43 45 ALA A O 7
ATOM 10819 N N . TRP A 1 50 ? -3.394 -23.223 5.118 1.00 61.45 46 TRP A N 7
ATOM 10820 C CA . TRP A 1 50 ? -2.579 -22.042 5.164 1.00 60.43 46 TRP A CA 7
ATOM 10821 C C . TRP A 1 50 ? -3.467 -20.837 5.373 1.00 10.32 46 TRP A C 7
ATOM 10822 O O . TRP A 1 50 ? -4.684 -20.962 5.260 1.00 41.25 46 TRP A O 7
ATOM 10843 N N . HIS A 1 51 ? -2.874 -19.703 5.712 1.00 52.03 47 HIS A N 7
ATOM 10844 C CA . HIS A 1 51 ? -3.607 -18.441 5.978 1.00 12.22 47 HIS A CA 7
ATOM 10845 C C . HIS A 1 51 ? -4.370 -18.444 7.295 1.00 73.22 47 HIS A C 7
ATOM 10846 O O . HIS A 1 51 ? -5.244 -17.592 7.525 1.00 2.45 47 HIS A O 7
ATOM 10860 N N . GLN A 1 52 ? -4.000 -19.332 8.192 1.00 63.34 48 GLN A N 7
ATOM 10861 C CA . GLN A 1 52 ? -4.588 -19.344 9.509 1.00 32.02 48 GLN A CA 7
ATOM 10862 C C . GLN A 1 52 ? -3.781 -18.441 10.402 1.00 43.13 48 GLN A C 7
ATOM 10863 O O . GLN A 1 52 ? -2.601 -18.209 10.140 1.00 12.10 48 GLN A O 7
ATOM 10877 N N . ARG A 1 53 ? -4.409 -17.920 11.425 1.00 31.03 49 ARG A N 7
ATOM 10878 C CA . ARG A 1 53 ? -3.807 -16.949 12.286 1.00 13.22 49 ARG A CA 7
ATOM 10879 C C . ARG A 1 53 ? -3.170 -17.614 13.514 1.00 12.43 49 ARG A C 7
ATOM 10880 O O . ARG A 1 53 ? -2.443 -16.982 14.286 1.00 25.35 49 ARG A O 7
ATOM 10901 N N . THR A 1 54 ? -3.459 -18.853 13.700 1.00 12.41 50 THR A N 7
ATOM 10902 C CA . THR A 1 54 ? -2.910 -19.602 14.775 1.00 4.34 50 THR A CA 7
ATOM 10903 C C . THR A 1 54 ? -2.259 -20.881 14.242 1.00 53.22 50 THR A C 7
ATOM 10904 O O . THR A 1 54 ? -2.939 -21.705 13.626 1.00 75.25 50 THR A O 7
ATOM 10915 N N . PRO A 1 55 ? -0.917 -21.037 14.430 1.00 31.31 51 PRO A N 7
ATOM 10916 C CA . PRO A 1 55 ? -0.145 -22.195 13.925 1.00 51.54 51 PRO A CA 7
ATOM 10917 C C . PRO A 1 55 ? -0.753 -23.545 14.310 1.00 52.12 51 PRO A C 7
ATOM 10918 O O . PRO A 1 55 ? -0.802 -24.472 13.493 1.00 10.12 51 PRO A O 7
ATOM 10929 N N . ALA A 1 56 ? -1.245 -23.643 15.531 1.00 14.45 52 ALA A N 7
ATOM 10930 C CA . ALA A 1 56 ? -1.846 -24.870 16.005 1.00 63.10 52 ALA A CA 7
ATOM 10931 C C . ALA A 1 56 ? -3.145 -25.135 15.280 1.00 14.14 52 ALA A C 7
ATOM 10932 O O . ALA A 1 56 ? -3.452 -26.272 14.941 1.00 64.12 52 ALA A O 7
ATOM 10939 N N . ARG A 1 57 ? -3.896 -24.078 15.006 1.00 61.35 53 ARG A N 7
ATOM 10940 C CA . ARG A 1 57 ? -5.157 -24.216 14.317 1.00 30.44 53 ARG A CA 7
ATOM 10941 C C . ARG A 1 57 ? -4.918 -24.546 12.871 1.00 54.25 53 ARG A C 7
ATOM 10942 O O . ARG A 1 57 ? -5.602 -25.377 12.311 1.00 63.03 53 ARG A O 7
ATOM 10963 N N . ALA A 1 58 ? -3.900 -23.935 12.305 1.00 51.34 54 ALA A N 7
ATOM 10964 C CA . ALA A 1 58 ? -3.472 -24.201 10.947 1.00 4.00 54 ALA A CA 7
ATOM 10965 C C . ALA A 1 58 ? -3.165 -25.680 10.773 1.00 11.54 54 ALA A C 7
ATOM 10966 O O . ALA A 1 58 ? -3.659 -26.329 9.846 1.00 3.01 54 ALA A O 7
ATOM 10973 N N . GLU A 1 59 ? -2.390 -26.205 11.704 1.00 70.22 55 GLU A N 7
ATOM 10974 C CA . GLU A 1 59 ? -1.991 -27.577 11.699 1.00 32.34 55 GLU A CA 7
ATOM 10975 C C . GLU A 1 59 ? -3.204 -28.492 11.860 1.00 23.43 55 GLU A C 7
ATOM 10976 O O . GLU A 1 59 ? -3.344 -29.475 11.145 1.00 22.13 55 GLU A O 7
ATOM 10988 N N . GLN A 1 60 ? -4.103 -28.121 12.757 1.00 21.34 56 GLN A N 7
ATOM 10989 C CA . GLN A 1 60 ? -5.321 -28.885 12.985 1.00 74.44 56 GLN A CA 7
ATOM 10990 C C . GLN A 1 60 ? -6.222 -28.895 11.754 1.00 30.21 56 GLN A C 7
ATOM 10991 O O . GLN A 1 60 ? -6.888 -29.895 11.477 1.00 74.34 56 GLN A O 7
ATOM 11005 N N . VAL A 1 61 ? -6.257 -27.789 11.021 1.00 30.24 57 VAL A N 7
ATOM 11006 C CA . VAL A 1 61 ? -7.021 -27.739 9.782 1.00 74.04 57 VAL A CA 7
ATOM 11007 C C . VAL A 1 61 ? -6.367 -28.663 8.756 1.00 50.03 57 VAL A C 7
ATOM 11008 O O . VAL A 1 61 ? -7.047 -29.381 8.040 1.00 0.10 57 VAL A O 7
ATOM 11021 N N . ALA A 1 62 ? -5.035 -28.686 8.743 1.00 44.24 58 ALA A N 7
ATOM 11022 C CA . ALA A 1 62 ? -4.291 -29.557 7.824 1.00 70.20 58 ALA A CA 7
ATOM 11023 C C . ALA A 1 62 ? -4.553 -31.028 8.140 1.00 23.54 58 ALA A C 7
ATOM 11024 O O . ALA A 1 62 ? -4.682 -31.858 7.234 1.00 71.22 58 ALA A O 7
ATOM 11031 N N . LEU A 1 63 ? -4.648 -31.335 9.425 1.00 65.32 59 LEU A N 7
ATOM 11032 C CA . LEU A 1 63 ? -4.959 -32.682 9.897 1.00 14.00 59 LEU A CA 7
ATOM 11033 C C . LEU A 1 63 ? -6.370 -33.070 9.456 1.00 52.23 59 LEU A C 7
ATOM 11034 O O . LEU A 1 63 ? -6.595 -34.164 8.923 1.00 15.05 59 LEU A O 7
ATOM 11050 N N . GLU A 1 64 ? -7.298 -32.143 9.634 1.00 42.24 60 GLU A N 7
ATOM 11051 C CA . GLU A 1 64 ? -8.691 -32.326 9.258 1.00 41.00 60 GLU A CA 7
ATOM 11052 C C . GLU A 1 64 ? -8.829 -32.469 7.729 1.00 43.43 60 GLU A C 7
ATOM 11053 O O . GLU A 1 64 ? -9.709 -33.179 7.232 1.00 64.34 60 GLU A O 7
ATOM 11065 N N . LYS A 1 65 ? -7.971 -31.775 6.994 1.00 5.03 61 LYS A N 7
ATOM 11066 C CA . LYS A 1 65 ? -7.920 -31.899 5.546 1.00 71.44 61 LYS A CA 7
ATOM 11067 C C . LYS A 1 65 ? -7.374 -33.255 5.153 1.00 31.15 61 LYS A C 7
ATOM 11068 O O . LYS A 1 65 ? -7.873 -33.879 4.226 1.00 21.22 61 LYS A O 7
ATOM 11087 N N . CYS A 1 66 ? -6.345 -33.687 5.869 1.00 10.22 62 CYS A N 7
ATOM 11088 C CA . CYS A 1 66 ? -5.680 -34.969 5.638 1.00 75.20 62 CYS A CA 7
ATOM 11089 C C . CYS A 1 66 ? -6.665 -36.102 5.788 1.00 74.21 62 CYS A C 7
ATOM 11090 O O . CYS A 1 66 ? -6.766 -36.990 4.927 1.00 5.21 62 CYS A O 7
ATOM 11097 N N . GLY A 1 67 ? -7.400 -36.063 6.860 1.00 43.22 63 GLY A N 7
ATOM 11098 C CA . GLY A 1 67 ? -8.369 -37.060 7.096 1.00 12.21 63 GLY A CA 7
ATOM 11099 C C . GLY A 1 67 ? -8.263 -37.579 8.479 1.00 12.01 63 GLY A C 7
ATOM 11100 O O . GLY A 1 67 ? -9.279 -37.799 9.144 1.00 32.12 63 GLY A O 7
ATOM 11104 N N . ASP A 1 68 ? -7.049 -37.759 8.961 1.00 73.22 64 ASP A N 7
ATOM 11105 C CA . ASP A 1 68 ? -6.901 -38.275 10.296 1.00 40.00 64 ASP A CA 7
ATOM 11106 C C . ASP A 1 68 ? -6.571 -37.168 11.253 1.00 61.12 64 ASP A C 7
ATOM 11107 O O . ASP A 1 68 ? -5.733 -36.312 10.965 1.00 14.51 64 ASP A O 7
ATOM 11116 N N . LYS A 1 69 ? -7.220 -37.209 12.385 1.00 73.24 65 LYS A N 7
ATOM 11117 C CA . LYS A 1 69 ? -7.107 -36.226 13.444 1.00 71.33 65 LYS A CA 7
ATOM 11118 C C . LYS A 1 69 ? -5.665 -35.997 13.873 1.00 12.44 65 LYS A C 7
ATOM 11119 O O . LYS A 1 69 ? -5.273 -34.884 14.178 1.00 1.23 65 LYS A O 7
ATOM 11138 N N . THR A 1 70 ? -4.917 -37.046 13.916 1.00 12.31 66 THR A N 7
ATOM 11139 C CA . THR A 1 70 ? -3.563 -36.984 14.328 1.00 74.22 66 THR A CA 7
ATOM 11140 C C . THR A 1 70 ? -2.625 -37.416 13.169 1.00 75.04 66 THR A C 7
ATOM 11141 O O . THR A 1 70 ? -1.555 -37.997 13.409 1.00 74.02 66 THR A O 7
ATOM 11152 N N . CYS A 1 71 ? -3.054 -37.152 11.895 1.00 74.41 67 CYS A N 7
ATOM 11153 C CA . CYS A 1 71 ? -2.240 -37.407 10.699 1.00 74.20 67 CYS A CA 7
ATOM 11154 C C . CYS A 1 71 ? -0.766 -37.031 10.916 1.00 12.12 67 CYS A C 7
ATOM 11155 O O . CYS A 1 71 ? -0.441 -35.901 11.303 1.00 22.14 67 CYS A O 7
ATOM 11162 N N . LYS A 1 72 ? 0.108 -37.987 10.703 1.00 11.00 68 LYS A N 7
ATOM 11163 C CA . LYS A 1 72 ? 1.516 -37.806 10.958 1.00 2.21 68 LYS A CA 7
ATOM 11164 C C . LYS A 1 72 ? 2.193 -37.190 9.720 1.00 13.25 68 LYS A C 7
ATOM 11165 O O . LYS A 1 72 ? 1.542 -37.016 8.689 1.00 71.24 68 LYS A O 7
ATOM 11184 N N . VAL A 1 73 ? 3.483 -36.807 9.849 1.00 43.12 69 VAL A N 7
ATOM 11185 C CA . VAL A 1 73 ? 4.285 -36.209 8.750 1.00 44.04 69 VAL A CA 7
ATOM 11186 C C . VAL A 1 73 ? 3.779 -34.767 8.461 1.00 34.21 69 VAL A C 7
ATOM 11187 O O . VAL A 1 73 ? 4.190 -34.086 7.510 1.00 2.14 69 VAL A O 7
ATOM 11200 N N . VAL A 1 74 ? 2.926 -34.292 9.356 1.00 43.34 70 VAL A N 7
ATOM 11201 C CA . VAL A 1 74 ? 2.377 -32.975 9.259 1.00 74.34 70 VAL A CA 7
ATOM 11202 C C . VAL A 1 74 ? 3.462 -31.924 9.487 1.00 54.35 70 VAL A C 7
ATOM 11203 O O . VAL A 1 74 ? 4.018 -31.780 10.584 1.00 3.00 70 VAL A O 7
ATOM 11216 N N . SER A 1 75 ? 3.806 -31.262 8.444 1.00 4.20 71 SER A N 7
ATOM 11217 C CA . SER A 1 75 ? 4.807 -30.253 8.499 1.00 41.34 71 SER A CA 7
ATOM 11218 C C . SER A 1 75 ? 4.122 -28.915 8.746 1.00 23.43 71 SER A C 7
ATOM 11219 O O . SER A 1 75 ? 3.235 -28.533 7.993 1.00 12.15 71 SER A O 7
ATOM 11227 N N . ARG A 1 76 ? 4.514 -28.228 9.796 1.00 4.44 72 ARG A N 7
ATOM 11228 C CA . ARG A 1 76 ? 3.940 -26.943 10.137 1.00 10.51 72 ARG A CA 7
ATOM 11229 C C . ARG A 1 76 ? 4.908 -25.869 9.679 1.00 3.14 72 ARG A C 7
ATOM 11230 O O . ARG A 1 76 ? 6.102 -25.923 10.009 1.00 24.24 72 ARG A O 7
ATOM 11251 N N . PHE A 1 77 ? 4.430 -24.911 8.942 1.00 64.14 73 PHE A N 7
ATOM 11252 C CA . PHE A 1 77 ? 5.302 -23.899 8.393 1.00 45.21 73 PHE A CA 7
ATOM 11253 C C . PHE A 1 77 ? 4.605 -22.568 8.234 1.00 15.12 73 PHE A C 7
ATOM 11254 O O . PHE A 1 77 ? 3.393 -22.500 8.116 1.00 31.23 73 PHE A O 7
ATOM 11271 N N . THR A 1 78 ? 5.376 -21.527 8.248 1.00 15.30 74 THR A N 7
ATOM 11272 C CA . THR A 1 78 ? 4.885 -20.185 8.010 1.00 44.31 74 THR A CA 7
ATOM 11273 C C . THR A 1 78 ? 5.497 -19.690 6.706 1.00 30.04 74 THR A C 7
ATOM 11274 O O . THR A 1 78 ? 5.467 -18.510 6.357 1.00 0.23 74 THR A O 7
ATOM 11285 N N . ARG A 1 79 ? 6.070 -20.637 6.022 1.00 33.33 75 ARG A N 7
ATOM 11286 C CA . ARG A 1 79 ? 6.688 -20.471 4.746 1.00 62.12 75 ARG A CA 7
ATOM 11287 C C . ARG A 1 79 ? 5.725 -21.025 3.704 1.00 74.10 75 ARG A C 7
ATOM 11288 O O . ARG A 1 79 ? 4.499 -21.066 3.911 1.00 71.31 75 ARG A O 7
ATOM 11309 N N . CYS A 1 80 ? 6.255 -21.412 2.598 1.00 70.53 76 CYS A N 7
ATOM 11310 C CA . CYS A 1 80 ? 5.532 -22.172 1.657 1.00 11.52 76 CYS A CA 7
ATOM 11311 C C . CYS A 1 80 ? 6.015 -23.604 1.808 1.00 15.15 76 CYS A C 7
ATOM 11312 O O . CYS A 1 80 ? 7.184 -23.831 2.174 1.00 55.33 76 CYS A O 7
ATOM 11319 N N . GLY A 1 81 ? 5.140 -24.536 1.619 1.00 41.43 77 GLY A N 7
ATOM 11320 C CA . GLY A 1 81 ? 5.490 -25.914 1.743 1.00 52.13 77 GLY A CA 7
ATOM 11321 C C . GLY A 1 81 ? 5.124 -26.654 0.508 1.00 15.50 77 GLY A C 7
ATOM 11322 O O . GLY A 1 81 ? 4.073 -26.395 -0.071 1.00 21.55 77 GLY A O 7
ATOM 11326 N N . ALA A 1 82 ? 5.969 -27.549 0.097 1.00 64.43 78 ALA A N 7
ATOM 11327 C CA . ALA A 1 82 ? 5.758 -28.309 -1.101 1.00 41.11 78 ALA A CA 7
ATOM 11328 C C . ALA A 1 82 ? 5.934 -29.784 -0.794 1.00 71.31 78 ALA A C 7
ATOM 11329 O O . ALA A 1 82 ? 6.736 -30.137 0.046 1.00 40.54 78 ALA A O 7
ATOM 11336 N N . VAL A 1 83 ? 5.167 -30.624 -1.441 1.00 63.12 79 VAL A N 7
ATOM 11337 C CA . VAL A 1 83 ? 5.246 -32.052 -1.256 1.00 31.23 79 VAL A CA 7
ATOM 11338 C C . VAL A 1 83 ? 5.392 -32.766 -2.587 1.00 44.04 79 VAL A C 7
ATOM 11339 O O . VAL A 1 83 ? 4.558 -32.586 -3.550 1.00 23.03 79 VAL A O 7
ATOM 11352 N N . ALA A 1 84 ? 6.443 -33.550 -2.641 1.00 71.23 80 ALA A N 7
ATOM 11353 C CA . ALA A 1 84 ? 6.798 -34.324 -3.777 1.00 1.22 80 ALA A CA 7
ATOM 11354 C C . ALA A 1 84 ? 6.434 -35.767 -3.568 1.00 3.22 80 ALA A C 7
ATOM 11355 O O . ALA A 1 84 ? 6.508 -36.296 -2.436 1.00 61.02 80 ALA A O 7
ATOM 11362 N N . TYR A 1 85 ? 6.043 -36.379 -4.649 1.00 12.44 81 TYR A N 7
ATOM 11363 C CA . TYR A 1 85 ? 5.674 -37.766 -4.697 1.00 62.40 81 TYR A CA 7
ATOM 11364 C C . TYR A 1 85 ? 6.759 -38.546 -5.392 1.00 12.42 81 TYR A C 7
ATOM 11365 O O . TYR A 1 85 ? 7.087 -38.261 -6.558 1.00 33.12 81 TYR A O 7
ATOM 11383 N N . ASN A 1 86 ? 7.340 -39.479 -4.708 1.00 22.21 82 ASN A N 7
ATOM 11384 C CA . ASN A 1 86 ? 8.296 -40.363 -5.319 1.00 74.01 82 ASN A CA 7
ATOM 11385 C C . ASN A 1 86 ? 7.870 -41.781 -5.049 1.00 45.22 82 ASN A C 7
ATOM 11386 O O . ASN A 1 86 ? 8.186 -42.325 -4.004 1.00 51.40 82 ASN A O 7
ATOM 11397 N N . GLY A 1 87 ? 7.089 -42.343 -5.946 1.00 35.20 83 GLY A N 7
ATOM 11398 C CA . GLY A 1 87 ? 6.599 -43.700 -5.782 1.00 2.23 83 GLY A CA 7
ATOM 11399 C C . GLY A 1 87 ? 5.808 -43.861 -4.497 1.00 0.05 83 GLY A C 7
ATOM 11400 O O . GLY A 1 87 ? 6.185 -44.655 -3.631 1.00 2.10 83 GLY A O 7
ATOM 11404 N N . SER A 1 88 ? 4.768 -43.032 -4.350 1.00 41.24 84 SER A N 7
ATOM 11405 C CA . SER A 1 88 ? 3.871 -43.011 -3.190 1.00 64.41 84 SER A CA 7
ATOM 11406 C C . SER A 1 88 ? 4.568 -42.605 -1.870 1.00 64.22 84 SER A C 7
ATOM 11407 O O . SER A 1 88 ? 3.982 -42.691 -0.788 1.00 34.04 84 SER A O 7
ATOM 11415 N N . LYS A 1 89 ? 5.799 -42.153 -1.964 1.00 13.34 85 LYS A N 7
ATOM 11416 C CA . LYS A 1 89 ? 6.517 -41.658 -0.819 1.00 74.33 85 LYS A CA 7
ATOM 11417 C C . LYS A 1 89 ? 6.411 -40.164 -0.860 1.00 31.41 85 LYS A C 7
ATOM 11418 O O . LYS A 1 89 ? 6.639 -39.550 -1.922 1.00 65.14 85 LYS A O 7
ATOM 11437 N N . TYR A 1 90 ? 6.049 -39.581 0.244 1.00 70.21 86 TYR A N 7
ATOM 11438 C CA . TYR A 1 90 ? 5.768 -38.173 0.289 1.00 73.31 86 TYR A CA 7
ATOM 11439 C C . TYR A 1 90 ? 6.832 -37.449 1.053 1.00 2.10 86 TYR A C 7
ATOM 11440 O O . TYR A 1 90 ? 7.074 -37.738 2.228 1.00 3.14 86 TYR A O 7
ATOM 11458 N N . GLN A 1 91 ? 7.472 -36.530 0.407 1.00 44.02 87 GLN A N 7
ATOM 11459 C CA . GLN A 1 91 ? 8.495 -35.753 1.047 1.00 63.11 87 GLN A CA 7
ATOM 11460 C C . GLN A 1 91 ? 8.143 -34.292 0.942 1.00 23.53 87 GLN A C 7
ATOM 11461 O O . GLN A 1 91 ? 7.886 -33.781 -0.160 1.00 12.51 87 GLN A O 7
ATOM 11475 N N . GLY A 1 92 ? 8.078 -33.643 2.080 1.00 64.14 88 GLY A N 7
ATOM 11476 C CA . GLY A 1 92 ? 7.758 -32.256 2.115 1.00 54.22 88 GLY A CA 7
ATOM 11477 C C . GLY A 1 92 ? 8.991 -31.397 2.182 1.00 45.14 88 GLY A C 7
ATOM 11478 O O . GLY A 1 92 ? 10.059 -31.855 2.625 1.00 43.11 88 GLY A O 7
ATOM 11482 N N . GLY A 1 93 ? 8.854 -30.198 1.710 1.00 21.23 89 GLY A N 7
ATOM 11483 C CA . GLY A 1 93 ? 9.894 -29.209 1.737 1.00 20.04 89 GLY A CA 7
ATOM 11484 C C . GLY A 1 93 ? 9.299 -27.864 2.063 1.00 62.40 89 GLY A C 7
ATOM 11485 O O . GLY A 1 93 ? 8.091 -27.682 1.902 1.00 5.31 89 GLY A O 7
ATOM 11489 N N . THR A 1 94 ? 10.112 -26.923 2.496 1.00 42.05 90 THR A N 7
ATOM 11490 C CA . THR A 1 94 ? 9.623 -25.623 2.922 1.00 34.44 90 THR A CA 7
ATOM 11491 C C . THR A 1 94 ? 10.589 -24.509 2.528 1.00 43.34 90 THR A C 7
ATOM 11492 O O . THR A 1 94 ? 11.804 -24.676 2.585 1.00 41.24 90 THR A O 7
ATOM 11503 N N . GLY A 1 95 ? 10.037 -23.395 2.141 1.00 3.54 91 GLY A N 7
ATOM 11504 C CA . GLY A 1 95 ? 10.799 -22.231 1.766 1.00 22.51 91 GLY A CA 7
ATOM 11505 C C . GLY A 1 95 ? 9.872 -21.078 1.701 1.00 12.43 91 GLY A C 7
ATOM 11506 O O . GLY A 1 95 ? 8.698 -21.287 1.507 1.00 73.40 91 GLY A O 7
ATOM 11510 N N . LEU A 1 96 ? 10.364 -19.883 1.926 1.00 45.44 92 LEU A N 7
ATOM 11511 C CA . LEU A 1 96 ? 9.535 -18.666 1.886 1.00 42.22 92 LEU A CA 7
ATOM 11512 C C . LEU A 1 96 ? 8.747 -18.551 0.581 1.00 1.30 92 LEU A C 7
ATOM 11513 O O . LEU A 1 96 ? 7.554 -18.267 0.585 1.00 22.45 92 LEU A O 7
ATOM 11529 N N . THR A 1 97 ? 9.408 -18.828 -0.495 1.00 12.14 93 THR A N 7
ATOM 11530 C CA . THR A 1 97 ? 8.813 -18.780 -1.806 1.00 3.41 93 THR A CA 7
ATOM 11531 C C . THR A 1 97 ? 8.546 -20.207 -2.253 1.00 22.54 93 THR A C 7
ATOM 11532 O O . THR A 1 97 ? 9.141 -21.136 -1.690 1.00 31.52 93 THR A O 7
ATOM 11543 N N . ARG A 1 98 ? 7.685 -20.415 -3.245 1.00 1.34 94 ARG A N 7
ATOM 11544 C CA . ARG A 1 98 ? 7.388 -21.778 -3.664 1.00 21.05 94 ARG A CA 7
ATOM 11545 C C . ARG A 1 98 ? 8.615 -22.396 -4.332 1.00 23.52 94 ARG A C 7
ATOM 11546 O O . ARG A 1 98 ? 8.838 -23.583 -4.215 1.00 32.42 94 ARG A O 7
ATOM 11567 N N . ARG A 1 99 ? 9.433 -21.555 -4.998 1.00 34.23 95 ARG A N 7
ATOM 11568 C CA . ARG A 1 99 ? 10.682 -22.015 -5.587 1.00 62.32 95 ARG A CA 7
ATOM 11569 C C . ARG A 1 99 ? 11.627 -22.519 -4.516 1.00 34.32 95 ARG A C 7
ATOM 11570 O O . ARG A 1 99 ? 12.234 -23.567 -4.670 1.00 5.32 95 ARG A O 7
ATOM 11591 N N . ALA A 1 100 ? 11.729 -21.778 -3.420 1.00 30.25 96 ALA A N 7
ATOM 11592 C CA . ALA A 1 100 ? 12.593 -22.170 -2.321 1.00 41.34 96 ALA A CA 7
ATOM 11593 C C . ALA A 1 100 ? 12.034 -23.390 -1.613 1.00 13.45 96 ALA A C 7
ATOM 11594 O O . ALA A 1 100 ? 12.782 -24.266 -1.175 1.00 55.14 96 ALA A O 7
ATOM 11601 N N . ALA A 1 101 ? 10.715 -23.456 -1.526 1.00 1.15 97 ALA A N 7
ATOM 11602 C CA . ALA A 1 101 ? 10.055 -24.572 -0.893 1.00 63.43 97 ALA A CA 7
ATOM 11603 C C . ALA A 1 101 ? 10.272 -25.830 -1.678 1.00 32.34 97 ALA A C 7
ATOM 11604 O O . ALA A 1 101 ? 10.646 -26.869 -1.121 1.00 62.02 97 ALA A O 7
ATOM 11611 N N . GLU A 1 102 ? 10.071 -25.733 -2.980 1.00 51.30 98 GLU A N 7
ATOM 11612 C CA . GLU A 1 102 ? 10.258 -26.843 -3.827 1.00 31.24 98 GLU A CA 7
ATOM 11613 C C . GLU A 1 102 ? 11.727 -27.200 -3.904 1.00 3.15 98 GLU A C 7
ATOM 11614 O O . GLU A 1 102 ? 12.057 -28.346 -3.986 1.00 5.34 98 GLU A O 7
ATOM 11626 N N . ASP A 1 103 ? 12.599 -26.198 -3.801 1.00 43.43 99 ASP A N 7
ATOM 11627 C CA . ASP A 1 103 ? 14.051 -26.414 -3.791 1.00 4.04 99 ASP A CA 7
ATOM 11628 C C . ASP A 1 103 ? 14.431 -27.292 -2.629 1.00 42.44 99 ASP A C 7
ATOM 11629 O O . ASP A 1 103 ? 15.125 -28.281 -2.791 1.00 15.53 99 ASP A O 7
ATOM 11638 N N . ASP A 1 104 ? 13.892 -26.965 -1.478 1.00 32.25 100 ASP A N 7
ATOM 11639 C CA . ASP A 1 104 ? 14.147 -27.717 -0.241 1.00 43.25 100 ASP A CA 7
ATOM 11640 C C . ASP A 1 104 ? 13.577 -29.121 -0.360 1.00 12.43 100 ASP A C 7
ATOM 11641 O O . ASP A 1 104 ? 14.206 -30.113 0.033 1.00 51.05 100 ASP A O 7
ATOM 11650 N N . ALA A 1 105 ? 12.419 -29.199 -0.966 1.00 5.21 101 ALA A N 7
ATOM 11651 C CA . ALA A 1 105 ? 11.760 -30.457 -1.229 1.00 72.13 101 ALA A CA 7
ATOM 11652 C C . ALA A 1 105 ? 12.591 -31.315 -2.180 1.00 45.40 101 ALA A C 7
ATOM 11653 O O . ALA A 1 105 ? 12.623 -32.492 -2.037 1.00 11.03 101 ALA A O 7
ATOM 11660 N N . VAL A 1 106 ? 13.281 -30.690 -3.124 1.00 62.42 102 VAL A N 7
ATOM 11661 C CA . VAL A 1 106 ? 14.162 -31.397 -4.072 1.00 71.33 102 VAL A CA 7
ATOM 11662 C C . VAL A 1 106 ? 15.455 -31.777 -3.365 1.00 74.14 102 VAL A C 7
ATOM 11663 O O . VAL A 1 106 ? 16.123 -32.759 -3.690 1.00 44.13 102 VAL A O 7
ATOM 11676 N N . ASN A 1 107 ? 15.801 -31.000 -2.397 1.00 35.14 103 ASN A N 7
ATOM 11677 C CA . ASN A 1 107 ? 16.973 -31.251 -1.605 1.00 33.21 103 ASN A CA 7
ATOM 11678 C C . ASN A 1 107 ? 16.735 -32.404 -0.650 1.00 50.12 103 ASN A C 7
ATOM 11679 O O . ASN A 1 107 ? 17.667 -33.052 -0.180 1.00 34.11 103 ASN A O 7
ATOM 11690 N N . ARG A 1 108 ? 15.481 -32.649 -0.362 1.00 24.35 104 ARG A N 7
ATOM 11691 C CA . ARG A 1 108 ? 15.097 -33.804 0.419 1.00 34.01 104 ARG A CA 7
ATOM 11692 C C . ARG A 1 108 ? 14.618 -34.963 -0.476 1.00 1.41 104 ARG A C 7
ATOM 11693 O O . ARG A 1 108 ? 14.690 -36.126 -0.076 1.00 4.33 104 ARG A O 7
ATOM 11714 N N . LEU A 1 109 ? 14.163 -34.648 -1.674 1.00 64.24 105 LEU A N 7
ATOM 11715 C CA . LEU A 1 109 ? 13.564 -35.631 -2.567 1.00 71.04 105 LEU A CA 7
ATOM 11716 C C . LEU A 1 109 ? 13.999 -35.386 -4.013 1.00 5.55 105 LEU A C 7
ATOM 11717 O O . LEU A 1 109 ? 13.725 -34.340 -4.586 1.00 30.14 105 LEU A O 7
ATOM 11733 N N . GLU A 1 110 ? 14.619 -36.373 -4.599 1.00 30.31 106 GLU A N 7
ATOM 11734 C CA . GLU A 1 110 ? 15.046 -36.318 -5.962 1.00 61.43 106 GLU A CA 7
ATOM 11735 C C . GLU A 1 110 ? 14.434 -37.484 -6.699 1.00 51.51 106 GLU A C 7
ATOM 11736 O O . GLU A 1 110 ? 14.384 -38.596 -6.173 1.00 54.32 106 GLU A O 7
ATOM 11748 N N . GLY A 1 111 ? 13.930 -37.237 -7.871 1.00 32.13 107 GLY A N 7
ATOM 11749 C CA . GLY A 1 111 ? 13.401 -38.309 -8.688 1.00 42.04 107 GLY A CA 7
ATOM 11750 C C . GLY A 1 111 ? 11.917 -38.184 -8.921 1.00 23.23 107 GLY A C 7
ATOM 11751 O O . GLY A 1 111 ? 11.407 -38.586 -9.967 1.00 3.52 107 GLY A O 7
ATOM 11755 N N . GLY A 1 112 ? 11.232 -37.616 -7.965 1.00 63.34 108 GLY A N 7
ATOM 11756 C CA . GLY A 1 112 ? 9.803 -37.447 -8.077 1.00 32.34 108 GLY A CA 7
ATOM 11757 C C . GLY A 1 112 ? 9.460 -36.046 -8.503 1.00 52.54 108 GLY A C 7
ATOM 11758 O O . GLY A 1 112 ? 10.294 -35.354 -9.079 1.00 1.33 108 GLY A O 7
ATOM 11762 N N . ARG A 1 113 ? 8.265 -35.610 -8.225 1.00 72.31 109 ARG A N 7
ATOM 11763 C CA . ARG A 1 113 ? 7.880 -34.271 -8.570 1.00 23.24 109 ARG A CA 7
ATOM 11764 C C . ARG A 1 113 ? 6.935 -33.768 -7.526 1.00 45.23 109 ARG A C 7
ATOM 11765 O O . ARG A 1 113 ? 6.233 -34.555 -6.872 1.00 43.34 109 ARG A O 7
ATOM 11786 N N . ILE A 1 114 ? 6.947 -32.496 -7.353 1.00 72.45 110 ILE A N 7
ATOM 11787 C CA . ILE A 1 114 ? 6.121 -31.812 -6.418 1.00 5.04 110 ILE A CA 7
ATOM 11788 C C . ILE A 1 114 ? 4.770 -31.593 -6.992 1.00 4.11 110 ILE A C 7
ATOM 11789 O O . ILE A 1 114 ? 4.622 -30.946 -8.024 1.00 54.22 110 ILE A O 7
ATOM 11805 N N . VAL A 1 115 ? 3.790 -32.161 -6.351 1.00 75.24 111 VAL A N 7
ATOM 11806 C CA . VAL A 1 115 ? 2.445 -32.036 -6.838 1.00 41.42 111 VAL A CA 7
ATOM 11807 C C . VAL A 1 115 ? 1.624 -31.237 -5.858 1.00 24.45 111 VAL A C 7
ATOM 11808 O O . VAL A 1 115 ? 0.660 -30.568 -6.234 1.00 34.34 111 VAL A O 7
ATOM 11821 N N . ASN A 1 116 ? 2.020 -31.267 -4.604 1.00 61.00 112 ASN A N 7
ATOM 11822 C CA . ASN A 1 116 ? 1.279 -30.530 -3.601 1.00 51.04 112 ASN A CA 7
ATOM 11823 C C . ASN A 1 116 ? 2.126 -29.382 -3.122 1.00 21.52 112 ASN A C 7
ATOM 11824 O O . ASN A 1 116 ? 3.337 -29.511 -3.055 1.00 0.21 112 ASN A O 7
ATOM 11835 N N . TRP A 1 117 ? 1.501 -28.278 -2.807 1.00 40.12 113 TRP A N 7
ATOM 11836 C CA . TRP A 1 117 ? 2.172 -27.105 -2.318 1.00 4.03 113 TRP A CA 7
ATOM 11837 C C . TRP A 1 117 ? 1.143 -26.135 -1.783 1.00 64.53 113 TRP A C 7
ATOM 11838 O O . TRP A 1 117 ? -0.031 -26.153 -2.215 1.00 50.33 113 TRP A O 7
ATOM 11859 N N . ALA A 1 118 ? 1.554 -25.340 -0.840 1.00 1.02 114 ALA A N 7
ATOM 11860 C CA . ALA A 1 118 ? 0.729 -24.308 -0.245 1.00 40.32 114 ALA A CA 7
ATOM 11861 C C . ALA A 1 118 ? 1.636 -23.260 0.364 1.00 15.15 114 ALA A C 7
ATOM 11862 O O . ALA A 1 118 ? 2.549 -23.596 1.125 1.00 43.53 114 ALA A O 7
ATOM 11869 N N . CYS A 1 119 ? 1.424 -22.022 0.026 1.00 33.21 115 CYS A N 7
ATOM 11870 C CA . CYS A 1 119 ? 2.297 -20.973 0.500 1.00 32.21 115 CYS A CA 7
ATOM 11871 C C . CYS A 1 119 ? 1.607 -20.041 1.475 1.00 52.04 115 CYS A C 7
ATOM 11872 O O . CYS A 1 119 ? 0.431 -19.705 1.301 1.00 13.23 115 CYS A O 7
ATOM 11879 N N . ASN A 1 120 ? 2.323 -19.657 2.509 1.00 74.34 116 ASN A N 7
ATOM 11880 C CA . ASN A 1 120 ? 1.855 -18.641 3.426 1.00 72.44 116 ASN A CA 7
ATOM 11881 C C . ASN A 1 120 ? 2.576 -17.356 3.113 1.00 21.12 116 ASN A C 7
ATOM 11882 O O . ASN A 1 120 ? 3.777 -17.246 3.410 1.00 31.24 116 ASN A O 7
ATOM 11894 N N . PRO A 1 5 ? -13.313 -10.996 -38.274 1.00 10.00 1 PRO A N 8
ATOM 11895 C CA . PRO A 1 5 ? -12.642 -11.033 -36.991 1.00 44.04 1 PRO A CA 8
ATOM 11896 C C . PRO A 1 5 ? -13.335 -10.074 -36.059 1.00 11.31 1 PRO A C 8
ATOM 11897 O O . PRO A 1 5 ? -13.943 -9.101 -36.513 1.00 1.42 1 PRO A O 8
ATOM 11908 N N . THR A 1 6 ? -13.254 -10.337 -34.788 1.00 43.32 2 THR A N 8
ATOM 11909 C CA . THR A 1 6 ? -13.890 -9.533 -33.808 1.00 34.21 2 THR A CA 8
ATOM 11910 C C . THR A 1 6 ? -12.894 -8.515 -33.286 1.00 31.34 2 THR A C 8
ATOM 11911 O O . THR A 1 6 ? -11.803 -8.876 -32.817 1.00 21.01 2 THR A O 8
ATOM 11922 N N . VAL A 1 7 ? -13.228 -7.266 -33.429 1.00 42.11 3 VAL A N 8
ATOM 11923 C CA . VAL A 1 7 ? -12.378 -6.205 -32.955 1.00 45.41 3 VAL A CA 8
ATOM 11924 C C . VAL A 1 7 ? -12.876 -5.693 -31.623 1.00 21.02 3 VAL A C 8
ATOM 11925 O O . VAL A 1 7 ? -14.090 -5.486 -31.432 1.00 30.21 3 VAL A O 8
ATOM 11938 N N . ASP A 1 8 ? -11.974 -5.519 -30.704 1.00 11.13 4 ASP A N 8
ATOM 11939 C CA . ASP A 1 8 ? -12.337 -5.106 -29.367 1.00 40.43 4 ASP A CA 8
ATOM 11940 C C . ASP A 1 8 ? -12.209 -3.616 -29.223 1.00 54.03 4 ASP A C 8
ATOM 11941 O O . ASP A 1 8 ? -11.280 -3.014 -29.759 1.00 11.21 4 ASP A O 8
ATOM 11950 N N . ALA A 1 9 ? -13.134 -3.032 -28.499 1.00 10.14 5 ALA A N 8
ATOM 11951 C CA . ALA A 1 9 ? -13.191 -1.614 -28.307 1.00 71.22 5 ALA A CA 8
ATOM 11952 C C . ALA A 1 9 ? -12.026 -1.120 -27.479 1.00 63.13 5 ALA A C 8
ATOM 11953 O O . ALA A 1 9 ? -11.991 -1.286 -26.252 1.00 52.31 5 ALA A O 8
ATOM 11960 N N . HIS A 1 10 ? -11.076 -0.543 -28.139 1.00 75.32 6 HIS A N 8
ATOM 11961 C CA . HIS A 1 10 ? -9.927 -0.016 -27.497 1.00 74.42 6 HIS A CA 8
ATOM 11962 C C . HIS A 1 10 ? -10.256 1.412 -27.094 1.00 15.24 6 HIS A C 8
ATOM 11963 O O . HIS A 1 10 ? -10.486 2.287 -27.941 1.00 63.54 6 HIS A O 8
ATOM 11977 N N . LEU A 1 11 ? -10.347 1.608 -25.814 1.00 33.50 7 LEU A N 8
ATOM 11978 C CA . LEU A 1 11 ? -10.698 2.876 -25.219 1.00 61.11 7 LEU A CA 8
ATOM 11979 C C . LEU A 1 11 ? -9.618 3.938 -25.436 1.00 15.23 7 LEU A C 8
ATOM 11980 O O . LEU A 1 11 ? -8.480 3.638 -25.837 1.00 3.32 7 LEU A O 8
ATOM 11996 N N . ALA A 1 12 ? -9.982 5.151 -25.168 1.00 35.43 8 ALA A N 8
ATOM 11997 C CA . ALA A 1 12 ? -9.104 6.296 -25.266 1.00 40.20 8 ALA A CA 8
ATOM 11998 C C . ALA A 1 12 ? -8.861 6.838 -23.856 1.00 24.31 8 ALA A C 8
ATOM 11999 O O . ALA A 1 12 ? -9.109 6.126 -22.872 1.00 31.21 8 ALA A O 8
ATOM 12006 N N . ASN A 1 13 ? -8.352 8.054 -23.743 1.00 1.33 9 ASN A N 8
ATOM 12007 C CA . ASN A 1 13 ? -8.145 8.671 -22.437 1.00 10.44 9 ASN A CA 8
ATOM 12008 C C . ASN A 1 13 ? -9.484 9.051 -21.853 1.00 44.04 9 ASN A C 8
ATOM 12009 O O . ASN A 1 13 ? -10.257 9.809 -22.456 1.00 60.33 9 ASN A O 8
ATOM 12020 N N . GLY A 1 14 ? -9.760 8.504 -20.724 1.00 62.12 10 GLY A N 8
ATOM 12021 C CA . GLY A 1 14 ? -11.008 8.724 -20.056 1.00 62.02 10 GLY A CA 8
ATOM 12022 C C . GLY A 1 14 ? -11.118 7.831 -18.861 1.00 5.03 10 GLY A C 8
ATOM 12023 O O . GLY A 1 14 ? -11.724 6.763 -18.914 1.00 1.24 10 GLY A O 8
ATOM 12027 N N . SER A 1 15 ? -10.509 8.248 -17.798 1.00 3.30 11 SER A N 8
ATOM 12028 C CA . SER A 1 15 ? -10.480 7.504 -16.595 1.00 22.42 11 SER A CA 8
ATOM 12029 C C . SER A 1 15 ? -10.311 8.486 -15.458 1.00 31.44 11 SER A C 8
ATOM 12030 O O . SER A 1 15 ? -9.977 9.656 -15.684 1.00 64.10 11 SER A O 8
ATOM 12038 N N . MET A 1 16 ? -10.556 8.031 -14.272 1.00 43.20 12 MET A N 8
ATOM 12039 C CA . MET A 1 16 ? -10.350 8.824 -13.096 1.00 71.41 12 MET A CA 8
ATOM 12040 C C . MET A 1 16 ? -8.961 8.523 -12.577 1.00 22.25 12 MET A C 8
ATOM 12041 O O . MET A 1 16 ? -8.203 7.753 -13.209 1.00 73.23 12 MET A O 8
ATOM 12055 N N . SER A 1 17 ? -8.609 9.102 -11.466 1.00 5.52 13 SER A N 8
ATOM 12056 C CA . SER A 1 17 ? -7.353 8.852 -10.883 1.00 55.43 13 SER A CA 8
ATOM 12057 C C . SER A 1 17 ? -7.427 7.550 -10.106 1.00 25.21 13 SER A C 8
ATOM 12058 O O . SER A 1 17 ? -8.301 7.359 -9.254 1.00 72.32 13 SER A O 8
ATOM 12066 N N . GLU A 1 18 ? -6.518 6.677 -10.412 1.00 63.43 14 GLU A N 8
ATOM 12067 C CA . GLU A 1 18 ? -6.432 5.351 -9.821 1.00 72.02 14 GLU A CA 8
ATOM 12068 C C . GLU A 1 18 ? -5.784 5.405 -8.445 1.00 62.14 14 GLU A C 8
ATOM 12069 O O . GLU A 1 18 ? -5.645 4.398 -7.743 1.00 50.43 14 GLU A O 8
ATOM 12081 N N . VAL A 1 19 ? -5.400 6.577 -8.092 1.00 71.14 15 VAL A N 8
ATOM 12082 C CA . VAL A 1 19 ? -4.819 6.858 -6.817 1.00 12.43 15 VAL A CA 8
ATOM 12083 C C . VAL A 1 19 ? -5.924 7.241 -5.862 1.00 30.21 15 VAL A C 8
ATOM 12084 O O . VAL A 1 19 ? -6.861 7.971 -6.242 1.00 61.51 15 VAL A O 8
ATOM 12097 N N . MET A 1 20 ? -5.832 6.750 -4.660 1.00 22.51 16 MET A N 8
ATOM 12098 C CA . MET A 1 20 ? -6.870 6.890 -3.655 1.00 0.32 16 MET A CA 8
ATOM 12099 C C . MET A 1 20 ? -6.363 6.241 -2.392 1.00 2.44 16 MET A C 8
ATOM 12100 O O . MET A 1 20 ? -5.150 6.052 -2.253 1.00 30.21 16 MET A O 8
ATOM 12114 N N . MET A 1 21 ? -7.255 5.942 -1.462 1.00 35.03 17 MET A N 8
ATOM 12115 C CA . MET A 1 21 ? -6.888 5.198 -0.273 1.00 5.12 17 MET A CA 8
ATOM 12116 C C . MET A 1 21 ? -6.398 3.822 -0.671 1.00 72.21 17 MET A C 8
ATOM 12117 O O . MET A 1 21 ? -6.714 3.346 -1.778 1.00 15.24 17 MET A O 8
ATOM 12131 N N . SER A 1 22 ? -5.671 3.179 0.231 1.00 32.13 18 SER A N 8
ATOM 12132 C CA . SER A 1 22 ? -4.905 1.974 -0.067 1.00 4.44 18 SER A CA 8
ATOM 12133 C C . SER A 1 22 ? -3.738 2.435 -0.960 1.00 30.33 18 SER A C 8
ATOM 12134 O O . SER A 1 22 ? -3.312 3.607 -0.819 1.00 71.10 18 SER A O 8
ATOM 12142 N N . GLU A 1 23 ? -3.221 1.562 -1.831 1.00 53.34 19 GLU A N 8
ATOM 12143 C CA . GLU A 1 23 ? -2.082 1.876 -2.698 1.00 41.23 19 GLU A CA 8
ATOM 12144 C C . GLU A 1 23 ? -0.871 2.276 -1.866 1.00 15.03 19 GLU A C 8
ATOM 12145 O O . GLU A 1 23 ? -0.664 3.445 -1.551 1.00 44.41 19 GLU A O 8
ATOM 12157 N N . ILE A 1 24 ? -0.117 1.293 -1.465 1.00 52.01 20 ILE A N 8
ATOM 12158 C CA . ILE A 1 24 ? 1.017 1.502 -0.586 1.00 64.42 20 ILE A CA 8
ATOM 12159 C C . ILE A 1 24 ? 2.128 2.294 -1.292 1.00 62.11 20 ILE A C 8
ATOM 12160 O O . ILE A 1 24 ? 2.434 2.060 -2.472 1.00 63.31 20 ILE A O 8
ATOM 12176 N N . ALA A 1 25 ? 2.678 3.266 -0.581 1.00 62.34 21 ALA A N 8
ATOM 12177 C CA . ALA A 1 25 ? 3.770 4.087 -1.080 1.00 0.13 21 ALA A CA 8
ATOM 12178 C C . ALA A 1 25 ? 5.092 3.325 -0.980 1.00 4.44 21 ALA A C 8
ATOM 12179 O O . ALA A 1 25 ? 5.103 2.137 -0.645 1.00 53.01 21 ALA A O 8
ATOM 12186 N N . GLY A 1 26 ? 6.194 4.002 -1.262 1.00 53.34 22 GLY A N 8
ATOM 12187 C CA . GLY A 1 26 ? 7.511 3.385 -1.204 1.00 45.10 22 GLY A CA 8
ATOM 12188 C C . GLY A 1 26 ? 7.991 3.167 0.224 1.00 62.03 22 GLY A C 8
ATOM 12189 O O . GLY A 1 26 ? 8.949 3.799 0.679 1.00 74.04 22 GLY A O 8
ATOM 12193 N N . LEU A 1 27 ? 7.319 2.297 0.913 1.00 2.51 23 LEU A N 8
ATOM 12194 C CA . LEU A 1 27 ? 7.620 1.933 2.276 1.00 3.24 23 LEU A CA 8
ATOM 12195 C C . LEU A 1 27 ? 7.768 0.428 2.308 1.00 25.52 23 LEU A C 8
ATOM 12196 O O . LEU A 1 27 ? 7.135 -0.250 1.500 1.00 44.14 23 LEU A O 8
ATOM 12212 N N . PRO A 1 28 ? 8.626 -0.127 3.181 1.00 51.40 24 PRO A N 8
ATOM 12213 C CA . PRO A 1 28 ? 8.795 -1.576 3.270 1.00 62.44 24 PRO A CA 8
ATOM 12214 C C . PRO A 1 28 ? 7.497 -2.249 3.714 1.00 44.12 24 PRO A C 8
ATOM 12215 O O . PRO A 1 28 ? 6.932 -1.906 4.765 1.00 21.32 24 PRO A O 8
ATOM 12226 N N . ILE A 1 29 ? 7.033 -3.191 2.927 1.00 62.42 25 ILE A N 8
ATOM 12227 C CA . ILE A 1 29 ? 5.804 -3.884 3.201 1.00 1.44 25 ILE A CA 8
ATOM 12228 C C . ILE A 1 29 ? 6.102 -5.147 3.988 1.00 61.04 25 ILE A C 8
ATOM 12229 O O . ILE A 1 29 ? 6.710 -6.088 3.461 1.00 14.01 25 ILE A O 8
ATOM 12245 N N . PRO A 1 30 ? 5.710 -5.192 5.255 1.00 13.10 26 PRO A N 8
ATOM 12246 C CA . PRO A 1 30 ? 5.934 -6.351 6.071 1.00 11.54 26 PRO A CA 8
ATOM 12247 C C . PRO A 1 30 ? 4.819 -7.391 5.888 1.00 70.43 26 PRO A C 8
ATOM 12248 O O . PRO A 1 30 ? 3.634 -7.080 6.054 1.00 33.32 26 PRO A O 8
ATOM 12259 N N . PRO A 1 31 ? 5.169 -8.622 5.500 1.00 24.11 27 PRO A N 8
ATOM 12260 C CA . PRO A 1 31 ? 4.195 -9.683 5.395 1.00 25.02 27 PRO A CA 8
ATOM 12261 C C . PRO A 1 31 ? 3.667 -10.072 6.758 1.00 53.50 27 PRO A C 8
ATOM 12262 O O . PRO A 1 31 ? 4.399 -10.020 7.777 1.00 5.41 27 PRO A O 8
ATOM 12273 N N . ILE A 1 32 ? 2.421 -10.421 6.793 1.00 35.43 28 ILE A N 8
ATOM 12274 C CA . ILE A 1 32 ? 1.788 -10.807 8.009 1.00 22.32 28 ILE A CA 8
ATOM 12275 C C . ILE A 1 32 ? 2.046 -12.278 8.212 1.00 65.24 28 ILE A C 8
ATOM 12276 O O . ILE A 1 32 ? 1.576 -13.109 7.424 1.00 21.22 28 ILE A O 8
ATOM 12292 N N . ILE A 1 33 ? 2.843 -12.584 9.214 1.00 14.30 29 ILE A N 8
ATOM 12293 C CA . ILE A 1 33 ? 3.207 -13.950 9.521 1.00 25.42 29 ILE A CA 8
ATOM 12294 C C . ILE A 1 33 ? 1.977 -14.755 9.910 1.00 23.31 29 ILE A C 8
ATOM 12295 O O . ILE A 1 33 ? 1.402 -14.568 10.988 1.00 24.33 29 ILE A O 8
ATOM 12311 N N . HIS A 1 34 ? 1.555 -15.592 9.020 1.00 53.23 30 HIS A N 8
ATOM 12312 C CA . HIS A 1 34 ? 0.470 -16.482 9.282 1.00 63.43 30 HIS A CA 8
ATOM 12313 C C . HIS A 1 34 ? 1.000 -17.869 9.428 1.00 32.32 30 HIS A C 8
ATOM 12314 O O . HIS A 1 34 ? 2.170 -18.121 9.138 1.00 23.32 30 HIS A O 8
ATOM 12328 N N . TYR A 1 35 ? 0.171 -18.760 9.866 1.00 0.20 31 TYR A N 8
ATOM 12329 C CA . TYR A 1 35 ? 0.614 -20.085 10.172 1.00 4.44 31 TYR A CA 8
ATOM 12330 C C . TYR A 1 35 ? -0.126 -21.064 9.310 1.00 5.43 31 TYR A C 8
ATOM 12331 O O . TYR A 1 35 ? -1.303 -20.837 8.948 1.00 41.13 31 TYR A O 8
ATOM 12349 N N . GLY A 1 36 ? 0.543 -22.111 8.965 1.00 61.23 32 GLY A N 8
ATOM 12350 C CA . GLY A 1 36 ? -0.036 -23.123 8.185 1.00 64.13 32 GLY A CA 8
ATOM 12351 C C . GLY A 1 36 ? 0.594 -24.443 8.478 1.00 73.44 32 GLY A C 8
ATOM 12352 O O . GLY A 1 36 ? 1.571 -24.525 9.246 1.00 73.42 32 GLY A O 8
ATOM 12356 N N . ALA A 1 37 ? 0.083 -25.453 7.871 1.00 30.31 33 ALA A N 8
ATOM 12357 C CA . ALA A 1 37 ? 0.535 -26.779 8.087 1.00 5.54 33 ALA A CA 8
ATOM 12358 C C . ALA A 1 37 ? 0.050 -27.658 6.969 1.00 13.40 33 ALA A C 8
ATOM 12359 O O . ALA A 1 37 ? -0.961 -27.366 6.336 1.00 72.13 33 ALA A O 8
ATOM 12366 N N . ILE A 1 38 ? 0.787 -28.679 6.706 1.00 4.40 34 ILE A N 8
ATOM 12367 C CA . ILE A 1 38 ? 0.439 -29.674 5.725 1.00 75.32 34 ILE A CA 8
ATOM 12368 C C . ILE A 1 38 ? 0.446 -31.025 6.398 1.00 4.31 34 ILE A C 8
ATOM 12369 O O . ILE A 1 38 ? 1.470 -31.448 6.946 1.00 32.32 34 ILE A O 8
ATOM 12385 N N . ALA A 1 39 ? -0.679 -31.675 6.387 1.00 40.43 35 ALA A N 8
ATOM 12386 C CA . ALA A 1 39 ? -0.822 -32.960 6.995 1.00 73.50 35 ALA A CA 8
ATOM 12387 C C . ALA A 1 39 ? -0.901 -33.985 5.922 1.00 44.21 35 ALA A C 8
ATOM 12388 O O . ALA A 1 39 ? -1.624 -33.817 4.924 1.00 3.24 35 ALA A O 8
ATOM 12395 N N . TYR A 1 40 ? -0.153 -34.992 6.086 1.00 15.33 36 TYR A N 8
ATOM 12396 C CA . TYR A 1 40 ? -0.143 -36.068 5.190 1.00 72.55 36 TYR A CA 8
ATOM 12397 C C . TYR A 1 40 ? -0.286 -37.331 5.951 1.00 62.41 36 TYR A C 8
ATOM 12398 O O . TYR A 1 40 ? -0.198 -37.332 7.169 1.00 42.04 36 TYR A O 8
ATOM 12416 N N . ALA A 1 41 ? -0.608 -38.364 5.262 1.00 13.41 37 ALA A N 8
ATOM 12417 C CA . ALA A 1 41 ? -0.613 -39.674 5.833 1.00 70.23 37 ALA A CA 8
ATOM 12418 C C . ALA A 1 41 ? 0.036 -40.615 4.846 1.00 71.43 37 ALA A C 8
ATOM 12419 O O . ALA A 1 41 ? -0.085 -40.395 3.631 1.00 52.52 37 ALA A O 8
ATOM 12426 N N . PRO A 1 42 ? 0.729 -41.686 5.318 1.00 11.41 38 PRO A N 8
ATOM 12427 C CA . PRO A 1 42 ? 1.376 -42.687 4.430 1.00 71.53 38 PRO A CA 8
ATOM 12428 C C . PRO A 1 42 ? 0.353 -43.392 3.523 1.00 11.22 38 PRO A C 8
ATOM 12429 O O . PRO A 1 42 ? 0.704 -44.095 2.575 1.00 61.23 38 PRO A O 8
ATOM 12440 N N . SER A 1 43 ? -0.912 -43.174 3.823 1.00 73.44 39 SER A N 8
ATOM 12441 C CA . SER A 1 43 ? -2.003 -43.698 3.079 1.00 1.33 39 SER A CA 8
ATOM 12442 C C . SER A 1 43 ? -2.089 -42.989 1.706 1.00 40.40 39 SER A C 8
ATOM 12443 O O . SER A 1 43 ? -2.536 -43.569 0.722 1.00 74.22 39 SER A O 8
ATOM 12451 N N . GLY A 1 44 ? -1.592 -41.754 1.652 1.00 4.24 40 GLY A N 8
ATOM 12452 C CA . GLY A 1 44 ? -1.696 -40.949 0.451 1.00 31.33 40 GLY A CA 8
ATOM 12453 C C . GLY A 1 44 ? -2.640 -39.794 0.677 1.00 53.00 40 GLY A C 8
ATOM 12454 O O . GLY A 1 44 ? -2.889 -38.976 -0.216 1.00 22.04 40 GLY A O 8
ATOM 12458 N N . ALA A 1 45 ? -3.159 -39.727 1.886 1.00 43.51 41 ALA A N 8
ATOM 12459 C CA . ALA A 1 45 ? -4.066 -38.682 2.282 1.00 12.41 41 ALA A CA 8
ATOM 12460 C C . ALA A 1 45 ? -3.313 -37.367 2.377 1.00 23.13 41 ALA A C 8
ATOM 12461 O O . ALA A 1 45 ? -2.278 -37.286 3.064 1.00 62.03 41 ALA A O 8
ATOM 12468 N N . SER A 1 46 ? -3.812 -36.370 1.672 1.00 40.34 42 SER A N 8
ATOM 12469 C CA . SER A 1 46 ? -3.207 -35.064 1.611 1.00 11.02 42 SER A CA 8
ATOM 12470 C C . SER A 1 46 ? -4.107 -34.038 2.298 1.00 4.32 42 SER A C 8
ATOM 12471 O O . SER A 1 46 ? -5.337 -34.111 2.180 1.00 43.41 42 SER A O 8
ATOM 12479 N N . GLY A 1 47 ? -3.510 -33.110 3.007 1.00 24.42 43 GLY A N 8
ATOM 12480 C CA . GLY A 1 47 ? -4.248 -32.032 3.583 1.00 31.53 43 GLY A CA 8
ATOM 12481 C C . GLY A 1 47 ? -3.357 -30.866 3.865 1.00 71.33 43 GLY A C 8
ATOM 12482 O O . GLY A 1 47 ? -2.168 -31.054 4.088 1.00 62.44 43 GLY A O 8
ATOM 12486 N N . LYS A 1 48 ? -3.902 -29.667 3.877 1.00 60.44 44 LYS A N 8
ATOM 12487 C CA . LYS A 1 48 ? -3.089 -28.484 4.080 1.00 23.12 44 LYS A CA 8
ATOM 12488 C C . LYS A 1 48 ? -3.926 -27.323 4.537 1.00 24.32 44 LYS A C 8
ATOM 12489 O O . LYS A 1 48 ? -5.151 -27.326 4.368 1.00 14.45 44 LYS A O 8
ATOM 12508 N N . ALA A 1 49 ? -3.279 -26.347 5.134 1.00 60.52 45 ALA A N 8
ATOM 12509 C CA . ALA A 1 49 ? -3.918 -25.171 5.615 1.00 53.23 45 ALA A CA 8
ATOM 12510 C C . ALA A 1 49 ? -2.874 -24.121 5.711 1.00 12.32 45 ALA A C 8
ATOM 12511 O O . ALA A 1 49 ? -1.744 -24.427 6.074 1.00 22.21 45 ALA A O 8
ATOM 12518 N N . TRP A 1 50 ? -3.205 -22.921 5.342 1.00 11.31 46 TRP A N 8
ATOM 12519 C CA . TRP A 1 50 ? -2.274 -21.850 5.375 1.00 2.12 46 TRP A CA 8
ATOM 12520 C C . TRP A 1 50 ? -3.000 -20.542 5.506 1.00 3.51 46 TRP A C 8
ATOM 12521 O O . TRP A 1 50 ? -4.189 -20.461 5.201 1.00 20.44 46 TRP A O 8
ATOM 12542 N N . HIS A 1 51 ? -2.295 -19.556 6.004 1.00 34.43 47 HIS A N 8
ATOM 12543 C CA . HIS A 1 51 ? -2.787 -18.206 6.200 1.00 53.35 47 HIS A CA 8
ATOM 12544 C C . HIS A 1 51 ? -3.816 -18.124 7.337 1.00 35.34 47 HIS A C 8
ATOM 12545 O O . HIS A 1 51 ? -4.650 -17.210 7.383 1.00 4.30 47 HIS A O 8
ATOM 12559 N N . GLN A 1 52 ? -3.701 -19.035 8.297 1.00 65.24 48 GLN A N 8
ATOM 12560 C CA . GLN A 1 52 ? -4.546 -19.028 9.468 1.00 5.22 48 GLN A CA 8
ATOM 12561 C C . GLN A 1 52 ? -3.919 -18.141 10.505 1.00 33.35 48 GLN A C 8
ATOM 12562 O O . GLN A 1 52 ? -2.687 -17.991 10.544 1.00 51.51 48 GLN A O 8
ATOM 12576 N N . ARG A 1 53 ? -4.741 -17.565 11.335 1.00 73.04 49 ARG A N 8
ATOM 12577 C CA . ARG A 1 53 ? -4.288 -16.576 12.287 1.00 62.33 49 ARG A CA 8
ATOM 12578 C C . ARG A 1 53 ? -3.622 -17.226 13.494 1.00 11.11 49 ARG A C 8
ATOM 12579 O O . ARG A 1 53 ? -2.813 -16.606 14.162 1.00 40.23 49 ARG A O 8
ATOM 12600 N N . THR A 1 54 ? -3.961 -18.454 13.771 1.00 3.02 50 THR A N 8
ATOM 12601 C CA . THR A 1 54 ? -3.396 -19.139 14.903 1.00 54.15 50 THR A CA 8
ATOM 12602 C C . THR A 1 54 ? -2.840 -20.497 14.478 1.00 51.41 50 THR A C 8
ATOM 12603 O O . THR A 1 54 ? -3.441 -21.174 13.626 1.00 75.12 50 THR A O 8
ATOM 12614 N N . PRO A 1 55 ? -1.682 -20.917 15.046 1.00 54.22 51 PRO A N 8
ATOM 12615 C CA . PRO A 1 55 ? -1.044 -22.189 14.687 1.00 74.45 51 PRO A CA 8
ATOM 12616 C C . PRO A 1 55 ? -1.917 -23.382 15.040 1.00 51.22 51 PRO A C 8
ATOM 12617 O O . PRO A 1 55 ? -1.954 -24.374 14.316 1.00 1.31 51 PRO A O 8
ATOM 12628 N N . ALA A 1 56 ? -2.642 -23.256 16.145 1.00 25.42 52 ALA A N 8
ATOM 12629 C CA . ALA A 1 56 ? -3.522 -24.306 16.609 1.00 71.35 52 ALA A CA 8
ATOM 12630 C C . ALA A 1 56 ? -4.578 -24.607 15.580 1.00 54.44 52 ALA A C 8
ATOM 12631 O O . ALA A 1 56 ? -4.730 -25.763 15.160 1.00 72.21 52 ALA A O 8
ATOM 12638 N N . ARG A 1 57 ? -5.259 -23.560 15.128 1.00 73.21 53 ARG A N 8
ATOM 12639 C CA . ARG A 1 57 ? -6.307 -23.705 14.147 1.00 21.42 53 ARG A CA 8
ATOM 12640 C C . ARG A 1 57 ? -5.733 -24.183 12.841 1.00 33.31 53 ARG A C 8
ATOM 12641 O O . ARG A 1 57 ? -6.277 -25.075 12.226 1.00 13.34 53 ARG A O 8
ATOM 12662 N N . ALA A 1 58 ? -4.593 -23.626 12.463 1.00 51.34 54 ALA A N 8
ATOM 12663 C CA . ALA A 1 58 ? -3.904 -24.001 11.235 1.00 3.24 54 ALA A CA 8
ATOM 12664 C C . ALA A 1 58 ? -3.621 -25.502 11.193 1.00 74.40 54 ALA A C 8
ATOM 12665 O O . ALA A 1 58 ? -3.895 -26.163 10.185 1.00 52.15 54 ALA A O 8
ATOM 12672 N N . GLU A 1 59 ? -3.120 -26.046 12.295 1.00 55.04 55 GLU A N 8
ATOM 12673 C CA . GLU A 1 59 ? -2.846 -27.468 12.356 1.00 62.21 55 GLU A CA 8
ATOM 12674 C C . GLU A 1 59 ? -4.131 -28.272 12.315 1.00 21.44 55 GLU A C 8
ATOM 12675 O O . GLU A 1 59 ? -4.218 -29.267 11.605 1.00 30.14 55 GLU A O 8
ATOM 12687 N N . GLN A 1 60 ? -5.149 -27.812 13.034 1.00 1.35 56 GLN A N 8
ATOM 12688 C CA . GLN A 1 60 ? -6.445 -28.499 13.045 1.00 74.22 56 GLN A CA 8
ATOM 12689 C C . GLN A 1 60 ? -7.030 -28.577 11.642 1.00 21.12 56 GLN A C 8
ATOM 12690 O O . GLN A 1 60 ? -7.511 -29.635 11.225 1.00 74.22 56 GLN A O 8
ATOM 12704 N N . VAL A 1 61 ? -6.948 -27.475 10.910 1.00 61.44 57 VAL A N 8
ATOM 12705 C CA . VAL A 1 61 ? -7.462 -27.413 9.554 1.00 22.40 57 VAL A CA 8
ATOM 12706 C C . VAL A 1 61 ? -6.618 -28.305 8.626 1.00 15.12 57 VAL A C 8
ATOM 12707 O O . VAL A 1 61 ? -7.148 -28.940 7.712 1.00 63.30 57 VAL A O 8
ATOM 12720 N N . ALA A 1 62 ? -5.318 -28.375 8.889 1.00 73.31 58 ALA A N 8
ATOM 12721 C CA . ALA A 1 62 ? -4.422 -29.226 8.109 1.00 61.42 58 ALA A CA 8
ATOM 12722 C C . ALA A 1 62 ? -4.797 -30.700 8.251 1.00 61.01 58 ALA A C 8
ATOM 12723 O O . ALA A 1 62 ? -4.992 -31.399 7.242 1.00 42.23 58 ALA A O 8
ATOM 12730 N N . LEU A 1 63 ? -4.917 -31.176 9.496 1.00 23.43 59 LEU A N 8
ATOM 12731 C CA . LEU A 1 63 ? -5.303 -32.558 9.752 1.00 71.21 59 LEU A CA 8
ATOM 12732 C C . LEU A 1 63 ? -6.714 -32.829 9.225 1.00 22.13 59 LEU A C 8
ATOM 12733 O O . LEU A 1 63 ? -6.998 -33.916 8.700 1.00 54.43 59 LEU A O 8
ATOM 12749 N N . GLU A 1 64 ? -7.566 -31.809 9.322 1.00 75.54 60 GLU A N 8
ATOM 12750 C CA . GLU A 1 64 ? -8.935 -31.856 8.825 1.00 74.33 60 GLU A CA 8
ATOM 12751 C C . GLU A 1 64 ? -8.946 -32.143 7.324 1.00 61.41 60 GLU A C 8
ATOM 12752 O O . GLU A 1 64 ? -9.724 -32.976 6.839 1.00 3.33 60 GLU A O 8
ATOM 12764 N N . LYS A 1 65 ? -8.087 -31.438 6.604 1.00 42.04 61 LYS A N 8
ATOM 12765 C CA . LYS A 1 65 ? -7.953 -31.583 5.166 1.00 74.15 61 LYS A CA 8
ATOM 12766 C C . LYS A 1 65 ? -7.342 -32.908 4.789 1.00 75.02 61 LYS A C 8
ATOM 12767 O O . LYS A 1 65 ? -7.731 -33.492 3.786 1.00 44.44 61 LYS A O 8
ATOM 12786 N N . CYS A 1 66 ? -6.378 -33.374 5.588 1.00 63.41 62 CYS A N 8
ATOM 12787 C CA . CYS A 1 66 ? -5.747 -34.668 5.340 1.00 14.32 62 CYS A CA 8
ATOM 12788 C C . CYS A 1 66 ? -6.796 -35.734 5.390 1.00 14.54 62 CYS A C 8
ATOM 12789 O O . CYS A 1 66 ? -6.951 -36.541 4.459 1.00 51.13 62 CYS A O 8
ATOM 12796 N N . GLY A 1 67 ? -7.523 -35.728 6.462 1.00 23.11 63 GLY A N 8
ATOM 12797 C CA . GLY A 1 67 ? -8.610 -36.610 6.603 1.00 73.00 63 GLY A CA 8
ATOM 12798 C C . GLY A 1 67 ? -8.617 -37.200 7.944 1.00 30.11 63 GLY A C 8
ATOM 12799 O O . GLY A 1 67 ? -9.668 -37.308 8.577 1.00 61.21 63 GLY A O 8
ATOM 12803 N N . ASP A 1 68 ? -7.459 -37.586 8.404 1.00 15.54 64 ASP A N 8
ATOM 12804 C CA . ASP A 1 68 ? -7.389 -38.180 9.691 1.00 73.23 64 ASP A CA 8
ATOM 12805 C C . ASP A 1 68 ? -6.851 -37.161 10.648 1.00 43.20 64 ASP A C 8
ATOM 12806 O O . ASP A 1 68 ? -5.873 -36.466 10.339 1.00 14.05 64 ASP A O 8
ATOM 12815 N N . LYS A 1 69 ? -7.459 -37.068 11.789 1.00 24.55 65 LYS A N 8
ATOM 12816 C CA . LYS A 1 69 ? -7.054 -36.123 12.813 1.00 3.25 65 LYS A CA 8
ATOM 12817 C C . LYS A 1 69 ? -5.667 -36.441 13.295 1.00 15.23 65 LYS A C 8
ATOM 12818 O O . LYS A 1 69 ? -4.903 -35.563 13.675 1.00 40.40 65 LYS A O 8
ATOM 12837 N N . THR A 1 70 ? -5.362 -37.694 13.287 1.00 65.45 66 THR A N 8
ATOM 12838 C CA . THR A 1 70 ? -4.059 -38.137 13.676 1.00 52.22 66 THR A CA 8
ATOM 12839 C C . THR A 1 70 ? -3.192 -38.551 12.448 1.00 21.25 66 THR A C 8
ATOM 12840 O O . THR A 1 70 ? -2.326 -39.401 12.578 1.00 41.34 66 THR A O 8
ATOM 12851 N N . CYS A 1 71 ? -3.423 -37.932 11.262 1.00 72.33 67 CYS A N 8
ATOM 12852 C CA . CYS A 1 71 ? -2.567 -38.139 10.094 1.00 12.52 67 CYS A CA 8
ATOM 12853 C C . CYS A 1 71 ? -1.078 -37.933 10.475 1.00 30.13 67 CYS A C 8
ATOM 12854 O O . CYS A 1 71 ? -0.698 -36.859 10.965 1.00 2.01 67 CYS A O 8
ATOM 12861 N N . LYS A 1 72 ? -0.266 -38.978 10.327 1.00 3.44 68 LYS A N 8
ATOM 12862 C CA . LYS A 1 72 ? 1.151 -38.888 10.659 1.00 63.40 68 LYS A CA 8
ATOM 12863 C C . LYS A 1 72 ? 1.922 -38.221 9.551 1.00 72.55 68 LYS A C 8
ATOM 12864 O O . LYS A 1 72 ? 1.839 -38.645 8.404 1.00 45.41 68 LYS A O 8
ATOM 12883 N N . VAL A 1 73 ? 2.761 -37.272 9.959 1.00 53.05 69 VAL A N 8
ATOM 12884 C CA . VAL A 1 73 ? 3.517 -36.353 9.107 1.00 43.35 69 VAL A CA 8
ATOM 12885 C C . VAL A 1 73 ? 2.756 -35.059 8.936 1.00 62.54 69 VAL A C 8
ATOM 12886 O O . VAL A 1 73 ? 1.907 -34.900 8.056 1.00 32.42 69 VAL A O 8
ATOM 12899 N N . VAL A 1 74 ? 3.012 -34.165 9.852 1.00 13.23 70 VAL A N 8
ATOM 12900 C CA . VAL A 1 74 ? 2.405 -32.872 9.863 1.00 41.34 70 VAL A CA 8
ATOM 12901 C C . VAL A 1 74 ? 3.504 -31.855 9.781 1.00 33.12 70 VAL A C 8
ATOM 12902 O O . VAL A 1 74 ? 4.294 -31.706 10.717 1.00 52.22 70 VAL A O 8
ATOM 12915 N N . SER A 1 75 ? 3.592 -31.203 8.680 1.00 13.35 71 SER A N 8
ATOM 12916 C CA . SER A 1 75 ? 4.584 -30.199 8.502 1.00 12.13 71 SER A CA 8
ATOM 12917 C C . SER A 1 75 ? 3.958 -28.881 8.909 1.00 61.15 71 SER A C 8
ATOM 12918 O O . SER A 1 75 ? 2.937 -28.501 8.368 1.00 44.22 71 SER A O 8
ATOM 12926 N N . ARG A 1 76 ? 4.558 -28.201 9.846 1.00 24.23 72 ARG A N 8
ATOM 12927 C CA . ARG A 1 76 ? 4.035 -26.943 10.337 1.00 11.12 72 ARG A CA 8
ATOM 12928 C C . ARG A 1 76 ? 4.998 -25.838 10.006 1.00 60.04 72 ARG A C 8
ATOM 12929 O O . ARG A 1 76 ? 6.181 -25.895 10.377 1.00 64.31 72 ARG A O 8
ATOM 12950 N N . PHE A 1 77 ? 4.513 -24.839 9.333 1.00 4.40 73 PHE A N 8
ATOM 12951 C CA . PHE A 1 77 ? 5.354 -23.772 8.867 1.00 11.23 73 PHE A CA 8
ATOM 12952 C C . PHE A 1 77 ? 4.584 -22.469 8.727 1.00 11.03 73 PHE A C 8
ATOM 12953 O O . PHE A 1 77 ? 3.369 -22.459 8.609 1.00 73.23 73 PHE A O 8
ATOM 12970 N N . THR A 1 78 ? 5.305 -21.396 8.767 1.00 52.23 74 THR A N 8
ATOM 12971 C CA . THR A 1 78 ? 4.777 -20.064 8.557 1.00 42.25 74 THR A CA 8
ATOM 12972 C C . THR A 1 78 ? 5.363 -19.541 7.230 1.00 64.33 74 THR A C 8
ATOM 12973 O O . THR A 1 78 ? 5.193 -18.395 6.834 1.00 51.35 74 THR A O 8
ATOM 12984 N N . ARG A 1 79 ? 6.078 -20.442 6.589 1.00 71.43 75 ARG A N 8
ATOM 12985 C CA . ARG A 1 79 ? 6.734 -20.263 5.312 1.00 72.41 75 ARG A CA 8
ATOM 12986 C C . ARG A 1 79 ? 5.969 -21.100 4.277 1.00 25.43 75 ARG A C 8
ATOM 12987 O O . ARG A 1 79 ? 4.747 -21.240 4.381 1.00 12.45 75 ARG A O 8
ATOM 13008 N N . CYS A 1 80 ? 6.643 -21.635 3.305 1.00 20.30 76 CYS A N 8
ATOM 13009 C CA . CYS A 1 80 ? 6.013 -22.448 2.312 1.00 75.24 76 CYS A CA 8
ATOM 13010 C C . CYS A 1 80 ? 6.547 -23.866 2.394 1.00 12.11 76 CYS A C 8
ATOM 13011 O O . CYS A 1 80 ? 7.743 -24.083 2.658 1.00 31.04 76 CYS A O 8
ATOM 13018 N N . GLY A 1 81 ? 5.670 -24.809 2.212 1.00 55.25 77 GLY A N 8
ATOM 13019 C CA . GLY A 1 81 ? 6.049 -26.198 2.237 1.00 42.10 77 GLY A CA 8
ATOM 13020 C C . GLY A 1 81 ? 5.562 -26.905 1.005 1.00 60.51 77 GLY A C 8
ATOM 13021 O O . GLY A 1 81 ? 4.497 -26.568 0.490 1.00 55.10 77 GLY A O 8
ATOM 13025 N N . ALA A 1 82 ? 6.325 -27.862 0.533 1.00 50.33 78 ALA A N 8
ATOM 13026 C CA . ALA A 1 82 ? 5.990 -28.610 -0.664 1.00 63.50 78 ALA A CA 8
ATOM 13027 C C . ALA A 1 82 ? 6.163 -30.104 -0.411 1.00 71.13 78 ALA A C 8
ATOM 13028 O O . ALA A 1 82 ? 6.957 -30.487 0.423 1.00 31.33 78 ALA A O 8
ATOM 13035 N N . VAL A 1 83 ? 5.409 -30.931 -1.110 1.00 52.23 79 VAL A N 8
ATOM 13036 C CA . VAL A 1 83 ? 5.485 -32.374 -0.977 1.00 43.32 79 VAL A CA 8
ATOM 13037 C C . VAL A 1 83 ? 5.613 -33.037 -2.355 1.00 15.33 79 VAL A C 8
ATOM 13038 O O . VAL A 1 83 ? 4.759 -32.819 -3.275 1.00 51.33 79 VAL A O 8
ATOM 13051 N N . ALA A 1 84 ? 6.657 -33.822 -2.493 1.00 22.13 80 ALA A N 8
ATOM 13052 C CA . ALA A 1 84 ? 6.954 -34.561 -3.698 1.00 75.01 80 ALA A CA 8
ATOM 13053 C C . ALA A 1 84 ? 6.670 -36.037 -3.500 1.00 14.13 80 ALA A C 8
ATOM 13054 O O . ALA A 1 84 ? 6.793 -36.563 -2.379 1.00 22.40 80 ALA A O 8
ATOM 13061 N N . TYR A 1 85 ? 6.307 -36.675 -4.586 1.00 32.45 81 TYR A N 8
ATOM 13062 C CA . TYR A 1 85 ? 5.930 -38.080 -4.637 1.00 52.34 81 TYR A CA 8
ATOM 13063 C C . TYR A 1 85 ? 6.913 -38.849 -5.496 1.00 74.42 81 TYR A C 8
ATOM 13064 O O . TYR A 1 85 ? 7.071 -38.533 -6.688 1.00 35.42 81 TYR A O 8
ATOM 13082 N N . ASN A 1 86 ? 7.585 -39.809 -4.914 1.00 2.22 82 ASN A N 8
ATOM 13083 C CA . ASN A 1 86 ? 8.482 -40.676 -5.658 1.00 71.54 82 ASN A CA 8
ATOM 13084 C C . ASN A 1 86 ? 8.431 -42.091 -5.118 1.00 12.11 82 ASN A C 8
ATOM 13085 O O . ASN A 1 86 ? 8.925 -42.352 -4.018 1.00 74.45 82 ASN A O 8
ATOM 13096 N N . GLY A 1 87 ? 7.803 -42.985 -5.870 1.00 21.12 83 GLY A N 8
ATOM 13097 C CA . GLY A 1 87 ? 7.712 -44.395 -5.494 1.00 24.05 83 GLY A CA 8
ATOM 13098 C C . GLY A 1 87 ? 7.037 -44.590 -4.155 1.00 11.22 83 GLY A C 8
ATOM 13099 O O . GLY A 1 87 ? 7.534 -45.329 -3.299 1.00 2.24 83 GLY A O 8
ATOM 13103 N N . SER A 1 88 ? 5.923 -43.908 -3.981 1.00 65.05 84 SER A N 8
ATOM 13104 C CA . SER A 1 88 ? 5.117 -43.864 -2.757 1.00 31.22 84 SER A CA 8
ATOM 13105 C C . SER A 1 88 ? 5.861 -43.280 -1.548 1.00 1.22 84 SER A C 8
ATOM 13106 O O . SER A 1 88 ? 5.408 -43.397 -0.410 1.00 74.31 84 SER A O 8
ATOM 13114 N N . LYS A 1 89 ? 6.975 -42.627 -1.800 1.00 42.43 85 LYS A N 8
ATOM 13115 C CA . LYS A 1 89 ? 7.719 -41.970 -0.762 1.00 13.43 85 LYS A CA 8
ATOM 13116 C C . LYS A 1 89 ? 7.478 -40.493 -0.863 1.00 33.14 85 LYS A C 8
ATOM 13117 O O . LYS A 1 89 ? 7.610 -39.898 -1.944 1.00 13.34 85 LYS A O 8
ATOM 13136 N N . TYR A 1 90 ? 7.095 -39.918 0.240 1.00 43.51 86 TYR A N 8
ATOM 13137 C CA . TYR A 1 90 ? 6.700 -38.538 0.288 1.00 71.14 86 TYR A CA 8
ATOM 13138 C C . TYR A 1 90 ? 7.784 -37.714 0.930 1.00 1.45 86 TYR A C 8
ATOM 13139 O O . TYR A 1 90 ? 8.276 -38.051 2.013 1.00 62.41 86 TYR A O 8
ATOM 13157 N N . GLN A 1 91 ? 8.175 -36.665 0.267 1.00 74.11 87 GLN A N 8
ATOM 13158 C CA . GLN A 1 91 ? 9.212 -35.792 0.770 1.00 64.43 87 GLN A CA 8
ATOM 13159 C C . GLN A 1 91 ? 8.694 -34.383 0.879 1.00 75.32 87 GLN A C 8
ATOM 13160 O O . GLN A 1 91 ? 8.166 -33.834 -0.093 1.00 3.24 87 GLN A O 8
ATOM 13174 N N . GLY A 1 92 ? 8.813 -33.820 2.051 1.00 24.25 88 GLY A N 8
ATOM 13175 C CA . GLY A 1 92 ? 8.449 -32.460 2.256 1.00 15.25 88 GLY A CA 8
ATOM 13176 C C . GLY A 1 92 ? 9.648 -31.546 2.117 1.00 21.33 88 GLY A C 8
ATOM 13177 O O . GLY A 1 92 ? 10.726 -31.847 2.636 1.00 20.13 88 GLY A O 8
ATOM 13181 N N . GLY A 1 93 ? 9.468 -30.486 1.386 1.00 62.13 89 GLY A N 8
ATOM 13182 C CA . GLY A 1 93 ? 10.480 -29.473 1.195 1.00 33.54 89 GLY A CA 8
ATOM 13183 C C . GLY A 1 93 ? 9.974 -28.163 1.736 1.00 14.12 89 GLY A C 8
ATOM 13184 O O . GLY A 1 93 ? 8.758 -28.007 1.908 1.00 33.30 89 GLY A O 8
ATOM 13188 N N . THR A 1 94 ? 10.852 -27.226 1.989 1.00 20.34 90 THR A N 8
ATOM 13189 C CA . THR A 1 94 ? 10.461 -25.970 2.589 1.00 65.52 90 THR A CA 8
ATOM 13190 C C . THR A 1 94 ? 11.215 -24.783 2.002 1.00 21.14 90 THR A C 8
ATOM 13191 O O . THR A 1 94 ? 12.358 -24.900 1.572 1.00 2.23 90 THR A O 8
ATOM 13202 N N . GLY A 1 95 ? 10.553 -23.673 1.975 1.00 55.32 91 GLY A N 8
ATOM 13203 C CA . GLY A 1 95 ? 11.110 -22.439 1.511 1.00 50.42 91 GLY A CA 8
ATOM 13204 C C . GLY A 1 95 ? 10.220 -21.342 1.987 1.00 71.33 91 GLY A C 8
ATOM 13205 O O . GLY A 1 95 ? 9.231 -21.622 2.632 1.00 31.11 91 GLY A O 8
ATOM 13209 N N . LEU A 1 96 ? 10.544 -20.115 1.727 1.00 42.33 92 LEU A N 8
ATOM 13210 C CA . LEU A 1 96 ? 9.623 -19.015 2.099 1.00 12.32 92 LEU A CA 8
ATOM 13211 C C . LEU A 1 96 ? 8.642 -18.942 0.987 1.00 5.05 92 LEU A C 8
ATOM 13212 O O . LEU A 1 96 ? 7.436 -18.820 1.174 1.00 62.21 92 LEU A O 8
ATOM 13228 N N . THR A 1 97 ? 9.200 -19.086 -0.169 1.00 44.14 93 THR A N 8
ATOM 13229 C CA . THR A 1 97 ? 8.490 -19.015 -1.412 1.00 73.04 93 THR A CA 8
ATOM 13230 C C . THR A 1 97 ? 8.289 -20.421 -1.966 1.00 1.13 93 THR A C 8
ATOM 13231 O O . THR A 1 97 ? 8.992 -21.350 -1.542 1.00 42.54 93 THR A O 8
ATOM 13242 N N . ARG A 1 98 ? 7.360 -20.595 -2.908 1.00 43.03 94 ARG A N 8
ATOM 13243 C CA . ARG A 1 98 ? 7.141 -21.913 -3.500 1.00 31.41 94 ARG A CA 8
ATOM 13244 C C . ARG A 1 98 ? 8.288 -22.321 -4.371 1.00 65.24 94 ARG A C 8
ATOM 13245 O O . ARG A 1 98 ? 8.541 -23.495 -4.552 1.00 3.51 94 ARG A O 8
ATOM 13266 N N . ARG A 1 99 ? 8.995 -21.337 -4.890 1.00 34.13 95 ARG A N 8
ATOM 13267 C CA . ARG A 1 99 ? 10.135 -21.590 -5.724 1.00 73.34 95 ARG A CA 8
ATOM 13268 C C . ARG A 1 99 ? 11.243 -22.188 -4.894 1.00 2.12 95 ARG A C 8
ATOM 13269 O O . ARG A 1 99 ? 11.813 -23.207 -5.245 1.00 22.44 95 ARG A O 8
ATOM 13290 N N . ALA A 1 100 ? 11.507 -21.579 -3.759 1.00 3.32 96 ALA A N 8
ATOM 13291 C CA . ALA A 1 100 ? 12.525 -22.078 -2.876 1.00 22.20 96 ALA A CA 8
ATOM 13292 C C . ALA A 1 100 ? 12.082 -23.368 -2.233 1.00 24.24 96 ALA A C 8
ATOM 13293 O O . ALA A 1 100 ? 12.903 -24.247 -1.981 1.00 20.14 96 ALA A O 8
ATOM 13300 N N . ALA A 1 101 ? 10.785 -23.491 -1.984 1.00 32.42 97 ALA A N 8
ATOM 13301 C CA . ALA A 1 101 ? 10.254 -24.686 -1.388 1.00 73.04 97 ALA A CA 8
ATOM 13302 C C . ALA A 1 101 ? 10.410 -25.868 -2.320 1.00 72.13 97 ALA A C 8
ATOM 13303 O O . ALA A 1 101 ? 10.875 -26.928 -1.906 1.00 3.30 97 ALA A O 8
ATOM 13310 N N . GLU A 1 102 ? 10.046 -25.682 -3.600 1.00 40.11 98 GLU A N 8
ATOM 13311 C CA . GLU A 1 102 ? 10.184 -26.741 -4.569 1.00 3.32 98 GLU A CA 8
ATOM 13312 C C . GLU A 1 102 ? 11.648 -27.041 -4.814 1.00 1.33 98 GLU A C 8
ATOM 13313 O O . GLU A 1 102 ? 12.029 -28.188 -5.026 1.00 1.21 98 GLU A O 8
ATOM 13325 N N . ASP A 1 103 ? 12.462 -26.000 -4.746 1.00 44.23 99 ASP A N 8
ATOM 13326 C CA . ASP A 1 103 ? 13.896 -26.118 -4.915 1.00 30.54 99 ASP A CA 8
ATOM 13327 C C . ASP A 1 103 ? 14.466 -26.989 -3.809 1.00 55.15 99 ASP A C 8
ATOM 13328 O O . ASP A 1 103 ? 15.218 -27.917 -4.056 1.00 63.43 99 ASP A O 8
ATOM 13337 N N . ASP A 1 104 ? 14.055 -26.724 -2.602 1.00 53.24 100 ASP A N 8
ATOM 13338 C CA . ASP A 1 104 ? 14.508 -27.493 -1.447 1.00 30.02 100 ASP A CA 8
ATOM 13339 C C . ASP A 1 104 ? 13.970 -28.930 -1.507 1.00 42.42 100 ASP A C 8
ATOM 13340 O O . ASP A 1 104 ? 14.704 -29.896 -1.255 1.00 41.14 100 ASP A O 8
ATOM 13349 N N . ALA A 1 105 ? 12.715 -29.065 -1.909 1.00 45.11 101 ALA A N 8
ATOM 13350 C CA . ALA A 1 105 ? 12.083 -30.365 -2.056 1.00 33.45 101 ALA A CA 8
ATOM 13351 C C . ALA A 1 105 ? 12.825 -31.226 -3.069 1.00 41.23 101 ALA A C 8
ATOM 13352 O O . ALA A 1 105 ? 13.077 -32.379 -2.814 1.00 41.31 101 ALA A O 8
ATOM 13359 N N . VAL A 1 106 ? 13.216 -30.635 -4.192 1.00 11.44 102 VAL A N 8
ATOM 13360 C CA . VAL A 1 106 ? 13.927 -31.353 -5.238 1.00 34.34 102 VAL A CA 8
ATOM 13361 C C . VAL A 1 106 ? 15.398 -31.569 -4.831 1.00 70.23 102 VAL A C 8
ATOM 13362 O O . VAL A 1 106 ? 16.064 -32.502 -5.283 1.00 73.11 102 VAL A O 8
ATOM 13375 N N . ASN A 1 107 ? 15.894 -30.708 -3.956 1.00 51.43 103 ASN A N 8
ATOM 13376 C CA . ASN A 1 107 ? 17.217 -30.899 -3.362 1.00 32.52 103 ASN A CA 8
ATOM 13377 C C . ASN A 1 107 ? 17.223 -32.158 -2.517 1.00 53.24 103 ASN A C 8
ATOM 13378 O O . ASN A 1 107 ? 18.221 -32.887 -2.455 1.00 23.41 103 ASN A O 8
ATOM 13389 N N . ARG A 1 108 ? 16.101 -32.412 -1.875 1.00 53.33 104 ARG A N 8
ATOM 13390 C CA . ARG A 1 108 ? 15.939 -33.589 -1.037 1.00 72.41 104 ARG A CA 8
ATOM 13391 C C . ARG A 1 108 ? 15.444 -34.800 -1.853 1.00 54.45 104 ARG A C 8
ATOM 13392 O O . ARG A 1 108 ? 15.761 -35.952 -1.531 1.00 3.53 104 ARG A O 8
ATOM 13413 N N . LEU A 1 109 ? 14.672 -34.549 -2.893 1.00 35.43 105 LEU A N 8
ATOM 13414 C CA . LEU A 1 109 ? 14.033 -35.614 -3.645 1.00 51.41 105 LEU A CA 8
ATOM 13415 C C . LEU A 1 109 ? 14.076 -35.356 -5.143 1.00 0.01 105 LEU A C 8
ATOM 13416 O O . LEU A 1 109 ? 13.628 -34.327 -5.613 1.00 2.40 105 LEU A O 8
ATOM 13432 N N . GLU A 1 110 ? 14.587 -36.317 -5.868 1.00 73.10 106 GLU A N 8
ATOM 13433 C CA . GLU A 1 110 ? 14.535 -36.334 -7.293 1.00 73.04 106 GLU A CA 8
ATOM 13434 C C . GLU A 1 110 ? 14.015 -37.685 -7.699 1.00 33.02 106 GLU A C 8
ATOM 13435 O O . GLU A 1 110 ? 14.138 -38.645 -6.937 1.00 22.14 106 GLU A O 8
ATOM 13447 N N . GLY A 1 111 ? 13.421 -37.763 -8.845 1.00 14.55 107 GLY A N 8
ATOM 13448 C CA . GLY A 1 111 ? 12.843 -39.006 -9.305 1.00 44.20 107 GLY A CA 8
ATOM 13449 C C . GLY A 1 111 ? 11.338 -38.922 -9.275 1.00 22.11 107 GLY A C 8
ATOM 13450 O O . GLY A 1 111 ? 10.629 -39.724 -9.895 1.00 71.11 107 GLY A O 8
ATOM 13454 N N . GLY A 1 112 ? 10.858 -37.933 -8.564 1.00 0.22 108 GLY A N 8
ATOM 13455 C CA . GLY A 1 112 ? 9.452 -37.700 -8.430 1.00 74.25 108 GLY A CA 8
ATOM 13456 C C . GLY A 1 112 ? 9.152 -36.250 -8.656 1.00 41.11 108 GLY A C 8
ATOM 13457 O O . GLY A 1 112 ? 10.032 -35.512 -9.100 1.00 62.11 108 GLY A O 8
ATOM 13461 N N . ARG A 1 113 ? 7.963 -35.819 -8.339 1.00 10.31 109 ARG A N 8
ATOM 13462 C CA . ARG A 1 113 ? 7.562 -34.457 -8.572 1.00 75.31 109 ARG A CA 8
ATOM 13463 C C . ARG A 1 113 ? 6.713 -33.970 -7.454 1.00 12.30 109 ARG A C 8
ATOM 13464 O O . ARG A 1 113 ? 6.133 -34.765 -6.700 1.00 14.11 109 ARG A O 8
ATOM 13485 N N . ILE A 1 114 ? 6.646 -32.687 -7.346 1.00 41.03 110 ILE A N 8
ATOM 13486 C CA . ILE A 1 114 ? 5.967 -32.016 -6.289 1.00 74.32 110 ILE A CA 8
ATOM 13487 C C . ILE A 1 114 ? 4.523 -31.844 -6.643 1.00 4.20 110 ILE A C 8
ATOM 13488 O O . ILE A 1 114 ? 4.180 -31.130 -7.592 1.00 33.14 110 ILE A O 8
ATOM 13504 N N . VAL A 1 115 ? 3.676 -32.508 -5.921 1.00 13.22 111 VAL A N 8
ATOM 13505 C CA . VAL A 1 115 ? 2.274 -32.418 -6.208 1.00 35.42 111 VAL A CA 8
ATOM 13506 C C . VAL A 1 115 ? 1.598 -31.528 -5.197 1.00 44.22 111 VAL A C 8
ATOM 13507 O O . VAL A 1 115 ? 0.608 -30.870 -5.508 1.00 1.11 111 VAL A O 8
ATOM 13520 N N . ASN A 1 116 ? 2.144 -31.456 -3.994 1.00 51.22 112 ASN A N 8
ATOM 13521 C CA . ASN A 1 116 ? 1.491 -30.616 -2.997 1.00 4.33 112 ASN A CA 8
ATOM 13522 C C . ASN A 1 116 ? 2.410 -29.484 -2.623 1.00 65.14 112 ASN A C 8
ATOM 13523 O O . ASN A 1 116 ? 3.613 -29.665 -2.627 1.00 4.53 112 ASN A O 8
ATOM 13534 N N . TRP A 1 117 ? 1.853 -28.330 -2.345 1.00 62.24 113 TRP A N 8
ATOM 13535 C CA . TRP A 1 117 ? 2.577 -27.200 -1.826 1.00 70.20 113 TRP A CA 8
ATOM 13536 C C . TRP A 1 117 ? 1.598 -26.158 -1.332 1.00 72.45 113 TRP A C 8
ATOM 13537 O O . TRP A 1 117 ? 0.444 -26.097 -1.806 1.00 74.23 113 TRP A O 8
ATOM 13558 N N . ALA A 1 118 ? 2.023 -25.391 -0.365 1.00 73.12 114 ALA A N 8
ATOM 13559 C CA . ALA A 1 118 ? 1.230 -24.325 0.207 1.00 32.33 114 ALA A CA 8
ATOM 13560 C C . ALA A 1 118 ? 2.149 -23.321 0.854 1.00 12.51 114 ALA A C 8
ATOM 13561 O O . ALA A 1 118 ? 3.050 -23.701 1.618 1.00 44.20 114 ALA A O 8
ATOM 13568 N N . CYS A 1 119 ? 1.958 -22.065 0.551 1.00 72.45 115 CYS A N 8
ATOM 13569 C CA . CYS A 1 119 ? 2.831 -21.045 1.068 1.00 72.12 115 CYS A CA 8
ATOM 13570 C C . CYS A 1 119 ? 2.086 -20.063 1.929 1.00 34.53 115 CYS A C 8
ATOM 13571 O O . CYS A 1 119 ? 1.026 -19.545 1.534 1.00 24.42 115 CYS A O 8
ATOM 13578 N N . ASN A 1 120 ? 2.622 -19.812 3.081 1.00 33.33 116 ASN A N 8
ATOM 13579 C CA . ASN A 1 120 ? 2.102 -18.779 3.952 1.00 15.11 116 ASN A CA 8
ATOM 13580 C C . ASN A 1 120 ? 2.749 -17.478 3.577 1.00 55.32 116 ASN A C 8
ATOM 13581 O O . ASN A 1 120 ? 2.059 -16.596 3.036 1.00 15.15 116 ASN A O 8
ATOM 13593 N N . PRO A 1 5 ? -28.355 -41.309 -9.066 1.00 10.00 1 PRO A N 9
ATOM 13594 C CA . PRO A 1 5 ? -26.935 -41.440 -8.792 1.00 44.04 1 PRO A CA 9
ATOM 13595 C C . PRO A 1 5 ? -26.403 -40.089 -8.364 1.00 11.31 1 PRO A C 9
ATOM 13596 O O . PRO A 1 5 ? -27.133 -39.107 -8.418 1.00 34.34 1 PRO A O 9
ATOM 13607 N N . THR A 1 6 ? -25.170 -40.041 -7.924 1.00 62.25 2 THR A N 9
ATOM 13608 C CA . THR A 1 6 ? -24.542 -38.808 -7.518 1.00 54.22 2 THR A CA 9
ATOM 13609 C C . THR A 1 6 ? -23.119 -38.717 -8.050 1.00 13.43 2 THR A C 9
ATOM 13610 O O . THR A 1 6 ? -22.242 -39.518 -7.680 1.00 63.34 2 THR A O 9
ATOM 13621 N N . VAL A 1 7 ? -22.903 -37.804 -8.945 1.00 63.05 3 VAL A N 9
ATOM 13622 C CA . VAL A 1 7 ? -21.601 -37.573 -9.489 1.00 0.04 3 VAL A CA 9
ATOM 13623 C C . VAL A 1 7 ? -21.318 -36.094 -9.578 1.00 0.11 3 VAL A C 9
ATOM 13624 O O . VAL A 1 7 ? -21.893 -35.354 -10.394 1.00 12.35 3 VAL A O 9
ATOM 13637 N N . ASP A 1 8 ? -20.456 -35.685 -8.722 1.00 43.50 4 ASP A N 9
ATOM 13638 C CA . ASP A 1 8 ? -20.100 -34.300 -8.560 1.00 35.21 4 ASP A CA 9
ATOM 13639 C C . ASP A 1 8 ? -18.774 -34.039 -9.229 1.00 52.43 4 ASP A C 9
ATOM 13640 O O . ASP A 1 8 ? -17.866 -34.866 -9.155 1.00 31.43 4 ASP A O 9
ATOM 13649 N N . ALA A 1 9 ? -18.665 -32.923 -9.883 1.00 21.54 5 ALA A N 9
ATOM 13650 C CA . ALA A 1 9 ? -17.452 -32.556 -10.580 1.00 22.14 5 ALA A CA 9
ATOM 13651 C C . ALA A 1 9 ? -16.986 -31.172 -10.138 1.00 32.24 5 ALA A C 9
ATOM 13652 O O . ALA A 1 9 ? -16.172 -30.528 -10.807 1.00 53.54 5 ALA A O 9
ATOM 13659 N N . HIS A 1 10 ? -17.466 -30.733 -9.003 1.00 23.10 6 HIS A N 9
ATOM 13660 C CA . HIS A 1 10 ? -17.151 -29.408 -8.504 1.00 72.42 6 HIS A CA 9
ATOM 13661 C C . HIS A 1 10 ? -15.936 -29.490 -7.610 1.00 64.21 6 HIS A C 9
ATOM 13662 O O . HIS A 1 10 ? -16.036 -29.823 -6.422 1.00 73.04 6 HIS A O 9
ATOM 13676 N N . LEU A 1 11 ? -14.803 -29.246 -8.173 1.00 51.03 7 LEU A N 9
ATOM 13677 C CA . LEU A 1 11 ? -13.572 -29.312 -7.442 1.00 62.14 7 LEU A CA 9
ATOM 13678 C C . LEU A 1 11 ? -13.159 -27.926 -7.045 1.00 24.44 7 LEU A C 9
ATOM 13679 O O . LEU A 1 11 ? -13.435 -26.965 -7.766 1.00 23.23 7 LEU A O 9
ATOM 13695 N N . ALA A 1 12 ? -12.540 -27.803 -5.898 1.00 64.33 8 ALA A N 9
ATOM 13696 C CA . ALA A 1 12 ? -12.047 -26.525 -5.449 1.00 5.42 8 ALA A CA 9
ATOM 13697 C C . ALA A 1 12 ? -10.838 -26.139 -6.280 1.00 61.24 8 ALA A C 9
ATOM 13698 O O . ALA A 1 12 ? -9.783 -26.774 -6.196 1.00 53.23 8 ALA A O 9
ATOM 13705 N N . ASN A 1 13 ? -11.000 -25.149 -7.098 1.00 53.52 9 ASN A N 9
ATOM 13706 C CA . ASN A 1 13 ? -9.941 -24.713 -7.983 1.00 42.41 9 ASN A CA 9
ATOM 13707 C C . ASN A 1 13 ? -9.175 -23.564 -7.382 1.00 52.43 9 ASN A C 9
ATOM 13708 O O . ASN A 1 13 ? -9.724 -22.764 -6.604 1.00 34.20 9 ASN A O 9
ATOM 13719 N N . GLY A 1 14 ? -7.913 -23.490 -7.713 1.00 34.34 10 GLY A N 9
ATOM 13720 C CA . GLY A 1 14 ? -7.071 -22.455 -7.198 1.00 3.24 10 GLY A CA 9
ATOM 13721 C C . GLY A 1 14 ? -6.410 -21.698 -8.311 1.00 1.31 10 GLY A C 9
ATOM 13722 O O . GLY A 1 14 ? -5.363 -22.109 -8.819 1.00 11.11 10 GLY A O 9
ATOM 13726 N N . SER A 1 15 ? -7.019 -20.621 -8.715 1.00 42.21 11 SER A N 9
ATOM 13727 C CA . SER A 1 15 ? -6.490 -19.800 -9.767 1.00 55.21 11 SER A CA 9
ATOM 13728 C C . SER A 1 15 ? -5.426 -18.861 -9.192 1.00 22.22 11 SER A C 9
ATOM 13729 O O . SER A 1 15 ? -5.737 -17.804 -8.623 1.00 64.01 11 SER A O 9
ATOM 13737 N N . MET A 1 16 ? -4.183 -19.301 -9.265 1.00 44.12 12 MET A N 9
ATOM 13738 C CA . MET A 1 16 ? -3.055 -18.561 -8.717 1.00 41.55 12 MET A CA 9
ATOM 13739 C C . MET A 1 16 ? -2.817 -17.274 -9.461 1.00 52.04 12 MET A C 9
ATOM 13740 O O . MET A 1 16 ? -2.988 -17.200 -10.676 1.00 4.52 12 MET A O 9
ATOM 13754 N N . SER A 1 17 ? -2.473 -16.265 -8.736 1.00 50.15 13 SER A N 9
ATOM 13755 C CA . SER A 1 17 ? -2.252 -14.959 -9.291 1.00 20.53 13 SER A CA 9
ATOM 13756 C C . SER A 1 17 ? -1.224 -14.214 -8.449 1.00 70.52 13 SER A C 9
ATOM 13757 O O . SER A 1 17 ? -1.268 -14.270 -7.224 1.00 44.45 13 SER A O 9
ATOM 13765 N N . GLU A 1 18 ? -0.309 -13.531 -9.110 1.00 63.30 14 GLU A N 9
ATOM 13766 C CA . GLU A 1 18 ? 0.743 -12.759 -8.458 1.00 14.32 14 GLU A CA 9
ATOM 13767 C C . GLU A 1 18 ? 0.340 -11.285 -8.429 1.00 61.50 14 GLU A C 9
ATOM 13768 O O . GLU A 1 18 ? 1.177 -10.382 -8.261 1.00 21.51 14 GLU A O 9
ATOM 13780 N N . VAL A 1 19 ? -0.962 -11.065 -8.559 1.00 25.54 15 VAL A N 9
ATOM 13781 C CA . VAL A 1 19 ? -1.558 -9.745 -8.618 1.00 62.22 15 VAL A CA 9
ATOM 13782 C C . VAL A 1 19 ? -1.348 -8.948 -7.337 1.00 11.34 15 VAL A C 9
ATOM 13783 O O . VAL A 1 19 ? -0.852 -9.479 -6.324 1.00 61.14 15 VAL A O 9
ATOM 13796 N N . MET A 1 20 ? -1.771 -7.695 -7.390 1.00 30.52 16 MET A N 9
ATOM 13797 C CA . MET A 1 20 ? -1.576 -6.684 -6.346 1.00 42.25 16 MET A CA 9
ATOM 13798 C C . MET A 1 20 ? -0.149 -6.170 -6.384 1.00 31.41 16 MET A C 9
ATOM 13799 O O . MET A 1 20 ? 0.703 -6.715 -7.103 1.00 74.13 16 MET A O 9
ATOM 13813 N N . MET A 1 21 ? 0.118 -5.116 -5.672 1.00 1.44 17 MET A N 9
ATOM 13814 C CA . MET A 1 21 ? 1.437 -4.542 -5.679 1.00 73.33 17 MET A CA 9
ATOM 13815 C C . MET A 1 21 ? 1.964 -4.447 -4.284 1.00 21.01 17 MET A C 9
ATOM 13816 O O . MET A 1 21 ? 1.188 -4.395 -3.316 1.00 54.34 17 MET A O 9
ATOM 13830 N N . SER A 1 22 ? 3.259 -4.428 -4.181 1.00 2.52 18 SER A N 9
ATOM 13831 C CA . SER A 1 22 ? 3.949 -4.339 -2.922 1.00 3.52 18 SER A CA 9
ATOM 13832 C C . SER A 1 22 ? 3.634 -3.002 -2.240 1.00 41.30 18 SER A C 9
ATOM 13833 O O . SER A 1 22 ? 3.982 -1.932 -2.761 1.00 42.10 18 SER A O 9
ATOM 13841 N N . GLU A 1 23 ? 2.941 -3.061 -1.115 1.00 53.44 19 GLU A N 9
ATOM 13842 C CA . GLU A 1 23 ? 2.642 -1.880 -0.333 1.00 4.34 19 GLU A CA 9
ATOM 13843 C C . GLU A 1 23 ? 3.904 -1.415 0.409 1.00 74.22 19 GLU A C 9
ATOM 13844 O O . GLU A 1 23 ? 4.167 -1.780 1.560 1.00 34.35 19 GLU A O 9
ATOM 13856 N N . ILE A 1 24 ? 4.720 -0.699 -0.311 1.00 32.22 20 ILE A N 9
ATOM 13857 C CA . ILE A 1 24 ? 6.010 -0.259 0.172 1.00 52.43 20 ILE A CA 9
ATOM 13858 C C . ILE A 1 24 ? 5.972 1.128 0.790 1.00 43.23 20 ILE A C 9
ATOM 13859 O O . ILE A 1 24 ? 4.915 1.779 0.874 1.00 14.12 20 ILE A O 9
ATOM 13875 N N . ALA A 1 25 ? 7.137 1.545 1.214 1.00 14.31 21 ALA A N 9
ATOM 13876 C CA . ALA A 1 25 ? 7.425 2.810 1.830 1.00 54.40 21 ALA A CA 9
ATOM 13877 C C . ALA A 1 25 ? 8.932 2.839 1.939 1.00 73.03 21 ALA A C 9
ATOM 13878 O O . ALA A 1 25 ? 9.590 1.947 1.374 1.00 31.00 21 ALA A O 9
ATOM 13885 N N . GLY A 1 26 ? 9.487 3.798 2.635 1.00 22.33 22 GLY A N 9
ATOM 13886 C CA . GLY A 1 26 ? 10.923 3.816 2.839 1.00 60.35 22 GLY A CA 9
ATOM 13887 C C . GLY A 1 26 ? 11.336 2.710 3.788 1.00 62.42 22 GLY A C 9
ATOM 13888 O O . GLY A 1 26 ? 12.411 2.108 3.657 1.00 70.32 22 GLY A O 9
ATOM 13892 N N . LEU A 1 27 ? 10.471 2.427 4.725 1.00 15.31 23 LEU A N 9
ATOM 13893 C CA . LEU A 1 27 ? 10.682 1.373 5.683 1.00 12.31 23 LEU A CA 9
ATOM 13894 C C . LEU A 1 27 ? 10.296 0.005 5.096 1.00 12.04 23 LEU A C 9
ATOM 13895 O O . LEU A 1 27 ? 9.347 -0.098 4.296 1.00 52.21 23 LEU A O 9
ATOM 13911 N N . PRO A 1 28 ? 11.063 -1.045 5.413 1.00 10.20 24 PRO A N 9
ATOM 13912 C CA . PRO A 1 28 ? 10.787 -2.391 4.933 1.00 2.21 24 PRO A CA 9
ATOM 13913 C C . PRO A 1 28 ? 9.648 -3.055 5.710 1.00 3.40 24 PRO A C 9
ATOM 13914 O O . PRO A 1 28 ? 9.653 -3.088 6.945 1.00 75.21 24 PRO A O 9
ATOM 13925 N N . ILE A 1 29 ? 8.663 -3.528 4.999 1.00 4.02 25 ILE A N 9
ATOM 13926 C CA . ILE A 1 29 ? 7.557 -4.207 5.591 1.00 25.21 25 ILE A CA 9
ATOM 13927 C C . ILE A 1 29 ? 7.636 -5.679 5.209 1.00 31.42 25 ILE A C 9
ATOM 13928 O O . ILE A 1 29 ? 7.505 -6.014 4.021 1.00 50.12 25 ILE A O 9
ATOM 13944 N N . PRO A 1 30 ? 7.893 -6.565 6.178 1.00 5.13 26 PRO A N 9
ATOM 13945 C CA . PRO A 1 30 ? 7.967 -7.999 5.924 1.00 34.22 26 PRO A CA 9
ATOM 13946 C C . PRO A 1 30 ? 6.567 -8.587 5.650 1.00 60.11 26 PRO A C 9
ATOM 13947 O O . PRO A 1 30 ? 5.546 -7.940 5.953 1.00 31.15 26 PRO A O 9
ATOM 13958 N N . PRO A 1 31 ? 6.482 -9.776 5.021 1.00 3.55 27 PRO A N 9
ATOM 13959 C CA . PRO A 1 31 ? 5.205 -10.432 4.775 1.00 30.14 27 PRO A CA 9
ATOM 13960 C C . PRO A 1 31 ? 4.550 -10.835 6.077 1.00 73.52 27 PRO A C 9
ATOM 13961 O O . PRO A 1 31 ? 5.241 -11.117 7.072 1.00 22.33 27 PRO A O 9
ATOM 13972 N N . ILE A 1 32 ? 3.242 -10.838 6.085 1.00 61.24 28 ILE A N 9
ATOM 13973 C CA . ILE A 1 32 ? 2.495 -11.216 7.246 1.00 11.41 28 ILE A CA 9
ATOM 13974 C C . ILE A 1 32 ? 2.659 -12.709 7.443 1.00 75.20 28 ILE A C 9
ATOM 13975 O O . ILE A 1 32 ? 2.179 -13.525 6.625 1.00 54.20 28 ILE A O 9
ATOM 13991 N N . ILE A 1 33 ? 3.393 -13.052 8.465 1.00 22.23 29 ILE A N 9
ATOM 13992 C CA . ILE A 1 33 ? 3.706 -14.411 8.762 1.00 21.15 29 ILE A CA 9
ATOM 13993 C C . ILE A 1 33 ? 2.496 -15.153 9.290 1.00 14.32 29 ILE A C 9
ATOM 13994 O O . ILE A 1 33 ? 1.997 -14.891 10.404 1.00 72.22 29 ILE A O 9
ATOM 14010 N N . HIS A 1 34 ? 2.018 -16.031 8.470 1.00 55.14 30 HIS A N 9
ATOM 14011 C CA . HIS A 1 34 ? 0.919 -16.876 8.798 1.00 63.10 30 HIS A CA 9
ATOM 14012 C C . HIS A 1 34 ? 1.434 -18.256 9.062 1.00 62.34 30 HIS A C 9
ATOM 14013 O O . HIS A 1 34 ? 2.611 -18.538 8.828 1.00 54.32 30 HIS A O 9
ATOM 14027 N N . TYR A 1 35 ? 0.588 -19.101 9.546 1.00 3.41 31 TYR A N 9
ATOM 14028 C CA . TYR A 1 35 ? 0.985 -20.413 9.952 1.00 5.11 31 TYR A CA 9
ATOM 14029 C C . TYR A 1 35 ? 0.169 -21.396 9.183 1.00 75.10 31 TYR A C 9
ATOM 14030 O O . TYR A 1 35 ? -1.022 -21.165 8.942 1.00 34.20 31 TYR A O 9
ATOM 14048 N N . GLY A 1 36 ? 0.796 -22.437 8.758 1.00 23.35 32 GLY A N 9
ATOM 14049 C CA . GLY A 1 36 ? 0.141 -23.446 8.018 1.00 20.31 32 GLY A CA 9
ATOM 14050 C C . GLY A 1 36 ? 0.735 -24.768 8.340 1.00 2.53 32 GLY A C 9
ATOM 14051 O O . GLY A 1 36 ? 1.701 -24.847 9.117 1.00 75.44 32 GLY A O 9
ATOM 14055 N N . ALA A 1 37 ? 0.222 -25.789 7.749 1.00 50.14 33 ALA A N 9
ATOM 14056 C CA . ALA A 1 37 ? 0.668 -27.112 8.013 1.00 12.22 33 ALA A CA 9
ATOM 14057 C C . ALA A 1 37 ? 0.274 -28.015 6.882 1.00 41.11 33 ALA A C 9
ATOM 14058 O O . ALA A 1 37 ? -0.713 -27.768 6.194 1.00 10.20 33 ALA A O 9
ATOM 14065 N N . ILE A 1 38 ? 1.057 -29.014 6.663 1.00 44.44 34 ILE A N 9
ATOM 14066 C CA . ILE A 1 38 ? 0.782 -30.008 5.672 1.00 1.42 34 ILE A CA 9
ATOM 14067 C C . ILE A 1 38 ? 0.844 -31.383 6.309 1.00 3.33 34 ILE A C 9
ATOM 14068 O O . ILE A 1 38 ? 1.857 -31.766 6.907 1.00 42.44 34 ILE A O 9
ATOM 14084 N N . ALA A 1 39 ? -0.254 -32.082 6.218 1.00 34.24 35 ALA A N 9
ATOM 14085 C CA . ALA A 1 39 ? -0.413 -33.392 6.784 1.00 24.11 35 ALA A CA 9
ATOM 14086 C C . ALA A 1 39 ? -0.274 -34.407 5.682 1.00 74.23 35 ALA A C 9
ATOM 14087 O O . ALA A 1 39 ? -0.916 -34.274 4.614 1.00 53.03 35 ALA A O 9
ATOM 14094 N N . TYR A 1 40 ? 0.571 -35.378 5.903 1.00 63.24 36 TYR A N 9
ATOM 14095 C CA . TYR A 1 40 ? 0.792 -36.416 4.945 1.00 10.33 36 TYR A CA 9
ATOM 14096 C C . TYR A 1 40 ? 1.011 -37.730 5.589 1.00 64.32 36 TYR A C 9
ATOM 14097 O O . TYR A 1 40 ? 2.067 -37.994 6.151 1.00 32.44 36 TYR A O 9
ATOM 14115 N N . ALA A 1 41 ? 0.025 -38.552 5.506 1.00 62.44 37 ALA A N 9
ATOM 14116 C CA . ALA A 1 41 ? 0.142 -39.869 6.034 1.00 50.22 37 ALA A CA 9
ATOM 14117 C C . ALA A 1 41 ? 0.721 -40.755 4.950 1.00 61.43 37 ALA A C 9
ATOM 14118 O O . ALA A 1 41 ? 0.443 -40.529 3.752 1.00 54.03 37 ALA A O 9
ATOM 14125 N N . PRO A 1 42 ? 1.510 -41.788 5.311 1.00 61.52 38 PRO A N 9
ATOM 14126 C CA . PRO A 1 42 ? 2.109 -42.717 4.331 1.00 63.23 38 PRO A CA 9
ATOM 14127 C C . PRO A 1 42 ? 1.037 -43.501 3.556 1.00 31.13 38 PRO A C 9
ATOM 14128 O O . PRO A 1 42 ? 1.329 -44.197 2.575 1.00 62.13 38 PRO A O 9
ATOM 14139 N N . SER A 1 43 ? -0.195 -43.350 3.996 1.00 52.23 39 SER A N 9
ATOM 14140 C CA . SER A 1 43 ? -1.338 -43.976 3.414 1.00 3.14 39 SER A CA 9
ATOM 14141 C C . SER A 1 43 ? -1.846 -43.176 2.199 1.00 11.24 39 SER A C 9
ATOM 14142 O O . SER A 1 43 ? -2.750 -43.622 1.497 1.00 41.55 39 SER A O 9
ATOM 14150 N N . GLY A 1 44 ? -1.294 -41.975 1.977 1.00 14.12 40 GLY A N 9
ATOM 14151 C CA . GLY A 1 44 ? -1.701 -41.193 0.830 1.00 3.31 40 GLY A CA 9
ATOM 14152 C C . GLY A 1 44 ? -2.575 -40.041 1.214 1.00 65.21 40 GLY A C 9
ATOM 14153 O O . GLY A 1 44 ? -2.936 -39.208 0.375 1.00 52.31 40 GLY A O 9
ATOM 14157 N N . ALA A 1 45 ? -2.918 -39.988 2.474 1.00 13.41 41 ALA A N 9
ATOM 14158 C CA . ALA A 1 45 ? -3.726 -38.921 2.996 1.00 11.50 41 ALA A CA 9
ATOM 14159 C C . ALA A 1 45 ? -2.968 -37.622 2.881 1.00 33.14 41 ALA A C 9
ATOM 14160 O O . ALA A 1 45 ? -1.886 -37.470 3.469 1.00 2.51 41 ALA A O 9
ATOM 14167 N N . SER A 1 46 ? -3.523 -36.719 2.111 1.00 73.11 42 SER A N 9
ATOM 14168 C CA . SER A 1 46 ? -2.915 -35.462 1.826 1.00 22.41 42 SER A CA 9
ATOM 14169 C C . SER A 1 46 ? -3.723 -34.360 2.482 1.00 52.12 42 SER A C 9
ATOM 14170 O O . SER A 1 46 ? -4.952 -34.435 2.507 1.00 3.21 42 SER A O 9
ATOM 14178 N N . GLY A 1 47 ? -3.062 -33.373 3.012 1.00 2.42 43 GLY A N 9
ATOM 14179 C CA . GLY A 1 47 ? -3.747 -32.225 3.515 1.00 44.41 43 GLY A CA 9
ATOM 14180 C C . GLY A 1 47 ? -2.832 -31.046 3.586 1.00 64.02 43 GLY A C 9
ATOM 14181 O O . GLY A 1 47 ? -1.690 -31.184 3.999 1.00 22.33 43 GLY A O 9
ATOM 14185 N N . LYS A 1 48 ? -3.304 -29.905 3.171 1.00 24.44 44 LYS A N 9
ATOM 14186 C CA . LYS A 1 48 ? -2.519 -28.692 3.239 1.00 72.31 44 LYS A CA 9
ATOM 14187 C C . LYS A 1 48 ? -3.361 -27.555 3.770 1.00 2.02 44 LYS A C 9
ATOM 14188 O O . LYS A 1 48 ? -4.538 -27.412 3.391 1.00 34.24 44 LYS A O 9
ATOM 14207 N N . ALA A 1 49 ? -2.781 -26.767 4.638 1.00 32.15 45 ALA A N 9
ATOM 14208 C CA . ALA A 1 49 ? -3.433 -25.649 5.228 1.00 71.25 45 ALA A CA 9
ATOM 14209 C C . ALA A 1 49 ? -2.428 -24.561 5.294 1.00 64.23 45 ALA A C 9
ATOM 14210 O O . ALA A 1 49 ? -1.262 -24.823 5.589 1.00 30.01 45 ALA A O 9
ATOM 14217 N N . TRP A 1 50 ? -2.836 -23.383 4.976 1.00 71.15 46 TRP A N 9
ATOM 14218 C CA . TRP A 1 50 ? -1.974 -22.276 4.969 1.00 54.23 46 TRP A CA 9
ATOM 14219 C C . TRP A 1 50 ? -2.785 -21.044 5.142 1.00 13.33 46 TRP A C 9
ATOM 14220 O O . TRP A 1 50 ? -4.000 -21.051 4.846 1.00 2.02 46 TRP A O 9
ATOM 14241 N N . HIS A 1 51 ? -2.134 -20.028 5.648 1.00 55.53 47 HIS A N 9
ATOM 14242 C CA . HIS A 1 51 ? -2.660 -18.701 5.828 1.00 60.41 47 HIS A CA 9
ATOM 14243 C C . HIS A 1 51 ? -3.587 -18.628 7.051 1.00 25.44 47 HIS A C 9
ATOM 14244 O O . HIS A 1 51 ? -4.580 -17.888 7.055 1.00 64.32 47 HIS A O 9
ATOM 14258 N N . GLN A 1 52 ? -3.264 -19.386 8.093 1.00 55.05 48 GLN A N 9
ATOM 14259 C CA . GLN A 1 52 ? -3.985 -19.296 9.345 1.00 75.53 48 GLN A CA 9
ATOM 14260 C C . GLN A 1 52 ? -3.209 -18.411 10.305 1.00 51.11 48 GLN A C 9
ATOM 14261 O O . GLN A 1 52 ? -1.990 -18.261 10.177 1.00 2.44 48 GLN A O 9
ATOM 14275 N N . ARG A 1 53 ? -3.905 -17.824 11.236 1.00 40.53 49 ARG A N 9
ATOM 14276 C CA . ARG A 1 53 ? -3.347 -16.917 12.178 1.00 1.13 49 ARG A CA 9
ATOM 14277 C C . ARG A 1 53 ? -2.973 -17.637 13.462 1.00 21.23 49 ARG A C 9
ATOM 14278 O O . ARG A 1 53 ? -2.169 -17.149 14.259 1.00 71.15 49 ARG A O 9
ATOM 14299 N N . THR A 1 54 ? -3.540 -18.777 13.663 1.00 71.43 50 THR A N 9
ATOM 14300 C CA . THR A 1 54 ? -3.296 -19.513 14.851 1.00 73.52 50 THR A CA 9
ATOM 14301 C C . THR A 1 54 ? -2.698 -20.864 14.512 1.00 61.45 50 THR A C 9
ATOM 14302 O O . THR A 1 54 ? -3.327 -21.662 13.819 1.00 12.32 50 THR A O 9
ATOM 14313 N N . PRO A 1 55 ? -1.436 -21.109 14.946 1.00 21.52 51 PRO A N 9
ATOM 14314 C CA . PRO A 1 55 ? -0.710 -22.371 14.697 1.00 52.53 51 PRO A CA 9
ATOM 14315 C C . PRO A 1 55 ? -1.551 -23.622 14.979 1.00 11.24 51 PRO A C 9
ATOM 14316 O O . PRO A 1 55 ? -1.546 -24.576 14.187 1.00 63.25 51 PRO A O 9
ATOM 14327 N N . ALA A 1 56 ? -2.288 -23.599 16.087 1.00 73.44 52 ALA A N 9
ATOM 14328 C CA . ALA A 1 56 ? -3.148 -24.713 16.457 1.00 11.40 52 ALA A CA 9
ATOM 14329 C C . ALA A 1 56 ? -4.229 -24.931 15.412 1.00 71.15 52 ALA A C 9
ATOM 14330 O O . ALA A 1 56 ? -4.476 -26.056 14.994 1.00 25.15 52 ALA A O 9
ATOM 14337 N N . ARG A 1 57 ? -4.821 -23.844 14.940 1.00 33.50 53 ARG A N 9
ATOM 14338 C CA . ARG A 1 57 ? -5.873 -23.940 13.962 1.00 42.34 53 ARG A CA 9
ATOM 14339 C C . ARG A 1 57 ? -5.325 -24.348 12.625 1.00 4.53 53 ARG A C 9
ATOM 14340 O O . ARG A 1 57 ? -5.952 -25.115 11.924 1.00 1.35 53 ARG A O 9
ATOM 14361 N N . ALA A 1 58 ? -4.145 -23.853 12.306 1.00 24.53 54 ALA A N 9
ATOM 14362 C CA . ALA A 1 58 ? -3.429 -24.221 11.092 1.00 24.02 54 ALA A CA 9
ATOM 14363 C C . ALA A 1 58 ? -3.251 -25.740 11.018 1.00 2.11 54 ALA A C 9
ATOM 14364 O O . ALA A 1 58 ? -3.601 -26.372 10.006 1.00 24.15 54 ALA A O 9
ATOM 14371 N N . GLU A 1 59 ? -2.769 -26.339 12.117 1.00 71.24 55 GLU A N 9
ATOM 14372 C CA . GLU A 1 59 ? -2.585 -27.782 12.160 1.00 13.04 55 GLU A CA 9
ATOM 14373 C C . GLU A 1 59 ? -3.922 -28.490 12.068 1.00 75.23 55 GLU A C 9
ATOM 14374 O O . GLU A 1 59 ? -4.056 -29.459 11.329 1.00 40.33 55 GLU A O 9
ATOM 14386 N N . GLN A 1 60 ? -4.919 -27.974 12.787 1.00 71.20 56 GLN A N 9
ATOM 14387 C CA . GLN A 1 60 ? -6.267 -28.540 12.758 1.00 15.44 56 GLN A CA 9
ATOM 14388 C C . GLN A 1 60 ? -6.850 -28.531 11.352 1.00 65.24 56 GLN A C 9
ATOM 14389 O O . GLN A 1 60 ? -7.502 -29.493 10.946 1.00 11.31 56 GLN A O 9
ATOM 14403 N N . VAL A 1 61 ? -6.624 -27.449 10.611 1.00 5.44 57 VAL A N 9
ATOM 14404 C CA . VAL A 1 61 ? -7.106 -27.364 9.243 1.00 70.44 57 VAL A CA 9
ATOM 14405 C C . VAL A 1 61 ? -6.383 -28.393 8.395 1.00 12.32 57 VAL A C 9
ATOM 14406 O O . VAL A 1 61 ? -6.998 -29.072 7.596 1.00 74.04 57 VAL A O 9
ATOM 14419 N N . ALA A 1 62 ? -5.081 -28.549 8.621 1.00 62.14 58 ALA A N 9
ATOM 14420 C CA . ALA A 1 62 ? -4.279 -29.518 7.864 1.00 71.40 58 ALA A CA 9
ATOM 14421 C C . ALA A 1 62 ? -4.766 -30.943 8.109 1.00 1.34 58 ALA A C 9
ATOM 14422 O O . ALA A 1 62 ? -4.892 -31.737 7.171 1.00 14.13 58 ALA A O 9
ATOM 14429 N N . LEU A 1 63 ? -5.053 -31.247 9.363 1.00 20.30 59 LEU A N 9
ATOM 14430 C CA . LEU A 1 63 ? -5.567 -32.555 9.770 1.00 24.21 59 LEU A CA 9
ATOM 14431 C C . LEU A 1 63 ? -6.919 -32.801 9.114 1.00 31.45 59 LEU A C 9
ATOM 14432 O O . LEU A 1 63 ? -7.189 -33.880 8.571 1.00 61.01 59 LEU A O 9
ATOM 14448 N N . GLU A 1 64 ? -7.734 -31.772 9.129 1.00 74.24 60 GLU A N 9
ATOM 14449 C CA . GLU A 1 64 ? -9.068 -31.799 8.567 1.00 3.45 60 GLU A CA 9
ATOM 14450 C C . GLU A 1 64 ? -9.023 -31.903 7.027 1.00 45.23 60 GLU A C 9
ATOM 14451 O O . GLU A 1 64 ? -9.894 -32.525 6.406 1.00 1.42 60 GLU A O 9
ATOM 14463 N N . LYS A 1 65 ? -8.007 -31.311 6.426 1.00 14.52 61 LYS A N 9
ATOM 14464 C CA . LYS A 1 65 ? -7.781 -31.427 4.991 1.00 5.02 61 LYS A CA 9
ATOM 14465 C C . LYS A 1 65 ? -7.303 -32.833 4.657 1.00 52.34 61 LYS A C 9
ATOM 14466 O O . LYS A 1 65 ? -7.688 -33.400 3.643 1.00 33.04 61 LYS A O 9
ATOM 14485 N N . CYS A 1 66 ? -6.478 -33.377 5.532 1.00 23.33 62 CYS A N 9
ATOM 14486 C CA . CYS A 1 66 ? -5.955 -34.729 5.400 1.00 14.10 62 CYS A CA 9
ATOM 14487 C C . CYS A 1 66 ? -7.078 -35.742 5.448 1.00 75.44 62 CYS A C 9
ATOM 14488 O O . CYS A 1 66 ? -7.285 -36.518 4.505 1.00 33.52 62 CYS A O 9
ATOM 14495 N N . GLY A 1 67 ? -7.822 -35.715 6.524 1.00 65.53 63 GLY A N 9
ATOM 14496 C CA . GLY A 1 67 ? -8.893 -36.635 6.676 1.00 3.23 63 GLY A CA 9
ATOM 14497 C C . GLY A 1 67 ? -8.843 -37.320 8.002 1.00 54.13 63 GLY A C 9
ATOM 14498 O O . GLY A 1 67 ? -9.880 -37.684 8.550 1.00 23.54 63 GLY A O 9
ATOM 14502 N N . ASP A 1 68 ? -7.652 -37.491 8.553 1.00 62.42 64 ASP A N 9
ATOM 14503 C CA . ASP A 1 68 ? -7.559 -38.164 9.822 1.00 51.35 64 ASP A CA 9
ATOM 14504 C C . ASP A 1 68 ? -7.375 -37.131 10.897 1.00 73.00 64 ASP A C 9
ATOM 14505 O O . ASP A 1 68 ? -6.574 -36.206 10.733 1.00 54.21 64 ASP A O 9
ATOM 14514 N N . LYS A 1 69 ? -8.110 -37.274 11.978 1.00 44.14 65 LYS A N 9
ATOM 14515 C CA . LYS A 1 69 ? -8.123 -36.309 13.072 1.00 22.24 65 LYS A CA 9
ATOM 14516 C C . LYS A 1 69 ? -6.728 -36.113 13.649 1.00 40.43 65 LYS A C 9
ATOM 14517 O O . LYS A 1 69 ? -6.320 -35.004 13.978 1.00 42.14 65 LYS A O 9
ATOM 14536 N N . THR A 1 70 ? -6.027 -37.180 13.761 1.00 13.12 66 THR A N 9
ATOM 14537 C CA . THR A 1 70 ? -4.715 -37.160 14.297 1.00 1.15 66 THR A CA 9
ATOM 14538 C C . THR A 1 70 ? -3.680 -37.500 13.182 1.00 44.34 66 THR A C 9
ATOM 14539 O O . THR A 1 70 ? -2.606 -38.041 13.465 1.00 44.31 66 THR A O 9
ATOM 14550 N N . CYS A 1 71 ? -4.030 -37.134 11.905 1.00 42.35 67 CYS A N 9
ATOM 14551 C CA . CYS A 1 71 ? -3.169 -37.338 10.713 1.00 15.13 67 CYS A CA 9
ATOM 14552 C C . CYS A 1 71 ? -1.703 -37.014 11.028 1.00 53.33 67 CYS A C 9
ATOM 14553 O O . CYS A 1 71 ? -1.341 -35.858 11.307 1.00 4.41 67 CYS A O 9
ATOM 14560 N N . LYS A 1 72 ? -0.884 -38.044 11.042 1.00 74.35 68 LYS A N 9
ATOM 14561 C CA . LYS A 1 72 ? 0.500 -37.915 11.434 1.00 52.10 68 LYS A CA 9
ATOM 14562 C C . LYS A 1 72 ? 1.374 -37.355 10.330 1.00 5.22 68 LYS A C 9
ATOM 14563 O O . LYS A 1 72 ? 0.949 -37.245 9.180 1.00 30.10 68 LYS A O 9
ATOM 14582 N N . VAL A 1 73 ? 2.597 -36.969 10.722 1.00 14.32 69 VAL A N 9
ATOM 14583 C CA . VAL A 1 73 ? 3.624 -36.389 9.836 1.00 5.24 69 VAL A CA 9
ATOM 14584 C C . VAL A 1 73 ? 3.211 -34.943 9.433 1.00 51.32 69 VAL A C 9
ATOM 14585 O O . VAL A 1 73 ? 3.788 -34.308 8.532 1.00 22.34 69 VAL A O 9
ATOM 14598 N N . VAL A 1 74 ? 2.247 -34.409 10.173 1.00 3.00 70 VAL A N 9
ATOM 14599 C CA . VAL A 1 74 ? 1.753 -33.070 9.946 1.00 10.24 70 VAL A CA 9
ATOM 14600 C C . VAL A 1 74 ? 2.830 -32.034 10.275 1.00 2.34 70 VAL A C 9
ATOM 14601 O O . VAL A 1 74 ? 3.177 -31.789 11.435 1.00 4.35 70 VAL A O 9
ATOM 14614 N N . SER A 1 75 ? 3.374 -31.476 9.244 1.00 4.12 71 SER A N 9
ATOM 14615 C CA . SER A 1 75 ? 4.436 -30.540 9.361 1.00 43.25 71 SER A CA 9
ATOM 14616 C C . SER A 1 75 ? 3.874 -29.128 9.346 1.00 24.34 71 SER A C 9
ATOM 14617 O O . SER A 1 75 ? 3.166 -28.753 8.421 1.00 41.21 71 SER A O 9
ATOM 14625 N N . ARG A 1 76 ? 4.185 -28.372 10.362 1.00 62.51 72 ARG A N 9
ATOM 14626 C CA . ARG A 1 76 ? 3.728 -27.016 10.490 1.00 13.40 72 ARG A CA 9
ATOM 14627 C C . ARG A 1 76 ? 4.840 -26.061 10.120 1.00 34.30 72 ARG A C 9
ATOM 14628 O O . ARG A 1 76 ? 5.985 -26.231 10.544 1.00 73.53 72 ARG A O 9
ATOM 14649 N N . PHE A 1 77 ? 4.508 -25.089 9.323 1.00 31.30 73 PHE A N 9
ATOM 14650 C CA . PHE A 1 77 ? 5.454 -24.123 8.832 1.00 64.25 73 PHE A CA 9
ATOM 14651 C C . PHE A 1 77 ? 4.778 -22.777 8.653 1.00 52.14 73 PHE A C 9
ATOM 14652 O O . PHE A 1 77 ? 3.562 -22.670 8.749 1.00 72.55 73 PHE A O 9
ATOM 14669 N N . THR A 1 78 ? 5.559 -21.780 8.397 1.00 22.31 74 THR A N 9
ATOM 14670 C CA . THR A 1 78 ? 5.080 -20.417 8.234 1.00 14.43 74 THR A CA 9
ATOM 14671 C C . THR A 1 78 ? 5.565 -19.869 6.905 1.00 13.15 74 THR A C 9
ATOM 14672 O O . THR A 1 78 ? 5.496 -18.675 6.631 1.00 53.10 74 THR A O 9
ATOM 14683 N N . ARG A 1 79 ? 6.068 -20.755 6.114 1.00 61.14 75 ARG A N 9
ATOM 14684 C CA . ARG A 1 79 ? 6.612 -20.454 4.826 1.00 74.35 75 ARG A CA 9
ATOM 14685 C C . ARG A 1 79 ? 5.815 -21.232 3.807 1.00 21.34 75 ARG A C 9
ATOM 14686 O O . ARG A 1 79 ? 4.627 -21.505 4.029 1.00 23.30 75 ARG A O 9
ATOM 14707 N N . CYS A 1 80 ? 6.401 -21.562 2.713 1.00 2.02 76 CYS A N 9
ATOM 14708 C CA . CYS A 1 80 ? 5.735 -22.368 1.753 1.00 52.44 76 CYS A CA 9
ATOM 14709 C C . CYS A 1 80 ? 6.278 -23.773 1.848 1.00 53.10 76 CYS A C 9
ATOM 14710 O O . CYS A 1 80 ? 7.482 -23.969 2.008 1.00 32.54 76 CYS A O 9
ATOM 14717 N N . GLY A 1 81 ? 5.400 -24.727 1.829 1.00 24.24 77 GLY A N 9
ATOM 14718 C CA . GLY A 1 81 ? 5.790 -26.095 1.915 1.00 21.31 77 GLY A CA 9
ATOM 14719 C C . GLY A 1 81 ? 5.356 -26.827 0.696 1.00 61.12 77 GLY A C 9
ATOM 14720 O O . GLY A 1 81 ? 4.250 -26.607 0.209 1.00 13.32 77 GLY A O 9
ATOM 14724 N N . ALA A 1 82 ? 6.201 -27.670 0.194 1.00 44.51 78 ALA A N 9
ATOM 14725 C CA . ALA A 1 82 ? 5.906 -28.416 -1.006 1.00 31.42 78 ALA A CA 9
ATOM 14726 C C . ALA A 1 82 ? 6.114 -29.896 -0.756 1.00 31.44 78 ALA A C 9
ATOM 14727 O O . ALA A 1 82 ? 6.992 -30.261 -0.006 1.00 20.42 78 ALA A O 9
ATOM 14734 N N . VAL A 1 83 ? 5.302 -30.735 -1.352 1.00 40.02 79 VAL A N 9
ATOM 14735 C CA . VAL A 1 83 ? 5.429 -32.169 -1.199 1.00 61.15 79 VAL A CA 9
ATOM 14736 C C . VAL A 1 83 ? 5.496 -32.855 -2.549 1.00 11.35 79 VAL A C 9
ATOM 14737 O O . VAL A 1 83 ? 4.615 -32.650 -3.449 1.00 64.32 79 VAL A O 9
ATOM 14750 N N . ALA A 1 84 ? 6.536 -33.636 -2.689 1.00 20.34 80 ALA A N 9
ATOM 14751 C CA . ALA A 1 84 ? 6.806 -34.399 -3.859 1.00 33.25 80 ALA A CA 9
ATOM 14752 C C . ALA A 1 84 ? 6.526 -35.856 -3.594 1.00 33.04 80 ALA A C 9
ATOM 14753 O O . ALA A 1 84 ? 6.725 -36.352 -2.471 1.00 30.41 80 ALA A O 9
ATOM 14760 N N . TYR A 1 85 ? 6.050 -36.511 -4.604 1.00 71.24 81 TYR A N 9
ATOM 14761 C CA . TYR A 1 85 ? 5.745 -37.918 -4.568 1.00 0.51 81 TYR A CA 9
ATOM 14762 C C . TYR A 1 85 ? 6.802 -38.636 -5.349 1.00 15.32 81 TYR A C 9
ATOM 14763 O O . TYR A 1 85 ? 7.121 -38.225 -6.458 1.00 21.54 81 TYR A O 9
ATOM 14781 N N . ASN A 1 86 ? 7.383 -39.640 -4.773 1.00 22.32 82 ASN A N 9
ATOM 14782 C CA . ASN A 1 86 ? 8.338 -40.467 -5.480 1.00 13.50 82 ASN A CA 9
ATOM 14783 C C . ASN A 1 86 ? 8.250 -41.881 -4.992 1.00 62.40 82 ASN A C 9
ATOM 14784 O O . ASN A 1 86 ? 8.610 -42.166 -3.855 1.00 62.51 82 ASN A O 9
ATOM 14795 N N . GLY A 1 87 ? 7.722 -42.750 -5.821 1.00 21.10 83 GLY A N 9
ATOM 14796 C CA . GLY A 1 87 ? 7.600 -44.145 -5.464 1.00 3.53 83 GLY A CA 9
ATOM 14797 C C . GLY A 1 87 ? 6.608 -44.318 -4.351 1.00 2.22 83 GLY A C 9
ATOM 14798 O O . GLY A 1 87 ? 6.779 -45.172 -3.476 1.00 25.11 83 GLY A O 9
ATOM 14802 N N . SER A 1 88 ? 5.589 -43.454 -4.375 1.00 30.21 84 SER A N 9
ATOM 14803 C CA . SER A 1 88 ? 4.538 -43.388 -3.389 1.00 71.44 84 SER A CA 9
ATOM 14804 C C . SER A 1 88 ? 5.078 -42.908 -2.014 1.00 60.33 84 SER A C 9
ATOM 14805 O O . SER A 1 88 ? 4.371 -42.960 -0.999 1.00 32.44 84 SER A O 9
ATOM 14813 N N . LYS A 1 89 ? 6.317 -42.422 -2.001 1.00 53.44 85 LYS A N 9
ATOM 14814 C CA . LYS A 1 89 ? 6.924 -41.899 -0.812 1.00 42.44 85 LYS A CA 9
ATOM 14815 C C . LYS A 1 89 ? 6.795 -40.405 -0.864 1.00 15.21 85 LYS A C 9
ATOM 14816 O O . LYS A 1 89 ? 6.915 -39.806 -1.942 1.00 21.15 85 LYS A O 9
ATOM 14835 N N . TYR A 1 90 ? 6.538 -39.808 0.260 1.00 0.34 86 TYR A N 9
ATOM 14836 C CA . TYR A 1 90 ? 6.237 -38.403 0.308 1.00 11.24 86 TYR A CA 9
ATOM 14837 C C . TYR A 1 90 ? 7.360 -37.653 0.951 1.00 71.45 86 TYR A C 9
ATOM 14838 O O . TYR A 1 90 ? 7.765 -37.961 2.080 1.00 30.34 86 TYR A O 9
ATOM 14856 N N . GLN A 1 91 ? 7.890 -36.711 0.241 1.00 74.11 87 GLN A N 9
ATOM 14857 C CA . GLN A 1 91 ? 8.974 -35.914 0.734 1.00 33.53 87 GLN A CA 9
ATOM 14858 C C . GLN A 1 91 ? 8.601 -34.462 0.641 1.00 33.43 87 GLN A C 9
ATOM 14859 O O . GLN A 1 91 ? 8.218 -33.968 -0.431 1.00 3.12 87 GLN A O 9
ATOM 14873 N N . GLY A 1 92 ? 8.660 -33.803 1.755 1.00 31.00 88 GLY A N 9
ATOM 14874 C CA . GLY A 1 92 ? 8.332 -32.428 1.815 1.00 22.21 88 GLY A CA 9
ATOM 14875 C C . GLY A 1 92 ? 9.550 -31.542 1.768 1.00 71.44 88 GLY A C 9
ATOM 14876 O O . GLY A 1 92 ? 10.655 -31.951 2.143 1.00 63.30 88 GLY A O 9
ATOM 14880 N N . GLY A 1 93 ? 9.341 -30.370 1.279 1.00 43.11 89 GLY A N 9
ATOM 14881 C CA . GLY A 1 93 ? 10.319 -29.342 1.217 1.00 41.13 89 GLY A CA 9
ATOM 14882 C C . GLY A 1 93 ? 9.696 -28.089 1.739 1.00 4.41 89 GLY A C 9
ATOM 14883 O O . GLY A 1 93 ? 8.462 -28.012 1.827 1.00 14.23 89 GLY A O 9
ATOM 14887 N N . THR A 1 94 ? 10.473 -27.128 2.112 1.00 54.25 90 THR A N 9
ATOM 14888 C CA . THR A 1 94 ? 9.928 -25.917 2.677 1.00 32.33 90 THR A CA 9
ATOM 14889 C C . THR A 1 94 ? 10.860 -24.739 2.376 1.00 10.34 90 THR A C 9
ATOM 14890 O O . THR A 1 94 ? 12.077 -24.867 2.395 1.00 30.14 90 THR A O 9
ATOM 14901 N N . GLY A 1 95 ? 10.278 -23.626 2.127 1.00 62.43 91 GLY A N 9
ATOM 14902 C CA . GLY A 1 95 ? 10.996 -22.424 1.782 1.00 14.14 91 GLY A CA 9
ATOM 14903 C C . GLY A 1 95 ? 10.078 -21.262 1.873 1.00 65.41 91 GLY A C 9
ATOM 14904 O O . GLY A 1 95 ? 8.891 -21.438 1.731 1.00 34.22 91 GLY A O 9
ATOM 14908 N N . LEU A 1 96 ? 10.605 -20.088 2.147 1.00 45.04 92 LEU A N 9
ATOM 14909 C CA . LEU A 1 96 ? 9.793 -18.865 2.292 1.00 33.22 92 LEU A CA 9
ATOM 14910 C C . LEU A 1 96 ? 8.916 -18.605 1.085 1.00 61.12 92 LEU A C 9
ATOM 14911 O O . LEU A 1 96 ? 7.755 -18.237 1.216 1.00 64.04 92 LEU A O 9
ATOM 14927 N N . THR A 1 97 ? 9.466 -18.825 -0.055 1.00 70.44 93 THR A N 9
ATOM 14928 C CA . THR A 1 97 ? 8.759 -18.653 -1.287 1.00 41.03 93 THR A CA 9
ATOM 14929 C C . THR A 1 97 ? 8.496 -20.014 -1.882 1.00 62.45 93 THR A C 9
ATOM 14930 O O . THR A 1 97 ? 9.148 -20.990 -1.491 1.00 2.42 93 THR A O 9
ATOM 14941 N N . ARG A 1 98 ? 7.573 -20.103 -2.827 1.00 44.32 94 ARG A N 9
ATOM 14942 C CA . ARG A 1 98 ? 7.270 -21.377 -3.452 1.00 1.43 94 ARG A CA 9
ATOM 14943 C C . ARG A 1 98 ? 8.481 -21.885 -4.227 1.00 71.30 94 ARG A C 9
ATOM 14944 O O . ARG A 1 98 ? 8.724 -23.076 -4.273 1.00 3.52 94 ARG A O 9
ATOM 14965 N N . ARG A 1 99 ? 9.274 -20.951 -4.783 1.00 32.44 95 ARG A N 9
ATOM 14966 C CA . ARG A 1 99 ? 10.462 -21.313 -5.526 1.00 51.41 95 ARG A CA 9
ATOM 14967 C C . ARG A 1 99 ? 11.499 -21.895 -4.598 1.00 13.22 95 ARG A C 9
ATOM 14968 O O . ARG A 1 99 ? 12.166 -22.859 -4.923 1.00 2.33 95 ARG A O 9
ATOM 14989 N N . ALA A 1 100 ? 11.610 -21.324 -3.422 1.00 13.55 96 ALA A N 9
ATOM 14990 C CA . ALA A 1 100 ? 12.546 -21.821 -2.451 1.00 52.22 96 ALA A CA 9
ATOM 14991 C C . ALA A 1 100 ? 12.059 -23.132 -1.883 1.00 43.42 96 ALA A C 9
ATOM 14992 O O . ALA A 1 100 ? 12.857 -24.006 -1.570 1.00 12.52 96 ALA A O 9
ATOM 14999 N N . ALA A 1 101 ? 10.750 -23.269 -1.762 1.00 22.41 97 ALA A N 9
ATOM 15000 C CA . ALA A 1 101 ? 10.163 -24.478 -1.247 1.00 30.31 97 ALA A CA 9
ATOM 15001 C C . ALA A 1 101 ? 10.328 -25.620 -2.220 1.00 14.12 97 ALA A C 9
ATOM 15002 O O . ALA A 1 101 ? 10.706 -26.713 -1.827 1.00 73.22 97 ALA A O 9
ATOM 15009 N N . GLU A 1 102 ? 10.045 -25.367 -3.498 1.00 62.53 98 GLU A N 9
ATOM 15010 C CA . GLU A 1 102 ? 10.206 -26.370 -4.511 1.00 42.44 98 GLU A CA 9
ATOM 15011 C C . GLU A 1 102 ? 11.681 -26.705 -4.675 1.00 1.11 98 GLU A C 9
ATOM 15012 O O . GLU A 1 102 ? 12.030 -27.858 -4.928 1.00 12.24 98 GLU A O 9
ATOM 15024 N N . ASP A 1 103 ? 12.548 -25.699 -4.480 1.00 51.13 99 ASP A N 9
ATOM 15025 C CA . ASP A 1 103 ? 13.981 -25.917 -4.556 1.00 3.02 99 ASP A CA 9
ATOM 15026 C C . ASP A 1 103 ? 14.387 -26.832 -3.436 1.00 51.43 99 ASP A C 9
ATOM 15027 O O . ASP A 1 103 ? 15.055 -27.826 -3.644 1.00 54.30 99 ASP A O 9
ATOM 15036 N N . ASP A 1 104 ? 13.904 -26.521 -2.254 1.00 64.20 100 ASP A N 9
ATOM 15037 C CA . ASP A 1 104 ? 14.174 -27.307 -1.063 1.00 0.03 100 ASP A CA 9
ATOM 15038 C C . ASP A 1 104 ? 13.657 -28.725 -1.254 1.00 33.23 100 ASP A C 9
ATOM 15039 O O . ASP A 1 104 ? 14.378 -29.677 -1.039 1.00 41.41 100 ASP A O 9
ATOM 15048 N N . ALA A 1 105 ? 12.432 -28.841 -1.741 1.00 53.42 101 ALA A N 9
ATOM 15049 C CA . ALA A 1 105 ? 11.783 -30.126 -1.975 1.00 53.34 101 ALA A CA 9
ATOM 15050 C C . ALA A 1 105 ? 12.528 -30.973 -2.995 1.00 74.22 101 ALA A C 9
ATOM 15051 O O . ALA A 1 105 ? 12.615 -32.163 -2.841 1.00 71.10 101 ALA A O 9
ATOM 15058 N N . VAL A 1 106 ? 13.076 -30.354 -4.022 1.00 3.13 102 VAL A N 9
ATOM 15059 C CA . VAL A 1 106 ? 13.817 -31.081 -5.034 1.00 24.15 102 VAL A CA 9
ATOM 15060 C C . VAL A 1 106 ? 15.222 -31.400 -4.515 1.00 0.24 102 VAL A C 9
ATOM 15061 O O . VAL A 1 106 ? 15.858 -32.363 -4.932 1.00 53.31 102 VAL A O 9
ATOM 15074 N N . ASN A 1 107 ? 15.686 -30.597 -3.584 1.00 23.05 103 ASN A N 9
ATOM 15075 C CA . ASN A 1 107 ? 16.928 -30.868 -2.884 1.00 25.31 103 ASN A CA 9
ATOM 15076 C C . ASN A 1 107 ? 16.739 -32.097 -2.023 1.00 71.32 103 ASN A C 9
ATOM 15077 O O . ASN A 1 107 ? 17.645 -32.910 -1.867 1.00 50.13 103 ASN A O 9
ATOM 15088 N N . ARG A 1 108 ? 15.535 -32.240 -1.490 1.00 10.24 104 ARG A N 9
ATOM 15089 C CA . ARG A 1 108 ? 15.187 -33.375 -0.649 1.00 33.22 104 ARG A CA 9
ATOM 15090 C C . ARG A 1 108 ? 14.793 -34.584 -1.496 1.00 3.23 104 ARG A C 9
ATOM 15091 O O . ARG A 1 108 ? 15.010 -35.732 -1.094 1.00 55.35 104 ARG A O 9
ATOM 15112 N N . LEU A 1 109 ? 14.214 -34.324 -2.654 1.00 43.44 105 LEU A N 9
ATOM 15113 C CA . LEU A 1 109 ? 13.633 -35.365 -3.472 1.00 44.11 105 LEU A CA 9
ATOM 15114 C C . LEU A 1 109 ? 13.833 -35.112 -4.970 1.00 4.41 105 LEU A C 9
ATOM 15115 O O . LEU A 1 109 ? 13.441 -34.072 -5.494 1.00 4.25 105 LEU A O 9
ATOM 15131 N N . GLU A 1 110 ? 14.399 -36.089 -5.643 1.00 2.53 106 GLU A N 9
ATOM 15132 C CA . GLU A 1 110 ? 14.496 -36.117 -7.074 1.00 4.20 106 GLU A CA 9
ATOM 15133 C C . GLU A 1 110 ? 13.997 -37.469 -7.523 1.00 73.05 106 GLU A C 9
ATOM 15134 O O . GLU A 1 110 ? 14.182 -38.458 -6.813 1.00 0.30 106 GLU A O 9
ATOM 15146 N N . GLY A 1 111 ? 13.335 -37.513 -8.634 1.00 25.22 107 GLY A N 9
ATOM 15147 C CA . GLY A 1 111 ? 12.816 -38.759 -9.145 1.00 14.33 107 GLY A CA 9
ATOM 15148 C C . GLY A 1 111 ? 11.324 -38.701 -9.280 1.00 41.12 107 GLY A C 9
ATOM 15149 O O . GLY A 1 111 ? 10.733 -39.289 -10.198 1.00 72.01 107 GLY A O 9
ATOM 15153 N N . GLY A 1 112 ? 10.713 -37.986 -8.381 1.00 52.22 108 GLY A N 9
ATOM 15154 C CA . GLY A 1 112 ? 9.289 -37.810 -8.398 1.00 45.04 108 GLY A CA 9
ATOM 15155 C C . GLY A 1 112 ? 8.956 -36.384 -8.693 1.00 23.41 108 GLY A C 9
ATOM 15156 O O . GLY A 1 112 ? 9.799 -35.670 -9.223 1.00 12.53 108 GLY A O 9
ATOM 15160 N N . ARG A 1 113 ? 7.774 -35.934 -8.330 1.00 24.52 109 ARG A N 9
ATOM 15161 C CA . ARG A 1 113 ? 7.375 -34.565 -8.625 1.00 23.52 109 ARG A CA 9
ATOM 15162 C C . ARG A 1 113 ? 6.582 -33.962 -7.508 1.00 53.23 109 ARG A C 9
ATOM 15163 O O . ARG A 1 113 ? 5.871 -34.670 -6.775 1.00 30.32 109 ARG A O 9
ATOM 15184 N N . ILE A 1 114 ? 6.719 -32.663 -7.377 1.00 34.44 110 ILE A N 9
ATOM 15185 C CA . ILE A 1 114 ? 6.014 -31.874 -6.401 1.00 25.32 110 ILE A CA 9
ATOM 15186 C C . ILE A 1 114 ? 4.596 -31.692 -6.868 1.00 54.24 110 ILE A C 9
ATOM 15187 O O . ILE A 1 114 ? 4.351 -31.047 -7.886 1.00 72.24 110 ILE A O 9
ATOM 15203 N N . VAL A 1 115 ? 3.667 -32.275 -6.171 1.00 42.45 111 VAL A N 9
ATOM 15204 C CA . VAL A 1 115 ? 2.285 -32.121 -6.569 1.00 73.12 111 VAL A CA 9
ATOM 15205 C C . VAL A 1 115 ? 1.538 -31.315 -5.535 1.00 12.32 111 VAL A C 9
ATOM 15206 O O . VAL A 1 115 ? 0.510 -30.695 -5.823 1.00 5.11 111 VAL A O 9
ATOM 15219 N N . ASN A 1 116 ? 2.064 -31.290 -4.330 1.00 53.31 112 ASN A N 9
ATOM 15220 C CA . ASN A 1 116 ? 1.413 -30.547 -3.285 1.00 50.33 112 ASN A CA 9
ATOM 15221 C C . ASN A 1 116 ? 2.282 -29.369 -2.923 1.00 2.10 112 ASN A C 9
ATOM 15222 O O . ASN A 1 116 ? 3.499 -29.489 -2.948 1.00 53.22 112 ASN A O 9
ATOM 15233 N N . TRP A 1 117 ? 1.671 -28.259 -2.590 1.00 10.43 113 TRP A N 9
ATOM 15234 C CA . TRP A 1 117 ? 2.364 -27.076 -2.142 1.00 73.24 113 TRP A CA 9
ATOM 15235 C C . TRP A 1 117 ? 1.361 -26.117 -1.541 1.00 2.05 113 TRP A C 9
ATOM 15236 O O . TRP A 1 117 ? 0.190 -26.104 -1.952 1.00 33.21 113 TRP A O 9
ATOM 15257 N N . ALA A 1 118 ? 1.793 -25.382 -0.549 1.00 71.30 114 ALA A N 9
ATOM 15258 C CA . ALA A 1 118 ? 0.981 -24.380 0.112 1.00 13.44 114 ALA A CA 9
ATOM 15259 C C . ALA A 1 118 ? 1.888 -23.331 0.709 1.00 52.42 114 ALA A C 9
ATOM 15260 O O . ALA A 1 118 ? 2.823 -23.663 1.447 1.00 11.32 114 ALA A O 9
ATOM 15267 N N . CYS A 1 119 ? 1.635 -22.089 0.393 1.00 30.31 115 CYS A N 9
ATOM 15268 C CA . CYS A 1 119 ? 2.510 -21.014 0.818 1.00 61.44 115 CYS A CA 9
ATOM 15269 C C . CYS A 1 119 ? 1.836 -20.066 1.798 1.00 11.11 115 CYS A C 9
ATOM 15270 O O . CYS A 1 119 ? 0.758 -19.543 1.525 1.00 35.42 115 CYS A O 9
ATOM 15277 N N . ASN A 1 120 ? 2.479 -19.837 2.913 1.00 14.14 116 ASN A N 9
ATOM 15278 C CA . ASN A 1 120 ? 1.996 -18.886 3.915 1.00 13.43 116 ASN A CA 9
ATOM 15279 C C . ASN A 1 120 ? 2.608 -17.538 3.653 1.00 62.12 116 ASN A C 9
ATOM 15280 O O . ASN A 1 120 ? 1.904 -16.631 3.166 1.00 12.21 116 ASN A O 9
ATOM 15292 N N . PRO A 1 5 ? -6.683 36.181 -2.562 1.00 10.00 1 PRO A N 10
ATOM 15293 C CA . PRO A 1 5 ? -6.862 37.613 -2.616 1.00 44.04 1 PRO A CA 10
ATOM 15294 C C . PRO A 1 5 ? -5.530 38.266 -2.350 1.00 11.31 1 PRO A C 10
ATOM 15295 O O . PRO A 1 5 ? -4.705 37.707 -1.626 1.00 24.42 1 PRO A O 10
ATOM 15306 N N . THR A 1 6 ? -5.294 39.400 -2.945 1.00 24.53 2 THR A N 10
ATOM 15307 C CA . THR A 1 6 ? -4.069 40.105 -2.739 1.00 50.11 2 THR A CA 10
ATOM 15308 C C . THR A 1 6 ? -4.183 41.038 -1.543 1.00 34.02 2 THR A C 10
ATOM 15309 O O . THR A 1 6 ? -4.673 42.171 -1.657 1.00 1.31 2 THR A O 10
ATOM 15320 N N . VAL A 1 7 ? -3.796 40.546 -0.398 1.00 23.14 3 VAL A N 10
ATOM 15321 C CA . VAL A 1 7 ? -3.887 41.305 0.824 1.00 4.32 3 VAL A CA 10
ATOM 15322 C C . VAL A 1 7 ? -2.682 42.206 1.004 1.00 22.33 3 VAL A C 10
ATOM 15323 O O . VAL A 1 7 ? -1.562 41.858 0.626 1.00 33.31 3 VAL A O 10
ATOM 15336 N N . ASP A 1 8 ? -2.928 43.369 1.536 1.00 73.11 4 ASP A N 10
ATOM 15337 C CA . ASP A 1 8 ? -1.883 44.340 1.808 1.00 15.25 4 ASP A CA 10
ATOM 15338 C C . ASP A 1 8 ? -1.374 44.095 3.233 1.00 0.12 4 ASP A C 10
ATOM 15339 O O . ASP A 1 8 ? -2.057 43.412 4.012 1.00 5.31 4 ASP A O 10
ATOM 15348 N N . ALA A 1 9 ? -0.173 44.590 3.546 1.00 22.21 5 ALA A N 10
ATOM 15349 C CA . ALA A 1 9 ? 0.453 44.457 4.872 1.00 1.10 5 ALA A CA 10
ATOM 15350 C C . ALA A 1 9 ? 0.726 42.995 5.184 1.00 11.54 5 ALA A C 10
ATOM 15351 O O . ALA A 1 9 ? 0.690 42.557 6.343 1.00 41.04 5 ALA A O 10
ATOM 15358 N N . HIS A 1 10 ? 1.033 42.262 4.144 1.00 55.51 6 HIS A N 10
ATOM 15359 C CA . HIS A 1 10 ? 1.320 40.842 4.229 1.00 43.20 6 HIS A CA 10
ATOM 15360 C C . HIS A 1 10 ? 2.696 40.563 4.852 1.00 14.04 6 HIS A C 10
ATOM 15361 O O . HIS A 1 10 ? 3.725 40.482 4.167 1.00 22.22 6 HIS A O 10
ATOM 15375 N N . LEU A 1 11 ? 2.716 40.459 6.147 1.00 61.12 7 LEU A N 10
ATOM 15376 C CA . LEU A 1 11 ? 3.934 40.203 6.864 1.00 14.24 7 LEU A CA 10
ATOM 15377 C C . LEU A 1 11 ? 3.948 38.783 7.367 1.00 30.24 7 LEU A C 10
ATOM 15378 O O . LEU A 1 11 ? 2.899 38.221 7.723 1.00 11.40 7 LEU A O 10
ATOM 15394 N N . ALA A 1 12 ? 5.094 38.197 7.374 1.00 4.34 8 ALA A N 10
ATOM 15395 C CA . ALA A 1 12 ? 5.253 36.869 7.862 1.00 31.51 8 ALA A CA 10
ATOM 15396 C C . ALA A 1 12 ? 5.926 36.906 9.212 1.00 22.34 8 ALA A C 10
ATOM 15397 O O . ALA A 1 12 ? 6.814 37.727 9.459 1.00 74.13 8 ALA A O 10
ATOM 15404 N N . ASN A 1 13 ? 5.535 36.002 10.061 1.00 10.25 9 ASN A N 10
ATOM 15405 C CA . ASN A 1 13 ? 6.066 35.912 11.426 1.00 51.53 9 ASN A CA 10
ATOM 15406 C C . ASN A 1 13 ? 7.252 34.936 11.432 1.00 14.03 9 ASN A C 10
ATOM 15407 O O . ASN A 1 13 ? 7.735 34.487 12.478 1.00 10.43 9 ASN A O 10
ATOM 15418 N N . GLY A 1 14 ? 7.755 34.669 10.254 1.00 51.13 10 GLY A N 10
ATOM 15419 C CA . GLY A 1 14 ? 8.729 33.634 10.103 1.00 11.12 10 GLY A CA 10
ATOM 15420 C C . GLY A 1 14 ? 8.004 32.339 10.273 1.00 34.10 10 GLY A C 10
ATOM 15421 O O . GLY A 1 14 ? 8.362 31.506 11.099 1.00 4.14 10 GLY A O 10
ATOM 15425 N N . SER A 1 15 ? 6.938 32.217 9.516 1.00 74.43 11 SER A N 10
ATOM 15426 C CA . SER A 1 15 ? 6.021 31.136 9.609 1.00 23.24 11 SER A CA 10
ATOM 15427 C C . SER A 1 15 ? 6.654 29.844 9.121 1.00 5.10 11 SER A C 10
ATOM 15428 O O . SER A 1 15 ? 6.698 29.553 7.910 1.00 13.01 11 SER A O 10
ATOM 15436 N N . MET A 1 16 ? 7.216 29.122 10.060 1.00 31.32 12 MET A N 10
ATOM 15437 C CA . MET A 1 16 ? 7.856 27.868 9.790 1.00 24.24 12 MET A CA 10
ATOM 15438 C C . MET A 1 16 ? 6.826 26.843 9.430 1.00 53.14 12 MET A C 10
ATOM 15439 O O . MET A 1 16 ? 5.644 26.969 9.802 1.00 13.11 12 MET A O 10
ATOM 15453 N N . SER A 1 17 ? 7.258 25.837 8.749 1.00 43.35 13 SER A N 10
ATOM 15454 C CA . SER A 1 17 ? 6.395 24.822 8.298 1.00 63.45 13 SER A CA 10
ATOM 15455 C C . SER A 1 17 ? 6.180 23.845 9.431 1.00 51.15 13 SER A C 10
ATOM 15456 O O . SER A 1 17 ? 7.097 23.121 9.831 1.00 52.35 13 SER A O 10
ATOM 15464 N N . GLU A 1 18 ? 4.981 23.842 9.958 1.00 62.12 14 GLU A N 10
ATOM 15465 C CA . GLU A 1 18 ? 4.613 22.992 11.073 1.00 51.10 14 GLU A CA 10
ATOM 15466 C C . GLU A 1 18 ? 4.248 21.592 10.621 1.00 2.32 14 GLU A C 10
ATOM 15467 O O . GLU A 1 18 ? 3.771 20.766 11.394 1.00 13.22 14 GLU A O 10
ATOM 15479 N N . VAL A 1 19 ? 4.525 21.341 9.381 1.00 41.21 15 VAL A N 10
ATOM 15480 C CA . VAL A 1 19 ? 4.380 20.046 8.786 1.00 44.20 15 VAL A CA 10
ATOM 15481 C C . VAL A 1 19 ? 5.776 19.474 8.645 1.00 0.32 15 VAL A C 10
ATOM 15482 O O . VAL A 1 19 ? 6.747 20.235 8.632 1.00 25.21 15 VAL A O 10
ATOM 15495 N N . MET A 1 20 ? 5.902 18.187 8.565 1.00 53.11 16 MET A N 10
ATOM 15496 C CA . MET A 1 20 ? 7.213 17.576 8.477 1.00 64.24 16 MET A CA 10
ATOM 15497 C C . MET A 1 20 ? 7.144 16.334 7.618 1.00 41.33 16 MET A C 10
ATOM 15498 O O . MET A 1 20 ? 6.071 15.987 7.134 1.00 12.43 16 MET A O 10
ATOM 15512 N N . MET A 1 21 ? 8.265 15.669 7.428 1.00 70.51 17 MET A N 10
ATOM 15513 C CA . MET A 1 21 ? 8.299 14.467 6.618 1.00 21.34 17 MET A CA 10
ATOM 15514 C C . MET A 1 21 ? 7.774 13.302 7.420 1.00 34.21 17 MET A C 10
ATOM 15515 O O . MET A 1 21 ? 7.562 13.412 8.642 1.00 64.21 17 MET A O 10
ATOM 15529 N N . SER A 1 22 ? 7.545 12.211 6.767 1.00 42.11 18 SER A N 10
ATOM 15530 C CA . SER A 1 22 ? 7.060 11.038 7.425 1.00 60.31 18 SER A CA 10
ATOM 15531 C C . SER A 1 22 ? 8.209 10.059 7.602 1.00 71.22 18 SER A C 10
ATOM 15532 O O . SER A 1 22 ? 8.753 9.548 6.614 1.00 61.12 18 SER A O 10
ATOM 15540 N N . GLU A 1 23 ? 8.612 9.832 8.832 1.00 62.21 19 GLU A N 10
ATOM 15541 C CA . GLU A 1 23 ? 9.686 8.905 9.104 1.00 35.00 19 GLU A CA 10
ATOM 15542 C C . GLU A 1 23 ? 9.139 7.479 9.150 1.00 44.25 19 GLU A C 10
ATOM 15543 O O . GLU A 1 23 ? 8.785 6.941 10.206 1.00 24.11 19 GLU A O 10
ATOM 15555 N N . ILE A 1 24 ? 9.004 6.911 7.996 1.00 13.11 20 ILE A N 10
ATOM 15556 C CA . ILE A 1 24 ? 8.434 5.606 7.839 1.00 45.20 20 ILE A CA 10
ATOM 15557 C C . ILE A 1 24 ? 9.477 4.669 7.246 1.00 72.10 20 ILE A C 10
ATOM 15558 O O . ILE A 1 24 ? 10.371 5.111 6.504 1.00 71.34 20 ILE A O 10
ATOM 15574 N N . ALA A 1 25 ? 9.399 3.412 7.605 1.00 34.22 21 ALA A N 10
ATOM 15575 C CA . ALA A 1 25 ? 10.326 2.424 7.133 1.00 64.22 21 ALA A CA 10
ATOM 15576 C C . ALA A 1 25 ? 10.077 2.115 5.666 1.00 51.14 21 ALA A C 10
ATOM 15577 O O . ALA A 1 25 ? 8.939 1.824 5.257 1.00 63.12 21 ALA A O 10
ATOM 15584 N N . GLY A 1 26 ? 11.119 2.229 4.882 1.00 72.41 22 GLY A N 10
ATOM 15585 C CA . GLY A 1 26 ? 11.052 1.899 3.495 1.00 62.23 22 GLY A CA 10
ATOM 15586 C C . GLY A 1 26 ? 11.471 0.472 3.300 1.00 3.02 22 GLY A C 10
ATOM 15587 O O . GLY A 1 26 ? 11.407 -0.316 4.256 1.00 51.13 22 GLY A O 10
ATOM 15591 N N . LEU A 1 27 ? 11.957 0.149 2.101 1.00 72.54 23 LEU A N 10
ATOM 15592 C CA . LEU A 1 27 ? 12.373 -1.201 1.714 1.00 41.22 23 LEU A CA 10
ATOM 15593 C C . LEU A 1 27 ? 11.149 -2.146 1.650 1.00 41.31 23 LEU A C 10
ATOM 15594 O O . LEU A 1 27 ? 10.060 -1.775 2.099 1.00 31.31 23 LEU A O 10
ATOM 15610 N N . PRO A 1 28 ? 11.256 -3.339 1.023 1.00 34.05 24 PRO A N 10
ATOM 15611 C CA . PRO A 1 28 ? 10.136 -4.280 1.010 1.00 72.43 24 PRO A CA 10
ATOM 15612 C C . PRO A 1 28 ? 9.747 -4.713 2.434 1.00 34.43 24 PRO A C 10
ATOM 15613 O O . PRO A 1 28 ? 10.580 -5.227 3.204 1.00 63.43 24 PRO A O 10
ATOM 15624 N N . ILE A 1 29 ? 8.498 -4.514 2.761 1.00 61.31 25 ILE A N 10
ATOM 15625 C CA . ILE A 1 29 ? 7.966 -4.818 4.054 1.00 74.42 25 ILE A CA 10
ATOM 15626 C C . ILE A 1 29 ? 7.411 -6.242 4.059 1.00 54.24 25 ILE A C 10
ATOM 15627 O O . ILE A 1 29 ? 6.548 -6.584 3.231 1.00 4.14 25 ILE A O 10
ATOM 15643 N N . PRO A 1 30 ? 7.933 -7.094 4.948 1.00 42.52 26 PRO A N 10
ATOM 15644 C CA . PRO A 1 30 ? 7.454 -8.463 5.110 1.00 21.54 26 PRO A CA 10
ATOM 15645 C C . PRO A 1 30 ? 5.973 -8.485 5.505 1.00 34.12 26 PRO A C 10
ATOM 15646 O O . PRO A 1 30 ? 5.564 -7.784 6.454 1.00 52.40 26 PRO A O 10
ATOM 15657 N N . PRO A 1 31 ? 5.150 -9.264 4.781 1.00 12.42 27 PRO A N 10
ATOM 15658 C CA . PRO A 1 31 ? 3.706 -9.363 5.038 1.00 22.11 27 PRO A CA 10
ATOM 15659 C C . PRO A 1 31 ? 3.396 -9.973 6.401 1.00 23.14 27 PRO A C 10
ATOM 15660 O O . PRO A 1 31 ? 4.299 -10.478 7.090 1.00 72.04 27 PRO A O 10
ATOM 15671 N N . ILE A 1 32 ? 2.138 -9.897 6.804 1.00 13.42 28 ILE A N 10
ATOM 15672 C CA . ILE A 1 32 ? 1.707 -10.494 8.045 1.00 32.42 28 ILE A CA 10
ATOM 15673 C C . ILE A 1 32 ? 1.873 -12.002 7.948 1.00 11.13 28 ILE A C 10
ATOM 15674 O O . ILE A 1 32 ? 1.198 -12.674 7.153 1.00 34.31 28 ILE A O 10
ATOM 15690 N N . ILE A 1 33 ? 2.818 -12.492 8.696 1.00 65.44 29 ILE A N 10
ATOM 15691 C CA . ILE A 1 33 ? 3.171 -13.886 8.706 1.00 71.24 29 ILE A CA 10
ATOM 15692 C C . ILE A 1 33 ? 2.075 -14.731 9.312 1.00 3.22 29 ILE A C 10
ATOM 15693 O O . ILE A 1 33 ? 1.722 -14.585 10.490 1.00 42.31 29 ILE A O 10
ATOM 15709 N N . HIS A 1 34 ? 1.525 -15.576 8.496 1.00 43.23 30 HIS A N 10
ATOM 15710 C CA . HIS A 1 34 ? 0.518 -16.498 8.916 1.00 10.02 30 HIS A CA 10
ATOM 15711 C C . HIS A 1 34 ? 1.128 -17.864 9.067 1.00 30.04 30 HIS A C 10
ATOM 15712 O O . HIS A 1 34 ? 2.298 -18.071 8.725 1.00 43.12 30 HIS A O 10
ATOM 15726 N N . TYR A 1 35 ? 0.364 -18.783 9.571 1.00 3.52 31 TYR A N 10
ATOM 15727 C CA . TYR A 1 35 ? 0.879 -20.086 9.890 1.00 51.01 31 TYR A CA 10
ATOM 15728 C C . TYR A 1 35 ? 0.080 -21.115 9.130 1.00 32.12 31 TYR A C 10
ATOM 15729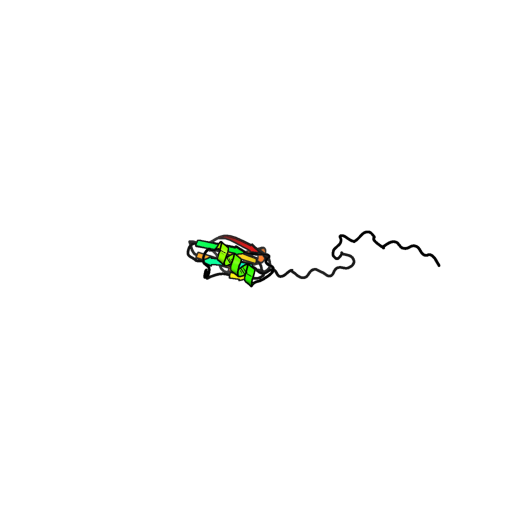 O O . TYR A 1 35 ? -1.141 -20.943 8.927 1.00 62.40 31 TYR A O 10
ATOM 15747 N N . GLY A 1 36 ? 0.745 -22.142 8.685 1.00 4.12 32 GLY A N 10
ATOM 15748 C CA . GLY A 1 36 ? 0.089 -23.183 7.983 1.00 70.00 32 GLY A CA 10
ATOM 15749 C C . GLY A 1 36 ? 0.723 -24.513 8.256 1.00 61.11 32 GLY A C 10
ATOM 15750 O O . GLY A 1 36 ? 1.729 -24.597 8.972 1.00 1.00 32 GLY A O 10
ATOM 15754 N N . ALA A 1 37 ? 0.171 -25.532 7.676 1.00 55.23 33 ALA A N 10
ATOM 15755 C CA . ALA A 1 37 ? 0.611 -26.876 7.868 1.00 22.53 33 ALA A CA 10
ATOM 15756 C C . ALA A 1 37 ? 0.022 -27.755 6.792 1.00 33.21 33 ALA A C 10
ATOM 15757 O O . ALA A 1 37 ? -1.095 -27.538 6.351 1.00 61.43 33 ALA A O 10
ATOM 15764 N N . ILE A 1 38 ? 0.782 -28.690 6.352 1.00 12.51 34 ILE A N 10
ATOM 15765 C CA . ILE A 1 38 ? 0.339 -29.662 5.392 1.00 52.52 34 ILE A CA 10
ATOM 15766 C C . ILE A 1 38 ? 0.374 -31.022 6.050 1.00 42.14 34 ILE A C 10
ATOM 15767 O O . ILE A 1 38 ? 1.410 -31.433 6.580 1.00 42.43 34 ILE A O 10
ATOM 15783 N N . ALA A 1 39 ? -0.749 -31.681 6.059 1.00 60.42 35 ALA A N 10
ATOM 15784 C CA . ALA A 1 39 ? -0.872 -32.970 6.680 1.00 72.44 35 ALA A CA 10
ATOM 15785 C C . ALA A 1 39 ? -0.980 -34.012 5.623 1.00 20.41 35 ALA A C 10
ATOM 15786 O O . ALA A 1 39 ? -1.615 -33.800 4.582 1.00 43.41 35 ALA A O 10
ATOM 15793 N N . TYR A 1 40 ? -0.342 -35.086 5.855 1.00 5.53 36 TYR A N 10
ATOM 15794 C CA . TYR A 1 40 ? -0.401 -36.210 5.017 1.00 3.42 36 TYR A CA 10
ATOM 15795 C C . TYR A 1 40 ? -0.622 -37.408 5.846 1.00 42.25 36 TYR A C 10
ATOM 15796 O O . TYR A 1 40 ? -0.382 -37.389 7.044 1.00 45.23 36 TYR A O 10
ATOM 15814 N N . ALA A 1 41 ? -1.152 -38.402 5.249 1.00 5.43 37 ALA A N 10
ATOM 15815 C CA . ALA A 1 41 ? -1.321 -39.651 5.899 1.00 41.10 37 ALA A CA 10
ATOM 15816 C C . ALA A 1 41 ? -0.608 -40.692 5.090 1.00 23.44 37 ALA A C 10
ATOM 15817 O O . ALA A 1 41 ? -0.488 -40.532 3.869 1.00 34.51 37 ALA A O 10
ATOM 15824 N N . PRO A 1 42 ? -0.154 -41.790 5.719 1.00 30.05 38 PRO A N 10
ATOM 15825 C CA . PRO A 1 42 ? 0.529 -42.896 5.012 1.00 31.33 38 PRO A CA 10
ATOM 15826 C C . PRO A 1 42 ? -0.378 -43.544 3.953 1.00 55.31 38 PRO A C 10
ATOM 15827 O O . PRO A 1 42 ? 0.083 -44.303 3.093 1.00 50.55 38 PRO A O 10
ATOM 15838 N N . SER A 1 43 ? -1.659 -43.221 4.029 1.00 23.23 39 SER A N 10
ATOM 15839 C CA . SER A 1 43 ? -2.663 -43.710 3.131 1.00 13.23 39 SER A CA 10
ATOM 15840 C C . SER A 1 43 ? -2.686 -42.897 1.821 1.00 15.34 39 SER A C 10
ATOM 15841 O O . SER A 1 43 ? -3.232 -43.353 0.816 1.00 42.01 39 SER A O 10
ATOM 15849 N N . GLY A 1 44 ? -2.080 -41.713 1.828 1.00 31.31 40 GLY A N 10
ATOM 15850 C CA . GLY A 1 44 ? -2.109 -40.870 0.650 1.00 54.42 40 GLY A CA 10
ATOM 15851 C C . GLY A 1 44 ? -3.026 -39.696 0.829 1.00 15.30 40 GLY A C 10
ATOM 15852 O O . GLY A 1 44 ? -3.227 -38.901 -0.092 1.00 13.11 40 GLY A O 10
ATOM 15856 N N . ALA A 1 45 ? -3.587 -39.586 2.012 1.00 5.31 41 ALA A N 10
ATOM 15857 C CA . ALA A 1 45 ? -4.472 -38.490 2.339 1.00 53.23 41 ALA A CA 10
ATOM 15858 C C . ALA A 1 45 ? -3.675 -37.209 2.397 1.00 71.21 41 ALA A C 10
ATOM 15859 O O . ALA A 1 45 ? -2.632 -37.159 3.047 1.00 75.13 41 ALA A O 10
ATOM 15866 N N . SER A 1 46 ? -4.136 -36.211 1.686 1.00 53.15 42 SER A N 10
ATOM 15867 C CA . SER A 1 46 ? -3.470 -34.938 1.617 1.00 42.31 42 SER A CA 10
ATOM 15868 C C . SER A 1 46 ? -4.323 -33.867 2.300 1.00 41.11 42 SER A C 10
ATOM 15869 O O . SER A 1 46 ? -5.551 -33.881 2.186 1.00 12.52 42 SER A O 10
ATOM 15877 N N . GLY A 1 47 ? -3.683 -32.966 2.993 1.00 2.40 43 GLY A N 10
ATOM 15878 C CA . GLY A 1 47 ? -4.355 -31.863 3.611 1.00 44.34 43 GLY A CA 10
ATOM 15879 C C . GLY A 1 47 ? -3.470 -30.662 3.610 1.00 42.42 43 GLY A C 10
ATOM 15880 O O . GLY A 1 47 ? -2.266 -30.793 3.774 1.00 45.52 43 GLY A O 10
ATOM 15884 N N . LYS A 1 48 ? -4.040 -29.510 3.413 1.00 10.45 44 LYS A N 10
ATOM 15885 C CA . LYS A 1 48 ? -3.274 -28.291 3.294 1.00 3.32 44 LYS A CA 10
ATOM 15886 C C . LYS A 1 48 ? -3.937 -27.216 4.142 1.00 65.33 44 LYS A C 10
ATOM 15887 O O . LYS A 1 48 ? -5.154 -27.068 4.085 1.00 30.30 44 LYS A O 10
ATOM 15906 N N . ALA A 1 49 ? -3.170 -26.463 4.903 1.00 71.02 45 ALA A N 10
ATOM 15907 C CA . ALA A 1 49 ? -3.719 -25.401 5.691 1.00 50.02 45 ALA A CA 10
ATOM 15908 C C . ALA A 1 49 ? -2.733 -24.278 5.694 1.00 64.31 45 ALA A C 10
ATOM 15909 O O . ALA A 1 49 ? -1.546 -24.525 5.828 1.00 44.33 45 ALA A O 10
ATOM 15916 N N . TRP A 1 50 ? -3.196 -23.073 5.472 1.00 13.31 46 TRP A N 10
ATOM 15917 C CA . TRP A 1 50 ? -2.349 -21.920 5.468 1.00 60.34 46 TRP A CA 10
ATOM 15918 C C . TRP A 1 50 ? -3.186 -20.690 5.672 1.00 53.52 46 TRP A C 10
ATOM 15919 O O . TRP A 1 50 ? -4.412 -20.745 5.503 1.00 24.54 46 TRP A O 10
ATOM 15940 N N . HIS A 1 51 ? -2.537 -19.604 6.067 1.00 61.43 47 HIS A N 10
ATOM 15941 C CA . HIS A 1 51 ? -3.199 -18.331 6.360 1.00 41.52 47 HIS A CA 10
ATOM 15942 C C . HIS A 1 51 ? -4.040 -18.377 7.627 1.00 0.02 47 HIS A C 10
ATOM 15943 O O . HIS A 1 51 ? -4.948 -17.575 7.803 1.00 64.14 47 HIS A O 10
ATOM 15957 N N . GLN A 1 52 ? -3.698 -19.263 8.543 1.00 31.23 48 GLN A N 10
ATOM 15958 C CA . GLN A 1 52 ? -4.395 -19.330 9.799 1.00 2.33 48 GLN A CA 10
ATOM 15959 C C . GLN A 1 52 ? -3.722 -18.443 10.795 1.00 44.10 48 GLN A C 10
ATOM 15960 O O . GLN A 1 52 ? -2.505 -18.209 10.715 1.00 21.22 48 GLN A O 10
ATOM 15974 N N . ARG A 1 53 ? -4.501 -17.953 11.722 1.00 42.40 49 ARG A N 10
ATOM 15975 C CA . ARG A 1 53 ? -4.063 -16.978 12.661 1.00 70.15 49 ARG A CA 10
ATOM 15976 C C . ARG A 1 53 ? -3.189 -17.582 13.754 1.00 31.51 49 ARG A C 10
ATOM 15977 O O . ARG A 1 53 ? -2.369 -16.897 14.341 1.00 32.50 49 ARG A O 10
ATOM 15998 N N . THR A 1 54 ? -3.367 -18.839 14.029 1.00 72.43 50 THR A N 10
ATOM 15999 C CA . THR A 1 54 ? -2.606 -19.489 15.065 1.00 72.15 50 THR A CA 10
ATOM 16000 C C . THR A 1 54 ? -2.100 -20.838 14.616 1.00 21.43 50 THR A C 10
ATOM 16001 O O . THR A 1 54 ? -2.794 -21.547 13.869 1.00 21.01 50 THR A O 10
ATOM 16012 N N . PRO A 1 55 ? -0.872 -21.204 15.033 1.00 11.15 51 PRO A N 10
ATOM 16013 C CA . PRO A 1 55 ? -0.268 -22.487 14.700 1.00 63.33 51 PRO A CA 10
ATOM 16014 C C . PRO A 1 55 ? -1.152 -23.683 15.065 1.00 3.45 51 PRO A C 10
ATOM 16015 O O . PRO A 1 55 ? -1.332 -24.574 14.247 1.00 43.10 51 PRO A O 10
ATOM 16026 N N . ALA A 1 56 ? -1.728 -23.674 16.271 1.00 21.22 52 ALA A N 10
ATOM 16027 C CA . ALA A 1 56 ? -2.565 -24.785 16.736 1.00 44.31 52 ALA A CA 10
ATOM 16028 C C . ALA A 1 56 ? -3.769 -24.977 15.839 1.00 0.10 52 ALA A C 10
ATOM 16029 O O . ALA A 1 56 ? -4.092 -26.100 15.451 1.00 73.33 52 ALA A O 10
ATOM 16036 N N . ARG A 1 57 ? -4.419 -23.881 15.475 1.00 31.15 53 ARG A N 10
ATOM 16037 C CA . ARG A 1 57 ? -5.568 -23.973 14.609 1.00 34.32 53 ARG A CA 10
ATOM 16038 C C . ARG A 1 57 ? -5.166 -24.390 13.217 1.00 33.42 53 ARG A C 10
ATOM 16039 O O . ARG A 1 57 ? -5.843 -25.182 12.602 1.00 75.34 53 ARG A O 10
ATOM 16060 N N . ALA A 1 58 ? -4.032 -23.893 12.754 1.00 21.30 54 ALA A N 10
ATOM 16061 C CA . ALA A 1 58 ? -3.493 -24.270 11.455 1.00 53.10 54 ALA A CA 10
ATOM 16062 C C . ALA A 1 58 ? -3.247 -25.785 11.389 1.00 63.42 54 ALA A C 10
ATOM 16063 O O . ALA A 1 58 ? -3.537 -26.417 10.380 1.00 54.25 54 ALA A O 10
ATOM 16070 N N . GLU A 1 59 ? -2.748 -26.362 12.487 1.00 62.23 55 GLU A N 10
ATOM 16071 C CA . GLU A 1 59 ? -2.515 -27.803 12.555 1.00 55.40 55 GLU A CA 10
ATOM 16072 C C . GLU A 1 59 ? -3.838 -28.551 12.549 1.00 63.24 55 GLU A C 10
ATOM 16073 O O . GLU A 1 59 ? -3.999 -29.529 11.827 1.00 53.40 55 GLU A O 10
ATOM 16085 N N . GLN A 1 60 ? -4.794 -28.064 13.331 1.00 13.54 56 GLN A N 10
ATOM 16086 C CA . GLN A 1 60 ? -6.127 -28.660 13.386 1.00 22.11 56 GLN A CA 10
ATOM 16087 C C . GLN A 1 60 ? -6.786 -28.642 12.015 1.00 11.33 56 GLN A C 10
ATOM 16088 O O . GLN A 1 60 ? -7.358 -29.647 11.573 1.00 12.14 56 GLN A O 10
ATOM 16102 N N . VAL A 1 61 ? -6.660 -27.517 11.325 1.00 14.13 57 VAL A N 10
ATOM 16103 C CA . VAL A 1 61 ? -7.183 -27.395 9.981 1.00 54.12 57 VAL A CA 10
ATOM 16104 C C . VAL A 1 61 ? -6.457 -28.371 9.050 1.00 44.23 57 VAL A C 10
ATOM 16105 O O . VAL A 1 61 ? -7.080 -29.006 8.232 1.00 65.02 57 VAL A O 10
ATOM 16118 N N . ALA A 1 62 ? -5.145 -28.522 9.228 1.00 54.41 58 ALA A N 10
ATOM 16119 C CA . ALA A 1 62 ? -4.350 -29.444 8.408 1.00 21.12 58 ALA A CA 10
ATOM 16120 C C . ALA A 1 62 ? -4.853 -30.883 8.537 1.00 64.51 58 ALA A C 10
ATOM 16121 O O . ALA A 1 62 ? -5.071 -31.554 7.527 1.00 10.14 58 ALA A O 10
ATOM 16128 N N . LEU A 1 63 ? -5.043 -31.348 9.773 1.00 43.12 59 LEU A N 10
ATOM 16129 C CA . LEU A 1 63 ? -5.580 -32.686 10.032 1.00 0.01 59 LEU A CA 10
ATOM 16130 C C . LEU A 1 63 ? -6.973 -32.836 9.427 1.00 13.13 59 LEU A C 10
ATOM 16131 O O . LEU A 1 63 ? -7.276 -33.848 8.788 1.00 41.33 59 LEU A O 10
ATOM 16147 N N . GLU A 1 64 ? -7.789 -31.802 9.591 1.00 14.13 60 GLU A N 10
ATOM 16148 C CA . GLU A 1 64 ? -9.153 -31.767 9.067 1.00 12.40 60 GLU A CA 10
ATOM 16149 C C . GLU A 1 64 ? -9.138 -31.831 7.521 1.00 44.14 60 GLU A C 10
ATOM 16150 O O . GLU A 1 64 ? -9.896 -32.588 6.902 1.00 53.21 60 GLU A O 10
ATOM 16162 N N . LYS A 1 65 ? -8.253 -31.048 6.917 1.00 24.14 61 LYS A N 10
ATOM 16163 C CA . LYS A 1 65 ? -8.083 -31.010 5.466 1.00 73.01 61 LYS A CA 10
ATOM 16164 C C . LYS A 1 65 ? -7.560 -32.330 4.946 1.00 61.02 61 LYS A C 10
ATOM 16165 O O . LYS A 1 65 ? -7.929 -32.754 3.854 1.00 75.22 61 LYS A O 10
ATOM 16184 N N . CYS A 1 66 ? -6.674 -32.951 5.713 1.00 15.43 62 CYS A N 10
ATOM 16185 C CA . CYS A 1 66 ? -6.115 -34.236 5.359 1.00 70.35 62 CYS A CA 10
ATOM 16186 C C . CYS A 1 66 ? -7.224 -35.245 5.367 1.00 11.24 62 CYS A C 10
ATOM 16187 O O . CYS A 1 66 ? -7.466 -35.949 4.372 1.00 61.04 62 CYS A O 10
ATOM 16194 N N . GLY A 1 67 ? -7.932 -35.278 6.459 1.00 53.23 63 GLY A N 10
ATOM 16195 C CA . GLY A 1 67 ? -9.068 -36.106 6.548 1.00 74.15 63 GLY A CA 10
ATOM 16196 C C . GLY A 1 67 ? -8.957 -37.091 7.645 1.00 23.15 63 GLY A C 10
ATOM 16197 O O . GLY A 1 67 ? -9.965 -37.449 8.258 1.00 10.24 63 GLY A O 10
ATOM 16201 N N . ASP A 1 68 ? -7.752 -37.535 7.941 1.00 1.24 64 ASP A N 10
ATOM 16202 C CA . ASP A 1 68 ? -7.644 -38.558 8.930 1.00 1.22 64 ASP A CA 10
ATOM 16203 C C . ASP A 1 68 ? -7.190 -37.975 10.230 1.00 10.34 64 ASP A C 10
ATOM 16204 O O . ASP A 1 68 ? -6.280 -37.132 10.268 1.00 23.24 64 ASP A O 10
ATOM 16213 N N . LYS A 1 69 ? -7.820 -38.413 11.281 1.00 70.41 65 LYS A N 10
ATOM 16214 C CA . LYS A 1 69 ? -7.505 -38.015 12.632 1.00 24.10 65 LYS A CA 10
ATOM 16215 C C . LYS A 1 69 ? -6.039 -38.289 12.941 1.00 42.15 65 LYS A C 10
ATOM 16216 O O . LYS A 1 69 ? -5.361 -37.487 13.586 1.00 34.52 65 LYS A O 10
ATOM 16235 N N . THR A 1 70 ? -5.566 -39.402 12.471 1.00 14.21 66 THR A N 10
ATOM 16236 C CA . THR A 1 70 ? -4.224 -39.796 12.697 1.00 4.35 66 THR A CA 10
ATOM 16237 C C . THR A 1 70 ? -3.358 -39.582 11.440 1.00 13.51 66 THR A C 10
ATOM 16238 O O . THR A 1 70 ? -2.417 -40.357 11.199 1.00 3.52 66 THR A O 10
ATOM 16249 N N . CYS A 1 71 ? -3.691 -38.564 10.609 1.00 21.25 67 CYS A N 10
ATOM 16250 C CA . CYS A 1 71 ? -2.832 -38.191 9.514 1.00 55.43 67 CYS A CA 10
ATOM 16251 C C . CYS A 1 71 ? -1.407 -37.865 10.014 1.00 40.51 67 CYS A C 10
ATOM 16252 O O . CYS A 1 71 ? -1.145 -36.778 10.524 1.00 65.01 67 CYS A O 10
ATOM 16259 N N . LYS A 1 72 ? -0.530 -38.857 9.949 1.00 62.41 68 LYS A N 10
ATOM 16260 C CA . LYS A 1 72 ? 0.837 -38.706 10.354 1.00 15.54 68 LYS A CA 10
ATOM 16261 C C . LYS A 1 72 ? 1.705 -38.396 9.172 1.00 22.44 68 LYS A C 10
ATOM 16262 O O . LYS A 1 72 ? 1.612 -39.073 8.140 1.00 20.13 68 LYS A O 10
ATOM 16281 N N . VAL A 1 73 ? 2.618 -37.475 9.402 1.00 54.52 69 VAL A N 10
ATOM 16282 C CA . VAL A 1 73 ? 3.464 -36.806 8.421 1.00 72.23 69 VAL A CA 10
ATOM 16283 C C . VAL A 1 73 ? 2.835 -35.474 8.086 1.00 14.01 69 VAL A C 10
ATOM 16284 O O . VAL A 1 73 ? 2.205 -35.271 7.061 1.00 35.15 69 VAL A O 10
ATOM 16297 N N . VAL A 1 74 ? 2.900 -34.615 9.061 1.00 3.52 70 VAL A N 10
ATOM 16298 C CA . VAL A 1 74 ? 2.399 -33.289 8.956 1.00 41.41 70 VAL A CA 10
ATOM 16299 C C . VAL A 1 74 ? 3.564 -32.339 9.096 1.00 72.33 70 VAL A C 10
ATOM 16300 O O . VAL A 1 74 ? 4.487 -32.580 9.882 1.00 25.24 70 VAL A O 10
ATOM 16313 N N . SER A 1 75 ? 3.582 -31.345 8.288 1.00 51.32 71 SER A N 10
ATOM 16314 C CA . SER A 1 75 ? 4.613 -30.359 8.341 1.00 21.11 71 SER A CA 10
ATOM 16315 C C . SER A 1 75 ? 3.996 -29.000 8.555 1.00 31.55 71 SER A C 10
ATOM 16316 O O . SER A 1 75 ? 3.129 -28.588 7.795 1.00 24.51 71 SER A O 10
ATOM 16324 N N . ARG A 1 76 ? 4.417 -28.320 9.585 1.00 31.21 72 ARG A N 10
ATOM 16325 C CA . ARG A 1 76 ? 3.947 -26.996 9.848 1.00 31.11 72 ARG A CA 10
ATOM 16326 C C . ARG A 1 76 ? 5.009 -26.000 9.470 1.00 52.34 72 ARG A C 10
ATOM 16327 O O . ARG A 1 76 ? 6.196 -26.218 9.717 1.00 51.41 72 ARG A O 10
ATOM 16348 N N . PHE A 1 77 ? 4.591 -24.947 8.835 1.00 53.14 73 PHE A N 10
ATOM 16349 C CA . PHE A 1 77 ? 5.481 -23.945 8.339 1.00 74.32 73 PHE A CA 10
ATOM 16350 C C . PHE A 1 77 ? 4.776 -22.611 8.265 1.00 34.43 73 PHE A C 10
ATOM 16351 O O . PHE A 1 77 ? 3.551 -22.549 8.194 1.00 60.32 73 PHE A O 10
ATOM 16368 N N . THR A 1 78 ? 5.530 -21.565 8.322 1.00 21.40 74 THR A N 10
ATOM 16369 C CA . THR A 1 78 ? 5.003 -20.231 8.166 1.00 23.22 74 THR A CA 10
ATOM 16370 C C . THR A 1 78 ? 5.569 -19.660 6.863 1.00 53.20 74 THR A C 10
ATOM 16371 O O . THR A 1 78 ? 5.395 -18.496 6.525 1.00 3.40 74 THR A O 10
ATOM 16382 N N . ARG A 1 79 ? 6.277 -20.530 6.172 1.00 55.42 75 ARG A N 10
ATOM 16383 C CA . ARG A 1 79 ? 6.870 -20.280 4.879 1.00 4.42 75 ARG A CA 10
ATOM 16384 C C . ARG A 1 79 ? 5.953 -20.948 3.850 1.00 20.43 75 ARG A C 10
ATOM 16385 O O . ARG A 1 79 ? 4.737 -21.045 4.051 1.00 21.32 75 ARG A O 10
ATOM 16406 N N . CYS A 1 80 ? 6.509 -21.385 2.772 1.00 55.02 76 CYS A N 10
ATOM 16407 C CA . CYS A 1 80 ? 5.796 -22.164 1.818 1.00 40.42 76 CYS A CA 10
ATOM 16408 C C . CYS A 1 80 ? 6.320 -23.584 1.942 1.00 12.14 76 CYS A C 10
ATOM 16409 O O . CYS A 1 80 ? 7.528 -23.792 2.173 1.00 33.43 76 CYS A O 10
ATOM 16416 N N . GLY A 1 81 ? 5.440 -24.531 1.871 1.00 4.15 77 GLY A N 10
ATOM 16417 C CA . GLY A 1 81 ? 5.823 -25.898 2.024 1.00 15.31 77 GLY A CA 10
ATOM 16418 C C . GLY A 1 81 ? 5.370 -26.710 0.861 1.00 42.24 77 GLY A C 10
ATOM 16419 O O . GLY A 1 81 ? 4.265 -26.516 0.375 1.00 73.22 77 GLY A O 10
ATOM 16423 N N . ALA A 1 82 ? 6.209 -27.591 0.417 1.00 52.13 78 ALA A N 10
ATOM 16424 C CA . ALA A 1 82 ? 5.933 -28.433 -0.724 1.00 13.23 78 ALA A CA 10
ATOM 16425 C C . ALA A 1 82 ? 6.080 -29.889 -0.335 1.00 45.14 78 ALA A C 10
ATOM 16426 O O . ALA A 1 82 ? 6.737 -30.192 0.649 1.00 45.45 78 ALA A O 10
ATOM 16433 N N . VAL A 1 83 ? 5.443 -30.776 -1.077 1.00 2.34 79 VAL A N 10
ATOM 16434 C CA . VAL A 1 83 ? 5.548 -32.198 -0.861 1.00 75.23 79 VAL A CA 10
ATOM 16435 C C . VAL A 1 83 ? 5.723 -32.913 -2.197 1.00 70.44 79 VAL A C 10
ATOM 16436 O O . VAL A 1 83 ? 4.936 -32.694 -3.165 1.00 14.11 79 VAL A O 10
ATOM 16449 N N . ALA A 1 84 ? 6.742 -33.733 -2.252 1.00 25.22 80 ALA A N 10
ATOM 16450 C CA . ALA A 1 84 ? 7.071 -34.523 -3.404 1.00 42.13 80 ALA A CA 10
ATOM 16451 C C . ALA A 1 84 ? 6.813 -35.992 -3.114 1.00 71.32 80 ALA A C 10
ATOM 16452 O O . ALA A 1 84 ? 7.055 -36.470 -1.995 1.00 51.32 80 ALA A O 10
ATOM 16459 N N . TYR A 1 85 ? 6.328 -36.687 -4.115 1.00 22.01 81 TYR A N 10
ATOM 16460 C CA . TYR A 1 85 ? 6.006 -38.101 -4.026 1.00 45.10 81 TYR A CA 10
ATOM 16461 C C . TYR A 1 85 ? 7.040 -38.883 -4.775 1.00 33.25 81 TYR A C 10
ATOM 16462 O O . TYR A 1 85 ? 7.280 -38.612 -5.960 1.00 3.03 81 TYR A O 10
ATOM 16480 N N . ASN A 1 86 ? 7.672 -39.801 -4.114 1.00 73.12 82 ASN A N 10
ATOM 16481 C CA . ASN A 1 86 ? 8.590 -40.698 -4.769 1.00 62.34 82 ASN A CA 10
ATOM 16482 C C . ASN A 1 86 ? 8.497 -42.066 -4.148 1.00 23.53 82 ASN A C 10
ATOM 16483 O O . ASN A 1 86 ? 9.037 -42.289 -3.073 1.00 73.33 82 ASN A O 10
ATOM 16494 N N . GLY A 1 87 ? 7.747 -42.952 -4.781 1.00 65.11 83 GLY A N 10
ATOM 16495 C CA . GLY A 1 87 ? 7.610 -44.316 -4.290 1.00 1.34 83 GLY A CA 10
ATOM 16496 C C . GLY A 1 87 ? 6.993 -44.348 -2.911 1.00 35.31 83 GLY A C 10
ATOM 16497 O O . GLY A 1 87 ? 7.527 -44.971 -1.989 1.00 64.10 83 GLY A O 10
ATOM 16501 N N . SER A 1 88 ? 5.887 -43.626 -2.771 1.00 62.43 84 SER A N 10
ATOM 16502 C CA . SER A 1 88 ? 5.128 -43.458 -1.526 1.00 11.10 84 SER A CA 10
ATOM 16503 C C . SER A 1 88 ? 5.924 -42.791 -0.381 1.00 10.44 84 SER A C 10
ATOM 16504 O O . SER A 1 88 ? 5.483 -42.762 0.776 1.00 64.00 84 SER A O 10
ATOM 16512 N N . LYS A 1 89 ? 7.065 -42.223 -0.714 1.00 70.50 85 LYS A N 10
ATOM 16513 C CA . LYS A 1 89 ? 7.844 -41.483 0.237 1.00 61.34 85 LYS A CA 10
ATOM 16514 C C . LYS A 1 89 ? 7.540 -40.031 0.015 1.00 31.43 85 LYS A C 10
ATOM 16515 O O . LYS A 1 89 ? 7.700 -39.524 -1.108 1.00 4.24 85 LYS A O 10
ATOM 16534 N N . TYR A 1 90 ? 7.048 -39.383 1.029 1.00 10.00 86 TYR A N 10
ATOM 16535 C CA . TYR A 1 90 ? 6.704 -37.994 0.930 1.00 64.02 86 TYR A CA 10
ATOM 16536 C C . TYR A 1 90 ? 7.837 -37.168 1.467 1.00 3.34 86 TYR A C 10
ATOM 16537 O O . TYR A 1 90 ? 8.164 -37.248 2.663 1.00 55.21 86 TYR A O 10
ATOM 16555 N N . GLN A 1 91 ? 8.471 -36.438 0.612 1.00 13.51 87 GLN A N 10
ATOM 16556 C CA . GLN A 1 91 ? 9.521 -35.556 1.034 1.00 53.31 87 GLN A CA 10
ATOM 16557 C C . GLN A 1 91 ? 8.996 -34.148 0.981 1.00 54.00 87 GLN A C 10
ATOM 16558 O O . GLN A 1 91 ? 8.244 -33.798 0.063 1.00 33.40 87 GLN A O 10
ATOM 16572 N N . GLY A 1 92 ? 9.360 -33.363 1.946 1.00 51.23 88 GLY A N 10
ATOM 16573 C CA . GLY A 1 92 ? 8.872 -32.034 2.012 1.00 45.51 88 GLY A CA 10
ATOM 16574 C C . GLY A 1 92 ? 9.851 -31.039 1.463 1.00 61.41 88 GLY A C 10
ATOM 16575 O O . GLY A 1 92 ? 11.044 -31.337 1.281 1.00 32.25 88 GLY A O 10
ATOM 16579 N N . GLY A 1 93 ? 9.361 -29.888 1.186 1.00 42.45 89 GLY A N 10
ATOM 16580 C CA . GLY A 1 93 ? 10.155 -28.791 0.749 1.00 14.24 89 GLY A CA 10
ATOM 16581 C C . GLY A 1 93 ? 9.741 -27.568 1.485 1.00 1.42 89 GLY A C 10
ATOM 16582 O O . GLY A 1 93 ? 8.567 -27.424 1.816 1.00 62.34 89 GLY A O 10
ATOM 16586 N N . THR A 1 94 ? 10.662 -26.717 1.773 1.00 3.35 90 THR A N 10
ATOM 16587 C CA . THR A 1 94 ? 10.372 -25.539 2.526 1.00 12.33 90 THR A CA 10
ATOM 16588 C C . THR A 1 94 ? 11.116 -24.347 1.962 1.00 30.52 90 THR A C 10
ATOM 16589 O O . THR A 1 94 ? 12.298 -24.434 1.625 1.00 11.35 90 THR A O 10
ATOM 16600 N N . GLY A 1 95 ? 10.425 -23.273 1.841 1.00 45.10 91 GLY A N 10
ATOM 16601 C CA . GLY A 1 95 ? 10.993 -22.049 1.372 1.00 64.43 91 GLY A CA 10
ATOM 16602 C C . GLY A 1 95 ? 9.964 -20.979 1.478 1.00 35.43 91 GLY A C 10
ATOM 16603 O O . GLY A 1 95 ? 8.811 -21.278 1.388 1.00 70.21 91 GLY A O 10
ATOM 16607 N N . LEU A 1 96 ? 10.355 -19.756 1.732 1.00 0.22 92 LEU A N 10
ATOM 16608 C CA . LEU A 1 96 ? 9.383 -18.651 1.817 1.00 51.45 92 LEU A CA 10
ATOM 16609 C C . LEU A 1 96 ? 8.623 -18.447 0.537 1.00 41.51 92 LEU A C 10
ATOM 16610 O O . LEU A 1 96 ? 7.433 -18.112 0.544 1.00 33.04 92 LEU A O 10
ATOM 16626 N N . THR A 1 97 ? 9.291 -18.665 -0.530 1.00 1.14 93 THR A N 10
ATOM 16627 C CA . THR A 1 97 ? 8.715 -18.545 -1.821 1.00 52.20 93 THR A CA 10
ATOM 16628 C C . THR A 1 97 ? 8.441 -19.917 -2.377 1.00 53.31 93 THR A C 10
ATOM 16629 O O . THR A 1 97 ? 9.086 -20.893 -1.962 1.00 0.44 93 THR A O 10
ATOM 16640 N N . ARG A 1 98 ? 7.491 -20.006 -3.293 1.00 3.21 94 ARG A N 10
ATOM 16641 C CA . ARG A 1 98 ? 7.121 -21.276 -3.911 1.00 35.13 94 ARG A CA 10
ATOM 16642 C C . ARG A 1 98 ? 8.333 -21.904 -4.605 1.00 71.43 94 ARG A C 10
ATOM 16643 O O . ARG A 1 98 ? 8.522 -23.113 -4.568 1.00 21.43 94 ARG A O 10
ATOM 16664 N N . ARG A 1 99 ? 9.189 -21.049 -5.173 1.00 43.12 95 ARG A N 10
ATOM 16665 C CA . ARG A 1 99 ? 10.354 -21.499 -5.878 1.00 24.32 95 ARG A CA 10
ATOM 16666 C C . ARG A 1 99 ? 11.416 -22.025 -4.939 1.00 3.44 95 ARG A C 10
ATOM 16667 O O . ARG A 1 99 ? 12.078 -23.011 -5.236 1.00 5.20 95 ARG A O 10
ATOM 16688 N N . ALA A 1 100 ? 11.582 -21.384 -3.797 1.00 44.13 96 ALA A N 10
ATOM 16689 C CA . ALA A 1 100 ? 12.549 -21.860 -2.829 1.00 24.12 96 ALA A CA 10
ATOM 16690 C C . ALA A 1 100 ? 12.058 -23.143 -2.195 1.00 23.11 96 ALA A C 10
ATOM 16691 O O . ALA A 1 100 ? 12.848 -24.033 -1.882 1.00 10.32 96 ALA A O 10
ATOM 16698 N N . ALA A 1 101 ? 10.745 -23.244 -2.043 1.00 3.45 97 ALA A N 10
ATOM 16699 C CA . ALA A 1 101 ? 10.140 -24.416 -1.459 1.00 3.22 97 ALA A CA 10
ATOM 16700 C C . ALA A 1 101 ? 10.339 -25.635 -2.359 1.00 23.32 97 ALA A C 10
ATOM 16701 O O . ALA A 1 101 ? 10.780 -26.696 -1.903 1.00 14.35 97 ALA A O 10
ATOM 16708 N N . GLU A 1 102 ? 10.038 -25.468 -3.646 1.00 44.31 98 GLU A N 10
ATOM 16709 C CA . GLU A 1 102 ? 10.190 -26.520 -4.615 1.00 64.01 98 GLU A CA 10
ATOM 16710 C C . GLU A 1 102 ? 11.663 -26.828 -4.856 1.00 10.22 98 GLU A C 10
ATOM 16711 O O . GLU A 1 102 ? 12.020 -27.972 -5.180 1.00 54.12 98 GLU A O 10
ATOM 16723 N N . ASP A 1 103 ? 12.520 -25.815 -4.701 1.00 74.42 99 ASP A N 10
ATOM 16724 C CA . ASP A 1 103 ? 13.951 -26.014 -4.841 1.00 13.20 99 ASP A CA 10
ATOM 16725 C C . ASP A 1 103 ? 14.409 -26.933 -3.735 1.00 24.44 99 ASP A C 10
ATOM 16726 O O . ASP A 1 103 ? 15.027 -27.940 -3.983 1.00 21.13 99 ASP A O 10
ATOM 16735 N N . ASP A 1 104 ? 13.994 -26.624 -2.516 1.00 25.41 100 ASP A N 10
ATOM 16736 C CA . ASP A 1 104 ? 14.351 -27.428 -1.328 1.00 1.33 100 ASP A CA 10
ATOM 16737 C C . ASP A 1 104 ? 13.806 -28.850 -1.446 1.00 64.03 100 ASP A C 10
ATOM 16738 O O . ASP A 1 104 ? 14.489 -29.842 -1.105 1.00 13.43 100 ASP A O 10
ATOM 16747 N N . ALA A 1 105 ? 12.608 -28.948 -1.996 1.00 30.43 101 ALA A N 10
ATOM 16748 C CA . ALA A 1 105 ? 11.948 -30.219 -2.193 1.00 65.44 101 ALA A CA 10
ATOM 16749 C C . ALA A 1 105 ? 12.721 -31.086 -3.161 1.00 25.34 101 ALA A C 10
ATOM 16750 O O . ALA A 1 105 ? 12.936 -32.244 -2.901 1.00 21.53 101 ALA A O 10
ATOM 16757 N N . VAL A 1 106 ? 13.182 -30.501 -4.250 1.00 63.44 102 VAL A N 10
ATOM 16758 C CA . VAL A 1 106 ? 13.891 -31.257 -5.257 1.00 31.43 102 VAL A CA 10
ATOM 16759 C C . VAL A 1 106 ? 15.339 -31.491 -4.826 1.00 61.55 102 VAL A C 10
ATOM 16760 O O . VAL A 1 106 ? 15.974 -32.463 -5.221 1.00 24.10 102 VAL A O 10
ATOM 16773 N N . ASN A 1 107 ? 15.841 -30.604 -3.995 1.00 62.33 103 ASN A N 10
ATOM 16774 C CA . ASN A 1 107 ? 17.173 -30.754 -3.426 1.00 3.01 103 ASN A CA 10
ATOM 16775 C C . ASN A 1 107 ? 17.203 -31.944 -2.498 1.00 31.53 103 ASN A C 10
ATOM 16776 O O . ASN A 1 107 ? 18.220 -32.633 -2.372 1.00 54.22 103 ASN A O 10
ATOM 16787 N N . ARG A 1 108 ? 16.100 -32.183 -1.832 1.00 34.43 104 ARG A N 10
ATOM 16788 C CA . ARG A 1 108 ? 16.003 -33.338 -0.975 1.00 32.21 104 ARG A CA 10
ATOM 16789 C C . ARG A 1 108 ? 15.365 -34.537 -1.663 1.00 71.43 104 ARG A C 10
ATOM 16790 O O . ARG A 1 108 ? 15.497 -35.665 -1.188 1.00 71.44 104 ARG A O 10
ATOM 16811 N N . LEU A 1 109 ? 14.681 -34.315 -2.760 1.00 13.24 105 LEU A N 10
ATOM 16812 C CA . LEU A 1 109 ? 14.007 -35.399 -3.444 1.00 30.13 105 LEU A CA 10
ATOM 16813 C C . LEU A 1 109 ? 14.102 -35.280 -4.967 1.00 32.44 105 LEU A C 10
ATOM 16814 O O . LEU A 1 109 ? 13.551 -34.365 -5.568 1.00 23.13 105 LEU A O 10
ATOM 16830 N N . GLU A 1 110 ? 14.793 -36.219 -5.566 1.00 74.53 106 GLU A N 10
ATOM 16831 C CA . GLU A 1 110 ? 14.792 -36.405 -6.986 1.00 30.42 106 GLU A CA 10
ATOM 16832 C C . GLU A 1 110 ? 14.386 -37.825 -7.273 1.00 42.23 106 GLU A C 10
ATOM 16833 O O . GLU A 1 110 ? 14.778 -38.750 -6.555 1.00 24.20 106 GLU A O 10
ATOM 16845 N N . GLY A 1 111 ? 13.563 -37.983 -8.257 1.00 42.43 107 GLY A N 10
ATOM 16846 C CA . GLY A 1 111 ? 13.059 -39.280 -8.629 1.00 11.20 107 GLY A CA 10
ATOM 16847 C C . GLY A 1 111 ? 11.579 -39.201 -8.812 1.00 11.30 107 GLY A C 10
ATOM 16848 O O . GLY A 1 111 ? 11.022 -39.741 -9.770 1.00 51.31 107 GLY A O 10
ATOM 16852 N N . GLY A 1 112 ? 10.951 -38.485 -7.910 1.00 32.35 108 GLY A N 10
ATOM 16853 C CA . GLY A 1 112 ? 9.534 -38.272 -7.965 1.00 21.04 108 GLY A CA 10
ATOM 16854 C C . GLY A 1 112 ? 9.236 -36.862 -8.396 1.00 12.31 108 GLY A C 10
ATOM 16855 O O . GLY A 1 112 ? 10.041 -36.261 -9.107 1.00 71.23 108 GLY A O 10
ATOM 16859 N N . ARG A 1 113 ? 8.127 -36.301 -7.939 1.00 4.22 109 ARG A N 10
ATOM 16860 C CA . ARG A 1 113 ? 7.708 -34.963 -8.337 1.00 15.14 109 ARG A CA 10
ATOM 16861 C C . ARG A 1 113 ? 6.987 -34.289 -7.209 1.00 13.33 109 ARG A C 10
ATOM 16862 O O . ARG A 1 113 ? 6.431 -34.960 -6.337 1.00 64.04 109 ARG A O 10
ATOM 16883 N N . ILE A 1 114 ? 6.983 -32.977 -7.236 1.00 33.44 110 ILE A N 10
ATOM 16884 C CA . ILE A 1 114 ? 6.324 -32.168 -6.232 1.00 3.50 110 ILE A CA 10
ATOM 16885 C C . ILE A 1 114 ? 4.886 -32.014 -6.634 1.00 33.01 110 ILE A C 10
ATOM 16886 O O . ILE A 1 114 ? 4.604 -31.422 -7.667 1.00 4.14 110 ILE A O 10
ATOM 16902 N N . VAL A 1 115 ? 3.979 -32.543 -5.868 1.00 3.43 111 VAL A N 10
ATOM 16903 C CA . VAL A 1 115 ? 2.588 -32.408 -6.245 1.00 64.22 111 VAL A CA 10
ATOM 16904 C C . VAL A 1 115 ? 1.823 -31.561 -5.254 1.00 63.11 111 VAL A C 10
ATOM 16905 O O . VAL A 1 115 ? 0.759 -31.027 -5.581 1.00 73.24 111 VAL A O 10
ATOM 16918 N N . ASN A 1 116 ? 2.349 -31.412 -4.054 1.00 51.31 112 ASN A N 10
ATOM 16919 C CA . ASN A 1 116 ? 1.662 -30.574 -3.081 1.00 71.12 112 ASN A CA 10
ATOM 16920 C C . ASN A 1 116 ? 2.554 -29.392 -2.779 1.00 62.25 112 ASN A C 10
ATOM 16921 O O . ASN A 1 116 ? 3.772 -29.539 -2.787 1.00 2.33 112 ASN A O 10
ATOM 16932 N N . TRP A 1 117 ? 1.965 -28.243 -2.555 1.00 1.44 113 TRP A N 10
ATOM 16933 C CA . TRP A 1 117 ? 2.668 -27.051 -2.121 1.00 71.15 113 TRP A CA 10
ATOM 16934 C C . TRP A 1 117 ? 1.663 -25.994 -1.712 1.00 64.12 113 TRP A C 10
ATOM 16935 O O . TRP A 1 117 ? 0.622 -25.835 -2.355 1.00 15.23 113 TRP A O 10
ATOM 16956 N N . ALA A 1 118 ? 1.945 -25.312 -0.643 1.00 53.50 114 ALA A N 10
ATOM 16957 C CA . ALA A 1 118 ? 1.090 -24.266 -0.128 1.00 63.44 114 ALA A CA 10
ATOM 16958 C C . ALA A 1 118 ? 1.954 -23.202 0.480 1.00 20.23 114 ALA A C 10
ATOM 16959 O O . ALA A 1 118 ? 2.851 -23.512 1.276 1.00 73.44 114 ALA A O 10
ATOM 16966 N N . CYS A 1 119 ? 1.726 -21.972 0.124 1.00 13.00 115 CYS A N 10
ATOM 16967 C CA . CYS A 1 119 ? 2.565 -20.914 0.631 1.00 10.31 115 CYS A CA 10
ATOM 16968 C C . CYS A 1 119 ? 1.842 -20.026 1.616 1.00 15.22 115 CYS A C 10
ATOM 16969 O O . CYS A 1 119 ? 0.672 -19.692 1.421 1.00 20.14 115 CYS A O 10
ATOM 16976 N N . ASN A 1 120 ? 2.525 -19.680 2.685 1.00 42.25 116 ASN A N 10
ATOM 16977 C CA . ASN A 1 120 ? 2.045 -18.674 3.596 1.00 1.41 116 ASN A CA 10
ATOM 16978 C C . ASN A 1 120 ? 2.747 -17.398 3.242 1.00 13.14 116 ASN A C 10
ATOM 16979 O O . ASN A 1 120 ? 2.183 -16.604 2.475 1.00 62.45 116 ASN A O 10
ATOM 16991 N N . PRO A 1 5 ? 21.496 7.809 19.413 1.00 10.00 1 PRO A N 11
ATOM 16992 C CA . PRO A 1 5 ? 20.175 8.355 19.573 1.00 44.04 1 PRO A CA 11
ATOM 16993 C C . PRO A 1 5 ? 19.345 7.906 18.408 1.00 11.31 1 PRO A C 11
ATOM 16994 O O . PRO A 1 5 ? 19.905 7.548 17.374 1.00 62.55 1 PRO A O 11
ATOM 17005 N N . THR A 1 6 ? 18.039 7.866 18.578 1.00 20.04 2 THR A N 11
ATOM 17006 C CA . THR A 1 6 ? 17.139 7.540 17.509 1.00 53.43 2 THR A CA 11
ATOM 17007 C C . THR A 1 6 ? 15.717 7.586 18.022 1.00 24.42 2 THR A C 11
ATOM 17008 O O . THR A 1 6 ? 15.469 7.412 19.225 1.00 20.00 2 THR A O 11
ATOM 17019 N N . VAL A 1 7 ? 14.800 7.848 17.137 1.00 23.54 3 VAL A N 11
ATOM 17020 C CA . VAL A 1 7 ? 13.414 7.778 17.464 1.00 75.35 3 VAL A CA 11
ATOM 17021 C C . VAL A 1 7 ? 12.905 6.443 16.978 1.00 2.53 3 VAL A C 11
ATOM 17022 O O . VAL A 1 7 ? 13.453 5.874 16.014 1.00 63.23 3 VAL A O 11
ATOM 17035 N N . ASP A 1 8 ? 11.933 5.918 17.640 1.00 2.13 4 ASP A N 11
ATOM 17036 C CA . ASP A 1 8 ? 11.373 4.658 17.237 1.00 25.11 4 ASP A CA 11
ATOM 17037 C C . ASP A 1 8 ? 10.069 4.905 16.541 1.00 2.01 4 ASP A C 11
ATOM 17038 O O . ASP A 1 8 ? 9.231 5.671 17.031 1.00 0.24 4 ASP A O 11
ATOM 17047 N N . ALA A 1 9 ? 9.900 4.303 15.410 1.00 42.14 5 ALA A N 11
ATOM 17048 C CA . ALA A 1 9 ? 8.708 4.499 14.624 1.00 50.14 5 ALA A CA 11
ATOM 17049 C C . ALA A 1 9 ? 7.611 3.541 15.038 1.00 72.32 5 ALA A C 11
ATOM 17050 O O . ALA A 1 9 ? 7.454 2.458 14.467 1.00 53.34 5 ALA A O 11
ATOM 17057 N N . HIS A 1 10 ? 6.907 3.922 16.064 1.00 12.31 6 HIS A N 11
ATOM 17058 C CA . HIS A 1 10 ? 5.798 3.167 16.581 1.00 34.24 6 HIS A CA 11
ATOM 17059 C C . HIS A 1 10 ? 4.673 4.130 16.870 1.00 24.31 6 HIS A C 11
ATOM 17060 O O . HIS A 1 10 ? 4.877 5.148 17.555 1.00 24.12 6 HIS A O 11
ATOM 17074 N N . LEU A 1 11 ? 3.520 3.832 16.362 1.00 13.33 7 LEU A N 11
ATOM 17075 C CA . LEU A 1 11 ? 2.365 4.668 16.545 1.00 3.22 7 LEU A CA 11
ATOM 17076 C C . LEU A 1 11 ? 1.234 3.837 17.117 1.00 43.13 7 LEU A C 11
ATOM 17077 O O . LEU A 1 11 ? 1.302 2.606 17.112 1.00 71.33 7 LEU A O 11
ATOM 17093 N N . ALA A 1 12 ? 0.216 4.491 17.619 1.00 71.01 8 ALA A N 11
ATOM 17094 C CA . ALA A 1 12 ? -0.906 3.795 18.194 1.00 52.12 8 ALA A CA 11
ATOM 17095 C C . ALA A 1 12 ? -1.848 3.345 17.099 1.00 52.43 8 ALA A C 11
ATOM 17096 O O . ALA A 1 12 ? -2.342 4.166 16.308 1.00 2.14 8 ALA A O 11
ATOM 17103 N N . ASN A 1 13 ? -2.074 2.067 17.029 1.00 11.34 9 ASN A N 11
ATOM 17104 C CA . ASN A 1 13 ? -2.966 1.502 16.043 1.00 5.22 9 ASN A CA 11
ATOM 17105 C C . ASN A 1 13 ? -4.397 1.673 16.489 1.00 54.31 9 ASN A C 11
ATOM 17106 O O . ASN A 1 13 ? -4.842 1.032 17.449 1.00 72.13 9 ASN A O 11
ATOM 17117 N N . GLY A 1 14 ? -5.089 2.578 15.856 1.00 40.41 10 GLY A N 11
ATOM 17118 C CA . GLY A 1 14 ? -6.476 2.777 16.150 1.00 12.23 10 GLY A CA 11
ATOM 17119 C C . GLY A 1 14 ? -7.297 1.917 15.244 1.00 61.53 10 GLY A C 11
ATOM 17120 O O . GLY A 1 14 ? -7.983 0.996 15.685 1.00 34.54 10 GLY A O 11
ATOM 17124 N N . SER A 1 15 ? -7.196 2.181 13.978 1.00 41.31 11 SER A N 11
ATOM 17125 C CA . SER A 1 15 ? -7.883 1.417 12.996 1.00 52.05 11 SER A CA 11
ATOM 17126 C C . SER A 1 15 ? -6.970 0.324 12.462 1.00 2.32 11 SER A C 11
ATOM 17127 O O . SER A 1 15 ? -6.198 0.532 11.516 1.00 32.22 11 SER A O 11
ATOM 17135 N N . MET A 1 16 ? -6.991 -0.804 13.124 1.00 12.41 12 MET A N 11
ATOM 17136 C CA . MET A 1 16 ? -6.185 -1.924 12.726 1.00 52.11 12 MET A CA 11
ATOM 17137 C C . MET A 1 16 ? -6.846 -2.657 11.590 1.00 20.23 12 MET A C 11
ATOM 17138 O O . MET A 1 16 ? -8.079 -2.633 11.436 1.00 63.14 12 MET A O 11
ATOM 17152 N N . SER A 1 17 ? -6.049 -3.269 10.792 1.00 40.02 13 SER A N 11
ATOM 17153 C CA . SER A 1 17 ? -6.498 -3.971 9.637 1.00 61.44 13 SER A CA 11
ATOM 17154 C C . SER A 1 17 ? -5.646 -5.226 9.461 1.00 50.15 13 SER A C 11
ATOM 17155 O O . SER A 1 17 ? -4.481 -5.251 9.875 1.00 64.45 13 SER A O 11
ATOM 17163 N N . GLU A 1 18 ? -6.222 -6.249 8.854 1.00 1.53 14 GLU A N 11
ATOM 17164 C CA . GLU A 1 18 ? -5.506 -7.499 8.555 1.00 12.22 14 GLU A CA 11
ATOM 17165 C C . GLU A 1 18 ? -4.891 -7.401 7.173 1.00 40.11 14 GLU A C 11
ATOM 17166 O O . GLU A 1 18 ? -4.322 -8.352 6.641 1.00 23.14 14 GLU A O 11
ATOM 17178 N N . VAL A 1 19 ? -5.029 -6.246 6.624 1.00 10.31 15 VAL A N 11
ATOM 17179 C CA . VAL A 1 19 ? -4.553 -5.886 5.328 1.00 23.25 15 VAL A CA 11
ATOM 17180 C C . VAL A 1 19 ? -3.792 -4.585 5.482 1.00 34.41 15 VAL A C 11
ATOM 17181 O O . VAL A 1 19 ? -3.919 -3.925 6.519 1.00 4.11 15 VAL A O 11
ATOM 17194 N N . MET A 1 20 ? -3.023 -4.214 4.503 1.00 51.32 16 MET A N 11
ATOM 17195 C CA . MET A 1 20 ? -2.263 -2.980 4.572 1.00 11.35 16 MET A CA 11
ATOM 17196 C C . MET A 1 20 ? -2.324 -2.278 3.238 1.00 55.23 16 MET A C 11
ATOM 17197 O O . MET A 1 20 ? -2.721 -2.882 2.233 1.00 61.22 16 MET A O 11
ATOM 17211 N N . MET A 1 21 ? -1.973 -1.020 3.221 1.00 32.31 17 MET A N 11
ATOM 17212 C CA . MET A 1 21 ? -1.947 -0.262 2.014 1.00 21.34 17 MET A CA 11
ATOM 17213 C C . MET A 1 21 ? -0.656 0.515 1.905 1.00 30.33 17 MET A C 11
ATOM 17214 O O . MET A 1 21 ? 0.168 0.530 2.836 1.00 72.22 17 MET A O 11
ATOM 17228 N N . SER A 1 22 ? -0.502 1.161 0.791 1.00 34.41 18 SER A N 11
ATOM 17229 C CA . SER A 1 22 ? 0.626 1.976 0.507 1.00 12.04 18 SER A CA 11
ATOM 17230 C C . SER A 1 22 ? 0.499 3.330 1.218 1.00 51.52 18 SER A C 11
ATOM 17231 O O . SER A 1 22 ? -0.349 4.155 0.860 1.00 4.53 18 SER A O 11
ATOM 17239 N N . GLU A 1 23 ? 1.289 3.539 2.243 1.00 73.12 19 GLU A N 11
ATOM 17240 C CA . GLU A 1 23 ? 1.227 4.777 2.994 1.00 33.15 19 GLU A CA 11
ATOM 17241 C C . GLU A 1 23 ? 2.498 5.600 2.839 1.00 34.12 19 GLU A C 11
ATOM 17242 O O . GLU A 1 23 ? 2.541 6.767 3.233 1.00 42.22 19 GLU A O 11
ATOM 17254 N N . ILE A 1 24 ? 3.494 5.002 2.208 1.00 24.52 20 ILE A N 11
ATOM 17255 C CA . ILE A 1 24 ? 4.792 5.598 1.968 1.00 71.44 20 ILE A CA 11
ATOM 17256 C C . ILE A 1 24 ? 5.514 5.922 3.291 1.00 33.40 20 ILE A C 11
ATOM 17257 O O . ILE A 1 24 ? 5.269 6.956 3.932 1.00 21.41 20 ILE A O 11
ATOM 17273 N N . ALA A 1 25 ? 6.365 5.016 3.709 1.00 10.31 21 ALA A N 11
ATOM 17274 C CA . ALA A 1 25 ? 7.135 5.173 4.925 1.00 30.51 21 ALA A CA 11
ATOM 17275 C C . ALA A 1 25 ? 8.490 4.513 4.741 1.00 53.21 21 ALA A C 11
ATOM 17276 O O . ALA A 1 25 ? 8.654 3.669 3.859 1.00 60.12 21 ALA A O 11
ATOM 17283 N N . GLY A 1 26 ? 9.448 4.873 5.559 1.00 62.22 22 GLY A N 11
ATOM 17284 C CA . GLY A 1 26 ? 10.792 4.327 5.436 1.00 65.40 22 GLY A CA 11
ATOM 17285 C C . GLY A 1 26 ? 10.980 3.031 6.196 1.00 4.41 22 GLY A C 11
ATOM 17286 O O . GLY A 1 26 ? 12.008 2.823 6.856 1.00 33.52 22 GLY A O 11
ATOM 17290 N N . LEU A 1 27 ? 9.994 2.176 6.117 1.00 50.01 23 LEU A N 11
ATOM 17291 C CA . LEU A 1 27 ? 10.015 0.886 6.761 1.00 52.11 23 LEU A CA 11
ATOM 17292 C C . LEU A 1 27 ? 9.635 -0.154 5.714 1.00 14.33 23 LEU A C 11
ATOM 17293 O O . LEU A 1 27 ? 8.641 0.038 5.000 1.00 53.24 23 LEU A O 11
ATOM 17309 N N . PRO A 1 28 ? 10.424 -1.229 5.545 1.00 73.11 24 PRO A N 11
ATOM 17310 C CA . PRO A 1 28 ? 10.094 -2.293 4.605 1.00 3.22 24 PRO A CA 11
ATOM 17311 C C . PRO A 1 28 ? 8.911 -3.088 5.116 1.00 54.02 24 PRO A C 11
ATOM 17312 O O . PRO A 1 28 ? 8.916 -3.549 6.261 1.00 24.43 24 PRO A O 11
ATOM 17323 N N . ILE A 1 29 ? 7.911 -3.240 4.293 1.00 10.11 25 ILE A N 11
ATOM 17324 C CA . ILE A 1 29 ? 6.719 -3.936 4.680 1.00 45.11 25 ILE A CA 11
ATOM 17325 C C . ILE A 1 29 ? 6.865 -5.398 4.291 1.00 70.43 25 ILE A C 11
ATOM 17326 O O . ILE A 1 29 ? 6.835 -5.729 3.092 1.00 14.22 25 ILE A O 11
ATOM 17342 N N . PRO A 1 30 ? 7.038 -6.292 5.257 1.00 11.44 26 PRO A N 11
ATOM 17343 C CA . PRO A 1 30 ? 7.161 -7.700 4.969 1.00 53.33 26 PRO A CA 11
ATOM 17344 C C . PRO A 1 30 ? 5.789 -8.290 4.634 1.00 53.15 26 PRO A C 11
ATOM 17345 O O . PRO A 1 30 ? 4.750 -7.748 5.083 1.00 13.23 26 PRO A O 11
ATOM 17356 N N . PRO A 1 31 ? 5.740 -9.355 3.804 1.00 32.30 27 PRO A N 11
ATOM 17357 C CA . PRO A 1 31 ? 4.486 -10.031 3.474 1.00 55.21 27 PRO A CA 11
ATOM 17358 C C . PRO A 1 31 ? 3.792 -10.509 4.740 1.00 71.22 27 PRO A C 11
ATOM 17359 O O . PRO A 1 31 ? 4.463 -10.806 5.744 1.00 45.32 27 PRO A O 11
ATOM 17370 N N . ILE A 1 32 ? 2.479 -10.546 4.712 1.00 24.34 28 ILE A N 11
ATOM 17371 C CA . ILE A 1 32 ? 1.703 -10.964 5.856 1.00 61.24 28 ILE A CA 11
ATOM 17372 C C . ILE A 1 32 ? 1.959 -12.433 6.133 1.00 65.31 28 ILE A C 11
ATOM 17373 O O . ILE A 1 32 ? 1.571 -13.319 5.357 1.00 44.00 28 ILE A O 11
ATOM 17389 N N . ILE A 1 33 ? 2.670 -12.671 7.190 1.00 41.41 29 ILE A N 11
ATOM 17390 C CA . ILE A 1 33 ? 3.034 -13.985 7.588 1.00 74.22 29 ILE A CA 11
ATOM 17391 C C . ILE A 1 33 ? 1.867 -14.692 8.229 1.00 52.20 29 ILE A C 11
ATOM 17392 O O . ILE A 1 33 ? 1.367 -14.290 9.289 1.00 45.11 29 ILE A O 11
ATOM 17408 N N . HIS A 1 34 ? 1.421 -15.696 7.568 1.00 32.24 30 HIS A N 11
ATOM 17409 C CA . HIS A 1 34 ? 0.374 -16.528 8.058 1.00 4.34 30 HIS A CA 11
ATOM 17410 C C . HIS A 1 34 ? 0.975 -17.815 8.550 1.00 54.02 30 HIS A C 11
ATOM 17411 O O . HIS A 1 34 ? 2.179 -18.040 8.393 1.00 24.21 30 HIS A O 11
ATOM 17425 N N . TYR A 1 35 ? 0.177 -18.647 9.135 1.00 64.12 31 TYR A N 11
ATOM 17426 C CA . TYR A 1 35 ? 0.666 -19.869 9.702 1.00 53.44 31 TYR A CA 11
ATOM 17427 C C . TYR A 1 35 ? -0.091 -20.997 9.045 1.00 11.52 31 TYR A C 11
ATOM 17428 O O . TYR A 1 35 ? -1.312 -20.885 8.819 1.00 31.42 31 TYR A O 11
ATOM 17446 N N . GLY A 1 36 ? 0.605 -22.036 8.691 1.00 74.15 32 GLY A N 11
ATOM 17447 C CA . GLY A 1 36 ? -0.024 -23.141 8.058 1.00 22.31 32 GLY A CA 11
ATOM 17448 C C . GLY A 1 36 ? 0.629 -24.435 8.413 1.00 11.10 32 GLY A C 11
ATOM 17449 O O . GLY A 1 36 ? 1.635 -24.461 9.141 1.00 21.45 32 GLY A O 11
ATOM 17453 N N . ALA A 1 37 ? 0.100 -25.499 7.888 1.00 13.32 33 ALA A N 11
ATOM 17454 C CA . ALA A 1 37 ? 0.572 -26.816 8.185 1.00 1.34 33 ALA A CA 11
ATOM 17455 C C . ALA A 1 37 ? 0.145 -27.784 7.109 1.00 25.11 33 ALA A C 11
ATOM 17456 O O . ALA A 1 37 ? -0.880 -27.584 6.451 1.00 34.03 33 ALA A O 11
ATOM 17463 N N . ILE A 1 38 ? 0.946 -28.789 6.906 1.00 10.32 34 ILE A N 11
ATOM 17464 C CA . ILE A 1 38 ? 0.639 -29.869 5.982 1.00 34.43 34 ILE A CA 11
ATOM 17465 C C . ILE A 1 38 ? 0.700 -31.191 6.711 1.00 21.00 34 ILE A C 11
ATOM 17466 O O . ILE A 1 38 ? 1.713 -31.524 7.303 1.00 42.34 34 ILE A O 11
ATOM 17482 N N . ALA A 1 39 ? -0.386 -31.907 6.687 1.00 74.41 35 ALA A N 11
ATOM 17483 C CA . ALA A 1 39 ? -0.482 -33.195 7.324 1.00 61.00 35 ALA A CA 11
ATOM 17484 C C . ALA A 1 39 ? -0.482 -34.231 6.246 1.00 24.44 35 ALA A C 11
ATOM 17485 O O . ALA A 1 39 ? -1.217 -34.095 5.259 1.00 54.13 35 ALA A O 11
ATOM 17492 N N . TYR A 1 40 ? 0.340 -35.224 6.373 1.00 2.12 36 TYR A N 11
ATOM 17493 C CA . TYR A 1 40 ? 0.363 -36.229 5.375 1.00 23.33 36 TYR A CA 11
ATOM 17494 C C . TYR A 1 40 ? 0.453 -37.581 6.018 1.00 43.23 36 TYR A C 11
ATOM 17495 O O . TYR A 1 40 ? 1.483 -37.950 6.570 1.00 74.22 36 TYR A O 11
ATOM 17513 N N . ALA A 1 41 ? -0.617 -38.319 5.943 1.00 64.40 37 ALA A N 11
ATOM 17514 C CA . ALA A 1 41 ? -0.656 -39.617 6.549 1.00 30.21 37 ALA A CA 11
ATOM 17515 C C . ALA A 1 41 ? -0.053 -40.631 5.598 1.00 44.15 37 ALA A C 11
ATOM 17516 O O . ALA A 1 41 ? -0.304 -40.564 4.386 1.00 51.11 37 ALA A O 11
ATOM 17523 N N . PRO A 1 42 ? 0.717 -41.615 6.119 1.00 4.21 38 PRO A N 11
ATOM 17524 C CA . PRO A 1 42 ? 1.363 -42.670 5.303 1.00 73.42 38 PRO A CA 11
ATOM 17525 C C . PRO A 1 42 ? 0.347 -43.545 4.544 1.00 3.23 38 PRO A C 11
ATOM 17526 O O . PRO A 1 42 ? 0.717 -44.419 3.750 1.00 70.41 38 PRO A O 11
ATOM 17537 N N . SER A 1 43 ? -0.922 -43.311 4.814 1.00 4.42 39 SER A N 11
ATOM 17538 C CA . SER A 1 43 ? -2.012 -43.965 4.147 1.00 43.33 39 SER A CA 11
ATOM 17539 C C . SER A 1 43 ? -2.178 -43.375 2.724 1.00 31.52 39 SER A C 11
ATOM 17540 O O . SER A 1 43 ? -2.816 -43.974 1.851 1.00 74.20 39 SER A O 11
ATOM 17548 N N . GLY A 1 44 ? -1.578 -42.205 2.499 1.00 21.31 40 GLY A N 11
ATOM 17549 C CA . GLY A 1 44 ? -1.698 -41.532 1.222 1.00 73.51 40 GLY A CA 11
ATOM 17550 C C . GLY A 1 44 ? -2.654 -40.371 1.312 1.00 2.34 40 GLY A C 11
ATOM 17551 O O . GLY A 1 44 ? -3.096 -39.819 0.298 1.00 11.20 40 GLY A O 11
ATOM 17555 N N . ALA A 1 45 ? -2.984 -40.008 2.526 1.00 25.40 41 ALA A N 11
ATOM 17556 C CA . ALA A 1 45 ? -3.902 -38.921 2.782 1.00 11.24 41 ALA A CA 11
ATOM 17557 C C . ALA A 1 45 ? -3.136 -37.615 2.838 1.00 32.14 41 ALA A C 11
ATOM 17558 O O . ALA A 1 45 ? -2.130 -37.512 3.557 1.00 11.24 41 ALA A O 11
ATOM 17565 N N . SER A 1 46 ? -3.604 -36.628 2.106 1.00 41.33 42 SER A N 11
ATOM 17566 C CA . SER A 1 46 ? -2.930 -35.361 2.011 1.00 62.22 42 SER A CA 11
ATOM 17567 C C . SER A 1 46 ? -3.767 -34.292 2.699 1.00 50.32 42 SER A C 11
ATOM 17568 O O . SER A 1 46 ? -4.993 -34.283 2.566 1.00 55.04 42 SER A O 11
ATOM 17576 N N . GLY A 1 47 ? -3.123 -33.390 3.393 1.00 64.11 43 GLY A N 11
ATOM 17577 C CA . GLY A 1 47 ? -3.812 -32.294 3.998 1.00 55.41 43 GLY A CA 11
ATOM 17578 C C . GLY A 1 47 ? -2.931 -31.098 4.078 1.00 63.42 43 GLY A C 11
ATOM 17579 O O . GLY A 1 47 ? -1.734 -31.237 4.270 1.00 42.43 43 GLY A O 11
ATOM 17583 N N . LYS A 1 48 ? -3.498 -29.937 3.921 1.00 21.11 44 LYS A N 11
ATOM 17584 C CA . LYS A 1 48 ? -2.750 -28.705 3.920 1.00 32.22 44 LYS A CA 11
ATOM 17585 C C . LYS A 1 48 ? -3.652 -27.554 4.305 1.00 42.54 44 LYS A C 11
ATOM 17586 O O . LYS A 1 48 ? -4.816 -27.530 3.927 1.00 3.33 44 LYS A O 11
ATOM 17605 N N . ALA A 1 49 ? -3.133 -26.624 5.060 1.00 34.21 45 ALA A N 11
ATOM 17606 C CA . ALA A 1 49 ? -3.879 -25.479 5.484 1.00 51.55 45 ALA A CA 11
ATOM 17607 C C . ALA A 1 49 ? -2.922 -24.345 5.605 1.00 73.23 45 ALA A C 11
ATOM 17608 O O . ALA A 1 49 ? -1.803 -24.543 6.072 1.00 72.30 45 ALA A O 11
ATOM 17615 N N . TRP A 1 50 ? -3.316 -23.191 5.151 1.00 60.52 46 TRP A N 11
ATOM 17616 C CA . TRP A 1 50 ? -2.468 -22.044 5.166 1.00 75.51 46 TRP A CA 11
ATOM 17617 C C . TRP A 1 50 ? -3.313 -20.796 5.151 1.00 13.22 46 TRP A C 11
ATOM 17618 O O . TRP A 1 50 ? -4.509 -20.868 4.840 1.00 53.45 46 TRP A O 11
ATOM 17639 N N . HIS A 1 51 ? -2.703 -19.669 5.496 1.00 33.15 47 HIS A N 11
ATOM 17640 C CA . HIS A 1 51 ? -3.385 -18.370 5.602 1.00 10.35 47 HIS A CA 11
ATOM 17641 C C . HIS A 1 51 ? -4.266 -18.267 6.844 1.00 64.12 47 HIS A C 11
ATOM 17642 O O . HIS A 1 51 ? -5.108 -17.374 6.956 1.00 23.32 47 HIS A O 11
ATOM 17656 N N . GLN A 1 52 ? -4.007 -19.125 7.814 1.00 71.24 48 GLN A N 11
ATOM 17657 C CA . GLN A 1 52 ? -4.696 -19.064 9.078 1.00 13.34 48 GLN A CA 11
ATOM 17658 C C . GLN A 1 52 ? -3.899 -18.202 10.028 1.00 32.14 48 GLN A C 11
ATOM 17659 O O . GLN A 1 52 ? -2.676 -18.071 9.883 1.00 35.34 48 GLN A O 11
ATOM 17673 N N . ARG A 1 53 ? -4.574 -17.599 10.972 1.00 50.35 49 ARG A N 11
ATOM 17674 C CA . ARG A 1 53 ? -3.924 -16.687 11.905 1.00 54.44 49 ARG A CA 11
ATOM 17675 C C . ARG A 1 53 ? -3.508 -17.355 13.194 1.00 12.32 49 ARG A C 11
ATOM 17676 O O . ARG A 1 53 ? -2.832 -16.753 14.029 1.00 61.53 49 ARG A O 11
ATOM 17697 N N . THR A 1 54 ? -3.905 -18.561 13.372 1.00 40.42 50 THR A N 11
ATOM 17698 C CA . THR A 1 54 ? -3.524 -19.298 14.528 1.00 1.51 50 THR A CA 11
ATOM 17699 C C . THR A 1 54 ? -3.015 -20.668 14.127 1.00 52.31 50 THR A C 11
ATOM 17700 O O . THR A 1 54 ? -3.697 -21.390 13.382 1.00 2.54 50 THR A O 11
ATOM 17711 N N . PRO A 1 55 ? -1.784 -21.022 14.555 1.00 12.40 51 PRO A N 11
ATOM 17712 C CA . PRO A 1 55 ? -1.174 -22.327 14.273 1.00 42.12 51 PRO A CA 11
ATOM 17713 C C . PRO A 1 55 ? -2.107 -23.479 14.620 1.00 33.42 51 PRO A C 11
ATOM 17714 O O . PRO A 1 55 ? -2.304 -24.374 13.813 1.00 3.24 51 PRO A O 11
ATOM 17725 N N . ALA A 1 56 ? -2.740 -23.399 15.794 1.00 44.23 52 ALA A N 11
ATOM 17726 C CA . ALA A 1 56 ? -3.644 -24.446 16.252 1.00 44.32 52 ALA A CA 11
ATOM 17727 C C . ALA A 1 56 ? -4.791 -24.651 15.274 1.00 13.03 52 ALA A C 11
ATOM 17728 O O . ALA A 1 56 ? -5.100 -25.777 14.916 1.00 43.42 52 ALA A O 11
ATOM 17735 N N . ARG A 1 57 ? -5.388 -23.555 14.803 1.00 14.32 53 ARG A N 11
ATOM 17736 C CA . ARG A 1 57 ? -6.490 -23.648 13.864 1.00 3.42 53 ARG A CA 11
ATOM 17737 C C . ARG A 1 57 ? -6.004 -24.171 12.537 1.00 5.51 53 ARG A C 11
ATOM 17738 O O . ARG A 1 57 ? -6.653 -25.006 11.928 1.00 22.14 53 ARG A O 11
ATOM 17759 N N . ALA A 1 58 ? -4.845 -23.700 12.116 1.00 64.55 54 ALA A N 11
ATOM 17760 C CA . ALA A 1 58 ? -4.230 -24.142 10.874 1.00 3.32 54 ALA A CA 11
ATOM 17761 C C . ALA A 1 58 ? -3.999 -25.650 10.891 1.00 24.22 54 ALA A C 11
ATOM 17762 O O . ALA A 1 58 ? -4.348 -26.344 9.948 1.00 43.13 54 ALA A O 11
ATOM 17769 N N . GLU A 1 59 ? -3.461 -26.138 11.988 1.00 52.22 55 GLU A N 11
ATOM 17770 C CA . GLU A 1 59 ? -3.193 -27.556 12.171 1.00 12.52 55 GLU A CA 11
ATOM 17771 C C . GLU A 1 59 ? -4.488 -28.359 12.211 1.00 42.12 55 GLU A C 11
ATOM 17772 O O . GLU A 1 59 ? -4.562 -29.444 11.647 1.00 41.14 55 GLU A O 11
ATOM 17784 N N . GLN A 1 60 ? -5.512 -27.805 12.853 1.00 33.12 56 GLN A N 11
ATOM 17785 C CA . GLN A 1 60 ? -6.837 -28.428 12.889 1.00 63.23 56 GLN A CA 11
ATOM 17786 C C . GLN A 1 60 ? -7.393 -28.582 11.482 1.00 73.42 56 GLN A C 11
ATOM 17787 O O . GLN A 1 60 ? -7.879 -29.663 11.107 1.00 43.51 56 GLN A O 11
ATOM 17801 N N . VAL A 1 61 ? -7.289 -27.517 10.698 1.00 53.35 57 VAL A N 11
ATOM 17802 C CA . VAL A 1 61 ? -7.739 -27.536 9.324 1.00 4.10 57 VAL A CA 11
ATOM 17803 C C . VAL A 1 61 ? -6.891 -28.524 8.518 1.00 54.42 57 VAL A C 11
ATOM 17804 O O . VAL A 1 61 ? -7.413 -29.259 7.701 1.00 44.34 57 VAL A O 11
ATOM 17817 N N . ALA A 1 62 ? -5.591 -28.573 8.804 1.00 1.31 58 ALA A N 11
ATOM 17818 C CA . ALA A 1 62 ? -4.676 -29.483 8.115 1.00 34.43 58 ALA A CA 11
ATOM 17819 C C . ALA A 1 62 ? -5.061 -30.933 8.375 1.00 3.20 58 ALA A C 11
ATOM 17820 O O . ALA A 1 62 ? -5.028 -31.767 7.459 1.00 52.44 58 ALA A O 11
ATOM 17827 N N . LEU A 1 63 ? -5.445 -31.223 9.613 1.00 13.24 59 LEU A N 11
ATOM 17828 C CA . LEU A 1 63 ? -5.901 -32.551 9.988 1.00 15.42 59 LEU A CA 11
ATOM 17829 C C . LEU A 1 63 ? -7.198 -32.877 9.270 1.00 54.12 59 LEU A C 11
ATOM 17830 O O . LEU A 1 63 ? -7.366 -33.979 8.770 1.00 22.42 59 LEU A O 11
ATOM 17846 N N . GLU A 1 64 ? -8.093 -31.894 9.193 1.00 55.21 60 GLU A N 11
ATOM 17847 C CA . GLU A 1 64 ? -9.361 -32.043 8.492 1.00 32.32 60 GLU A CA 11
ATOM 17848 C C . GLU A 1 64 ? -9.126 -32.294 7.001 1.00 23.14 60 GLU A C 11
ATOM 17849 O O . GLU A 1 64 ? -9.747 -33.170 6.404 1.00 62.30 60 GLU A O 11
ATOM 17861 N N . LYS A 1 65 ? -8.212 -31.530 6.421 1.00 32.11 61 LYS A N 11
ATOM 17862 C CA . LYS A 1 65 ? -7.850 -31.663 5.021 1.00 73.20 61 LYS A CA 11
ATOM 17863 C C . LYS A 1 65 ? -7.281 -33.031 4.761 1.00 32.11 61 LYS A C 11
ATOM 17864 O O . LYS A 1 65 ? -7.638 -33.675 3.796 1.00 23.44 61 LYS A O 11
ATOM 17883 N N . CYS A 1 66 ? -6.391 -33.460 5.640 1.00 0.22 62 CYS A N 11
ATOM 17884 C CA . CYS A 1 66 ? -5.764 -34.763 5.531 1.00 4.12 62 CYS A CA 11
ATOM 17885 C C . CYS A 1 66 ? -6.811 -35.828 5.678 1.00 3.23 62 CYS A C 11
ATOM 17886 O O . CYS A 1 66 ? -6.859 -36.798 4.916 1.00 43.11 62 CYS A O 11
ATOM 17893 N N . GLY A 1 67 ? -7.650 -35.643 6.654 1.00 41.21 63 GLY A N 11
ATOM 17894 C CA . GLY A 1 67 ? -8.731 -36.512 6.854 1.00 1.34 63 GLY A CA 11
ATOM 17895 C C . GLY A 1 67 ? -8.711 -37.105 8.212 1.00 4.23 63 GLY A C 11
ATOM 17896 O O . GLY A 1 67 ? -9.749 -37.163 8.879 1.00 73.53 63 GLY A O 11
ATOM 17900 N N . ASP A 1 68 ? -7.539 -37.512 8.673 1.00 70.25 64 ASP A N 11
ATOM 17901 C CA . ASP A 1 68 ? -7.496 -38.217 9.919 1.00 62.40 64 ASP A CA 11
ATOM 17902 C C . ASP A 1 68 ? -7.025 -37.295 11.013 1.00 74.13 64 ASP A C 11
ATOM 17903 O O . ASP A 1 68 ? -6.125 -36.478 10.802 1.00 45.20 64 ASP A O 11
ATOM 17912 N N . LYS A 1 69 ? -7.603 -37.429 12.175 1.00 21.13 65 LYS A N 11
ATOM 17913 C CA . LYS A 1 69 ? -7.223 -36.635 13.323 1.00 72.13 65 LYS A CA 11
ATOM 17914 C C . LYS A 1 69 ? -5.793 -36.980 13.719 1.00 1.12 65 LYS A C 11
ATOM 17915 O O . LYS A 1 69 ? -5.020 -36.123 14.142 1.00 23.50 65 LYS A O 11
ATOM 17934 N N . THR A 1 70 ? -5.458 -38.237 13.581 1.00 55.13 66 THR A N 11
ATOM 17935 C CA . THR A 1 70 ? -4.131 -38.696 13.875 1.00 32.42 66 THR A CA 11
ATOM 17936 C C . THR A 1 70 ? -3.217 -38.644 12.622 1.00 70.03 66 THR A C 11
ATOM 17937 O O . THR A 1 70 ? -2.194 -39.355 12.573 1.00 0.43 66 THR A O 11
ATOM 17948 N N . CYS A 1 71 ? -3.561 -37.805 11.617 1.00 5.52 67 CYS A N 11
ATOM 17949 C CA . CYS A 1 71 ? -2.668 -37.564 10.529 1.00 61.13 67 CYS A CA 11
ATOM 17950 C C . CYS A 1 71 ? -1.390 -36.946 11.078 1.00 34.23 67 CYS A C 11
ATOM 17951 O O . CYS A 1 71 ? -1.418 -35.866 11.647 1.00 21.53 67 CYS A O 11
ATOM 17958 N N . LYS A 1 72 ? -0.307 -37.659 10.973 1.00 13.45 68 LYS A N 11
ATOM 17959 C CA . LYS A 1 72 ? 0.957 -37.211 11.496 1.00 1.04 68 LYS A CA 11
ATOM 17960 C C . LYS A 1 72 ? 1.868 -36.808 10.367 1.00 11.53 68 LYS A C 11
ATOM 17961 O O . LYS A 1 72 ? 1.443 -36.825 9.219 1.00 43.24 68 LYS A O 11
ATOM 17980 N N . VAL A 1 73 ? 3.073 -36.339 10.709 1.00 53.51 69 VAL A N 11
ATOM 17981 C CA . VAL A 1 73 ? 4.048 -35.800 9.738 1.00 43.11 69 VAL A CA 11
ATOM 17982 C C . VAL A 1 73 ? 3.556 -34.393 9.351 1.00 34.35 69 VAL A C 11
ATOM 17983 O O . VAL A 1 73 ? 3.874 -33.818 8.299 1.00 63.44 69 VAL A O 11
ATOM 17996 N N . VAL A 1 74 ? 2.795 -33.828 10.285 1.00 53.31 70 VAL A N 11
ATOM 17997 C CA . VAL A 1 74 ? 2.249 -32.508 10.158 1.00 53.44 70 VAL A CA 11
ATOM 17998 C C . VAL A 1 74 ? 3.375 -31.522 10.198 1.00 21.34 70 VAL A C 11
ATOM 17999 O O . VAL A 1 74 ? 3.995 -31.315 11.230 1.00 52.23 70 VAL A O 11
ATOM 18012 N N . SER A 1 75 ? 3.655 -30.954 9.095 1.00 2.15 71 SER A N 11
ATOM 18013 C CA . SER A 1 75 ? 4.705 -30.008 9.017 1.00 70.30 71 SER A CA 11
ATOM 18014 C C . SER A 1 75 ? 4.093 -28.634 9.199 1.00 70.44 71 SER A C 11
ATOM 18015 O O . SER A 1 75 ? 3.191 -28.260 8.459 1.00 73.45 71 SER A O 11
ATOM 18023 N N . ARG A 1 76 ? 4.561 -27.904 10.173 1.00 43.11 72 ARG A N 11
ATOM 18024 C CA . ARG A 1 76 ? 4.028 -26.593 10.459 1.00 64.51 72 ARG A CA 11
ATOM 18025 C C . ARG A 1 76 ? 4.973 -25.574 9.908 1.00 61.44 72 ARG A C 11
ATOM 18026 O O . ARG A 1 76 ? 6.165 -25.608 10.213 1.00 63.13 72 ARG A O 11
ATOM 18047 N N . PHE A 1 77 ? 4.473 -24.664 9.144 1.00 22.31 73 PHE A N 11
ATOM 18048 C CA . PHE A 1 77 ? 5.308 -23.683 8.537 1.00 3.12 73 PHE A CA 11
ATOM 18049 C C . PHE A 1 77 ? 4.592 -22.369 8.369 1.00 61.34 73 PHE A C 11
ATOM 18050 O O . PHE A 1 77 ? 3.378 -22.321 8.247 1.00 61.35 73 PHE A O 11
ATOM 18067 N N . THR A 1 78 ? 5.345 -21.324 8.402 1.00 63.22 74 THR A N 11
ATOM 18068 C CA . THR A 1 78 ? 4.863 -19.988 8.159 1.00 73.11 74 THR A CA 11
ATOM 18069 C C . THR A 1 78 ? 5.503 -19.523 6.855 1.00 32.42 74 THR A C 11
ATOM 18070 O O . THR A 1 78 ? 5.499 -18.347 6.485 1.00 4.53 74 THR A O 11
ATOM 18081 N N . ARG A 1 79 ? 6.085 -20.495 6.210 1.00 14.01 75 ARG A N 11
ATOM 18082 C CA . ARG A 1 79 ? 6.786 -20.381 4.973 1.00 61.44 75 ARG A CA 11
ATOM 18083 C C . ARG A 1 79 ? 6.034 -21.220 3.954 1.00 62.11 75 ARG A C 11
ATOM 18084 O O . ARG A 1 79 ? 4.818 -21.389 4.084 1.00 43.13 75 ARG A O 11
ATOM 18105 N N . CYS A 1 80 ? 6.693 -21.725 2.955 1.00 61.21 76 CYS A N 11
ATOM 18106 C CA . CYS A 1 80 ? 6.012 -22.569 2.012 1.00 63.00 76 CYS A CA 11
ATOM 18107 C C . CYS A 1 80 ? 6.521 -23.994 2.105 1.00 5.14 76 CYS A C 11
ATOM 18108 O O . CYS A 1 80 ? 7.730 -24.229 2.219 1.00 51.12 76 CYS A O 11
ATOM 18115 N N . GLY A 1 81 ? 5.603 -24.923 2.105 1.00 71.04 77 GLY A N 11
ATOM 18116 C CA . GLY A 1 81 ? 5.937 -26.323 2.152 1.00 71.41 77 GLY A CA 11
ATOM 18117 C C . GLY A 1 81 ? 5.488 -27.001 0.884 1.00 22.30 77 GLY A C 11
ATOM 18118 O O . GLY A 1 81 ? 4.369 -26.762 0.428 1.00 72.55 77 GLY A O 11
ATOM 18122 N N . ALA A 1 82 ? 6.332 -27.830 0.319 1.00 14.34 78 ALA A N 11
ATOM 18123 C CA . ALA A 1 82 ? 6.036 -28.477 -0.954 1.00 65.52 78 ALA A CA 11
ATOM 18124 C C . ALA A 1 82 ? 6.298 -29.975 -0.865 1.00 70.15 78 ALA A C 11
ATOM 18125 O O . ALA A 1 82 ? 7.307 -30.388 -0.345 1.00 63.33 78 ALA A O 11
ATOM 18132 N N . VAL A 1 83 ? 5.395 -30.773 -1.378 1.00 0.42 79 VAL A N 11
ATOM 18133 C CA . VAL A 1 83 ? 5.505 -32.213 -1.306 1.00 12.14 79 VAL A CA 11
ATOM 18134 C C . VAL A 1 83 ? 5.588 -32.837 -2.701 1.00 64.51 79 VAL A C 11
ATOM 18135 O O . VAL A 1 83 ? 4.677 -32.634 -3.582 1.00 61.45 79 VAL A O 11
ATOM 18148 N N . ALA A 1 84 ? 6.651 -33.585 -2.891 1.00 71.12 80 ALA A N 11
ATOM 18149 C CA . ALA A 1 84 ? 6.926 -34.307 -4.105 1.00 71.14 80 ALA A CA 11
ATOM 18150 C C . ALA A 1 84 ? 6.650 -35.783 -3.892 1.00 31.33 80 ALA A C 11
ATOM 18151 O O . ALA A 1 84 ? 6.871 -36.319 -2.794 1.00 73.02 80 ALA A O 11
ATOM 18158 N N . TYR A 1 85 ? 6.161 -36.414 -4.927 1.00 53.32 81 TYR A N 11
ATOM 18159 C CA . TYR A 1 85 ? 5.766 -37.817 -4.905 1.00 64.04 81 TYR A CA 11
ATOM 18160 C C . TYR A 1 85 ? 6.675 -38.611 -5.815 1.00 42.40 81 TYR A C 11
ATOM 18161 O O . TYR A 1 85 ? 6.700 -38.364 -7.027 1.00 52.03 81 TYR A O 11
ATOM 18179 N N . ASN A 1 86 ? 7.413 -39.534 -5.268 1.00 23.13 82 ASN A N 11
ATOM 18180 C CA . ASN A 1 86 ? 8.307 -40.364 -6.059 1.00 32.12 82 ASN A CA 11
ATOM 18181 C C . ASN A 1 86 ? 8.446 -41.734 -5.447 1.00 44.41 82 ASN A C 11
ATOM 18182 O O . ASN A 1 86 ? 8.833 -41.857 -4.291 1.00 62.13 82 ASN A O 11
ATOM 18193 N N . GLY A 1 87 ? 8.098 -42.752 -6.215 1.00 74.30 83 GLY A N 11
ATOM 18194 C CA . GLY A 1 87 ? 8.248 -44.130 -5.785 1.00 33.34 83 GLY A CA 11
ATOM 18195 C C . GLY A 1 87 ? 7.397 -44.454 -4.584 1.00 71.00 83 GLY A C 11
ATOM 18196 O O . GLY A 1 87 ? 7.834 -45.197 -3.689 1.00 11.43 83 GLY A O 11
ATOM 18200 N N . SER A 1 88 ? 6.198 -43.853 -4.545 1.00 52.54 84 SER A N 11
ATOM 18201 C CA . SER A 1 88 ? 5.235 -44.000 -3.468 1.00 22.14 84 SER A CA 11
ATOM 18202 C C . SER A 1 88 ? 5.736 -43.347 -2.157 1.00 11.10 84 SER A C 11
ATOM 18203 O O . SER A 1 88 ? 5.128 -43.497 -1.089 1.00 4.21 84 SER A O 11
ATOM 18211 N N . LYS A 1 89 ? 6.831 -42.610 -2.258 1.00 61.53 85 LYS A N 11
ATOM 18212 C CA . LYS A 1 89 ? 7.391 -41.892 -1.143 1.00 54.31 85 LYS A CA 11
ATOM 18213 C C . LYS A 1 89 ? 7.054 -40.430 -1.275 1.00 51.54 85 LYS A C 11
ATOM 18214 O O . LYS A 1 89 ? 7.022 -39.881 -2.395 1.00 5.10 85 LYS A O 11
ATOM 18233 N N . TYR A 1 90 ? 6.792 -39.806 -0.162 1.00 23.20 86 TYR A N 11
ATOM 18234 C CA . TYR A 1 90 ? 6.402 -38.420 -0.134 1.00 64.21 86 TYR A CA 11
ATOM 18235 C C . TYR A 1 90 ? 7.455 -37.628 0.595 1.00 72.13 86 TYR A C 11
ATOM 18236 O O . TYR A 1 90 ? 7.723 -37.881 1.774 1.00 41.53 86 TYR A O 11
ATOM 18254 N N . GLN A 1 91 ? 8.070 -36.704 -0.089 1.00 3.03 87 GLN A N 11
ATOM 18255 C CA . GLN A 1 91 ? 9.122 -35.916 0.511 1.00 2.21 87 GLN A CA 11
ATOM 18256 C C . GLN A 1 91 ? 8.615 -34.486 0.642 1.00 73.44 87 GLN A C 11
ATOM 18257 O O . GLN A 1 91 ? 8.124 -33.904 -0.340 1.00 41.42 87 GLN A O 11
ATOM 18271 N N . GLY A 1 92 ? 8.672 -33.957 1.847 1.00 71.25 88 GLY A N 11
ATOM 18272 C CA . GLY A 1 92 ? 8.202 -32.626 2.092 1.00 14.43 88 GLY A CA 11
ATOM 18273 C C . GLY A 1 92 ? 9.332 -31.638 2.219 1.00 54.15 88 GLY A C 11
ATOM 18274 O O . GLY A 1 92 ? 10.114 -31.692 3.171 1.00 42.22 88 GLY A O 11
ATOM 18278 N N . GLY A 1 93 ? 9.417 -30.760 1.261 1.00 13.10 89 GLY A N 11
ATOM 18279 C CA . GLY A 1 93 ? 10.401 -29.719 1.241 1.00 10.34 89 GLY A CA 11
ATOM 18280 C C . GLY A 1 93 ? 9.830 -28.458 1.806 1.00 74.01 89 GLY A C 11
ATOM 18281 O O . GLY A 1 93 ? 8.601 -28.329 1.926 1.00 71.31 89 GLY A O 11
ATOM 18285 N N . THR A 1 94 ? 10.664 -27.534 2.182 1.00 44.04 90 THR A N 11
ATOM 18286 C CA . THR A 1 94 ? 10.188 -26.303 2.767 1.00 14.43 90 THR A CA 11
ATOM 18287 C C . THR A 1 94 ? 11.164 -25.162 2.460 1.00 74.23 90 THR A C 11
ATOM 18288 O O . THR A 1 94 ? 12.376 -25.372 2.305 1.00 4.12 90 THR A O 11
ATOM 18299 N N . GLY A 1 95 ? 10.628 -23.995 2.366 1.00 64.41 91 GLY A N 11
ATOM 18300 C CA . GLY A 1 95 ? 11.374 -22.807 2.074 1.00 41.42 91 GLY A CA 11
ATOM 18301 C C . GLY A 1 95 ? 10.519 -21.614 2.339 1.00 11.11 91 GLY A C 11
ATOM 18302 O O . GLY A 1 95 ? 9.310 -21.732 2.328 1.00 43.43 91 GLY A O 11
ATOM 18306 N N . LEU A 1 96 ? 11.126 -20.478 2.617 1.00 64.42 92 LEU A N 11
ATOM 18307 C CA . LEU A 1 96 ? 10.377 -19.229 2.874 1.00 52.24 92 LEU A CA 11
ATOM 18308 C C . LEU A 1 96 ? 9.482 -18.854 1.713 1.00 5.13 92 LEU A C 11
ATOM 18309 O O . LEU A 1 96 ? 8.363 -18.395 1.902 1.00 72.03 92 LEU A O 11
ATOM 18325 N N . THR A 1 97 ? 9.972 -19.071 0.546 1.00 51.31 93 THR A N 11
ATOM 18326 C CA . THR A 1 97 ? 9.233 -18.838 -0.659 1.00 42.00 93 THR A CA 11
ATOM 18327 C C . THR A 1 97 ? 8.947 -20.181 -1.290 1.00 24.45 93 THR A C 11
ATOM 18328 O O . THR A 1 97 ? 9.626 -21.167 -0.963 1.00 22.23 93 THR A O 11
ATOM 18339 N N . ARG A 1 98 ? 7.973 -20.247 -2.185 1.00 52.22 94 ARG A N 11
ATOM 18340 C CA . ARG A 1 98 ? 7.679 -21.499 -2.874 1.00 31.14 94 ARG A CA 11
ATOM 18341 C C . ARG A 1 98 ? 8.862 -21.932 -3.730 1.00 10.30 94 ARG A C 11
ATOM 18342 O O . ARG A 1 98 ? 9.096 -23.110 -3.919 1.00 32.53 94 ARG A O 11
ATOM 18363 N N . ARG A 1 99 ? 9.639 -20.954 -4.188 1.00 3.21 95 ARG A N 11
ATOM 18364 C CA . ARG A 1 99 ? 10.817 -21.210 -4.985 1.00 4.43 95 ARG A CA 11
ATOM 18365 C C . ARG A 1 99 ? 11.856 -21.948 -4.170 1.00 60.13 95 ARG A C 11
ATOM 18366 O O . ARG A 1 99 ? 12.412 -22.959 -4.612 1.00 52.50 95 ARG A O 11
ATOM 18387 N N . ALA A 1 100 ? 12.101 -21.464 -2.973 1.00 61.23 96 ALA A N 11
ATOM 18388 C CA . ALA A 1 100 ? 13.060 -22.086 -2.097 1.00 62.11 96 ALA A CA 11
ATOM 18389 C C . ALA A 1 100 ? 12.528 -23.406 -1.580 1.00 73.04 96 ALA A C 11
ATOM 18390 O O . ALA A 1 100 ? 13.296 -24.342 -1.337 1.00 41.21 96 ALA A O 11
ATOM 18397 N N . ALA A 1 101 ? 11.212 -23.487 -1.434 1.00 51.31 97 ALA A N 11
ATOM 18398 C CA . ALA A 1 101 ? 10.573 -24.700 -0.974 1.00 15.33 97 ALA A CA 11
ATOM 18399 C C . ALA A 1 101 ? 10.746 -25.812 -1.985 1.00 65.52 97 ALA A C 11
ATOM 18400 O O . ALA A 1 101 ? 11.178 -26.916 -1.637 1.00 21.23 97 ALA A O 11
ATOM 18407 N N . GLU A 1 102 ? 10.452 -25.504 -3.251 1.00 3.45 98 GLU A N 11
ATOM 18408 C CA . GLU A 1 102 ? 10.576 -26.473 -4.309 1.00 62.43 98 GLU A CA 11
ATOM 18409 C C . GLU A 1 102 ? 12.031 -26.806 -4.537 1.00 54.45 98 GLU A C 11
ATOM 18410 O O . GLU A 1 102 ? 12.368 -27.929 -4.868 1.00 15.11 98 GLU A O 11
ATOM 18422 N N . ASP A 1 103 ? 12.894 -25.824 -4.304 1.00 4.35 99 ASP A N 11
ATOM 18423 C CA . ASP A 1 103 ? 14.322 -26.016 -4.433 1.00 64.01 99 ASP A CA 11
ATOM 18424 C C . ASP A 1 103 ? 14.798 -27.052 -3.430 1.00 73.25 99 ASP A C 11
ATOM 18425 O O . ASP A 1 103 ? 15.476 -28.003 -3.781 1.00 73.52 99 ASP A O 11
ATOM 18434 N N . ASP A 1 104 ? 14.375 -26.901 -2.196 1.00 2.21 100 ASP A N 11
ATOM 18435 C CA . ASP A 1 104 ? 14.750 -27.835 -1.121 1.00 3.43 100 ASP A CA 11
ATOM 18436 C C . ASP A 1 104 ? 14.175 -29.232 -1.392 1.00 72.13 100 ASP A C 11
ATOM 18437 O O . ASP A 1 104 ? 14.889 -30.260 -1.308 1.00 43.22 100 ASP A O 11
ATOM 18446 N N . ALA A 1 105 ? 12.914 -29.252 -1.785 1.00 12.53 101 ALA A N 11
ATOM 18447 C CA . ALA A 1 105 ? 12.213 -30.476 -2.118 1.00 21.42 101 ALA A CA 11
ATOM 18448 C C . ALA A 1 105 ? 12.895 -31.219 -3.257 1.00 24.21 101 ALA A C 11
ATOM 18449 O O . ALA A 1 105 ? 13.071 -32.407 -3.184 1.00 50.21 101 ALA A O 11
ATOM 18456 N N . VAL A 1 106 ? 13.320 -30.503 -4.284 1.00 21.23 102 VAL A N 11
ATOM 18457 C CA . VAL A 1 106 ? 13.940 -31.134 -5.434 1.00 0.42 102 VAL A CA 11
ATOM 18458 C C . VAL A 1 106 ? 15.398 -31.506 -5.120 1.00 31.13 102 VAL A C 11
ATOM 18459 O O . VAL A 1 106 ? 15.974 -32.402 -5.740 1.00 43.21 102 VAL A O 11
ATOM 18472 N N . ASN A 1 107 ? 15.992 -30.805 -4.161 1.00 12.42 103 ASN A N 11
ATOM 18473 C CA . ASN A 1 107 ? 17.327 -31.151 -3.664 1.00 11.12 103 ASN A CA 11
ATOM 18474 C C . ASN A 1 107 ? 17.289 -32.514 -3.045 1.00 44.41 103 ASN A C 11
ATOM 18475 O O . ASN A 1 107 ? 18.178 -33.338 -3.256 1.00 43.54 103 ASN A O 11
ATOM 18486 N N . ARG A 1 108 ? 16.249 -32.758 -2.294 1.00 11.40 104 ARG A N 11
ATOM 18487 C CA . ARG A 1 108 ? 16.093 -34.037 -1.655 1.00 4.21 104 ARG A CA 11
ATOM 18488 C C . ARG A 1 108 ? 15.423 -35.063 -2.568 1.00 51.52 104 ARG A C 11
ATOM 18489 O O . ARG A 1 108 ? 15.685 -36.260 -2.456 1.00 44.23 104 ARG A O 11
ATOM 18510 N N . LEU A 1 109 ? 14.591 -34.614 -3.474 1.00 70.32 105 LEU A N 11
ATOM 18511 C CA . LEU A 1 109 ? 13.795 -35.526 -4.241 1.00 50.02 105 LEU A CA 11
ATOM 18512 C C . LEU A 1 109 ? 13.766 -35.166 -5.733 1.00 43.32 105 LEU A C 11
ATOM 18513 O O . LEU A 1 109 ? 13.354 -34.078 -6.112 1.00 64.55 105 LEU A O 11
ATOM 18529 N N . GLU A 1 110 ? 14.209 -36.095 -6.560 1.00 62.11 106 GLU A N 11
ATOM 18530 C CA . GLU A 1 110 ? 14.059 -36.018 -7.980 1.00 13.31 106 GLU A CA 11
ATOM 18531 C C . GLU A 1 110 ? 13.494 -37.346 -8.444 1.00 74.24 106 GLU A C 11
ATOM 18532 O O . GLU A 1 110 ? 13.624 -38.341 -7.749 1.00 5.05 106 GLU A O 11
ATOM 18544 N N . GLY A 1 111 ? 12.866 -37.360 -9.577 1.00 73.25 107 GLY A N 11
ATOM 18545 C CA . GLY A 1 111 ? 12.277 -38.592 -10.096 1.00 32.41 107 GLY A CA 11
ATOM 18546 C C . GLY A 1 111 ? 10.778 -38.558 -9.965 1.00 12.23 107 GLY A C 11
ATOM 18547 O O . GLY A 1 111 ? 10.050 -39.367 -10.552 1.00 3.42 107 GLY A O 11
ATOM 18551 N N . GLY A 1 112 ? 10.333 -37.627 -9.187 1.00 64.14 108 GLY A N 11
ATOM 18552 C CA . GLY A 1 112 ? 8.946 -37.379 -8.994 1.00 2.41 108 GLY A CA 11
ATOM 18553 C C . GLY A 1 112 ? 8.748 -35.910 -9.010 1.00 23.31 108 GLY A C 11
ATOM 18554 O O . GLY A 1 112 ? 9.718 -35.178 -9.205 1.00 5.35 108 GLY A O 11
ATOM 18558 N N . ARG A 1 113 ? 7.570 -35.449 -8.758 1.00 12.22 109 ARG A N 11
ATOM 18559 C CA . ARG A 1 113 ? 7.308 -34.047 -8.852 1.00 73.32 109 ARG A CA 11
ATOM 18560 C C . ARG A 1 113 ? 6.534 -33.572 -7.697 1.00 74.14 109 ARG A C 11
ATOM 18561 O O . ARG A 1 113 ? 5.907 -34.368 -6.972 1.00 45.13 109 ARG A O 11
ATOM 18582 N N . ILE A 1 114 ? 6.579 -32.295 -7.523 1.00 63.53 110 ILE A N 11
ATOM 18583 C CA . ILE A 1 114 ? 5.905 -31.622 -6.461 1.00 55.15 110 ILE A CA 11
ATOM 18584 C C . ILE A 1 114 ? 4.476 -31.458 -6.852 1.00 53.14 110 ILE A C 11
ATOM 18585 O O . ILE A 1 114 ? 4.153 -30.670 -7.739 1.00 42.52 110 ILE A O 11
ATOM 18601 N N . VAL A 1 115 ? 3.619 -32.213 -6.239 1.00 64.22 111 VAL A N 11
ATOM 18602 C CA . VAL A 1 115 ? 2.233 -32.142 -6.616 1.00 14.42 111 VAL A CA 11
ATOM 18603 C C . VAL A 1 115 ? 1.451 -31.429 -5.554 1.00 43.24 111 VAL A C 11
ATOM 18604 O O . VAL A 1 115 ? 0.355 -30.915 -5.814 1.00 33.22 111 VAL A O 11
ATOM 18617 N N . ASN A 1 116 ? 2.016 -31.361 -4.357 1.00 32.32 112 ASN A N 11
ATOM 18618 C CA . ASN A 1 116 ? 1.327 -30.667 -3.292 1.00 1.55 112 ASN A CA 11
ATOM 18619 C C . ASN A 1 116 ? 2.203 -29.553 -2.798 1.00 64.53 112 ASN A C 11
ATOM 18620 O O . ASN A 1 116 ? 3.409 -29.692 -2.804 1.00 44.15 112 ASN A O 11
ATOM 18631 N N . TRP A 1 117 ? 1.612 -28.461 -2.395 1.00 70.52 113 TRP A N 11
ATOM 18632 C CA . TRP A 1 117 ? 2.324 -27.346 -1.842 1.00 35.13 113 TRP A CA 11
ATOM 18633 C C . TRP A 1 117 ? 1.333 -26.436 -1.178 1.00 30.55 113 TRP A C 11
ATOM 18634 O O . TRP A 1 117 ? 0.123 -26.508 -1.466 1.00 53.01 113 TRP A O 11
ATOM 18655 N N . ALA A 1 118 ? 1.817 -25.636 -0.287 1.00 45.14 114 ALA A N 11
ATOM 18656 C CA . ALA A 1 118 ? 1.042 -24.636 0.380 1.00 11.11 114 ALA A CA 11
ATOM 18657 C C . ALA A 1 118 ? 1.988 -23.607 0.916 1.00 43.12 114 ALA A C 11
ATOM 18658 O O . ALA A 1 118 ? 2.940 -23.943 1.625 1.00 42.54 114 ALA A O 11
ATOM 18665 N N . CYS A 1 119 ? 1.772 -22.386 0.565 1.00 44.54 115 CYS A N 11
ATOM 18666 C CA . CYS A 1 119 ? 2.674 -21.340 0.948 1.00 35.22 115 CYS A CA 11
ATOM 18667 C C . CYS A 1 119 ? 1.999 -20.326 1.827 1.00 74.42 115 CYS A C 11
ATOM 18668 O O . CYS A 1 119 ? 0.842 -19.976 1.606 1.00 71.14 115 CYS A O 11
ATOM 18675 N N . ASN A 1 120 ? 2.690 -19.893 2.830 1.00 1.53 116 ASN A N 11
ATOM 18676 C CA . ASN A 1 120 ? 2.234 -18.784 3.626 1.00 51.43 116 ASN A CA 11
ATOM 18677 C C . ASN A 1 120 ? 3.083 -17.591 3.273 1.00 33.34 116 ASN A C 11
ATOM 18678 O O . ASN A 1 120 ? 2.615 -16.719 2.511 1.00 10.55 116 ASN A O 11
ATOM 18690 N N . PRO A 1 5 ? 9.495 -14.242 -34.337 1.00 10.00 1 PRO A N 12
ATOM 18691 C CA . PRO A 1 5 ? 8.482 -15.191 -33.912 1.00 44.04 1 PRO A CA 12
ATOM 18692 C C . PRO A 1 5 ? 7.222 -14.950 -34.716 1.00 11.31 1 PRO A C 12
ATOM 18693 O O . PRO A 1 5 ? 7.133 -13.954 -35.439 1.00 11.14 1 PRO A O 12
ATOM 18704 N N . THR A 1 6 ? 6.267 -15.835 -34.604 1.00 3.13 2 THR A N 12
ATOM 18705 C CA . THR A 1 6 ? 4.996 -15.670 -35.237 1.00 63.11 2 THR A CA 12
ATOM 18706 C C . THR A 1 6 ? 3.913 -16.101 -34.242 1.00 51.42 2 THR A C 12
ATOM 18707 O O . THR A 1 6 ? 4.015 -17.155 -33.609 1.00 53.33 2 THR A O 12
ATOM 18718 N N . VAL A 1 7 ? 2.926 -15.271 -34.061 1.00 71.41 3 VAL A N 12
ATOM 18719 C CA . VAL A 1 7 ? 1.884 -15.528 -33.088 1.00 21.12 3 VAL A CA 12
ATOM 18720 C C . VAL A 1 7 ? 0.564 -15.727 -33.793 1.00 41.44 3 VAL A C 12
ATOM 18721 O O . VAL A 1 7 ? 0.439 -15.411 -34.985 1.00 25.20 3 VAL A O 12
ATOM 18734 N N . ASP A 1 8 ? -0.402 -16.253 -33.099 1.00 21.40 4 ASP A N 12
ATOM 18735 C CA . ASP A 1 8 ? -1.712 -16.440 -33.673 1.00 65.15 4 ASP A CA 12
ATOM 18736 C C . ASP A 1 8 ? -2.676 -15.494 -32.993 1.00 64.10 4 ASP A C 12
ATOM 18737 O O . ASP A 1 8 ? -2.574 -15.257 -31.787 1.00 42.23 4 ASP A O 12
ATOM 18746 N N . ALA A 1 9 ? -3.563 -14.927 -33.759 1.00 52.13 5 ALA A N 12
ATOM 18747 C CA . ALA A 1 9 ? -4.485 -13.942 -33.285 1.00 15.03 5 ALA A CA 12
ATOM 18748 C C . ALA A 1 9 ? -5.625 -14.595 -32.556 1.00 51.23 5 ALA A C 12
ATOM 18749 O O . ALA A 1 9 ? -6.456 -15.278 -33.156 1.00 63.34 5 ALA A O 12
ATOM 18756 N N . HIS A 1 10 ? -5.633 -14.425 -31.275 1.00 51.25 6 HIS A N 12
ATOM 18757 C CA . HIS A 1 10 ? -6.674 -14.937 -30.445 1.00 73.22 6 HIS A CA 12
ATOM 18758 C C . HIS A 1 10 ? -7.167 -13.824 -29.549 1.00 73.12 6 HIS A C 12
ATOM 18759 O O . HIS A 1 10 ? -6.370 -13.040 -29.006 1.00 63.23 6 HIS A O 12
ATOM 18773 N N . LEU A 1 11 ? -8.441 -13.720 -29.428 1.00 45.43 7 LEU A N 12
ATOM 18774 C CA . LEU A 1 11 ? -9.031 -12.708 -28.603 1.00 23.03 7 LEU A CA 12
ATOM 18775 C C . LEU A 1 11 ? -9.414 -13.250 -27.234 1.00 31.41 7 LEU A C 12
ATOM 18776 O O . LEU A 1 11 ? -9.861 -14.395 -27.102 1.00 4.23 7 LEU A O 12
ATOM 18792 N N . ALA A 1 12 ? -9.200 -12.449 -26.236 1.00 32.25 8 ALA A N 12
ATOM 18793 C CA . ALA A 1 12 ? -9.470 -12.801 -24.865 1.00 44.42 8 ALA A CA 12
ATOM 18794 C C . ALA A 1 12 ? -9.669 -11.535 -24.071 1.00 22.11 8 ALA A C 12
ATOM 18795 O O . ALA A 1 12 ? -8.790 -10.662 -24.057 1.00 21.11 8 ALA A O 12
ATOM 18802 N N . ASN A 1 13 ? -10.813 -11.398 -23.451 1.00 41.10 9 ASN A N 12
ATOM 18803 C CA . ASN A 1 13 ? -11.085 -10.222 -22.636 1.00 14.20 9 ASN A CA 12
ATOM 18804 C C . ASN A 1 13 ? -10.371 -10.300 -21.311 1.00 14.14 9 ASN A C 12
ATOM 18805 O O . ASN A 1 13 ? -10.856 -10.897 -20.350 1.00 60.43 9 ASN A O 12
ATOM 18816 N N . GLY A 1 14 ? -9.200 -9.753 -21.301 1.00 60.25 10 GLY A N 12
ATOM 18817 C CA . GLY A 1 14 ? -8.376 -9.708 -20.139 1.00 21.43 10 GLY A CA 12
ATOM 18818 C C . GLY A 1 14 ? -7.241 -8.773 -20.389 1.00 1.04 10 GLY A C 12
ATOM 18819 O O . GLY A 1 14 ? -6.115 -9.006 -19.960 1.00 63.44 10 GLY A O 12
ATOM 18823 N N . SER A 1 15 ? -7.557 -7.682 -21.055 1.00 3.04 11 SER A N 12
ATOM 18824 C CA . SER A 1 15 ? -6.598 -6.679 -21.504 1.00 40.42 11 SER A CA 12
ATOM 18825 C C . SER A 1 15 ? -6.104 -5.762 -20.358 1.00 62.04 11 SER A C 12
ATOM 18826 O O . SER A 1 15 ? -5.681 -4.621 -20.585 1.00 52.21 11 SER A O 12
ATOM 18834 N N . MET A 1 16 ? -6.112 -6.281 -19.163 1.00 34.13 12 MET A N 12
ATOM 18835 C CA . MET A 1 16 ? -5.646 -5.566 -18.015 1.00 45.41 12 MET A CA 12
ATOM 18836 C C . MET A 1 16 ? -4.182 -5.886 -17.799 1.00 62.35 12 MET A C 12
ATOM 18837 O O . MET A 1 16 ? -3.667 -6.891 -18.322 1.00 61.20 12 MET A O 12
ATOM 18851 N N . SER A 1 17 ? -3.529 -5.076 -17.039 1.00 61.31 13 SER A N 12
ATOM 18852 C CA . SER A 1 17 ? -2.156 -5.247 -16.763 1.00 35.10 13 SER A CA 12
ATOM 18853 C C . SER A 1 17 ? -1.982 -5.930 -15.411 1.00 4.11 13 SER A C 12
ATOM 18854 O O . SER A 1 17 ? -2.472 -5.450 -14.383 1.00 3.01 13 SER A O 12
ATOM 18862 N N . GLU A 1 18 ? -1.308 -7.051 -15.414 1.00 61.52 14 GLU A N 12
ATOM 18863 C CA . GLU A 1 18 ? -1.071 -7.821 -14.198 1.00 14.31 14 GLU A CA 12
ATOM 18864 C C . GLU A 1 18 ? 0.229 -7.393 -13.532 1.00 51.50 14 GLU A C 12
ATOM 18865 O O . GLU A 1 18 ? 0.709 -8.019 -12.575 1.00 51.50 14 GLU A O 12
ATOM 18877 N N . VAL A 1 19 ? 0.774 -6.316 -14.020 1.00 51.04 15 VAL A N 12
ATOM 18878 C CA . VAL A 1 19 ? 1.983 -5.772 -13.474 1.00 12.43 15 VAL A CA 12
ATOM 18879 C C . VAL A 1 19 ? 1.657 -4.849 -12.319 1.00 60.51 15 VAL A C 12
ATOM 18880 O O . VAL A 1 19 ? 0.583 -4.243 -12.273 1.00 24.14 15 VAL A O 12
ATOM 18893 N N . MET A 1 20 ? 2.549 -4.777 -11.389 1.00 73.34 16 MET A N 12
ATOM 18894 C CA . MET A 1 20 ? 2.371 -3.967 -10.207 1.00 23.40 16 MET A CA 12
ATOM 18895 C C . MET A 1 20 ? 3.528 -2.998 -10.113 1.00 41.22 16 MET A C 12
ATOM 18896 O O . MET A 1 20 ? 4.605 -3.264 -10.671 1.00 72.25 16 MET A O 12
ATOM 18910 N N . MET A 1 21 ? 3.318 -1.870 -9.473 1.00 60.23 17 MET A N 12
ATOM 18911 C CA . MET A 1 21 ? 4.380 -0.892 -9.302 1.00 15.03 17 MET A CA 12
ATOM 18912 C C . MET A 1 21 ? 5.221 -1.251 -8.109 1.00 53.23 17 MET A C 12
ATOM 18913 O O . MET A 1 21 ? 4.766 -1.962 -7.204 1.00 51.13 17 MET A O 12
ATOM 18927 N N . SER A 1 22 ? 6.415 -0.766 -8.107 1.00 20.22 18 SER A N 12
ATOM 18928 C CA . SER A 1 22 ? 7.329 -0.979 -7.039 1.00 3.12 18 SER A CA 12
ATOM 18929 C C . SER A 1 22 ? 7.139 0.083 -5.963 1.00 62.13 18 SER A C 12
ATOM 18930 O O . SER A 1 22 ? 7.474 1.268 -6.148 1.00 20.43 18 SER A O 12
ATOM 18938 N N . GLU A 1 23 ? 6.559 -0.327 -4.879 1.00 14.12 19 GLU A N 12
ATOM 18939 C CA . GLU A 1 23 ? 6.282 0.538 -3.790 1.00 52.32 19 GLU A CA 12
ATOM 18940 C C . GLU A 1 23 ? 7.393 0.447 -2.787 1.00 52.05 19 GLU A C 12
ATOM 18941 O O . GLU A 1 23 ? 7.433 -0.449 -1.939 1.00 53.52 19 GLU A O 12
ATOM 18953 N N . ILE A 1 24 ? 8.324 1.332 -2.943 1.00 12.43 20 ILE A N 12
ATOM 18954 C CA . ILE A 1 24 ? 9.504 1.356 -2.138 1.00 43.32 20 ILE A CA 12
ATOM 18955 C C . ILE A 1 24 ? 9.486 2.443 -1.077 1.00 33.51 20 ILE A C 12
ATOM 18956 O O . ILE A 1 24 ? 8.761 3.443 -1.191 1.00 21.40 20 ILE A O 12
ATOM 18972 N N . ALA A 1 25 ? 10.275 2.220 -0.059 1.00 44.13 21 ALA A N 12
ATOM 18973 C CA . ALA A 1 25 ? 10.439 3.074 1.086 1.00 41.33 21 ALA A CA 12
ATOM 18974 C C . ALA A 1 25 ? 11.512 2.417 1.906 1.00 15.42 21 ALA A C 12
ATOM 18975 O O . ALA A 1 25 ? 12.061 1.402 1.464 1.00 21.22 21 ALA A O 12
ATOM 18982 N N . GLY A 1 26 ? 11.790 2.924 3.092 1.00 34.14 22 GLY A N 12
ATOM 18983 C CA . GLY A 1 26 ? 12.793 2.304 3.921 1.00 75.14 22 GLY A CA 12
ATOM 18984 C C . GLY A 1 26 ? 12.264 1.027 4.500 1.00 32.41 22 GLY A C 12
ATOM 18985 O O . GLY A 1 26 ? 13.017 0.133 4.890 1.00 1.42 22 GLY A O 12
ATOM 18989 N N . LEU A 1 27 ? 10.960 0.947 4.543 1.00 24.23 23 LEU A N 12
ATOM 18990 C CA . LEU A 1 27 ? 10.265 -0.189 5.048 1.00 3.12 23 LEU A CA 12
ATOM 18991 C C . LEU A 1 27 ? 9.389 -0.745 3.929 1.00 74.13 23 LEU A C 12
ATOM 18992 O O . LEU A 1 27 ? 8.323 -0.172 3.624 1.00 4.41 23 LEU A O 12
ATOM 19008 N N . PRO A 1 28 ? 9.857 -1.803 3.247 1.00 15.32 24 PRO A N 12
ATOM 19009 C CA . PRO A 1 28 ? 9.107 -2.460 2.172 1.00 21.04 24 PRO A CA 12
ATOM 19010 C C . PRO A 1 28 ? 7.889 -3.195 2.718 1.00 32.03 24 PRO A C 12
ATOM 19011 O O . PRO A 1 28 ? 7.754 -3.378 3.937 1.00 72.44 24 PRO A O 12
ATOM 19022 N N . ILE A 1 29 ? 7.006 -3.588 1.837 1.00 44.50 25 ILE A N 12
ATOM 19023 C CA . ILE A 1 29 ? 5.812 -4.298 2.205 1.00 31.51 25 ILE A CA 12
ATOM 19024 C C . ILE A 1 29 ? 6.072 -5.809 2.090 1.00 34.21 25 ILE A C 12
ATOM 19025 O O . ILE A 1 29 ? 6.126 -6.349 0.977 1.00 24.42 25 ILE A O 12
ATOM 19041 N N . PRO A 1 30 ? 6.288 -6.505 3.216 1.00 55.35 26 PRO A N 12
ATOM 19042 C CA . PRO A 1 30 ? 6.531 -7.930 3.218 1.00 74.22 26 PRO A CA 12
ATOM 19043 C C . PRO A 1 30 ? 5.205 -8.693 3.287 1.00 60.14 26 PRO A C 12
ATOM 19044 O O . PRO A 1 30 ? 4.168 -8.099 3.627 1.00 73.34 26 PRO A O 12
ATOM 19055 N N . PRO A 1 31 ? 5.184 -9.986 2.944 1.00 71.24 27 PRO A N 12
ATOM 19056 C CA . PRO A 1 31 ? 3.970 -10.777 3.027 1.00 42.02 27 PRO A CA 12
ATOM 19057 C C . PRO A 1 31 ? 3.564 -11.002 4.467 1.00 44.55 27 PRO A C 12
ATOM 19058 O O . PRO A 1 31 ? 4.421 -11.072 5.367 1.00 53.00 27 PRO A O 12
ATOM 19069 N N . ILE A 1 32 ? 2.283 -11.076 4.689 1.00 3.44 28 ILE A N 12
ATOM 19070 C CA . ILE A 1 32 ? 1.763 -11.340 5.998 1.00 44.13 28 ILE A CA 12
ATOM 19071 C C . ILE A 1 32 ? 1.970 -12.806 6.300 1.00 52.53 28 ILE A C 12
ATOM 19072 O O . ILE A 1 32 ? 1.386 -13.676 5.642 1.00 25.14 28 ILE A O 12
ATOM 19088 N N . ILE A 1 33 ? 2.851 -13.073 7.225 1.00 34.34 29 ILE A N 12
ATOM 19089 C CA . ILE A 1 33 ? 3.169 -14.422 7.623 1.00 44.24 29 ILE A CA 12
ATOM 19090 C C . ILE A 1 33 ? 1.993 -15.062 8.311 1.00 22.45 29 ILE A C 12
ATOM 19091 O O . ILE A 1 33 ? 1.557 -14.614 9.375 1.00 72.51 29 ILE A O 12
ATOM 19107 N N . HIS A 1 34 ? 1.475 -16.065 7.708 1.00 11.11 30 HIS A N 12
ATOM 19108 C CA . HIS A 1 34 ? 0.415 -16.814 8.293 1.00 4.41 30 HIS A CA 12
ATOM 19109 C C . HIS A 1 34 ? 0.945 -18.149 8.709 1.00 40.32 30 HIS A C 12
ATOM 19110 O O . HIS A 1 34 ? 2.111 -18.462 8.451 1.00 23.34 30 HIS A O 12
ATOM 19124 N N . TYR A 1 35 ? 0.141 -18.927 9.353 1.00 65.50 31 TYR A N 12
ATOM 19125 C CA . TYR A 1 35 ? 0.596 -20.189 9.847 1.00 4.31 31 TYR A CA 12
ATOM 19126 C C . TYR A 1 35 ? -0.156 -21.264 9.112 1.00 44.20 31 TYR A C 12
ATOM 19127 O O . TYR A 1 35 ? -1.377 -21.143 8.897 1.00 73.21 31 TYR A O 12
ATOM 19145 N N . GLY A 1 36 ? 0.542 -22.275 8.698 1.00 14.01 32 GLY A N 12
ATOM 19146 C CA . GLY A 1 36 ? -0.066 -23.336 7.979 1.00 75.13 32 GLY A CA 12
ATOM 19147 C C . GLY A 1 36 ? 0.578 -24.641 8.297 1.00 13.43 32 GLY A C 12
ATOM 19148 O O . GLY A 1 36 ? 1.513 -24.697 9.112 1.00 43.33 32 GLY A O 12
ATOM 19152 N N . ALA A 1 37 ? 0.120 -25.673 7.664 1.00 23.24 33 ALA A N 12
ATOM 19153 C CA . ALA A 1 37 ? 0.610 -26.991 7.891 1.00 34.42 33 ALA A CA 12
ATOM 19154 C C . ALA A 1 37 ? 0.149 -27.899 6.782 1.00 12.35 33 ALA A C 12
ATOM 19155 O O . ALA A 1 37 ? -0.843 -27.613 6.108 1.00 4.22 33 ALA A O 12
ATOM 19162 N N . ILE A 1 38 ? 0.882 -28.942 6.567 1.00 64.22 34 ILE A N 12
ATOM 19163 C CA . ILE A 1 38 ? 0.527 -29.964 5.628 1.00 24.41 34 ILE A CA 12
ATOM 19164 C C . ILE A 1 38 ? 0.637 -31.306 6.310 1.00 43.33 34 ILE A C 12
ATOM 19165 O O . ILE A 1 38 ? 1.707 -31.688 6.793 1.00 43.04 34 ILE A O 12
ATOM 19181 N N . ALA A 1 39 ? -0.471 -31.971 6.396 1.00 50.04 35 ALA A N 12
ATOM 19182 C CA . ALA A 1 39 ? -0.560 -33.268 6.996 1.00 20.54 35 ALA A CA 12
ATOM 19183 C C . ALA A 1 39 ? -0.574 -34.268 5.883 1.00 10.31 35 ALA A C 12
ATOM 19184 O O . ALA A 1 39 ? -1.281 -34.066 4.878 1.00 13.03 35 ALA A O 12
ATOM 19191 N N . TYR A 1 40 ? 0.205 -35.301 5.993 1.00 53.52 36 TYR A N 12
ATOM 19192 C CA . TYR A 1 40 ? 0.221 -36.264 4.954 1.00 14.40 36 TYR A CA 12
ATOM 19193 C C . TYR A 1 40 ? 0.480 -37.639 5.519 1.00 22.24 36 TYR A C 12
ATOM 19194 O O . TYR A 1 40 ? 1.615 -37.985 5.855 1.00 41.22 36 TYR A O 12
ATOM 19212 N N . ALA A 1 41 ? -0.556 -38.420 5.611 1.00 35.13 37 ALA A N 12
ATOM 19213 C CA . ALA A 1 41 ? -0.414 -39.769 6.063 1.00 31.44 37 ALA A CA 12
ATOM 19214 C C . ALA A 1 41 ? 0.053 -40.599 4.888 1.00 22.32 37 ALA A C 12
ATOM 19215 O O . ALA A 1 41 ? -0.460 -40.419 3.771 1.00 75.32 37 ALA A O 12
ATOM 19222 N N . PRO A 1 42 ? 1.004 -41.537 5.095 1.00 1.15 38 PRO A N 12
ATOM 19223 C CA . PRO A 1 42 ? 1.575 -42.369 4.011 1.00 22.22 38 PRO A CA 12
ATOM 19224 C C . PRO A 1 42 ? 0.513 -43.201 3.277 1.00 2.24 38 PRO A C 12
ATOM 19225 O O . PRO A 1 42 ? 0.772 -43.767 2.215 1.00 63.30 38 PRO A O 12
ATOM 19236 N N . SER A 1 43 ? -0.683 -43.224 3.834 1.00 10.42 39 SER A N 12
ATOM 19237 C CA . SER A 1 43 ? -1.817 -43.898 3.281 1.00 54.21 39 SER A CA 12
ATOM 19238 C C . SER A 1 43 ? -2.287 -43.192 1.987 1.00 34.04 39 SER A C 12
ATOM 19239 O O . SER A 1 43 ? -2.987 -43.780 1.166 1.00 55.14 39 SER A O 12
ATOM 19247 N N . GLY A 1 44 ? -1.872 -41.942 1.817 1.00 4.51 40 GLY A N 12
ATOM 19248 C CA . GLY A 1 44 ? -2.269 -41.177 0.656 1.00 34.42 40 GLY A CA 12
ATOM 19249 C C . GLY A 1 44 ? -3.200 -40.059 1.042 1.00 31.43 40 GLY A C 12
ATOM 19250 O O . GLY A 1 44 ? -3.802 -39.398 0.189 1.00 24.41 40 GLY A O 12
ATOM 19254 N N . ALA A 1 45 ? -3.327 -39.855 2.330 1.00 63.30 41 ALA A N 12
ATOM 19255 C CA . ALA A 1 45 ? -4.169 -38.822 2.875 1.00 42.52 41 ALA A CA 12
ATOM 19256 C C . ALA A 1 45 ? -3.390 -37.524 2.939 1.00 72.22 41 ALA A C 12
ATOM 19257 O O . ALA A 1 45 ? -2.408 -37.421 3.672 1.00 74.34 41 ALA A O 12
ATOM 19264 N N . SER A 1 46 ? -3.800 -36.564 2.153 1.00 71.33 42 SER A N 12
ATOM 19265 C CA . SER A 1 46 ? -3.154 -35.293 2.113 1.00 20.10 42 SER A CA 12
ATOM 19266 C C . SER A 1 46 ? -4.067 -34.232 2.691 1.00 52.54 42 SER A C 12
ATOM 19267 O O . SER A 1 46 ? -5.288 -34.290 2.530 1.00 42.14 42 SER A O 12
ATOM 19275 N N . GLY A 1 47 ? -3.487 -33.307 3.395 1.00 34.31 43 GLY A N 12
ATOM 19276 C CA . GLY A 1 47 ? -4.202 -32.193 3.877 1.00 35.24 43 GLY A CA 12
ATOM 19277 C C . GLY A 1 47 ? -3.310 -31.004 3.927 1.00 4.14 43 GLY A C 12
ATOM 19278 O O . GLY A 1 47 ? -2.164 -31.127 4.337 1.00 3.50 43 GLY A O 12
ATOM 19282 N N . LYS A 1 48 ? -3.789 -29.868 3.506 1.00 64.32 44 LYS A N 12
ATOM 19283 C CA . LYS A 1 48 ? -2.972 -28.691 3.514 1.00 34.51 44 LYS A CA 12
ATOM 19284 C C . LYS A 1 48 ? -3.748 -27.518 4.014 1.00 73.14 44 LYS A C 12
ATOM 19285 O O . LYS A 1 48 ? -4.943 -27.384 3.728 1.00 61.35 44 LYS A O 12
ATOM 19304 N N . ALA A 1 49 ? -3.105 -26.692 4.780 1.00 12.41 45 ALA A N 12
ATOM 19305 C CA . ALA A 1 49 ? -3.729 -25.560 5.357 1.00 45.23 45 ALA A CA 12
ATOM 19306 C C . ALA A 1 49 ? -2.753 -24.444 5.346 1.00 71.10 45 ALA A C 12
ATOM 19307 O O . ALA A 1 49 ? -1.587 -24.646 5.669 1.00 53.30 45 ALA A O 12
ATOM 19314 N N . TRP A 1 50 ? -3.202 -23.285 4.987 1.00 21.13 46 TRP A N 12
ATOM 19315 C CA . TRP A 1 50 ? -2.365 -22.138 4.928 1.00 72.24 46 TRP A CA 12
ATOM 19316 C C . TRP A 1 50 ? -3.231 -20.912 5.062 1.00 41.11 46 TRP A C 12
ATOM 19317 O O . TRP A 1 50 ? -4.431 -20.983 4.778 1.00 42.14 46 TRP A O 12
ATOM 19338 N N . HIS A 1 51 ? -2.643 -19.830 5.552 1.00 44.22 47 HIS A N 12
ATOM 19339 C CA . HIS A 1 51 ? -3.338 -18.552 5.796 1.00 22.13 47 HIS A CA 12
ATOM 19340 C C . HIS A 1 51 ? -4.194 -18.574 7.063 1.00 0.23 47 HIS A C 12
ATOM 19341 O O . HIS A 1 51 ? -5.127 -17.765 7.215 1.00 52.34 47 HIS A O 12
ATOM 19355 N N . GLN A 1 52 ? -3.850 -19.449 8.008 1.00 65.21 48 GLN A N 12
ATOM 19356 C CA . GLN A 1 52 ? -4.548 -19.476 9.267 1.00 42.02 48 GLN A CA 12
ATOM 19357 C C . GLN A 1 52 ? -3.920 -18.472 10.187 1.00 11.51 48 GLN A C 12
ATOM 19358 O O . GLN A 1 52 ? -2.726 -18.147 10.058 1.00 51.32 48 GLN A O 12
ATOM 19372 N N . ARG A 1 53 ? -4.696 -18.003 11.105 1.00 53.02 49 ARG A N 12
ATOM 19373 C CA . ARG A 1 53 ? -4.309 -16.935 11.955 1.00 4.32 49 ARG A CA 12
ATOM 19374 C C . ARG A 1 53 ? -3.592 -17.441 13.191 1.00 64.15 49 ARG A C 12
ATOM 19375 O O . ARG A 1 53 ? -2.876 -16.699 13.851 1.00 25.23 49 ARG A O 12
ATOM 19396 N N . THR A 1 54 ? -3.785 -18.681 13.500 1.00 51.23 50 THR A N 12
ATOM 19397 C CA . THR A 1 54 ? -3.185 -19.260 14.673 1.00 63.24 50 THR A CA 12
ATOM 19398 C C . THR A 1 54 ? -2.561 -20.599 14.327 1.00 31.43 50 THR A C 12
ATOM 19399 O O . THR A 1 54 ? -3.078 -21.321 13.456 1.00 41.31 50 THR A O 12
ATOM 19410 N N . PRO A 1 55 ? -1.431 -20.945 14.968 1.00 2.21 51 PRO A N 12
ATOM 19411 C CA . PRO A 1 55 ? -0.727 -22.198 14.703 1.00 11.32 51 PRO A CA 12
ATOM 19412 C C . PRO A 1 55 ? -1.580 -23.436 14.987 1.00 31.13 51 PRO A C 12
ATOM 19413 O O . PRO A 1 55 ? -1.586 -24.371 14.184 1.00 2.12 51 PRO A O 12
ATOM 19424 N N . ALA A 1 56 ? -2.339 -23.414 16.089 1.00 33.40 52 ALA A N 12
ATOM 19425 C CA . ALA A 1 56 ? -3.188 -24.546 16.456 1.00 65.05 52 ALA A CA 12
ATOM 19426 C C . ALA A 1 56 ? -4.218 -24.795 15.385 1.00 2.12 52 ALA A C 12
ATOM 19427 O O . ALA A 1 56 ? -4.379 -25.921 14.925 1.00 73.24 52 ALA A O 12
ATOM 19434 N N . ARG A 1 57 ? -4.884 -23.725 14.955 1.00 1.13 53 ARG A N 12
ATOM 19435 C CA . ARG A 1 57 ? -5.878 -23.825 13.915 1.00 33.34 53 ARG A CA 12
ATOM 19436 C C . ARG A 1 57 ? -5.277 -24.313 12.633 1.00 54.11 53 ARG A C 12
ATOM 19437 O O . ARG A 1 57 ? -5.839 -25.167 12.000 1.00 42.53 53 ARG A O 12
ATOM 19458 N N . ALA A 1 58 ? -4.109 -23.815 12.306 1.00 41.15 54 ALA A N 12
ATOM 19459 C CA . ALA A 1 58 ? -3.395 -24.221 11.104 1.00 33.32 54 ALA A CA 12
ATOM 19460 C C . ALA A 1 58 ? -3.176 -25.732 11.074 1.00 71.23 54 ALA A C 12
ATOM 19461 O O . ALA A 1 58 ? -3.492 -26.399 10.072 1.00 21.42 54 ALA A O 12
ATOM 19468 N N . GLU A 1 59 ? -2.693 -26.272 12.183 1.00 34.12 55 GLU A N 12
ATOM 19469 C CA . GLU A 1 59 ? -2.449 -27.703 12.286 1.00 63.54 55 GLU A CA 12
ATOM 19470 C C . GLU A 1 59 ? -3.757 -28.450 12.178 1.00 22.35 55 GLU A C 12
ATOM 19471 O O . GLU A 1 59 ? -3.881 -29.389 11.399 1.00 14.04 55 GLU A O 12
ATOM 19483 N N . GLN A 1 60 ? -4.745 -27.982 12.920 1.00 2.00 56 GLN A N 12
ATOM 19484 C CA . GLN A 1 60 ? -6.066 -28.586 12.946 1.00 34.13 56 GLN A CA 12
ATOM 19485 C C . GLN A 1 60 ? -6.722 -28.597 11.585 1.00 60.53 56 GLN A C 12
ATOM 19486 O O . GLN A 1 60 ? -7.322 -29.602 11.212 1.00 71.45 56 GLN A O 12
ATOM 19500 N N . VAL A 1 61 ? -6.593 -27.504 10.838 1.00 63.44 57 VAL A N 12
ATOM 19501 C CA . VAL A 1 61 ? -7.155 -27.436 9.503 1.00 72.31 57 VAL A CA 12
ATOM 19502 C C . VAL A 1 61 ? -6.446 -28.431 8.601 1.00 63.22 57 VAL A C 12
ATOM 19503 O O . VAL A 1 61 ? -7.087 -29.138 7.836 1.00 14.24 57 VAL A O 12
ATOM 19516 N N . ALA A 1 62 ? -5.127 -28.529 8.740 1.00 60.54 58 ALA A N 12
ATOM 19517 C CA . ALA A 1 62 ? -4.340 -29.468 7.927 1.00 12.45 58 ALA A CA 12
ATOM 19518 C C . ALA A 1 62 ? -4.761 -30.907 8.205 1.00 65.34 58 ALA A C 12
ATOM 19519 O O . ALA A 1 62 ? -4.971 -31.705 7.276 1.00 33.15 58 ALA A O 12
ATOM 19526 N N . LEU A 1 63 ? -4.911 -31.216 9.480 1.00 34.32 59 LEU A N 12
ATOM 19527 C CA . LEU A 1 63 ? -5.346 -32.531 9.939 1.00 13.22 59 LEU A CA 12
ATOM 19528 C C . LEU A 1 63 ? -6.752 -32.823 9.418 1.00 72.11 59 LEU A C 12
ATOM 19529 O O . LEU A 1 63 ? -7.035 -33.917 8.922 1.00 63.21 59 LEU A O 12
ATOM 19545 N N . GLU A 1 64 ? -7.595 -31.809 9.480 1.00 73.43 60 GLU A N 12
ATOM 19546 C CA . GLU A 1 64 ? -8.978 -31.876 9.041 1.00 1.10 60 GLU A CA 12
ATOM 19547 C C . GLU A 1 64 ? -9.059 -32.127 7.531 1.00 31.00 60 GLU A C 12
ATOM 19548 O O . GLU A 1 64 ? -9.929 -32.863 7.060 1.00 75.34 60 GLU A O 12
ATOM 19560 N N . LYS A 1 65 ? -8.150 -31.514 6.783 1.00 62.44 61 LYS A N 12
ATOM 19561 C CA . LYS A 1 65 ? -8.070 -31.722 5.346 1.00 21.04 61 LYS A CA 12
ATOM 19562 C C . LYS A 1 65 ? -7.643 -33.144 5.062 1.00 52.04 61 LYS A C 12
ATOM 19563 O O . LYS A 1 65 ? -8.219 -33.815 4.202 1.00 21.00 61 LYS A O 12
ATOM 19582 N N . CYS A 1 66 ? -6.625 -33.588 5.807 1.00 15.24 62 CYS A N 12
ATOM 19583 C CA . CYS A 1 66 ? -6.060 -34.929 5.672 1.00 45.03 62 CYS A CA 12
ATOM 19584 C C . CYS A 1 66 ? -7.133 -35.958 5.910 1.00 72.23 62 CYS A C 12
ATOM 19585 O O . CYS A 1 66 ? -7.264 -36.939 5.166 1.00 3.50 62 CYS A O 12
ATOM 19592 N N . GLY A 1 67 ? -7.900 -35.725 6.933 1.00 5.41 63 GLY A N 12
ATOM 19593 C CA . GLY A 1 67 ? -8.976 -36.588 7.251 1.00 1.12 63 GLY A CA 12
ATOM 19594 C C . GLY A 1 67 ? -8.783 -37.205 8.588 1.00 23.51 63 GLY A C 12
ATOM 19595 O O . GLY A 1 67 ? -9.751 -37.493 9.287 1.00 21.15 63 GLY A O 12
ATOM 19599 N N . ASP A 1 68 ? -7.540 -37.383 8.984 1.00 42.11 64 ASP A N 12
ATOM 19600 C CA . ASP A 1 68 ? -7.289 -37.998 10.241 1.00 1.21 64 ASP A CA 12
ATOM 19601 C C . ASP A 1 68 ? -6.967 -36.921 11.241 1.00 63.23 64 ASP A C 12
ATOM 19602 O O . ASP A 1 68 ? -6.106 -36.078 10.985 1.00 2.41 64 ASP A O 12
ATOM 19611 N N . LYS A 1 69 ? -7.677 -36.925 12.352 1.00 61.45 65 LYS A N 12
ATOM 19612 C CA . LYS A 1 69 ? -7.529 -35.919 13.412 1.00 63.33 65 LYS A CA 12
ATOM 19613 C C . LYS A 1 69 ? -6.092 -35.837 13.907 1.00 41.32 65 LYS A C 12
ATOM 19614 O O . LYS A 1 69 ? -5.592 -34.770 14.228 1.00 51.23 65 LYS A O 12
ATOM 19633 N N . THR A 1 70 ? -5.460 -36.955 13.988 1.00 14.45 66 THR A N 12
ATOM 19634 C CA . THR A 1 70 ? -4.090 -36.996 14.386 1.00 4.03 66 THR A CA 12
ATOM 19635 C C . THR A 1 70 ? -3.175 -37.393 13.204 1.00 42.35 66 THR A C 12
ATOM 19636 O O . THR A 1 70 ? -2.116 -37.992 13.421 1.00 14.33 66 THR A O 12
ATOM 19647 N N . CYS A 1 71 ? -3.595 -37.035 11.962 1.00 74.14 67 CYS A N 12
ATOM 19648 C CA . CYS A 1 71 ? -2.815 -37.287 10.733 1.00 11.03 67 CYS A CA 12
ATOM 19649 C C . CYS A 1 71 ? -1.328 -36.968 10.951 1.00 45.41 67 CYS A C 12
ATOM 19650 O O . CYS A 1 71 ? -0.941 -35.815 11.191 1.00 50.13 67 CYS A O 12
ATOM 19657 N N . LYS A 1 72 ? -0.522 -38.008 10.952 1.00 0.24 68 LYS A N 12
ATOM 19658 C CA . LYS A 1 72 ? 0.891 -37.873 11.199 1.00 63.34 68 LYS A CA 12
ATOM 19659 C C . LYS A 1 72 ? 1.634 -37.333 9.998 1.00 41.34 68 LYS A C 12
ATOM 19660 O O . LYS A 1 72 ? 1.066 -37.186 8.915 1.00 34.22 68 LYS A O 12
ATOM 19679 N N . VAL A 1 73 ? 2.918 -37.020 10.223 1.00 64.40 69 VAL A N 12
ATOM 19680 C CA . VAL A 1 73 ? 3.821 -36.413 9.226 1.00 54.34 69 VAL A CA 12
ATOM 19681 C C . VAL A 1 73 ? 3.378 -34.944 8.964 1.00 73.20 69 VAL A C 12
ATOM 19682 O O . VAL A 1 73 ? 3.815 -34.268 8.023 1.00 54.51 69 VAL A O 12
ATOM 19695 N N . VAL A 1 74 ? 2.541 -34.445 9.868 1.00 24.11 70 VAL A N 12
ATOM 19696 C CA . VAL A 1 74 ? 2.035 -33.097 9.792 1.00 12.13 70 VAL A CA 12
ATOM 19697 C C . VAL A 1 74 ? 3.156 -32.082 9.984 1.00 20.12 70 VAL A C 12
ATOM 19698 O O . VAL A 1 74 ? 3.753 -31.947 11.061 1.00 50.44 70 VAL A O 12
ATOM 19711 N N . SER A 1 75 ? 3.473 -31.428 8.921 1.00 2.44 71 SER A N 12
ATOM 19712 C CA . SER A 1 75 ? 4.503 -30.466 8.926 1.00 15.20 71 SER A CA 12
ATOM 19713 C C . SER A 1 75 ? 3.883 -29.095 9.060 1.00 35.22 71 SER A C 12
ATOM 19714 O O . SER A 1 75 ? 3.046 -28.723 8.252 1.00 44.24 71 SER A O 12
ATOM 19722 N N . ARG A 1 76 ? 4.278 -28.359 10.063 1.00 50.55 72 ARG A N 12
ATOM 19723 C CA . ARG A 1 76 ? 3.787 -27.026 10.260 1.00 45.44 72 ARG A CA 12
ATOM 19724 C C . ARG A 1 76 ? 4.828 -26.037 9.816 1.00 31.55 72 ARG A C 12
ATOM 19725 O O . ARG A 1 76 ? 6.018 -26.200 10.108 1.00 33.54 72 ARG A O 12
ATOM 19746 N N . PHE A 1 77 ? 4.394 -25.052 9.085 1.00 75.30 73 PHE A N 12
ATOM 19747 C CA . PHE A 1 77 ? 5.268 -24.060 8.541 1.00 3.44 73 PHE A CA 12
ATOM 19748 C C . PHE A 1 77 ? 4.546 -22.737 8.379 1.00 2.30 73 PHE A C 12
ATOM 19749 O O . PHE A 1 77 ? 3.327 -22.691 8.258 1.00 62.43 73 PHE A O 12
ATOM 19766 N N . THR A 1 78 ? 5.289 -21.689 8.422 1.00 63.24 74 THR A N 12
ATOM 19767 C CA . THR A 1 78 ? 4.787 -20.352 8.217 1.00 62.14 74 THR A CA 12
ATOM 19768 C C . THR A 1 78 ? 5.326 -19.841 6.895 1.00 41.31 74 THR A C 12
ATOM 19769 O O . THR A 1 78 ? 5.115 -18.703 6.490 1.00 1.40 74 THR A O 12
ATOM 19780 N N . ARG A 1 79 ? 6.065 -20.707 6.272 1.00 74.33 75 ARG A N 12
ATOM 19781 C CA . ARG A 1 79 ? 6.696 -20.483 5.011 1.00 25.12 75 ARG A CA 12
ATOM 19782 C C . ARG A 1 79 ? 5.867 -21.186 3.948 1.00 73.22 75 ARG A C 12
ATOM 19783 O O . ARG A 1 79 ? 4.633 -21.302 4.082 1.00 25.21 75 ARG A O 12
ATOM 19804 N N . CYS A 1 80 ? 6.496 -21.621 2.903 1.00 61.43 76 CYS A N 12
ATOM 19805 C CA . CYS A 1 80 ? 5.816 -22.393 1.921 1.00 13.31 76 CYS A CA 12
ATOM 19806 C C . CYS A 1 80 ? 6.284 -23.836 2.023 1.00 41.11 76 CYS A C 12
ATOM 19807 O O . CYS A 1 80 ? 7.466 -24.100 2.320 1.00 21.32 76 CYS A O 12
ATOM 19814 N N . GLY A 1 81 ? 5.369 -24.747 1.855 1.00 60.50 77 GLY A N 12
ATOM 19815 C CA . GLY A 1 81 ? 5.685 -26.145 1.930 1.00 20.14 77 GLY A CA 12
ATOM 19816 C C . GLY A 1 81 ? 5.227 -26.862 0.694 1.00 50.33 77 GLY A C 12
ATOM 19817 O O . GLY A 1 81 ? 4.168 -26.547 0.151 1.00 61.41 77 GLY A O 12
ATOM 19821 N N . ALA A 1 82 ? 6.002 -27.806 0.253 1.00 2.20 78 ALA A N 12
ATOM 19822 C CA . ALA A 1 82 ? 5.704 -28.547 -0.956 1.00 62.42 78 ALA A CA 12
ATOM 19823 C C . ALA A 1 82 ? 5.820 -30.040 -0.701 1.00 40.41 78 ALA A C 12
ATOM 19824 O O . ALA A 1 82 ? 6.533 -30.452 0.185 1.00 25.30 78 ALA A O 12
ATOM 19831 N N . VAL A 1 83 ? 5.105 -30.838 -1.451 1.00 64.41 79 VAL A N 12
ATOM 19832 C CA . VAL A 1 83 ? 5.179 -32.272 -1.324 1.00 63.43 79 VAL A CA 12
ATOM 19833 C C . VAL A 1 83 ? 5.444 -32.891 -2.684 1.00 31.50 79 VAL A C 12
ATOM 19834 O O . VAL A 1 83 ? 4.668 -32.661 -3.671 1.00 52.41 79 VAL A O 12
ATOM 19847 N N . ALA A 1 84 ? 6.522 -33.643 -2.741 1.00 51.30 80 ALA A N 12
ATOM 19848 C CA . ALA A 1 84 ? 6.941 -34.343 -3.931 1.00 14.42 80 ALA A CA 12
ATOM 19849 C C . ALA A 1 84 ? 6.680 -35.834 -3.778 1.00 2.41 80 ALA A C 12
ATOM 19850 O O . ALA A 1 84 ? 6.896 -36.404 -2.698 1.00 74.33 80 ALA A O 12
ATOM 19857 N N . TYR A 1 85 ? 6.204 -36.434 -4.851 1.00 2.32 81 TYR A N 12
ATOM 19858 C CA . TYR A 1 85 ? 5.821 -37.848 -4.902 1.00 1.13 81 TYR A CA 12
ATOM 19859 C C . TYR A 1 85 ? 6.842 -38.632 -5.701 1.00 33.42 81 TYR A C 12
ATOM 19860 O O . TYR A 1 85 ? 7.126 -38.281 -6.862 1.00 53.14 81 TYR A O 12
ATOM 19878 N N . ASN A 1 86 ? 7.411 -39.654 -5.102 1.00 42.04 82 ASN A N 12
ATOM 19879 C CA . ASN A 1 86 ? 8.349 -40.534 -5.788 1.00 61.52 82 ASN A CA 12
ATOM 19880 C C . ASN A 1 86 ? 8.404 -41.897 -5.138 1.00 31.31 82 ASN A C 12
ATOM 19881 O O . ASN A 1 86 ? 8.873 -42.029 -4.002 1.00 41.34 82 ASN A O 12
ATOM 19892 N N . GLY A 1 87 ? 7.892 -42.891 -5.843 1.00 23.13 83 GLY A N 12
ATOM 19893 C CA . GLY A 1 87 ? 7.958 -44.273 -5.400 1.00 12.40 83 GLY A CA 12
ATOM 19894 C C . GLY A 1 87 ? 7.323 -44.469 -4.056 1.00 5.24 83 GLY A C 12
ATOM 19895 O O . GLY A 1 87 ? 7.943 -45.023 -3.143 1.00 31.14 83 GLY A O 12
ATOM 19899 N N . SER A 1 88 ? 6.120 -43.949 -3.928 1.00 24.52 84 SER A N 12
ATOM 19900 C CA . SER A 1 88 ? 5.287 -43.991 -2.729 1.00 1.01 84 SER A CA 12
ATOM 19901 C C . SER A 1 88 ? 5.851 -43.185 -1.549 1.00 3.24 84 SER A C 12
ATOM 19902 O O . SER A 1 88 ? 5.255 -43.162 -0.470 1.00 44.11 84 SER A O 12
ATOM 19910 N N . LYS A 1 89 ? 6.967 -42.504 -1.751 1.00 1.20 85 LYS A N 12
ATOM 19911 C CA . LYS A 1 89 ? 7.520 -41.679 -0.703 1.00 62.51 85 LYS A CA 12
ATOM 19912 C C . LYS A 1 89 ? 7.149 -40.257 -0.952 1.00 65.01 85 LYS A C 12
ATOM 19913 O O . LYS A 1 89 ? 7.193 -39.780 -2.101 1.00 31.54 85 LYS A O 12
ATOM 19932 N N . TYR A 1 90 ? 6.785 -39.587 0.093 1.00 64.22 86 TYR A N 12
ATOM 19933 C CA . TYR A 1 90 ? 6.383 -38.225 0.023 1.00 73.34 86 TYR A CA 12
ATOM 19934 C C . TYR A 1 90 ? 7.392 -37.388 0.766 1.00 1.01 86 TYR A C 12
ATOM 19935 O O . TYR A 1 90 ? 7.644 -37.605 1.970 1.00 35.25 86 TYR A O 12
ATOM 19953 N N . GLN A 1 91 ? 8.020 -36.494 0.062 1.00 15.04 87 GLN A N 12
ATOM 19954 C CA . GLN A 1 91 ? 9.034 -35.654 0.647 1.00 11.00 87 GLN A CA 12
ATOM 19955 C C . GLN A 1 91 ? 8.419 -34.276 0.869 1.00 54.42 87 GLN A C 12
ATOM 19956 O O . GLN A 1 91 ? 7.766 -33.730 -0.038 1.00 45.10 87 GLN A O 12
ATOM 19970 N N . GLY A 1 92 ? 8.611 -33.739 2.052 1.00 20.41 88 GLY A N 12
ATOM 19971 C CA . GLY A 1 92 ? 8.102 -32.447 2.386 1.00 32.23 88 GLY A CA 12
ATOM 19972 C C . GLY A 1 92 ? 9.168 -31.390 2.222 1.00 51.25 88 GLY A C 12
ATOM 19973 O O . GLY A 1 92 ? 10.181 -31.395 2.923 1.00 2.43 88 GLY A O 12
ATOM 19977 N N . GLY A 1 93 ? 8.958 -30.526 1.286 1.00 73.42 89 GLY A N 12
ATOM 19978 C CA . GLY A 1 93 ? 9.860 -29.457 1.026 1.00 71.32 89 GLY A CA 12
ATOM 19979 C C . GLY A 1 93 ? 9.417 -28.227 1.748 1.00 52.43 89 GLY A C 12
ATOM 19980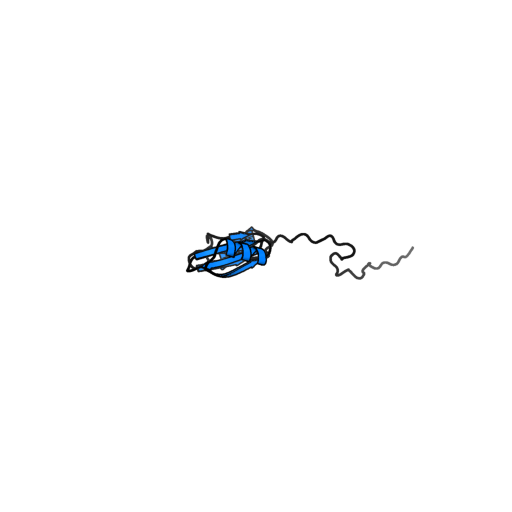 O O . GLY A 1 93 ? 8.221 -28.017 1.934 1.00 64.12 89 GLY A O 12
ATOM 19984 N N . THR A 1 94 ? 10.349 -27.421 2.140 1.00 31.42 90 THR A N 12
ATOM 19985 C CA . THR A 1 94 ? 10.077 -26.258 2.937 1.00 33.32 90 THR A CA 12
ATOM 19986 C C . THR A 1 94 ? 10.936 -25.080 2.496 1.00 21.03 90 THR A C 12
ATOM 19987 O O . THR A 1 94 ? 12.139 -25.223 2.293 1.00 52.34 90 THR A O 12
ATOM 19998 N N . GLY A 1 95 ? 10.329 -23.947 2.312 1.00 61.50 91 GLY A N 12
ATOM 19999 C CA . GLY A 1 95 ? 11.068 -22.778 1.954 1.00 32.53 91 GLY A CA 12
ATOM 20000 C C . GLY A 1 95 ? 10.256 -21.559 2.204 1.00 35.10 91 GLY A C 12
ATOM 20001 O O . GLY A 1 95 ? 9.053 -21.603 2.083 1.00 2.43 91 GLY A O 12
ATOM 20005 N N . LEU A 1 96 ? 10.903 -20.487 2.600 1.00 72.42 92 LEU A N 12
ATOM 20006 C CA . LEU A 1 96 ? 10.232 -19.198 2.867 1.00 74.53 92 LEU A CA 12
ATOM 20007 C C . LEU A 1 96 ? 9.468 -18.703 1.653 1.00 72.33 92 LEU A C 12
ATOM 20008 O O . LEU A 1 96 ? 8.374 -18.160 1.760 1.00 31.52 92 LEU A O 12
ATOM 20024 N N . THR A 1 97 ? 10.046 -18.914 0.536 1.00 54.12 93 THR A N 12
ATOM 20025 C CA . THR A 1 97 ? 9.484 -18.563 -0.722 1.00 31.31 93 THR A CA 12
ATOM 20026 C C . THR A 1 97 ? 9.090 -19.859 -1.432 1.00 50.40 93 THR A C 12
ATOM 20027 O O . THR A 1 97 ? 9.659 -20.922 -1.119 1.00 63.15 93 THR A O 12
ATOM 20038 N N . ARG A 1 98 ? 8.146 -19.803 -2.367 1.00 20.03 94 ARG A N 12
ATOM 20039 C CA . ARG A 1 98 ? 7.680 -21.015 -3.042 1.00 20.35 94 ARG A CA 12
ATOM 20040 C C . ARG A 1 98 ? 8.808 -21.637 -3.854 1.00 11.21 94 ARG A C 12
ATOM 20041 O O . ARG A 1 98 ? 8.909 -22.856 -3.965 1.00 61.35 94 ARG A O 12
ATOM 20062 N N . ARG A 1 99 ? 9.679 -20.796 -4.387 1.00 12.11 95 ARG A N 12
ATOM 20063 C CA . ARG A 1 99 ? 10.778 -21.274 -5.163 1.00 23.45 95 ARG A CA 12
ATOM 20064 C C . ARG A 1 99 ? 11.878 -21.896 -4.313 1.00 75.42 95 ARG A C 12
ATOM 20065 O O . ARG A 1 99 ? 12.553 -22.832 -4.746 1.00 74.32 95 ARG A O 12
ATOM 20086 N N . ALA A 1 100 ? 12.033 -21.428 -3.090 1.00 34.15 96 ALA A N 12
ATOM 20087 C CA . ALA A 1 100 ? 12.982 -22.062 -2.191 1.00 43.30 96 ALA A CA 12
ATOM 20088 C C . ALA A 1 100 ? 12.380 -23.337 -1.633 1.00 72.21 96 ALA A C 12
ATOM 20089 O O . ALA A 1 100 ? 13.098 -24.262 -1.254 1.00 24.21 96 ALA A O 12
ATOM 20096 N N . ALA A 1 101 ? 11.053 -23.380 -1.581 1.00 51.43 97 ALA A N 12
ATOM 20097 C CA . ALA A 1 101 ? 10.353 -24.561 -1.133 1.00 21.12 97 ALA A CA 12
ATOM 20098 C C . ALA A 1 101 ? 10.470 -25.663 -2.168 1.00 43.51 97 ALA A C 12
ATOM 20099 O O . ALA A 1 101 ? 10.761 -26.815 -1.827 1.00 43.11 97 ALA A O 12
ATOM 20106 N N . GLU A 1 102 ? 10.258 -25.303 -3.447 1.00 73.44 98 GLU A N 12
ATOM 20107 C CA . GLU A 1 102 ? 10.394 -26.254 -4.533 1.00 41.01 98 GLU A CA 12
ATOM 20108 C C . GLU A 1 102 ? 11.844 -26.694 -4.624 1.00 32.33 98 GLU A C 12
ATOM 20109 O O . GLU A 1 102 ? 12.129 -27.860 -4.888 1.00 54.42 98 GLU A O 12
ATOM 20121 N N . ASP A 1 103 ? 12.751 -25.749 -4.343 1.00 4.23 99 ASP A N 12
ATOM 20122 C CA . ASP A 1 103 ? 14.180 -26.020 -4.300 1.00 74.21 99 ASP A CA 12
ATOM 20123 C C . ASP A 1 103 ? 14.460 -27.089 -3.281 1.00 33.42 99 ASP A C 12
ATOM 20124 O O . ASP A 1 103 ? 15.045 -28.105 -3.592 1.00 5.12 99 ASP A O 12
ATOM 20133 N N . ASP A 1 104 ? 13.958 -26.878 -2.092 1.00 75.25 100 ASP A N 12
ATOM 20134 C CA . ASP A 1 104 ? 14.156 -27.785 -0.963 1.00 32.12 100 ASP A CA 12
ATOM 20135 C C . ASP A 1 104 ? 13.576 -29.168 -1.244 1.00 42.42 100 ASP A C 12
ATOM 20136 O O . ASP A 1 104 ? 14.214 -30.225 -0.958 1.00 1.01 100 ASP A O 12
ATOM 20145 N N . ALA A 1 105 ? 12.397 -29.170 -1.825 1.00 43.14 101 ALA A N 12
ATOM 20146 C CA . ALA A 1 105 ? 11.712 -30.386 -2.162 1.00 15.42 101 ALA A CA 12
ATOM 20147 C C . ALA A 1 105 ? 12.485 -31.178 -3.184 1.00 1.44 101 ALA A C 12
ATOM 20148 O O . ALA A 1 105 ? 12.671 -32.362 -3.009 1.00 51.24 101 ALA A O 12
ATOM 20155 N N . VAL A 1 106 ? 13.004 -30.512 -4.201 1.00 72.11 102 VAL A N 12
ATOM 20156 C CA . VAL A 1 106 ? 13.705 -31.197 -5.256 1.00 12.41 102 VAL A CA 12
ATOM 20157 C C . VAL A 1 106 ? 15.140 -31.504 -4.816 1.00 4.34 102 VAL A C 12
ATOM 20158 O O . VAL A 1 106 ? 15.802 -32.366 -5.368 1.00 21.42 102 VAL A O 12
ATOM 20171 N N . ASN A 1 107 ? 15.620 -30.767 -3.835 1.00 1.14 103 ASN A N 12
ATOM 20172 C CA . ASN A 1 107 ? 16.909 -31.058 -3.209 1.00 21.23 103 ASN A CA 12
ATOM 20173 C C . ASN A 1 107 ? 16.863 -32.408 -2.570 1.00 51.25 103 ASN A C 12
ATOM 20174 O O . ASN A 1 107 ? 17.746 -33.245 -2.793 1.00 51.14 103 ASN A O 12
ATOM 20185 N N . ARG A 1 108 ? 15.819 -32.655 -1.796 1.00 72.11 104 ARG A N 12
ATOM 20186 C CA . ARG A 1 108 ? 15.707 -33.952 -1.154 1.00 13.10 104 ARG A CA 12
ATOM 20187 C C . ARG A 1 108 ? 15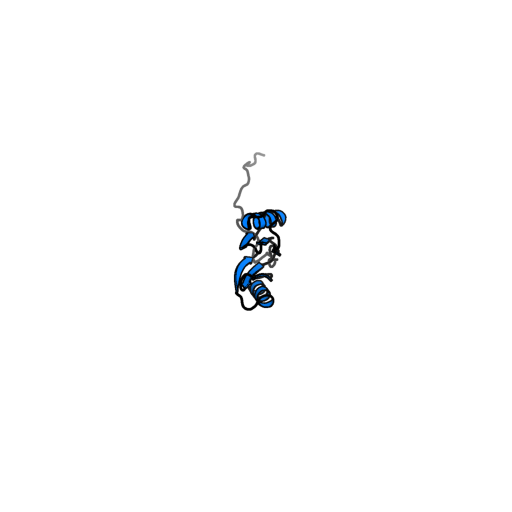.006 -34.988 -2.006 1.00 53.45 104 ARG A C 12
ATOM 20188 O O . ARG A 1 108 ? 15.106 -36.188 -1.729 1.00 13.11 104 ARG A O 12
ATOM 20209 N N . LEU A 1 109 ? 14.298 -34.565 -3.017 1.00 52.23 105 LEU A N 12
ATOM 20210 C CA . LEU A 1 109 ? 13.577 -35.504 -3.815 1.00 32.42 105 LEU A CA 12
ATOM 20211 C C . LEU A 1 109 ? 13.801 -35.246 -5.298 1.00 63.13 105 LEU A C 12
ATOM 20212 O O . LEU A 1 109 ? 13.367 -34.233 -5.842 1.00 11.11 105 LEU A O 12
ATOM 20228 N N . GLU A 1 110 ? 14.471 -36.180 -5.931 1.00 31.12 106 GLU A N 12
ATOM 20229 C CA . GLU A 1 110 ? 14.736 -36.150 -7.334 1.00 23.03 106 GLU A CA 12
ATOM 20230 C C . GLU A 1 110 ? 14.247 -37.452 -7.911 1.00 2.32 106 GLU A C 12
ATOM 20231 O O . GLU A 1 110 ? 14.345 -38.497 -7.266 1.00 73.35 106 GLU A O 12
ATOM 20243 N N . GLY A 1 111 ? 13.705 -37.394 -9.080 1.00 62.42 107 GLY A N 12
ATOM 20244 C CA . GLY A 1 111 ? 13.164 -38.570 -9.723 1.00 1.44 107 GLY A CA 12
ATOM 20245 C C . GLY A 1 111 ? 11.668 -38.471 -9.822 1.00 12.04 107 GLY A C 12
ATOM 20246 O O . GLY A 1 111 ? 11.058 -38.914 -10.802 1.00 52.31 107 GLY A O 12
ATOM 20250 N N . GLY A 1 112 ? 11.080 -37.886 -8.809 1.00 41.53 108 GLY A N 12
ATOM 20251 C CA . GLY A 1 112 ? 9.662 -37.654 -8.792 1.00 62.32 108 GLY A CA 12
ATOM 20252 C C . GLY A 1 112 ? 9.389 -36.210 -9.050 1.00 33.34 108 GLY A C 12
ATOM 20253 O O . GLY A 1 112 ? 10.180 -35.547 -9.729 1.00 35.34 108 GLY A O 12
ATOM 20257 N N . ARG A 1 113 ? 8.323 -35.689 -8.495 1.00 70.12 109 ARG A N 12
ATOM 20258 C CA . ARG A 1 113 ? 7.993 -34.315 -8.719 1.00 41.43 109 ARG A CA 12
ATOM 20259 C C . ARG A 1 113 ? 7.072 -33.806 -7.647 1.00 30.34 109 ARG A C 12
ATOM 20260 O O . ARG A 1 113 ? 6.330 -34.585 -7.011 1.00 34.30 109 ARG A O 12
ATOM 20281 N N . ILE A 1 114 ? 7.146 -32.524 -7.436 1.00 11.42 110 ILE A N 12
ATOM 20282 C CA . ILE A 1 114 ? 6.284 -31.805 -6.540 1.00 21.20 110 ILE A CA 12
ATOM 20283 C C . ILE A 1 114 ? 4.910 -31.757 -7.150 1.00 72.13 110 ILE A C 12
ATOM 20284 O O . ILE A 1 114 ? 4.764 -31.310 -8.297 1.00 21.45 110 ILE A O 12
ATOM 20300 N N . VAL A 1 115 ? 3.923 -32.251 -6.448 1.00 72.01 111 VAL A N 12
ATOM 20301 C CA . VAL A 1 115 ? 2.575 -32.141 -6.953 1.00 43.01 111 VAL A CA 12
ATOM 20302 C C . VAL A 1 115 ? 1.717 -31.370 -5.975 1.00 31.15 111 VAL A C 12
ATOM 20303 O O . VAL A 1 115 ? 0.682 -30.829 -6.348 1.00 34.31 111 VAL A O 12
ATOM 20316 N N . ASN A 1 116 ? 2.150 -31.293 -4.724 1.00 41.22 112 ASN A N 12
ATOM 20317 C CA . ASN A 1 116 ? 1.365 -30.539 -3.749 1.00 62.11 112 ASN A CA 12
ATOM 20318 C C . ASN A 1 116 ? 2.216 -29.429 -3.205 1.00 53.04 112 ASN A C 12
ATOM 20319 O O . ASN A 1 116 ? 3.424 -29.583 -3.129 1.00 34.44 112 ASN A O 12
ATOM 20330 N N . TRP A 1 117 ? 1.605 -28.325 -2.848 1.00 2.21 113 TRP A N 12
ATOM 20331 C CA . TRP A 1 117 ? 2.300 -27.198 -2.273 1.00 22.30 113 TRP A CA 12
ATOM 20332 C C . TRP A 1 117 ? 1.285 -26.245 -1.710 1.00 71.22 113 TRP A C 12
ATOM 20333 O O . TRP A 1 117 ? 0.120 -26.253 -2.147 1.00 34.41 113 TRP A O 12
ATOM 20354 N N . ALA A 1 118 ? 1.701 -25.479 -0.741 1.00 61.41 114 ALA A N 12
ATOM 20355 C CA . ALA A 1 118 ? 0.892 -24.459 -0.133 1.00 64.41 114 ALA A CA 12
ATOM 20356 C C . ALA A 1 118 ? 1.806 -23.464 0.532 1.00 3.04 114 ALA A C 12
ATOM 20357 O O . ALA A 1 118 ? 2.725 -23.852 1.269 1.00 43.34 114 ALA A O 12
ATOM 20364 N N . CYS A 1 119 ? 1.592 -22.219 0.277 1.00 70.42 115 CYS A N 12
ATOM 20365 C CA . CYS A 1 119 ? 2.462 -21.195 0.802 1.00 42.13 115 CYS A CA 12
ATOM 20366 C C . CYS A 1 119 ? 1.707 -20.270 1.726 1.00 41.24 115 CYS A C 12
ATOM 20367 O O . CYS A 1 119 ? 0.576 -19.895 1.432 1.00 11.44 115 CYS A O 12
ATOM 20374 N N . ASN A 1 120 ? 2.316 -19.910 2.830 1.00 34.14 116 ASN A N 12
ATOM 20375 C CA . ASN A 1 120 ? 1.716 -18.933 3.730 1.00 14.14 116 ASN A CA 12
ATOM 20376 C C . ASN A 1 120 ? 2.235 -17.557 3.410 1.00 4.01 116 ASN A C 12
ATOM 20377 O O . ASN A 1 120 ? 1.529 -16.786 2.727 1.00 15.14 116 ASN A O 12
ATOM 20389 N N . PRO A 1 5 ? 43.162 43.918 -13.142 1.00 10.00 1 PRO A N 13
ATOM 20390 C CA . PRO A 1 5 ? 43.465 43.102 -11.988 1.00 44.04 1 PRO A CA 13
ATOM 20391 C C . PRO A 1 5 ? 42.895 41.708 -12.174 1.00 11.31 1 PRO A C 13
ATOM 20392 O O . PRO A 1 5 ? 41.774 41.546 -12.663 1.00 63.10 1 PRO A O 13
ATOM 20403 N N . THR A 1 6 ? 43.674 40.724 -11.835 1.00 23.43 2 THR A N 13
ATOM 20404 C CA . THR A 1 6 ? 43.263 39.356 -11.883 1.00 11.23 2 THR A CA 13
ATOM 20405 C C . THR A 1 6 ? 42.510 39.080 -10.582 1.00 32.34 2 THR A C 13
ATOM 20406 O O . THR A 1 6 ? 43.108 39.077 -9.504 1.00 31.50 2 THR A O 13
ATOM 20417 N N . VAL A 1 7 ? 41.218 38.930 -10.677 1.00 10.21 3 VAL A N 13
ATOM 20418 C CA . VAL A 1 7 ? 40.385 38.777 -9.506 1.00 32.35 3 VAL A CA 13
ATOM 20419 C C . VAL A 1 7 ? 40.104 37.306 -9.255 1.00 20.22 3 VAL A C 13
ATOM 20420 O O . VAL A 1 7 ? 39.818 36.544 -10.199 1.00 64.33 3 VAL A O 13
ATOM 20433 N N . ASP A 1 8 ? 40.193 36.916 -8.012 1.00 11.22 4 ASP A N 13
ATOM 20434 C CA . ASP A 1 8 ? 39.955 35.545 -7.599 1.00 22.33 4 ASP A CA 13
ATOM 20435 C C . ASP A 1 8 ? 38.508 35.359 -7.179 1.00 11.21 4 ASP A C 13
ATOM 20436 O O . ASP A 1 8 ? 37.927 36.219 -6.499 1.00 52.53 4 ASP A O 13
ATOM 20445 N N . ALA A 1 9 ? 37.935 34.263 -7.580 1.00 72.45 5 ALA A N 13
ATOM 20446 C CA . ALA A 1 9 ? 36.568 33.953 -7.291 1.00 64.51 5 ALA A CA 13
ATOM 20447 C C . ALA A 1 9 ? 36.508 32.572 -6.658 1.00 14.30 5 ALA A C 13
ATOM 20448 O O . ALA A 1 9 ? 37.529 32.043 -6.228 1.00 62.30 5 ALA A O 13
ATOM 20455 N N . HIS A 1 10 ? 35.339 32.004 -6.603 1.00 75.41 6 HIS A N 13
ATOM 20456 C CA . HIS A 1 10 ? 35.120 30.706 -6.040 1.00 61.02 6 HIS A CA 13
ATOM 20457 C C . HIS A 1 10 ? 34.007 30.035 -6.804 1.00 51.12 6 HIS A C 13
ATOM 20458 O O . HIS A 1 10 ? 33.477 30.620 -7.758 1.00 1.23 6 HIS A O 13
ATOM 20472 N N . LEU A 1 11 ? 33.663 28.833 -6.408 1.00 2.25 7 LEU A N 13
ATOM 20473 C CA . LEU A 1 11 ? 32.582 28.086 -7.018 1.00 21.13 7 LEU A CA 13
ATOM 20474 C C . LEU A 1 11 ? 31.270 28.805 -6.765 1.00 53.54 7 LEU A C 13
ATOM 20475 O O . LEU A 1 11 ? 31.151 29.557 -5.786 1.00 52.45 7 LEU A O 13
ATOM 20491 N N . ALA A 1 12 ? 30.321 28.596 -7.640 1.00 21.53 8 ALA A N 13
ATOM 20492 C CA . ALA A 1 12 ? 29.016 29.238 -7.543 1.00 72.12 8 ALA A CA 13
ATOM 20493 C C . ALA A 1 12 ? 28.297 28.790 -6.291 1.00 31.24 8 ALA A C 13
ATOM 20494 O O . ALA A 1 12 ? 27.734 27.691 -6.241 1.00 14.14 8 ALA A O 13
ATOM 20501 N N . ASN A 1 13 ? 28.351 29.658 -5.302 1.00 3.32 9 ASN A N 13
ATOM 20502 C CA . ASN A 1 13 ? 27.847 29.443 -3.940 1.00 1.33 9 ASN A CA 13
ATOM 20503 C C . ASN A 1 13 ? 28.659 28.354 -3.242 1.00 70.43 9 ASN A C 13
ATOM 20504 O O . ASN A 1 13 ? 28.640 27.172 -3.625 1.00 51.34 9 ASN A O 13
ATOM 20515 N N . GLY A 1 14 ? 29.338 28.760 -2.205 1.00 3.20 10 GLY A N 13
ATOM 20516 C CA . GLY A 1 14 ? 30.196 27.872 -1.436 1.00 23.03 10 GLY A CA 13
ATOM 20517 C C . GLY A 1 14 ? 29.409 26.833 -0.667 1.00 75.51 10 GLY A C 13
ATOM 20518 O O . GLY A 1 14 ? 29.937 25.793 -0.270 1.00 30.24 10 GLY A O 13
ATOM 20522 N N . SER A 1 15 ? 28.165 27.116 -0.444 1.00 12.35 11 SER A N 13
ATOM 20523 C CA . SER A 1 15 ? 27.292 26.212 0.227 1.00 23.31 11 SER A CA 13
ATOM 20524 C C . SER A 1 15 ? 26.518 25.400 -0.808 1.00 23.24 11 SER A C 13
ATOM 20525 O O . SER A 1 15 ? 25.494 25.848 -1.343 1.00 62.21 11 SER A O 13
ATOM 20533 N N . MET A 1 16 ? 27.049 24.249 -1.138 1.00 14.41 12 MET A N 13
ATOM 20534 C CA . MET A 1 16 ? 26.429 23.386 -2.102 1.00 62.12 12 MET A CA 13
ATOM 20535 C C . MET A 1 16 ? 25.526 22.412 -1.402 1.00 52.31 12 MET A C 13
ATOM 20536 O O . MET A 1 16 ? 25.710 22.122 -0.215 1.00 42.43 12 MET A O 13
ATOM 20550 N N . SER A 1 17 ? 24.571 21.912 -2.102 1.00 61.21 13 SER A N 13
ATOM 20551 C CA . SER A 1 17 ? 23.677 20.977 -1.541 1.00 45.14 13 SER A CA 13
ATOM 20552 C C . SER A 1 17 ? 23.806 19.677 -2.275 1.00 44.10 13 SER A C 13
ATOM 20553 O O . SER A 1 17 ? 23.313 19.516 -3.378 1.00 5.43 13 SER A O 13
ATOM 20561 N N . GLU A 1 18 ? 24.526 18.784 -1.673 1.00 23.24 14 GLU A N 13
ATOM 20562 C CA . GLU A 1 18 ? 24.750 17.466 -2.234 1.00 53.21 14 GLU A CA 13
ATOM 20563 C C . GLU A 1 18 ? 23.851 16.485 -1.508 1.00 25.24 14 GLU A C 13
ATOM 20564 O O . GLU A 1 18 ? 24.007 15.258 -1.607 1.00 32.32 14 GLU A O 13
ATOM 20576 N N . VAL A 1 19 ? 22.927 17.056 -0.777 1.00 11.33 15 VAL A N 13
ATOM 20577 C CA . VAL A 1 19 ? 21.971 16.325 0.007 1.00 21.51 15 VAL A CA 13
ATOM 20578 C C . VAL A 1 19 ? 20.735 16.082 -0.837 1.00 64.54 15 VAL A C 13
ATOM 20579 O O . VAL A 1 19 ? 20.553 16.759 -1.861 1.00 63.54 15 VAL A O 13
ATOM 20592 N N . MET A 1 20 ? 19.885 15.149 -0.413 1.00 15.11 16 MET A N 13
ATOM 20593 C CA . MET A 1 20 ? 18.748 14.684 -1.229 1.00 74.04 16 MET A CA 13
ATOM 20594 C C . MET A 1 20 ? 19.292 14.171 -2.534 1.00 41.04 16 MET A C 13
ATOM 20595 O O . MET A 1 20 ? 18.841 14.512 -3.630 1.00 0.32 16 MET A O 13
ATOM 20609 N N . MET A 1 21 ? 20.317 13.388 -2.368 1.00 23.52 17 MET A N 13
ATOM 20610 C CA . MET A 1 21 ? 21.070 12.784 -3.418 1.00 2.44 17 MET A CA 13
ATOM 20611 C C . MET A 1 21 ? 20.475 11.436 -3.744 1.00 50.44 17 MET A C 13
ATOM 20612 O O . MET A 1 21 ? 19.343 11.148 -3.361 1.00 35.32 17 MET A O 13
ATOM 20626 N N . SER A 1 22 ? 21.195 10.633 -4.474 1.00 5.32 18 SER A N 13
ATOM 20627 C CA . SER A 1 22 ? 20.746 9.319 -4.773 1.00 33.44 18 SER A CA 13
ATOM 20628 C C . SER A 1 22 ? 20.919 8.418 -3.549 1.00 34.40 18 SER A C 13
ATOM 20629 O O . SER A 1 22 ? 21.987 7.824 -3.327 1.00 70.20 18 SER A O 13
ATOM 20637 N N . GLU A 1 23 ? 19.919 8.408 -2.722 1.00 21.04 19 GLU A N 13
ATOM 20638 C CA . GLU A 1 23 ? 19.888 7.581 -1.567 1.00 52.35 19 GLU A CA 13
ATOM 20639 C C . GLU A 1 23 ? 18.891 6.467 -1.804 1.00 3.24 19 GLU A C 13
ATOM 20640 O O . GLU A 1 23 ? 17.681 6.618 -1.603 1.00 52.40 19 GLU A O 13
ATOM 20652 N N . ILE A 1 24 ? 19.385 5.381 -2.325 1.00 61.11 20 ILE A N 13
ATOM 20653 C CA . ILE A 1 24 ? 18.541 4.275 -2.660 1.00 1.12 20 ILE A CA 13
ATOM 20654 C C . ILE A 1 24 ? 18.236 3.391 -1.466 1.00 24.21 20 ILE A C 13
ATOM 20655 O O . ILE A 1 24 ? 19.108 3.117 -0.635 1.00 61.22 20 ILE A O 13
ATOM 20671 N N . ALA A 1 25 ? 16.994 3.022 -1.344 1.00 10.15 21 ALA A N 13
ATOM 20672 C CA . ALA A 1 25 ? 16.550 2.161 -0.291 1.00 14.30 21 ALA A CA 13
ATOM 20673 C C . ALA A 1 25 ? 15.614 1.133 -0.869 1.00 31.33 21 ALA A C 13
ATOM 20674 O O . ALA A 1 25 ? 14.727 1.470 -1.669 1.00 70.15 21 ALA A O 13
ATOM 20681 N N . GLY A 1 26 ? 15.833 -0.095 -0.533 1.00 23.41 22 GLY A N 13
ATOM 20682 C CA . GLY A 1 26 ? 15.016 -1.162 -1.012 1.00 72.33 22 GLY A CA 13
ATOM 20683 C C . GLY A 1 26 ? 14.463 -1.927 0.139 1.00 34.13 22 GLY A C 13
ATOM 20684 O O . GLY A 1 26 ? 15.057 -2.904 0.586 1.00 55.14 22 GLY A O 13
ATOM 20688 N N . LEU A 1 27 ? 13.364 -1.462 0.653 1.00 63.20 23 LEU A N 13
ATOM 20689 C CA . LEU A 1 27 ? 12.731 -2.075 1.786 1.00 75.11 23 LEU A CA 13
ATOM 20690 C C . LEU A 1 27 ? 11.497 -2.829 1.317 1.00 24.45 23 LEU A C 13
ATOM 20691 O O . LEU A 1 27 ? 10.464 -2.213 1.034 1.00 33.23 23 LEU A O 13
ATOM 20707 N N . PRO A 1 28 ? 11.591 -4.154 1.145 1.00 40.34 24 PRO A N 13
ATOM 20708 C CA . PRO A 1 28 ? 10.457 -4.966 0.739 1.00 60.14 24 PRO A CA 13
ATOM 20709 C C . PRO A 1 28 ? 9.490 -5.146 1.896 1.00 22.53 24 PRO A C 13
ATOM 20710 O O . PRO A 1 28 ? 9.865 -4.928 3.060 1.00 22.03 24 PRO A O 13
ATOM 20721 N N . ILE A 1 29 ? 8.272 -5.535 1.588 1.00 25.34 25 ILE A N 13
ATOM 20722 C CA . ILE A 1 29 ? 7.254 -5.767 2.587 1.00 32.23 25 ILE A CA 13
ATOM 20723 C C . ILE A 1 29 ? 7.662 -6.951 3.465 1.00 60.52 25 ILE A C 13
ATOM 20724 O O . ILE A 1 29 ? 7.808 -8.082 2.965 1.00 53.30 25 ILE A O 13
ATOM 20740 N N . PRO A 1 30 ? 7.912 -6.707 4.758 1.00 63.30 26 PRO A N 13
ATOM 20741 C CA . PRO A 1 30 ? 8.256 -7.765 5.697 1.00 45.14 26 PRO A CA 13
ATOM 20742 C C . PRO A 1 30 ? 7.072 -8.710 5.844 1.00 12.44 26 PRO A C 13
ATOM 20743 O O . PRO A 1 30 ? 5.961 -8.262 6.187 1.00 23.35 26 PRO A O 13
ATOM 20754 N N . PRO A 1 31 ? 7.267 -10.012 5.586 1.00 14.31 27 PRO A N 13
ATOM 20755 C CA . PRO A 1 31 ? 6.182 -10.975 5.587 1.00 32.05 27 PRO A CA 13
ATOM 20756 C C . PRO A 1 31 ? 5.513 -11.111 6.923 1.00 13.20 27 PRO A C 13
ATOM 20757 O O . PRO A 1 31 ? 6.160 -11.077 7.986 1.00 41.44 27 PRO A O 13
ATOM 20768 N N . ILE A 1 32 ? 4.234 -11.232 6.870 1.00 43.11 28 ILE A N 13
ATOM 20769 C CA . ILE A 1 32 ? 3.456 -11.485 8.027 1.00 23.35 28 ILE A CA 13
ATOM 20770 C C . ILE A 1 32 ? 3.401 -12.979 8.148 1.00 70.13 28 ILE A C 13
ATOM 20771 O O . ILE A 1 32 ? 2.910 -13.653 7.241 1.00 40.45 28 ILE A O 13
ATOM 20787 N N . ILE A 1 33 ? 3.995 -13.489 9.190 1.00 70.01 29 ILE A N 13
ATOM 20788 C CA . ILE A 1 33 ? 4.067 -14.904 9.409 1.00 23.53 29 ILE A CA 13
ATOM 20789 C C . ILE A 1 33 ? 2.683 -15.514 9.591 1.00 22.11 29 ILE A C 13
ATOM 20790 O O . ILE A 1 33 ? 1.988 -15.266 10.587 1.00 1.35 29 ILE A O 13
ATOM 20806 N N . HIS A 1 34 ? 2.269 -16.227 8.601 1.00 61.40 30 HIS A N 13
ATOM 20807 C CA . HIS A 1 34 ? 1.060 -16.971 8.658 1.00 2.12 30 HIS A CA 13
ATOM 20808 C C . HIS A 1 34 ? 1.423 -18.410 8.861 1.00 42.41 30 HIS A C 13
ATOM 20809 O O . HIS A 1 34 ? 2.553 -18.802 8.605 1.00 4.13 30 HIS A O 13
ATOM 20823 N N . TYR A 1 35 ? 0.501 -19.187 9.324 1.00 54.43 31 TYR A N 13
ATOM 20824 C CA . TYR A 1 35 ? 0.816 -20.526 9.752 1.00 40.45 31 TYR A CA 13
ATOM 20825 C C . TYR A 1 35 ? 0.033 -21.525 8.948 1.00 51.12 31 TYR A C 13
ATOM 20826 O O . TYR A 1 35 ? -1.146 -21.275 8.614 1.00 42.14 31 TYR A O 13
ATOM 20844 N N . GLY A 1 36 ? 0.673 -22.625 8.612 1.00 52.01 32 GLY A N 13
ATOM 20845 C CA . GLY A 1 36 ? 0.029 -23.653 7.874 1.00 4.14 32 GLY A CA 13
ATOM 20846 C C . GLY A 1 36 ? 0.744 -24.972 8.007 1.00 1.14 32 GLY A C 13
ATOM 20847 O O . GLY A 1 36 ? 1.744 -25.087 8.740 1.00 31.53 32 GLY A O 13
ATOM 20851 N N . ALA A 1 37 ? 0.256 -25.956 7.307 1.00 51.10 33 ALA A N 13
ATOM 20852 C CA . ALA A 1 37 ? 0.818 -27.275 7.316 1.00 4.43 33 ALA A CA 13
ATOM 20853 C C . ALA A 1 37 ? 0.161 -28.107 6.244 1.00 5.14 33 ALA A C 13
ATOM 20854 O O . ALA A 1 37 ? -0.943 -27.790 5.789 1.00 3.21 33 ALA A O 13
ATOM 20861 N N . ILE A 1 38 ? 0.844 -29.124 5.823 1.00 73.53 34 ILE A N 13
ATOM 20862 C CA . ILE A 1 38 ? 0.324 -30.078 4.885 1.00 60.15 34 ILE A CA 13
ATOM 20863 C C . ILE A 1 38 ? 0.463 -31.443 5.501 1.00 62.10 34 ILE A C 13
ATOM 20864 O O . ILE A 1 38 ? 1.572 -31.907 5.751 1.00 54.41 34 ILE A O 13
ATOM 20880 N N . ALA A 1 39 ? -0.636 -32.055 5.763 1.00 4.42 35 ALA A N 13
ATOM 20881 C CA . ALA A 1 39 ? -0.660 -33.342 6.351 1.00 24.12 35 ALA A CA 13
ATOM 20882 C C . ALA A 1 39 ? -0.863 -34.310 5.247 1.00 24.25 35 ALA A C 13
ATOM 20883 O O . ALA A 1 39 ? -1.847 -34.205 4.500 1.00 72.04 35 ALA A O 13
ATOM 20890 N N . TYR A 1 40 ? 0.057 -35.193 5.083 1.00 43.14 36 TYR A N 13
ATOM 20891 C CA . TYR A 1 40 ? -0.085 -36.161 4.080 1.00 72.33 36 TYR A CA 13
ATOM 20892 C C . TYR A 1 40 ? 0.248 -37.493 4.669 1.00 63.25 36 TYR A C 13
ATOM 20893 O O . TYR A 1 40 ? 1.410 -37.827 4.865 1.00 24.54 36 TYR A O 13
ATOM 20911 N N . ALA A 1 41 ? -0.769 -38.240 4.942 1.00 42.24 37 ALA A N 13
ATOM 20912 C CA . ALA A 1 41 ? -0.609 -39.515 5.558 1.00 64.44 37 ALA A CA 13
ATOM 20913 C C . ALA A 1 41 ? -0.265 -40.538 4.500 1.00 20.44 37 ALA A C 13
ATOM 20914 O O . ALA A 1 41 ? -0.746 -40.433 3.359 1.00 71.33 37 ALA A O 13
ATOM 20921 N N . PRO A 1 42 ? 0.542 -41.568 4.848 1.00 24.00 38 PRO A N 13
ATOM 20922 C CA . PRO A 1 42 ? 0.942 -42.633 3.906 1.00 52.33 38 PRO A CA 13
ATOM 20923 C C . PRO A 1 42 ? -0.266 -43.398 3.345 1.00 33.14 38 PRO A C 13
ATOM 20924 O O . PRO A 1 42 ? -0.150 -44.145 2.374 1.00 51.11 38 PRO A O 13
ATOM 20935 N N . SER A 1 43 ? -1.420 -43.177 3.954 1.00 1.41 39 SER A N 13
ATOM 20936 C CA . SER A 1 43 ? -2.664 -43.762 3.551 1.00 21.34 39 SER A CA 13
ATOM 20937 C C . SER A 1 43 ? -3.121 -43.154 2.196 1.00 53.11 39 SER A C 13
ATOM 20938 O O . SER A 1 43 ? -3.997 -43.694 1.516 1.00 61.04 39 SER A O 13
ATOM 20946 N N . GLY A 1 44 ? -2.510 -42.032 1.821 1.00 64.22 40 GLY A N 13
ATOM 20947 C CA . GLY A 1 44 ? -2.840 -41.365 0.582 1.00 23.12 40 GLY A CA 13
ATOM 20948 C C . GLY A 1 44 ? -3.645 -40.119 0.838 1.00 33.20 40 GLY A C 13
ATOM 20949 O O . GLY A 1 44 ? -4.000 -39.382 -0.083 1.00 2.53 40 GLY A O 13
ATOM 20953 N N . ALA A 1 45 ? -3.905 -39.882 2.092 1.00 3.04 41 ALA A N 13
ATOM 20954 C CA . ALA A 1 45 ? -4.707 -38.773 2.535 1.00 70.11 41 ALA A CA 13
ATOM 20955 C C . ALA A 1 45 ? -3.908 -37.480 2.492 1.00 53.41 41 ALA A C 13
ATOM 20956 O O . ALA A 1 45 ? -2.831 -37.396 3.084 1.00 31.21 41 ALA A O 13
ATOM 20963 N N . SER A 1 46 ? -4.437 -36.496 1.793 1.00 62.51 42 SER A N 13
ATOM 20964 C CA . SER A 1 46 ? -3.811 -35.205 1.657 1.00 51.03 42 SER A CA 13
ATOM 20965 C C . SER A 1 46 ? -4.650 -34.166 2.376 1.00 14.02 42 SER A C 13
ATOM 20966 O O . SER A 1 46 ? -5.888 -34.243 2.379 1.00 75.23 42 SER A O 13
ATOM 20974 N N . GLY A 1 47 ? -3.998 -33.234 3.003 1.00 3.44 43 GLY A N 13
ATOM 20975 C CA . GLY A 1 47 ? -4.667 -32.138 3.618 1.00 74.11 43 GLY A CA 13
ATOM 20976 C C . GLY A 1 47 ? -3.738 -30.993 3.779 1.00 74.04 43 GLY A C 13
ATOM 20977 O O . GLY A 1 47 ? -2.603 -31.183 4.155 1.00 11.53 43 GLY A O 13
ATOM 20981 N N . LYS A 1 48 ? -4.189 -29.814 3.490 1.00 54.21 44 LYS A N 13
ATOM 20982 C CA . LYS A 1 48 ? -3.344 -28.656 3.584 1.00 44.44 44 LYS A CA 13
ATOM 20983 C C . LYS A 1 48 ? -4.110 -27.477 4.117 1.00 60.31 44 LYS A C 13
ATOM 20984 O O . LYS A 1 48 ? -5.309 -27.347 3.859 1.00 14.12 44 LYS A O 13
ATOM 21003 N N . ALA A 1 49 ? -3.433 -26.643 4.881 1.00 72.03 45 ALA A N 13
ATOM 21004 C CA . ALA A 1 49 ? -4.029 -25.498 5.493 1.00 43.44 45 ALA A CA 13
ATOM 21005 C C . ALA A 1 49 ? -2.980 -24.451 5.550 1.00 50.40 45 ALA A C 13
ATOM 21006 O O . ALA A 1 49 ? -1.821 -24.775 5.808 1.00 63.22 45 ALA A O 13
ATOM 21013 N N . TRP A 1 50 ? -3.340 -23.233 5.267 1.00 62.14 46 TRP A N 13
ATOM 21014 C CA . TRP A 1 50 ? -2.402 -22.161 5.258 1.00 73.22 46 TRP A CA 13
ATOM 21015 C C . TRP A 1 50 ? -3.108 -20.837 5.385 1.00 33.32 46 TRP A C 13
ATOM 21016 O O . TRP A 1 50 ? -4.335 -20.761 5.252 1.00 33.21 46 TRP A O 13
ATOM 21037 N N . HIS A 1 51 ? -2.324 -19.832 5.686 1.00 25.14 47 HIS A N 13
ATOM 21038 C CA . HIS A 1 51 ? -2.723 -18.441 5.777 1.00 31.41 47 HIS A CA 13
ATOM 21039 C C . HIS A 1 51 ? -3.623 -18.232 6.991 1.00 25.20 47 HIS A C 13
ATOM 21040 O O . HIS A 1 51 ? -4.506 -17.354 7.008 1.00 74.52 47 HIS A O 13
ATOM 21054 N N . GLN A 1 52 ? -3.358 -19.006 8.036 1.00 44.32 48 GLN A N 13
ATOM 21055 C CA . GLN A 1 52 ? -4.128 -18.938 9.244 1.00 73.33 48 GLN A CA 13
ATOM 21056 C C . GLN A 1 52 ? -3.605 -17.861 10.108 1.00 72.43 48 GLN A C 13
ATOM 21057 O O . GLN A 1 52 ? -2.555 -17.263 9.838 1.00 70.21 48 GLN A O 13
ATOM 21071 N N . ARG A 1 53 ? -4.286 -17.672 11.166 1.00 33.21 49 ARG A N 13
ATOM 21072 C CA . ARG A 1 53 ? -3.975 -16.676 12.081 1.00 34.31 49 ARG A CA 13
ATOM 21073 C C . ARG A 1 53 ? -3.183 -17.251 13.241 1.00 2.41 49 ARG A C 13
ATOM 21074 O O . ARG A 1 53 ? -2.341 -16.565 13.830 1.00 44.54 49 ARG A O 13
ATOM 21095 N N . THR A 1 54 ? -3.426 -18.503 13.560 1.00 42.14 50 THR A N 13
ATOM 21096 C CA . THR A 1 54 ? -2.741 -19.117 14.671 1.00 41.45 50 THR A CA 13
ATOM 21097 C C . THR A 1 54 ? -2.197 -20.479 14.281 1.00 62.12 50 THR A C 13
ATOM 21098 O O . THR A 1 54 ? -2.850 -21.224 13.525 1.00 62.33 50 THR A O 13
ATOM 21109 N N . PRO A 1 55 ? -0.988 -20.822 14.763 1.00 2.22 51 PRO A N 13
ATOM 21110 C CA . PRO A 1 55 ? -0.350 -22.098 14.452 1.00 34.21 51 PRO A CA 13
ATOM 21111 C C . PRO A 1 55 ? -1.166 -23.294 14.909 1.00 35.02 51 PRO A C 13
ATOM 21112 O O . PRO A 1 55 ? -1.284 -24.269 14.177 1.00 4.40 51 PRO A O 13
ATOM 21123 N N . ALA A 1 56 ? -1.775 -23.190 16.091 1.00 45.13 52 ALA A N 13
ATOM 21124 C CA . ALA A 1 56 ? -2.578 -24.277 16.620 1.00 13.45 52 ALA A CA 13
ATOM 21125 C C . ALA A 1 56 ? -3.731 -24.591 15.692 1.00 35.41 52 ALA A C 13
ATOM 21126 O O . ALA A 1 56 ? -3.921 -25.744 15.316 1.00 0.43 52 ALA A O 13
ATOM 21133 N N . ARG A 1 57 ? -4.462 -23.556 15.263 1.00 23.54 53 ARG A N 13
ATOM 21134 C CA . ARG A 1 57 ? -5.582 -23.761 14.366 1.00 52.22 53 ARG A CA 13
ATOM 21135 C C . ARG A 1 57 ? -5.116 -24.315 13.052 1.00 60.44 53 ARG A C 13
ATOM 21136 O O . ARG A 1 57 ? -5.699 -25.247 12.545 1.00 43.52 53 ARG A O 13
ATOM 21157 N N . ALA A 1 58 ? -4.032 -23.760 12.538 1.00 31.43 54 ALA A N 13
ATOM 21158 C CA . ALA A 1 58 ? -3.451 -24.186 11.266 1.00 40.43 54 ALA A CA 13
ATOM 21159 C C . ALA A 1 58 ? -3.157 -25.668 11.263 1.00 74.52 54 ALA A C 13
ATOM 21160 O O . ALA A 1 58 ? -3.512 -26.377 10.321 1.00 23.54 54 ALA A O 13
ATOM 21167 N N . GLU A 1 59 ? -2.547 -26.130 12.328 1.00 44.54 55 GLU A N 13
ATOM 21168 C CA . GLU A 1 59 ? -2.219 -27.522 12.462 1.00 44.32 55 GLU A CA 13
ATOM 21169 C C . GLU A 1 59 ? -3.487 -28.364 12.566 1.00 4.21 55 GLU A C 13
ATOM 21170 O O . GLU A 1 59 ? -3.619 -29.380 11.881 1.00 71.14 55 GLU A O 13
ATOM 21182 N N . GLN A 1 60 ? -4.450 -27.897 13.352 1.00 1.21 56 GLN A N 13
ATOM 21183 C CA . GLN A 1 60 ? -5.722 -28.604 13.499 1.00 22.13 56 GLN A CA 13
ATOM 21184 C C . GLN A 1 60 ? -6.421 -28.730 12.159 1.00 1.24 56 GLN A C 13
ATOM 21185 O O . GLN A 1 60 ? -6.891 -29.818 11.807 1.00 22.44 56 GLN A O 13
ATOM 21199 N N . VAL A 1 61 ? -6.453 -27.628 11.413 1.00 22.21 57 VAL A N 13
ATOM 21200 C CA . VAL A 1 61 ? -7.092 -27.585 10.115 1.00 32.34 57 VAL A CA 13
ATOM 21201 C C . VAL A 1 61 ? -6.363 -28.500 9.136 1.00 64.20 57 VAL A C 13
ATOM 21202 O O . VAL A 1 61 ? -6.991 -29.174 8.350 1.00 44.24 57 VAL A O 13
ATOM 21215 N N . ALA A 1 62 ? -5.042 -28.551 9.229 1.00 23.24 58 ALA A N 13
ATOM 21216 C CA . ALA A 1 62 ? -4.239 -29.403 8.350 1.00 41.24 58 ALA A CA 13
ATOM 21217 C C . ALA A 1 62 ? -4.606 -30.869 8.542 1.00 53.33 58 ALA A C 13
ATOM 21218 O O . ALA A 1 62 ? -4.885 -31.592 7.561 1.00 20.10 58 ALA A O 13
ATOM 21225 N N . LEU A 1 63 ? -4.643 -31.305 9.802 1.00 63.25 59 LEU A N 13
ATOM 21226 C CA . LEU A 1 63 ? -5.032 -32.662 10.122 1.00 12.33 59 LEU A CA 13
ATOM 21227 C C . LEU A 1 63 ? -6.495 -32.906 9.725 1.00 42.13 59 LEU A C 13
ATOM 21228 O O . LEU A 1 63 ? -6.846 -33.980 9.217 1.00 43.14 59 LEU A O 13
ATOM 21244 N N . GLU A 1 64 ? -7.318 -31.883 9.913 1.00 45.40 60 GLU A N 13
ATOM 21245 C CA . GLU A 1 64 ? -8.731 -31.921 9.578 1.00 62.14 60 GLU A CA 13
ATOM 21246 C C . GLU A 1 64 ? -8.924 -32.107 8.070 1.00 31.33 60 GLU A C 13
ATOM 21247 O O . GLU A 1 64 ? -9.729 -32.940 7.639 1.00 21.43 60 GLU A O 13
ATOM 21259 N N . LYS A 1 65 ? -8.164 -31.352 7.279 1.00 60.22 61 LYS A N 13
ATOM 21260 C CA . LYS A 1 65 ? -8.219 -31.436 5.828 1.00 30.12 61 LYS A CA 13
ATOM 21261 C C . LYS A 1 65 ? -7.781 -32.803 5.369 1.00 24.03 61 LYS A C 13
ATOM 21262 O O . LYS A 1 65 ? -8.389 -33.377 4.470 1.00 52.10 61 LYS A O 13
ATOM 21281 N N . CYS A 1 66 ? -6.710 -33.303 5.972 1.00 23.21 62 CYS A N 13
ATOM 21282 C CA . CYS A 1 66 ? -6.171 -34.611 5.633 1.00 23.42 62 CYS A CA 13
ATOM 21283 C C . CYS A 1 66 ? -7.214 -35.678 5.879 1.00 44.13 62 CYS A C 13
ATOM 21284 O O . CYS A 1 66 ? -7.444 -36.561 5.036 1.00 43.34 62 CYS A O 13
ATOM 21291 N N . GLY A 1 67 ? -7.847 -35.603 7.018 1.00 64.13 63 GLY A N 13
ATOM 21292 C CA . GLY A 1 67 ? -8.924 -36.490 7.300 1.00 23.13 63 GLY A CA 13
ATOM 21293 C C . GLY A 1 67 ? -8.662 -37.301 8.515 1.00 43.03 63 GLY A C 13
ATOM 21294 O O . GLY A 1 67 ? -9.589 -37.667 9.238 1.00 71.12 63 GLY A O 13
ATOM 21298 N N . ASP A 1 68 ? -7.419 -37.610 8.759 1.00 22.02 64 ASP A N 13
ATOM 21299 C CA . ASP A 1 68 ? -7.101 -38.351 9.931 1.00 12.21 64 ASP A CA 13
ATOM 21300 C C . ASP A 1 68 ? -6.539 -37.400 10.944 1.00 4.45 64 ASP A C 13
ATOM 21301 O O . ASP A 1 68 ? -5.643 -36.616 10.628 1.00 74.35 64 ASP A O 13
ATOM 21310 N N . LYS A 1 69 ? -7.061 -37.445 12.145 1.00 13.31 65 LYS A N 13
ATOM 21311 C CA . LYS A 1 69 ? -6.659 -36.532 13.226 1.00 1.22 65 LYS A CA 13
ATOM 21312 C C . LYS A 1 69 ? -5.197 -36.705 13.540 1.00 72.31 65 LYS A C 13
ATOM 21313 O O . LYS A 1 69 ? -4.528 -35.780 14.001 1.00 12.03 65 LYS A O 13
ATOM 21332 N N . THR A 1 70 ? -4.738 -37.894 13.324 1.00 33.34 66 THR A N 13
ATOM 21333 C CA . THR A 1 70 ? -3.362 -38.238 13.531 1.00 45.31 66 THR A CA 13
ATOM 21334 C C . THR A 1 70 ? -2.603 -38.490 12.185 1.00 44.01 66 THR A C 13
ATOM 21335 O O . THR A 1 70 ? -1.652 -39.286 12.153 1.00 73.33 66 THR A O 13
ATOM 21346 N N . CYS A 1 71 ? -3.022 -37.816 11.082 1.00 34.42 67 CYS A N 13
ATOM 21347 C CA . CYS A 1 71 ? -2.310 -37.865 9.813 1.00 63.31 67 CYS A CA 13
ATOM 21348 C C . CYS A 1 71 ? -0.824 -37.514 9.994 1.00 54.14 67 CYS A C 13
ATOM 21349 O O . CYS A 1 71 ? -0.469 -36.352 10.186 1.00 24.22 67 CYS A O 13
ATOM 21356 N N . LYS A 1 72 ? 0.020 -38.529 9.975 1.00 22.22 68 LYS A N 13
ATOM 21357 C CA . LYS A 1 72 ? 1.438 -38.338 10.162 1.00 1.54 68 LYS A CA 13
ATOM 21358 C C . LYS A 1 72 ? 2.096 -37.930 8.862 1.00 32.34 68 LYS A C 13
ATOM 21359 O O . LYS A 1 72 ? 1.438 -37.901 7.827 1.00 41.12 68 LYS A O 13
ATOM 21378 N N . VAL A 1 73 ? 3.398 -37.608 8.935 1.00 44.21 69 VAL A N 13
ATOM 21379 C CA . VAL A 1 73 ? 4.205 -37.149 7.776 1.00 35.15 69 VAL A CA 13
ATOM 21380 C C . VAL A 1 73 ? 3.770 -35.700 7.418 1.00 12.20 69 VAL A C 13
ATOM 21381 O O . VAL A 1 73 ? 4.067 -35.143 6.354 1.00 13.00 69 VAL A O 13
ATOM 21394 N N . VAL A 1 74 ? 3.121 -35.083 8.380 1.00 3.32 70 VAL A N 13
ATOM 21395 C CA . VAL A 1 74 ? 2.646 -33.738 8.252 1.00 64.42 70 VAL A CA 13
ATOM 21396 C C . VAL A 1 74 ? 3.811 -32.753 8.219 1.00 32.24 70 VAL A C 13
ATOM 21397 O O . VAL A 1 74 ? 4.662 -32.729 9.109 1.00 11.32 70 VAL A O 13
ATOM 21410 N N . SER A 1 75 ? 3.864 -31.987 7.177 1.00 10.12 71 SER A N 13
ATOM 21411 C CA . SER A 1 75 ? 4.867 -30.992 7.028 1.00 73.03 71 SER A CA 13
ATOM 21412 C C . SER A 1 75 ? 4.299 -29.691 7.583 1.00 63.43 71 SER A C 13
ATOM 21413 O O . SER A 1 75 ? 3.238 -29.247 7.158 1.00 34.02 71 SER A O 13
ATOM 21421 N N . ARG A 1 76 ? 4.985 -29.114 8.520 1.00 71.53 72 ARG A N 13
ATOM 21422 C CA . ARG A 1 76 ? 4.524 -27.935 9.217 1.00 25.53 72 ARG A CA 13
ATOM 21423 C C . ARG A 1 76 ? 5.326 -26.752 8.725 1.00 51.35 72 ARG A C 13
ATOM 21424 O O . ARG A 1 76 ? 6.560 -26.842 8.634 1.00 12.35 72 ARG A O 13
ATOM 21445 N N . PHE A 1 77 ? 4.667 -25.657 8.410 1.00 53.45 73 PHE A N 13
ATOM 21446 C CA . PHE A 1 77 ? 5.378 -24.515 7.859 1.00 64.50 73 PHE A CA 13
ATOM 21447 C C . PHE A 1 77 ? 4.642 -23.195 8.001 1.00 3.32 73 PHE A C 13
ATOM 21448 O O . PHE A 1 77 ? 3.429 -23.128 7.987 1.00 45.45 73 PHE A O 13
ATOM 21465 N N . THR A 1 78 ? 5.405 -22.160 8.129 1.00 33.03 74 THR A N 13
ATOM 21466 C CA . THR A 1 78 ? 4.898 -20.805 8.194 1.00 41.14 74 THR A CA 13
ATOM 21467 C C . THR A 1 78 ? 5.409 -20.060 6.970 1.00 52.33 74 THR A C 13
ATOM 21468 O O . THR A 1 78 ? 5.302 -18.843 6.833 1.00 63.21 74 THR A O 13
ATOM 21479 N N . ARG A 1 79 ? 5.978 -20.837 6.109 1.00 11.40 75 ARG A N 13
ATOM 21480 C CA . ARG A 1 79 ? 6.529 -20.423 4.864 1.00 33.41 75 ARG A CA 13
ATOM 21481 C C . ARG A 1 79 ? 5.705 -21.123 3.799 1.00 62.45 75 ARG A C 13
ATOM 21482 O O . ARG A 1 79 ? 4.509 -21.378 4.004 1.00 41.11 75 ARG A O 13
ATOM 21503 N N . CYS A 1 80 ? 6.284 -21.418 2.690 1.00 5.10 76 CYS A N 13
ATOM 21504 C CA . CYS A 1 80 ? 5.610 -22.197 1.707 1.00 41.34 76 CYS A CA 13
ATOM 21505 C C . CYS A 1 80 ? 6.100 -23.634 1.821 1.00 2.14 76 CYS A C 13
ATOM 21506 O O . CYS A 1 80 ? 7.251 -23.871 2.225 1.00 21.10 76 CYS A O 13
ATOM 21513 N N . GLY A 1 81 ? 5.236 -24.565 1.541 1.00 22.05 77 GLY A N 13
ATOM 21514 C CA . GLY A 1 81 ? 5.580 -25.948 1.607 1.00 11.31 77 GLY A CA 13
ATOM 21515 C C . GLY A 1 81 ? 5.226 -26.633 0.328 1.00 31.44 77 GLY A C 13
ATOM 21516 O O . GLY A 1 81 ? 4.174 -26.360 -0.244 1.00 53.02 77 GLY A O 13
ATOM 21520 N N . ALA A 1 82 ? 6.079 -27.500 -0.119 1.00 34.21 78 ALA A N 13
ATOM 21521 C CA . ALA A 1 82 ? 5.895 -28.193 -1.366 1.00 62.11 78 ALA A CA 13
ATOM 21522 C C . ALA A 1 82 ? 6.113 -29.680 -1.155 1.00 44.10 78 ALA A C 13
ATOM 21523 O O . ALA A 1 82 ? 7.120 -30.085 -0.606 1.00 30.33 78 ALA A O 13
ATOM 21530 N N . VAL A 1 83 ? 5.180 -30.471 -1.589 1.00 24.25 79 VAL A N 13
ATOM 21531 C CA . VAL A 1 83 ? 5.215 -31.894 -1.401 1.00 2.11 79 VAL A CA 13
ATOM 21532 C C . VAL A 1 83 ? 5.456 -32.631 -2.719 1.00 15.51 79 VAL A C 13
ATOM 21533 O O . VAL A 1 83 ? 4.664 -32.496 -3.729 1.00 71.03 79 VAL A O 13
ATOM 21546 N N . ALA A 1 84 ? 6.535 -33.381 -2.710 1.00 5.40 80 ALA A N 13
ATOM 21547 C CA . ALA A 1 84 ? 6.945 -34.213 -3.804 1.00 41.42 80 ALA A CA 13
ATOM 21548 C C . ALA A 1 84 ? 6.606 -35.652 -3.496 1.00 15.42 80 ALA A C 13
ATOM 21549 O O . ALA A 1 84 ? 6.674 -36.084 -2.335 1.00 2.03 80 ALA A O 13
ATOM 21556 N N . TYR A 1 85 ? 6.230 -36.371 -4.521 1.00 44.04 81 TYR A N 13
ATOM 21557 C CA . TYR A 1 85 ? 5.804 -37.755 -4.400 1.00 73.43 81 TYR A CA 13
ATOM 21558 C C . TYR A 1 85 ? 6.832 -38.633 -5.066 1.00 14.33 81 TYR A C 13
ATOM 21559 O O . TYR A 1 85 ? 7.179 -38.394 -6.238 1.00 44.54 81 TYR A O 13
ATOM 21577 N N . ASN A 1 86 ? 7.350 -39.599 -4.338 1.00 54.32 82 ASN A N 13
ATOM 21578 C CA . ASN A 1 86 ? 8.298 -40.565 -4.895 1.00 53.22 82 ASN A CA 13
ATOM 21579 C C . ASN A 1 86 ? 8.415 -41.820 -4.045 1.00 51.52 82 ASN A C 13
ATOM 21580 O O . ASN A 1 86 ? 8.950 -41.784 -2.935 1.00 73.42 82 ASN A O 13
ATOM 21591 N N . GLY A 1 87 ? 7.865 -42.909 -4.553 1.00 33.04 83 GLY A N 13
ATOM 21592 C CA . GLY A 1 87 ? 7.980 -44.205 -3.909 1.00 74.22 83 GLY A CA 13
ATOM 21593 C C . GLY A 1 87 ? 7.173 -44.300 -2.642 1.00 40.25 83 GLY A C 13
ATOM 21594 O O . GLY A 1 87 ? 7.634 -44.877 -1.648 1.00 51.31 83 GLY A O 13
ATOM 21598 N N . SER A 1 88 ? 5.991 -43.686 -2.666 1.00 0.15 84 SER A N 13
ATOM 21599 C CA . SER A 1 88 ? 5.050 -43.655 -1.545 1.00 33.23 84 SER A CA 13
ATOM 21600 C C . SER A 1 88 ? 5.594 -42.788 -0.400 1.00 22.21 84 SER A C 13
ATOM 21601 O O . SER A 1 88 ? 5.038 -42.765 0.709 1.00 65.11 84 SER A O 13
ATOM 21609 N N . LYS A 1 89 ? 6.663 -42.084 -0.676 1.00 20.32 85 LYS A N 13
ATOM 21610 C CA . LYS A 1 89 ? 7.256 -41.187 0.265 1.00 2.11 85 LYS A CA 13
ATOM 21611 C C . LYS A 1 89 ? 6.880 -39.792 -0.126 1.00 13.23 85 LYS A C 13
ATOM 21612 O O . LYS A 1 89 ? 7.022 -39.406 -1.299 1.00 74.03 85 LYS A O 13
ATOM 21631 N N . TYR A 1 90 ? 6.362 -39.066 0.809 1.00 51.34 86 TYR A N 13
ATOM 21632 C CA . TYR A 1 90 ? 5.933 -37.731 0.573 1.00 55.03 86 TYR A CA 13
ATOM 21633 C C . TYR A 1 90 ? 6.882 -36.782 1.231 1.00 11.02 86 TYR A C 13
ATOM 21634 O O . TYR A 1 90 ? 7.023 -36.752 2.455 1.00 62.44 86 TYR A O 13
ATOM 21652 N N . GLN A 1 91 ? 7.575 -36.052 0.430 1.00 23.41 87 GLN A N 13
ATOM 21653 C CA . GLN A 1 91 ? 8.575 -35.166 0.919 1.00 10.33 87 GLN A CA 13
ATOM 21654 C C . GLN A 1 91 ? 8.046 -33.765 0.969 1.00 21.43 87 GLN A C 13
ATOM 21655 O O . GLN A 1 91 ? 7.737 -33.174 -0.068 1.00 63.45 87 GLN A O 13
ATOM 21669 N N . GLY A 1 92 ? 7.903 -33.264 2.161 1.00 73.20 88 GLY A N 13
ATOM 21670 C CA . GLY A 1 92 ? 7.500 -31.913 2.341 1.00 63.41 88 GLY A CA 13
ATOM 21671 C C . GLY A 1 92 ? 8.702 -31.013 2.425 1.00 24.11 88 GLY A C 13
ATOM 21672 O O . GLY A 1 92 ? 9.535 -31.154 3.329 1.00 15.33 88 GLY A O 13
ATOM 21676 N N . GLY A 1 93 ? 8.846 -30.171 1.447 1.00 14.44 89 GLY A N 13
ATOM 21677 C CA . GLY A 1 93 ? 9.885 -29.191 1.440 1.00 22.41 89 GLY A CA 13
ATOM 21678 C C . GLY A 1 93 ? 9.325 -27.888 1.900 1.00 43.33 89 GLY A C 13
ATOM 21679 O O . GLY A 1 93 ? 8.118 -27.677 1.804 1.00 40.21 89 GLY A O 13
ATOM 21683 N N . THR A 1 94 ? 10.162 -27.015 2.369 1.00 14.32 90 THR A N 13
ATOM 21684 C CA . THR A 1 94 ? 9.715 -25.784 2.976 1.00 61.42 90 THR A CA 13
ATOM 21685 C C . THR A 1 94 ? 10.630 -24.616 2.614 1.00 21.05 90 THR A C 13
ATOM 21686 O O . THR A 1 94 ? 11.846 -24.730 2.678 1.00 14.40 90 THR A O 13
ATOM 21697 N N . GLY A 1 95 ? 10.047 -23.521 2.227 1.00 32.14 91 GLY A N 13
ATOM 21698 C CA . GLY A 1 95 ? 10.810 -22.356 1.875 1.00 50.21 91 GLY A CA 13
ATOM 21699 C C . GLY A 1 95 ? 9.943 -21.149 1.931 1.00 1.24 91 GLY A C 13
ATOM 21700 O O . GLY A 1 95 ? 8.760 -21.265 1.710 1.00 14.03 91 GLY A O 13
ATOM 21704 N N . LEU A 1 96 ? 10.507 -20.004 2.264 1.00 52.54 92 LEU A N 13
ATOM 21705 C CA . LEU A 1 96 ? 9.745 -18.740 2.374 1.00 42.44 92 LEU A CA 13
ATOM 21706 C C . LEU A 1 96 ? 8.967 -18.416 1.109 1.00 41.10 92 LEU A C 13
ATOM 21707 O O . LEU A 1 96 ? 7.847 -17.915 1.161 1.00 22.04 92 LEU A O 13
ATOM 21723 N N . THR A 1 97 ? 9.559 -18.705 0.011 1.00 32.11 93 THR A N 13
ATOM 21724 C CA . THR A 1 97 ? 8.944 -18.521 -1.270 1.00 73.10 93 THR A CA 13
ATOM 21725 C C . THR A 1 97 ? 8.647 -19.887 -1.864 1.00 41.32 93 THR A C 13
ATOM 21726 O O . THR A 1 97 ? 9.199 -20.894 -1.388 1.00 1.41 93 THR A O 13
ATOM 21737 N N . ARG A 1 98 ? 7.808 -19.946 -2.889 1.00 12.22 94 ARG A N 13
ATOM 21738 C CA . ARG A 1 98 ? 7.440 -21.222 -3.488 1.00 34.14 94 ARG A CA 13
ATOM 21739 C C . ARG A 1 98 ? 8.661 -21.851 -4.146 1.00 63.15 94 ARG A C 13
ATOM 21740 O O . ARG A 1 98 ? 8.844 -23.065 -4.086 1.00 34.11 94 ARG A O 13
ATOM 21761 N N . ARG A 1 99 ? 9.533 -21.013 -4.728 1.00 51.40 95 ARG A N 13
ATOM 21762 C CA . ARG A 1 99 ? 10.737 -21.524 -5.327 1.00 44.21 95 ARG A CA 13
ATOM 21763 C C . ARG A 1 99 ? 11.715 -22.055 -4.320 1.00 43.14 95 ARG A C 13
ATOM 21764 O O . ARG A 1 99 ? 12.371 -23.068 -4.570 1.00 70.20 95 ARG A O 13
ATOM 21785 N N . ALA A 1 100 ? 11.789 -21.414 -3.166 1.00 22.32 96 ALA A N 13
ATOM 21786 C CA . ALA A 1 100 ? 12.656 -21.889 -2.113 1.00 23.24 96 ALA A CA 13
ATOM 21787 C C . ALA A 1 100 ? 12.102 -23.178 -1.528 1.00 44.20 96 ALA A C 13
ATOM 21788 O O . ALA A 1 100 ? 12.850 -24.085 -1.178 1.00 70.35 96 ALA A O 13
ATOM 21795 N N . ALA A 1 101 ? 10.781 -23.267 -1.470 1.00 64.21 97 ALA A N 13
ATOM 21796 C CA . ALA A 1 101 ? 10.121 -24.445 -0.947 1.00 54.31 97 ALA A CA 13
ATOM 21797 C C . ALA A 1 101 ? 10.339 -25.636 -1.849 1.00 40.24 97 ALA A C 13
ATOM 21798 O O . ALA A 1 101 ? 10.690 -26.723 -1.388 1.00 22.15 97 ALA A O 13
ATOM 21805 N N . GLU A 1 102 ? 10.153 -25.426 -3.145 1.00 21.40 98 GLU A N 13
ATOM 21806 C CA . GLU A 1 102 ? 10.341 -26.471 -4.102 1.00 1.30 98 GLU A CA 13
ATOM 21807 C C . GLU A 1 102 ? 11.817 -26.823 -4.208 1.00 3.25 98 GLU A C 13
ATOM 21808 O O . GLU A 1 102 ? 12.160 -27.956 -4.522 1.00 52.31 98 GLU A O 13
ATOM 21820 N N . ASP A 1 103 ? 12.684 -25.837 -3.940 1.00 42.25 99 ASP A N 13
ATOM 21821 C CA . ASP A 1 103 ? 14.128 -26.056 -3.909 1.00 2.12 99 ASP A CA 13
ATOM 21822 C C . ASP A 1 103 ? 14.443 -27.019 -2.809 1.00 40.32 99 ASP A C 13
ATOM 21823 O O . ASP A 1 103 ? 15.036 -28.045 -3.027 1.00 21.14 99 ASP A O 13
ATOM 21832 N N . ASP A 1 104 ? 13.946 -26.707 -1.651 1.00 40.33 100 ASP A N 13
ATOM 21833 C CA . ASP A 1 104 ? 14.163 -27.490 -0.445 1.00 64.31 100 ASP A CA 13
ATOM 21834 C C . ASP A 1 104 ? 13.578 -28.913 -0.595 1.00 72.31 100 ASP A C 13
ATOM 21835 O O . ASP A 1 104 ? 14.200 -29.931 -0.175 1.00 35.12 100 ASP A O 13
ATOM 21844 N N . ALA A 1 105 ? 12.421 -28.985 -1.236 1.00 40.04 101 ALA A N 13
ATOM 21845 C CA . ALA A 1 105 ? 11.754 -30.246 -1.500 1.00 33.32 101 ALA A CA 13
ATOM 21846 C C . ALA A 1 105 ? 12.568 -31.118 -2.445 1.00 51.53 101 ALA A C 13
ATOM 21847 O O . ALA A 1 105 ? 12.743 -32.291 -2.186 1.00 33.14 101 ALA A O 13
ATOM 21854 N N . VAL A 1 106 ? 13.097 -30.524 -3.513 1.00 61.12 102 VAL A N 13
ATOM 21855 C CA . VAL A 1 106 ? 13.857 -31.265 -4.508 1.00 33.10 102 VAL A CA 13
ATOM 21856 C C . VAL A 1 106 ? 15.270 -31.547 -3.991 1.00 2.11 102 VAL A C 13
ATOM 21857 O O . VAL A 1 106 ? 15.931 -32.500 -4.408 1.00 1.34 102 VAL A O 13
ATOM 21870 N N . ASN A 1 107 ? 15.728 -30.707 -3.075 1.00 1.14 103 ASN A N 13
ATOM 21871 C CA . ASN A 1 107 ? 16.985 -30.943 -2.374 1.00 41.12 103 ASN A CA 13
ATOM 21872 C C . ASN A 1 107 ? 16.880 -32.213 -1.599 1.00 74.33 103 ASN A C 13
ATOM 21873 O O . ASN A 1 107 ? 17.812 -33.016 -1.561 1.00 4.21 103 ASN A O 13
ATOM 21884 N N . ARG A 1 108 ? 15.744 -32.406 -0.971 1.00 63.13 104 ARG A N 13
ATOM 21885 C CA . ARG A 1 108 ? 15.517 -33.635 -0.265 1.00 1.31 104 ARG A CA 13
ATOM 21886 C C . ARG A 1 108 ? 15.150 -34.778 -1.220 1.00 13.21 104 ARG A C 13
ATOM 21887 O O . ARG A 1 108 ? 15.651 -35.902 -1.082 1.00 31.01 104 ARG A O 13
ATOM 21908 N N . LEU A 1 109 ? 14.313 -34.484 -2.194 1.00 62.22 105 LEU A N 13
ATOM 21909 C CA . LEU A 1 109 ? 13.731 -35.502 -3.026 1.00 14.43 105 LEU A CA 13
ATOM 21910 C C . LEU A 1 109 ? 13.915 -35.218 -4.507 1.00 11.33 105 LEU A C 13
ATOM 21911 O O . LEU A 1 109 ? 13.424 -34.227 -5.031 1.00 73.42 105 LEU A O 13
ATOM 21927 N N . GLU A 1 110 ? 14.593 -36.111 -5.159 1.00 13.44 106 GLU A N 13
ATOM 21928 C CA . GLU A 1 110 ? 14.695 -36.132 -6.571 1.00 74.10 106 GLU A CA 13
ATOM 21929 C C . GLU A 1 110 ? 14.152 -37.446 -7.042 1.00 61.52 106 GLU A C 13
ATOM 21930 O O . GLU A 1 110 ? 14.060 -38.406 -6.261 1.00 34.10 106 GLU A O 13
ATOM 21942 N N . GLY A 1 111 ? 13.764 -37.485 -8.260 1.00 62.41 107 GLY A N 13
ATOM 21943 C CA . GLY A 1 111 ? 13.199 -38.674 -8.825 1.00 72.11 107 GLY A CA 13
ATOM 21944 C C . GLY A 1 111 ? 11.742 -38.476 -9.094 1.00 72.33 107 GLY A C 13
ATOM 21945 O O . GLY A 1 111 ? 11.277 -38.657 -10.216 1.00 13.23 107 GLY A O 13
ATOM 21949 N N . GLY A 1 112 ? 11.028 -38.068 -8.073 1.00 64.23 108 GLY A N 13
ATOM 21950 C CA . GLY A 1 112 ? 9.624 -37.789 -8.211 1.00 11.44 108 GLY A CA 13
ATOM 21951 C C . GLY A 1 112 ? 9.409 -36.349 -8.579 1.00 41.32 108 GLY A C 13
ATOM 21952 O O . GLY A 1 112 ? 10.293 -35.720 -9.170 1.00 43.33 108 GLY A O 13
ATOM 21956 N N . ARG A 1 113 ? 8.288 -35.805 -8.225 1.00 14.21 109 ARG A N 13
ATOM 21957 C CA . ARG A 1 113 ? 8.004 -34.441 -8.563 1.00 44.13 109 ARG A CA 13
ATOM 21958 C C . ARG A 1 113 ? 7.086 -33.846 -7.528 1.00 40.13 109 ARG A C 13
ATOM 21959 O O . ARG A 1 113 ? 6.304 -34.570 -6.883 1.00 23.04 109 ARG A O 13
ATOM 21980 N N . ILE A 1 114 ? 7.226 -32.563 -7.332 1.00 31.14 110 ILE A N 13
ATOM 21981 C CA . ILE A 1 114 ? 6.398 -31.799 -6.438 1.00 75.21 110 ILE A CA 13
ATOM 21982 C C . ILE A 1 114 ? 5.080 -31.596 -7.097 1.00 23.12 110 ILE A C 13
ATOM 21983 O O . ILE A 1 114 ? 4.997 -30.921 -8.121 1.00 51.04 110 ILE A O 13
ATOM 21999 N N . VAL A 1 115 ? 4.061 -32.186 -6.566 1.00 15.34 111 VAL A N 13
ATOM 22000 C CA . VAL A 1 115 ? 2.770 -32.030 -7.187 1.00 55.23 111 VAL A CA 13
ATOM 22001 C C . VAL A 1 115 ? 1.820 -31.334 -6.261 1.00 41.42 111 VAL A C 13
ATOM 22002 O O . VAL A 1 115 ? 0.776 -30.843 -6.683 1.00 52.25 111 VAL A O 13
ATOM 22015 N N . ASN A 1 116 ? 2.181 -31.257 -4.997 1.00 41.41 112 ASN A N 13
ATOM 22016 C CA . ASN A 1 116 ? 1.337 -30.551 -4.054 1.00 22.41 112 ASN A CA 13
ATOM 22017 C C . ASN A 1 116 ? 2.161 -29.473 -3.415 1.00 43.30 112 ASN A C 13
ATOM 22018 O O . ASN A 1 116 ? 3.351 -29.625 -3.307 1.00 62.45 112 ASN A O 13
ATOM 22029 N N . TRP A 1 117 ? 1.549 -28.387 -3.061 1.00 23.02 113 TRP A N 13
ATOM 22030 C CA . TRP A 1 117 ? 2.206 -27.263 -2.441 1.00 43.20 113 TRP A CA 13
ATOM 22031 C C . TRP A 1 117 ? 1.158 -26.329 -1.868 1.00 73.11 113 TRP A C 13
ATOM 22032 O O . TRP A 1 117 ? -0.042 -26.470 -2.187 1.00 61.44 113 TRP A O 13
ATOM 22053 N N . ALA A 1 118 ? 1.596 -25.431 -1.009 1.00 14.01 114 ALA A N 13
ATOM 22054 C CA . ALA A 1 118 ? 0.758 -24.427 -0.378 1.00 63.13 114 ALA A CA 13
ATOM 22055 C C . ALA A 1 118 ? 1.666 -23.399 0.278 1.00 33.22 114 ALA A C 13
ATOM 22056 O O . ALA A 1 118 ? 2.633 -23.770 0.951 1.00 24.13 114 ALA A O 13
ATOM 22063 N N . CYS A 1 119 ? 1.396 -22.133 0.085 1.00 54.31 115 CYS A N 13
ATOM 22064 C CA . CYS A 1 119 ? 2.282 -21.116 0.605 1.00 53.25 115 CYS A CA 13
ATOM 22065 C C . CYS A 1 119 ? 1.600 -20.193 1.593 1.00 33.13 115 CYS A C 13
ATOM 22066 O O . CYS A 1 119 ? 0.510 -19.681 1.327 1.00 25.24 115 CYS A O 13
ATOM 22073 N N . ASN A 1 120 ? 2.245 -19.969 2.719 1.00 53.12 116 ASN A N 13
ATOM 22074 C CA . ASN A 1 120 ? 1.762 -19.008 3.696 1.00 70.22 116 ASN A CA 13
ATOM 22075 C C . ASN A 1 120 ? 2.343 -17.659 3.385 1.00 43.32 116 ASN A C 13
ATOM 22076 O O . ASN A 1 120 ? 3.482 -17.394 3.775 1.00 55.13 116 ASN A O 13
ATOM 22088 N N . PRO A 1 5 ? 16.591 33.505 6.218 1.00 10.00 1 PRO A N 14
ATOM 22089 C CA . PRO A 1 5 ? 15.746 34.658 5.944 1.00 44.04 1 PRO A CA 14
ATOM 22090 C C . PRO A 1 5 ? 14.334 34.308 6.356 1.00 11.31 1 PRO A C 14
ATOM 22091 O O . PRO A 1 5 ? 14.075 33.157 6.715 1.00 32.03 1 PRO A O 14
ATOM 22102 N N . THR A 1 6 ? 13.433 35.257 6.319 1.00 74.45 2 THR A N 14
ATOM 22103 C CA . THR A 1 6 ? 12.075 34.992 6.673 1.00 41.14 2 THR A CA 14
ATOM 22104 C C . THR A 1 6 ? 11.116 35.385 5.542 1.00 1.11 2 THR A C 14
ATOM 22105 O O . THR A 1 6 ? 10.953 36.565 5.186 1.00 64.44 2 THR A O 14
ATOM 22116 N N . VAL A 1 7 ? 10.568 34.383 4.932 1.00 23.30 3 VAL A N 14
ATOM 22117 C CA . VAL A 1 7 ? 9.554 34.534 3.936 1.00 61.14 3 VAL A CA 14
ATOM 22118 C C . VAL A 1 7 ? 8.313 33.931 4.531 1.00 52.14 3 VAL A C 14
ATOM 22119 O O . VAL A 1 7 ? 8.332 32.780 4.993 1.00 24.51 3 VAL A O 14
ATOM 22132 N N . ASP A 1 8 ? 7.285 34.684 4.597 1.00 2.21 4 ASP A N 14
ATOM 22133 C CA . ASP A 1 8 ? 6.051 34.218 5.193 1.00 14.42 4 ASP A CA 14
ATOM 22134 C C . ASP A 1 8 ? 5.162 33.645 4.125 1.00 64.12 4 ASP A C 14
ATOM 22135 O O . ASP A 1 8 ? 5.068 34.207 3.020 1.00 33.30 4 ASP A O 14
ATOM 22144 N N . ALA A 1 9 ? 4.529 32.551 4.427 1.00 54.34 5 ALA A N 14
ATOM 22145 C CA . ALA A 1 9 ? 3.726 31.867 3.493 1.00 71.40 5 ALA A CA 14
ATOM 22146 C C . ALA A 1 9 ? 2.290 31.982 3.889 1.00 2.35 5 ALA A C 14
ATOM 22147 O O . ALA A 1 9 ? 1.959 31.992 5.076 1.00 3.31 5 ALA A O 14
ATOM 22154 N N . HIS A 1 10 ? 1.465 32.074 2.919 1.00 0.03 6 HIS A N 14
ATOM 22155 C CA . HIS A 1 10 ? 0.061 32.191 3.090 1.00 64.44 6 HIS A CA 14
ATOM 22156 C C . HIS A 1 10 ? -0.569 30.841 2.982 1.00 15.22 6 HIS A C 14
ATOM 22157 O O . HIS A 1 10 ? -0.039 29.943 2.326 1.00 21.24 6 HIS A O 14
ATOM 22171 N N . LEU A 1 11 ? -1.655 30.701 3.620 1.00 45.31 7 LEU A N 14
ATOM 22172 C CA . LEU A 1 11 ? -2.399 29.467 3.598 1.00 54.25 7 LEU A CA 14
ATOM 22173 C C . LEU A 1 11 ? -3.341 29.428 2.418 1.00 23.23 7 LEU A C 14
ATOM 22174 O O . LEU A 1 11 ? -4.097 30.374 2.167 1.00 40.24 7 LEU A O 14
ATOM 22190 N N . ALA A 1 12 ? -3.276 28.365 1.690 1.00 72.12 8 ALA A N 14
ATOM 22191 C CA . ALA A 1 12 ? -4.089 28.186 0.505 1.00 42.21 8 ALA A CA 14
ATOM 22192 C C . ALA A 1 12 ? -5.121 27.109 0.748 1.00 53.33 8 ALA A C 14
ATOM 22193 O O . ALA A 1 12 ? -5.024 26.371 1.734 1.00 24.00 8 ALA A O 14
ATOM 22200 N N . ASN A 1 13 ? -6.089 27.011 -0.137 1.00 51.51 9 ASN A N 14
ATOM 22201 C CA . ASN A 1 13 ? -7.142 26.001 -0.032 1.00 3.15 9 ASN A CA 14
ATOM 22202 C C . ASN A 1 13 ? -6.556 24.628 -0.287 1.00 24.14 9 ASN A C 14
ATOM 22203 O O . ASN A 1 13 ? -5.507 24.504 -0.952 1.00 2.32 9 ASN A O 14
ATOM 22214 N N . GLY A 1 14 ? -7.188 23.607 0.229 1.00 5.00 10 GLY A N 14
ATOM 22215 C CA . GLY A 1 14 ? -6.706 22.299 0.047 1.00 12.20 10 GLY A CA 14
ATOM 22216 C C . GLY A 1 14 ? -7.582 21.521 -0.881 1.00 44.01 10 GLY A C 14
ATOM 22217 O O . GLY A 1 14 ? -8.504 22.076 -1.504 1.00 52.12 10 GLY A O 14
ATOM 22221 N N . SER A 1 15 ? -7.301 20.265 -0.941 1.00 44.11 11 SER A N 14
ATOM 22222 C CA . SER A 1 15 ? -7.952 19.290 -1.790 1.00 2.25 11 SER A CA 14
ATOM 22223 C C . SER A 1 15 ? -7.189 17.984 -1.598 1.00 53.55 11 SER A C 14
ATOM 22224 O O . SER A 1 15 ? -5.961 18.016 -1.370 1.00 11.34 11 SER A O 14
ATOM 22232 N N . MET A 1 16 ? -7.869 16.860 -1.628 1.00 63.34 12 MET A N 14
ATOM 22233 C CA . MET A 1 16 ? -7.193 15.597 -1.454 1.00 64.05 12 MET A CA 14
ATOM 22234 C C . MET A 1 16 ? -6.386 15.262 -2.673 1.00 72.33 12 MET A C 14
ATOM 22235 O O . MET A 1 16 ? -6.824 15.468 -3.817 1.00 42.21 12 MET A O 14
ATOM 22249 N N . SER A 1 17 ? -5.233 14.754 -2.434 1.00 32.44 13 SER A N 14
ATOM 22250 C CA . SER A 1 17 ? -4.311 14.450 -3.461 1.00 53.10 13 SER A CA 14
ATOM 22251 C C . SER A 1 17 ? -4.632 13.064 -3.997 1.00 5.31 13 SER A C 14
ATOM 22252 O O . SER A 1 17 ? -4.633 12.090 -3.250 1.00 22.12 13 SER A O 14
ATOM 22260 N N . GLU A 1 18 ? -4.893 12.983 -5.280 1.00 1.21 14 GLU A N 14
ATOM 22261 C CA . GLU A 1 18 ? -5.292 11.719 -5.923 1.00 25.53 14 GLU A CA 14
ATOM 22262 C C . GLU A 1 18 ? -4.095 10.825 -6.189 1.00 2.41 14 GLU A C 14
ATOM 22263 O O . GLU A 1 18 ? -4.224 9.711 -6.694 1.00 12.20 14 GLU A O 14
ATOM 22275 N N . VAL A 1 19 ? -2.964 11.308 -5.798 1.00 23.20 15 VAL A N 14
ATOM 22276 C CA . VAL A 1 19 ? -1.693 10.625 -5.982 1.00 62.11 15 VAL A CA 14
ATOM 22277 C C . VAL A 1 19 ? -1.522 9.512 -4.928 1.00 42.42 15 VAL A C 14
ATOM 22278 O O . VAL A 1 19 ? -2.496 9.163 -4.244 1.00 41.41 15 VAL A O 14
ATOM 22291 N N . MET A 1 20 ? -0.289 9.000 -4.764 1.00 14.54 16 MET A N 14
ATOM 22292 C CA . MET A 1 20 ? -0.008 7.864 -3.892 1.00 70.42 16 MET A CA 14
ATOM 22293 C C . MET A 1 20 ? -0.879 6.674 -4.255 1.00 34.11 16 MET A C 14
ATOM 22294 O O . MET A 1 20 ? -1.796 6.283 -3.523 1.00 11.41 16 MET A O 14
ATOM 22308 N N . MET A 1 21 ? -0.630 6.165 -5.427 1.00 70.12 17 MET A N 14
ATOM 22309 C CA . MET A 1 21 ? -1.372 5.064 -5.978 1.00 52.12 17 MET A CA 14
ATOM 22310 C C . MET A 1 21 ? -0.588 3.785 -5.791 1.00 50.10 17 MET A C 14
ATOM 22311 O O . MET A 1 21 ? 0.523 3.813 -5.229 1.00 1.25 17 MET A O 14
ATOM 22325 N N . SER A 1 22 ? -1.163 2.679 -6.264 1.00 25.21 18 SER A N 14
ATOM 22326 C CA . SER A 1 22 ? -0.576 1.347 -6.197 1.00 14.33 18 SER A CA 14
ATOM 22327 C C . SER A 1 22 ? -0.622 0.794 -4.767 1.00 42.50 18 SER A C 14
ATOM 22328 O O . SER A 1 22 ? -0.768 1.541 -3.788 1.00 1.51 18 SER A O 14
ATOM 22336 N N . GLU A 1 23 ? -0.549 -0.505 -4.644 1.00 63.33 19 GLU A N 14
ATOM 22337 C CA . GLU A 1 23 ? -0.566 -1.137 -3.377 1.00 51.10 19 GLU A CA 14
ATOM 22338 C C . GLU A 1 23 ? 0.855 -1.154 -2.813 1.00 22.15 19 GLU A C 14
ATOM 22339 O O . GLU A 1 23 ? 1.061 -1.293 -1.606 1.00 42.11 19 GLU A O 14
ATOM 22351 N N . ILE A 1 24 ? 1.827 -0.977 -3.685 1.00 11.23 20 ILE A N 14
ATOM 22352 C CA . ILE A 1 24 ? 3.199 -0.946 -3.266 1.00 13.30 20 ILE A CA 14
ATOM 22353 C C . ILE A 1 24 ? 3.781 0.453 -3.485 1.00 41.53 20 ILE A C 14
ATOM 22354 O O . ILE A 1 24 ? 3.803 0.991 -4.609 1.00 21.13 20 ILE A O 14
ATOM 22370 N N . ALA A 1 25 ? 4.197 1.040 -2.421 1.00 5.23 21 ALA A N 14
ATOM 22371 C CA . ALA A 1 25 ? 4.749 2.364 -2.427 1.00 33.21 21 ALA A CA 14
ATOM 22372 C C . ALA A 1 25 ? 6.255 2.290 -2.199 1.00 2.21 21 ALA A C 14
ATOM 22373 O O . ALA A 1 25 ? 6.848 1.209 -2.317 1.00 75.44 21 ALA A O 14
ATOM 22380 N N . GLY A 1 26 ? 6.868 3.416 -1.863 1.00 75.01 22 GLY A N 14
ATOM 22381 C CA . GLY A 1 26 ? 8.301 3.460 -1.639 1.00 22.45 22 GLY A CA 14
ATOM 22382 C C . GLY A 1 26 ? 8.714 2.684 -0.412 1.00 60.50 22 GLY A C 14
ATOM 22383 O O . GLY A 1 26 ? 9.859 2.273 -0.286 1.00 51.45 22 GLY A O 14
ATOM 22387 N N . LEU A 1 27 ? 7.783 2.481 0.480 1.00 35.34 23 LEU A N 14
ATOM 22388 C CA . LEU A 1 27 ? 8.039 1.733 1.679 1.00 20.25 23 LEU A CA 14
ATOM 22389 C C . LEU A 1 27 ? 7.832 0.247 1.377 1.00 20.24 23 LEU A C 14
ATOM 22390 O O . LEU A 1 27 ? 6.714 -0.165 1.050 1.00 12.04 23 LEU A O 14
ATOM 22406 N N . PRO A 1 28 ? 8.905 -0.565 1.437 1.00 31.40 24 PRO A N 14
ATOM 22407 C CA . PRO A 1 28 ? 8.838 -2.002 1.140 1.00 64.22 24 PRO A CA 14
ATOM 22408 C C . PRO A 1 28 ? 7.850 -2.742 2.042 1.00 21.13 24 PRO A C 14
ATOM 22409 O O . PRO A 1 28 ? 7.740 -2.454 3.245 1.00 10.44 24 PRO A O 14
ATOM 22420 N N . ILE A 1 29 ? 7.144 -3.668 1.465 1.00 54.02 25 ILE A N 14
ATOM 22421 C CA . ILE A 1 29 ? 6.144 -4.426 2.150 1.00 43.52 25 ILE A CA 14
ATOM 22422 C C . ILE A 1 29 ? 6.739 -5.744 2.651 1.00 0.00 25 ILE A C 14
ATOM 22423 O O . ILE A 1 29 ? 7.229 -6.552 1.846 1.00 65.24 25 ILE A O 14
ATOM 22439 N N . PRO A 1 30 ? 6.761 -5.959 3.968 1.00 74.44 26 PRO A N 14
ATOM 22440 C CA . PRO A 1 30 ? 7.166 -7.228 4.533 1.00 44.02 26 PRO A CA 14
ATOM 22441 C C . PRO A 1 30 ? 6.001 -8.223 4.426 1.00 23.13 26 PRO A C 14
ATOM 22442 O O . PRO A 1 30 ? 4.893 -7.930 4.906 1.00 35.34 26 PRO A O 14
ATOM 22453 N N . PRO A 1 31 ? 6.211 -9.385 3.784 1.00 4.32 27 PRO A N 14
ATOM 22454 C CA . PRO A 1 31 ? 5.159 -10.386 3.608 1.00 55.15 27 PRO A CA 14
ATOM 22455 C C . PRO A 1 31 ? 4.581 -10.857 4.927 1.00 65.15 27 PRO A C 14
ATOM 22456 O O . PRO A 1 31 ? 5.304 -11.021 5.924 1.00 72.05 27 PRO A O 14
ATOM 22467 N N . ILE A 1 32 ? 3.294 -11.057 4.928 1.00 22.50 28 ILE A N 14
ATOM 22468 C CA . ILE A 1 32 ? 2.577 -11.481 6.097 1.00 11.14 28 ILE A CA 14
ATOM 22469 C C . ILE A 1 32 ? 2.823 -12.953 6.327 1.00 1.23 28 ILE A C 14
ATOM 22470 O O . ILE A 1 32 ? 2.452 -13.791 5.494 1.00 50.12 28 ILE A O 14
ATOM 22486 N N . ILE A 1 33 ? 3.515 -13.243 7.390 1.00 64.05 29 ILE A N 14
ATOM 22487 C CA . ILE A 1 33 ? 3.791 -14.598 7.795 1.00 23.43 29 ILE A CA 14
ATOM 22488 C C . ILE A 1 33 ? 2.520 -15.238 8.306 1.00 52.22 29 ILE A C 14
ATOM 22489 O O . ILE A 1 33 ? 1.907 -14.753 9.269 1.00 2.12 29 ILE A O 14
ATOM 22505 N N . HIS A 1 34 ? 2.120 -16.280 7.661 1.00 2.44 30 HIS A N 14
ATOM 22506 C CA . HIS A 1 34 ? 0.953 -17.013 8.059 1.00 34.53 30 HIS A CA 14
ATOM 22507 C C . HIS A 1 34 ? 1.384 -18.328 8.624 1.00 1.03 30 HIS A C 14
ATOM 22508 O O . HIS A 1 34 ? 2.573 -18.637 8.637 1.00 43.20 30 HIS A O 14
ATOM 22522 N N . TYR A 1 35 ? 0.453 -19.097 9.086 1.00 50.25 31 TYR A N 14
ATOM 22523 C CA . TYR A 1 35 ? 0.772 -20.355 9.698 1.00 71.40 31 TYR A CA 14
ATOM 22524 C C . TYR A 1 35 ? -0.011 -21.429 8.986 1.00 31.04 31 TYR A C 14
ATOM 22525 O O . TYR A 1 35 ? -1.203 -21.227 8.668 1.00 60.22 31 TYR A O 14
ATOM 22543 N N . GLY A 1 36 ? 0.638 -22.536 8.694 1.00 41.41 32 GLY A N 14
ATOM 22544 C CA . GLY A 1 36 ? -0.021 -23.592 8.003 1.00 0.13 32 GLY A CA 14
ATOM 22545 C C . GLY A 1 36 ? 0.675 -24.904 8.169 1.00 31.13 32 GLY A C 14
ATOM 22546 O O . GLY A 1 36 ? 1.663 -25.020 8.924 1.00 33.31 32 GLY A O 14
ATOM 22550 N N . ALA A 1 37 ? 0.185 -25.888 7.469 1.00 10.53 33 ALA A N 14
ATOM 22551 C CA . ALA A 1 37 ? 0.712 -27.215 7.523 1.00 51.43 33 ALA A CA 14
ATOM 22552 C C . ALA A 1 37 ? 0.119 -28.044 6.411 1.00 52.51 33 ALA A C 14
ATOM 22553 O O . ALA A 1 37 ? -0.959 -27.731 5.892 1.00 42.02 33 ALA A O 14
ATOM 22560 N N . ILE A 1 38 ? 0.833 -29.051 6.030 1.00 44.33 34 ILE A N 14
ATOM 22561 C CA . ILE A 1 38 ? 0.370 -30.025 5.078 1.00 2.41 34 ILE A CA 14
ATOM 22562 C C . ILE A 1 38 ? 0.523 -31.377 5.719 1.00 60.22 34 ILE A C 14
ATOM 22563 O O . ILE A 1 38 ? 1.633 -31.805 6.045 1.00 12.45 34 ILE A O 14
ATOM 22579 N N . ALA A 1 39 ? -0.572 -32.014 5.930 1.00 5.42 35 ALA A N 14
ATOM 22580 C CA . ALA A 1 39 ? -0.606 -33.272 6.591 1.00 3.44 35 ALA A CA 14
ATOM 22581 C C . ALA A 1 39 ? -0.714 -34.320 5.541 1.00 32.40 35 ALA A C 14
ATOM 22582 O O . ALA A 1 39 ? -1.644 -34.296 4.731 1.00 34.23 35 ALA A O 14
ATOM 22589 N N . TYR A 1 40 ? 0.233 -35.192 5.497 1.00 24.01 36 TYR A N 14
ATOM 22590 C CA . TYR A 1 40 ? 0.211 -36.205 4.517 1.00 51.12 36 TYR A CA 14
ATOM 22591 C C . TYR A 1 40 ? 0.673 -37.486 5.157 1.00 41.12 36 TYR A C 14
ATOM 22592 O O . TYR A 1 40 ? 1.858 -37.677 5.410 1.00 51.14 36 TYR A O 14
ATOM 22610 N N . ALA A 1 41 ? -0.258 -38.331 5.436 1.00 70.04 37 ALA A N 14
ATOM 22611 C CA . ALA A 1 41 ? 0.019 -39.585 6.057 1.00 34.21 37 ALA A CA 14
ATOM 22612 C C . ALA A 1 41 ? 0.319 -40.619 4.987 1.00 2.01 37 ALA A C 14
ATOM 22613 O O . ALA A 1 41 ? -0.263 -40.566 3.885 1.00 5.31 37 ALA A O 14
ATOM 22620 N N . PRO A 1 42 ? 1.197 -41.610 5.289 1.00 54.51 38 PRO A N 14
ATOM 22621 C CA . PRO A 1 42 ? 1.564 -42.687 4.342 1.00 43.40 38 PRO A CA 14
ATOM 22622 C C . PRO A 1 42 ? 0.352 -43.548 3.944 1.00 22.12 38 PRO A C 14
ATOM 22623 O O . PRO A 1 42 ? 0.419 -44.367 3.032 1.00 1.04 38 PRO A O 14
ATOM 22634 N N . SER A 1 43 ? -0.754 -43.331 4.634 1.00 52.54 39 SER A N 14
ATOM 22635 C CA . SER A 1 43 ? -2.002 -43.991 4.376 1.00 60.33 39 SER A CA 14
ATOM 22636 C C . SER A 1 43 ? -2.643 -43.446 3.078 1.00 33.21 39 SER A C 14
ATOM 22637 O O . SER A 1 43 ? -3.609 -44.004 2.574 1.00 4.53 39 SER A O 14
ATOM 22645 N N . GLY A 1 44 ? -2.095 -42.344 2.561 1.00 64.04 40 GLY A N 14
ATOM 22646 C CA . GLY A 1 44 ? -2.608 -41.749 1.342 1.00 63.11 40 GLY A CA 14
ATOM 22647 C C . GLY A 1 44 ? -3.509 -40.591 1.661 1.00 13.34 40 GLY A C 14
ATOM 22648 O O . GLY A 1 44 ? -4.158 -40.021 0.791 1.00 74.21 40 GLY A O 14
ATOM 22652 N N . ALA A 1 45 ? -3.530 -40.240 2.911 1.00 0.32 41 ALA A N 14
ATOM 22653 C CA . ALA A 1 45 ? -4.362 -39.187 3.397 1.00 20.05 41 ALA A CA 14
ATOM 22654 C C . ALA A 1 45 ? -3.610 -37.871 3.325 1.00 64.10 41 ALA A C 14
ATOM 22655 O O . ALA A 1 45 ? -2.612 -37.685 4.005 1.00 32.24 41 ALA A O 14
ATOM 22662 N N . SER A 1 46 ? -4.046 -37.014 2.449 1.00 51.40 42 SER A N 14
ATOM 22663 C CA . SER A 1 46 ? -3.456 -35.716 2.276 1.00 74.34 42 SER A CA 14
ATOM 22664 C C . SER A 1 46 ? -4.398 -34.595 2.699 1.00 21.00 42 SER A C 14
ATOM 22665 O O . SER A 1 46 ? -5.622 -34.691 2.518 1.00 73.32 42 SER A O 14
ATOM 22673 N N . GLY A 1 47 ? -3.838 -33.572 3.285 1.00 44.43 43 GLY A N 14
ATOM 22674 C CA . GLY A 1 47 ? -4.570 -32.403 3.650 1.00 63.43 43 GLY A CA 14
ATOM 22675 C C . GLY A 1 47 ? -3.648 -31.223 3.721 1.00 23.23 43 GLY A C 14
ATOM 22676 O O . GLY A 1 47 ? -2.459 -31.397 3.967 1.00 72.52 43 GLY A O 14
ATOM 22680 N N . LYS A 1 48 ? -4.159 -30.041 3.508 1.00 71.25 44 LYS A N 14
ATOM 22681 C CA . LYS A 1 48 ? -3.325 -28.855 3.494 1.00 13.50 44 LYS A CA 14
ATOM 22682 C C . LYS A 1 48 ? -4.095 -27.664 4.063 1.00 53.02 44 LYS A C 14
ATOM 22683 O O . LYS A 1 48 ? -5.322 -27.588 3.910 1.00 11.43 44 LYS A O 14
ATOM 22702 N N . ALA A 1 49 ? -3.404 -26.765 4.741 1.00 22.02 45 ALA A N 14
ATOM 22703 C CA . ALA A 1 49 ? -4.018 -25.574 5.282 1.00 61.44 45 ALA A CA 14
ATOM 22704 C C . ALA A 1 49 ? -2.970 -24.499 5.389 1.00 64.43 45 ALA A C 14
ATOM 22705 O O . ALA A 1 49 ? -1.844 -24.780 5.804 1.00 64.43 45 ALA A O 14
ATOM 22712 N N . TRP A 1 50 ? -3.311 -23.293 4.978 1.00 64.23 46 TRP A N 14
ATOM 22713 C CA . TRP A 1 50 ? -2.394 -22.198 4.986 1.00 20.03 46 TRP A CA 14
ATOM 22714 C C . TRP A 1 50 ? -3.158 -20.884 5.030 1.00 33.23 46 TRP A C 14
ATOM 22715 O O . TRP A 1 50 ? -4.374 -20.864 4.787 1.00 50.11 46 TRP A O 14
ATOM 22736 N N . HIS A 1 51 ? -2.449 -19.815 5.365 1.00 30.23 47 HIS A N 14
ATOM 22737 C CA . HIS A 1 51 ? -2.998 -18.447 5.469 1.00 71.50 47 HIS A CA 14
ATOM 22738 C C . HIS A 1 51 ? -3.852 -18.242 6.715 1.00 32.35 47 HIS A C 14
ATOM 22739 O O . HIS A 1 51 ? -4.608 -17.262 6.820 1.00 54.32 47 HIS A O 14
ATOM 22753 N N . GLN A 1 52 ? -3.679 -19.109 7.686 1.00 11.23 48 GLN A N 14
ATOM 22754 C CA . GLN A 1 52 ? -4.357 -18.960 8.946 1.00 71.32 48 GLN A CA 14
ATOM 22755 C C . GLN A 1 52 ? -3.479 -18.151 9.871 1.00 54.34 48 GLN A C 14
ATOM 22756 O O . GLN A 1 52 ? -2.251 -18.232 9.794 1.00 10.14 48 GLN A O 14
ATOM 22770 N N . ARG A 1 53 ? -4.097 -17.360 10.711 1.00 22.52 49 ARG A N 14
ATOM 22771 C CA . ARG A 1 53 ? -3.371 -16.479 11.633 1.00 72.20 49 ARG A CA 14
ATOM 22772 C C . ARG A 1 53 ? -3.094 -17.146 12.958 1.00 11.43 49 ARG A C 14
ATOM 22773 O O . ARG A 1 53 ? -2.374 -16.611 13.792 1.00 52.22 49 ARG A O 14
ATOM 22794 N N . THR A 1 54 ? -3.663 -18.275 13.164 1.00 31.43 50 THR A N 14
ATOM 22795 C CA . THR A 1 54 ? -3.498 -18.970 14.371 1.00 24.54 50 THR A CA 14
ATOM 22796 C C . THR A 1 54 ? -2.888 -20.329 14.091 1.00 54.32 50 THR A C 14
ATOM 22797 O O . THR A 1 54 ? -3.491 -21.142 13.373 1.00 35.13 50 THR A O 14
ATOM 22808 N N . PRO A 1 55 ? -1.644 -20.565 14.579 1.00 24.41 51 PRO A N 14
ATOM 22809 C CA . PRO A 1 55 ? -0.929 -21.834 14.400 1.00 12.30 51 PRO A CA 14
ATOM 22810 C C . PRO A 1 55 ? -1.799 -23.039 14.723 1.00 22.41 51 PRO A C 14
ATOM 22811 O O . PRO A 1 55 ? -1.901 -23.961 13.920 1.00 3.52 51 PRO A O 14
ATOM 22822 N N . ALA A 1 56 ? -2.484 -22.980 15.865 1.00 11.32 52 ALA A N 14
ATOM 22823 C CA . ALA A 1 56 ? -3.329 -24.071 16.312 1.00 21.43 52 ALA A CA 14
ATOM 22824 C C . ALA A 1 56 ? -4.470 -24.318 15.339 1.00 61.43 52 ALA A C 14
ATOM 22825 O O . ALA A 1 56 ? -4.763 -25.459 15.005 1.00 43.30 52 ALA A O 14
ATOM 22832 N N . ARG A 1 57 ? -5.074 -23.243 14.832 1.00 31.21 53 ARG A N 14
ATOM 22833 C CA . ARG A 1 57 ? -6.187 -23.377 13.917 1.00 3.54 53 ARG A CA 14
ATOM 22834 C C . ARG A 1 57 ? -5.712 -23.966 12.617 1.00 24.23 53 ARG A C 14
ATOM 22835 O O . ARG A 1 57 ? -6.315 -24.882 12.092 1.00 61.03 53 ARG A O 14
ATOM 22856 N N . ALA A 1 58 ? -4.590 -23.470 12.149 1.00 74.32 54 ALA A N 14
ATOM 22857 C CA . ALA A 1 58 ? -3.971 -23.934 10.924 1.00 32.44 54 ALA A CA 14
ATOM 22858 C C . ALA A 1 58 ? -3.674 -25.434 10.986 1.00 55.55 54 ALA A C 14
ATOM 22859 O O . ALA A 1 58 ? -3.996 -26.180 10.055 1.00 55.10 54 ALA A O 14
ATOM 22866 N N . GLU A 1 59 ? -3.099 -25.866 12.096 1.00 35.32 55 GLU A N 14
ATOM 22867 C CA . GLU A 1 59 ? -2.784 -27.273 12.318 1.00 71.14 55 GLU A CA 14
ATOM 22868 C C . GLU A 1 59 ? -4.041 -28.114 12.311 1.00 32.35 55 GLU A C 14
ATOM 22869 O O . GLU A 1 59 ? -4.103 -29.152 11.642 1.00 1.34 55 GLU A O 14
ATOM 22881 N N . GLN A 1 60 ? -5.048 -27.652 13.034 1.00 52.35 56 GLN A N 14
ATOM 22882 C CA . GLN A 1 60 ? -6.309 -28.359 13.133 1.00 5.45 56 GLN A CA 14
ATOM 22883 C C . GLN A 1 60 ? -6.982 -28.508 11.785 1.00 4.31 56 GLN A C 14
ATOM 22884 O O . GLN A 1 60 ? -7.553 -29.564 11.489 1.00 75.52 56 GLN A O 14
ATOM 22898 N N . VAL A 1 61 ? -6.907 -27.468 10.964 1.00 13.24 57 VAL A N 14
ATOM 22899 C CA . VAL A 1 61 ? -7.486 -27.515 9.631 1.00 25.32 57 VAL A CA 14
ATOM 22900 C C . VAL A 1 61 ? -6.677 -28.473 8.747 1.00 20.33 57 VAL A C 14
ATOM 22901 O O . VAL A 1 61 ? -7.237 -29.213 7.962 1.00 13.14 57 VAL A O 14
ATOM 22914 N N . ALA A 1 62 ? -5.368 -28.489 8.924 1.00 64.10 58 ALA A N 14
ATOM 22915 C CA . ALA A 1 62 ? -4.495 -29.370 8.138 1.00 52.42 58 ALA A CA 14
ATOM 22916 C C . ALA A 1 62 ? -4.815 -30.840 8.411 1.00 23.42 58 ALA A C 14
ATOM 22917 O O . ALA A 1 62 ? -4.963 -31.646 7.477 1.00 45.14 58 ALA A O 14
ATOM 22924 N N . LEU A 1 63 ? -4.944 -31.174 9.688 1.00 74.21 59 LEU A N 14
ATOM 22925 C CA . LEU A 1 63 ? -5.285 -32.531 10.118 1.00 53.44 59 LEU A CA 14
ATOM 22926 C C . LEU A 1 63 ? -6.686 -32.887 9.639 1.00 4.03 59 LEU A C 14
ATOM 22927 O O . LEU A 1 63 ? -6.933 -34.007 9.176 1.00 2.23 59 LEU A O 14
ATOM 22943 N N . GLU A 1 64 ? -7.577 -31.905 9.728 1.00 55.33 60 GLU A N 14
ATOM 22944 C CA . GLU A 1 64 ? -8.955 -32.000 9.251 1.00 53.31 60 GLU A CA 14
ATOM 22945 C C . GLU A 1 64 ? -8.972 -32.395 7.778 1.00 43.02 60 GLU A C 14
ATOM 22946 O O . GLU A 1 64 ? -9.657 -33.348 7.376 1.00 43.20 60 GLU A O 14
ATOM 22958 N N . LYS A 1 65 ? -8.191 -31.674 6.998 1.00 32.44 61 LYS A N 14
ATOM 22959 C CA . LYS A 1 65 ? -8.085 -31.876 5.570 1.00 44.53 61 LYS A CA 14
ATOM 22960 C C . LYS A 1 65 ? -7.479 -33.230 5.262 1.00 61.03 61 LYS A C 14
ATOM 22961 O O . LYS A 1 65 ? -7.870 -33.881 4.300 1.00 25.42 61 LYS A O 14
ATOM 22980 N N . CYS A 1 66 ? -6.527 -33.647 6.084 1.00 41.22 62 CYS A N 14
ATOM 22981 C CA . CYS A 1 66 ? -5.913 -34.957 5.936 1.00 30.32 62 CYS A CA 14
ATOM 22982 C C . CYS A 1 66 ? -6.960 -36.023 6.156 1.00 20.14 62 CYS A C 14
ATOM 22983 O O . CYS A 1 66 ? -7.186 -36.893 5.300 1.00 20.41 62 CYS A O 14
ATOM 22990 N N . GLY A 1 67 ? -7.637 -35.924 7.267 1.00 75.15 63 GLY A N 14
ATOM 22991 C CA . GLY A 1 67 ? -8.663 -36.853 7.579 1.00 35.25 63 GLY A CA 14
ATOM 22992 C C . GLY A 1 67 ? -8.427 -37.509 8.897 1.00 33.24 63 GLY A C 14
ATOM 22993 O O . GLY A 1 67 ? -9.374 -37.807 9.627 1.00 43.20 63 GLY A O 14
ATOM 22997 N N . ASP A 1 68 ? -7.171 -37.719 9.239 1.00 24.21 64 ASP A N 14
ATOM 22998 C CA . ASP A 1 68 ? -6.875 -38.407 10.460 1.00 53.51 64 ASP A CA 14
ATOM 22999 C C . ASP A 1 68 ? -6.469 -37.395 11.490 1.00 53.11 64 ASP A C 14
ATOM 23000 O O . ASP A 1 68 ? -5.642 -36.520 11.207 1.00 30.32 64 ASP A O 14
ATOM 23009 N N . LYS A 1 69 ? -7.035 -37.502 12.661 1.00 13.41 65 LYS A N 14
ATOM 23010 C CA . LYS A 1 69 ? -6.719 -36.619 13.764 1.00 11.44 65 LYS A CA 14
ATOM 23011 C C . LYS A 1 69 ? -5.228 -36.687 14.095 1.00 34.31 65 LYS A C 14
ATOM 23012 O O . LYS A 1 69 ? -4.579 -35.670 14.341 1.00 45.23 65 LYS A O 14
ATOM 23031 N N . THR A 1 70 ? -4.690 -37.872 14.070 1.00 11.23 66 THR A N 14
ATOM 23032 C CA . THR A 1 70 ? -3.311 -38.057 14.372 1.00 72.43 66 THR A CA 14
ATOM 23033 C C . THR A 1 70 ? -2.499 -38.268 13.078 1.00 63.21 66 THR A C 14
ATOM 23034 O O . THR A 1 70 ? -1.440 -38.927 13.108 1.00 63.31 66 THR A O 14
ATOM 23045 N N . CYS A 1 71 ? -3.000 -37.689 11.947 1.00 62.52 67 CYS A N 14
ATOM 23046 C CA . CYS A 1 71 ? -2.289 -37.692 10.664 1.00 51.41 67 CYS A CA 14
ATOM 23047 C C . CYS A 1 71 ? -0.846 -37.241 10.890 1.00 4.12 67 CYS A C 14
ATOM 23048 O O . CYS A 1 71 ? -0.588 -36.083 11.258 1.00 61.02 67 CYS A O 14
ATOM 23055 N N . LYS A 1 72 ? 0.072 -38.158 10.742 1.00 42.12 68 LYS A N 14
ATOM 23056 C CA . LYS A 1 72 ? 1.448 -37.881 11.007 1.00 74.32 68 LYS A CA 14
ATOM 23057 C C . LYS A 1 72 ? 2.186 -37.726 9.682 1.00 11.45 68 LYS A C 14
ATOM 23058 O O . LYS A 1 72 ? 1.605 -37.984 8.631 1.00 51.31 68 LYS A O 14
ATOM 23077 N N . VAL A 1 73 ? 3.458 -37.283 9.749 1.00 43.44 69 VAL A N 14
ATOM 23078 C CA . VAL A 1 73 ? 4.310 -36.976 8.583 1.00 52.05 69 VAL A CA 14
ATOM 23079 C C . VAL A 1 73 ? 3.901 -35.580 8.065 1.00 52.34 69 VAL A C 14
ATOM 23080 O O . VAL A 1 73 ? 4.324 -35.087 7.004 1.00 21.14 69 VAL A O 14
ATOM 23093 N N . VAL A 1 74 ? 3.161 -34.910 8.928 1.00 52.33 70 VAL A N 14
ATOM 23094 C CA . VAL A 1 74 ? 2.654 -33.593 8.703 1.00 23.24 70 VAL A CA 14
ATOM 23095 C C . VAL A 1 74 ? 3.785 -32.569 8.696 1.00 32.23 70 VAL A C 14
ATOM 23096 O O . VAL A 1 74 ? 4.595 -32.476 9.632 1.00 3.55 70 VAL A O 14
ATOM 23109 N N . SER A 1 75 ? 3.853 -31.830 7.644 1.00 13.33 71 SER A N 14
ATOM 23110 C CA . SER A 1 75 ? 4.839 -30.828 7.527 1.00 53.30 71 SER A CA 14
ATOM 23111 C C . SER A 1 75 ? 4.218 -29.539 8.029 1.00 25.42 71 SER A C 14
ATOM 23112 O O . SER A 1 75 ? 3.175 -29.117 7.531 1.00 41.12 71 SER A O 14
ATOM 23120 N N . ARG A 1 76 ? 4.832 -28.937 9.001 1.00 31.11 72 ARG A N 14
ATOM 23121 C CA . ARG A 1 76 ? 4.315 -27.742 9.607 1.00 73.04 72 ARG A CA 14
ATOM 23122 C C . ARG A 1 76 ? 5.191 -26.622 9.145 1.00 34.33 72 ARG A C 14
ATOM 23123 O O . ARG A 1 76 ? 6.420 -26.765 9.152 1.00 65.10 72 ARG A O 14
ATOM 23144 N N . PHE A 1 77 ? 4.605 -25.539 8.722 1.00 51.52 73 PHE A N 14
ATOM 23145 C CA . PHE A 1 77 ? 5.386 -24.457 8.190 1.00 73.35 73 PHE A CA 14
ATOM 23146 C C . PHE A 1 77 ? 4.655 -23.141 8.232 1.00 60.02 73 PHE A C 14
ATOM 23147 O O . PHE A 1 77 ? 3.438 -23.077 8.161 1.00 5.34 73 PHE A O 14
ATOM 23164 N N . THR A 1 78 ? 5.408 -22.108 8.371 1.00 43.41 74 THR A N 14
ATOM 23165 C CA . THR A 1 78 ? 4.907 -20.763 8.355 1.00 34.25 74 THR A CA 14
ATOM 23166 C C . THR A 1 78 ? 5.494 -20.072 7.132 1.00 13.00 74 THR A C 14
ATOM 23167 O O . THR A 1 78 ? 5.428 -18.852 6.953 1.00 12.23 74 THR A O 14
ATOM 23178 N N . ARG A 1 79 ? 6.101 -20.895 6.328 1.00 43.33 75 ARG A N 14
ATOM 23179 C CA . ARG A 1 79 ? 6.696 -20.535 5.088 1.00 14.50 75 ARG A CA 14
ATOM 23180 C C . ARG A 1 79 ? 5.915 -21.251 4.008 1.00 23.10 75 ARG A C 14
ATOM 23181 O O . ARG A 1 79 ? 4.717 -21.488 4.170 1.00 52.53 75 ARG A O 14
ATOM 23202 N N . CYS A 1 80 ? 6.535 -21.571 2.925 1.00 21.20 76 CYS A N 14
ATOM 23203 C CA . CYS A 1 80 ? 5.875 -22.323 1.913 1.00 54.33 76 CYS A CA 14
ATOM 23204 C C . CYS A 1 80 ? 6.387 -23.754 1.950 1.00 43.01 76 CYS A C 14
ATOM 23205 O O . CYS A 1 80 ? 7.561 -23.994 2.268 1.00 65.50 76 CYS A O 14
ATOM 23212 N N . GLY A 1 81 ? 5.509 -24.683 1.699 1.00 32.21 77 GLY A N 14
ATOM 23213 C CA . GLY A 1 81 ? 5.862 -26.067 1.691 1.00 60.43 77 GLY A CA 14
ATOM 23214 C C . GLY A 1 81 ? 5.439 -26.703 0.404 1.00 24.44 77 GLY A C 14
ATOM 23215 O O . GLY A 1 81 ? 4.345 -26.427 -0.083 1.00 45.31 77 GLY A O 14
ATOM 23219 N N . ALA A 1 82 ? 6.288 -27.524 -0.151 1.00 42.20 78 ALA A N 14
ATOM 23220 C CA . ALA A 1 82 ? 6.029 -28.169 -1.414 1.00 4.20 78 ALA A CA 14
ATOM 23221 C C . ALA A 1 82 ? 6.232 -29.671 -1.284 1.00 11.15 78 ALA A C 14
ATOM 23222 O O . ALA A 1 82 ? 7.282 -30.128 -0.841 1.00 72.50 78 ALA A O 14
ATOM 23229 N N . VAL A 1 83 ? 5.240 -30.414 -1.669 1.00 41.11 79 VAL A N 14
ATOM 23230 C CA . VAL A 1 83 ? 5.240 -31.847 -1.572 1.00 64.01 79 VAL A CA 14
ATOM 23231 C C . VAL A 1 83 ? 5.408 -32.498 -2.949 1.00 13.32 79 VAL A C 14
ATOM 23232 O O . VAL A 1 83 ? 4.617 -32.227 -3.930 1.00 3.12 79 VAL A O 14
ATOM 23245 N N . ALA A 1 84 ? 6.410 -33.352 -3.014 1.00 4.51 80 ALA A N 14
ATOM 23246 C CA . ALA A 1 84 ? 6.777 -34.079 -4.198 1.00 61.13 80 ALA A CA 14
ATOM 23247 C C . ALA A 1 84 ? 6.511 -35.557 -4.008 1.00 32.21 80 ALA A C 14
ATOM 23248 O O . ALA A 1 84 ? 6.692 -36.102 -2.901 1.00 42.22 80 ALA A O 14
ATOM 23255 N N . TYR A 1 85 ? 6.081 -36.189 -5.080 1.00 4.24 81 TYR A N 14
ATOM 23256 C CA . TYR A 1 85 ? 5.725 -37.598 -5.085 1.00 63.03 81 TYR A CA 14
ATOM 23257 C C . TYR A 1 85 ? 6.785 -38.387 -5.824 1.00 12.20 81 TYR A C 14
ATOM 23258 O O . TYR A 1 85 ? 7.218 -37.981 -6.917 1.00 71.31 81 TYR A O 14
ATOM 23276 N N . ASN A 1 86 ? 7.243 -39.459 -5.224 1.00 53.45 82 ASN A N 14
ATOM 23277 C CA . ASN A 1 86 ? 8.186 -40.348 -5.848 1.00 51.23 82 ASN A CA 14
ATOM 23278 C C . ASN A 1 86 ? 7.827 -41.790 -5.525 1.00 70.50 82 ASN A C 14
ATOM 23279 O O . ASN A 1 86 ? 8.321 -42.338 -4.538 1.00 54.34 82 ASN A O 14
ATOM 23290 N N . GLY A 1 87 ? 6.910 -42.360 -6.295 1.00 64.40 83 GLY A N 14
ATOM 23291 C CA . GLY A 1 87 ? 6.533 -43.768 -6.145 1.00 23.32 83 GLY A CA 14
ATOM 23292 C C . GLY A 1 87 ? 6.163 -44.154 -4.727 1.00 12.21 83 GLY A C 14
ATOM 23293 O O . GLY A 1 87 ? 6.851 -44.979 -4.108 1.00 10.34 83 GLY A O 14
ATOM 23297 N N . SER A 1 88 ? 5.129 -43.504 -4.206 1.00 55.34 84 SER A N 14
ATOM 23298 C CA . SER A 1 88 ? 4.580 -43.733 -2.869 1.00 34.33 84 SER A CA 14
ATOM 23299 C C . SER A 1 88 ? 5.404 -43.033 -1.770 1.00 12.32 84 SER A C 14
ATOM 23300 O O . SER A 1 88 ? 5.067 -43.120 -0.582 1.00 44.01 84 SER A O 14
ATOM 23308 N N . LYS A 1 89 ? 6.464 -42.349 -2.153 1.00 74.14 85 LYS A N 14
ATOM 23309 C CA . LYS A 1 89 ? 7.232 -41.556 -1.213 1.00 23.01 85 LYS A CA 14
ATOM 23310 C C . LYS A 1 89 ? 6.797 -40.125 -1.338 1.00 4.24 85 LYS A C 14
ATOM 23311 O O . LYS A 1 89 ? 6.712 -39.593 -2.456 1.00 62.14 85 LYS A O 14
ATOM 23330 N N . TYR A 1 90 ? 6.506 -39.515 -0.225 1.00 21.43 86 TYR A N 14
ATOM 23331 C CA . TYR A 1 90 ? 6.009 -38.164 -0.198 1.00 22.12 86 TYR A CA 14
ATOM 23332 C C . TYR A 1 90 ? 6.936 -37.294 0.614 1.00 1.23 86 TYR A C 14
ATOM 23333 O O . TYR A 1 90 ? 7.124 -37.515 1.823 1.00 42.02 86 TYR A O 14
ATOM 23351 N N . GLN A 1 91 ? 7.552 -36.356 -0.035 1.00 11.14 87 GLN A N 14
ATOM 23352 C CA . GLN A 1 91 ? 8.451 -35.444 0.628 1.00 23.02 87 GLN A CA 14
ATOM 23353 C C . GLN A 1 91 ? 7.907 -34.060 0.619 1.00 60.30 87 GLN A C 14
ATOM 23354 O O . GLN A 1 91 ? 7.260 -33.661 -0.339 1.00 35.33 87 GLN A O 14
ATOM 23368 N N . GLY A 1 92 ? 8.184 -33.333 1.663 1.00 31.55 88 GLY A N 14
ATOM 23369 C CA . GLY A 1 92 ? 7.688 -32.006 1.792 1.00 70.51 88 GLY A CA 14
ATOM 23370 C C . GLY A 1 92 ? 8.798 -31.057 2.108 1.00 44.12 88 GLY A C 14
ATOM 23371 O O . GLY A 1 92 ? 9.360 -31.103 3.197 1.00 11.35 88 GLY A O 14
ATOM 23375 N N . GLY A 1 93 ? 9.123 -30.228 1.167 1.00 50.01 89 GLY A N 14
ATOM 23376 C CA . GLY A 1 93 ? 10.173 -29.263 1.348 1.00 44.20 89 GLY A CA 14
ATOM 23377 C C . GLY A 1 93 ? 9.613 -27.953 1.793 1.00 41.44 89 GLY A C 14
ATOM 23378 O O . GLY A 1 93 ? 8.433 -27.688 1.586 1.00 53.15 89 GLY A O 14
ATOM 23382 N N . THR A 1 94 ? 10.437 -27.125 2.364 1.00 44.25 90 THR A N 14
ATOM 23383 C CA . THR A 1 94 ? 9.994 -25.880 2.940 1.00 72.11 90 THR A CA 14
ATOM 23384 C C . THR A 1 94 ? 10.964 -24.734 2.654 1.00 73.42 90 THR A C 14
ATOM 23385 O O . THR A 1 94 ? 12.183 -24.899 2.708 1.00 70.13 90 THR A O 14
ATOM 23396 N N . GLY A 1 95 ? 10.413 -23.607 2.349 1.00 23.15 91 GLY A N 14
ATOM 23397 C CA . GLY A 1 95 ? 11.164 -22.413 2.089 1.00 21.12 91 GLY A CA 14
ATOM 23398 C C . GLY A 1 95 ? 10.230 -21.270 2.149 1.00 22.25 91 GLY A C 14
ATOM 23399 O O . GLY A 1 95 ? 9.047 -21.479 1.999 1.00 13.10 91 GLY A O 14
ATOM 23403 N N . LEU A 1 96 ? 10.715 -20.078 2.419 1.00 22.12 92 LEU A N 14
ATOM 23404 C CA . LEU A 1 96 ? 9.832 -18.893 2.487 1.00 2.40 92 LEU A CA 14
ATOM 23405 C C . LEU A 1 96 ? 9.071 -18.699 1.193 1.00 43.11 92 LEU A C 14
ATOM 23406 O O . LEU A 1 96 ? 7.864 -18.453 1.190 1.00 52.31 92 LEU A O 14
ATOM 23422 N N . THR A 1 97 ? 9.763 -18.883 0.125 1.00 55.50 93 THR A N 14
ATOM 23423 C CA . THR A 1 97 ? 9.203 -18.749 -1.185 1.00 5.31 93 THR A CA 14
ATOM 23424 C C . THR A 1 97 ? 8.921 -20.142 -1.712 1.00 0.03 93 THR A C 14
ATOM 23425 O O . THR A 1 97 ? 9.546 -21.102 -1.248 1.00 11.31 93 THR A O 14
ATOM 23436 N N . ARG A 1 98 ? 8.004 -20.280 -2.656 1.00 74.14 94 ARG A N 14
ATOM 23437 C CA . ARG A 1 98 ? 7.684 -21.592 -3.193 1.00 75.42 94 ARG A CA 14
ATOM 23438 C C . ARG A 1 98 ? 8.858 -22.101 -4.007 1.00 22.43 94 ARG A C 14
ATOM 23439 O O . ARG A 1 98 ? 9.056 -23.290 -4.139 1.00 52.34 94 ARG A O 14
ATOM 23460 N N . ARG A 1 99 ? 9.649 -21.166 -4.525 1.00 31.32 95 ARG A N 14
ATOM 23461 C CA . ARG A 1 99 ? 10.858 -21.492 -5.241 1.00 11.23 95 ARG A CA 14
ATOM 23462 C C . ARG A 1 99 ? 11.920 -22.064 -4.296 1.00 70.43 95 ARG A C 14
ATOM 23463 O O . ARG A 1 99 ? 12.598 -23.054 -4.608 1.00 34.13 95 ARG A O 14
ATOM 23484 N N . ALA A 1 100 ? 12.041 -21.482 -3.118 1.00 30.20 96 ALA A N 14
ATOM 23485 C CA . ALA A 1 100 ? 12.968 -22.011 -2.134 1.00 14.23 96 ALA A CA 14
ATOM 23486 C C . ALA A 1 100 ? 12.416 -23.292 -1.559 1.00 64.44 96 ALA A C 14
ATOM 23487 O O . ALA A 1 100 ? 13.160 -24.199 -1.210 1.00 0.54 96 ALA A O 14
ATOM 23494 N N . ALA A 1 101 ? 11.101 -23.370 -1.485 1.00 50.31 97 ALA A N 14
ATOM 23495 C CA . ALA A 1 101 ? 10.454 -24.541 -0.978 1.00 72.52 97 ALA A CA 14
ATOM 23496 C C . ALA A 1 101 ? 10.631 -25.695 -1.928 1.00 22.52 97 ALA A C 14
ATOM 23497 O O . ALA A 1 101 ? 10.886 -26.803 -1.505 1.00 33.04 97 ALA A O 14
ATOM 23504 N N . GLU A 1 102 ? 10.502 -25.422 -3.230 1.00 72.14 98 GLU A N 14
ATOM 23505 C CA . GLU A 1 102 ? 10.686 -26.434 -4.237 1.00 43.41 98 GLU A CA 14
ATOM 23506 C C . GLU A 1 102 ? 12.138 -26.856 -4.284 1.00 44.32 98 GLU A C 14
ATOM 23507 O O . GLU A 1 102 ? 12.435 -28.010 -4.565 1.00 44.40 98 GLU A O 14
ATOM 23519 N N . ASP A 1 103 ? 13.044 -25.913 -3.988 1.00 21.41 99 ASP A N 14
ATOM 23520 C CA . ASP A 1 103 ? 14.464 -26.245 -3.886 1.00 21.24 99 ASP A CA 14
ATOM 23521 C C . ASP A 1 103 ? 14.668 -27.208 -2.740 1.00 4.53 99 ASP A C 14
ATOM 23522 O O . ASP A 1 103 ? 15.245 -28.261 -2.903 1.00 14.14 99 ASP A O 14
ATOM 23531 N N . ASP A 1 104 ? 14.120 -26.857 -1.599 1.00 45.32 100 ASP A N 14
ATOM 23532 C CA . ASP A 1 104 ? 14.230 -27.678 -0.393 1.00 72.23 100 ASP A CA 14
ATOM 23533 C C . ASP A 1 104 ? 13.559 -29.033 -0.606 1.00 42.03 100 ASP A C 14
ATOM 23534 O O . ASP A 1 104 ? 14.089 -30.064 -0.216 1.00 72.44 100 ASP A O 14
ATOM 23543 N N . ALA A 1 105 ? 12.418 -29.014 -1.275 1.00 52.01 101 ALA A N 14
ATOM 23544 C CA . ALA A 1 105 ? 11.659 -30.216 -1.594 1.00 71.31 101 ALA A CA 14
ATOM 23545 C C . ALA A 1 105 ? 12.419 -31.127 -2.520 1.00 30.12 101 ALA A C 14
ATOM 23546 O O . ALA A 1 105 ? 12.392 -32.323 -2.354 1.00 20.54 101 ALA A O 14
ATOM 23553 N N . VAL A 1 106 ? 13.114 -30.561 -3.485 1.00 50.53 102 VAL A N 14
ATOM 23554 C CA . VAL A 1 106 ? 13.866 -31.365 -4.416 1.00 43.03 102 VAL A CA 14
ATOM 23555 C C . VAL A 1 106 ? 15.175 -31.803 -3.769 1.00 64.11 102 VAL A C 14
ATOM 23556 O O . VAL A 1 106 ? 15.750 -32.794 -4.127 1.00 53.13 102 VAL A O 14
ATOM 23569 N N . ASN A 1 107 ? 15.610 -31.054 -2.789 1.00 54.51 103 ASN A N 14
ATOM 23570 C CA . ASN A 1 107 ? 16.750 -31.452 -1.988 1.00 23.42 103 ASN A CA 14
ATOM 23571 C C . ASN A 1 107 ? 16.375 -32.663 -1.163 1.00 30.33 103 ASN A C 14
ATOM 23572 O O . ASN A 1 107 ? 17.184 -33.577 -0.966 1.00 11.03 103 ASN A O 14
ATOM 23583 N N . ARG A 1 108 ? 15.134 -32.675 -0.695 1.00 64.23 104 ARG A N 14
ATOM 23584 C CA . ARG A 1 108 ? 14.596 -33.807 0.043 1.00 53.31 104 ARG A CA 14
ATOM 23585 C C . ARG A 1 108 ? 14.329 -34.965 -0.910 1.00 32.43 104 ARG A C 14
ATOM 23586 O O . ARG A 1 108 ? 14.598 -36.119 -0.602 1.00 40.44 104 ARG A O 14
ATOM 23607 N N . LEU A 1 109 ? 13.801 -34.638 -2.059 1.00 33.30 105 LEU A N 14
ATOM 23608 C CA . LEU A 1 109 ? 13.286 -35.610 -2.965 1.00 61.23 105 LEU A CA 14
ATOM 23609 C C . LEU A 1 109 ? 13.771 -35.346 -4.382 1.00 10.24 105 LEU A C 14
ATOM 23610 O O . LEU A 1 109 ? 13.404 -34.345 -4.998 1.00 5.05 105 LEU A O 14
ATOM 23626 N N . GLU A 1 110 ? 14.558 -36.258 -4.902 1.00 54.02 106 GLU A N 14
ATOM 23627 C CA . GLU A 1 110 ? 15.042 -36.166 -6.245 1.00 40.13 106 GLU A CA 14
ATOM 23628 C C . GLU A 1 110 ? 14.513 -37.328 -7.051 1.00 62.23 106 GLU A C 14
ATOM 23629 O O . GLU A 1 110 ? 14.479 -38.463 -6.566 1.00 34.42 106 GLU A O 14
ATOM 23641 N N . GLY A 1 111 ? 14.050 -37.038 -8.231 1.00 54.54 107 GLY A N 14
ATOM 23642 C CA . GLY A 1 111 ? 13.570 -38.069 -9.130 1.00 5.31 107 GLY A CA 14
ATOM 23643 C C . GLY A 1 111 ? 12.079 -37.987 -9.366 1.00 34.35 107 GLY A C 14
ATOM 23644 O O . GLY A 1 111 ? 11.573 -38.454 -10.390 1.00 44.51 107 GLY A O 14
ATOM 23648 N N . GLY A 1 112 ? 11.383 -37.358 -8.453 1.00 55.31 108 GLY A N 14
ATOM 23649 C CA . GLY A 1 112 ? 9.952 -37.246 -8.550 1.00 1.21 108 GLY A CA 14
ATOM 23650 C C . GLY A 1 112 ? 9.537 -35.872 -9.009 1.00 53.52 108 GLY A C 14
ATOM 23651 O O . GLY A 1 112 ? 10.278 -35.205 -9.750 1.00 5.42 108 GLY A O 14
ATOM 23655 N N . ARG A 1 113 ? 8.375 -35.430 -8.579 1.00 2.30 109 ARG A N 14
ATOM 23656 C CA . ARG A 1 113 ? 7.856 -34.137 -8.980 1.00 73.13 109 ARG A CA 14
ATOM 23657 C C . ARG A 1 113 ? 6.888 -33.570 -7.965 1.00 1.43 109 ARG A C 14
ATOM 23658 O O . ARG A 1 113 ? 6.116 -34.319 -7.335 1.00 24.21 109 ARG A O 14
ATOM 23679 N N . ILE A 1 114 ? 6.962 -32.267 -7.784 1.00 11.22 110 ILE A N 14
ATOM 23680 C CA . ILE A 1 114 ? 6.132 -31.547 -6.839 1.00 2.10 110 ILE A CA 14
ATOM 23681 C C . ILE A 1 114 ? 4.760 -31.363 -7.411 1.00 1.12 110 ILE A C 14
ATOM 23682 O O . ILE A 1 114 ? 4.607 -30.811 -8.499 1.00 73.12 110 ILE A O 14
ATOM 23698 N N . VAL A 1 115 ? 3.768 -31.846 -6.713 1.00 2.14 111 VAL A N 14
ATOM 23699 C CA . VAL A 1 115 ? 2.411 -31.695 -7.191 1.00 42.11 111 VAL A CA 14
ATOM 23700 C C . VAL A 1 115 ? 1.539 -31.047 -6.153 1.00 31.31 111 VAL A C 14
ATOM 23701 O O . VAL A 1 115 ? 0.401 -30.676 -6.438 1.00 61.33 111 VAL A O 14
ATOM 23714 N N . ASN A 1 116 ? 2.035 -30.927 -4.944 1.00 75.41 112 ASN A N 14
ATOM 23715 C CA . ASN A 1 116 ? 1.252 -30.249 -3.922 1.00 22.54 112 ASN A CA 14
ATOM 23716 C C . ASN A 1 116 ? 2.154 -29.219 -3.295 1.00 31.44 112 ASN A C 14
ATOM 23717 O O . ASN A 1 116 ? 3.337 -29.432 -3.229 1.00 2.24 112 ASN A O 14
ATOM 23728 N N . TRP A 1 117 ? 1.614 -28.105 -2.906 1.00 60.15 113 TRP A N 14
ATOM 23729 C CA . TRP A 1 117 ? 2.370 -27.029 -2.294 1.00 30.11 113 TRP A CA 14
ATOM 23730 C C . TRP A 1 117 ? 1.412 -26.022 -1.711 1.00 25.13 113 TRP A C 14
ATOM 23731 O O . TRP A 1 117 ? 0.264 -25.926 -2.158 1.00 4.44 113 TRP A O 14
ATOM 23752 N N . ALA A 1 118 ? 1.850 -25.312 -0.718 1.00 63.33 114 ALA A N 14
ATOM 23753 C CA . ALA A 1 118 ? 1.058 -24.294 -0.078 1.00 13.05 114 ALA A CA 14
ATOM 23754 C C . ALA A 1 118 ? 1.985 -23.291 0.561 1.00 54.43 114 ALA A C 14
ATOM 23755 O O . ALA A 1 118 ? 2.934 -23.679 1.245 1.00 60.11 114 ALA A O 14
ATOM 23762 N N . CYS A 1 119 ? 1.745 -22.028 0.335 1.00 32.42 115 CYS A N 14
ATOM 23763 C CA . CYS A 1 119 ? 2.619 -21.011 0.869 1.00 24.42 115 CYS A CA 14
ATOM 23764 C C . CYS A 1 119 ? 1.911 -20.170 1.887 1.00 51.03 115 CYS A C 14
ATOM 23765 O O . CYS A 1 119 ? 0.770 -19.782 1.683 1.00 75.01 115 CYS A O 14
ATOM 23772 N N . ASN A 1 120 ? 2.561 -19.927 2.980 1.00 72.42 116 ASN A N 14
ATOM 23773 C CA . ASN A 1 120 ? 2.035 -19.052 3.999 1.00 35.43 116 ASN A CA 14
ATOM 23774 C C . ASN A 1 120 ? 2.622 -17.687 3.861 1.00 53.11 116 ASN A C 14
ATOM 23775 O O . ASN A 1 120 ? 1.878 -16.734 3.580 1.00 12.33 116 ASN A O 14
ATOM 23787 N N . PRO A 1 5 ? -23.920 -8.880 39.920 1.00 10.00 1 PRO A N 15
ATOM 23788 C CA . PRO A 1 5 ? -23.767 -7.763 39.023 1.00 44.04 1 PRO A CA 15
ATOM 23789 C C . PRO A 1 5 ? -23.177 -8.268 37.735 1.00 11.31 1 PRO A C 15
ATOM 23790 O O . PRO A 1 5 ? -22.613 -9.362 37.708 1.00 65.03 1 PRO A O 15
ATOM 23801 N N . THR A 1 6 ? -23.297 -7.501 36.693 1.00 51.54 2 THR A N 15
ATOM 23802 C CA . THR A 1 6 ? -22.747 -7.845 35.419 1.00 21.22 2 THR A CA 15
ATOM 23803 C C . THR A 1 6 ? -22.170 -6.571 34.817 1.00 53.12 2 THR A C 15
ATOM 23804 O O . THR A 1 6 ? -22.715 -5.481 35.037 1.00 11.44 2 THR A O 15
ATOM 23815 N N . VAL A 1 7 ? -21.062 -6.668 34.122 1.00 42.15 3 VAL A N 15
ATOM 23816 C CA . VAL A 1 7 ? -20.448 -5.481 33.582 1.00 45.41 3 VAL A CA 15
ATOM 23817 C C . VAL A 1 7 ? -20.640 -5.358 32.091 1.00 62.11 3 VAL A C 15
ATOM 23818 O O . VAL A 1 7 ? -20.371 -6.295 31.310 1.00 62.20 3 VAL A O 15
ATOM 23831 N N . ASP A 1 8 ? -21.138 -4.227 31.701 1.00 31.21 4 ASP A N 15
ATOM 23832 C CA . ASP A 1 8 ? -21.378 -3.931 30.311 1.00 3.10 4 ASP A CA 15
ATOM 23833 C C . ASP A 1 8 ? -20.235 -3.113 29.786 1.00 21.44 4 ASP A C 15
ATOM 23834 O O . ASP A 1 8 ? -19.709 -2.250 30.495 1.00 3.10 4 ASP A O 15
ATOM 23843 N N . ALA A 1 9 ? -19.847 -3.376 28.583 1.00 61.00 5 ALA A N 15
ATOM 23844 C CA . ALA A 1 9 ? -18.802 -2.664 27.938 1.00 62.42 5 ALA A CA 15
ATOM 23845 C C . ALA A 1 9 ? -19.296 -2.266 26.574 1.00 34.34 5 ALA A C 15
ATOM 23846 O O . ALA A 1 9 ? -20.066 -3.010 25.942 1.00 21.20 5 ALA A O 15
ATOM 23853 N N . HIS A 1 10 ? -18.911 -1.109 26.148 1.00 35.30 6 HIS A N 15
ATOM 23854 C CA . HIS A 1 10 ? -19.273 -0.616 24.862 1.00 11.25 6 HIS A CA 15
ATOM 23855 C C . HIS A 1 10 ? -18.182 -0.972 23.911 1.00 3.00 6 HIS A C 15
ATOM 23856 O O . HIS A 1 10 ? -16.997 -0.676 24.166 1.00 1.24 6 HIS A O 15
ATOM 23870 N N . LEU A 1 11 ? -18.573 -1.636 22.868 1.00 13.34 7 LEU A N 15
ATOM 23871 C CA . LEU A 1 11 ? -17.700 -2.119 21.824 1.00 63.02 7 LEU A CA 15
ATOM 23872 C C . LEU A 1 11 ? -16.748 -1.050 21.290 1.00 33.02 7 LEU A C 15
ATOM 23873 O O . LEU A 1 11 ? -17.117 0.119 21.098 1.00 75.01 7 LEU A O 15
ATOM 23889 N N . ALA A 1 12 ? -15.533 -1.444 21.115 1.00 45.43 8 ALA A N 15
ATOM 23890 C CA . ALA A 1 12 ? -14.517 -0.583 20.593 1.00 74.22 8 ALA A CA 15
ATOM 23891 C C . ALA A 1 12 ? -14.119 -1.105 19.241 1.00 64.34 8 ALA A C 15
ATOM 23892 O O . ALA A 1 12 ? -13.750 -2.274 19.111 1.00 0.02 8 ALA A O 15
ATOM 23899 N N . ASN A 1 13 ? -14.230 -0.281 18.236 1.00 3.12 9 ASN A N 15
ATOM 23900 C CA . ASN A 1 13 ? -13.901 -0.703 16.895 1.00 40.35 9 ASN A CA 15
ATOM 23901 C C . ASN A 1 13 ? -12.414 -0.734 16.666 1.00 30.51 9 ASN A C 15
ATOM 23902 O O . ASN A 1 13 ? -11.648 0.016 17.303 1.00 70.42 9 ASN A O 15
ATOM 23913 N N . GLY A 1 14 ? -12.000 -1.611 15.789 1.00 4.01 10 GLY A N 15
ATOM 23914 C CA . GLY A 1 14 ? -10.611 -1.760 15.481 1.00 33.04 10 GLY A CA 15
ATOM 23915 C C . GLY A 1 14 ? -10.226 -0.920 14.307 1.00 43.41 10 GLY A C 15
ATOM 23916 O O . GLY A 1 14 ? -10.164 -1.418 13.175 1.00 10.22 10 GLY A O 15
ATOM 23920 N N . SER A 1 15 ? -10.029 0.349 14.565 1.00 65.23 11 SER A N 15
ATOM 23921 C CA . SER A 1 15 ? -9.656 1.325 13.579 1.00 10.24 11 SER A CA 15
ATOM 23922 C C . SER A 1 15 ? -8.272 0.998 13.003 1.00 74.25 11 SER A C 15
ATOM 23923 O O . SER A 1 15 ? -7.232 1.260 13.640 1.00 75.11 11 SER A O 15
ATOM 23931 N N . MET A 1 16 ? -8.265 0.385 11.838 1.00 52.31 12 MET A N 15
ATOM 23932 C CA . MET A 1 16 ? -7.039 -0.027 11.187 1.00 11.51 12 MET A CA 15
ATOM 23933 C C . MET A 1 16 ? -6.269 1.168 10.694 1.00 4.10 12 MET A C 15
ATOM 23934 O O . MET A 1 16 ? -6.828 2.237 10.453 1.00 32.33 12 MET A O 15
ATOM 23948 N N . SER A 1 17 ? -5.012 0.987 10.538 1.00 33.01 13 SER A N 15
ATOM 23949 C CA . SER A 1 17 ? -4.176 1.991 10.012 1.00 2.32 13 SER A CA 15
ATOM 23950 C C . SER A 1 17 ? -3.289 1.368 8.948 1.00 74.45 13 SER A C 15
ATOM 23951 O O . SER A 1 17 ? -2.851 0.216 9.089 1.00 74.43 13 SER A O 15
ATOM 23959 N N . GLU A 1 18 ? -3.060 2.087 7.880 1.00 24.53 14 GLU A N 15
ATOM 23960 C CA . GLU A 1 18 ? -2.258 1.578 6.783 1.00 65.14 14 GLU A CA 15
ATOM 23961 C C . GLU A 1 18 ? -0.845 2.125 6.885 1.00 14.33 14 GLU A C 15
ATOM 23962 O O . GLU A 1 18 ? -0.080 2.123 5.918 1.00 31.42 14 GLU A O 15
ATOM 23974 N N . VAL A 1 19 ? -0.505 2.544 8.088 1.00 32.24 15 VAL A N 15
ATOM 23975 C CA . VAL A 1 19 ? 0.797 3.076 8.404 1.00 54.35 15 VAL A CA 15
ATOM 23976 C C . VAL A 1 19 ? 1.848 1.966 8.407 1.00 43.55 15 VAL A C 15
ATOM 23977 O O . VAL A 1 19 ? 1.504 0.774 8.274 1.00 51.15 15 VAL A O 15
ATOM 23990 N N . MET A 1 20 ? 3.097 2.361 8.609 1.00 30.10 16 MET A N 15
ATOM 23991 C CA . MET A 1 20 ? 4.262 1.487 8.509 1.00 32.03 16 MET A CA 15
ATOM 23992 C C . MET A 1 20 ? 4.422 1.092 7.067 1.00 30.03 16 MET A C 15
ATOM 23993 O O . MET A 1 20 ? 4.059 -0.009 6.649 1.00 2.42 16 MET A O 15
ATOM 24007 N N . MET A 1 21 ? 4.877 2.045 6.300 1.00 73.23 17 MET A N 15
ATOM 24008 C CA . MET A 1 21 ? 4.993 1.904 4.876 1.00 3.30 17 MET A CA 15
ATOM 24009 C C . MET A 1 21 ? 6.413 1.565 4.479 1.00 72.53 17 MET A C 15
ATOM 24010 O O . MET A 1 21 ? 7.294 1.421 5.340 1.00 33.11 17 MET A O 15
ATOM 24024 N N . SER A 1 22 ? 6.626 1.452 3.183 1.00 42.32 18 SER A N 15
ATOM 24025 C CA . SER A 1 22 ? 7.900 1.099 2.614 1.00 62.23 18 SER A CA 15
ATOM 24026 C C . SER A 1 22 ? 8.998 2.099 3.013 1.00 71.02 18 SER A C 15
ATOM 24027 O O . SER A 1 22 ? 8.745 3.311 3.127 1.00 43.22 18 SER A O 15
ATOM 24035 N N . GLU A 1 23 ? 10.181 1.549 3.287 1.00 32.40 19 GLU A N 15
ATOM 24036 C CA . GLU A 1 23 ? 11.399 2.251 3.687 1.00 44.32 19 GLU A CA 15
ATOM 24037 C C . GLU A 1 23 ? 11.478 2.530 5.170 1.00 53.33 19 GLU A C 15
ATOM 24038 O O . GLU A 1 23 ? 12.581 2.697 5.713 1.00 30.11 19 GLU A O 15
ATOM 24050 N N . ILE A 1 24 ? 10.340 2.573 5.831 1.00 51.11 20 ILE A N 15
ATOM 24051 C CA . ILE A 1 24 ? 10.321 2.726 7.263 1.00 61.41 20 ILE A CA 15
ATOM 24052 C C . ILE A 1 24 ? 10.680 1.377 7.842 1.00 22.13 20 ILE A C 15
ATOM 24053 O O . ILE A 1 24 ? 9.841 0.482 7.914 1.00 2.12 20 ILE A O 15
ATOM 24069 N N . ALA A 1 25 ? 11.932 1.196 8.144 1.00 72.05 21 ALA A N 15
ATOM 24070 C CA . ALA A 1 25 ? 12.388 -0.059 8.629 1.00 3.31 21 ALA A CA 15
ATOM 24071 C C . ALA A 1 25 ? 13.555 0.089 9.557 1.00 71.43 21 ALA A C 15
ATOM 24072 O O . ALA A 1 25 ? 14.622 0.587 9.178 1.00 44.24 21 ALA A O 15
ATOM 24079 N N . GLY A 1 26 ? 13.322 -0.264 10.763 1.00 51.20 22 GLY A N 15
ATOM 24080 C CA . GLY A 1 26 ? 14.366 -0.426 11.726 1.00 1.32 22 GLY A CA 15
ATOM 24081 C C . GLY A 1 26 ? 14.437 -1.891 11.988 1.00 15.22 22 GLY A C 15
ATOM 24082 O O . GLY A 1 26 ? 15.509 -2.491 12.085 1.00 31.54 22 GLY A O 15
ATOM 24086 N N . LEU A 1 27 ? 13.262 -2.456 12.056 1.00 20.21 23 LEU A N 15
ATOM 24087 C CA . LEU A 1 27 ? 13.040 -3.855 12.137 1.00 44.02 23 LEU A CA 15
ATOM 24088 C C . LEU A 1 27 ? 12.278 -4.196 10.859 1.00 50.21 23 LEU A C 15
ATOM 24089 O O . LEU A 1 27 ? 11.331 -3.471 10.514 1.00 24.13 23 LEU A O 15
ATOM 24105 N N . PRO A 1 28 ? 12.697 -5.226 10.112 1.00 63.04 24 PRO A N 15
ATOM 24106 C CA . PRO A 1 28 ? 12.058 -5.610 8.836 1.00 12.30 24 PRO A CA 15
ATOM 24107 C C . PRO A 1 28 ? 10.545 -5.822 8.951 1.00 23.23 24 PRO A C 15
ATOM 24108 O O . PRO A 1 28 ? 10.071 -6.562 9.827 1.00 23.24 24 PRO A O 15
ATOM 24119 N N . ILE A 1 29 ? 9.794 -5.162 8.089 1.00 31.02 25 ILE A N 15
ATOM 24120 C CA . ILE A 1 29 ? 8.357 -5.320 8.033 1.00 34.45 25 ILE A CA 15
ATOM 24121 C C . ILE A 1 29 ? 8.044 -6.435 7.046 1.00 3.13 25 ILE A C 15
ATOM 24122 O O . ILE A 1 29 ? 8.284 -6.282 5.846 1.00 23.40 25 ILE A O 15
ATOM 24138 N N . PRO A 1 30 ? 7.568 -7.574 7.521 1.00 33.12 26 PRO A N 15
ATOM 24139 C CA . PRO A 1 30 ? 7.252 -8.689 6.665 1.00 20.41 26 PRO A CA 15
ATOM 24140 C C . PRO A 1 30 ? 5.801 -8.636 6.150 1.00 70.54 26 PRO A C 15
ATOM 24141 O O . PRO A 1 30 ? 4.949 -7.926 6.723 1.00 1.41 26 PRO A O 15
ATOM 24152 N N . PRO A 1 31 ? 5.507 -9.359 5.042 1.00 61.22 27 PRO A N 15
ATOM 24153 C CA . PRO A 1 31 ? 4.138 -9.529 4.535 1.00 70.14 27 PRO A CA 15
ATOM 24154 C C . PRO A 1 31 ? 3.267 -10.235 5.576 1.00 15.11 27 PRO A C 15
ATOM 24155 O O . PRO A 1 31 ? 3.785 -10.713 6.595 1.00 50.01 27 PRO A O 15
ATOM 24166 N N . ILE A 1 32 ? 1.971 -10.296 5.334 1.00 75.54 28 ILE A N 15
ATOM 24167 C CA . ILE A 1 32 ? 1.050 -10.903 6.282 1.00 22.03 28 ILE A CA 15
ATOM 24168 C C . ILE A 1 32 ? 1.419 -12.377 6.497 1.00 32.13 28 ILE A C 15
ATOM 24169 O O . ILE A 1 32 ? 1.306 -13.219 5.586 1.00 32.01 28 ILE A O 15
ATOM 24185 N N . ILE A 1 33 ? 1.924 -12.649 7.676 1.00 5.33 29 ILE A N 15
ATOM 24186 C CA . ILE A 1 33 ? 2.358 -13.962 8.043 1.00 74.25 29 ILE A CA 15
ATOM 24187 C C . ILE A 1 33 ? 1.170 -14.814 8.411 1.00 62.44 29 ILE A C 15
ATOM 24188 O O . ILE A 1 33 ? 0.389 -14.475 9.315 1.00 31.43 29 ILE A O 15
ATOM 24204 N N . HIS A 1 34 ? 1.012 -15.871 7.705 1.00 71.32 30 HIS A N 15
ATOM 24205 C CA . HIS A 1 34 ? -0.013 -16.809 7.991 1.00 0.14 30 HIS A CA 15
ATOM 24206 C C . HIS A 1 34 ? 0.585 -18.099 8.428 1.00 11.23 30 HIS A C 15
ATOM 24207 O O . HIS A 1 34 ? 1.786 -18.334 8.248 1.00 12.32 30 HIS A O 15
ATOM 24221 N N . TYR A 1 35 ? -0.214 -18.909 9.019 1.00 43.53 31 TYR A N 15
ATOM 24222 C CA . TYR A 1 35 ? 0.235 -20.127 9.586 1.00 63.34 31 TYR A CA 15
ATOM 24223 C C . TYR A 1 35 ? -0.406 -21.263 8.843 1.00 31.14 31 TYR A C 15
ATOM 24224 O O . TYR A 1 35 ? -1.595 -21.177 8.457 1.00 74.11 31 TYR A O 15
ATOM 24242 N N . GLY A 1 36 ? 0.351 -22.297 8.610 1.00 24.25 32 GLY A N 15
ATOM 24243 C CA . GLY A 1 36 ? -0.159 -23.420 7.928 1.00 24.00 32 GLY A CA 15
ATOM 24244 C C . GLY A 1 36 ? 0.552 -24.680 8.312 1.00 2.32 32 GLY A C 15
ATOM 24245 O O . GLY A 1 36 ? 1.449 -24.674 9.180 1.00 24.12 32 GLY A O 15
ATOM 24249 N N . ALA A 1 37 ? 0.183 -25.739 7.671 1.00 22.54 33 ALA A N 15
ATOM 24250 C CA . ALA A 1 37 ? 0.725 -27.031 7.918 1.00 51.54 33 ALA A CA 15
ATOM 24251 C C . ALA A 1 37 ? 0.264 -27.962 6.829 1.00 23.34 33 ALA A C 15
ATOM 24252 O O . ALA A 1 37 ? -0.778 -27.735 6.211 1.00 35.51 33 ALA A O 15
ATOM 24259 N N . ILE A 1 38 ? 1.038 -28.958 6.571 1.00 33.41 34 ILE A N 15
ATOM 24260 C CA . ILE A 1 38 ? 0.682 -29.982 5.621 1.00 35.05 34 ILE A CA 15
ATOM 24261 C C . ILE A 1 38 ? 0.781 -31.319 6.301 1.00 24.53 34 ILE A C 15
ATOM 24262 O O . ILE A 1 38 ? 1.854 -31.709 6.778 1.00 62.20 34 ILE A O 15
ATOM 24278 N N . ALA A 1 39 ? -0.321 -31.985 6.375 1.00 24.01 35 ALA A N 15
ATOM 24279 C CA . ALA A 1 39 ? -0.410 -33.270 6.971 1.00 30.44 35 ALA A CA 15
ATOM 24280 C C . ALA A 1 39 ? -0.518 -34.248 5.847 1.00 33.45 35 ALA A C 15
ATOM 24281 O O . ALA A 1 39 ? -1.438 -34.159 5.027 1.00 52.51 35 ALA A O 15
ATOM 24288 N N . TYR A 1 40 ? 0.404 -35.136 5.763 1.00 10.31 36 TYR A N 15
ATOM 24289 C CA . TYR A 1 40 ? 0.389 -36.067 4.702 1.00 14.12 36 TYR A CA 15
ATOM 24290 C C . TYR A 1 40 ? 0.903 -37.376 5.215 1.00 72.34 36 TYR A C 15
ATOM 24291 O O . TYR A 1 40 ? 2.096 -37.516 5.527 1.00 23.03 36 TYR A O 15
ATOM 24309 N N . ALA A 1 41 ? 0.020 -38.309 5.325 1.00 54.23 37 ALA A N 15
ATOM 24310 C CA . ALA A 1 41 ? 0.365 -39.612 5.787 1.00 22.35 37 ALA A CA 15
ATOM 24311 C C . ALA A 1 41 ? 0.749 -40.478 4.594 1.00 70.43 37 ALA A C 15
ATOM 24312 O O . ALA A 1 41 ? 0.182 -40.318 3.502 1.00 31.34 37 ALA A O 15
ATOM 24319 N N . PRO A 1 42 ? 1.709 -41.421 4.768 1.00 64.10 38 PRO A N 15
ATOM 24320 C CA . PRO A 1 42 ? 2.134 -42.360 3.702 1.00 64.35 38 PRO A CA 15
ATOM 24321 C C . PRO A 1 42 ? 0.962 -43.193 3.144 1.00 3.33 38 PRO A C 15
ATOM 24322 O O . PRO A 1 42 ? 1.063 -43.798 2.075 1.00 5.15 38 PRO A O 15
ATOM 24333 N N . SER A 1 43 ? -0.158 -43.168 3.856 1.00 54.01 39 SER A N 15
ATOM 24334 C CA . SER A 1 43 ? -1.356 -43.862 3.482 1.00 32.42 39 SER A CA 15
ATOM 24335 C C . SER A 1 43 ? -2.002 -43.205 2.236 1.00 2.23 39 SER A C 15
ATOM 24336 O O . SER A 1 43 ? -2.884 -43.780 1.602 1.00 75.52 39 SER A O 15
ATOM 24344 N N . GLY A 1 44 ? -1.559 -41.997 1.907 1.00 13.41 40 GLY A N 15
ATOM 24345 C CA . GLY A 1 44 ? -2.091 -41.292 0.760 1.00 74.41 40 GLY A CA 15
ATOM 24346 C C . GLY A 1 44 ? -2.965 -40.153 1.192 1.00 5.44 40 GLY A C 15
ATOM 24347 O O . GLY A 1 44 ? -3.428 -39.362 0.379 1.00 64.21 40 GLY A O 15
ATOM 24351 N N . ALA A 1 45 ? -3.175 -40.072 2.485 1.00 75.32 41 ALA A N 15
ATOM 24352 C CA . ALA A 1 45 ? -3.999 -39.050 3.089 1.00 31.13 41 ALA A CA 15
ATOM 24353 C C . ALA A 1 45 ? -3.296 -37.710 3.035 1.00 12.01 41 ALA A C 15
ATOM 24354 O O . ALA A 1 45 ? -2.262 -37.527 3.678 1.00 14.21 41 ALA A O 15
ATOM 24361 N N . SER A 1 46 ? -3.850 -36.798 2.276 1.00 33.20 42 SER A N 15
ATOM 24362 C CA . SER A 1 46 ? -3.270 -35.500 2.105 1.00 30.35 42 SER A CA 15
ATOM 24363 C C . SER A 1 46 ? -4.158 -34.459 2.739 1.00 60.32 42 SER A C 15
ATOM 24364 O O . SER A 1 46 ? -5.392 -34.562 2.689 1.00 43.11 42 SER A O 15
ATOM 24372 N N . GLY A 1 47 ? -3.549 -33.490 3.345 1.00 24.44 43 GLY A N 15
ATOM 24373 C CA . GLY A 1 47 ? -4.249 -32.386 3.875 1.00 12.53 43 GLY A CA 15
ATOM 24374 C C . GLY A 1 47 ? -3.324 -31.236 4.037 1.00 64.55 43 GLY A C 15
ATOM 24375 O O . GLY A 1 47 ? -2.202 -31.401 4.493 1.00 41.12 43 GLY A O 15
ATOM 24379 N N . LYS A 1 48 ? -3.756 -30.089 3.663 1.00 21.54 44 LYS A N 15
ATOM 24380 C CA . LYS A 1 48 ? -2.935 -28.931 3.755 1.00 40.41 44 LYS A CA 15
ATOM 24381 C C . LYS A 1 48 ? -3.747 -27.759 4.202 1.00 33.40 44 LYS A C 15
ATOM 24382 O O . LYS A 1 48 ? -4.935 -27.661 3.890 1.00 73.25 44 LYS A O 15
ATOM 24401 N N . ALA A 1 49 ? -3.135 -26.897 4.950 1.00 3.32 45 ALA A N 15
ATOM 24402 C CA . ALA A 1 49 ? -3.783 -25.747 5.453 1.00 32.05 45 ALA A CA 15
ATOM 24403 C C . ALA A 1 49 ? -2.809 -24.630 5.416 1.00 64.23 45 ALA A C 15
ATOM 24404 O O . ALA A 1 49 ? -1.641 -24.827 5.740 1.00 63.10 45 ALA A O 15
ATOM 24411 N N . TRP A 1 50 ? -3.258 -23.493 4.986 1.00 22.41 46 TRP A N 15
ATOM 24412 C CA . TRP A 1 50 ? -2.445 -22.340 4.896 1.00 55.12 46 TRP A CA 15
ATOM 24413 C C . TRP A 1 50 ? -3.353 -21.137 4.868 1.00 51.14 46 TRP A C 15
ATOM 24414 O O . TRP A 1 50 ? -4.545 -21.287 4.565 1.00 14.12 46 TRP A O 15
ATOM 24435 N N . HIS A 1 51 ? -2.817 -19.976 5.212 1.00 60.22 47 HIS A N 15
ATOM 24436 C CA . HIS A 1 51 ? -3.575 -18.716 5.309 1.00 22.22 47 HIS A CA 15
ATOM 24437 C C . HIS A 1 51 ? -4.434 -18.643 6.567 1.00 71.12 47 HIS A C 15
ATOM 24438 O O . HIS A 1 51 ? -5.358 -17.839 6.653 1.00 53.34 47 HIS A O 15
ATOM 24452 N N . GLN A 1 52 ? -4.103 -19.450 7.565 1.00 61.14 48 GLN A N 15
ATOM 24453 C CA . GLN A 1 52 ? -4.779 -19.379 8.838 1.00 1.34 48 GLN A CA 15
ATOM 24454 C C . GLN A 1 52 ? -4.072 -18.379 9.709 1.00 50.40 48 GLN A C 15
ATOM 24455 O O . GLN A 1 52 ? -2.859 -18.191 9.591 1.00 1.41 48 GLN A O 15
ATOM 24469 N N . ARG A 1 53 ? -4.806 -17.749 10.569 1.00 33.33 49 ARG A N 15
ATOM 24470 C CA . ARG A 1 53 ? -4.287 -16.648 11.345 1.00 14.43 49 ARG A CA 15
ATOM 24471 C C . ARG A 1 53 ? -3.848 -17.103 12.724 1.00 1.13 49 ARG A C 15
ATOM 24472 O O . ARG A 1 53 ? -3.261 -16.333 13.489 1.00 22.13 49 ARG A O 15
ATOM 24493 N N . THR A 1 54 ? -4.134 -18.334 13.047 1.00 41.15 50 THR A N 15
ATOM 24494 C CA . THR A 1 54 ? -3.691 -18.892 14.292 1.00 33.24 50 THR A CA 15
ATOM 24495 C C . THR A 1 54 ? -2.999 -20.232 14.048 1.00 31.30 50 THR A C 15
ATOM 24496 O O . THR A 1 54 ? -3.559 -21.107 13.373 1.00 13.10 50 THR A O 15
ATOM 24507 N N . PRO A 1 55 ? -1.757 -20.392 14.558 1.00 32.15 51 PRO A N 15
ATOM 24508 C CA . PRO A 1 55 ? -0.920 -21.581 14.304 1.00 22.20 51 PRO A CA 15
ATOM 24509 C C . PRO A 1 55 ? -1.585 -22.905 14.691 1.00 3.42 51 PRO A C 15
ATOM 24510 O O . PRO A 1 55 ? -1.502 -23.908 13.944 1.00 44.30 51 PRO A O 15
ATOM 24521 N N . ALA A 1 56 ? -2.259 -22.922 15.820 1.00 12.22 52 ALA A N 15
ATOM 24522 C CA . ALA A 1 56 ? -2.907 -24.125 16.276 1.00 32.20 52 ALA A CA 15
ATOM 24523 C C . ALA A 1 56 ? -4.110 -24.441 15.413 1.00 72.32 52 ALA A C 15
ATOM 24524 O O . ALA A 1 56 ? -4.377 -25.606 15.119 1.00 31.42 52 ALA A O 15
ATOM 24531 N N . ARG A 1 57 ? -4.803 -23.400 14.935 1.00 2.11 53 ARG A N 15
ATOM 24532 C CA . ARG A 1 57 ? -5.950 -23.631 14.103 1.00 2.15 53 ARG A CA 15
ATOM 24533 C C . ARG A 1 57 ? -5.494 -24.133 12.754 1.00 71.40 53 ARG A C 15
ATOM 24534 O O . ARG A 1 57 ? -6.121 -25.002 12.174 1.00 1.11 53 ARG A O 15
ATOM 24555 N N . ALA A 1 58 ? -4.370 -23.601 12.292 1.00 53.03 54 ALA A N 15
ATOM 24556 C CA . ALA A 1 58 ? -3.727 -24.043 11.064 1.00 14.41 54 ALA A CA 15
ATOM 24557 C C . ALA A 1 58 ? -3.444 -25.544 11.121 1.00 12.33 54 ALA A C 15
ATOM 24558 O O . ALA A 1 58 ? -3.776 -26.279 10.177 1.00 51.33 54 ALA A O 15
ATOM 24565 N N . GLU A 1 59 ? -2.860 -26.003 12.243 1.00 72.14 55 GLU A N 15
ATOM 24566 C CA . GLU A 1 59 ? -2.605 -27.439 12.435 1.00 11.43 55 GLU A CA 15
ATOM 24567 C C . GLU A 1 59 ? -3.891 -28.218 12.349 1.00 71.01 55 GLU A C 15
ATOM 24568 O O . GLU A 1 59 ? -3.986 -29.201 11.616 1.00 15.34 55 GLU A O 15
ATOM 24580 N N . GLN A 1 60 ? -4.879 -27.755 13.098 1.00 51.31 56 GLN A N 15
ATOM 24581 C CA . GLN A 1 60 ? -6.183 -28.391 13.158 1.00 70.55 56 GLN A CA 15
ATOM 24582 C C . GLN A 1 60 ? -6.800 -28.548 11.780 1.00 50.43 56 GLN A C 15
ATOM 24583 O O . GLN A 1 60 ? -7.310 -29.623 11.443 1.00 20.51 56 GLN A O 15
ATOM 24597 N N . VAL A 1 61 ? -6.727 -27.494 10.983 1.00 31.34 57 VAL A N 15
ATOM 24598 C CA . VAL A 1 61 ? -7.257 -27.525 9.635 1.00 24.22 57 VAL A CA 15
ATOM 24599 C C . VAL A 1 61 ? -6.496 -28.549 8.797 1.00 34.33 57 VAL A C 15
ATOM 24600 O O . VAL A 1 61 ? -7.104 -29.320 8.077 1.00 72.21 57 VAL A O 15
ATOM 24613 N N . ALA A 1 62 ? -5.177 -28.586 8.952 1.00 14.43 58 ALA A N 15
ATOM 24614 C CA . ALA A 1 62 ? -4.333 -29.504 8.173 1.00 62.31 58 ALA A CA 15
ATOM 24615 C C . ALA A 1 62 ? -4.661 -30.957 8.482 1.00 34.15 58 ALA A C 15
ATOM 24616 O O . ALA A 1 62 ? -4.796 -31.786 7.574 1.00 44.13 58 ALA A O 15
ATOM 24623 N N . LEU A 1 63 ? -4.818 -31.250 9.758 1.00 71.03 59 LEU A N 15
ATOM 24624 C CA . LEU A 1 63 ? -5.150 -32.594 10.217 1.00 70.03 59 LEU A CA 15
ATOM 24625 C C . LEU A 1 63 ? -6.531 -32.984 9.708 1.00 21.00 59 LEU A C 15
ATOM 24626 O O . LEU A 1 63 ? -6.740 -34.097 9.195 1.00 75.30 59 LEU A O 15
ATOM 24642 N N . GLU A 1 64 ? -7.441 -32.035 9.787 1.00 33.12 60 GLU A N 15
ATOM 24643 C CA . GLU A 1 64 ? -8.804 -32.217 9.355 1.00 54.44 60 GLU A CA 15
ATOM 24644 C C . GLU A 1 64 ? -8.855 -32.452 7.839 1.00 4.24 60 GLU A C 15
ATOM 24645 O O . GLU A 1 64 ? -9.591 -33.312 7.367 1.00 53.24 60 GLU A O 15
ATOM 24657 N N . LYS A 1 65 ? -8.042 -31.708 7.090 1.00 44.34 61 LYS A N 15
ATOM 24658 C CA . LYS A 1 65 ? -7.954 -31.866 5.643 1.00 21.25 61 LYS A CA 15
ATOM 24659 C C . LYS A 1 65 ? -7.403 -33.244 5.303 1.00 2.55 61 LYS A C 15
ATOM 24660 O O . LYS A 1 65 ? -7.874 -33.885 4.370 1.00 60.12 61 LYS A O 15
ATOM 24679 N N . CYS A 1 66 ? -6.414 -33.687 6.079 1.00 63.44 62 CYS A N 15
ATOM 24680 C CA . CYS A 1 66 ? -5.781 -34.992 5.895 1.00 44.51 62 CYS A CA 15
ATOM 24681 C C . CYS A 1 66 ? -6.811 -36.094 6.032 1.00 62.52 62 CYS A C 15
ATOM 24682 O O . CYS A 1 66 ? -6.920 -37.001 5.174 1.00 42.43 62 CYS A O 15
ATOM 24689 N N . GLY A 1 67 ? -7.582 -36.010 7.085 1.00 31.22 63 GLY A N 15
ATOM 24690 C CA . GLY A 1 67 ? -8.605 -36.979 7.319 1.00 32.34 63 GLY A CA 15
ATOM 24691 C C . GLY A 1 67 ? -8.349 -37.751 8.574 1.00 61.30 63 GLY A C 15
ATOM 24692 O O . GLY A 1 67 ? -9.260 -38.365 9.137 1.00 32.23 63 GLY A O 15
ATOM 24696 N N . ASP A 1 68 ? -7.112 -37.744 9.028 1.00 52.35 64 ASP A N 15
ATOM 24697 C CA . ASP A 1 68 ? -6.784 -38.404 10.246 1.00 12.43 64 ASP A CA 15
ATOM 24698 C C . ASP A 1 68 ? -6.675 -37.319 11.268 1.00 44.55 64 ASP A C 15
ATOM 24699 O O . ASP A 1 68 ? -5.927 -36.367 11.063 1.00 22.22 64 ASP A O 15
ATOM 24708 N N . LYS A 1 69 ? -7.437 -37.424 12.324 1.00 74.31 65 LYS A N 15
ATOM 24709 C CA . LYS A 1 69 ? -7.515 -36.394 13.356 1.00 14.42 65 LYS A CA 15
ATOM 24710 C C . LYS A 1 69 ? -6.140 -36.063 13.919 1.00 35.53 65 LYS A C 15
ATOM 24711 O O . LYS A 1 69 ? -5.810 -34.912 14.151 1.00 54.21 65 LYS A O 15
ATOM 24730 N N . THR A 1 70 ? -5.362 -37.072 14.103 1.00 1.32 66 THR A N 15
ATOM 24731 C CA . THR A 1 70 ? -4.040 -36.927 14.632 1.00 22.23 66 THR A CA 15
ATOM 24732 C C . THR A 1 70 ? -2.985 -37.192 13.513 1.00 13.12 66 THR A C 15
ATOM 24733 O O . THR A 1 70 ? -1.839 -37.550 13.814 1.00 2.53 66 THR A O 15
ATOM 24744 N N . CYS A 1 71 ? -3.385 -36.939 12.224 1.00 75.11 67 CYS A N 15
ATOM 24745 C CA . CYS A 1 71 ? -2.546 -37.171 11.008 1.00 4.12 67 CYS A CA 15
ATOM 24746 C C . CYS A 1 71 ? -1.075 -36.829 11.245 1.00 3.43 67 CYS A C 15
ATOM 24747 O O . CYS A 1 71 ? -0.699 -35.656 11.376 1.00 61.25 67 CYS A O 15
ATOM 24754 N N . LYS A 1 72 ? -0.269 -37.861 11.368 1.00 43.13 68 LYS A N 15
ATOM 24755 C CA . LYS A 1 72 ? 1.139 -37.705 11.656 1.00 1.12 68 LYS A CA 15
ATOM 24756 C C . LYS A 1 72 ? 1.941 -37.379 10.399 1.00 41.03 68 LYS A C 15
ATOM 24757 O O . LYS A 1 72 ? 1.410 -37.413 9.286 1.00 41.33 68 LYS A O 15
ATOM 24776 N N . VAL A 1 73 ? 3.227 -37.069 10.605 1.00 10.23 69 VAL A N 15
ATOM 24777 C CA . VAL A 1 73 ? 4.177 -36.688 9.544 1.00 73.43 69 VAL A CA 15
ATOM 24778 C C . VAL A 1 73 ? 3.749 -35.305 8.992 1.00 65.50 69 VAL A C 15
ATOM 24779 O O . VAL A 1 73 ? 4.036 -34.904 7.847 1.00 2.51 69 VAL A O 15
ATOM 24792 N N . VAL A 1 74 ? 3.111 -34.560 9.867 1.00 74.32 70 VAL A N 15
ATOM 24793 C CA . VAL A 1 74 ? 2.610 -33.250 9.565 1.00 21.52 70 VAL A CA 15
ATOM 24794 C C . VAL A 1 74 ? 3.736 -32.221 9.649 1.00 42.31 70 VAL A C 15
ATOM 24795 O O . VAL A 1 74 ? 4.496 -32.176 10.618 1.00 63.23 70 VAL A O 15
ATOM 24808 N N . SER A 1 75 ? 3.869 -31.444 8.622 1.00 31.32 71 SER A N 15
ATOM 24809 C CA . SER A 1 75 ? 4.873 -30.426 8.584 1.00 75.53 71 SER A CA 15
ATOM 24810 C C . SER A 1 75 ? 4.200 -29.097 8.895 1.00 51.34 71 SER A C 15
ATOM 24811 O O . SER A 1 75 ? 3.254 -28.720 8.217 1.00 12.33 71 SER A O 15
ATOM 24819 N N . ARG A 1 76 ? 4.677 -28.404 9.894 1.00 3.53 72 ARG A N 15
ATOM 24820 C CA . ARG A 1 76 ? 4.088 -27.149 10.314 1.00 72.04 72 ARG A CA 15
ATOM 24821 C C . ARG A 1 76 ? 4.981 -26.030 9.831 1.00 64.44 72 ARG A C 15
ATOM 24822 O O . ARG A 1 76 ? 6.204 -26.080 10.037 1.00 13.20 72 ARG A O 15
ATOM 24843 N N . PHE A 1 77 ? 4.407 -25.034 9.205 1.00 10.44 73 PHE A N 15
ATOM 24844 C CA . PHE A 1 77 ? 5.189 -23.946 8.674 1.00 54.52 73 PHE A CA 15
ATOM 24845 C C . PHE A 1 77 ? 4.363 -22.686 8.481 1.00 63.02 73 PHE A C 15
ATOM 24846 O O . PHE A 1 77 ? 3.170 -22.735 8.254 1.00 43.23 73 PHE A O 15
ATOM 24863 N N . THR A 1 78 ? 5.012 -21.572 8.587 1.00 73.33 74 THR A N 15
ATOM 24864 C CA . THR A 1 78 ? 4.410 -20.279 8.321 1.00 20.04 74 THR A CA 15
ATOM 24865 C C . THR A 1 78 ? 5.044 -19.761 7.041 1.00 70.23 74 THR A C 15
ATOM 24866 O O . THR A 1 78 ? 4.993 -18.587 6.708 1.00 12.22 74 THR A O 15
ATOM 24877 N N . ARG A 1 79 ? 5.625 -20.697 6.347 1.00 2.41 75 ARG A N 15
ATOM 24878 C CA . ARG A 1 79 ? 6.404 -20.487 5.164 1.00 55.22 75 ARG A CA 15
ATOM 24879 C C . ARG A 1 79 ? 5.704 -21.241 4.043 1.00 54.43 75 ARG A C 15
ATOM 24880 O O . ARG A 1 79 ? 4.483 -21.417 4.097 1.00 15.32 75 ARG A O 15
ATOM 24901 N N . CYS A 1 80 ? 6.411 -21.662 3.051 1.00 64.13 76 CYS A N 15
ATOM 24902 C CA . CYS A 1 80 ? 5.811 -22.460 2.020 1.00 12.22 76 CYS A CA 15
ATOM 24903 C C . CYS A 1 80 ? 6.348 -23.881 2.084 1.00 52.54 76 CYS A C 15
ATOM 24904 O O . CYS A 1 80 ? 7.513 -24.105 2.462 1.00 62.55 76 CYS A O 15
ATOM 24911 N N . GLY A 1 81 ? 5.493 -24.820 1.791 1.00 20.45 77 GLY A N 15
ATOM 24912 C CA . GLY A 1 81 ? 5.871 -26.205 1.757 1.00 10.02 77 GLY A CA 15
ATOM 24913 C C . GLY A 1 81 ? 5.448 -26.833 0.456 1.00 45.42 77 GLY A C 15
ATOM 24914 O O . GLY A 1 81 ? 4.352 -26.555 -0.032 1.00 41.25 77 GLY A O 15
ATOM 24918 N N . ALA A 1 82 ? 6.294 -27.659 -0.108 1.00 61.22 78 ALA A N 15
ATOM 24919 C CA . ALA A 1 82 ? 6.016 -28.296 -1.381 1.00 41.40 78 ALA A CA 15
ATOM 24920 C C . ALA A 1 82 ? 6.260 -29.785 -1.258 1.00 30.10 78 ALA A C 15
ATOM 24921 O O . ALA A 1 82 ? 7.280 -30.197 -0.746 1.00 63.02 78 ALA A O 15
ATOM 24928 N N . VAL A 1 83 ? 5.330 -30.572 -1.714 1.00 3.24 79 VAL A N 15
ATOM 24929 C CA . VAL A 1 83 ? 5.393 -32.005 -1.598 1.00 50.53 79 VAL A CA 15
ATOM 24930 C C . VAL A 1 83 ? 5.566 -32.667 -2.966 1.00 71.34 79 VAL A C 15
ATOM 24931 O O . VAL A 1 83 ? 4.742 -32.459 -3.923 1.00 44.12 79 VAL A O 15
ATOM 24944 N N . ALA A 1 84 ? 6.614 -33.449 -3.048 1.00 43.43 80 ALA A N 15
ATOM 24945 C CA . ALA A 1 84 ? 6.976 -34.193 -4.208 1.00 14.22 80 ALA A CA 15
ATOM 24946 C C . ALA A 1 84 ? 6.663 -35.654 -3.984 1.00 53.24 80 ALA A C 15
ATOM 24947 O O . ALA A 1 84 ? 6.861 -36.190 -2.878 1.00 74.44 80 ALA A O 15
ATOM 24954 N N . TYR A 1 85 ? 6.143 -36.279 -5.004 1.00 71.31 81 TYR A N 15
ATOM 24955 C CA . TYR A 1 85 ? 5.745 -37.671 -4.937 1.00 61.32 81 TYR A CA 15
ATOM 24956 C C . TYR A 1 85 ? 6.734 -38.505 -5.721 1.00 71.34 81 TYR A C 15
ATOM 24957 O O . TYR A 1 85 ? 7.020 -38.205 -6.890 1.00 45.35 81 TYR A O 15
ATOM 24975 N N . ASN A 1 86 ? 7.281 -39.505 -5.097 1.00 41.35 82 ASN A N 15
ATOM 24976 C CA . ASN A 1 86 ? 8.211 -40.389 -5.750 1.00 4.44 82 ASN A CA 15
ATOM 24977 C C . ASN A 1 86 ? 7.770 -41.812 -5.525 1.00 40.14 82 ASN A C 15
ATOM 24978 O O . ASN A 1 86 ? 7.993 -42.361 -4.440 1.00 61.50 82 ASN A O 15
ATOM 24989 N N . GLY A 1 87 ? 7.090 -42.383 -6.499 1.00 41.04 83 GLY A N 15
ATOM 24990 C CA . GLY A 1 87 ? 6.634 -43.757 -6.397 1.00 42.13 83 GLY A CA 15
ATOM 24991 C C . GLY A 1 87 ? 5.722 -43.958 -5.211 1.00 61.42 83 GLY A C 15
ATOM 24992 O O . GLY A 1 87 ? 5.955 -44.845 -4.388 1.00 72.13 83 GLY A O 15
ATOM 24996 N N . SER A 1 88 ? 4.730 -43.081 -5.102 1.00 51.24 84 SER A N 15
ATOM 24997 C CA . SER A 1 88 ? 3.736 -43.078 -4.039 1.00 50.11 84 SER A CA 15
ATOM 24998 C C . SER A 1 88 ? 4.311 -42.659 -2.667 1.00 64.45 84 SER A C 15
ATOM 24999 O O . SER A 1 88 ? 3.599 -42.660 -1.662 1.00 1.24 84 SER A O 15
ATOM 25007 N N . LYS A 1 89 ? 5.581 -42.283 -2.622 1.00 45.42 85 LYS A N 15
ATOM 25008 C CA . LYS A 1 89 ? 6.158 -41.794 -1.396 1.00 4.34 85 LYS A CA 15
ATOM 25009 C C . LYS A 1 89 ? 6.163 -40.299 -1.427 1.00 44.30 85 LYS A C 15
ATOM 25010 O O . LYS A 1 89 ? 6.408 -39.697 -2.474 1.00 54.10 85 LYS A O 15
ATOM 25029 N N . TYR A 1 90 ? 5.893 -39.704 -0.306 1.00 23.53 86 TYR A N 15
ATOM 25030 C CA . TYR A 1 90 ? 5.712 -38.279 -0.239 1.00 34.41 86 TYR A CA 15
ATOM 25031 C C . TYR A 1 90 ? 6.827 -37.635 0.541 1.00 3.30 86 TYR A C 15
ATOM 25032 O O . TYR A 1 90 ? 7.086 -37.995 1.706 1.00 72.35 86 TYR A O 15
ATOM 25050 N N . GLN A 1 91 ? 7.489 -36.710 -0.084 1.00 12.32 87 GLN A N 15
ATOM 25051 C CA . GLN A 1 91 ? 8.547 -35.977 0.543 1.00 61.42 87 GLN A CA 15
ATOM 25052 C C . GLN A 1 91 ? 8.299 -34.501 0.343 1.00 24.34 87 GLN A C 15
ATOM 25053 O O . GLN A 1 91 ? 8.136 -34.035 -0.788 1.00 1.11 87 GLN A O 15
ATOM 25067 N N . GLY A 1 92 ? 8.221 -33.787 1.426 1.00 71.31 88 GLY A N 15
ATOM 25068 C CA . GLY A 1 92 ? 7.981 -32.386 1.359 1.00 32.41 88 GLY A CA 15
ATOM 25069 C C . GLY A 1 92 ? 9.208 -31.567 1.656 1.00 12.14 88 GLY A C 15
ATOM 25070 O O . GLY A 1 92 ? 10.098 -32.003 2.398 1.00 24.54 88 GLY A O 15
ATOM 25074 N N . GLY A 1 93 ? 9.256 -30.413 1.062 1.00 34.13 89 GLY A N 15
ATOM 25075 C CA . GLY A 1 93 ? 10.300 -29.457 1.274 1.00 54.14 89 GLY A CA 15
ATOM 25076 C C . GLY A 1 93 ? 9.711 -28.191 1.816 1.00 60.31 89 GLY A C 15
ATOM 25077 O O . GLY A 1 93 ? 8.483 -28.020 1.770 1.00 64.43 89 GLY A O 15
ATOM 25081 N N . THR A 1 94 ? 10.538 -27.303 2.298 1.00 11.23 90 THR A N 15
ATOM 25082 C CA . THR A 1 94 ? 10.077 -26.076 2.910 1.00 44.10 90 THR A CA 15
ATOM 25083 C C . THR A 1 94 ? 11.004 -24.900 2.626 1.00 15.32 90 THR A C 15
ATOM 25084 O O . THR A 1 94 ? 12.218 -25.059 2.517 1.00 13.44 90 THR A O 15
ATOM 25095 N N . GLY A 1 95 ? 10.413 -23.748 2.473 1.00 13.23 91 GLY A N 15
ATOM 25096 C CA . GLY A 1 95 ? 11.131 -22.529 2.246 1.00 13.34 91 GLY A CA 15
ATOM 25097 C C . GLY A 1 95 ? 10.197 -21.390 2.462 1.00 34.53 91 GLY A C 15
ATOM 25098 O O . GLY A 1 95 ? 9.012 -21.612 2.498 1.00 74.34 91 GLY A O 15
ATOM 25102 N N . LEU A 1 96 ? 10.689 -20.186 2.646 1.00 13.41 92 LEU A N 15
ATOM 25103 C CA . LEU A 1 96 ? 9.778 -19.037 2.841 1.00 2.51 92 LEU A CA 15
ATOM 25104 C C . LEU A 1 96 ? 9.014 -18.743 1.578 1.00 73.22 92 LEU A C 15
ATOM 25105 O O . LEU A 1 96 ? 7.833 -18.381 1.597 1.00 22.20 92 LEU A O 15
ATOM 25121 N N . THR A 1 97 ? 9.684 -18.929 0.512 1.00 74.55 93 THR A N 15
ATOM 25122 C CA . THR A 1 97 ? 9.155 -18.725 -0.793 1.00 31.44 93 THR A CA 15
ATOM 25123 C C . THR A 1 97 ? 8.939 -20.070 -1.436 1.00 71.04 93 THR A C 15
ATOM 25124 O O . THR A 1 97 ? 9.575 -21.055 -1.022 1.00 35.22 93 THR A O 15
ATOM 25135 N N . ARG A 1 98 ? 8.047 -20.146 -2.422 1.00 74.53 94 ARG A N 15
ATOM 25136 C CA . ARG A 1 98 ? 7.835 -21.403 -3.136 1.00 30.53 94 ARG A CA 15
ATOM 25137 C C . ARG A 1 98 ? 9.107 -21.861 -3.802 1.00 15.15 94 ARG A C 15
ATOM 25138 O O . ARG A 1 98 ? 9.366 -23.037 -3.869 1.00 13.03 94 ARG A O 15
ATOM 25159 N N . ARG A 1 99 ? 9.916 -20.910 -4.248 1.00 71.03 95 ARG A N 15
ATOM 25160 C CA . ARG A 1 99 ? 11.153 -21.217 -4.919 1.00 51.32 95 ARG A CA 15
ATOM 25161 C C . ARG A 1 99 ? 12.128 -21.918 -3.995 1.00 72.44 95 ARG A C 15
ATOM 25162 O O . ARG A 1 99 ? 12.701 -22.952 -4.346 1.00 41.13 95 ARG A O 15
ATOM 25183 N N . ALA A 1 100 ? 12.273 -21.400 -2.801 1.00 65.44 96 ALA A N 15
ATOM 25184 C CA . ALA A 1 100 ? 13.144 -22.018 -1.841 1.00 13.33 96 ALA A CA 15
ATOM 25185 C C . ALA A 1 100 ? 12.547 -23.331 -1.349 1.00 35.53 96 ALA A C 15
ATOM 25186 O O . ALA A 1 100 ? 13.269 -24.300 -1.104 1.00 1.31 96 ALA A O 15
ATOM 25193 N N . ALA A 1 101 ? 11.222 -23.369 -1.255 1.00 2.50 97 ALA A N 15
ATOM 25194 C CA . ALA A 1 101 ? 10.530 -24.556 -0.816 1.00 52.32 97 ALA A CA 15
ATOM 25195 C C . ALA A 1 101 ? 10.699 -25.685 -1.812 1.00 1.12 97 ALA A C 15
ATOM 25196 O O . ALA A 1 101 ? 10.997 -26.818 -1.436 1.00 34.54 97 ALA A O 15
ATOM 25203 N N . GLU A 1 102 ? 10.526 -25.366 -3.092 1.00 35.11 98 GLU A N 15
ATOM 25204 C CA . GLU A 1 102 ? 10.651 -26.335 -4.141 1.00 21.35 98 GLU A CA 15
ATOM 25205 C C . GLU A 1 102 ? 12.090 -26.767 -4.287 1.00 71.11 98 GLU A C 15
ATOM 25206 O O . GLU A 1 102 ? 12.359 -27.916 -4.638 1.00 35.43 98 GLU A O 15
ATOM 25218 N N . ASP A 1 103 ? 13.019 -25.850 -4.009 1.00 35.34 99 ASP A N 15
ATOM 25219 C CA . ASP A 1 103 ? 14.431 -26.183 -4.058 1.00 33.11 99 ASP A CA 15
ATOM 25220 C C . ASP A 1 103 ? 14.743 -27.197 -2.978 1.00 64.31 99 ASP A C 15
ATOM 25221 O O . ASP A 1 103 ? 15.292 -28.246 -3.258 1.00 14.42 99 ASP A O 15
ATOM 25230 N N . ASP A 1 104 ? 14.289 -26.924 -1.767 1.00 41.41 100 ASP A N 15
ATOM 25231 C CA . ASP A 1 104 ? 14.507 -27.837 -0.628 1.00 54.51 100 ASP A CA 15
ATOM 25232 C C . ASP A 1 104 ? 13.827 -29.184 -0.866 1.00 54.43 100 ASP A C 15
ATOM 25233 O O . ASP A 1 104 ? 14.392 -30.244 -0.584 1.00 4.14 100 ASP A O 15
ATOM 25242 N N . ALA A 1 105 ? 12.647 -29.129 -1.446 1.00 13.02 101 ALA A N 15
ATOM 25243 C CA . ALA A 1 105 ? 11.865 -30.310 -1.762 1.00 72.52 101 ALA A CA 15
ATOM 25244 C C . ALA A 1 105 ? 12.569 -31.189 -2.773 1.00 63.31 101 ALA A C 15
ATOM 25245 O O . ALA A 1 105 ? 12.619 -32.379 -2.607 1.00 5.12 101 ALA A O 15
ATOM 25252 N N . VAL A 1 106 ? 13.142 -30.591 -3.800 1.00 2.14 102 VAL A N 15
ATOM 25253 C CA . VAL A 1 106 ? 13.795 -31.357 -4.849 1.00 43.44 102 VAL A CA 15
ATOM 25254 C C . VAL A 1 106 ? 15.193 -31.798 -4.396 1.00 20.42 102 VAL A C 15
ATOM 25255 O O . VAL A 1 106 ? 15.732 -32.816 -4.836 1.00 25.20 102 VAL A O 15
ATOM 25268 N N . ASN A 1 107 ? 15.760 -31.043 -3.493 1.00 11.23 103 ASN A N 15
ATOM 25269 C CA . ASN A 1 107 ? 17.020 -31.411 -2.884 1.00 53.13 103 ASN A CA 15
ATOM 25270 C C . ASN A 1 107 ? 16.806 -32.615 -2.003 1.00 41.42 103 ASN A C 15
ATOM 25271 O O . ASN A 1 107 ? 17.666 -33.497 -1.891 1.00 13.31 103 ASN A O 15
ATOM 25282 N N . ARG A 1 108 ? 15.639 -32.673 -1.421 1.00 32.24 104 ARG A N 15
ATOM 25283 C CA . ARG A 1 108 ? 15.262 -33.751 -0.556 1.00 44.14 104 ARG A CA 15
ATOM 25284 C C . ARG A 1 108 ? 14.704 -34.930 -1.385 1.00 4.55 104 ARG A C 15
ATOM 25285 O O . ARG A 1 108 ? 14.812 -36.085 -0.990 1.00 51.34 104 ARG A O 15
ATOM 25306 N N . LEU A 1 109 ? 14.108 -34.625 -2.527 1.00 72.51 105 LEU A N 15
ATOM 25307 C CA . LEU A 1 109 ? 13.429 -35.622 -3.329 1.00 14.22 105 LEU A CA 15
ATOM 25308 C C . LEU A 1 109 ? 13.715 -35.427 -4.818 1.00 73.34 105 LEU A C 15
ATOM 25309 O O . LEU A 1 109 ? 13.353 -34.415 -5.396 1.00 14.52 105 LEU A O 15
ATOM 25325 N N . GLU A 1 110 ? 14.334 -36.417 -5.415 1.00 62.12 106 GLU A N 15
ATOM 25326 C CA . GLU A 1 110 ? 14.568 -36.467 -6.830 1.00 31.32 106 GLU A CA 15
ATOM 25327 C C . GLU A 1 110 ? 14.106 -37.783 -7.361 1.00 21.05 106 GLU A C 15
ATOM 25328 O O . GLU A 1 110 ? 14.162 -38.793 -6.665 1.00 1.24 106 GLU A O 15
ATOM 25340 N N . GLY A 1 111 ? 13.617 -37.767 -8.556 1.00 31.23 107 GLY A N 15
ATOM 25341 C CA . GLY A 1 111 ? 13.056 -38.957 -9.159 1.00 71.41 107 GLY A CA 15
ATOM 25342 C C . GLY A 1 111 ? 11.558 -38.825 -9.234 1.00 23.31 107 GLY A C 15
ATOM 25343 O O . GLY A 1 111 ? 10.870 -39.591 -9.912 1.00 42.43 107 GLY A O 15
ATOM 25347 N N . GLY A 1 112 ? 11.065 -37.829 -8.548 1.00 71.33 108 GLY A N 15
ATOM 25348 C CA . GLY A 1 112 ? 9.672 -37.521 -8.527 1.00 50.03 108 GLY A CA 15
ATOM 25349 C C . GLY A 1 112 ? 9.485 -36.052 -8.770 1.00 31.01 108 GLY A C 15
ATOM 25350 O O . GLY A 1 112 ? 10.450 -35.369 -9.129 1.00 53.12 108 GLY A O 15
ATOM 25354 N N . ARG A 1 113 ? 8.302 -35.542 -8.567 1.00 45.22 109 ARG A N 15
ATOM 25355 C CA . ARG A 1 113 ? 8.064 -34.143 -8.801 1.00 71.24 109 ARG A CA 15
ATOM 25356 C C . ARG A 1 113 ? 7.073 -33.599 -7.794 1.00 41.02 109 ARG A C 15
ATOM 25357 O O . ARG A 1 113 ? 6.251 -34.355 -7.243 1.00 1.11 109 ARG A O 15
ATOM 25378 N N . ILE A 1 114 ? 7.204 -32.323 -7.515 1.00 53.01 110 ILE A N 15
ATOM 25379 C CA . ILE A 1 114 ? 6.316 -31.593 -6.643 1.00 74.12 110 ILE A CA 15
ATOM 25380 C C . ILE A 1 114 ? 4.952 -31.474 -7.278 1.00 20.01 110 ILE A C 15
ATOM 25381 O O . ILE A 1 114 ? 4.786 -30.806 -8.308 1.00 31.45 110 ILE A O 15
ATOM 25397 N N . VAL A 1 115 ? 3.984 -32.122 -6.702 1.00 72.41 111 VAL A N 15
ATOM 25398 C CA . VAL A 1 115 ? 2.654 -32.020 -7.242 1.00 15.12 111 VAL A CA 15
ATOM 25399 C C . VAL A 1 115 ? 1.750 -31.316 -6.258 1.00 71.33 111 VAL A C 15
ATOM 25400 O O . VAL A 1 115 ? 0.691 -30.805 -6.624 1.00 4.34 111 VAL A O 15
ATOM 25413 N N . ASN A 1 116 ? 2.182 -31.247 -5.010 1.00 72.22 112 ASN A N 15
ATOM 25414 C CA . ASN A 1 116 ? 1.383 -30.592 -3.991 1.00 5.44 112 ASN A CA 15
ATOM 25415 C C . ASN A 1 116 ? 2.212 -29.499 -3.344 1.00 1.25 112 ASN A C 15
ATOM 25416 O O . ASN A 1 116 ? 3.412 -29.620 -3.292 1.00 53.34 112 ASN A O 15
ATOM 25427 N N . TRP A 1 117 ? 1.585 -28.436 -2.894 1.00 62.13 113 TRP A N 15
ATOM 25428 C CA . TRP A 1 117 ? 2.264 -27.325 -2.263 1.00 50.34 113 TRP A CA 15
ATOM 25429 C C . TRP A 1 117 ? 1.253 -26.467 -1.542 1.00 35.34 113 TRP A C 15
ATOM 25430 O O . TRP A 1 117 ? 0.032 -26.609 -1.772 1.00 14.33 113 TRP A O 15
ATOM 25451 N N . ALA A 1 118 ? 1.745 -25.617 -0.668 1.00 40.11 114 ALA A N 15
ATOM 25452 C CA . ALA A 1 118 ? 0.949 -24.661 0.056 1.00 74.22 114 ALA A CA 15
ATOM 25453 C C . ALA A 1 118 ? 1.873 -23.597 0.631 1.00 11.12 114 ALA A C 15
ATOM 25454 O O . ALA A 1 118 ? 2.812 -23.919 1.364 1.00 42.11 114 ALA A O 15
ATOM 25461 N N . CYS A 1 119 ? 1.647 -22.355 0.283 1.00 1.43 115 CYS A N 15
ATOM 25462 C CA . CYS A 1 119 ? 2.511 -21.287 0.734 1.00 4.21 115 CYS A CA 15
ATOM 25463 C C . CYS A 1 119 ? 1.760 -20.310 1.609 1.00 41.44 115 CYS A C 15
ATOM 25464 O O . CYS A 1 119 ? 0.649 -19.897 1.278 1.00 53.22 115 CYS A O 15
ATOM 25471 N N . ASN A 1 120 ? 2.357 -19.957 2.712 1.00 41.42 116 ASN A N 15
ATOM 25472 C CA . ASN A 1 120 ? 1.792 -18.952 3.600 1.00 20.12 116 ASN A CA 15
ATOM 25473 C C . ASN A 1 120 ? 2.458 -17.630 3.360 1.00 23.24 116 ASN A C 15
ATOM 25474 O O . ASN A 1 120 ? 1.789 -16.681 2.956 1.00 64.44 116 ASN A O 15
ATOM 25486 N N . PRO A 1 5 ? -36.665 33.807 15.333 1.00 10.00 1 PRO A N 16
ATOM 25487 C CA . PRO A 1 5 ? -35.918 33.471 14.135 1.00 44.04 1 PRO A CA 16
ATOM 25488 C C . PRO A 1 5 ? -35.100 32.230 14.384 1.00 11.31 1 PRO A C 16
ATOM 25489 O O . PRO A 1 5 ? -34.219 32.218 15.244 1.00 45.24 1 PRO A O 16
ATOM 25500 N N . THR A 1 6 ? -35.402 31.200 13.664 1.00 1.43 2 THR A N 16
ATOM 25501 C CA . THR A 1 6 ? -34.734 29.956 13.805 1.00 73.25 2 THR A CA 16
ATOM 25502 C C . THR A 1 6 ? -33.731 29.785 12.666 1.00 63.05 2 THR A C 16
ATOM 25503 O O . THR A 1 6 ? -34.093 29.456 11.535 1.00 41.23 2 THR A O 16
ATOM 25514 N 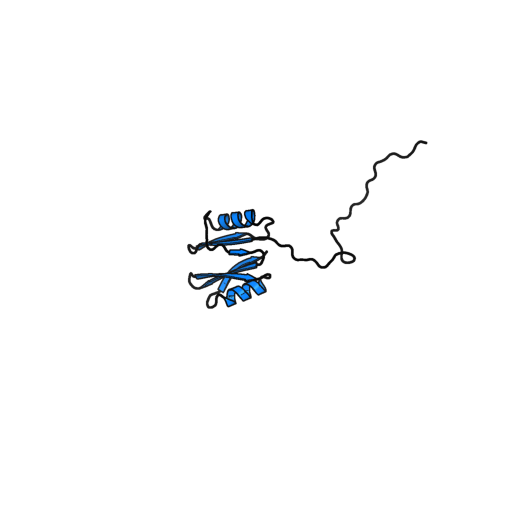N . VAL A 1 7 ? -32.496 30.082 12.954 1.00 42.13 3 VAL A N 16
ATOM 25515 C CA . VAL A 1 7 ? -31.434 29.974 11.974 1.00 24.54 3 VAL A CA 16
ATOM 25516 C C . VAL A 1 7 ? -30.429 28.919 12.408 1.00 30.01 3 VAL A C 16
ATOM 25517 O O . VAL A 1 7 ? -30.359 28.564 13.593 1.00 2.41 3 VAL A O 16
ATOM 25530 N N . ASP A 1 8 ? -29.676 28.414 11.477 1.00 53.23 4 ASP A N 16
ATOM 25531 C CA . ASP A 1 8 ? -28.678 27.404 11.775 1.00 21.21 4 ASP A CA 16
ATOM 25532 C C . ASP A 1 8 ? -27.315 27.917 11.394 1.00 55.43 4 ASP A C 16
ATOM 25533 O O . ASP A 1 8 ? -27.164 28.543 10.342 1.00 2.24 4 ASP A O 16
ATOM 25542 N N . ALA A 1 9 ? -26.340 27.666 12.226 1.00 74.03 5 ALA A N 16
ATOM 25543 C CA . ALA A 1 9 ? -24.999 28.134 11.986 1.00 61.43 5 ALA A CA 16
ATOM 25544 C C . ALA A 1 9 ? -24.273 27.168 11.082 1.00 24.51 5 ALA A C 16
ATOM 25545 O O . ALA A 1 9 ? -23.811 26.109 11.521 1.00 33.33 5 ALA A O 16
ATOM 25552 N N . HIS A 1 10 ? -24.192 27.508 9.828 1.00 23.41 6 HIS A N 16
ATOM 25553 C CA . HIS A 1 10 ? -23.563 26.672 8.875 1.00 63.23 6 HIS A CA 16
ATOM 25554 C C . HIS A 1 10 ? -22.091 26.988 8.877 1.00 62.43 6 HIS A C 16
ATOM 25555 O O . HIS A 1 10 ? -21.685 28.155 8.779 1.00 34.40 6 HIS A O 16
ATOM 25569 N N . LEU A 1 11 ? -21.332 25.967 9.038 1.00 43.10 7 LEU A N 16
ATOM 25570 C CA . LEU A 1 11 ? -19.885 26.025 9.116 1.00 30.24 7 LEU A CA 16
ATOM 25571 C C . LEU A 1 11 ? -19.237 26.155 7.724 1.00 4.01 7 LEU A C 16
ATOM 25572 O O . LEU A 1 11 ? -19.927 26.268 6.704 1.00 41.11 7 LEU A O 16
ATOM 25588 N N . ALA A 1 12 ? -17.924 26.140 7.700 1.00 63.15 8 ALA A N 16
ATOM 25589 C CA . ALA A 1 12 ? -17.154 26.257 6.473 1.00 63.11 8 ALA A CA 16
ATOM 25590 C C . ALA A 1 12 ? -16.919 24.883 5.863 1.00 74.53 8 ALA A C 16
ATOM 25591 O O . ALA A 1 12 ? -17.413 23.873 6.383 1.00 0.11 8 ALA A O 16
ATOM 25598 N N . ASN A 1 13 ? -16.189 24.844 4.760 1.00 2.52 9 ASN A N 16
ATOM 25599 C CA . ASN A 1 13 ? -15.832 23.586 4.118 1.00 64.32 9 ASN A CA 16
ATOM 25600 C C . ASN A 1 13 ? -14.855 22.837 5.007 1.00 43.34 9 ASN A C 16
ATOM 25601 O O . ASN A 1 13 ? -13.900 23.433 5.533 1.00 14.21 9 ASN A O 16
ATOM 25612 N N . GLY A 1 14 ? -15.096 21.564 5.178 1.00 23.34 10 GLY A N 16
ATOM 25613 C CA . GLY A 1 14 ? -14.272 20.750 6.020 1.00 12.43 10 GLY A CA 16
ATOM 25614 C C . GLY A 1 14 ? -12.953 20.408 5.382 1.00 1.31 10 GLY A C 16
ATOM 25615 O O . GLY A 1 14 ? -11.933 20.988 5.757 1.00 40.50 10 GLY A O 16
ATOM 25619 N N . SER A 1 15 ? -12.974 19.497 4.384 1.00 41.11 11 SER A N 16
ATOM 25620 C CA . SER A 1 15 ? -11.760 19.006 3.729 1.00 31.50 11 SER A CA 16
ATOM 25621 C C . SER A 1 15 ? -10.764 18.540 4.792 1.00 62.30 11 SER A C 16
ATOM 25622 O O . SER A 1 15 ? -9.600 18.949 4.820 1.00 3.04 11 SER A O 16
ATOM 25630 N N . MET A 1 16 ? -11.241 17.682 5.652 1.00 65.43 12 MET A N 16
ATOM 25631 C CA . MET A 1 16 ? -10.502 17.271 6.813 1.00 42.32 12 MET A CA 16
ATOM 25632 C C . MET A 1 16 ? -9.413 16.280 6.506 1.00 2.22 12 MET A C 16
ATOM 25633 O O . MET A 1 16 ? -9.618 15.272 5.835 1.00 44.32 12 MET A O 16
ATOM 25647 N N . SER A 1 17 ? -8.267 16.567 7.032 1.00 52.44 13 SER A N 16
ATOM 25648 C CA . SER A 1 17 ? -7.066 15.799 6.808 1.00 51.11 13 SER A CA 16
ATOM 25649 C C . SER A 1 17 ? -6.806 14.882 7.989 1.00 13.02 13 SER A C 16
ATOM 25650 O O . SER A 1 17 ? -5.672 14.517 8.289 1.00 42.45 13 SER A O 16
ATOM 25658 N N . GLU A 1 18 ? -7.867 14.452 8.569 1.00 23.05 14 GLU A N 16
ATOM 25659 C CA . GLU A 1 18 ? -7.872 13.593 9.763 1.00 60.20 14 GLU A CA 16
ATOM 25660 C C . GLU A 1 18 ? -7.540 12.123 9.449 1.00 2.32 14 GLU A C 16
ATOM 25661 O O . GLU A 1 18 ? -7.758 11.221 10.270 1.00 44.10 14 GLU A O 16
ATOM 25673 N N . VAL A 1 19 ? -6.973 11.907 8.289 1.00 43.41 15 VAL A N 16
ATOM 25674 C CA . VAL A 1 19 ? -6.547 10.612 7.861 1.00 13.01 15 VAL A CA 16
ATOM 25675 C C . VAL A 1 19 ? -5.265 10.252 8.590 1.00 53.31 15 VAL A C 16
ATOM 25676 O O . VAL A 1 19 ? -4.537 11.140 9.062 1.00 20.34 15 VAL A O 16
ATOM 25689 N N . MET A 1 20 ? -4.993 8.996 8.696 1.00 31.42 16 MET A N 16
ATOM 25690 C CA . MET A 1 20 ? -3.801 8.554 9.372 1.00 41.32 16 MET A CA 16
ATOM 25691 C C . MET A 1 20 ? -2.605 8.763 8.482 1.00 44.35 16 MET A C 16
ATOM 25692 O O . MET A 1 20 ? -2.437 8.074 7.458 1.00 21.24 16 MET A O 16
ATOM 25706 N N . MET A 1 21 ? -1.806 9.728 8.834 1.00 73.21 17 MET A N 16
ATOM 25707 C CA . MET A 1 21 ? -0.621 10.048 8.093 1.00 31.53 17 MET A CA 16
ATOM 25708 C C . MET A 1 21 ? 0.533 9.248 8.646 1.00 44.22 17 MET A C 16
ATOM 25709 O O . MET A 1 21 ? 0.320 8.383 9.502 1.00 0.30 17 MET A O 16
ATOM 25723 N N . SER A 1 22 ? 1.734 9.534 8.162 1.00 50.10 18 SER A N 16
ATOM 25724 C CA . SER A 1 22 ? 2.938 8.849 8.537 1.00 22.14 18 SER A CA 16
ATOM 25725 C C . SER A 1 22 ? 2.910 7.354 8.143 1.00 71.42 18 SER A C 16
ATOM 25726 O O . SER A 1 22 ? 2.189 6.529 8.728 1.00 71.01 18 SER A O 16
ATOM 25734 N N . GLU A 1 23 ? 3.692 7.023 7.138 1.00 54.13 19 GLU A N 16
ATOM 25735 C CA . GLU A 1 23 ? 3.791 5.658 6.636 1.00 5.44 19 GLU A CA 16
ATOM 25736 C C . GLU A 1 23 ? 4.796 4.890 7.483 1.00 62.43 19 GLU A C 16
ATOM 25737 O O . GLU A 1 23 ? 4.849 3.653 7.461 1.00 30.34 19 GLU A O 16
ATOM 25749 N N . ILE A 1 24 ? 5.568 5.667 8.238 1.00 13.41 20 ILE A N 16
ATOM 25750 C CA . ILE A 1 24 ? 6.607 5.212 9.111 1.00 32.13 20 ILE A CA 16
ATOM 25751 C C . ILE A 1 24 ? 7.858 4.861 8.302 1.00 74.24 20 ILE A C 16
ATOM 25752 O O . ILE A 1 24 ? 8.137 3.692 8.016 1.00 3.15 20 ILE A O 16
ATOM 25768 N N . ALA A 1 25 ? 8.514 5.929 7.825 1.00 55.45 21 ALA A N 16
ATOM 25769 C CA . ALA A 1 25 ? 9.782 5.885 7.089 1.00 41.21 21 ALA A CA 16
ATOM 25770 C C . ALA A 1 25 ? 9.698 5.136 5.750 1.00 20.30 21 ALA A C 16
ATOM 25771 O O . ALA A 1 25 ? 8.640 4.628 5.344 1.00 54.31 21 ALA A O 16
ATOM 25778 N N . GLY A 1 26 ? 10.806 5.096 5.058 1.00 23.12 22 GLY A N 16
ATOM 25779 C CA . GLY A 1 26 ? 10.896 4.361 3.830 1.00 11.42 22 GLY A CA 16
ATOM 25780 C C . GLY A 1 26 ? 11.520 3.024 4.094 1.00 13.22 22 GLY A C 16
ATOM 25781 O O . GLY A 1 26 ? 12.572 2.690 3.536 1.00 43.10 22 GLY A O 16
ATOM 25785 N N . LEU A 1 27 ? 10.901 2.284 4.975 1.00 43.31 23 LEU A N 16
ATOM 25786 C CA . LEU A 1 27 ? 11.387 0.999 5.379 1.00 30.34 23 LEU A CA 16
ATOM 25787 C C . LEU A 1 27 ? 10.489 -0.100 4.830 1.00 12.21 23 LEU A C 16
ATOM 25788 O O . LEU A 1 27 ? 9.284 0.121 4.651 1.00 21.02 23 LEU A O 16
ATOM 25804 N N . PRO A 1 28 ? 11.052 -1.275 4.504 1.00 23.24 24 PRO A N 16
ATOM 25805 C CA . PRO A 1 28 ? 10.275 -2.386 3.973 1.00 64.52 24 PRO A CA 16
ATOM 25806 C C . PRO A 1 28 ? 9.329 -2.975 5.017 1.00 24.10 24 PRO A C 16
ATOM 25807 O O . PRO A 1 28 ? 9.752 -3.358 6.116 1.00 33.32 24 PRO A O 16
ATOM 25818 N N . ILE A 1 29 ? 8.066 -3.040 4.672 1.00 1.25 25 ILE A N 16
ATOM 25819 C CA . ILE A 1 29 ? 7.072 -3.611 5.521 1.00 41.13 25 ILE A CA 16
ATOM 25820 C C . ILE A 1 29 ? 6.941 -5.087 5.174 1.00 32.33 25 ILE A C 16
ATOM 25821 O O . ILE A 1 29 ? 6.588 -5.444 4.040 1.00 45.42 25 ILE A O 16
ATOM 25837 N N . PRO A 1 30 ? 7.268 -5.960 6.108 1.00 32.41 26 PRO A N 16
ATOM 25838 C CA . PRO A 1 30 ? 7.194 -7.389 5.899 1.00 63.15 26 PRO A CA 16
ATOM 25839 C C . PRO A 1 30 ? 5.743 -7.869 5.861 1.00 21.31 26 PRO A C 16
ATOM 25840 O O . PRO A 1 30 ? 4.871 -7.306 6.565 1.00 22.54 26 PRO A O 16
ATOM 25851 N N . PRO A 1 31 ? 5.435 -8.861 5.011 1.00 41.41 27 PRO A N 16
ATOM 25852 C CA . PRO A 1 31 ? 4.112 -9.457 4.966 1.00 73.22 27 PRO A CA 16
ATOM 25853 C C . PRO A 1 31 ? 3.760 -10.057 6.314 1.00 71.12 27 PRO A C 16
ATOM 25854 O O . PRO A 1 31 ? 4.657 -10.406 7.106 1.00 62.43 27 PRO A O 16
ATOM 25865 N N . ILE A 1 32 ? 2.495 -10.137 6.596 1.00 64.34 28 ILE A N 16
ATOM 25866 C CA . ILE A 1 32 ? 2.052 -10.693 7.837 1.00 23.52 28 ILE A CA 16
ATOM 25867 C C . ILE A 1 32 ? 2.257 -12.191 7.778 1.00 12.11 28 ILE A C 16
ATOM 25868 O O . ILE A 1 32 ? 1.599 -12.892 7.001 1.00 63.41 28 ILE A O 16
ATOM 25884 N N . ILE A 1 33 ? 3.227 -12.649 8.520 1.00 22.43 29 ILE A N 16
ATOM 25885 C CA . ILE A 1 33 ? 3.577 -14.033 8.549 1.00 24.02 29 ILE A CA 16
ATOM 25886 C C . ILE A 1 33 ? 2.516 -14.827 9.250 1.00 22.22 29 ILE A C 16
ATOM 25887 O O . ILE A 1 33 ? 2.354 -14.763 10.475 1.00 35.13 29 ILE A O 16
ATOM 25903 N N . HIS A 1 34 ? 1.781 -15.522 8.458 1.00 30.02 30 HIS A N 16
ATOM 25904 C CA . HIS A 1 34 ? 0.730 -16.355 8.917 1.00 23.04 30 HIS A CA 16
ATOM 25905 C C . HIS A 1 34 ? 1.223 -17.772 9.045 1.00 55.01 30 HIS A C 16
ATOM 25906 O O . HIS A 1 34 ? 2.368 -18.075 8.691 1.00 42.24 30 HIS A O 16
ATOM 25920 N N . TYR A 1 35 ? 0.388 -18.634 9.538 1.00 1.51 31 TYR A N 16
ATOM 25921 C CA . TYR A 1 35 ? 0.816 -19.966 9.889 1.00 34.33 31 TYR A CA 16
ATOM 25922 C C . TYR A 1 35 ? 0.024 -20.977 9.089 1.00 41.42 31 TYR A C 16
ATOM 25923 O O . TYR A 1 35 ? -1.165 -20.760 8.801 1.00 13.42 31 TYR A O 16
ATOM 25941 N N . GLY A 1 36 ? 0.673 -22.049 8.707 1.00 1.41 32 GLY A N 16
ATOM 25942 C CA . GLY A 1 36 ? 0.039 -23.067 7.938 1.00 74.43 32 GLY A CA 16
ATOM 25943 C C . GLY A 1 36 ? 0.608 -24.421 8.254 1.00 71.41 32 GLY A C 16
ATOM 25944 O O . GLY A 1 36 ? 1.500 -24.541 9.102 1.00 24.30 32 GLY A O 16
ATOM 25948 N N . ALA A 1 37 ? 0.135 -25.425 7.568 1.00 3.50 33 ALA A N 16
ATOM 25949 C CA . ALA A 1 37 ? 0.549 -26.783 7.795 1.00 43.41 33 ALA A CA 16
ATOM 25950 C C . ALA A 1 37 ? 0.114 -27.658 6.645 1.00 64.31 33 ALA A C 16
ATOM 25951 O O . ALA A 1 37 ? -0.855 -27.352 5.961 1.00 3.23 33 ALA A O 16
ATOM 25958 N N . ILE A 1 38 ? 0.853 -28.702 6.418 1.00 53.21 34 ILE A N 16
ATOM 25959 C CA . ILE A 1 38 ? 0.532 -29.707 5.431 1.00 22.15 34 ILE A CA 16
ATOM 25960 C C . ILE A 1 38 ? 0.602 -31.065 6.092 1.00 1.33 34 ILE A C 16
ATOM 25961 O O . ILE A 1 38 ? 1.627 -31.428 6.665 1.00 61.32 34 ILE A O 16
ATOM 25977 N N . ALA A 1 39 ? -0.479 -31.776 6.038 1.00 2.54 35 ALA A N 16
ATOM 25978 C CA . ALA A 1 39 ? -0.582 -33.086 6.624 1.00 70.02 35 ALA A CA 16
ATOM 25979 C C . ALA A 1 39 ? -0.585 -34.106 5.511 1.00 41.04 35 ALA A C 16
ATOM 25980 O O . ALA A 1 39 ? -1.305 -33.940 4.516 1.00 34.04 35 ALA A O 16
ATOM 25987 N N . TYR A 1 40 ? 0.222 -35.123 5.645 1.00 32.51 36 TYR A N 16
ATOM 25988 C CA . TYR A 1 40 ? 0.305 -36.136 4.635 1.00 45.41 36 TYR A CA 16
ATOM 25989 C C . TYR A 1 40 ? 0.468 -37.489 5.234 1.00 72.41 36 TYR A C 16
ATOM 25990 O O . TYR A 1 40 ? 1.548 -37.863 5.668 1.00 22.44 36 TYR A O 16
ATOM 26008 N N . ALA A 1 41 ? -0.589 -38.233 5.238 1.00 64.53 37 ALA A N 16
ATOM 26009 C CA . ALA A 1 41 ? -0.533 -39.555 5.770 1.00 32.44 37 ALA A CA 16
ATOM 26010 C C . ALA A 1 41 ? 0.050 -40.471 4.718 1.00 3.43 37 ALA A C 16
ATOM 26011 O O . ALA A 1 41 ? -0.236 -40.290 3.523 1.00 52.05 37 ALA A O 16
ATOM 26018 N N . PRO A 1 42 ? 0.857 -41.482 5.117 1.00 55.54 38 PRO A N 16
ATOM 26019 C CA . PRO A 1 42 ? 1.467 -42.442 4.177 1.00 41.20 38 PRO A CA 16
ATOM 26020 C C . PRO A 1 42 ? 0.415 -43.175 3.324 1.00 32.20 38 PRO A C 16
ATOM 26021 O O . PRO A 1 42 ? 0.731 -43.744 2.281 1.00 70.21 38 PRO A O 16
ATOM 26032 N N . SER A 1 43 ? -0.833 -43.114 3.766 1.00 23.12 39 SER A N 16
ATOM 26033 C CA . SER A 1 43 ? -1.959 -43.698 3.084 1.00 51.31 39 SER A CA 16
ATOM 26034 C C . SER A 1 43 ? -2.239 -42.952 1.754 1.00 21.11 39 SER A C 16
ATOM 26035 O O . SER A 1 43 ? -2.864 -43.492 0.848 1.00 21.24 39 SER A O 16
ATOM 26043 N N . GLY A 1 44 ? -1.754 -41.715 1.648 1.00 74.42 40 GLY A N 16
ATOM 26044 C CA . GLY A 1 44 ? -2.008 -40.916 0.469 1.00 33.12 40 GLY A CA 16
ATOM 26045 C C . GLY A 1 44 ? -2.960 -39.795 0.789 1.00 53.42 40 GLY A C 16
ATOM 26046 O O . GLY A 1 44 ? -3.326 -38.990 -0.082 1.00 15.25 40 GLY A O 16
ATOM 26050 N N . ALA A 1 45 ? -3.354 -39.744 2.049 1.00 42.02 41 ALA A N 16
ATOM 26051 C CA . ALA A 1 45 ? -4.260 -38.738 2.548 1.00 2.54 41 ALA A CA 16
ATOM 26052 C C . ALA A 1 45 ? -3.556 -37.406 2.585 1.00 22.34 41 ALA A C 16
ATOM 26053 O O . ALA A 1 45 ? -2.496 -37.273 3.209 1.00 44.14 41 ALA A O 16
ATOM 26060 N N . SER A 1 46 ? -4.131 -36.441 1.924 1.00 62.45 42 SER A N 16
ATOM 26061 C CA . SER A 1 46 ? -3.525 -35.153 1.775 1.00 71.42 42 SER A CA 16
ATOM 26062 C C . SER A 1 46 ? -4.320 -34.098 2.538 1.00 3.34 42 SER A C 16
ATOM 26063 O O . SER A 1 46 ? -5.555 -34.142 2.574 1.00 60.43 42 SER A O 16
ATOM 26071 N N . GLY A 1 47 ? -3.627 -33.172 3.137 1.00 5.31 43 GLY A N 16
ATOM 26072 C CA . GLY A 1 47 ? -4.256 -32.073 3.793 1.00 24.43 43 GLY A CA 16
ATOM 26073 C C . GLY A 1 47 ? -3.319 -30.912 3.867 1.00 23.21 43 GLY A C 16
ATOM 26074 O O . GLY A 1 47 ? -2.112 -31.108 3.917 1.00 31.13 43 GLY A O 16
ATOM 26078 N N . LYS A 1 48 ? -3.845 -29.719 3.846 1.00 11.13 44 LYS A N 16
ATOM 26079 C CA . LYS A 1 48 ? -3.042 -28.524 3.931 1.00 5.12 44 LYS A CA 16
ATOM 26080 C C . LYS A 1 48 ? -3.890 -27.371 4.375 1.00 44.34 44 LYS A C 16
ATOM 26081 O O . LYS A 1 48 ? -5.113 -27.408 4.219 1.00 23.52 44 LYS A O 16
ATOM 26100 N N . ALA A 1 49 ? -3.259 -26.378 4.953 1.00 3.11 45 ALA A N 16
ATOM 26101 C CA . ALA A 1 49 ? -3.920 -25.187 5.392 1.00 44.30 45 ALA A CA 16
ATOM 26102 C C . ALA A 1 49 ? -2.880 -24.130 5.459 1.00 52.00 45 ALA A C 16
ATOM 26103 O O . ALA A 1 49 ? -1.754 -24.417 5.856 1.00 0.02 45 ALA A O 16
ATOM 26110 N N . TRP A 1 50 ? -3.197 -22.941 5.038 1.00 73.12 46 TRP A N 16
ATOM 26111 C CA . TRP A 1 50 ? -2.230 -21.897 5.049 1.00 3.31 46 TRP A CA 16
ATOM 26112 C C . TRP A 1 50 ? -2.877 -20.556 5.203 1.00 64.44 46 TRP A C 16
ATOM 26113 O O . TRP A 1 50 ? -4.071 -20.397 4.932 1.00 53.15 46 TRP A O 16
ATOM 26134 N N . HIS A 1 51 ? -2.088 -19.629 5.678 1.00 14.31 47 HIS A N 16
ATOM 26135 C CA . HIS A 1 51 ? -2.435 -18.234 5.858 1.00 43.30 47 HIS A CA 16
ATOM 26136 C C . HIS A 1 51 ? -3.471 -18.080 6.974 1.00 62.25 47 HIS A C 16
ATOM 26137 O O . HIS A 1 51 ? -4.327 -17.187 6.939 1.00 52.01 47 HIS A O 16
ATOM 26151 N N . GLN A 1 52 ? -3.349 -18.924 7.995 1.00 13.04 48 GLN A N 16
ATOM 26152 C CA . GLN A 1 52 ? -4.247 -18.870 9.126 1.00 43.00 48 GLN A CA 16
ATOM 26153 C C . GLN A 1 52 ? -3.737 -17.874 10.100 1.00 24.54 48 GLN A C 16
ATOM 26154 O O . GLN A 1 52 ? -2.598 -17.420 10.006 1.00 15.24 48 GLN A O 16
ATOM 26168 N N . ARG A 1 53 ? -4.512 -17.634 11.088 1.00 64.32 49 ARG A N 16
ATOM 26169 C CA . ARG A 1 53 ? -4.180 -16.630 12.051 1.00 45.55 49 ARG A CA 16
ATOM 26170 C C . ARG A 1 53 ? -3.532 -17.268 13.268 1.00 31.51 49 ARG A C 16
ATOM 26171 O O . ARG A 1 53 ? -2.808 -16.606 14.014 1.00 14.51 49 ARG A O 16
ATOM 26192 N N . THR A 1 54 ? -3.792 -18.544 13.475 1.00 43.54 50 THR A N 16
ATOM 26193 C CA . THR A 1 54 ? -3.198 -19.254 14.580 1.00 50.43 50 THR A CA 16
ATOM 26194 C C . THR A 1 54 ? -2.642 -20.595 14.100 1.00 43.42 50 THR A C 16
ATOM 26195 O O . THR A 1 54 ? -3.280 -21.282 13.272 1.00 12.14 50 THR A O 16
ATOM 26206 N N . PRO A 1 55 ? -1.441 -20.990 14.578 1.00 23.12 51 PRO A N 16
ATOM 26207 C CA . PRO A 1 55 ? -0.820 -22.259 14.188 1.00 20.20 51 PRO A CA 16
ATOM 26208 C C . PRO A 1 55 ? -1.680 -23.449 14.596 1.00 2.33 51 PRO A C 16
ATOM 26209 O O . PRO A 1 55 ? -1.757 -24.447 13.878 1.00 72.11 51 PRO A O 16
ATOM 26220 N N . ALA A 1 56 ? -2.340 -23.320 15.741 1.00 31.31 52 ALA A N 16
ATOM 26221 C CA . ALA A 1 56 ? -3.225 -24.354 16.257 1.00 43.14 52 ALA A CA 16
ATOM 26222 C C . ALA A 1 56 ? -4.346 -24.656 15.279 1.00 44.21 52 ALA A C 16
ATOM 26223 O O . ALA A 1 56 ? -4.589 -25.828 14.957 1.00 50.42 52 ALA A O 16
ATOM 26230 N N . ARG A 1 57 ? -5.012 -23.614 14.786 1.00 14.04 53 ARG A N 16
ATOM 26231 C CA . ARG A 1 57 ? -6.083 -23.795 13.826 1.00 4.01 53 ARG A CA 16
ATOM 26232 C C . ARG A 1 57 ? -5.548 -24.316 12.528 1.00 54.41 53 ARG A C 16
ATOM 26233 O O . ARG A 1 57 ? -6.110 -25.225 11.968 1.00 72.04 53 ARG A O 16
ATOM 26254 N N . ALA A 1 58 ? -4.432 -23.765 12.088 1.00 35.20 54 ALA A N 16
ATOM 26255 C CA . ALA A 1 58 ? -3.777 -24.195 10.852 1.00 11.44 54 ALA A CA 16
ATOM 26256 C C . ALA A 1 58 ? -3.498 -25.698 10.869 1.00 31.13 54 ALA A C 16
ATOM 26257 O O . ALA A 1 58 ? -3.769 -26.404 9.896 1.00 65.34 54 ALA A O 16
ATOM 26264 N N . GLU A 1 59 ? -2.999 -26.176 11.994 1.00 20.34 55 GLU A N 16
ATOM 26265 C CA . GLU A 1 59 ? -2.689 -27.555 12.171 1.00 42.43 55 GLU A CA 16
ATOM 26266 C C . GLU A 1 59 ? -3.973 -28.382 12.153 1.00 43.30 55 GLU A C 16
ATOM 26267 O O . GLU A 1 59 ? -4.058 -29.389 11.453 1.00 53.43 55 GLU A O 16
ATOM 26279 N N . GLN A 1 60 ? -4.981 -27.918 12.889 1.00 73.22 56 GLN A N 16
ATOM 26280 C CA . GLN A 1 60 ? -6.280 -28.593 12.949 1.00 41.41 56 GLN A CA 16
ATOM 26281 C C . GLN A 1 60 ? -6.927 -28.673 11.581 1.00 21.53 56 GLN A C 16
ATOM 26282 O O . GLN A 1 60 ? -7.457 -29.716 11.207 1.00 31.51 56 GLN A O 16
ATOM 26296 N N . VAL A 1 61 ? -6.871 -27.575 10.833 1.00 51.35 57 VAL A N 16
ATOM 26297 C CA . VAL A 1 61 ? -7.432 -27.540 9.503 1.00 35.54 57 VAL A CA 16
ATOM 26298 C C . VAL A 1 61 ? -6.696 -28.527 8.609 1.00 22.31 57 VAL A C 16
ATOM 26299 O O . VAL A 1 61 ? -7.328 -29.289 7.888 1.00 3.43 57 VAL A O 16
ATOM 26312 N N . ALA A 1 62 ? -5.370 -28.568 8.726 1.00 1.44 58 ALA A N 16
ATOM 26313 C CA . ALA A 1 62 ? -4.555 -29.462 7.908 1.00 1.13 58 ALA A CA 16
ATOM 26314 C C . ALA A 1 62 ? -4.882 -30.922 8.197 1.00 33.25 58 ALA A C 16
ATOM 26315 O O . ALA A 1 62 ? -5.075 -31.723 7.270 1.00 24.33 58 ALA A O 16
ATOM 26322 N N . LEU A 1 63 ? -4.981 -31.256 9.478 1.00 61.55 59 LEU A N 16
ATOM 26323 C CA . LEU A 1 63 ? -5.310 -32.614 9.909 1.00 52.40 59 LEU A CA 16
ATOM 26324 C C . LEU A 1 63 ? -6.706 -33.000 9.443 1.00 51.11 59 LEU A C 16
ATOM 26325 O O . LEU A 1 63 ? -6.931 -34.111 8.943 1.00 40.14 59 LEU A O 16
ATOM 26341 N N . GLU A 1 64 ? -7.625 -32.066 9.563 1.00 12.43 60 GLU A N 16
ATOM 26342 C CA . GLU A 1 64 ? -9.000 -32.282 9.192 1.00 2.24 60 GLU A CA 16
ATOM 26343 C C . GLU A 1 64 ? -9.147 -32.414 7.662 1.00 15.52 60 GLU A C 16
ATOM 26344 O O . GLU A 1 64 ? -9.975 -33.197 7.175 1.00 61.32 60 GLU A O 16
ATOM 26356 N N . LYS A 1 65 ? -8.335 -31.656 6.907 1.00 33.32 61 LYS A N 16
ATOM 26357 C CA . LYS A 1 65 ? -8.298 -31.782 5.447 1.00 51.24 61 LYS A CA 16
ATOM 26358 C C . LYS A 1 65 ? -7.765 -33.155 5.086 1.00 63.25 61 LYS A C 16
ATOM 26359 O O . LYS A 1 65 ? -8.307 -33.831 4.207 1.00 43.11 61 LYS A O 16
ATOM 26378 N N . CYS A 1 66 ? -6.712 -33.566 5.802 1.00 3.02 62 CYS A N 16
ATOM 26379 C CA . CYS A 1 66 ? -6.079 -34.871 5.608 1.00 1.55 62 CYS A CA 16
ATOM 26380 C C . CYS A 1 66 ? -7.099 -35.952 5.846 1.00 40.32 62 CYS A C 16
ATOM 26381 O O . CYS A 1 66 ? -7.229 -36.901 5.067 1.00 53.23 62 CYS A O 16
ATOM 26388 N N . GLY A 1 67 ? -7.830 -35.801 6.917 1.00 55.12 63 GLY A N 16
ATOM 26389 C CA . GLY A 1 67 ? -8.868 -36.705 7.211 1.00 43.30 63 GLY A CA 16
ATOM 26390 C C . GLY A 1 67 ? -8.531 -37.548 8.385 1.00 44.12 63 GLY A C 16
ATOM 26391 O O . GLY A 1 67 ? -9.427 -38.032 9.084 1.00 25.44 63 GLY A O 16
ATOM 26395 N N . ASP A 1 68 ? -7.254 -37.701 8.668 1.00 23.02 64 ASP A N 16
ATOM 26396 C CA . ASP A 1 68 ? -6.893 -38.560 9.735 1.00 23.41 64 ASP A CA 16
ATOM 26397 C C . ASP A 1 68 ? -6.635 -37.725 10.946 1.00 11.03 64 ASP A C 16
ATOM 26398 O O . ASP A 1 68 ? -5.904 -36.734 10.874 1.00 65.52 64 ASP A O 16
ATOM 26407 N N . LYS A 1 69 ? -7.242 -38.110 12.037 1.00 62.04 65 LYS A N 16
ATOM 26408 C CA . LYS A 1 69 ? -7.117 -37.426 13.312 1.00 50.15 65 LYS A CA 16
ATOM 26409 C C . LYS A 1 69 ? -5.676 -37.317 13.721 1.00 2.41 65 LYS A C 16
ATOM 26410 O O . LYS A 1 69 ? -5.219 -36.278 14.183 1.00 41.41 65 LYS A O 16
ATOM 26429 N N . THR A 1 70 ? -4.985 -38.384 13.532 1.00 65.11 66 THR A N 16
ATOM 26430 C CA . THR A 1 70 ? -3.612 -38.475 13.888 1.00 14.12 66 THR A CA 16
ATOM 26431 C C . THR A 1 70 ? -2.728 -38.502 12.607 1.00 44.33 66 THR A C 16
ATOM 26432 O O . THR A 1 70 ? -1.643 -39.113 12.600 1.00 35.04 66 THR A O 16
ATOM 26443 N N . CYS A 1 71 ? -3.220 -37.839 11.511 1.00 45.34 67 CYS A N 16
ATOM 26444 C CA . CYS A 1 71 ? -2.455 -37.686 10.269 1.00 35.24 67 CYS A CA 16
ATOM 26445 C C . CYS A 1 71 ? -1.048 -37.192 10.605 1.00 2.44 67 CYS A C 16
ATOM 26446 O O . CYS A 1 71 ? -0.864 -36.069 11.091 1.00 2.22 67 CYS A O 16
ATOM 26453 N N . LYS A 1 72 ? -0.079 -38.045 10.411 1.00 50.44 68 LYS A N 16
ATOM 26454 C CA . LYS A 1 72 ? 1.263 -37.731 10.779 1.00 53.52 68 LYS A CA 16
ATOM 26455 C C . LYS A 1 72 ? 2.014 -37.263 9.552 1.00 44.40 68 LYS A C 16
ATOM 26456 O O . LYS A 1 72 ? 1.436 -37.222 8.476 1.00 70.23 68 LYS A O 16
ATOM 26475 N N . VAL A 1 73 ? 3.276 -36.849 9.740 1.00 3.35 69 VAL A N 16
ATOM 26476 C CA . VAL A 1 73 ? 4.131 -36.271 8.679 1.00 20.15 69 VAL A CA 16
ATOM 26477 C C . VAL A 1 73 ? 3.643 -34.823 8.422 1.00 54.01 69 VAL A C 16
ATOM 26478 O O . VAL A 1 73 ? 4.051 -34.120 7.487 1.00 20.13 69 VAL A O 16
ATOM 26491 N N . VAL A 1 74 ? 2.809 -34.369 9.349 1.00 64.43 70 VAL A N 16
ATOM 26492 C CA . VAL A 1 74 ? 2.246 -33.061 9.307 1.00 41.23 70 VAL A CA 16
ATOM 26493 C C . VAL A 1 74 ? 3.320 -32.023 9.566 1.00 45.12 70 VAL A C 16
ATOM 26494 O O . VAL A 1 74 ? 3.942 -31.968 10.635 1.00 60.44 70 VAL A O 16
ATOM 26507 N N . SER A 1 75 ? 3.574 -31.256 8.578 1.00 61.15 71 SER A N 16
ATOM 26508 C CA . SER A 1 75 ? 4.552 -30.254 8.675 1.00 75.13 71 SER A CA 16
ATOM 26509 C C . SER A 1 75 ? 3.854 -28.933 8.874 1.00 74.42 71 SER A C 16
ATOM 26510 O O . SER A 1 75 ? 3.014 -28.553 8.071 1.00 35.44 71 SER A O 16
ATOM 26518 N N . ARG A 1 76 ? 4.177 -28.256 9.930 1.00 41.24 72 ARG A N 16
ATOM 26519 C CA . ARG A 1 76 ? 3.609 -26.980 10.204 1.00 32.02 72 ARG A CA 16
ATOM 26520 C C . ARG A 1 76 ? 4.671 -25.937 10.084 1.00 22.12 72 ARG A C 16
ATOM 26521 O O . ARG A 1 76 ? 5.741 -26.046 10.683 1.00 40.11 72 ARG A O 16
ATOM 26542 N N . PHE A 1 77 ? 4.383 -24.944 9.306 1.00 65.34 73 PHE A N 16
ATOM 26543 C CA . PHE A 1 77 ? 5.342 -23.956 8.937 1.00 42.03 73 PHE A CA 16
ATOM 26544 C C . PHE A 1 77 ? 4.662 -22.632 8.679 1.00 71.03 73 PHE A C 16
ATOM 26545 O O . PHE A 1 77 ? 3.451 -22.564 8.524 1.00 32.10 73 PHE A O 16
ATOM 26562 N N . THR A 1 78 ? 5.439 -21.600 8.638 1.00 31.23 74 THR A N 16
ATOM 26563 C CA . THR A 1 78 ? 4.964 -20.276 8.313 1.00 23.41 74 THR A CA 16
ATOM 26564 C C . THR A 1 78 ? 5.595 -19.885 6.991 1.00 73.44 74 THR A C 16
ATOM 26565 O O . THR A 1 78 ? 5.578 -18.737 6.571 1.00 15.24 74 THR A O 16
ATOM 26576 N N . ARG A 1 79 ? 6.172 -20.878 6.370 1.00 65.22 75 ARG A N 16
ATOM 26577 C CA . ARG A 1 79 ? 6.904 -20.746 5.135 1.00 65.04 75 ARG A CA 16
ATOM 26578 C C . ARG A 1 79 ? 6.010 -21.305 4.040 1.00 34.11 75 ARG A C 16
ATOM 26579 O O . ARG A 1 79 ? 4.780 -21.338 4.178 1.00 32.04 75 ARG A O 16
ATOM 26600 N N . CYS A 1 80 ? 6.603 -21.742 2.987 1.00 11.20 76 CYS A N 16
ATOM 26601 C CA . CYS A 1 80 ? 5.909 -22.458 1.986 1.00 34.14 76 CYS A CA 16
ATOM 26602 C C . CYS A 1 80 ? 6.393 -23.892 2.043 1.00 3.01 76 CYS A C 16
ATOM 26603 O O . CYS A 1 80 ? 7.588 -24.146 2.296 1.00 45.23 76 CYS A O 16
ATOM 26610 N N . GLY A 1 81 ? 5.492 -24.805 1.900 1.00 10.12 77 GLY A N 16
ATOM 26611 C CA . GLY A 1 81 ? 5.836 -26.193 1.927 1.00 3.02 77 GLY A CA 16
ATOM 26612 C C . GLY A 1 81 ? 5.407 -26.859 0.666 1.00 12.53 77 GLY A C 16
ATOM 26613 O O . GLY A 1 81 ? 4.328 -26.566 0.159 1.00 5.24 77 GLY A O 16
ATOM 26617 N N . ALA A 1 82 ? 6.230 -27.725 0.153 1.00 75.14 78 ALA A N 16
ATOM 26618 C CA . ALA A 1 82 ? 5.956 -28.420 -1.077 1.00 42.53 78 ALA A CA 16
ATOM 26619 C C . ALA A 1 82 ? 6.213 -29.903 -0.880 1.00 55.01 78 ALA A C 16
ATOM 26620 O O . ALA A 1 82 ? 7.256 -30.292 -0.374 1.00 4.03 78 ALA A O 16
ATOM 26627 N N . VAL A 1 83 ? 5.269 -30.708 -1.263 1.00 5.22 79 VAL A N 16
ATOM 26628 C CA . VAL A 1 83 ? 5.342 -32.130 -1.104 1.00 52.11 79 VAL A CA 16
ATOM 26629 C C . VAL A 1 83 ? 5.414 -32.830 -2.449 1.00 42.53 79 VAL A C 16
ATOM 26630 O O . VAL A 1 83 ? 4.509 -32.672 -3.343 1.00 63.23 79 VAL A O 16
ATOM 26643 N N . ALA A 1 84 ? 6.476 -33.584 -2.591 1.00 3.24 80 ALA A N 16
ATOM 26644 C CA . ALA A 1 84 ? 6.757 -34.360 -3.759 1.00 54.35 80 ALA A CA 16
ATOM 26645 C C . ALA A 1 84 ? 6.490 -35.819 -3.495 1.00 21.44 80 ALA A C 16
ATOM 26646 O O . ALA A 1 84 ? 6.643 -36.301 -2.367 1.00 2.12 80 ALA A O 16
ATOM 26653 N N . TYR A 1 85 ? 6.091 -36.493 -4.527 1.00 72.14 81 TYR A N 16
ATOM 26654 C CA . TYR A 1 85 ? 5.794 -37.903 -4.507 1.00 4.01 81 TYR A CA 16
ATOM 26655 C C . TYR A 1 85 ? 6.808 -38.615 -5.346 1.00 30.41 81 TYR A C 16
ATOM 26656 O O . TYR A 1 85 ? 7.122 -38.155 -6.446 1.00 10.03 81 TYR A O 16
ATOM 26674 N N . ASN A 1 86 ? 7.348 -39.680 -4.831 1.00 64.14 82 ASN A N 16
ATOM 26675 C CA . ASN A 1 86 ? 8.219 -40.546 -5.590 1.00 32.14 82 ASN A CA 16
ATOM 26676 C C . ASN A 1 86 ? 8.233 -41.925 -4.974 1.00 53.13 82 ASN A C 16
ATOM 26677 O O . ASN A 1 86 ? 8.892 -42.139 -3.972 1.00 52.35 82 ASN A O 16
ATOM 26688 N N . GLY A 1 87 ? 7.449 -42.825 -5.529 1.00 20.04 83 GLY A N 16
ATOM 26689 C CA . GLY A 1 87 ? 7.408 -44.213 -5.072 1.00 14.24 83 GLY A CA 16
ATOM 26690 C C . GLY A 1 87 ? 7.065 -44.347 -3.600 1.00 12.23 83 GLY A C 16
ATOM 26691 O O . GLY A 1 87 ? 7.846 -44.881 -2.829 1.00 34.14 83 GLY A O 16
ATOM 26695 N N . SER A 1 88 ? 5.910 -43.805 -3.216 1.00 14.11 84 SER A N 16
ATOM 26696 C CA . SER A 1 88 ? 5.415 -43.807 -1.844 1.00 22.32 84 SER A CA 16
ATOM 26697 C C . SER A 1 88 ? 6.262 -42.938 -0.891 1.00 11.25 84 SER A C 16
ATOM 26698 O O . SER A 1 88 ? 5.993 -42.880 0.314 1.00 14.44 84 SER A O 16
ATOM 26706 N N . LYS A 1 89 ? 7.239 -42.236 -1.421 1.00 61.03 85 LYS A N 16
ATOM 26707 C CA . LYS A 1 89 ? 8.027 -41.360 -0.605 1.00 62.41 85 LYS A CA 16
ATOM 26708 C C . LYS A 1 89 ? 7.462 -39.986 -0.772 1.00 53.12 85 LYS A C 16
ATOM 26709 O O . LYS A 1 89 ? 7.374 -39.468 -1.898 1.00 2.32 85 LYS A O 16
ATOM 26728 N N . TYR A 1 90 ? 7.029 -39.427 0.314 1.00 34.14 86 TYR A N 16
ATOM 26729 C CA . TYR A 1 90 ? 6.462 -38.118 0.319 1.00 31.52 86 TYR A CA 16
ATOM 26730 C C . TYR A 1 90 ? 7.468 -37.197 0.928 1.00 1.41 86 TYR A C 16
ATOM 26731 O O . TYR A 1 90 ? 7.833 -37.353 2.097 1.00 24.53 86 TYR A O 16
ATOM 26749 N N . GLN A 1 91 ? 7.961 -36.288 0.154 1.00 23.41 87 GLN A N 16
ATOM 26750 C CA . GLN A 1 91 ? 8.970 -35.389 0.632 1.00 41.45 87 GLN A CA 16
ATOM 26751 C C . GLN A 1 91 ? 8.393 -34.035 0.880 1.00 13.35 87 GLN A C 16
ATOM 26752 O O . GLN A 1 91 ? 7.899 -33.391 -0.045 1.00 34.40 87 GLN A O 16
ATOM 26766 N N . GLY A 1 92 ? 8.427 -33.626 2.118 1.00 35.02 88 GLY A N 16
ATOM 26767 C CA . GLY A 1 92 ? 8.015 -32.310 2.469 1.00 11.31 88 GLY A CA 16
ATOM 26768 C C . GLY A 1 92 ? 9.196 -31.374 2.450 1.00 33.12 88 GLY A C 16
ATOM 26769 O O . GLY A 1 92 ? 10.102 -31.486 3.290 1.00 72.33 88 GLY A O 16
ATOM 26773 N N . GLY A 1 93 ? 9.230 -30.525 1.466 1.00 12.12 89 GLY A N 16
ATOM 26774 C CA . GLY A 1 93 ? 10.253 -29.530 1.355 1.00 41.35 89 GLY A CA 16
ATOM 26775 C C . GLY A 1 93 ? 9.708 -28.213 1.811 1.00 35.14 89 GLY A C 16
ATOM 26776 O O . GLY A 1 93 ? 8.500 -27.986 1.724 1.00 33.11 89 GLY A O 16
ATOM 26780 N N . THR A 1 94 ? 10.554 -27.344 2.276 1.00 21.21 90 THR A N 16
ATOM 26781 C CA . THR A 1 94 ? 10.112 -26.090 2.840 1.00 22.01 90 THR A CA 16
ATOM 26782 C C . THR A 1 94 ? 11.080 -24.953 2.551 1.00 53.45 90 THR A C 16
ATOM 26783 O O . THR A 1 94 ? 12.301 -25.097 2.675 1.00 12.32 90 THR A O 16
ATOM 26794 N N . GLY A 1 95 ? 10.526 -23.848 2.174 1.00 22.44 91 GLY A N 16
ATOM 26795 C CA . GLY A 1 95 ? 11.267 -22.664 1.887 1.00 45.43 91 GLY A CA 16
ATOM 26796 C C . GLY A 1 95 ? 10.396 -21.506 2.170 1.00 53.35 91 GLY A C 16
ATOM 26797 O O . GLY A 1 95 ? 9.213 -21.697 2.350 1.00 24.35 91 GLY A O 16
ATOM 26801 N N . LEU A 1 96 ? 10.948 -20.328 2.237 1.00 55.42 92 LEU A N 16
ATOM 26802 C CA . LEU A 1 96 ? 10.148 -19.125 2.554 1.00 31.24 92 LEU A CA 16
ATOM 26803 C C . LEU A 1 96 ? 9.195 -18.900 1.422 1.00 61.55 92 LEU A C 16
ATOM 26804 O O . LEU A 1 96 ? 8.018 -18.635 1.607 1.00 35.11 92 LEU A O 16
ATOM 26820 N N . THR A 1 97 ? 9.738 -19.044 0.254 1.00 33.31 93 THR A N 16
ATOM 26821 C CA . THR A 1 97 ? 9.013 -18.823 -0.972 1.00 63.40 93 THR A CA 16
ATOM 26822 C C . THR A 1 97 ? 8.668 -20.164 -1.597 1.00 54.35 93 THR A C 16
ATOM 26823 O O . THR A 1 97 ? 9.192 -21.197 -1.144 1.00 22.03 93 THR A O 16
ATOM 26834 N N . ARG A 1 98 ? 7.816 -20.186 -2.639 1.00 41.14 94 ARG A N 16
ATOM 26835 C CA . ARG A 1 98 ? 7.480 -21.462 -3.254 1.00 70.04 94 ARG A CA 16
ATOM 26836 C C . ARG A 1 98 ? 8.695 -21.990 -3.980 1.00 73.21 94 ARG A C 16
ATOM 26837 O O . ARG A 1 98 ? 8.971 -23.174 -3.941 1.00 34.21 94 ARG A O 16
ATOM 26858 N N . ARG A 1 99 ? 9.438 -21.073 -4.608 1.00 45.33 95 ARG A N 16
ATOM 26859 C CA . ARG A 1 99 ? 10.669 -21.402 -5.303 1.00 63.34 95 ARG A CA 16
ATOM 26860 C C . ARG A 1 99 ? 11.666 -22.050 -4.380 1.00 23.32 95 ARG A C 16
ATOM 26861 O O . ARG A 1 99 ? 12.269 -23.049 -4.726 1.00 4.41 95 ARG A O 16
ATOM 26882 N N . ALA A 1 100 ? 11.813 -21.510 -3.192 1.00 22.12 96 ALA A N 16
ATOM 26883 C CA . ALA A 1 100 ? 12.739 -22.070 -2.243 1.00 63.23 96 ALA A CA 16
ATOM 26884 C C . ALA A 1 100 ? 12.202 -23.363 -1.665 1.00 61.15 96 ALA A C 16
ATOM 26885 O O . ALA A 1 100 ? 12.969 -24.255 -1.321 1.00 72.45 96 ALA A O 16
ATOM 26892 N N . ALA A 1 101 ? 10.888 -23.471 -1.558 1.00 31.13 97 ALA A N 16
ATOM 26893 C CA . ALA A 1 101 ? 10.290 -24.675 -1.038 1.00 73.13 97 ALA A CA 16
ATOM 26894 C C . ALA A 1 101 ? 10.430 -25.814 -2.021 1.00 3.01 97 ALA A C 16
ATOM 26895 O O . ALA A 1 101 ? 10.803 -26.923 -1.642 1.00 71.13 97 ALA A O 16
ATOM 26902 N N . GLU A 1 102 ? 10.154 -25.529 -3.292 1.00 62.43 98 GLU A N 16
ATOM 26903 C CA . GLU A 1 102 ? 10.269 -26.512 -4.331 1.00 34.01 98 GLU A CA 16
ATOM 26904 C C . GLU A 1 102 ? 11.732 -26.865 -4.533 1.00 15.53 98 GLU A C 16
ATOM 26905 O O . GLU A 1 102 ? 12.063 -28.006 -4.844 1.00 34.33 98 GLU A O 16
ATOM 26917 N N . ASP A 1 103 ? 12.604 -25.876 -4.313 1.00 10.34 99 ASP A N 16
ATOM 26918 C CA . ASP A 1 103 ? 14.037 -26.084 -4.392 1.00 62.10 99 ASP A CA 16
ATOM 26919 C C . ASP A 1 103 ? 14.439 -27.073 -3.332 1.00 31.12 99 ASP A C 16
ATOM 26920 O O . ASP A 1 103 ? 15.051 -28.073 -3.614 1.00 63.34 99 ASP A O 16
ATOM 26929 N N . ASP A 1 104 ? 14.006 -26.809 -2.123 1.00 41.20 100 ASP A N 16
ATOM 26930 C CA . ASP A 1 104 ? 14.297 -27.651 -0.963 1.00 44.21 100 ASP A CA 16
ATOM 26931 C C . ASP A 1 104 ? 13.742 -29.068 -1.153 1.00 0.21 100 ASP A C 16
ATOM 26932 O O . ASP A 1 104 ? 14.451 -30.073 -0.936 1.00 0.01 100 ASP A O 16
ATOM 26941 N N . ALA A 1 105 ? 12.511 -29.136 -1.617 1.00 54.14 101 ALA A N 16
ATOM 26942 C CA . ALA A 1 105 ? 11.839 -30.394 -1.884 1.00 3.11 101 ALA A CA 16
ATOM 26943 C C . ALA A 1 105 ? 12.584 -31.218 -2.927 1.00 21.41 101 ALA A C 16
ATOM 26944 O O . ALA A 1 105 ? 12.742 -32.408 -2.759 1.00 42.05 101 ALA A O 16
ATOM 26951 N N . VAL A 1 106 ? 13.072 -30.574 -3.978 1.00 41.24 102 VAL A N 16
ATOM 26952 C CA . VAL A 1 106 ? 13.767 -31.274 -5.044 1.00 10.13 102 VAL A CA 16
ATOM 26953 C C . VAL A 1 106 ? 15.233 -31.541 -4.635 1.00 65.41 102 VAL A C 16
ATOM 26954 O O . VAL A 1 106 ? 15.884 -32.458 -5.126 1.00 70.33 102 VAL A O 16
ATOM 26967 N N . ASN A 1 107 ? 15.732 -30.736 -3.714 1.00 33.20 103 ASN A N 16
ATOM 26968 C CA . ASN A 1 107 ? 17.052 -30.956 -3.121 1.00 50.03 103 ASN A CA 16
ATOM 26969 C C . ASN A 1 107 ? 17.026 -32.240 -2.325 1.00 4.34 103 ASN A C 16
ATOM 26970 O O . ASN A 1 107 ? 17.999 -32.976 -2.264 1.00 22.42 103 ASN A O 16
ATOM 26981 N N . ARG A 1 108 ? 15.897 -32.506 -1.718 1.00 72.34 104 ARG A N 16
ATOM 26982 C CA . ARG A 1 108 ? 15.712 -33.722 -0.967 1.00 45.42 104 ARG A CA 16
ATOM 26983 C C . ARG A 1 108 ? 15.134 -34.868 -1.792 1.00 41.04 104 ARG A C 16
ATOM 26984 O O . ARG A 1 108 ? 15.404 -36.034 -1.502 1.00 61.01 104 ARG A O 16
ATOM 27005 N N . LEU A 1 109 ? 14.378 -34.558 -2.808 1.00 65.43 105 LEU A N 16
ATOM 27006 C CA . LEU A 1 109 ? 13.706 -35.577 -3.572 1.00 31.04 105 LEU A CA 16
ATOM 27007 C C . LEU A 1 109 ? 13.784 -35.301 -5.064 1.00 64.03 105 LEU A C 16
ATOM 27008 O O . LEU A 1 109 ? 13.314 -34.278 -5.541 1.00 44.23 105 LEU A O 16
ATOM 27024 N N . GLU A 1 110 ? 14.353 -36.231 -5.788 1.00 70.33 106 GLU A N 16
ATOM 27025 C CA . GLU A 1 110 ? 14.362 -36.213 -7.213 1.00 70.11 106 GLU A CA 16
ATOM 27026 C C . GLU A 1 110 ? 13.901 -37.561 -7.689 1.00 21.41 106 GLU A C 16
ATOM 27027 O O . GLU A 1 110 ? 14.142 -38.571 -7.027 1.00 61.42 106 GLU A O 16
ATOM 27039 N N . GLY A 1 111 ? 13.205 -37.582 -8.776 1.00 1.12 107 GLY A N 16
ATOM 27040 C CA . GLY A 1 111 ? 12.696 -38.819 -9.312 1.00 3.32 107 GLY A CA 16
ATOM 27041 C C . GLY A 1 111 ? 11.199 -38.799 -9.387 1.00 41.11 107 GLY A C 16
ATOM 27042 O O . GLY A 1 111 ? 10.586 -39.596 -10.092 1.00 40.43 107 GLY A O 16
ATOM 27046 N N . GLY A 1 112 ? 10.618 -37.884 -8.657 1.00 70.43 108 GLY A N 16
ATOM 27047 C CA . GLY A 1 112 ? 9.196 -37.719 -8.660 1.00 52.25 108 GLY A CA 16
ATOM 27048 C C . GLY A 1 112 ? 8.845 -36.298 -8.963 1.00 61.30 108 GLY A C 16
ATOM 27049 O O . GLY A 1 112 ? 9.592 -35.623 -9.677 1.00 71.32 108 GLY A O 16
ATOM 27053 N N . ARG A 1 113 ? 7.772 -35.810 -8.390 1.00 25.53 109 ARG A N 16
ATOM 27054 C CA . ARG A 1 113 ? 7.326 -34.473 -8.667 1.00 75.44 109 ARG A CA 16
ATOM 27055 C C . ARG A 1 113 ? 6.585 -33.922 -7.484 1.00 33.31 109 ARG A C 16
ATOM 27056 O O . ARG A 1 113 ? 5.983 -34.677 -6.709 1.00 74.23 109 ARG A O 16
ATOM 27077 N N . ILE A 1 114 ? 6.649 -32.621 -7.339 1.00 32.12 110 ILE A N 16
ATOM 27078 C CA . ILE A 1 114 ? 5.925 -31.908 -6.324 1.00 50.22 110 ILE A CA 16
ATOM 27079 C C . ILE A 1 114 ? 4.490 -31.815 -6.767 1.00 11.24 110 ILE A C 16
ATOM 27080 O O . ILE A 1 114 ? 4.192 -31.176 -7.777 1.00 41.41 110 ILE A O 16
ATOM 27096 N N . VAL A 1 115 ? 3.614 -32.476 -6.069 1.00 41.21 111 VAL A N 16
ATOM 27097 C CA . VAL A 1 115 ? 2.237 -32.467 -6.483 1.00 40.03 111 VAL A CA 16
ATOM 27098 C C . VAL A 1 115 ? 1.405 -31.636 -5.536 1.00 73.30 111 VAL A C 16
ATOM 27099 O O . VAL A 1 115 ? 0.347 -31.129 -5.913 1.00 24.20 111 VAL A O 16
ATOM 27112 N N . ASN A 1 116 ? 1.866 -31.471 -4.310 1.00 11.43 112 ASN A N 16
ATOM 27113 C CA . ASN A 1 116 ? 1.101 -30.656 -3.367 1.00 11.30 112 ASN A CA 16
ATOM 27114 C C . ASN A 1 116 ? 2.006 -29.598 -2.790 1.00 74.44 112 ASN A C 16
ATOM 27115 O O . ASN A 1 116 ? 3.177 -29.842 -2.644 1.00 63.55 112 ASN A O 16
ATOM 27126 N N . TRP A 1 117 ? 1.485 -28.428 -2.504 1.00 4.33 113 TRP A N 16
ATOM 27127 C CA . TRP A 1 117 ? 2.259 -27.340 -1.946 1.00 1.30 113 TRP A CA 16
ATOM 27128 C C . TRP A 1 117 ? 1.322 -26.280 -1.416 1.00 32.21 113 TRP A C 16
ATOM 27129 O O . TRP A 1 117 ? 0.155 -26.215 -1.837 1.00 2.32 113 TRP A O 16
ATOM 27150 N N . ALA A 1 118 ? 1.807 -25.483 -0.499 1.00 2.33 114 ALA A N 16
ATOM 27151 C CA . ALA A 1 118 ? 1.053 -24.393 0.073 1.00 61.11 114 ALA A CA 16
ATOM 27152 C C . ALA A 1 118 ? 2.010 -23.389 0.676 1.00 32.30 114 ALA A C 16
ATOM 27153 O O . ALA A 1 118 ? 2.907 -23.765 1.437 1.00 2.35 114 ALA A O 16
ATOM 27160 N N . CYS A 1 119 ? 1.842 -22.137 0.336 1.00 71.45 115 CYS A N 16
ATOM 27161 C CA . CYS A 1 119 ? 2.737 -21.106 0.814 1.00 4.30 115 CYS A CA 16
ATOM 27162 C C . CYS A 1 119 ? 2.021 -20.179 1.754 1.00 1.32 115 CYS A C 16
ATOM 27163 O O . CYS A 1 119 ? 0.897 -19.797 1.493 1.00 42.40 115 CYS A O 16
ATOM 27170 N N . ASN A 1 120 ? 2.649 -19.846 2.842 1.00 12.13 116 ASN A N 16
ATOM 27171 C CA . ASN A 1 120 ? 2.089 -18.878 3.773 1.00 23.13 116 ASN A CA 16
ATOM 27172 C C . ASN A 1 120 ? 2.582 -17.502 3.439 1.00 31.22 116 ASN A C 16
ATOM 27173 O O . ASN A 1 120 ? 3.754 -17.190 3.727 1.00 1.43 116 ASN A O 16
ATOM 27185 N N . PRO A 1 5 ? -32.135 -21.698 -32.842 1.00 10.00 1 PRO A N 17
ATOM 27186 C CA . PRO A 1 5 ? -31.528 -21.087 -31.675 1.00 44.04 1 PRO A CA 17
ATOM 27187 C C . PRO A 1 5 ? -30.030 -21.226 -31.803 1.00 11.31 1 PRO A C 17
ATOM 27188 O O . PRO A 1 5 ? -29.559 -21.967 -32.680 1.00 73.25 1 PRO A O 17
ATOM 27199 N N . THR A 1 6 ? -29.281 -20.547 -30.979 1.00 71.54 2 THR A N 17
ATOM 27200 C CA . THR A 1 6 ? -27.858 -20.626 -31.043 1.00 64.31 2 THR A CA 17
ATOM 27201 C C . THR A 1 6 ? -27.235 -20.198 -29.714 1.00 12.24 2 THR A C 17
ATOM 27202 O O . THR A 1 6 ? -27.687 -19.240 -29.073 1.00 44.02 2 THR A O 17
ATOM 27213 N N . VAL A 1 7 ? -26.260 -20.950 -29.287 1.00 54.44 3 VAL A N 17
ATOM 27214 C CA . VAL A 1 7 ? -25.473 -20.652 -28.128 1.00 32.44 3 VAL A CA 17
ATOM 27215 C C . VAL A 1 7 ? -24.079 -21.182 -28.363 1.00 13.32 3 VAL A C 17
ATOM 27216 O O . VAL A 1 7 ? -23.890 -22.341 -28.761 1.00 32.33 3 VAL A O 17
ATOM 27229 N N . ASP A 1 8 ? -23.127 -20.343 -28.173 1.00 61.23 4 ASP A N 17
ATOM 27230 C CA . ASP A 1 8 ? -21.757 -20.680 -28.473 1.00 31.41 4 ASP A CA 17
ATOM 27231 C C . ASP A 1 8 ? -21.014 -21.060 -27.228 1.00 3.13 4 ASP A C 17
ATOM 27232 O O . ASP A 1 8 ? -20.995 -20.316 -26.234 1.00 23.10 4 ASP A O 17
ATOM 27241 N N . ALA A 1 9 ? -20.424 -22.206 -27.273 1.00 61.03 5 ALA A N 17
ATOM 27242 C CA . ALA A 1 9 ? -19.679 -22.742 -26.176 1.00 74.34 5 ALA A CA 17
ATOM 27243 C C . ALA A 1 9 ? -18.226 -22.725 -26.547 1.00 40.02 5 ALA A C 17
ATOM 27244 O O . ALA A 1 9 ? -17.803 -23.394 -27.501 1.00 64.30 5 ALA A O 17
ATOM 27251 N N . HIS A 1 10 ? -17.477 -21.960 -25.836 1.00 32.33 6 HIS A N 17
ATOM 27252 C CA . HIS A 1 10 ? -16.105 -21.748 -26.130 1.00 32.34 6 HIS A CA 17
ATOM 27253 C C . HIS A 1 10 ? -15.293 -21.798 -24.861 1.00 13.04 6 HIS A C 17
ATOM 27254 O O . HIS A 1 10 ? -15.844 -21.928 -23.764 1.00 34.14 6 HIS A O 17
ATOM 27268 N N . LEU A 1 11 ? -14.017 -21.674 -25.004 1.00 52.13 7 LEU A N 17
ATOM 27269 C CA . LEU A 1 11 ? -13.102 -21.766 -23.895 1.00 22.12 7 LEU A CA 17
ATOM 27270 C C . LEU A 1 11 ? -12.870 -20.404 -23.270 1.00 22.44 7 LEU A C 17
ATOM 27271 O O . LEU A 1 11 ? -13.306 -19.375 -23.805 1.00 72.54 7 LEU A O 17
ATOM 27287 N N . ALA A 1 12 ? -12.220 -20.411 -22.144 1.00 24.52 8 ALA A N 17
ATOM 27288 C CA . ALA A 1 12 ? -11.862 -19.214 -21.429 1.00 11.34 8 ALA A CA 17
ATOM 27289 C C . ALA A 1 12 ? -10.400 -19.306 -21.090 1.00 15.01 8 ALA A C 17
ATOM 27290 O O . ALA A 1 12 ? -9.832 -20.407 -21.152 1.00 31.21 8 ALA A O 17
ATOM 27297 N N . ASN A 1 13 ? -9.788 -18.193 -20.740 1.00 13.32 9 ASN A N 17
ATOM 27298 C CA . ASN A 1 13 ? -8.374 -18.170 -20.377 1.00 52.13 9 ASN A CA 17
ATOM 27299 C C . ASN A 1 13 ? -8.148 -19.018 -19.133 1.00 12.21 9 ASN A C 17
ATOM 27300 O O . ASN A 1 13 ? -8.991 -19.026 -18.220 1.00 51.20 9 ASN A O 17
ATOM 27311 N N . GLY A 1 14 ? -7.053 -19.737 -19.095 1.00 74.44 10 GLY A N 17
ATOM 27312 C CA . GLY A 1 14 ? -6.776 -20.594 -17.976 1.00 42.14 10 GLY A CA 17
ATOM 27313 C C . GLY A 1 14 ? -6.126 -19.839 -16.857 1.00 43.11 10 GLY A C 17
ATOM 27314 O O . GLY A 1 14 ? -6.701 -19.711 -15.769 1.00 23.12 10 GLY A O 17
ATOM 27318 N N . SER A 1 15 ? -4.952 -19.332 -17.123 1.00 71.24 11 SER A N 17
ATOM 27319 C CA . SER A 1 15 ? -4.194 -18.565 -16.178 1.00 40.33 11 SER A CA 17
ATOM 27320 C C . SER A 1 15 ? -3.007 -17.969 -16.911 1.00 22.15 11 SER A C 17
ATOM 27321 O O . SER A 1 15 ? -2.277 -18.682 -17.634 1.00 62.01 11 SER A O 17
ATOM 27329 N N . MET A 1 16 ? -2.835 -16.682 -16.792 1.00 71.02 12 MET A N 17
ATOM 27330 C CA . MET A 1 16 ? -1.720 -16.020 -17.396 1.00 23.10 12 MET A CA 17
ATOM 27331 C C . MET A 1 16 ? -0.683 -15.731 -16.351 1.00 32.22 12 MET A C 17
ATOM 27332 O O . MET A 1 16 ? -0.946 -15.849 -15.160 1.00 54.34 12 MET A O 17
ATOM 27346 N N . SER A 1 17 ? 0.487 -15.378 -16.775 1.00 43.34 13 SER A N 17
ATOM 27347 C CA . SER A 1 17 ? 1.542 -15.128 -15.860 1.00 5.24 13 SER A CA 17
ATOM 27348 C C . SER A 1 17 ? 1.657 -13.644 -15.582 1.00 20.35 13 SER A C 17
ATOM 27349 O O . SER A 1 17 ? 2.118 -12.878 -16.423 1.00 61.12 13 SER A O 17
ATOM 27357 N N . GLU A 1 18 ? 1.252 -13.250 -14.404 1.00 63.10 14 GLU A N 17
ATOM 27358 C CA . GLU A 1 18 ? 1.263 -11.854 -13.987 1.00 44.31 14 GLU A CA 17
ATOM 27359 C C . GLU A 1 18 ? 2.613 -11.488 -13.364 1.00 41.42 14 GLU A C 17
ATOM 27360 O O . GLU A 1 18 ? 2.707 -10.582 -12.522 1.00 1.43 14 GLU A O 17
ATOM 27372 N N . VAL A 1 19 ? 3.656 -12.169 -13.850 1.00 0.21 15 VAL A N 17
ATOM 27373 C CA . VAL A 1 19 ? 5.031 -12.006 -13.411 1.00 1.12 15 VAL A CA 17
ATOM 27374 C C . VAL A 1 19 ? 5.457 -10.550 -13.401 1.00 62.31 15 VAL A C 17
ATOM 27375 O O . VAL A 1 19 ? 5.057 -9.744 -14.266 1.00 12.12 15 VAL A O 17
ATOM 27388 N N . MET A 1 20 ? 6.230 -10.219 -12.427 1.00 70.24 16 MET A N 17
ATOM 27389 C CA . MET A 1 20 ? 6.671 -8.865 -12.231 1.00 3.15 16 MET A CA 17
ATOM 27390 C C . MET A 1 20 ? 8.041 -8.676 -12.839 1.00 33.33 16 MET A C 17
ATOM 27391 O O . MET A 1 20 ? 8.717 -9.660 -13.182 1.00 62.52 16 MET A O 17
ATOM 27405 N N . MET A 1 21 ? 8.444 -7.445 -12.978 1.00 73.24 17 MET A N 17
ATOM 27406 C CA . MET A 1 21 ? 9.727 -7.099 -13.553 1.00 75.33 17 MET A CA 17
ATOM 27407 C C . MET A 1 21 ? 10.837 -7.208 -12.520 1.00 71.20 17 MET A C 17
ATOM 27408 O O . MET A 1 21 ? 10.613 -7.706 -11.407 1.00 35.14 17 MET A O 17
ATOM 27422 N N . SER A 1 22 ? 12.014 -6.753 -12.876 1.00 22.34 18 SER A N 17
ATOM 27423 C CA . SER A 1 22 ? 13.173 -6.872 -12.033 1.00 34.11 18 SER A CA 17
ATOM 27424 C C . SER A 1 22 ? 13.128 -5.926 -10.813 1.00 30.14 18 SER A C 17
ATOM 27425 O O . SER A 1 22 ? 13.680 -4.817 -10.845 1.00 72.21 18 SER A O 17
ATOM 27433 N N . GLU A 1 23 ? 12.408 -6.324 -9.784 1.00 23.24 19 GLU A N 17
ATOM 27434 C CA . GLU A 1 23 ? 12.432 -5.608 -8.534 1.00 34.32 19 GLU A CA 17
ATOM 27435 C C . GLU A 1 23 ? 13.548 -6.176 -7.669 1.00 71.32 19 GLU A C 17
ATOM 27436 O O . GLU A 1 23 ? 13.358 -7.111 -6.890 1.00 72.40 19 GLU A O 17
ATOM 27448 N N . ILE A 1 24 ? 14.731 -5.665 -7.890 1.00 34.42 20 ILE A N 17
ATOM 27449 C CA . ILE A 1 24 ? 15.914 -6.155 -7.222 1.00 72.34 20 ILE A CA 17
ATOM 27450 C C . ILE A 1 24 ? 16.297 -5.232 -6.072 1.00 74.04 20 ILE A C 17
ATOM 27451 O O . ILE A 1 24 ? 16.717 -4.088 -6.289 1.00 32.42 20 ILE A O 17
ATOM 27467 N N . ALA A 1 25 ? 16.122 -5.706 -4.869 1.00 75.41 21 ALA A N 17
ATOM 27468 C CA . ALA A 1 25 ? 16.491 -4.967 -3.689 1.00 71.24 21 ALA A CA 17
ATOM 27469 C C . ALA A 1 25 ? 17.003 -5.938 -2.648 1.00 71.51 21 ALA A C 17
ATOM 27470 O O . ALA A 1 25 ? 16.828 -7.157 -2.798 1.00 54.34 21 ALA A O 17
ATOM 27477 N N . GLY A 1 26 ? 17.603 -5.427 -1.595 1.00 45.00 22 GLY A N 17
ATOM 27478 C CA . GLY A 1 26 ? 18.094 -6.283 -0.541 1.00 3.34 22 GLY A CA 17
ATOM 27479 C C . GLY A 1 26 ? 17.163 -6.170 0.598 1.00 24.23 22 GLY A C 17
ATOM 27480 O O . GLY A 1 26 ? 17.255 -6.868 1.601 1.00 52.13 22 GLY A O 17
ATOM 27484 N N . LEU A 1 27 ? 16.243 -5.282 0.402 1.00 42.45 23 LEU A N 17
ATOM 27485 C CA . LEU A 1 27 ? 15.235 -4.969 1.310 1.00 22.30 23 LEU A CA 17
ATOM 27486 C C . LEU A 1 27 ? 13.918 -5.081 0.557 1.00 72.43 23 LEU A C 17
ATOM 27487 O O . LEU A 1 27 ? 13.445 -4.105 -0.049 1.00 24.14 23 LEU A O 17
ATOM 27503 N N . PRO A 1 28 ? 13.375 -6.287 0.467 1.00 23.31 24 PRO A N 17
ATOM 27504 C CA . PRO A 1 28 ? 12.154 -6.522 -0.246 1.00 11.13 24 PRO A CA 17
ATOM 27505 C C . PRO A 1 28 ? 10.949 -6.366 0.662 1.00 31.43 24 PRO A C 17
ATOM 27506 O O . PRO A 1 28 ? 11.092 -6.289 1.891 1.00 5.54 24 PRO A O 17
ATOM 27517 N N . ILE A 1 29 ? 9.790 -6.279 0.066 1.00 71.52 25 ILE A N 17
ATOM 27518 C CA . ILE A 1 29 ? 8.562 -6.259 0.800 1.00 71.11 25 ILE A CA 17
ATOM 27519 C C . ILE A 1 29 ? 8.171 -7.715 1.046 1.00 4.31 25 ILE A C 17
ATOM 27520 O O . ILE A 1 29 ? 7.769 -8.422 0.102 1.00 41.20 25 ILE A O 17
ATOM 27536 N N . PRO A 1 30 ? 8.333 -8.209 2.280 1.00 10.43 26 PRO A N 17
ATOM 27537 C CA . PRO A 1 30 ? 8.079 -9.599 2.601 1.00 75.42 26 PRO A CA 17
ATOM 27538 C C . PRO A 1 30 ? 6.583 -9.911 2.627 1.00 13.14 26 PRO A C 17
ATOM 27539 O O . PRO A 1 30 ? 5.745 -8.996 2.664 1.00 31.41 26 PRO A O 17
ATOM 27550 N N . PRO A 1 31 ? 6.206 -11.194 2.556 1.00 45.41 27 PRO A N 17
ATOM 27551 C CA . PRO A 1 31 ? 4.820 -11.590 2.689 1.00 73.25 27 PRO A CA 17
ATOM 27552 C C . PRO A 1 31 ? 4.393 -11.519 4.140 1.00 64.31 27 PRO A C 17
ATOM 27553 O O . PRO A 1 31 ? 5.232 -11.351 5.049 1.00 33.44 27 PRO A O 17
ATOM 27564 N N . ILE A 1 32 ? 3.122 -11.598 4.364 1.00 13.21 28 ILE A N 17
ATOM 27565 C CA . ILE A 1 32 ? 2.612 -11.649 5.697 1.00 31.22 28 ILE A CA 17
ATOM 27566 C C . ILE A 1 32 ? 2.818 -13.063 6.190 1.00 50.31 28 ILE A C 17
ATOM 27567 O O . ILE A 1 32 ? 2.195 -13.984 5.676 1.00 33.44 28 ILE A O 17
ATOM 27583 N N . ILE A 1 33 ? 3.741 -13.239 7.109 1.00 42.04 29 ILE A N 17
ATOM 27584 C CA . ILE A 1 33 ? 4.062 -14.560 7.623 1.00 41.15 29 ILE A CA 17
ATOM 27585 C C . ILE A 1 33 ? 2.864 -15.175 8.318 1.00 72.13 29 ILE A C 17
ATOM 27586 O O . ILE A 1 33 ? 2.419 -14.698 9.375 1.00 65.14 29 ILE A O 17
ATOM 27602 N N . HIS A 1 34 ? 2.347 -16.195 7.714 1.00 24.52 30 HIS A N 17
ATOM 27603 C CA . HIS A 1 34 ? 1.217 -16.909 8.238 1.00 1.23 30 HIS A CA 17
ATOM 27604 C C . HIS A 1 34 ? 1.676 -18.216 8.817 1.00 13.25 30 HIS A C 17
ATOM 27605 O O . HIS A 1 34 ? 2.875 -18.508 8.828 1.00 22.31 30 HIS A O 17
ATOM 27619 N N . TYR A 1 35 ? 0.757 -18.993 9.308 1.00 43.13 31 TYR A N 17
ATOM 27620 C CA . TYR A 1 35 ? 1.103 -20.249 9.920 1.00 33.24 31 TYR A CA 17
ATOM 27621 C C . TYR A 1 35 ? 0.266 -21.301 9.249 1.00 40.32 31 TYR A C 17
ATOM 27622 O O . TYR A 1 35 ? -0.941 -21.082 9.001 1.00 5.50 31 TYR A O 17
ATOM 27640 N N . GLY A 1 36 ? 0.873 -22.404 8.933 1.00 41.31 32 GLY A N 17
ATOM 27641 C CA . GLY A 1 36 ? 0.182 -23.438 8.261 1.00 4.22 32 GLY A CA 17
ATOM 27642 C C . GLY A 1 36 ? 0.707 -24.775 8.644 1.00 4.34 32 GLY A C 17
ATOM 27643 O O . GLY A 1 36 ? 1.648 -24.883 9.453 1.00 1.12 32 GLY A O 17
ATOM 27647 N N . ALA A 1 37 ? 0.138 -25.785 8.075 1.00 11.31 33 ALA A N 17
ATOM 27648 C CA . ALA A 1 37 ? 0.513 -27.124 8.364 1.00 41.35 33 ALA A CA 17
ATOM 27649 C C . ALA A 1 37 ? 0.054 -28.025 7.258 1.00 44.03 33 ALA A C 17
ATOM 27650 O O . ALA A 1 37 ? -0.905 -27.717 6.544 1.00 14.32 33 ALA A O 17
ATOM 27657 N N . ILE A 1 38 ? 0.750 -29.095 7.091 1.00 1.35 34 ILE A N 17
ATOM 27658 C CA . ILE A 1 38 ? 0.394 -30.107 6.129 1.00 63.22 34 ILE A CA 17
ATOM 27659 C C . ILE A 1 38 ? 0.387 -31.450 6.821 1.00 1.33 34 ILE A C 17
ATOM 27660 O O . ILE A 1 38 ? 1.385 -31.861 7.429 1.00 42.54 34 ILE A O 17
ATOM 27676 N N . ALA A 1 39 ? -0.738 -32.099 6.772 1.00 65.23 35 ALA A N 17
ATOM 27677 C CA . ALA A 1 39 ? -0.901 -33.376 7.378 1.00 44.11 35 ALA A CA 17
ATOM 27678 C C . ALA A 1 39 ? -0.813 -34.381 6.289 1.00 30.53 35 ALA A C 17
ATOM 27679 O O . ALA A 1 39 ? -1.585 -34.333 5.316 1.00 23.34 35 ALA A O 17
ATOM 27686 N N . TYR A 1 40 ? 0.125 -35.248 6.398 1.00 15.33 36 TYR A N 17
ATOM 27687 C CA . TYR A 1 40 ? 0.261 -36.259 5.433 1.00 71.04 36 TYR A CA 17
ATOM 27688 C C . TYR A 1 40 ? 0.599 -37.521 6.165 1.00 73.45 36 TYR A C 17
ATOM 27689 O O . TYR A 1 40 ? 1.732 -37.716 6.612 1.00 10.02 36 TYR A O 17
ATOM 27707 N N . ALA A 1 41 ? -0.381 -38.356 6.301 1.00 32.55 37 ALA A N 17
ATOM 27708 C CA . ALA A 1 41 ? -0.239 -39.566 7.057 1.00 53.33 37 ALA A CA 17
ATOM 27709 C C . ALA A 1 41 ? 0.386 -40.639 6.191 1.00 52.42 37 ALA A C 17
ATOM 27710 O O . ALA A 1 41 ? 0.185 -40.637 4.968 1.00 22.03 37 ALA A O 17
ATOM 27717 N N . PRO A 1 42 ? 1.133 -41.599 6.799 1.00 62.23 38 PRO A N 17
ATOM 27718 C CA . PRO A 1 42 ? 1.788 -42.718 6.066 1.00 62.23 38 PRO A CA 17
ATOM 27719 C C . PRO A 1 42 ? 0.773 -43.629 5.349 1.00 12.23 38 PRO A C 17
ATOM 27720 O O . PRO A 1 42 ? 1.139 -44.546 4.622 1.00 4.41 38 PRO A O 17
ATOM 27731 N N . SER A 1 43 ? -0.488 -43.373 5.591 1.00 33.14 39 SER A N 17
ATOM 27732 C CA . SER A 1 43 ? -1.579 -44.056 4.960 1.00 44.24 39 SER A CA 17
ATOM 27733 C C . SER A 1 43 ? -1.748 -43.539 3.512 1.00 42.44 39 SER A C 17
ATOM 27734 O O . SER A 1 43 ? -2.261 -44.239 2.644 1.00 20.14 39 SER A O 17
ATOM 27742 N N . GLY A 1 44 ? -1.273 -42.322 3.269 1.00 42.10 40 GLY A N 17
ATOM 27743 C CA . GLY A 1 44 ? -1.435 -41.695 1.972 1.00 32.42 40 GLY A CA 17
ATOM 27744 C C . GLY A 1 44 ? -2.391 -40.528 2.063 1.00 64.41 40 GLY A C 17
ATOM 27745 O O . GLY A 1 44 ? -2.603 -39.790 1.096 1.00 41.34 40 GLY A O 17
ATOM 27749 N N . ALA A 1 45 ? -2.968 -40.368 3.241 1.00 4.31 41 ALA A N 17
ATOM 27750 C CA . ALA A 1 45 ? -3.915 -39.304 3.531 1.00 0.20 41 ALA A CA 17
ATOM 27751 C C . ALA A 1 45 ? -3.229 -37.957 3.440 1.00 4.12 41 ALA A C 17
ATOM 27752 O O . ALA A 1 45 ? -2.244 -37.714 4.137 1.00 51.34 41 ALA A O 17
ATOM 27759 N N . SER A 1 46 ? -3.741 -37.108 2.586 1.00 14.01 42 SER A N 17
ATOM 27760 C CA . SER A 1 46 ? -3.149 -35.819 2.324 1.00 51.05 42 SER A CA 17
ATOM 27761 C C . SER A 1 46 ? -4.062 -34.700 2.836 1.00 3.31 42 SER A C 17
ATOM 27762 O O . SER A 1 46 ? -5.281 -34.801 2.725 1.00 71.05 42 SER A O 17
ATOM 27770 N N . GLY A 1 47 ? -3.476 -33.661 3.395 1.00 22.32 43 GLY A N 17
ATOM 27771 C CA . GLY A 1 47 ? -4.215 -32.497 3.808 1.00 62.01 43 GLY A CA 17
ATOM 27772 C C . GLY A 1 47 ? -3.284 -31.338 4.015 1.00 65.40 43 GLY A C 17
ATOM 27773 O O . GLY A 1 47 ? -2.171 -31.525 4.483 1.00 65.02 43 GLY A O 17
ATOM 27777 N N . LYS A 1 48 ? -3.712 -30.152 3.677 1.00 63.10 44 LYS A N 17
ATOM 27778 C CA . LYS A 1 48 ? -2.859 -28.984 3.775 1.00 34.20 44 LYS A CA 17
ATOM 27779 C C . LYS A 1 48 ? -3.666 -27.769 4.163 1.00 64.11 44 LYS A C 17
ATOM 27780 O O . LYS A 1 48 ? -4.830 -27.660 3.797 1.00 1.01 44 LYS A O 17
ATOM 27799 N N . ALA A 1 49 ? -3.068 -26.877 4.909 1.00 31.53 45 ALA A N 17
ATOM 27800 C CA . ALA A 1 49 ? -3.719 -25.671 5.313 1.00 12.14 45 ALA A CA 17
ATOM 27801 C C . ALA A 1 49 ? -2.681 -24.613 5.506 1.00 3.13 45 ALA A C 17
ATOM 27802 O O . ALA A 1 49 ? -1.638 -24.865 6.097 1.00 55.31 45 ALA A O 17
ATOM 27809 N N . TRP A 1 50 ? -2.953 -23.453 5.004 1.00 13.33 46 TRP A N 17
ATOM 27810 C CA . TRP A 1 50 ? -2.018 -22.377 5.033 1.00 73.31 46 TRP A CA 17
ATOM 27811 C C . TRP A 1 50 ? -2.778 -21.074 5.070 1.00 54.25 46 TRP A C 17
ATOM 27812 O O . TRP A 1 50 ? -3.981 -21.070 4.783 1.00 31.23 46 TRP A O 17
ATOM 27833 N N . HIS A 1 51 ? -2.101 -19.998 5.461 1.00 3.31 47 HIS A N 17
ATOM 27834 C CA . HIS A 1 51 ? -2.688 -18.638 5.546 1.00 11.31 47 HIS A CA 17
ATOM 27835 C C . HIS A 1 51 ? -3.618 -18.446 6.749 1.00 61.41 47 HIS A C 17
ATOM 27836 O O . HIS A 1 51 ? -4.446 -17.517 6.764 1.00 64.04 47 HIS A O 17
ATOM 27850 N N . GLN A 1 52 ? -3.461 -19.262 7.778 1.00 51.52 48 GLN A N 17
ATOM 27851 C CA . GLN A 1 52 ? -4.257 -19.101 8.978 1.00 52.45 48 GLN A CA 17
ATOM 27852 C C . GLN A 1 52 ? -3.566 -18.153 9.924 1.00 15.33 48 GLN A C 17
ATOM 27853 O O . GLN A 1 52 ? -2.352 -17.924 9.814 1.00 2.10 48 GLN A O 17
ATOM 27867 N N . ARG A 1 53 ? -4.326 -17.603 10.836 1.00 52.15 49 ARG A N 17
ATOM 27868 C CA . ARG A 1 53 ? -3.816 -16.624 11.762 1.00 33.11 49 ARG A CA 17
ATOM 27869 C C . ARG A 1 53 ? -3.389 -17.278 13.054 1.00 21.14 49 ARG A C 17
ATOM 27870 O O . ARG A 1 53 ? -2.675 -16.679 13.858 1.00 54.50 49 ARG A O 17
ATOM 27891 N N . THR A 1 54 ? -3.844 -18.478 13.272 1.00 51.32 50 THR A N 17
ATOM 27892 C CA . THR A 1 54 ? -3.507 -19.201 14.454 1.00 64.31 50 THR A CA 17
ATOM 27893 C C . THR A 1 54 ? -2.990 -20.587 14.110 1.00 51.25 50 THR A C 17
ATOM 27894 O O . THR A 1 54 ? -3.634 -21.319 13.345 1.00 35.31 50 THR A O 17
ATOM 27905 N N . PRO A 1 55 ? -1.795 -20.951 14.633 1.00 45.55 51 PRO A N 17
ATOM 27906 C CA . PRO A 1 55 ? -1.179 -22.263 14.399 1.00 63.31 51 PRO A CA 17
ATOM 27907 C C . PRO A 1 55 ? -2.108 -23.426 14.753 1.00 0.05 51 PRO A C 17
ATOM 27908 O O . PRO A 1 55 ? -2.160 -24.421 14.029 1.00 61.45 51 PRO A O 17
ATOM 27919 N N . ALA A 1 56 ? -2.868 -23.280 15.838 1.00 63.53 52 ALA A N 17
ATOM 27920 C CA . ALA A 1 56 ? -3.787 -24.329 16.272 1.00 21.41 52 ALA A CA 17
ATOM 27921 C C . ALA A 1 56 ? -4.886 -24.535 15.251 1.00 24.44 52 ALA A C 17
ATOM 27922 O O . ALA A 1 56 ? -5.238 -25.671 14.914 1.00 31.21 52 ALA A O 17
ATOM 27929 N N . ARG A 1 57 ? -5.405 -23.440 14.720 1.00 63.44 53 ARG A N 17
ATOM 27930 C CA . ARG A 1 57 ? -6.446 -23.523 13.741 1.00 52.33 53 ARG A CA 17
ATOM 27931 C C . ARG A 1 57 ? -5.893 -24.029 12.433 1.00 65.33 53 ARG A C 17
ATOM 27932 O O . ARG A 1 57 ? -6.521 -24.834 11.773 1.00 45.30 53 ARG A O 17
ATOM 27953 N N . ALA A 1 58 ? -4.688 -23.591 12.100 1.00 51.13 54 ALA A N 17
ATOM 27954 C CA . ALA A 1 58 ? -3.988 -24.036 10.905 1.00 14.43 54 ALA A CA 17
ATOM 27955 C C . ALA A 1 58 ? -3.852 -25.549 10.890 1.00 51.15 54 ALA A C 17
ATOM 27956 O O . ALA A 1 58 ? -4.196 -26.203 9.891 1.00 4.22 54 ALA A O 17
ATOM 27963 N N . GLU A 1 59 ? -3.392 -26.108 11.999 1.00 12.44 55 GLU A N 17
ATOM 27964 C CA . GLU A 1 59 ? -3.241 -27.535 12.095 1.00 74.15 55 GLU A CA 17
ATOM 27965 C C . GLU A 1 59 ? -4.577 -28.225 12.047 1.00 24.44 55 GLU A C 17
ATOM 27966 O O . GLU A 1 59 ? -4.716 -29.212 11.363 1.00 50.12 55 GLU A O 17
ATOM 27978 N N . GLN A 1 60 ? -5.578 -27.673 12.730 1.00 61.33 56 GLN A N 17
ATOM 27979 C CA . GLN A 1 60 ? -6.925 -28.245 12.677 1.00 20.32 56 GLN A CA 17
ATOM 27980 C C . GLN A 1 60 ? -7.436 -28.350 11.248 1.00 22.44 56 GLN A C 17
ATOM 27981 O O . GLN A 1 60 ? -8.013 -29.365 10.870 1.00 34.34 56 GLN A O 17
ATOM 27995 N N . VAL A 1 61 ? -7.185 -27.321 10.451 1.00 21.33 57 VAL A N 17
ATOM 27996 C CA . VAL A 1 61 ? -7.600 -27.329 9.058 1.00 52.23 57 VAL A CA 17
ATOM 27997 C C . VAL A 1 61 ? -6.767 -28.363 8.261 1.00 43.35 57 VAL A C 17
ATOM 27998 O O . VAL A 1 61 ? -7.268 -29.003 7.325 1.00 44.25 57 VAL A O 17
ATOM 28011 N N . ALA A 1 62 ? -5.503 -28.525 8.636 1.00 72.51 58 ALA A N 17
ATOM 28012 C CA . ALA A 1 62 ? -4.638 -29.524 8.009 1.00 43.15 58 ALA A CA 17
ATOM 28013 C C . ALA A 1 62 ? -5.165 -30.938 8.276 1.00 22.02 58 ALA A C 17
ATOM 28014 O O . ALA A 1 62 ? -5.335 -31.733 7.337 1.00 5.33 58 ALA A O 17
ATOM 28021 N N . LEU A 1 63 ? -5.434 -31.248 9.550 1.00 13.25 59 LEU A N 17
ATOM 28022 C CA . LEU A 1 63 ? -6.005 -32.530 9.931 1.00 63.30 59 LEU A CA 17
ATOM 28023 C C . LEU A 1 63 ? -7.388 -32.729 9.282 1.00 32.52 59 LEU A C 17
ATOM 28024 O O . LEU A 1 63 ? -7.703 -33.832 8.813 1.00 41.31 59 LEU A O 17
ATOM 28040 N N . GLU A 1 64 ? -8.180 -31.644 9.233 1.00 44.25 60 GLU A N 17
ATOM 28041 C CA . GLU A 1 64 ? -9.491 -31.610 8.567 1.00 31.34 60 GLU A CA 17
ATOM 28042 C C . GLU A 1 64 ? -9.368 -32.135 7.138 1.00 73.43 60 GLU A C 17
ATOM 28043 O O . GLU A 1 64 ? -10.042 -33.098 6.742 1.00 21.20 60 GLU A O 17
ATOM 28055 N N . LYS A 1 65 ? -8.484 -31.506 6.385 1.00 41.43 61 LYS A N 17
ATOM 28056 C CA . LYS A 1 65 ? -8.280 -31.822 5.001 1.00 14.11 61 LYS A CA 17
ATOM 28057 C C . LYS A 1 65 ? -7.633 -33.152 4.766 1.00 54.35 61 LYS A C 17
ATOM 28058 O O . LYS A 1 65 ? -7.881 -33.787 3.749 1.00 72.24 61 LYS A O 17
ATOM 28077 N N . CYS A 1 66 ? -6.804 -33.580 5.699 1.00 21.01 62 CYS A N 17
ATOM 28078 C CA . CYS A 1 66 ? -6.207 -34.886 5.624 1.00 22.12 62 CYS A CA 17
ATOM 28079 C C . CYS A 1 66 ? -7.306 -35.908 5.773 1.00 25.13 62 CYS A C 17
ATOM 28080 O O . CYS A 1 66 ? -7.421 -36.859 4.991 1.00 34.41 62 CYS A O 17
ATOM 28087 N N . GLY A 1 67 ? -8.139 -35.682 6.751 1.00 70.42 63 GLY A N 17
ATOM 28088 C CA . GLY A 1 67 ? -9.264 -36.512 6.960 1.00 44.15 63 GLY A CA 17
ATOM 28089 C C . GLY A 1 67 ? -9.322 -36.987 8.364 1.00 1.24 63 GLY A C 17
ATOM 28090 O O . GLY A 1 67 ? -10.385 -36.990 8.987 1.00 24.22 63 GLY A O 17
ATOM 28094 N N . ASP A 1 68 ? -8.188 -37.351 8.900 1.00 2.45 64 ASP A N 17
ATOM 28095 C CA . ASP A 1 68 ? -8.167 -37.913 10.220 1.00 42.41 64 ASP A CA 17
ATOM 28096 C C . ASP A 1 68 ? -7.716 -36.890 11.222 1.00 23.13 64 ASP A C 17
ATOM 28097 O O . ASP A 1 68 ? -6.765 -36.153 10.970 1.00 23.01 64 ASP A O 17
ATOM 28106 N N . LYS A 1 69 ? -8.397 -36.858 12.353 1.00 15.41 65 LYS A N 17
ATOM 28107 C CA . LYS A 1 69 ? -8.136 -35.908 13.441 1.00 44.02 65 LYS A CA 17
ATOM 28108 C C . LYS A 1 69 ? -6.729 -36.083 13.926 1.00 65.23 65 LYS A C 17
ATOM 28109 O O . LYS A 1 69 ? -6.045 -35.138 14.288 1.00 71.13 65 LYS A O 17
ATOM 28128 N N . THR A 1 70 ? -6.326 -37.301 13.944 1.00 22.31 66 THR A N 17
ATOM 28129 C CA . THR A 1 70 ? -5.036 -37.649 14.394 1.00 13.21 66 THR A CA 17
ATOM 28130 C C . THR A 1 70 ? -4.141 -38.132 13.231 1.00 61.43 66 THR A C 17
ATOM 28131 O O . THR A 1 70 ? -3.258 -38.962 13.462 1.00 42.45 66 THR A O 17
ATOM 28142 N N . CYS A 1 71 ? -4.380 -37.604 11.979 1.00 53.43 67 CYS A N 17
ATOM 28143 C CA . CYS A 1 71 ? -3.525 -37.880 10.824 1.00 4.01 67 CYS A CA 17
ATOM 28144 C C . CYS A 1 71 ? -2.069 -37.700 11.213 1.00 40.31 67 CYS A C 17
ATOM 28145 O O . CYS A 1 71 ? -1.580 -36.574 11.361 1.00 4.45 67 CYS A O 17
ATOM 28152 N N . LYS A 1 72 ? -1.420 -38.813 11.418 1.00 71.03 68 LYS A N 17
ATOM 28153 C CA . LYS A 1 72 ? -0.111 -38.858 11.978 1.00 63.54 68 LYS A CA 17
ATOM 28154 C C . LYS A 1 72 ? 0.933 -38.245 11.061 1.00 24.21 68 LYS A C 17
ATOM 28155 O O . LYS A 1 72 ? 0.933 -38.474 9.850 1.00 35.24 68 LYS A O 17
ATOM 28174 N N . VAL A 1 73 ? 1.813 -37.485 11.688 1.00 51.03 69 VAL A N 17
ATOM 28175 C CA . VAL A 1 73 ? 2.896 -36.743 11.074 1.00 44.20 69 VAL A CA 17
ATOM 28176 C C . VAL A 1 73 ? 2.368 -35.498 10.358 1.00 13.51 69 VAL A C 17
ATOM 28177 O O . VAL A 1 73 ? 2.297 -35.415 9.119 1.00 74.43 69 VAL A O 17
ATOM 28190 N N . VAL A 1 74 ? 1.909 -34.567 11.155 1.00 72.22 70 VAL A N 17
ATOM 28191 C CA . VAL A 1 74 ? 1.467 -33.300 10.657 1.00 75.54 70 VAL A CA 17
ATOM 28192 C C . VAL A 1 74 ? 2.592 -32.280 10.808 1.00 43.21 70 VAL A C 17
ATOM 28193 O O . VAL A 1 74 ? 3.021 -31.941 11.931 1.00 62.21 70 VAL A O 17
ATOM 28206 N N . SER A 1 75 ? 3.095 -31.839 9.697 1.00 11.10 71 SER A N 17
ATOM 28207 C CA . SER A 1 75 ? 4.191 -30.926 9.675 1.00 11.24 71 SER A CA 17
ATOM 28208 C C . SER A 1 75 ? 3.683 -29.497 9.769 1.00 14.21 71 SER A C 17
ATOM 28209 O O . SER A 1 75 ? 2.837 -29.077 8.979 1.00 1.24 71 SER A O 17
ATOM 28217 N N . ARG A 1 76 ? 4.177 -28.776 10.737 1.00 12.32 72 ARG A N 17
ATOM 28218 C CA . ARG A 1 76 ? 3.788 -27.407 10.946 1.00 43.21 72 ARG A CA 17
ATOM 28219 C C . ARG A 1 76 ? 4.876 -26.535 10.378 1.00 72.52 72 ARG A C 17
ATOM 28220 O O . ARG A 1 76 ? 6.062 -26.807 10.594 1.00 4.53 72 ARG A O 17
ATOM 28241 N N . PHE A 1 77 ? 4.507 -25.517 9.662 1.00 42.31 73 PHE A N 17
ATOM 28242 C CA . PHE A 1 77 ? 5.477 -24.633 9.072 1.00 44.43 73 PHE A CA 17
ATOM 28243 C C . PHE A 1 77 ? 4.883 -23.263 8.832 1.00 63.13 73 PHE A C 17
ATOM 28244 O O . PHE A 1 77 ? 3.680 -23.115 8.646 1.00 15.22 73 PHE A O 17
ATOM 28261 N N . THR A 1 78 ? 5.720 -22.286 8.859 1.00 44.22 74 THR A N 17
ATOM 28262 C CA . THR A 1 78 ? 5.331 -20.918 8.625 1.00 33.11 74 THR A CA 17
ATOM 28263 C C . THR A 1 78 ? 6.041 -20.426 7.368 1.00 42.42 74 THR A C 17
ATOM 28264 O O . THR A 1 78 ? 6.153 -19.236 7.103 1.00 13.30 74 THR A O 17
ATOM 28275 N N . ARG A 1 79 ? 6.553 -21.383 6.637 1.00 50.33 75 ARG A N 17
ATOM 28276 C CA . ARG A 1 79 ? 7.216 -21.168 5.373 1.00 70.24 75 ARG A CA 17
ATOM 28277 C C . ARG A 1 79 ? 6.311 -21.705 4.289 1.00 51.24 75 ARG A C 17
ATOM 28278 O O . ARG A 1 79 ? 5.094 -21.854 4.488 1.00 50.41 75 ARG A O 17
ATOM 28299 N N . CYS A 1 80 ? 6.876 -21.964 3.160 1.00 31.24 76 CYS A N 17
ATOM 28300 C CA . CYS A 1 80 ? 6.194 -22.649 2.135 1.00 2.45 76 CYS A CA 17
ATOM 28301 C C . CYS A 1 80 ? 6.738 -24.049 2.087 1.00 53.41 76 CYS A C 17
ATOM 28302 O O . CYS A 1 80 ? 7.952 -24.263 2.282 1.00 44.22 76 CYS A O 17
ATOM 28309 N N . GLY A 1 81 ? 5.865 -24.988 1.910 1.00 11.15 77 GLY A N 17
ATOM 28310 C CA . GLY A 1 81 ? 6.259 -26.353 1.832 1.00 43.13 77 GLY A CA 17
ATOM 28311 C C . GLY A 1 81 ? 5.799 -26.963 0.541 1.00 2.14 77 GLY A C 17
ATOM 28312 O O . GLY A 1 81 ? 4.648 -26.773 0.141 1.00 15.34 77 GLY A O 17
ATOM 28316 N N . ALA A 1 82 ? 6.677 -27.675 -0.109 1.00 55.22 78 ALA A N 17
ATOM 28317 C CA . ALA A 1 82 ? 6.387 -28.297 -1.376 1.00 3.05 78 ALA A CA 17
ATOM 28318 C C . ALA A 1 82 ? 6.697 -29.776 -1.287 1.00 60.05 78 ALA A C 17
ATOM 28319 O O . ALA A 1 82 ? 7.781 -30.158 -0.888 1.00 14.01 78 ALA A O 17
ATOM 28326 N N . VAL A 1 83 ? 5.755 -30.594 -1.644 1.00 41.13 79 VAL A N 17
ATOM 28327 C CA . VAL A 1 83 ? 5.903 -32.014 -1.548 1.00 31.31 79 VAL A CA 17
ATOM 28328 C C . VAL A 1 83 ? 6.036 -32.631 -2.932 1.00 2.42 79 VAL A C 17
ATOM 28329 O O . VAL A 1 83 ? 5.158 -32.438 -3.826 1.00 14.04 79 VAL A O 17
ATOM 28342 N N . ALA A 1 84 ? 7.111 -33.355 -3.097 1.00 64.23 80 ALA A N 17
ATOM 28343 C CA . ALA A 1 84 ? 7.423 -34.055 -4.304 1.00 43.12 80 ALA A CA 17
ATOM 28344 C C . ALA A 1 84 ? 7.278 -35.543 -4.070 1.00 42.52 80 ALA A C 17
ATOM 28345 O O . ALA A 1 84 ? 7.623 -36.050 -2.990 1.00 15.23 80 ALA A O 17
ATOM 28352 N N . TYR A 1 85 ? 6.739 -36.222 -5.059 1.00 34.42 81 TYR A N 17
ATOM 28353 C CA . TYR A 1 85 ? 6.426 -37.639 -4.961 1.00 65.32 81 TYR A CA 17
ATOM 28354 C C . TYR A 1 85 ? 7.299 -38.449 -5.899 1.00 54.34 81 TYR A C 17
ATOM 28355 O O . TYR A 1 85 ? 7.433 -38.097 -7.084 1.00 43.51 81 TYR A O 17
ATOM 28373 N N . ASN A 1 86 ? 7.894 -39.497 -5.390 1.00 12.14 82 ASN A N 17
ATOM 28374 C CA . ASN A 1 86 ? 8.558 -40.482 -6.232 1.00 1.44 82 ASN A CA 17
ATOM 28375 C C . ASN A 1 86 ? 8.337 -41.843 -5.629 1.00 32.34 82 ASN A C 17
ATOM 28376 O O . ASN A 1 86 ? 8.477 -42.010 -4.423 1.00 35.13 82 ASN A O 17
ATOM 28387 N N . GLY A 1 87 ? 7.875 -42.781 -6.432 1.00 35.12 83 GLY A N 17
ATOM 28388 C CA . GLY A 1 87 ? 7.635 -44.143 -5.957 1.00 12.22 83 GLY A CA 17
ATOM 28389 C C . GLY A 1 87 ? 6.632 -44.203 -4.801 1.00 43.31 83 GLY A C 17
ATOM 28390 O O . GLY A 1 87 ? 6.751 -45.055 -3.913 1.00 64.32 83 GLY A O 17
ATOM 28394 N N . SER A 1 88 ? 5.690 -43.261 -4.800 1.00 50.50 84 SER A N 17
ATOM 28395 C CA . SER A 1 88 ? 4.637 -43.133 -3.796 1.00 25.32 84 SER A CA 17
ATOM 28396 C C . SER A 1 88 ? 5.229 -42.653 -2.432 1.00 10.51 84 SER A C 17
ATOM 28397 O O . SER A 1 88 ? 4.558 -42.668 -1.399 1.00 23.41 84 SER A O 17
ATOM 28405 N N . LYS A 1 89 ? 6.479 -42.208 -2.454 1.00 63.14 85 LYS A N 17
ATOM 28406 C CA . LYS A 1 89 ? 7.129 -41.657 -1.278 1.00 11.42 85 LYS A CA 17
ATOM 28407 C C . LYS A 1 89 ? 7.065 -40.150 -1.354 1.00 0.12 85 LYS A C 17
ATOM 28408 O O . LYS A 1 89 ? 6.983 -39.583 -2.455 1.00 13.11 85 LYS A O 17
ATOM 28427 N N . TYR A 1 90 ? 7.103 -39.501 -0.217 1.00 53.31 86 TYR A N 17
ATOM 28428 C CA . TYR A 1 90 ? 6.870 -38.078 -0.162 1.00 1.23 86 TYR A CA 17
ATOM 28429 C C . TYR A 1 90 ? 8.034 -37.335 0.486 1.00 0.13 86 TYR A C 17
ATOM 28430 O O . TYR A 1 90 ? 8.451 -37.674 1.599 1.00 73.54 86 TYR A O 17
ATOM 28448 N N . GLN A 1 91 ? 8.555 -36.350 -0.211 1.00 71.23 87 GLN A N 17
ATOM 28449 C CA . GLN A 1 91 ? 9.565 -35.451 0.330 1.00 41.31 87 GLN A CA 17
ATOM 28450 C C . GLN A 1 91 ? 8.958 -34.075 0.476 1.00 12.21 87 GLN A C 17
ATOM 28451 O O . GLN A 1 91 ? 8.350 -33.560 -0.467 1.00 43.34 87 GLN A O 17
ATOM 28465 N N . GLY A 1 92 ? 9.102 -33.504 1.647 1.00 71.45 88 GLY A N 17
ATOM 28466 C CA . GLY A 1 92 ? 8.596 -32.190 1.896 1.00 23.41 88 GLY A CA 17
ATOM 28467 C C . GLY A 1 92 ? 9.712 -31.178 1.936 1.00 73.51 88 GLY A C 17
ATOM 28468 O O . GLY A 1 92 ? 10.546 -31.194 2.858 1.00 22.31 88 GLY A O 17
ATOM 28472 N N . GLY A 1 93 ? 9.747 -30.332 0.943 1.00 3.35 89 GLY A N 17
ATOM 28473 C CA . GLY A 1 93 ? 10.729 -29.294 0.867 1.00 62.20 89 GLY A CA 17
ATOM 28474 C C . GLY A 1 93 ? 10.175 -28.030 1.446 1.00 63.33 89 GLY A C 17
ATOM 28475 O O . GLY A 1 93 ? 8.957 -27.863 1.492 1.00 53.34 89 GLY A O 17
ATOM 28479 N N . THR A 1 94 ? 11.029 -27.136 1.859 1.00 52.54 90 THR A N 17
ATOM 28480 C CA . THR A 1 94 ? 10.595 -25.939 2.551 1.00 23.24 90 THR A CA 17
ATOM 28481 C C . THR A 1 94 ? 11.452 -24.732 2.212 1.00 52.12 90 THR A C 17
ATOM 28482 O O . THR A 1 94 ? 12.676 -24.833 2.112 1.00 24.40 90 THR A O 17
ATOM 28493 N N . GLY A 1 95 ? 10.804 -23.618 2.047 1.00 3.44 91 GLY A N 17
ATOM 28494 C CA . GLY A 1 95 ? 11.459 -22.362 1.779 1.00 34.04 91 GLY A CA 17
ATOM 28495 C C . GLY A 1 95 ? 10.494 -21.260 2.051 1.00 44.23 91 GLY A C 17
ATOM 28496 O O . GLY A 1 95 ? 9.319 -21.528 2.153 1.00 31.43 91 GLY A O 17
ATOM 28500 N N . LEU A 1 96 ? 10.949 -20.040 2.199 1.00 61.22 92 LEU A N 17
ATOM 28501 C CA . LEU A 1 96 ? 10.010 -18.932 2.467 1.00 40.22 92 LEU A CA 17
ATOM 28502 C C . LEU A 1 96 ? 9.226 -18.540 1.242 1.00 12.45 92 LEU A C 17
ATOM 28503 O O . LEU A 1 96 ? 8.100 -18.061 1.331 1.00 62.45 92 LEU A O 17
ATOM 28519 N N . THR A 1 97 ? 9.820 -18.725 0.118 1.00 14.41 93 THR A N 17
ATOM 28520 C CA . THR A 1 97 ? 9.177 -18.437 -1.124 1.00 0.31 93 THR A CA 17
ATOM 28521 C C . THR A 1 97 ? 8.767 -19.752 -1.757 1.00 42.31 93 THR A C 17
ATOM 28522 O O . THR A 1 97 ? 9.324 -20.811 -1.404 1.00 3.41 93 THR A O 17
ATOM 28533 N N . ARG A 1 98 ? 7.823 -19.712 -2.690 1.00 75.31 94 ARG A N 17
ATOM 28534 C CA . ARG A 1 98 ? 7.393 -20.932 -3.358 1.00 31.31 94 ARG A CA 17
ATOM 28535 C C . ARG A 1 98 ? 8.554 -21.472 -4.193 1.00 14.03 94 ARG A C 17
ATOM 28536 O O . ARG A 1 98 ? 8.726 -22.676 -4.330 1.00 5.34 94 ARG A O 17
ATOM 28557 N N . ARG A 1 99 ? 9.390 -20.544 -4.681 1.00 23.05 95 ARG A N 17
ATOM 28558 C CA . ARG A 1 99 ? 10.558 -20.880 -5.466 1.00 51.22 95 ARG A CA 17
ATOM 28559 C C . ARG A 1 99 ? 11.603 -21.593 -4.633 1.00 43.35 95 ARG A C 17
ATOM 28560 O O . ARG A 1 99 ? 12.179 -22.584 -5.066 1.00 41.20 95 ARG A O 17
ATOM 28581 N N . ALA A 1 100 ? 11.841 -21.104 -3.436 1.00 64.25 96 ALA A N 17
ATOM 28582 C CA . ALA A 1 100 ? 12.824 -21.711 -2.573 1.00 13.41 96 ALA A CA 17
ATOM 28583 C C . ALA A 1 100 ? 12.331 -23.028 -2.031 1.00 73.53 96 ALA A C 17
ATOM 28584 O O . ALA A 1 100 ? 13.125 -23.942 -1.796 1.00 1.32 96 ALA A O 17
ATOM 28591 N N . ALA A 1 101 ? 11.027 -23.133 -1.836 1.00 74.24 97 ALA A N 17
ATOM 28592 C CA . ALA A 1 101 ? 10.452 -24.352 -1.337 1.00 3.21 97 ALA A CA 17
ATOM 28593 C C . ALA A 1 101 ? 10.510 -25.445 -2.378 1.00 50.33 97 ALA A C 17
ATOM 28594 O O . ALA A 1 101 ? 10.895 -26.574 -2.073 1.00 1.11 97 ALA A O 17
ATOM 28601 N N . GLU A 1 102 ? 10.151 -25.106 -3.624 1.00 71.22 98 GLU A N 17
ATOM 28602 C CA . GLU A 1 102 ? 10.195 -26.059 -4.697 1.00 0.34 98 GLU A CA 17
ATOM 28603 C C . GLU A 1 102 ? 11.638 -26.439 -4.973 1.00 23.20 98 GLU A C 17
ATOM 28604 O O . GLU A 1 102 ? 11.936 -27.591 -5.288 1.00 22.02 98 GLU A O 17
ATOM 28616 N N . ASP A 1 103 ? 12.536 -25.466 -4.797 1.00 64.22 99 ASP A N 17
ATOM 28617 C CA . ASP A 1 103 ? 13.952 -25.699 -4.951 1.00 14.22 99 ASP A CA 17
ATOM 28618 C C . ASP A 1 103 ? 14.408 -26.718 -3.945 1.00 34.41 99 ASP A C 17
ATOM 28619 O O . ASP A 1 103 ? 14.977 -27.729 -4.294 1.00 5.11 99 ASP A O 17
ATOM 28628 N N . ASP A 1 104 ? 14.090 -26.476 -2.707 1.00 51.21 100 ASP A N 17
ATOM 28629 C CA . ASP A 1 104 ? 14.502 -27.346 -1.601 1.00 63.02 100 ASP A CA 17
ATOM 28630 C C . ASP A 1 104 ? 13.945 -28.768 -1.794 1.00 13.44 100 ASP A C 17
ATOM 28631 O O . ASP A 1 104 ? 14.675 -29.784 -1.651 1.00 42.13 100 ASP A O 17
ATOM 28640 N N . ALA A 1 105 ? 12.685 -28.824 -2.200 1.00 42.42 101 ALA A N 17
ATOM 28641 C CA . ALA A 1 105 ? 11.999 -30.068 -2.452 1.00 61.03 101 ALA A CA 17
ATOM 28642 C C . ALA A 1 105 ? 12.693 -30.870 -3.535 1.00 4.31 101 ALA A C 17
ATOM 28643 O O . ALA A 1 105 ? 12.958 -32.027 -3.349 1.00 5.43 101 ALA A O 17
ATOM 28650 N N . VAL A 1 106 ? 13.045 -30.226 -4.636 1.00 63.31 102 VAL A N 17
ATOM 28651 C CA . VAL A 1 106 ? 13.662 -30.918 -5.762 1.00 23.01 102 VAL A CA 17
ATOM 28652 C C . VAL A 1 106 ? 15.156 -31.194 -5.473 1.00 71.00 102 VAL A C 17
ATOM 28653 O O . VAL A 1 106 ? 15.781 -32.082 -6.056 1.00 4.44 102 VAL A O 17
ATOM 28666 N N . ASN A 1 107 ? 15.718 -30.420 -4.563 1.00 14.33 103 ASN A N 17
ATOM 28667 C CA . ASN A 1 107 ? 17.080 -30.662 -4.082 1.00 13.10 103 ASN A CA 17
ATOM 28668 C C . ASN A 1 107 ? 17.131 -31.947 -3.304 1.00 62.31 103 ASN A C 17
ATOM 28669 O O . ASN A 1 107 ? 18.145 -32.650 -3.295 1.00 62.42 103 ASN A O 17
ATOM 28680 N N . ARG A 1 108 ? 16.063 -32.247 -2.606 1.00 41.23 104 ARG A N 17
ATOM 28681 C CA . ARG A 1 108 ? 16.003 -33.492 -1.868 1.00 20.22 104 ARG A CA 17
ATOM 28682 C C . ARG A 1 108 ? 15.214 -34.580 -2.578 1.00 53.24 104 ARG A C 17
ATOM 28683 O O . ARG A 1 108 ? 15.254 -35.749 -2.173 1.00 12.22 104 ARG A O 17
ATOM 28704 N N . LEU A 1 109 ? 14.491 -34.222 -3.594 1.00 22.44 105 LEU A N 17
ATOM 28705 C CA . LEU A 1 109 ? 13.690 -35.186 -4.308 1.00 65.13 105 LEU A CA 17
ATOM 28706 C C . LEU A 1 109 ? 13.777 -34.969 -5.809 1.00 42.13 105 LEU A C 17
ATOM 28707 O O . LEU A 1 109 ? 13.303 -33.964 -6.333 1.00 34.43 105 LEU A O 17
ATOM 28723 N N . GLU A 1 110 ? 14.383 -35.905 -6.474 1.00 44.23 106 GLU A N 17
ATOM 28724 C CA . GLU A 1 110 ? 14.348 -35.991 -7.890 1.00 71.11 106 GLU A CA 17
ATOM 28725 C C . GLU A 1 110 ? 13.813 -37.356 -8.230 1.00 15.35 106 GLU A C 17
ATOM 28726 O O . GLU A 1 110 ? 13.618 -38.180 -7.342 1.00 54.31 106 GLU A O 17
ATOM 28738 N N . GLY A 1 111 ? 13.515 -37.581 -9.461 1.00 41.02 107 GLY A N 17
ATOM 28739 C CA . GLY A 1 111 ? 12.976 -38.860 -9.878 1.00 74.13 107 GLY A CA 17
ATOM 28740 C C . GLY A 1 111 ? 11.470 -38.820 -9.951 1.00 23.12 107 GLY A C 17
ATOM 28741 O O . GLY A 1 111 ? 10.832 -39.648 -10.626 1.00 42.01 107 GLY A O 17
ATOM 28745 N N . GLY A 1 112 ? 10.904 -37.883 -9.235 1.00 63.44 108 GLY A N 17
ATOM 28746 C CA . GLY A 1 112 ? 9.496 -37.645 -9.270 1.00 70.22 108 GLY A CA 17
ATOM 28747 C C . GLY A 1 112 ? 9.247 -36.199 -9.570 1.00 62.44 108 GLY A C 17
ATOM 28748 O O . GLY A 1 112 ? 9.965 -35.620 -10.377 1.00 32.03 108 GLY A O 17
ATOM 28752 N N . ARG A 1 113 ? 8.275 -35.598 -8.922 1.00 43.32 109 ARG A N 17
ATOM 28753 C CA . ARG A 1 113 ? 7.989 -34.190 -9.131 1.00 3.20 109 ARG A CA 17
ATOM 28754 C C . ARG A 1 113 ? 7.134 -33.653 -8.006 1.00 51.23 109 ARG A C 17
ATOM 28755 O O . ARG A 1 113 ? 6.475 -34.429 -7.292 1.00 45.21 109 ARG A O 17
ATOM 28776 N N . ILE A 1 114 ? 7.172 -32.352 -7.839 1.00 4.10 110 ILE A N 17
ATOM 28777 C CA . ILE A 1 114 ? 6.409 -31.643 -6.835 1.00 72.05 110 ILE A CA 17
ATOM 28778 C C . ILE A 1 114 ? 4.969 -31.586 -7.261 1.00 3.34 110 ILE A C 17
ATOM 28779 O O . ILE A 1 114 ? 4.656 -31.026 -8.313 1.00 73.24 110 ILE A O 17
ATOM 28795 N N . VAL A 1 115 ? 4.097 -32.179 -6.495 1.00 62.43 111 VAL A N 17
ATOM 28796 C CA . VAL A 1 115 ? 2.704 -32.133 -6.859 1.00 51.42 111 VAL A CA 17
ATOM 28797 C C . VAL A 1 115 ? 1.891 -31.444 -5.787 1.00 71.21 111 VAL A C 17
ATOM 28798 O O . VAL A 1 115 ? 0.753 -31.052 -6.022 1.00 40.31 111 VAL A O 17
ATOM 28811 N N . ASN A 1 116 ? 2.459 -31.288 -4.609 1.00 41.43 112 ASN A N 17
ATOM 28812 C CA . ASN A 1 116 ? 1.732 -30.580 -3.569 1.00 65.11 112 ASN A CA 17
ATOM 28813 C C . ASN A 1 116 ? 2.575 -29.433 -3.094 1.00 13.43 112 ASN A C 17
ATOM 28814 O O . ASN A 1 116 ? 3.783 -29.543 -3.099 1.00 32.44 112 ASN A O 17
ATOM 28825 N N . TRP A 1 117 ? 1.962 -28.342 -2.732 1.00 2.31 113 TRP A N 17
ATOM 28826 C CA . TRP A 1 117 ? 2.661 -27.206 -2.182 1.00 22.21 113 TRP A CA 17
ATOM 28827 C C . TRP A 1 117 ? 1.669 -26.291 -1.499 1.00 61.22 113 TRP A C 17
ATOM 28828 O O . TRP A 1 117 ? 0.486 -26.257 -1.872 1.00 51.12 113 TRP A O 17
ATOM 28849 N N . ALA A 1 118 ? 2.128 -25.606 -0.494 1.00 73.14 114 ALA A N 17
ATOM 28850 C CA . ALA A 1 118 ? 1.342 -24.658 0.244 1.00 53.22 114 ALA A CA 17
ATOM 28851 C C . ALA A 1 118 ? 2.283 -23.679 0.906 1.00 14.34 114 ALA A C 17
ATOM 28852 O O . ALA A 1 118 ? 3.233 -24.089 1.582 1.00 14.12 114 ALA A O 17
ATOM 28859 N N . CYS A 1 119 ? 2.048 -22.419 0.707 1.00 31.03 115 CYS A N 17
ATOM 28860 C CA . CYS A 1 119 ? 2.944 -21.396 1.200 1.00 3.13 115 CYS A CA 17
ATOM 28861 C C . CYS A 1 119 ? 2.283 -20.536 2.241 1.00 55.44 115 CYS A C 17
ATOM 28862 O O . CYS A 1 119 ? 1.117 -20.200 2.110 1.00 52.13 115 CYS A O 17
ATOM 28869 N N . ASN A 1 120 ? 3.008 -20.202 3.275 1.00 34.04 116 ASN A N 17
ATOM 28870 C CA . ASN A 1 120 ? 2.512 -19.266 4.263 1.00 2.21 116 ASN A CA 17
ATOM 28871 C C . ASN A 1 120 ? 3.250 -17.970 4.140 1.00 1.15 116 ASN A C 17
ATOM 28872 O O . ASN A 1 120 ? 2.697 -17.025 3.559 1.00 35.24 116 ASN A O 17
ATOM 28884 N N . PRO A 1 5 ? 19.044 -12.908 -20.090 1.00 10.00 1 PRO A N 18
ATOM 28885 C CA . PRO A 1 5 ? 17.633 -12.905 -20.327 1.00 44.04 1 PRO A CA 18
ATOM 28886 C C . PRO A 1 5 ? 17.415 -12.642 -21.784 1.00 11.31 1 PRO A C 18
ATOM 28887 O O . PRO A 1 5 ? 18.321 -12.147 -22.457 1.00 11.14 1 PRO A O 18
ATOM 28898 N N . THR A 1 6 ? 16.269 -12.985 -22.286 1.00 24.12 2 THR A N 18
ATOM 28899 C CA . THR A 1 6 ? 16.014 -12.834 -23.674 1.00 1.02 2 THR A CA 18
ATOM 28900 C C . THR A 1 6 ? 14.836 -11.906 -23.897 1.00 50.44 2 THR A C 18
ATOM 28901 O O . THR A 1 6 ? 13.696 -12.252 -23.584 1.00 21.24 2 THR A O 18
ATOM 28912 N N . VAL A 1 7 ? 15.113 -10.723 -24.360 1.00 64.52 3 VAL A N 18
ATOM 28913 C CA . VAL A 1 7 ? 14.073 -9.826 -24.765 1.00 53.54 3 VAL A CA 18
ATOM 28914 C C . VAL A 1 7 ? 14.115 -9.708 -26.268 1.00 23.33 3 VAL A C 18
ATOM 28915 O O . VAL A 1 7 ? 15.184 -9.552 -26.862 1.00 45.40 3 VAL A O 18
ATOM 28928 N N . ASP A 1 8 ? 12.990 -9.856 -26.882 1.00 62.51 4 ASP A N 18
ATOM 28929 C CA . ASP A 1 8 ? 12.930 -9.807 -28.322 1.00 61.21 4 ASP A CA 18
ATOM 28930 C C . ASP A 1 8 ? 12.691 -8.401 -28.798 1.00 14.34 4 ASP A C 18
ATOM 28931 O O . ASP A 1 8 ? 11.816 -7.696 -28.277 1.00 34.21 4 ASP A O 18
ATOM 28940 N N . ALA A 1 9 ? 13.461 -7.993 -29.758 1.00 2.34 5 ALA A N 18
ATOM 28941 C CA . ALA A 1 9 ? 13.359 -6.692 -30.325 1.00 74.24 5 ALA A CA 18
ATOM 28942 C C . ALA A 1 9 ? 12.778 -6.793 -31.720 1.00 23.32 5 ALA A C 18
ATOM 28943 O O . ALA A 1 9 ? 13.354 -7.428 -32.618 1.00 1.53 5 ALA A O 18
ATOM 28950 N N . HIS A 1 10 ? 11.626 -6.234 -31.883 1.00 2.44 6 HIS A N 18
ATOM 28951 C CA . HIS A 1 10 ? 10.940 -6.203 -33.135 1.00 63.11 6 HIS A CA 18
ATOM 28952 C C . HIS A 1 10 ? 10.751 -4.726 -33.482 1.00 73.14 6 HIS A C 18
ATOM 28953 O O . HIS A 1 10 ? 11.303 -3.853 -32.795 1.00 62.20 6 HIS A O 18
ATOM 28967 N N . LEU A 1 11 ? 10.007 -4.434 -34.488 1.00 22.24 7 LEU A N 18
ATOM 28968 C CA . LEU A 1 11 ? 9.759 -3.076 -34.867 1.00 50.13 7 LEU A CA 18
ATOM 28969 C C . LEU A 1 11 ? 8.589 -2.533 -34.062 1.00 61.33 7 LEU A C 18
ATOM 28970 O O . LEU A 1 11 ? 7.961 -3.287 -33.301 1.00 72.42 7 LEU A O 18
ATOM 28986 N N . ALA A 1 12 ? 8.324 -1.244 -34.216 1.00 4.10 8 ALA A N 18
ATOM 28987 C CA . ALA A 1 12 ? 7.257 -0.529 -33.515 1.00 24.33 8 ALA A CA 18
ATOM 28988 C C . ALA A 1 12 ? 7.524 -0.434 -32.017 1.00 23.12 8 ALA A C 18
ATOM 28989 O O . ALA A 1 12 ? 8.617 -0.786 -31.543 1.00 34.11 8 ALA A O 18
ATOM 28996 N N . ASN A 1 13 ? 6.552 0.087 -31.286 1.00 61.31 9 ASN A N 18
ATOM 28997 C CA . ASN A 1 13 ? 6.653 0.246 -29.839 1.00 61.23 9 ASN A CA 18
ATOM 28998 C C . ASN A 1 13 ? 6.878 -1.092 -29.164 1.00 44.31 9 ASN A C 18
ATOM 28999 O O . ASN A 1 13 ? 6.117 -2.048 -29.370 1.00 14.44 9 ASN A O 18
ATOM 29010 N N . GLY A 1 14 ? 7.905 -1.149 -28.369 1.00 14.13 10 GLY A N 18
ATOM 29011 C CA . GLY A 1 14 ? 8.264 -2.371 -27.700 1.00 40.42 10 GLY A CA 18
ATOM 29012 C C . GLY A 1 14 ? 8.961 -2.127 -26.390 1.00 55.13 10 GLY A C 18
ATOM 29013 O O . GLY A 1 14 ? 8.749 -2.865 -25.433 1.00 34.25 10 GLY A O 18
ATOM 29017 N N . SER A 1 15 ? 9.786 -1.095 -26.343 1.00 43.11 11 SER A N 18
ATOM 29018 C CA . SER A 1 15 ? 10.510 -0.749 -25.151 1.00 40.21 11 SER A CA 18
ATOM 29019 C C . SER A 1 15 ? 9.533 -0.248 -24.104 1.00 42.40 11 SER A C 18
ATOM 29020 O O . SER A 1 15 ? 8.993 0.862 -24.206 1.00 15.32 11 SER A O 18
ATOM 29028 N N . MET A 1 16 ? 9.253 -1.085 -23.155 1.00 21.10 12 MET A N 18
ATOM 29029 C CA . MET A 1 16 ? 8.294 -0.774 -22.139 1.00 1.42 12 MET A CA 18
ATOM 29030 C C . MET A 1 16 ? 8.909 0.059 -21.065 1.00 14.20 12 MET A C 18
ATOM 29031 O O . MET A 1 16 ? 10.087 -0.114 -20.695 1.00 24.31 12 MET A O 18
ATOM 29045 N N . SER A 1 17 ? 8.144 0.959 -20.573 1.00 2.25 13 SER A N 18
ATOM 29046 C CA . SER A 1 17 ? 8.558 1.751 -19.485 1.00 12.13 13 SER A CA 18
ATOM 29047 C C . SER A 1 17 ? 8.105 1.061 -18.227 1.00 62.52 13 SER A C 18
ATOM 29048 O O . SER A 1 17 ? 6.903 0.949 -17.962 1.00 32.21 13 SER A O 18
ATOM 29056 N N . GLU A 1 18 ? 9.047 0.549 -17.472 1.00 54.45 14 GLU A N 18
ATOM 29057 C CA . GLU A 1 18 ? 8.733 -0.198 -16.281 1.00 23.34 14 GLU A CA 18
ATOM 29058 C C . GLU A 1 18 ? 8.542 0.717 -15.100 1.00 35.22 14 GLU A C 18
ATOM 29059 O O . GLU A 1 18 ? 9.172 0.588 -14.048 1.00 43.41 14 GLU A O 18
ATOM 29071 N N . VAL A 1 19 ? 7.681 1.660 -15.318 1.00 52.12 15 VAL A N 18
ATOM 29072 C CA . VAL A 1 19 ? 7.250 2.584 -14.323 1.00 54.33 15 VAL A CA 18
ATOM 29073 C C . VAL A 1 19 ? 6.202 1.895 -13.468 1.00 35.22 15 VAL A C 18
ATOM 29074 O O . VAL A 1 19 ? 5.768 0.767 -13.809 1.00 72.14 15 VAL A O 18
ATOM 29087 N N . MET A 1 20 ? 5.785 2.563 -12.405 1.00 23.24 16 MET A N 18
ATOM 29088 C CA . MET A 1 20 ? 4.851 2.019 -11.424 1.00 71.33 16 MET A CA 18
ATOM 29089 C C . MET A 1 20 ? 5.504 0.880 -10.684 1.00 32.42 16 MET A C 18
ATOM 29090 O O . MET A 1 20 ? 5.496 -0.275 -11.127 1.00 20.45 16 MET A O 18
ATOM 29104 N N . MET A 1 21 ? 6.112 1.214 -9.589 1.00 71.35 17 MET A N 18
ATOM 29105 C CA . MET A 1 21 ? 6.827 0.257 -8.785 1.00 21.31 17 MET A CA 18
ATOM 29106 C C . MET A 1 21 ? 5.862 -0.348 -7.803 1.00 23.34 17 MET A C 18
ATOM 29107 O O . MET A 1 21 ? 4.717 0.109 -7.702 1.00 32.34 17 MET A O 18
ATOM 29121 N N . SER A 1 22 ? 6.283 -1.369 -7.100 1.00 1.33 18 SER A N 18
ATOM 29122 C CA . SER A 1 22 ? 5.443 -1.943 -6.084 1.00 51.11 18 SER A CA 18
ATOM 29123 C C . SER A 1 22 ? 5.337 -0.924 -4.952 1.00 43.30 18 SER A C 18
ATOM 29124 O O . SER A 1 22 ? 6.371 -0.390 -4.479 1.00 11.42 18 SER A O 18
ATOM 29132 N N . GLU A 1 23 ? 4.127 -0.586 -4.570 1.00 11.23 19 GLU A N 18
ATOM 29133 C CA . GLU A 1 23 ? 3.923 0.367 -3.528 1.00 43.22 19 GLU A CA 18
ATOM 29134 C C . GLU A 1 23 ? 4.077 -0.263 -2.179 1.00 31.52 19 GLU A C 18
ATOM 29135 O O . GLU A 1 23 ? 3.175 -0.917 -1.653 1.00 24.23 19 GLU A O 18
ATOM 29147 N N . ILE A 1 24 ? 5.266 -0.162 -1.703 1.00 34.44 20 ILE A N 18
ATOM 29148 C CA . ILE A 1 24 ? 5.648 -0.587 -0.399 1.00 74.15 20 ILE A CA 18
ATOM 29149 C C . ILE A 1 24 ? 6.633 0.448 0.128 1.00 62.54 20 ILE A C 18
ATOM 29150 O O . ILE A 1 24 ? 7.581 0.829 -0.581 1.00 52.11 20 ILE A O 18
ATOM 29166 N N . ALA A 1 25 ? 6.365 0.954 1.301 1.00 62.31 21 ALA A N 18
ATOM 29167 C CA . ALA A 1 25 ? 7.174 1.996 1.901 1.00 30.34 21 ALA A CA 18
ATOM 29168 C C . ALA A 1 25 ? 8.597 1.536 2.149 1.00 35.32 21 ALA A C 18
ATOM 29169 O O . ALA A 1 25 ? 8.843 0.355 2.427 1.00 2.15 21 ALA A O 18
ATOM 29176 N N . GLY A 1 26 ? 9.532 2.469 2.030 1.00 2.21 22 GLY A N 18
ATOM 29177 C CA . GLY A 1 26 ? 10.936 2.188 2.268 1.00 62.11 22 GLY A CA 18
ATOM 29178 C C . GLY A 1 26 ? 11.204 1.912 3.722 1.00 42.21 22 GLY A C 18
ATOM 29179 O O . GLY A 1 26 ? 12.205 1.287 4.078 1.00 50.13 22 GLY A O 18
ATOM 29183 N N . LEU A 1 27 ? 10.316 2.387 4.560 1.00 11.13 23 LEU A N 18
ATOM 29184 C CA . LEU A 1 27 ? 10.390 2.128 5.967 1.00 30.02 23 LEU A CA 18
ATOM 29185 C C . LEU A 1 27 ? 9.844 0.734 6.194 1.00 3.55 23 LEU A C 18
ATOM 29186 O O . LEU A 1 27 ? 8.720 0.445 5.787 1.00 41.14 23 LEU A O 18
ATOM 29202 N N . PRO A 1 28 ? 10.631 -0.131 6.850 1.00 41.10 24 PRO A N 18
ATOM 29203 C CA . PRO A 1 28 ? 10.346 -1.571 6.952 1.00 60.41 24 PRO A CA 18
ATOM 29204 C C . PRO A 1 28 ? 8.939 -1.914 7.429 1.00 60.31 24 PRO A C 18
ATOM 29205 O O . PRO A 1 28 ? 8.506 -1.512 8.517 1.00 51.30 24 PRO A O 18
ATOM 29216 N N . ILE A 1 29 ? 8.257 -2.683 6.614 1.00 30.25 25 ILE A N 18
ATOM 29217 C CA . ILE A 1 29 ? 6.950 -3.174 6.884 1.00 30.41 25 ILE A CA 18
ATOM 29218 C C . ILE A 1 29 ? 7.053 -4.678 7.047 1.00 10.35 25 ILE A C 18
ATOM 29219 O O . ILE A 1 29 ? 7.574 -5.359 6.154 1.00 70.43 25 ILE A O 18
ATOM 29235 N N . PRO A 1 30 ? 6.672 -5.212 8.194 1.00 10.22 26 PRO A N 18
ATOM 29236 C CA . PRO A 1 30 ? 6.653 -6.651 8.408 1.00 44.53 26 PRO A CA 18
ATOM 29237 C C . PRO A 1 30 ? 5.572 -7.313 7.541 1.00 74.21 26 PRO A C 18
ATOM 29238 O O . PRO A 1 30 ? 4.418 -6.874 7.542 1.00 43.42 26 PRO A O 18
ATOM 29249 N N . PRO A 1 31 ? 5.927 -8.339 6.755 1.00 71.15 27 PRO A N 18
ATOM 29250 C CA . PRO A 1 31 ? 4.957 -9.042 5.924 1.00 52.13 27 PRO A CA 18
ATOM 29251 C C . PRO A 1 31 ? 4.006 -9.864 6.786 1.00 2.10 27 PRO A C 18
ATOM 29252 O O . PRO A 1 31 ? 4.269 -10.103 7.980 1.00 65.24 27 PRO A O 18
ATOM 29263 N N . ILE A 1 32 ? 2.910 -10.276 6.221 1.00 34.13 28 ILE A N 18
ATOM 29264 C CA . ILE A 1 32 ? 1.978 -11.081 6.945 1.00 55.45 28 ILE A CA 18
ATOM 29265 C C . ILE A 1 32 ? 2.359 -12.562 6.837 1.00 31.31 28 ILE A C 18
ATOM 29266 O O . ILE A 1 32 ? 2.109 -13.219 5.809 1.00 32.44 28 ILE A O 18
ATOM 29282 N N . ILE A 1 33 ? 3.043 -13.046 7.845 1.00 52.32 29 ILE A N 18
ATOM 29283 C CA . ILE A 1 33 ? 3.404 -14.429 7.932 1.00 11.10 29 ILE A CA 18
ATOM 29284 C C . ILE A 1 33 ? 2.216 -15.204 8.446 1.00 24.13 29 ILE A C 18
ATOM 29285 O O . ILE A 1 33 ? 1.694 -14.918 9.532 1.00 41.34 29 ILE A O 18
ATOM 29301 N N . HIS A 1 34 ? 1.756 -16.121 7.668 1.00 44.13 30 HIS A N 18
ATOM 29302 C CA . HIS A 1 34 ? 0.676 -16.956 8.077 1.00 45.31 30 HIS A CA 18
ATOM 29303 C C . HIS A 1 34 ? 1.198 -18.282 8.507 1.00 74.22 30 HIS A C 18
ATOM 29304 O O . HIS A 1 34 ? 2.367 -18.596 8.293 1.00 42.25 30 HIS A O 18
ATOM 29318 N N . TYR A 1 35 ? 0.363 -19.051 9.115 1.00 71.03 31 TYR A N 18
ATOM 29319 C CA . TYR A 1 35 ? 0.760 -20.321 9.604 1.00 43.42 31 TYR A CA 18
ATOM 29320 C C . TYR A 1 35 ? -0.061 -21.359 8.881 1.00 51.32 31 TYR A C 18
ATOM 29321 O O . TYR A 1 35 ? -1.277 -21.173 8.685 1.00 2.14 31 TYR A O 18
ATOM 29339 N N . GLY A 1 36 ? 0.575 -22.410 8.461 1.00 2.13 32 GLY A N 18
ATOM 29340 C CA . GLY A 1 36 ? -0.102 -23.441 7.756 1.00 33.41 32 GLY A CA 18
ATOM 29341 C C . GLY A 1 36 ? 0.507 -24.771 8.037 1.00 51.23 32 GLY A C 18
ATOM 29342 O O . GLY A 1 36 ? 1.451 -24.878 8.845 1.00 25.05 32 GLY A O 18
ATOM 29346 N N . ALA A 1 37 ? 0.024 -25.771 7.368 1.00 61.42 33 ALA A N 18
ATOM 29347 C CA . ALA A 1 37 ? 0.483 -27.107 7.553 1.00 62.14 33 ALA A CA 18
ATOM 29348 C C . ALA A 1 37 ? -0.018 -27.983 6.432 1.00 2.32 33 ALA A C 18
ATOM 29349 O O . ALA A 1 37 ? -1.062 -27.722 5.840 1.00 63.32 33 ALA A O 18
ATOM 29356 N N . ILE A 1 38 ? 0.743 -28.975 6.120 1.00 41.24 34 ILE A N 18
ATOM 29357 C CA . ILE A 1 38 ? 0.358 -29.974 5.161 1.00 44.43 34 ILE A CA 18
ATOM 29358 C C . ILE A 1 38 ? 0.453 -31.322 5.819 1.00 44.34 34 ILE A C 18
ATOM 29359 O O . ILE A 1 38 ? 1.528 -31.740 6.272 1.00 32.44 34 ILE A O 18
ATOM 29375 N N . ALA A 1 39 ? -0.664 -31.970 5.909 1.00 1.00 35 ALA A N 18
ATOM 29376 C CA . ALA A 1 39 ? -0.758 -33.254 6.542 1.00 4.12 35 ALA A CA 18
ATOM 29377 C C . ALA A 1 39 ? -0.728 -34.306 5.480 1.00 1.15 35 ALA A C 18
ATOM 29378 O O . ALA A 1 39 ? -1.289 -34.111 4.409 1.00 30.54 35 ALA A O 18
ATOM 29385 N N . TYR A 1 40 ? -0.047 -35.371 5.723 1.00 41.22 36 TYR A N 18
ATOM 29386 C CA . TYR A 1 40 ? -0.047 -36.444 4.793 1.00 42.34 36 TYR A CA 18
ATOM 29387 C C . TYR A 1 40 ? 0.244 -37.703 5.558 1.00 71.34 36 TYR A C 18
ATOM 29388 O O . TYR A 1 40 ? 1.386 -37.974 5.925 1.00 14.33 36 TYR A O 18
ATOM 29406 N N . ALA A 1 41 ? -0.780 -38.456 5.797 1.00 31.33 37 ALA A N 18
ATOM 29407 C CA . ALA A 1 41 ? -0.680 -39.656 6.585 1.00 53.42 37 ALA A CA 18
ATOM 29408 C C . ALA A 1 41 ? -0.385 -40.841 5.694 1.00 33.33 37 ALA A C 18
ATOM 29409 O O . ALA A 1 41 ? -0.744 -40.823 4.502 1.00 72.23 37 ALA A O 18
ATOM 29416 N N . PRO A 1 42 ? 0.255 -41.909 6.240 1.00 42.14 38 PRO A N 18
ATOM 29417 C CA . PRO A 1 42 ? 0.550 -43.159 5.494 1.00 72.53 38 PRO A CA 18
ATOM 29418 C C . PRO A 1 42 ? -0.731 -43.886 5.039 1.00 23.10 38 PRO A C 18
ATOM 29419 O O . PRO A 1 42 ? -0.686 -44.892 4.330 1.00 14.45 38 PRO A O 18
ATOM 29430 N N . SER A 1 43 ? -1.861 -43.368 5.473 1.00 45.21 39 SER A N 18
ATOM 29431 C CA . SER A 1 43 ? -3.166 -43.834 5.092 1.00 42.04 39 SER A CA 18
ATOM 29432 C C . SER A 1 43 ? -3.485 -43.374 3.661 1.00 64.10 39 SER A C 18
ATOM 29433 O O . SER A 1 43 ? -4.442 -43.840 3.037 1.00 62.20 39 SER A O 18
ATOM 29441 N N . GLY A 1 44 ? -2.688 -42.442 3.156 1.00 34.31 40 GLY A N 18
ATOM 29442 C CA . GLY A 1 44 ? -2.913 -41.920 1.840 1.00 34.34 40 GLY A CA 18
ATOM 29443 C C . GLY A 1 44 ? -3.863 -40.775 1.892 1.00 42.22 40 GLY A C 18
ATOM 29444 O O . GLY A 1 44 ? -4.574 -40.490 0.941 1.00 14.03 40 GLY A O 18
ATOM 29448 N N . ALA A 1 45 ? -3.893 -40.146 3.026 1.00 31.52 41 ALA A N 18
ATOM 29449 C CA . ALA A 1 45 ? -4.736 -39.016 3.266 1.00 74.15 41 ALA A CA 18
ATOM 29450 C C . ALA A 1 45 ? -3.891 -37.752 3.232 1.00 41.45 41 ALA A C 18
ATOM 29451 O O . ALA A 1 45 ? -2.841 -37.694 3.879 1.00 11.01 41 ALA A O 18
ATOM 29458 N N . SER A 1 46 ? -4.312 -36.781 2.457 1.00 32.43 42 SER A N 18
ATOM 29459 C CA . SER A 1 46 ? -3.611 -35.532 2.347 1.00 43.43 42 SER A CA 18
ATOM 29460 C C . SER A 1 46 ? -4.423 -34.381 2.946 1.00 24.21 42 SER A C 18
ATOM 29461 O O . SER A 1 46 ? -5.649 -34.353 2.855 1.00 2.13 42 SER A O 18
ATOM 29469 N N . GLY A 1 47 ? -3.735 -33.474 3.578 1.00 23.12 43 GLY A N 18
ATOM 29470 C CA . GLY A 1 47 ? -4.323 -32.304 4.132 1.00 25.31 43 GLY A CA 18
ATOM 29471 C C . GLY A 1 47 ? -3.504 -31.112 3.745 1.00 23.43 43 GLY A C 18
ATOM 29472 O O . GLY A 1 47 ? -2.285 -31.208 3.669 1.00 5.44 43 GLY A O 18
ATOM 29476 N N . LYS A 1 48 ? -4.138 -30.009 3.514 1.00 45.03 44 LYS A N 18
ATOM 29477 C CA . LYS A 1 48 ? -3.463 -28.837 3.010 1.00 42.24 44 LYS A CA 18
ATOM 29478 C C . LYS A 1 48 ? -4.083 -27.632 3.717 1.00 41.20 44 LYS A C 18
ATOM 29479 O O . LYS A 1 48 ? -5.302 -27.462 3.644 1.00 44.31 44 LYS A O 18
ATOM 29498 N N . ALA A 1 49 ? -3.304 -26.822 4.413 1.00 3.13 45 ALA A N 18
ATOM 29499 C CA . ALA A 1 49 ? -3.868 -25.688 5.102 1.00 32.04 45 ALA A CA 18
ATOM 29500 C C . ALA A 1 49 ? -2.858 -24.585 5.177 1.00 63.02 45 ALA A C 18
ATOM 29501 O O . ALA A 1 49 ? -1.678 -24.846 5.402 1.00 4.14 45 ALA A O 18
ATOM 29508 N N . TRP A 1 50 ? -3.301 -23.369 4.965 1.00 41.50 46 TRP A N 18
ATOM 29509 C CA . TRP A 1 50 ? -2.446 -22.228 5.008 1.00 63.24 46 TRP A CA 18
ATOM 29510 C C . TRP A 1 50 ? -3.294 -20.978 5.199 1.00 13.21 46 TRP A C 18
ATOM 29511 O O . TRP A 1 50 ? -4.513 -21.046 5.043 1.00 25.12 46 TRP A O 18
ATOM 29532 N N . HIS A 1 51 ? -2.657 -19.870 5.573 1.00 71.15 47 HIS A N 18
ATOM 29533 C CA . HIS A 1 51 ? -3.325 -18.576 5.823 1.00 60.02 47 HIS A CA 18
ATOM 29534 C C . HIS A 1 51 ? -4.119 -18.536 7.129 1.00 21.12 47 HIS A C 18
ATOM 29535 O O . HIS A 1 51 ? -5.002 -17.679 7.318 1.00 12.12 47 HIS A O 18
ATOM 29549 N N . GLN A 1 52 ? -3.769 -19.410 8.055 1.00 5.34 48 GLN A N 18
ATOM 29550 C CA . GLN A 1 52 ? -4.354 -19.381 9.379 1.00 62.43 48 GLN A CA 18
ATOM 29551 C C . GLN A 1 52 ? -3.508 -18.479 10.251 1.00 22.24 48 GLN A C 18
ATOM 29552 O O . GLN A 1 52 ? -2.318 -18.270 9.960 1.00 73.54 48 GLN A O 18
ATOM 29566 N N . ARG A 1 53 ? -4.090 -17.950 11.304 1.00 32.43 49 ARG A N 18
ATOM 29567 C CA . ARG A 1 53 ? -3.392 -17.003 12.151 1.00 23.01 49 ARG A CA 18
ATOM 29568 C C . ARG A 1 53 ? -2.921 -17.660 13.452 1.00 42.04 49 ARG A C 18
ATOM 29569 O O . ARG A 1 53 ? -2.272 -17.035 14.285 1.00 22.11 49 ARG A O 18
ATOM 29590 N N . THR A 1 54 ? -3.245 -18.903 13.622 1.00 41.42 50 THR A N 18
ATOM 29591 C CA . THR A 1 54 ? -2.761 -19.650 14.734 1.00 72.23 50 THR A CA 18
ATOM 29592 C C . THR A 1 54 ? -2.206 -20.984 14.246 1.00 3.44 50 THR A C 18
ATOM 29593 O O . THR A 1 54 ? -2.916 -21.743 13.581 1.00 5.31 50 THR A O 18
ATOM 29604 N N . PRO A 1 55 ? -0.911 -21.261 14.527 1.00 75.51 51 PRO A N 18
ATOM 29605 C CA . PRO A 1 55 ? -0.222 -22.484 14.067 1.00 74.41 51 PRO A CA 18
ATOM 29606 C C . PRO A 1 55 ? -0.961 -23.757 14.449 1.00 20.00 51 PRO A C 18
ATOM 29607 O O . PRO A 1 55 ? -1.062 -24.692 13.652 1.00 24.04 51 PRO A O 18
ATOM 29618 N N . ALA A 1 56 ? -1.481 -23.779 15.664 1.00 54.20 52 ALA A N 18
ATOM 29619 C CA . ALA A 1 56 ? -2.236 -24.913 16.148 1.00 33.41 52 ALA A CA 18
ATOM 29620 C C . ALA A 1 56 ? -3.477 -25.127 15.302 1.00 51.55 52 ALA A C 18
ATOM 29621 O O . ALA A 1 56 ? -3.751 -26.239 14.878 1.00 62.53 52 ALA A O 18
ATOM 29628 N N . ARG A 1 57 ? -4.185 -24.043 14.996 1.00 42.15 53 ARG A N 18
ATOM 29629 C CA . ARG A 1 57 ? -5.397 -24.139 14.214 1.00 73.31 53 ARG A CA 18
ATOM 29630 C C . ARG A 1 57 ? -5.073 -24.524 12.797 1.00 62.12 53 ARG A C 18
ATOM 29631 O O . ARG A 1 57 ? -5.785 -25.294 12.195 1.00 12.43 53 ARG A O 18
ATOM 29652 N N . ALA A 1 58 ? -3.972 -24.002 12.296 1.00 14.10 54 ALA A N 18
ATOM 29653 C CA . ALA A 1 58 ? -3.470 -24.323 10.969 1.00 61.25 54 ALA A CA 18
ATOM 29654 C C . ALA A 1 58 ? -3.258 -25.820 10.831 1.00 5.41 54 ALA A C 18
ATOM 29655 O O . ALA A 1 58 ? -3.699 -26.436 9.851 1.00 34.33 54 ALA A O 18
ATOM 29662 N N . GLU A 1 59 ? -2.619 -26.395 11.835 1.00 43.32 55 GLU A N 18
ATOM 29663 C CA . GLU A 1 59 ? -2.343 -27.791 11.875 1.00 3.42 55 GLU A CA 18
ATOM 29664 C C . GLU A 1 59 ? -3.649 -28.575 11.940 1.00 33.10 55 GLU A C 18
ATOM 29665 O O . GLU A 1 59 ? -3.837 -29.523 11.200 1.00 41.41 55 GLU A O 18
ATOM 29677 N N . GLN A 1 60 ? -4.566 -28.121 12.785 1.00 13.34 56 GLN A N 18
ATOM 29678 C CA . GLN A 1 60 ? -5.882 -28.753 12.942 1.00 42.43 56 GLN A CA 18
ATOM 29679 C C . GLN A 1 60 ? -6.677 -28.720 11.643 1.00 13.14 56 GLN A C 18
ATOM 29680 O O . GLN A 1 60 ? -7.316 -29.703 11.283 1.00 63.52 56 GLN A O 18
ATOM 29694 N N . VAL A 1 61 ? -6.617 -27.598 10.930 1.00 71.21 57 VAL A N 18
ATOM 29695 C CA . VAL A 1 61 ? -7.277 -27.484 9.635 1.00 54.14 57 VAL A CA 18
ATOM 29696 C C . VAL A 1 61 ? -6.649 -28.480 8.667 1.00 22.04 57 VAL A C 18
ATOM 29697 O O . VAL A 1 61 ? -7.351 -29.152 7.920 1.00 74.32 57 VAL A O 18
ATOM 29710 N N . ALA A 1 62 ? -5.327 -28.612 8.728 1.00 24.20 58 ALA A N 18
ATOM 29711 C CA . ALA A 1 62 ? -4.617 -29.561 7.875 1.00 41.13 58 ALA A CA 18
ATOM 29712 C C . ALA A 1 62 ? -5.017 -30.987 8.223 1.00 4.13 58 ALA A C 18
ATOM 29713 O O . ALA A 1 62 ? -5.203 -31.822 7.335 1.00 64.11 58 ALA A O 18
ATOM 29720 N N . LEU A 1 63 ? -5.173 -31.246 9.513 1.00 73.24 59 LEU A N 18
ATOM 29721 C CA . LEU A 1 63 ? -5.593 -32.545 10.010 1.00 11.23 59 LEU A CA 18
ATOM 29722 C C . LEU A 1 63 ? -7.006 -32.846 9.543 1.00 65.45 59 LEU A C 18
ATOM 29723 O O . LEU A 1 63 ? -7.313 -33.973 9.160 1.00 22.24 59 LEU A O 18
ATOM 29739 N N . GLU A 1 64 ? -7.849 -31.830 9.556 1.00 64.30 60 GLU A N 18
ATOM 29740 C CA . GLU A 1 64 ? -9.226 -31.944 9.114 1.00 12.23 60 GLU A CA 18
ATOM 29741 C C . GLU A 1 64 ? -9.285 -32.194 7.608 1.00 32.43 60 GLU A C 18
ATOM 29742 O O . GLU A 1 64 ? -10.090 -33.001 7.134 1.00 22.23 60 GLU A O 18
ATOM 29754 N N . LYS A 1 65 ? -8.423 -31.505 6.866 1.00 50.33 61 LYS A N 18
ATOM 29755 C CA . LYS A 1 65 ? -8.310 -31.698 5.431 1.00 14.14 61 LYS A CA 18
ATOM 29756 C C . LYS A 1 65 ? -7.832 -33.110 5.139 1.00 74.42 61 LYS A C 18
ATOM 29757 O O . LYS A 1 65 ? -8.301 -33.750 4.199 1.00 1.50 61 LYS A O 18
ATOM 29776 N N . CYS A 1 66 ? -6.909 -33.578 5.955 1.00 32.24 62 CYS A N 18
ATOM 29777 C CA . CYS A 1 66 ? -6.386 -34.923 5.850 1.00 53.42 62 CYS A CA 18
ATOM 29778 C C . CYS A 1 66 ? -7.495 -35.907 6.144 1.00 21.44 62 CYS A C 18
ATOM 29779 O O . CYS A 1 66 ? -7.762 -36.832 5.368 1.00 13.10 62 CYS A O 18
ATOM 29786 N N . GLY A 1 67 ? -8.165 -35.683 7.244 1.00 14.42 63 GLY A N 18
ATOM 29787 C CA . GLY A 1 67 ? -9.247 -36.510 7.625 1.00 1.11 63 GLY A CA 18
ATOM 29788 C C . GLY A 1 67 ? -9.020 -37.123 8.970 1.00 60.41 63 GLY A C 18
ATOM 29789 O O . GLY A 1 67 ? -9.974 -37.342 9.722 1.00 1.13 63 GLY A O 18
ATOM 29793 N N . ASP A 1 68 ? -7.757 -37.344 9.329 1.00 70.53 64 ASP A N 18
ATOM 29794 C CA . ASP A 1 68 ? -7.477 -38.055 10.559 1.00 23.14 64 ASP A CA 18
ATOM 29795 C C . ASP A 1 68 ? -7.087 -37.062 11.632 1.00 64.43 64 ASP A C 18
ATOM 29796 O O . ASP A 1 68 ? -6.290 -36.152 11.372 1.00 72.44 64 ASP A O 18
ATOM 29805 N N . LYS A 1 69 ? -7.646 -37.228 12.819 1.00 33.11 65 LYS A N 18
ATOM 29806 C CA . LYS A 1 69 ? -7.361 -36.362 13.972 1.00 25.31 65 LYS A CA 18
ATOM 29807 C C . LYS A 1 69 ? -5.887 -36.333 14.260 1.00 5.14 65 LYS A C 18
ATOM 29808 O O . LYS A 1 69 ? -5.303 -35.294 14.508 1.00 51.22 65 LYS A O 18
ATOM 29827 N N . THR A 1 70 ? -5.307 -37.474 14.215 1.00 3.25 66 THR A N 18
ATOM 29828 C CA . THR A 1 70 ? -3.922 -37.617 14.488 1.00 51.31 66 THR A CA 18
ATOM 29829 C C . THR A 1 70 ? -3.132 -37.885 13.192 1.00 42.32 66 THR A C 18
ATOM 29830 O O . THR A 1 70 ? -2.114 -38.593 13.225 1.00 40.44 66 THR A O 18
ATOM 29841 N N . CYS A 1 71 ? -3.627 -37.342 12.039 1.00 32.14 67 CYS A N 18
ATOM 29842 C CA . CYS A 1 71 ? -2.908 -37.419 10.756 1.00 33.11 67 CYS A CA 18
ATOM 29843 C C . CYS A 1 71 ? -1.449 -36.992 10.970 1.00 62.11 67 CYS A C 18
ATOM 29844 O O . CYS A 1 71 ? -1.159 -35.816 11.218 1.00 3.43 67 CYS A O 18
ATOM 29851 N N . LYS A 1 72 ? -0.561 -37.959 10.947 1.00 71.51 68 LYS A N 18
ATOM 29852 C CA . LYS A 1 72 ? 0.817 -37.722 11.271 1.00 73.04 68 LYS A CA 18
ATOM 29853 C C . LYS A 1 72 ? 1.629 -37.419 10.038 1.00 25.43 68 LYS A C 18
ATOM 29854 O O . LYS A 1 72 ? 1.124 -37.518 8.921 1.00 44.55 68 LYS A O 18
ATOM 29873 N N . VAL A 1 73 ? 2.892 -37.027 10.267 1.00 64.23 69 VAL A N 18
ATOM 29874 C CA . VAL A 1 73 ? 3.839 -36.609 9.215 1.00 74.51 69 VAL A CA 18
ATOM 29875 C C . VAL A 1 73 ? 3.384 -35.232 8.677 1.00 34.23 69 VAL A C 18
ATOM 29876 O O . VAL A 1 73 ? 3.818 -34.733 7.628 1.00 31.42 69 VAL A O 18
ATOM 29889 N N . VAL A 1 74 ? 2.542 -34.602 9.470 1.00 3.21 70 VAL A N 18
ATOM 29890 C CA . VAL A 1 74 ? 2.024 -33.306 9.176 1.00 72.04 70 VAL A CA 18
ATOM 29891 C C . VAL A 1 74 ? 3.119 -32.272 9.343 1.00 31.31 70 VAL A C 18
ATOM 29892 O O . VAL A 1 74 ? 3.681 -32.087 10.429 1.00 3.30 70 VAL A O 18
ATOM 29905 N N . SER A 1 75 ? 3.448 -31.642 8.275 1.00 33.31 71 SER A N 18
ATOM 29906 C CA . SER A 1 75 ? 4.468 -30.662 8.301 1.00 11.53 71 SER A CA 18
ATOM 29907 C C . SER A 1 75 ? 3.836 -29.320 8.573 1.00 23.44 71 SER A C 18
ATOM 29908 O O . SER A 1 75 ? 2.938 -28.895 7.850 1.00 61.31 71 SER A O 18
ATOM 29916 N N . ARG A 1 76 ? 4.288 -28.673 9.600 1.00 64.02 72 ARG A N 18
ATOM 29917 C CA . ARG A 1 76 ? 3.785 -27.382 9.967 1.00 3.54 72 ARG A CA 18
ATOM 29918 C C . ARG A 1 76 ? 4.785 -26.369 9.477 1.00 24.24 72 ARG A C 18
ATOM 29919 O O . ARG A 1 76 ? 5.989 -26.532 9.693 1.00 1.53 72 ARG A O 18
ATOM 29940 N N . PHE A 1 77 ? 4.326 -25.364 8.801 1.00 51.24 73 PHE A N 18
ATOM 29941 C CA . PHE A 1 77 ? 5.217 -24.382 8.258 1.00 52.43 73 PHE A CA 18
ATOM 29942 C C . PHE A 1 77 ? 4.552 -23.042 8.136 1.00 51.21 73 PHE A C 18
ATOM 29943 O O . PHE A 1 77 ? 3.347 -22.947 7.958 1.00 3.35 73 PHE A O 18
ATOM 29960 N N . THR A 1 78 ? 5.334 -22.027 8.269 1.00 51.41 74 THR A N 18
ATOM 29961 C CA . THR A 1 78 ? 4.887 -20.665 8.083 1.00 22.33 74 THR A CA 18
ATOM 29962 C C . THR A 1 78 ? 5.494 -20.158 6.793 1.00 24.51 74 THR A C 18
ATOM 29963 O O . THR A 1 78 ? 5.388 -19.003 6.431 1.00 12.32 74 THR A O 18
ATOM 29974 N N . ARG A 1 79 ? 6.153 -21.073 6.139 1.00 74.33 75 ARG A N 18
ATOM 29975 C CA . ARG A 1 79 ? 6.815 -20.865 4.892 1.00 11.14 75 ARG A CA 18
ATOM 29976 C C . ARG A 1 79 ? 5.880 -21.351 3.799 1.00 21.00 75 ARG A C 18
ATOM 29977 O O . ARG A 1 79 ? 4.646 -21.385 3.964 1.00 50.32 75 ARG A O 18
ATOM 29998 N N . CYS A 1 80 ? 6.445 -21.687 2.699 1.00 24.32 76 CYS A N 18
ATOM 29999 C CA . CYS A 1 80 ? 5.758 -22.392 1.703 1.00 70.41 76 CYS A CA 18
ATOM 30000 C C . CYS A 1 80 ? 6.264 -23.818 1.793 1.00 61.34 76 CYS A C 18
ATOM 30001 O O . CYS A 1 80 ? 7.450 -24.042 2.104 1.00 15.13 76 CYS A O 18
ATOM 30008 N N . GLY A 1 81 ? 5.388 -24.753 1.633 1.00 41.13 77 GLY A N 18
ATOM 30009 C CA . GLY A 1 81 ? 5.767 -26.134 1.691 1.00 14.15 77 GLY A CA 18
ATOM 30010 C C . GLY A 1 81 ? 5.427 -26.812 0.407 1.00 52.42 77 GLY A C 18
ATOM 30011 O O . GLY A 1 81 ? 4.319 -26.642 -0.093 1.00 52.13 77 GLY A O 18
ATOM 30015 N N . ALA A 1 82 ? 6.349 -27.572 -0.117 1.00 64.03 78 ALA A N 18
ATOM 30016 C CA . ALA A 1 82 ? 6.179 -28.217 -1.392 1.00 33.25 78 ALA A CA 18
ATOM 30017 C C . ALA A 1 82 ? 6.453 -29.702 -1.264 1.00 51.02 78 ALA A C 18
ATOM 30018 O O . ALA A 1 82 ? 7.511 -30.106 -0.823 1.00 20.30 78 ALA A O 18
ATOM 30025 N N . VAL A 1 83 ? 5.511 -30.498 -1.656 1.00 64.03 79 VAL A N 18
ATOM 30026 C CA . VAL A 1 83 ? 5.604 -31.922 -1.540 1.00 53.34 79 VAL A CA 18
ATOM 30027 C C . VAL A 1 83 ? 5.810 -32.575 -2.905 1.00 0.44 79 VAL A C 18
ATOM 30028 O O . VAL A 1 83 ? 4.973 -32.407 -3.873 1.00 32.21 79 VAL A O 18
ATOM 30041 N N . ALA A 1 84 ? 6.908 -33.290 -2.981 1.00 25.23 80 ALA A N 18
ATOM 30042 C CA . ALA A 1 84 ? 7.292 -34.051 -4.130 1.00 62.24 80 ALA A CA 18
ATOM 30043 C C . ALA A 1 84 ? 6.915 -35.488 -3.929 1.00 14.30 80 ALA A C 18
ATOM 30044 O O . ALA A 1 84 ? 6.991 -36.018 -2.814 1.00 63.32 80 ALA A O 18
ATOM 30051 N N . TYR A 1 85 ? 6.499 -36.090 -5.001 1.00 64.23 81 TYR A N 18
ATOM 30052 C CA . TYR A 1 85 ? 6.041 -37.456 -5.038 1.00 24.32 81 TYR A CA 18
ATOM 30053 C C . TYR A 1 85 ? 7.036 -38.259 -5.819 1.00 42.53 81 TYR A C 18
ATOM 30054 O O . TYR A 1 85 ? 7.365 -37.898 -6.958 1.00 70.13 81 TYR A O 18
ATOM 30072 N N . ASN A 1 86 ? 7.567 -39.282 -5.215 1.00 11.02 82 ASN A N 18
ATOM 30073 C CA . ASN A 1 86 ? 8.499 -40.134 -5.885 1.00 42.41 82 ASN A CA 18
ATOM 30074 C C . ASN A 1 86 ? 8.292 -41.586 -5.502 1.00 23.23 82 ASN A C 18
ATOM 30075 O O . ASN A 1 86 ? 8.718 -42.023 -4.423 1.00 25.20 82 ASN A O 18
ATOM 30086 N N . GLY A 1 87 ? 7.601 -42.314 -6.357 1.00 44.11 83 GLY A N 18
ATOM 30087 C CA . GLY A 1 87 ? 7.349 -43.733 -6.138 1.00 73.03 83 GLY A CA 18
ATOM 30088 C C . GLY A 1 87 ? 6.609 -44.002 -4.842 1.00 43.33 83 GLY A C 18
ATOM 30089 O O . GLY A 1 87 ? 7.034 -44.834 -4.042 1.00 42.40 83 GLY A O 18
ATOM 30093 N N . SER A 1 88 ? 5.539 -43.246 -4.620 1.00 12.14 84 SER A N 18
ATOM 30094 C CA . SER A 1 88 ? 4.686 -43.344 -3.432 1.00 75.43 84 SER A CA 18
ATOM 30095 C C . SER A 1 88 ? 5.360 -42.754 -2.181 1.00 34.53 84 SER A C 18
ATOM 30096 O O . SER A 1 88 ? 4.787 -42.788 -1.093 1.00 14.34 84 SER A O 18
ATOM 30104 N N . LYS A 1 89 ? 6.556 -42.228 -2.327 1.00 24.01 85 LYS A N 18
ATOM 30105 C CA . LYS A 1 89 ? 7.217 -41.566 -1.227 1.00 43.30 85 LYS A CA 18
ATOM 30106 C C . LYS A 1 89 ? 7.043 -40.086 -1.398 1.00 62.01 85 LYS A C 18
ATOM 30107 O O . LYS A 1 89 ? 7.081 -39.577 -2.525 1.00 72.52 85 LYS A O 18
ATOM 30126 N N . TYR A 1 90 ? 6.828 -39.404 -0.312 1.00 51.35 86 TYR A N 18
ATOM 30127 C CA . TYR A 1 90 ? 6.536 -37.996 -0.344 1.00 3.40 86 TYR A CA 18
ATOM 30128 C C . TYR A 1 90 ? 7.566 -37.254 0.457 1.00 35.31 86 TYR A C 18
ATOM 30129 O O . TYR A 1 90 ? 7.949 -37.694 1.539 1.00 3.13 86 TYR A O 18
ATOM 30147 N N . GLN A 1 91 ? 8.039 -36.166 -0.068 1.00 24.20 87 GLN A N 18
ATOM 30148 C CA . GLN A 1 91 ? 9.004 -35.360 0.636 1.00 15.31 87 GLN A CA 18
ATOM 30149 C C . GLN A 1 91 ? 8.498 -33.931 0.620 1.00 71.45 87 GLN A C 18
ATOM 30150 O O . GLN A 1 91 ? 8.327 -33.341 -0.455 1.00 35.55 87 GLN A O 18
ATOM 30164 N N . GLY A 1 92 ? 8.215 -33.411 1.785 1.00 74.53 88 GLY A N 18
ATOM 30165 C CA . GLY A 1 92 ? 7.773 -32.053 1.909 1.00 74.24 88 GLY A CA 18
ATOM 30166 C C . GLY A 1 92 ? 8.921 -31.105 2.183 1.00 21.14 88 GLY A C 18
ATOM 30167 O O . GLY A 1 92 ? 9.509 -31.129 3.267 1.00 72.25 88 GLY A O 18
ATOM 30171 N N . GLY A 1 93 ? 9.242 -30.299 1.217 1.00 34.22 89 GLY A N 18
ATOM 30172 C CA . GLY A 1 93 ? 10.276 -29.311 1.353 1.00 72.25 89 GLY A CA 18
ATOM 30173 C C . GLY A 1 93 ? 9.675 -27.999 1.754 1.00 61.12 89 GLY A C 18
ATOM 30174 O O . GLY A 1 93 ? 8.477 -27.796 1.566 1.00 1.40 89 GLY A O 18
ATOM 30178 N N . THR A 1 94 ? 10.466 -27.106 2.274 1.00 24.52 90 THR A N 18
ATOM 30179 C CA . THR A 1 94 ? 9.950 -25.852 2.763 1.00 50.12 90 THR A CA 18
ATOM 30180 C C . THR A 1 94 ? 10.900 -24.709 2.464 1.00 23.44 90 THR A C 18
ATOM 30181 O O . THR A 1 94 ? 12.123 -24.871 2.463 1.00 64.31 90 THR A O 18
ATOM 30192 N N . GLY A 1 95 ? 10.334 -23.582 2.190 1.00 24.25 91 GLY A N 18
ATOM 30193 C CA . GLY A 1 95 ? 11.070 -22.388 1.943 1.00 44.34 91 GLY A CA 18
ATOM 30194 C C . GLY A 1 95 ? 10.129 -21.258 2.018 1.00 64.35 91 GLY A C 18
ATOM 30195 O O . GLY A 1 95 ? 8.957 -21.454 1.761 1.00 51.24 91 GLY A O 18
ATOM 30199 N N . LEU A 1 96 ? 10.592 -20.112 2.441 1.00 14.02 92 LEU A N 18
ATOM 30200 C CA . LEU A 1 96 ? 9.749 -18.912 2.544 1.00 61.45 92 LEU A CA 18
ATOM 30201 C C . LEU A 1 96 ? 8.992 -18.617 1.250 1.00 10.35 92 LEU A C 18
ATOM 30202 O O . LEU A 1 96 ? 7.807 -18.293 1.268 1.00 24.11 92 LEU A O 18
ATOM 30218 N N . THR A 1 97 ? 9.662 -18.776 0.159 1.00 60.34 93 THR A N 18
ATOM 30219 C CA . THR A 1 97 ? 9.078 -18.549 -1.133 1.00 24.40 93 THR A CA 18
ATOM 30220 C C . THR A 1 97 ? 8.762 -19.896 -1.763 1.00 25.51 93 THR A C 18
ATOM 30221 O O . THR A 1 97 ? 9.326 -20.921 -1.332 1.00 51.41 93 THR A O 18
ATOM 30232 N N . ARG A 1 98 ? 7.883 -19.926 -2.767 1.00 74.21 94 ARG A N 18
ATOM 30233 C CA . ARG A 1 98 ? 7.554 -21.189 -3.424 1.00 42.02 94 ARG A CA 18
ATOM 30234 C C . ARG A 1 98 ? 8.782 -21.780 -4.077 1.00 61.44 94 ARG A C 18
ATOM 30235 O O . ARG A 1 98 ? 9.026 -22.973 -3.962 1.00 33.23 94 ARG A O 18
ATOM 30256 N N . ARG A 1 99 ? 9.589 -20.921 -4.712 1.00 70.51 95 ARG A N 18
ATOM 30257 C CA . ARG A 1 99 ? 10.800 -21.346 -5.376 1.00 14.10 95 ARG A CA 18
ATOM 30258 C C . ARG A 1 99 ? 11.781 -21.953 -4.407 1.00 1.00 95 ARG A C 18
ATOM 30259 O O . ARG A 1 99 ? 12.406 -22.955 -4.712 1.00 14.52 95 ARG A O 18
ATOM 30280 N N . ALA A 1 100 ? 11.878 -21.380 -3.221 1.00 42.43 96 ALA A N 18
ATOM 30281 C CA . ALA A 1 100 ? 12.774 -21.905 -2.214 1.00 3.03 96 ALA A CA 18
ATOM 30282 C C . ALA A 1 100 ? 12.237 -23.192 -1.633 1.00 41.43 96 ALA A C 18
ATOM 30283 O O . ALA A 1 100 ? 13.005 -24.092 -1.294 1.00 5.10 96 ALA A O 18
ATOM 30290 N N . ALA A 1 101 ? 10.928 -23.288 -1.529 1.00 42.12 97 ALA A N 18
ATOM 30291 C CA . ALA A 1 101 ? 10.307 -24.471 -0.991 1.00 64.34 97 ALA A CA 18
ATOM 30292 C C . ALA A 1 101 ? 10.489 -25.640 -1.920 1.00 14.44 97 ALA A C 18
ATOM 30293 O O . ALA A 1 101 ? 10.899 -26.725 -1.498 1.00 71.34 97 ALA A O 18
ATOM 30300 N N . GLU A 1 102 ? 10.204 -25.410 -3.197 1.00 71.24 98 GLU A N 18
ATOM 30301 C CA . GLU A 1 102 ? 10.359 -26.417 -4.198 1.00 5.13 98 GLU A CA 18
ATOM 30302 C C . GLU A 1 102 ? 11.824 -26.756 -4.382 1.00 24.02 98 GLU A C 18
ATOM 30303 O O . GLU A 1 102 ? 12.168 -27.899 -4.645 1.00 65.12 98 GLU A O 18
ATOM 30315 N N . ASP A 1 103 ? 12.680 -25.761 -4.185 1.00 42.31 99 ASP A N 18
ATOM 30316 C CA . ASP A 1 103 ? 14.122 -25.965 -4.216 1.00 64.31 99 ASP A CA 18
ATOM 30317 C C . ASP A 1 103 ? 14.519 -26.935 -3.132 1.00 24.21 99 ASP A C 18
ATOM 30318 O O . ASP A 1 103 ? 15.129 -27.947 -3.400 1.00 63.10 99 ASP A O 18
ATOM 30327 N N . ASP A 1 104 ? 14.076 -26.662 -1.931 1.00 21.23 100 ASP A N 18
ATOM 30328 C CA . ASP A 1 104 ? 14.394 -27.491 -0.768 1.00 33.41 100 ASP A CA 18
ATOM 30329 C C . ASP A 1 104 ? 13.845 -28.907 -0.945 1.00 53.30 100 ASP A C 18
ATOM 30330 O O . ASP A 1 104 ? 14.539 -29.906 -0.682 1.00 73.31 100 ASP A O 18
ATOM 30339 N N . ALA A 1 105 ? 12.624 -28.983 -1.439 1.00 51.12 101 ALA A N 18
ATOM 30340 C CA . ALA A 1 105 ? 11.956 -30.241 -1.697 1.00 23.23 101 ALA A CA 18
ATOM 30341 C C . ALA A 1 105 ? 12.727 -31.093 -2.685 1.00 22.14 101 ALA A C 18
ATOM 30342 O O . ALA A 1 105 ? 12.975 -32.254 -2.415 1.00 54.30 101 ALA A O 18
ATOM 30349 N N . VAL A 1 106 ? 13.155 -30.496 -3.788 1.00 33.23 102 VAL A N 18
ATOM 30350 C CA . VAL A 1 106 ? 13.839 -31.222 -4.851 1.00 14.53 102 VAL A CA 18
ATOM 30351 C C . VAL A 1 106 ? 15.314 -31.444 -4.490 1.00 43.03 102 VAL A C 18
ATOM 30352 O O . VAL A 1 106 ? 16.002 -32.289 -5.055 1.00 21.22 102 VAL A O 18
ATOM 30365 N N . ASN A 1 107 ? 15.805 -30.644 -3.592 1.00 44.34 103 ASN A N 18
ATOM 30366 C CA . ASN A 1 107 ? 17.133 -30.845 -3.051 1.00 24.12 103 ASN A CA 18
ATOM 30367 C C . ASN A 1 107 ? 17.152 -32.071 -2.190 1.00 34.41 103 ASN A C 18
ATOM 30368 O O . ASN A 1 107 ? 18.109 -32.849 -2.208 1.00 45.23 103 ASN A O 18
ATOM 30379 N N . ARG A 1 108 ? 16.086 -32.267 -1.445 1.00 60.04 104 ARG A N 18
ATOM 30380 C CA . ARG A 1 108 ? 15.995 -33.421 -0.592 1.00 72.20 104 ARG A CA 18
ATOM 30381 C C . ARG A 1 108 ? 15.390 -34.628 -1.308 1.00 73.22 104 ARG A C 18
ATOM 30382 O O . ARG A 1 108 ? 15.590 -35.761 -0.884 1.00 75.12 104 ARG A O 18
ATOM 30403 N N . LEU A 1 109 ? 14.640 -34.389 -2.359 1.00 44.23 105 LEU A N 18
ATOM 30404 C CA . LEU A 1 109 ? 14.027 -35.462 -3.127 1.00 63.25 105 LEU A CA 18
ATOM 30405 C C . LEU A 1 109 ? 14.354 -35.298 -4.605 1.00 31.54 105 LEU A C 18
ATOM 30406 O O . LEU A 1 109 ? 13.991 -34.307 -5.213 1.00 31.44 105 LEU A O 18
ATOM 30422 N N . GLU A 1 110 ? 14.992 -36.297 -5.176 1.00 3.02 106 GLU A N 18
ATOM 30423 C CA . GLU A 1 110 ? 15.330 -36.296 -6.568 1.00 43.44 106 GLU A CA 18
ATOM 30424 C C . GLU A 1 110 ? 14.667 -37.466 -7.244 1.00 55.01 106 GLU A C 18
ATOM 30425 O O . GLU A 1 110 ? 14.492 -38.536 -6.642 1.00 72.45 106 GLU A O 18
ATOM 30437 N N . GLY A 1 111 ? 14.266 -37.261 -8.456 1.00 4.33 107 GLY A N 18
ATOM 30438 C CA . GLY A 1 111 ? 13.642 -38.300 -9.239 1.00 73.43 107 GLY A CA 18
ATOM 30439 C C . GLY A 1 111 ? 12.151 -38.113 -9.292 1.00 34.20 107 GLY A C 18
ATOM 30440 O O . GLY A 1 111 ? 11.483 -38.548 -10.231 1.00 41.43 107 GLY A O 18
ATOM 30444 N N . GLY A 1 112 ? 11.635 -37.462 -8.293 1.00 22.42 108 GLY A N 18
ATOM 30445 C CA . GLY A 1 112 ? 10.227 -37.209 -8.220 1.00 72.23 108 GLY A CA 18
ATOM 30446 C C . GLY A 1 112 ? 9.918 -35.802 -8.598 1.00 34.51 108 GLY A C 18
ATOM 30447 O O . GLY A 1 112 ? 10.824 -35.040 -8.962 1.00 64.01 108 GLY A O 18
ATOM 30451 N N . ARG A 1 113 ? 8.669 -35.433 -8.491 1.00 11.24 109 ARG A N 18
ATOM 30452 C CA . ARG A 1 113 ? 8.231 -34.123 -8.883 1.00 63.22 109 ARG A CA 18
ATOM 30453 C C . ARG A 1 113 ? 7.291 -33.585 -7.846 1.00 55.22 109 ARG A C 18
ATOM 30454 O O . ARG A 1 113 ? 6.550 -34.343 -7.209 1.00 64.01 109 ARG A O 18
ATOM 30475 N N . ILE A 1 114 ? 7.357 -32.310 -7.650 1.00 5.41 110 ILE A N 18
ATOM 30476 C CA . ILE A 1 114 ? 6.536 -31.598 -6.714 1.00 63.41 110 ILE A CA 18
ATOM 30477 C C . ILE A 1 114 ? 5.173 -31.413 -7.287 1.00 14.11 110 ILE A C 18
ATOM 30478 O O . ILE A 1 114 ? 5.006 -30.731 -8.307 1.00 73.21 110 ILE A O 18
ATOM 30494 N N . VAL A 1 115 ? 4.199 -32.030 -6.679 1.00 0.44 111 VAL A N 18
ATOM 30495 C CA . VAL A 1 115 ? 2.863 -31.924 -7.212 1.00 1.13 111 VAL A CA 18
ATOM 30496 C C . VAL A 1 115 ? 1.946 -31.269 -6.215 1.00 62.15 111 VAL A C 18
ATOM 30497 O O . VAL A 1 115 ? 0.852 -30.826 -6.566 1.00 44.24 111 VAL A O 18
ATOM 30510 N N . ASN A 1 116 ? 2.382 -31.207 -4.964 1.00 30.23 112 ASN A N 18
ATOM 30511 C CA . ASN A 1 116 ? 1.588 -30.500 -3.963 1.00 1.22 112 ASN A CA 18
ATOM 30512 C C . ASN A 1 116 ? 2.444 -29.398 -3.399 1.00 3.30 112 ASN A C 18
ATOM 30513 O O . ASN A 1 116 ? 3.635 -29.574 -3.285 1.00 43.03 112 ASN A O 18
ATOM 30524 N N . TRP A 1 117 ? 1.855 -28.271 -3.082 1.00 51.52 113 TRP A N 18
ATOM 30525 C CA . TRP A 1 117 ? 2.542 -27.174 -2.438 1.00 14.20 113 TRP A CA 18
ATOM 30526 C C . TRP A 1 117 ? 1.544 -26.150 -1.977 1.00 43.12 113 TRP A C 18
ATOM 30527 O O . TRP A 1 117 ? 0.435 -26.075 -2.512 1.00 54.32 113 TRP A O 18
ATOM 30548 N N . ALA A 1 118 ? 1.898 -25.419 -0.964 1.00 4.43 114 ALA A N 18
ATOM 30549 C CA . ALA A 1 118 ? 1.064 -24.365 -0.435 1.00 14.41 114 ALA A CA 18
ATOM 30550 C C . ALA A 1 118 ? 1.934 -23.365 0.273 1.00 54.41 114 ALA A C 18
ATOM 30551 O O . ALA A 1 118 ? 2.829 -23.749 1.038 1.00 72.45 114 ALA A O 18
ATOM 30558 N N . CYS A 1 119 ? 1.700 -22.115 0.025 1.00 63.02 115 CYS A N 18
ATOM 30559 C CA . CYS A 1 119 ? 2.538 -21.078 0.580 1.00 5.11 115 CYS A CA 18
ATOM 30560 C C . CYS A 1 119 ? 1.783 -20.212 1.554 1.00 64.44 115 CYS A C 18
ATOM 30561 O O . CYS A 1 119 ? 0.650 -19.819 1.285 1.00 3.31 115 CYS A O 18
ATOM 30568 N N . ASN A 1 120 ? 2.398 -19.916 2.674 1.00 74.54 116 ASN A N 18
ATOM 30569 C CA . ASN A 1 120 ? 1.807 -18.988 3.626 1.00 32.23 116 ASN A CA 18
ATOM 30570 C C . ASN A 1 120 ? 2.353 -17.601 3.407 1.00 71.04 116 ASN A C 18
ATOM 30571 O O . ASN A 1 120 ? 3.282 -17.198 4.104 1.00 33.23 116 ASN A O 18
ATOM 30583 N N . PRO A 1 5 ? -44.790 -17.671 12.148 1.00 10.00 1 PRO A N 19
ATOM 30584 C CA . PRO A 1 5 ? -43.916 -18.588 12.835 1.00 44.04 1 PRO A CA 19
ATOM 30585 C C . PRO A 1 5 ? -42.622 -17.882 13.102 1.00 11.31 1 PRO A C 19
ATOM 30586 O O . PRO A 1 5 ? -42.356 -16.859 12.475 1.00 23.33 1 PRO A O 19
ATOM 30597 N N . THR A 1 6 ? -41.825 -18.409 14.007 1.00 72.03 2 THR A N 19
ATOM 30598 C CA . THR A 1 6 ? -40.575 -17.789 14.366 1.00 24.12 2 THR A CA 19
ATOM 30599 C C . THR A 1 6 ? -39.495 -18.115 13.324 1.00 51.32 2 THR A C 19
ATOM 30600 O O . THR A 1 6 ? -39.018 -19.259 13.238 1.00 30.14 2 THR A O 19
ATOM 30611 N N . VAL A 1 7 ? -39.159 -17.144 12.510 1.00 4.45 3 VAL A N 19
ATOM 30612 C CA . VAL A 1 7 ? -38.133 -17.318 11.497 1.00 15.12 3 VAL A CA 19
ATOM 30613 C C . VAL A 1 7 ? -36.861 -16.585 11.904 1.00 70.50 3 VAL A C 19
ATOM 30614 O O . VAL A 1 7 ? -36.875 -15.769 12.838 1.00 55.51 3 VAL A O 19
ATOM 30627 N N . ASP A 1 8 ? -35.781 -16.873 11.234 1.00 33.21 4 ASP A N 19
ATOM 30628 C CA . ASP A 1 8 ? -34.506 -16.244 11.526 1.00 72.35 4 ASP A CA 19
ATOM 30629 C C . ASP A 1 8 ? -33.939 -15.622 10.265 1.00 30.41 4 ASP A C 19
ATOM 30630 O O . ASP A 1 8 ? -34.275 -16.054 9.150 1.00 20.45 4 ASP A O 19
ATOM 30639 N N . ALA A 1 9 ? -33.112 -14.609 10.429 1.00 22.25 5 ALA A N 19
ATOM 30640 C CA . ALA A 1 9 ? -32.502 -13.899 9.340 1.00 62.33 5 ALA A CA 19
ATOM 30641 C C . ALA A 1 9 ? -31.271 -14.661 8.875 1.00 3.30 5 ALA A C 19
ATOM 30642 O O . ALA A 1 9 ? -31.166 -15.868 9.094 1.00 74.34 5 ALA A O 19
ATOM 30649 N N . HIS A 1 10 ? -30.353 -13.988 8.253 1.00 52.24 6 HIS A N 19
ATOM 30650 C CA . HIS A 1 10 ? -29.191 -14.628 7.727 1.00 61.01 6 HIS A CA 19
ATOM 30651 C C . HIS A 1 10 ? -28.092 -13.617 7.547 1.00 55.44 6 HIS A C 19
ATOM 30652 O O . HIS A 1 10 ? -28.316 -12.397 7.662 1.00 22.31 6 HIS A O 19
ATOM 30666 N N . LEU A 1 11 ? -26.935 -14.112 7.273 1.00 3.44 7 LEU A N 19
ATOM 30667 C CA . LEU A 1 11 ? -25.809 -13.296 6.965 1.00 42.32 7 LEU A CA 19
ATOM 30668 C C . LEU A 1 11 ? -25.815 -13.059 5.474 1.00 24.55 7 LEU A C 19
ATOM 30669 O O . LEU A 1 11 ? -26.138 -13.968 4.684 1.00 55.12 7 LEU A O 19
ATOM 30685 N N . ALA A 1 12 ? -25.518 -11.874 5.084 1.00 55.04 8 ALA A N 19
ATOM 30686 C CA . ALA A 1 12 ? -25.506 -11.520 3.699 1.00 61.13 8 ALA A CA 19
ATOM 30687 C C . ALA A 1 12 ? -24.081 -11.487 3.211 1.00 23.14 8 ALA A C 19
ATOM 30688 O O . ALA A 1 12 ? -23.128 -11.549 4.018 1.00 60.33 8 ALA A O 19
ATOM 30695 N N . ASN A 1 13 ? -23.916 -11.420 1.922 1.00 62.13 9 ASN A N 19
ATOM 30696 C CA . ASN A 1 13 ? -22.603 -11.327 1.348 1.00 11.45 9 ASN A CA 19
ATOM 30697 C C . ASN A 1 13 ? -22.110 -9.916 1.604 1.00 63.55 9 ASN A C 19
ATOM 30698 O O . ASN A 1 13 ? -22.886 -8.947 1.467 1.00 43.02 9 ASN A O 19
ATOM 30709 N N . GLY A 1 14 ? -20.869 -9.780 1.988 1.00 41.11 10 GLY A N 19
ATOM 30710 C CA . GLY A 1 14 ? -20.338 -8.501 2.252 1.00 24.03 10 GLY A CA 19
ATOM 30711 C C . GLY A 1 14 ? -19.934 -7.820 0.978 1.00 10.32 10 GLY A C 19
ATOM 30712 O O . GLY A 1 14 ? -20.420 -8.149 -0.110 1.00 54.23 10 GLY A O 19
ATOM 30716 N N . SER A 1 15 ? -19.059 -6.920 1.093 1.00 52.54 11 SER A N 19
ATOM 30717 C CA . SER A 1 15 ? -18.576 -6.199 -0.028 1.00 54.14 11 SER A CA 19
ATOM 30718 C C . SER A 1 15 ? -17.127 -6.547 -0.236 1.00 3.41 11 SER A C 19
ATOM 30719 O O . SER A 1 15 ? -16.308 -6.359 0.671 1.00 70.14 11 SER A O 19
ATOM 30727 N N . MET A 1 16 ? -16.826 -7.120 -1.392 1.00 24.32 12 MET A N 19
ATOM 30728 C CA . MET A 1 16 ? -15.468 -7.515 -1.727 1.00 54.44 12 MET A CA 19
ATOM 30729 C C . MET A 1 16 ? -14.523 -6.347 -1.638 1.00 2.03 12 MET A C 19
ATOM 30730 O O . MET A 1 16 ? -14.808 -5.231 -2.113 1.00 73.21 12 MET A O 19
ATOM 30744 N N . SER A 1 17 ? -13.439 -6.590 -1.019 1.00 12.42 13 SER A N 19
ATOM 30745 C CA . SER A 1 17 ? -12.480 -5.584 -0.762 1.00 10.10 13 SER A CA 19
ATOM 30746 C C . SER A 1 17 ? -11.124 -5.954 -1.338 1.00 31.15 13 SER A C 19
ATOM 30747 O O . SER A 1 17 ? -10.493 -6.942 -0.929 1.00 51.52 13 SER A O 19
ATOM 30755 N N . GLU A 1 18 ? -10.675 -5.180 -2.291 1.00 51.02 14 GLU A N 19
ATOM 30756 C CA . GLU A 1 18 ? -9.390 -5.396 -2.904 1.00 12.53 14 GLU A CA 19
ATOM 30757 C C . GLU A 1 18 ? -8.359 -4.581 -2.165 1.00 4.54 14 GLU A C 19
ATOM 30758 O O . GLU A 1 18 ? -7.666 -3.738 -2.738 1.00 34.41 14 GLU A O 19
ATOM 30770 N N . VAL A 1 19 ? -8.323 -4.798 -0.872 1.00 74.44 15 VAL A N 19
ATOM 30771 C CA . VAL A 1 19 ? -7.384 -4.148 -0.002 1.00 51.33 15 VAL A CA 19
ATOM 30772 C C . VAL A 1 19 ? -5.963 -4.490 -0.395 1.00 12.12 15 VAL A C 19
ATOM 30773 O O . VAL A 1 19 ? -5.626 -5.652 -0.656 1.00 64.24 15 VAL A O 19
ATOM 30786 N N . MET A 1 20 ? -5.162 -3.486 -0.464 1.00 1.54 16 MET A N 19
ATOM 30787 C CA . MET A 1 20 ? -3.818 -3.606 -0.971 1.00 40.21 16 MET A CA 19
ATOM 30788 C C . MET A 1 20 ? -2.815 -2.954 -0.035 1.00 1.00 16 MET A C 19
ATOM 30789 O O . MET A 1 20 ? -3.202 -2.360 0.981 1.00 52.32 16 MET A O 19
ATOM 30803 N N . MET A 1 21 ? -1.541 -3.068 -0.375 1.00 43.14 17 MET A N 19
ATOM 30804 C CA . MET A 1 21 ? -0.451 -2.519 0.439 1.00 2.33 17 MET A CA 19
ATOM 30805 C C . MET A 1 21 ? -0.467 -1.001 0.427 1.00 15.52 17 MET A C 19
ATOM 30806 O O . MET A 1 21 ? -1.130 -0.381 -0.416 1.00 71.23 17 MET A O 19
ATOM 30820 N N . SER A 1 22 ? 0.247 -0.412 1.351 1.00 24.34 18 SER A N 19
ATOM 30821 C CA . SER A 1 22 ? 0.355 1.027 1.455 1.00 75.15 18 SER A CA 19
ATOM 30822 C C . SER A 1 22 ? 1.223 1.577 0.310 1.00 53.01 18 SER A C 19
ATOM 30823 O O . SER A 1 22 ? 1.963 0.813 -0.347 1.00 31.44 18 SER A O 19
ATOM 30831 N N . GLU A 1 23 ? 1.149 2.872 0.072 1.00 41.30 19 GLU A N 19
ATOM 30832 C CA . GLU A 1 23 ? 1.914 3.493 -0.985 1.00 32.43 19 GLU A CA 19
ATOM 30833 C C . GLU A 1 23 ? 3.341 3.777 -0.530 1.00 13.51 19 GLU A C 19
ATOM 30834 O O . GLU A 1 23 ? 3.639 4.864 -0.033 1.00 51.05 19 GLU A O 19
ATOM 30846 N N . ILE A 1 24 ? 4.177 2.751 -0.651 1.00 14.21 20 ILE A N 19
ATOM 30847 C CA . ILE A 1 24 ? 5.599 2.765 -0.295 1.00 45.41 20 ILE A CA 19
ATOM 30848 C C . ILE A 1 24 ? 5.842 3.256 1.143 1.00 41.13 20 ILE A C 19
ATOM 30849 O O . ILE A 1 24 ? 6.054 4.459 1.401 1.00 10.50 20 ILE A O 19
ATOM 30865 N N . ALA A 1 25 ? 5.787 2.335 2.069 1.00 23.34 21 ALA A N 19
ATOM 30866 C CA . ALA A 1 25 ? 5.956 2.653 3.468 1.00 53.42 21 ALA A CA 19
ATOM 30867 C C . ALA A 1 25 ? 7.426 2.857 3.770 1.00 63.25 21 ALA A C 19
ATOM 30868 O O . ALA A 1 25 ? 8.280 2.232 3.132 1.00 62.20 21 ALA A O 19
ATOM 30875 N N . GLY A 1 26 ? 7.722 3.740 4.700 1.00 54.41 22 GLY A N 19
ATOM 30876 C CA . GLY A 1 26 ? 9.090 4.019 5.062 1.00 60.13 22 GLY A CA 19
ATOM 30877 C C . GLY A 1 26 ? 9.749 2.810 5.666 1.00 64.12 22 GLY A C 19
ATOM 30878 O O . GLY A 1 26 ? 10.893 2.466 5.331 1.00 63.22 22 GLY A O 19
ATOM 30882 N N . LEU A 1 27 ? 9.029 2.146 6.521 1.00 13.35 23 LEU A N 19
ATOM 30883 C CA . LEU A 1 27 ? 9.514 0.939 7.122 1.00 15.31 23 LEU A CA 19
ATOM 30884 C C . LEU A 1 27 ? 9.274 -0.223 6.170 1.00 24.43 23 LEU A C 19
ATOM 30885 O O . LEU A 1 27 ? 8.282 -0.219 5.422 1.00 64.04 23 LEU A O 19
ATOM 30901 N N . PRO A 1 28 ? 10.197 -1.196 6.132 1.00 30.24 24 PRO A N 19
ATOM 30902 C CA . PRO A 1 28 ? 10.080 -2.363 5.256 1.00 60.42 24 PRO A CA 19
ATOM 30903 C C . PRO A 1 28 ? 8.850 -3.200 5.581 1.00 61.54 24 PRO A C 19
ATOM 30904 O O . PRO A 1 28 ? 8.531 -3.430 6.758 1.00 50.53 24 PRO A O 19
ATOM 30915 N N . ILE A 1 29 ? 8.157 -3.625 4.555 1.00 32.32 25 ILE A N 19
ATOM 30916 C CA . ILE A 1 29 ? 6.992 -4.445 4.706 1.00 13.03 25 ILE A CA 19
ATOM 30917 C C . ILE A 1 29 ? 7.371 -5.896 4.419 1.00 42.40 25 ILE A C 19
ATOM 30918 O O . ILE A 1 29 ? 7.651 -6.253 3.271 1.00 73.43 25 ILE A O 19
ATOM 30934 N N . PRO A 1 30 ? 7.455 -6.736 5.450 1.00 32.04 26 PRO A N 19
ATOM 30935 C CA . PRO A 1 30 ? 7.750 -8.141 5.265 1.00 2.30 26 PRO A CA 19
ATOM 30936 C C . PRO A 1 30 ? 6.490 -8.887 4.812 1.00 51.31 26 PRO A C 19
ATOM 30937 O O . PRO A 1 30 ? 5.375 -8.383 5.004 1.00 72.21 26 PRO A O 19
ATOM 30948 N N . PRO A 1 31 ? 6.632 -10.053 4.152 1.00 40.43 27 PRO A N 19
ATOM 30949 C CA . PRO A 1 31 ? 5.475 -10.854 3.776 1.00 13.14 27 PRO A CA 19
ATOM 30950 C C . PRO A 1 31 ? 4.676 -11.228 5.011 1.00 43.32 27 PRO A C 19
ATOM 30951 O O . PRO A 1 31 ? 5.253 -11.497 6.079 1.00 60.51 27 PRO A O 19
ATOM 30962 N N . ILE A 1 32 ? 3.376 -11.231 4.867 1.00 50.21 28 ILE A N 19
ATOM 30963 C CA . ILE A 1 32 ? 2.478 -11.465 5.971 1.00 50.04 28 ILE A CA 19
ATOM 30964 C C . ILE A 1 32 ? 2.580 -12.906 6.428 1.00 42.44 28 ILE A C 19
ATOM 30965 O O . ILE A 1 32 ? 2.180 -13.832 5.710 1.00 25.31 28 ILE A O 19
ATOM 30981 N N . ILE A 1 33 ? 3.149 -13.085 7.587 1.00 41.54 29 ILE A N 19
ATOM 30982 C CA . ILE A 1 33 ? 3.355 -14.386 8.150 1.00 52.34 29 ILE A CA 19
ATOM 30983 C C . ILE A 1 33 ? 2.053 -14.988 8.602 1.00 12.33 29 ILE A C 19
ATOM 30984 O O . ILE A 1 33 ? 1.421 -14.527 9.569 1.00 74.42 29 ILE A O 19
ATOM 31000 N N . HIS A 1 34 ? 1.649 -15.969 7.890 1.00 53.25 30 HIS A N 19
ATOM 31001 C CA . HIS A 1 34 ? 0.499 -16.734 8.229 1.00 45.23 30 HIS A CA 19
ATOM 31002 C C . HIS A 1 34 ? 0.960 -18.072 8.687 1.00 10.43 30 HIS A C 19
ATOM 31003 O O . HIS A 1 34 ? 2.130 -18.425 8.498 1.00 13.45 30 HIS A O 19
ATOM 31017 N N . TYR A 1 35 ? 0.100 -18.810 9.291 1.00 22.30 31 TYR A N 19
ATOM 31018 C CA . TYR A 1 35 ? 0.489 -20.075 9.813 1.00 25.33 31 TYR A CA 19
ATOM 31019 C C . TYR A 1 35 ? -0.231 -21.148 9.050 1.00 52.41 31 TYR A C 19
ATOM 31020 O O . TYR A 1 35 ? -1.436 -21.011 8.741 1.00 3.22 31 TYR A O 19
ATOM 31038 N N . GLY A 1 36 ? 0.481 -22.175 8.717 1.00 70.44 32 GLY A N 19
ATOM 31039 C CA . GLY A 1 36 ? -0.084 -23.260 8.015 1.00 4.01 32 GLY A CA 19
ATOM 31040 C C . GLY A 1 36 ? 0.568 -24.542 8.404 1.00 12.53 32 GLY A C 19
ATOM 31041 O O . GLY A 1 36 ? 1.519 -24.555 9.204 1.00 34.42 32 GLY A O 19
ATOM 31045 N N . ALA A 1 37 ? 0.091 -25.605 7.853 1.00 30.41 33 ALA A N 19
ATOM 31046 C CA . ALA A 1 37 ? 0.586 -26.905 8.138 1.00 73.54 33 ALA A CA 19
ATOM 31047 C C . ALA A 1 37 ? 0.143 -27.853 7.054 1.00 32.31 33 ALA A C 19
ATOM 31048 O O . ALA A 1 37 ? -0.851 -27.610 6.373 1.00 12.02 33 ALA A O 19
ATOM 31055 N N . ILE A 1 38 ? 0.893 -28.882 6.868 1.00 34.20 34 ILE A N 19
ATOM 31056 C CA . ILE A 1 38 ? 0.557 -29.929 5.937 1.00 74.51 34 ILE A CA 19
ATOM 31057 C C . ILE A 1 38 ? 0.624 -31.260 6.650 1.00 10.34 34 ILE A C 19
ATOM 31058 O O . ILE A 1 38 ? 1.617 -31.566 7.325 1.00 2.25 34 ILE A O 19
ATOM 31074 N N . ALA A 1 39 ? -0.436 -32.008 6.538 1.00 73.21 35 ALA A N 19
ATOM 31075 C CA . ALA A 1 39 ? -0.560 -33.300 7.159 1.00 11.53 35 ALA A CA 19
ATOM 31076 C C . ALA A 1 39 ? -0.576 -34.293 6.053 1.00 33.51 35 ALA A C 19
ATOM 31077 O O . ALA A 1 39 ? -1.407 -34.196 5.153 1.00 14.04 35 ALA A O 19
ATOM 31084 N N . TYR A 1 40 ? 0.338 -35.191 6.057 1.00 1.12 36 TYR A N 19
ATOM 31085 C CA . TYR A 1 40 ? 0.368 -36.153 5.026 1.00 72.23 36 TYR A CA 19
ATOM 31086 C C . TYR A 1 40 ? 0.718 -37.482 5.622 1.00 51.05 36 TYR A C 19
ATOM 31087 O O . TYR A 1 40 ? 1.874 -37.750 5.956 1.00 74.11 36 TYR A O 19
ATOM 31105 N N . ALA A 1 41 ? -0.271 -38.298 5.758 1.00 60.01 37 ALA A N 19
ATOM 31106 C CA . ALA A 1 41 ? -0.094 -39.581 6.339 1.00 24.35 37 ALA A CA 19
ATOM 31107 C C . ALA A 1 41 ? 0.374 -40.551 5.279 1.00 54.13 37 ALA A C 19
ATOM 31108 O O . ALA A 1 41 ? -0.073 -40.473 4.124 1.00 60.32 37 ALA A O 19
ATOM 31115 N N . PRO A 1 42 ? 1.252 -41.513 5.645 1.00 73.21 38 PRO A N 19
ATOM 31116 C CA . PRO A 1 42 ? 1.739 -42.562 4.720 1.00 54.24 38 PRO A CA 19
ATOM 31117 C C . PRO A 1 42 ? 0.591 -43.451 4.199 1.00 61.14 38 PRO A C 19
ATOM 31118 O O . PRO A 1 42 ? 0.778 -44.308 3.337 1.00 2.13 38 PRO A O 19
ATOM 31129 N N . SER A 1 43 ? -0.588 -43.225 4.734 1.00 2.42 39 SER A N 19
ATOM 31130 C CA . SER A 1 43 ? -1.794 -43.877 4.329 1.00 13.52 39 SER A CA 19
ATOM 31131 C C . SER A 1 43 ? -2.236 -43.334 2.940 1.00 13.15 39 SER A C 19
ATOM 31132 O O . SER A 1 43 ? -3.084 -43.919 2.261 1.00 20.22 39 SER A O 19
ATOM 31140 N N . GLY A 1 44 ? -1.643 -42.207 2.538 1.00 5.34 40 GLY A N 19
ATOM 31141 C CA . GLY A 1 44 ? -1.953 -41.589 1.258 1.00 54.15 40 GLY A CA 19
ATOM 31142 C C . GLY A 1 44 ? -2.775 -40.344 1.466 1.00 21.31 40 GLY A C 19
ATOM 31143 O O . GLY A 1 44 ? -2.936 -39.509 0.557 1.00 41.22 40 GLY A O 19
ATOM 31147 N N . ALA A 1 45 ? -3.270 -40.219 2.677 1.00 75.10 41 ALA A N 19
ATOM 31148 C CA . ALA A 1 45 ? -4.113 -39.127 3.092 1.00 23.02 41 ALA A CA 19
ATOM 31149 C C . ALA A 1 45 ? -3.325 -37.834 3.088 1.00 62.31 41 ALA A C 19
ATOM 31150 O O . ALA A 1 45 ? -2.311 -37.709 3.775 1.00 0.41 41 ALA A O 19
ATOM 31157 N N . SER A 1 46 ? -3.778 -36.897 2.292 1.00 21.15 42 SER A N 19
ATOM 31158 C CA . SER A 1 46 ? -3.106 -35.631 2.129 1.00 23.10 42 SER A CA 19
ATOM 31159 C C . SER A 1 46 ? -3.959 -34.520 2.729 1.00 22.42 42 SER A C 19
ATOM 31160 O O . SER A 1 46 ? -5.191 -34.552 2.614 1.00 22.01 42 SER A O 19
ATOM 31168 N N . GLY A 1 47 ? -3.323 -33.566 3.359 1.00 41.02 43 GLY A N 19
ATOM 31169 C CA . GLY A 1 47 ? -4.003 -32.435 3.906 1.00 45.43 43 GLY A CA 19
ATOM 31170 C C . GLY A 1 47 ? -3.102 -31.240 3.936 1.00 2.24 43 GLY A C 19
ATOM 31171 O O . GLY A 1 47 ? -1.892 -31.388 4.079 1.00 72.14 43 GLY A O 19
ATOM 31175 N N . LYS A 1 48 ? -3.664 -30.072 3.790 1.00 61.11 44 LYS A N 19
ATOM 31176 C CA . LYS A 1 48 ? -2.902 -28.850 3.714 1.00 22.11 44 LYS A CA 19
ATOM 31177 C C . LYS A 1 48 ? -3.743 -27.710 4.281 1.00 75.31 44 LYS A C 19
ATOM 31178 O O . LYS A 1 48 ? -4.963 -27.729 4.146 1.00 21.23 44 LYS A O 19
ATOM 31197 N N . ALA A 1 49 ? -3.115 -26.764 4.946 1.00 15.32 45 ALA A N 19
ATOM 31198 C CA . ALA A 1 49 ? -3.806 -25.635 5.510 1.00 50.10 45 ALA A CA 19
ATOM 31199 C C . ALA A 1 49 ? -2.844 -24.505 5.569 1.00 4.52 45 ALA A C 19
ATOM 31200 O O . ALA A 1 49 ? -1.687 -24.716 5.902 1.00 74.10 45 ALA A O 19
ATOM 31207 N N . TRP A 1 50 ? -3.281 -23.336 5.202 1.00 32.41 46 TRP A N 19
ATOM 31208 C CA . TRP A 1 50 ? -2.446 -22.193 5.198 1.00 2.42 46 TRP A CA 19
ATOM 31209 C C . TRP A 1 50 ? -3.312 -20.964 5.285 1.00 23.11 46 TRP A C 19
ATOM 31210 O O . TRP A 1 50 ? -4.523 -21.059 5.056 1.00 54.44 46 TRP A O 19
ATOM 31231 N N . HIS A 1 51 ? -2.716 -19.848 5.667 1.00 73.12 47 HIS A N 19
ATOM 31232 C CA . HIS A 1 51 ? -3.411 -18.556 5.808 1.00 13.43 47 HIS A CA 19
ATOM 31233 C C . HIS A 1 51 ? -4.320 -18.474 7.026 1.00 4.32 47 HIS A C 19
ATOM 31234 O O . HIS A 1 51 ? -5.201 -17.597 7.105 1.00 33.51 47 HIS A O 19
ATOM 31248 N N . GLN A 1 52 ? -4.066 -19.332 8.000 1.00 4.24 48 GLN A N 19
ATOM 31249 C CA . GLN A 1 52 ? -4.775 -19.287 9.255 1.00 1.42 48 GLN A CA 19
ATOM 31250 C C . GLN A 1 52 ? -4.082 -18.302 10.158 1.00 15.11 48 GLN A C 19
ATOM 31251 O O . GLN A 1 52 ? -2.867 -18.077 10.029 1.00 40.02 48 GLN A O 19
ATOM 31265 N N . ARG A 1 53 ? -4.827 -17.727 11.061 1.00 43.32 49 ARG A N 19
ATOM 31266 C CA . ARG A 1 53 ? -4.329 -16.638 11.866 1.00 43.33 49 ARG A CA 19
ATOM 31267 C C . ARG A 1 53 ? -3.638 -17.134 13.128 1.00 63.01 49 ARG A C 19
ATOM 31268 O O . ARG A 1 53 ? -2.971 -16.369 13.817 1.00 51.25 49 ARG A O 19
ATOM 31289 N N . THR A 1 54 ? -3.816 -18.386 13.446 1.00 11.32 50 THR A N 19
ATOM 31290 C CA . THR A 1 54 ? -3.148 -18.968 14.591 1.00 52.32 50 THR A CA 19
ATOM 31291 C C . THR A 1 54 ? -2.596 -20.338 14.240 1.00 14.33 50 THR A C 19
ATOM 31292 O O . THR A 1 54 ? -3.237 -21.096 13.481 1.00 32.15 50 THR A O 19
ATOM 31303 N N . PRO A 1 55 ? -1.395 -20.670 14.755 1.00 32.14 51 PRO A N 19
ATOM 31304 C CA . PRO A 1 55 ? -0.744 -21.954 14.499 1.00 35.22 51 PRO A CA 19
ATOM 31305 C C . PRO A 1 55 ? -1.624 -23.153 14.841 1.00 71.24 51 PRO A C 19
ATOM 31306 O O . PRO A 1 55 ? -1.781 -24.053 14.022 1.00 1.41 51 PRO A O 19
ATOM 31317 N N . ALA A 1 56 ? -2.224 -23.138 16.030 1.00 32.40 52 ALA A N 19
ATOM 31318 C CA . ALA A 1 56 ? -3.044 -24.252 16.492 1.00 30.21 52 ALA A CA 19
ATOM 31319 C C . ALA A 1 56 ? -4.214 -24.504 15.555 1.00 51.50 52 ALA A C 19
ATOM 31320 O O . ALA A 1 56 ? -4.505 -25.660 15.204 1.00 2.52 52 ALA A O 19
ATOM 31327 N N . ARG A 1 57 ? -4.879 -23.434 15.118 1.00 31.21 53 ARG A N 19
ATOM 31328 C CA . ARG A 1 57 ? -5.989 -23.592 14.213 1.00 30.43 53 ARG A CA 19
ATOM 31329 C C . ARG A 1 57 ? -5.514 -24.129 12.884 1.00 52.43 53 ARG A C 19
ATOM 31330 O O . ARG A 1 57 ? -6.114 -25.039 12.342 1.00 34.30 53 ARG A O 19
ATOM 31351 N N . ALA A 1 58 ? -4.399 -23.593 12.409 1.00 62.52 54 ALA A N 19
ATOM 31352 C CA . ALA A 1 58 ? -3.796 -24.005 11.144 1.00 43.22 54 ALA A CA 19
ATOM 31353 C C . ALA A 1 58 ? -3.530 -25.498 11.115 1.00 11.51 54 ALA A C 19
ATOM 31354 O O . ALA A 1 58 ? -3.895 -26.182 10.153 1.00 33.22 54 ALA A O 19
ATOM 31361 N N . GLU A 1 59 ? -2.933 -25.996 12.179 1.00 45.42 55 GLU A N 19
ATOM 31362 C CA . GLU A 1 59 ? -2.628 -27.405 12.294 1.00 41.15 55 GLU A CA 19
ATOM 31363 C C . GLU A 1 59 ? -3.902 -28.217 12.290 1.00 60.22 55 GLU A C 19
ATOM 31364 O O . GLU A 1 59 ? -4.029 -29.157 11.528 1.00 14.05 55 GLU A O 19
ATOM 31376 N N . GLN A 1 60 ? -4.870 -27.809 13.099 1.00 50.01 56 GLN A N 19
ATOM 31377 C CA . GLN A 1 60 ? -6.153 -28.517 13.171 1.00 25.30 56 GLN A CA 19
ATOM 31378 C C . GLN A 1 60 ? -6.852 -28.577 11.811 1.00 52.45 56 GLN A C 19
ATOM 31379 O O . GLN A 1 60 ? -7.471 -29.598 11.455 1.00 43.24 56 GLN A O 19
ATOM 31393 N N . VAL A 1 61 ? -6.738 -27.505 11.051 1.00 52.31 57 VAL A N 19
ATOM 31394 C CA . VAL A 1 61 ? -7.300 -27.459 9.717 1.00 42.24 57 VAL A CA 19
ATOM 31395 C C . VAL A 1 61 ? -6.521 -28.420 8.791 1.00 13.15 57 VAL A C 19
ATOM 31396 O O . VAL A 1 61 ? -7.108 -29.096 7.952 1.00 32.12 57 VAL A O 19
ATOM 31409 N N . ALA A 1 62 ? -5.210 -28.510 8.992 1.00 2.12 58 ALA A N 19
ATOM 31410 C CA . ALA A 1 62 ? -4.364 -29.415 8.205 1.00 32.32 58 ALA A CA 19
ATOM 31411 C C . ALA A 1 62 ? -4.750 -30.871 8.435 1.00 73.21 58 ALA A C 19
ATOM 31412 O O . ALA A 1 62 ? -4.909 -31.635 7.473 1.00 32.52 58 ALA A O 19
ATOM 31419 N N . LEU A 1 63 ? -4.904 -31.258 9.703 1.00 44.50 59 LEU A N 19
ATOM 31420 C CA . LEU A 1 63 ? -5.350 -32.600 10.049 1.00 33.21 59 LEU A CA 19
ATOM 31421 C C . LEU A 1 63 ? -6.737 -32.865 9.460 1.00 50.14 59 LEU A C 19
ATOM 31422 O O . LEU A 1 63 ? -6.999 -33.946 8.917 1.00 44.24 59 LEU A O 19
ATOM 31438 N N . GLU A 1 64 ? -7.602 -31.857 9.532 1.00 11.51 60 GLU A N 19
ATOM 31439 C CA . GLU A 1 64 ? -8.951 -31.942 8.987 1.00 53.20 60 GLU A CA 19
ATOM 31440 C C . GLU A 1 64 ? -8.907 -32.197 7.468 1.00 5.43 60 GLU A C 19
ATOM 31441 O O . GLU A 1 64 ? -9.676 -33.003 6.943 1.00 74.24 60 GLU A O 19
ATOM 31453 N N . LYS A 1 65 ? -8.008 -31.506 6.773 1.00 62.13 61 LYS A N 19
ATOM 31454 C CA . LYS A 1 65 ? -7.818 -31.716 5.347 1.00 53.31 61 LYS A CA 19
ATOM 31455 C C . LYS A 1 65 ? -7.211 -33.074 5.056 1.00 2.30 61 LYS A C 19
ATOM 31456 O O . LYS A 1 65 ? -7.511 -33.667 4.029 1.00 34.31 61 LYS A O 19
ATOM 31475 N N . CYS A 1 66 ? -6.336 -33.557 5.943 1.00 4.14 62 CYS A N 19
ATOM 31476 C CA . CYS A 1 66 ? -5.720 -34.871 5.760 1.00 10.20 62 CYS A CA 19
ATOM 31477 C C . CYS A 1 66 ? -6.792 -35.922 5.730 1.00 0.55 62 CYS A C 19
ATOM 31478 O O . CYS A 1 66 ? -6.758 -36.857 4.930 1.00 35.23 62 CYS A O 19
ATOM 31485 N N . GLY A 1 67 ? -7.758 -35.745 6.580 1.00 33.50 63 GLY A N 19
ATOM 31486 C CA . GLY A 1 67 ? -8.864 -36.631 6.611 1.00 63.10 63 GLY A CA 19
ATOM 31487 C C . GLY A 1 67 ? -8.891 -37.388 7.883 1.00 22.20 63 GLY A C 19
ATOM 31488 O O . GLY A 1 67 ? -9.968 -37.753 8.375 1.00 71.23 63 GLY A O 19
ATOM 31492 N N . ASP A 1 68 ? -7.723 -37.631 8.441 1.00 52.04 64 ASP A N 19
ATOM 31493 C CA . ASP A 1 68 ? -7.648 -38.341 9.667 1.00 43.32 64 ASP A CA 19
ATOM 31494 C C . ASP A 1 68 ? -7.394 -37.296 10.705 1.00 70.40 64 ASP A C 19
ATOM 31495 O O . ASP A 1 68 ? -6.488 -36.487 10.531 1.00 22.51 64 ASP A O 19
ATOM 31504 N N . LYS A 1 69 ? -8.176 -37.258 11.743 1.00 32.20 65 LYS A N 19
ATOM 31505 C CA . LYS A 1 69 ? -8.055 -36.185 12.716 1.00 22.35 65 LYS A CA 19
ATOM 31506 C C . LYS A 1 69 ? -6.718 -36.259 13.439 1.00 72.22 65 LYS A C 19
ATOM 31507 O O . LYS A 1 69 ? -6.071 -35.245 13.708 1.00 44.25 65 LYS A O 19
ATOM 31526 N N . THR A 1 70 ? -6.321 -37.444 13.736 1.00 54.23 66 THR A N 19
ATOM 31527 C CA . THR A 1 70 ? -5.029 -37.682 14.315 1.00 62.24 66 THR A CA 19
ATOM 31528 C C . THR A 1 70 ? -4.008 -38.121 13.212 1.00 11.02 66 THR A C 19
ATOM 31529 O O . THR A 1 70 ? -3.049 -38.860 13.513 1.00 41.42 66 THR A O 19
ATOM 31540 N N . CYS A 1 71 ? -4.225 -37.638 11.945 1.00 74.34 67 CYS A N 19
ATOM 31541 C CA . CYS A 1 71 ? -3.336 -37.893 10.779 1.00 22.34 67 CYS A CA 19
ATOM 31542 C C . CYS A 1 71 ? -1.861 -37.850 11.165 1.00 50.23 67 CYS A C 19
ATOM 31543 O O . CYS A 1 71 ? -1.376 -36.874 11.762 1.00 51.11 67 CYS A O 19
ATOM 31550 N N . LYS A 1 72 ? -1.174 -38.919 10.881 1.00 70.10 68 LYS A N 19
ATOM 31551 C CA . LYS A 1 72 ? 0.211 -39.037 11.219 1.00 30.24 68 LYS A CA 19
ATOM 31552 C C . LYS A 1 72 ? 1.046 -38.234 10.219 1.00 22.14 68 LYS A C 19
ATOM 31553 O O . LYS A 1 72 ? 0.722 -38.196 9.051 1.00 34.44 68 LYS A O 19
ATOM 31572 N N . VAL A 1 73 ? 2.107 -37.610 10.716 1.00 40.31 69 VAL A N 19
ATOM 31573 C CA . VAL A 1 73 ? 3.022 -36.777 9.929 1.00 31.11 69 VAL A CA 19
ATOM 31574 C C . VAL A 1 73 ? 2.389 -35.439 9.535 1.00 11.21 69 VAL A C 19
ATOM 31575 O O . VAL A 1 73 ? 1.772 -35.284 8.481 1.00 71.11 69 VAL A O 19
ATOM 31588 N N . VAL A 1 74 ? 2.510 -34.495 10.424 1.00 63.12 70 VAL A N 19
ATOM 31589 C CA . VAL A 1 74 ? 2.035 -33.162 10.193 1.00 75.52 70 VAL A CA 19
ATOM 31590 C C . VAL A 1 74 ? 3.186 -32.183 10.387 1.00 42.14 70 VAL A C 19
ATOM 31591 O O . VAL A 1 74 ? 3.940 -32.271 11.369 1.00 33.43 70 VAL A O 19
ATOM 31604 N N . SER A 1 75 ? 3.358 -31.312 9.444 1.00 61.24 71 SER A N 19
ATOM 31605 C CA . SER A 1 75 ? 4.429 -30.357 9.474 1.00 22.01 71 SER A CA 19
ATOM 31606 C C . SER A 1 75 ? 3.852 -28.949 9.489 1.00 3.25 71 SER A C 19
ATOM 31607 O O . SER A 1 75 ? 3.061 -28.602 8.612 1.00 53.54 71 SER A O 19
ATOM 31615 N N . ARG A 1 76 ? 4.227 -28.161 10.471 1.00 63.53 72 ARG A N 19
ATOM 31616 C CA . ARG A 1 76 ? 3.759 -26.802 10.586 1.00 11.21 72 ARG A CA 19
ATOM 31617 C C . ARG A 1 76 ? 4.789 -25.885 9.956 1.00 21.55 72 ARG A C 19
ATOM 31618 O O . ARG A 1 76 ? 5.995 -26.069 10.143 1.00 44.31 72 ARG A O 19
ATOM 31639 N N . PHE A 1 77 ? 4.331 -24.920 9.227 1.00 15.42 73 PHE A N 19
ATOM 31640 C CA . PHE A 1 77 ? 5.197 -23.957 8.611 1.00 40.14 73 PHE A CA 19
ATOM 31641 C C . PHE A 1 77 ? 4.486 -22.638 8.432 1.00 21.30 73 PHE A C 19
ATOM 31642 O O . PHE A 1 77 ? 3.287 -22.590 8.218 1.00 62.21 73 PHE A O 19
ATOM 31659 N N . THR A 1 78 ? 5.217 -21.585 8.570 1.00 61.03 74 THR A N 19
ATOM 31660 C CA . THR A 1 78 ? 4.708 -20.246 8.382 1.00 34.53 74 THR A CA 19
ATOM 31661 C C . THR A 1 78 ? 5.309 -19.685 7.091 1.00 4.54 74 THR A C 19
ATOM 31662 O O . THR A 1 78 ? 5.216 -18.506 6.772 1.00 52.33 74 THR A O 19
ATOM 31673 N N . ARG A 1 79 ? 5.923 -20.591 6.377 1.00 73.25 75 ARG A N 19
ATOM 31674 C CA . ARG A 1 79 ? 6.617 -20.367 5.137 1.00 61.13 75 ARG A CA 19
ATOM 31675 C C . ARG A 1 79 ? 5.867 -21.152 4.076 1.00 31.31 75 ARG A C 19
ATOM 31676 O O . ARG A 1 79 ? 4.638 -21.330 4.195 1.00 54.31 75 ARG A O 19
ATOM 31697 N N . CYS A 1 80 ? 6.524 -21.592 3.058 1.00 41.14 76 CYS A N 19
ATOM 31698 C CA . CYS A 1 80 ? 5.873 -22.411 2.087 1.00 31.54 76 CYS A CA 19
ATOM 31699 C C . CYS A 1 80 ? 6.403 -23.826 2.189 1.00 40.21 76 CYS A C 19
ATOM 31700 O O . CYS A 1 80 ? 7.608 -24.045 2.441 1.00 30.33 76 CYS A O 19
ATOM 31707 N N . GLY A 1 81 ? 5.520 -24.770 2.061 1.00 4.12 77 GLY A N 19
ATOM 31708 C CA . GLY A 1 81 ? 5.901 -26.144 2.113 1.00 63.53 77 GLY A CA 19
ATOM 31709 C C . GLY A 1 81 ? 5.398 -26.874 0.906 1.00 73.12 77 GLY A C 19
ATOM 31710 O O . GLY A 1 81 ? 4.235 -26.717 0.521 1.00 5.40 77 GLY A O 19
ATOM 31714 N N . ALA A 1 82 ? 6.253 -27.647 0.313 1.00 35.22 78 ALA A N 19
ATOM 31715 C CA . ALA A 1 82 ? 5.938 -28.393 -0.880 1.00 54.13 78 ALA A CA 19
ATOM 31716 C C . ALA A 1 82 ? 6.030 -29.876 -0.589 1.00 74.30 78 ALA A C 19
ATOM 31717 O O . ALA A 1 82 ? 6.599 -30.261 0.416 1.00 53.32 78 ALA A O 19
ATOM 31724 N N . VAL A 1 83 ? 5.443 -30.692 -1.432 1.00 10.14 79 VAL A N 19
ATOM 31725 C CA . VAL A 1 83 ? 5.506 -32.127 -1.321 1.00 1.04 79 VAL A CA 19
ATOM 31726 C C . VAL A 1 83 ? 5.704 -32.744 -2.711 1.00 53.04 79 VAL A C 19
ATOM 31727 O O . VAL A 1 83 ? 4.900 -32.489 -3.670 1.00 14.42 79 VAL A O 19
ATOM 31740 N N . ALA A 1 84 ? 6.766 -33.511 -2.819 1.00 34.41 80 ALA A N 19
ATOM 31741 C CA . ALA A 1 84 ? 7.122 -34.231 -4.011 1.00 10.13 80 ALA A CA 19
ATOM 31742 C C . ALA A 1 84 ? 6.852 -35.696 -3.797 1.00 54.50 80 ALA A C 19
ATOM 31743 O O . ALA A 1 84 ? 7.036 -36.221 -2.686 1.00 31.53 80 ALA A O 19
ATOM 31750 N N . TYR A 1 85 ? 6.394 -36.343 -4.833 1.00 24.41 81 TYR A N 19
ATOM 31751 C CA . TYR A 1 85 ? 6.044 -37.741 -4.777 1.00 23.42 81 TYR A CA 19
ATOM 31752 C C . TYR A 1 85 ? 7.090 -38.539 -5.510 1.00 12.51 81 TYR A C 19
ATOM 31753 O O . TYR A 1 85 ? 7.485 -38.175 -6.609 1.00 73.01 81 TYR A O 19
ATOM 31771 N N . ASN A 1 86 ? 7.587 -39.561 -4.877 1.00 72.41 82 ASN A N 19
ATOM 31772 C CA . ASN A 1 86 ? 8.522 -40.464 -5.501 1.00 20.05 82 ASN A CA 19
ATOM 31773 C C . ASN A 1 86 ? 8.021 -41.876 -5.345 1.00 35.23 82 ASN A C 19
ATOM 31774 O O . ASN A 1 86 ? 8.333 -42.532 -4.361 1.00 61.10 82 ASN A O 19
ATOM 31785 N N . GLY A 1 87 ? 7.164 -42.298 -6.248 1.00 72.53 83 GLY A N 19
ATOM 31786 C CA . GLY A 1 87 ? 6.624 -43.649 -6.225 1.00 50.44 83 GLY A CA 19
ATOM 31787 C C . GLY A 1 87 ? 5.966 -43.980 -4.905 1.00 62.30 83 GLY A C 19
ATOM 31788 O O . GLY A 1 87 ? 6.285 -44.997 -4.288 1.00 51.23 83 GLY A O 19
ATOM 31792 N N . SER A 1 88 ? 5.074 -43.093 -4.477 1.00 2.04 84 SER A N 19
ATOM 31793 C CA . SER A 1 88 ? 4.369 -43.158 -3.215 1.00 0.51 84 SER A CA 19
ATOM 31794 C C . SER A 1 88 ? 5.233 -42.760 -1.994 1.00 40.53 84 SER A C 19
ATOM 31795 O O . SER A 1 88 ? 4.779 -42.843 -0.867 1.00 73.32 84 SER A O 19
ATOM 31803 N N . LYS A 1 89 ? 6.453 -42.295 -2.213 1.00 42.13 85 LYS A N 19
ATOM 31804 C CA . LYS A 1 89 ? 7.252 -41.789 -1.114 1.00 70.02 85 LYS A CA 19
ATOM 31805 C C . LYS A 1 89 ? 7.115 -40.293 -1.114 1.00 40.50 85 LYS A C 19
ATOM 31806 O O . LYS A 1 89 ? 7.331 -39.649 -2.143 1.00 15.22 85 LYS A O 19
ATOM 31825 N N . TYR A 1 90 ? 6.725 -39.746 0.003 1.00 71.52 86 TYR A N 19
ATOM 31826 C CA . TYR A 1 90 ? 6.420 -38.342 0.082 1.00 41.42 86 TYR A CA 19
ATOM 31827 C C . TYR A 1 90 ? 7.530 -37.576 0.746 1.00 11.21 86 TYR A C 19
ATOM 31828 O O . TYR A 1 90 ? 7.841 -37.797 1.917 1.00 34.04 86 TYR A O 19
ATOM 31846 N N . GLN A 1 91 ? 8.127 -36.688 0.004 1.00 53.03 87 GLN A N 19
ATOM 31847 C CA . GLN A 1 91 ? 9.184 -35.867 0.516 1.00 21.15 87 GLN A CA 19
ATOM 31848 C C . GLN A 1 91 ? 8.774 -34.416 0.414 1.00 42.04 87 GLN A C 19
ATOM 31849 O O . GLN A 1 91 ? 8.408 -33.935 -0.657 1.00 71.30 87 GLN A O 19
ATOM 31863 N N . GLY A 1 92 ? 8.787 -33.750 1.536 1.00 10.04 88 GLY A N 19
ATOM 31864 C CA . GLY A 1 92 ? 8.417 -32.373 1.577 1.00 61.22 88 GLY A CA 19
ATOM 31865 C C . GLY A 1 92 ? 9.571 -31.455 1.255 1.00 24.13 88 GLY A C 19
ATOM 31866 O O . GLY A 1 92 ? 10.739 -31.857 1.338 1.00 20.43 88 GLY A O 19
ATOM 31870 N N . GLY A 1 93 ? 9.243 -30.260 0.880 1.00 4.01 89 GLY A N 19
ATOM 31871 C CA . GLY A 1 93 ? 10.198 -29.235 0.598 1.00 13.03 89 GLY A CA 19
ATOM 31872 C C . GLY A 1 93 ? 9.858 -28.034 1.410 1.00 20.54 89 GLY A C 19
ATOM 31873 O O . GLY A 1 93 ? 8.679 -27.784 1.672 1.00 14.34 89 GLY A O 19
ATOM 31877 N N . THR A 1 94 ? 10.837 -27.302 1.812 1.00 4.12 90 THR A N 19
ATOM 31878 C CA . THR A 1 94 ? 10.634 -26.195 2.704 1.00 30.12 90 THR A CA 19
ATOM 31879 C C . THR A 1 94 ? 11.296 -24.921 2.180 1.00 61.32 90 THR A C 19
ATOM 31880 O O . THR A 1 94 ? 12.463 -24.941 1.776 1.00 44.32 90 THR A O 19
ATOM 31891 N N . GLY A 1 95 ? 10.562 -23.826 2.173 1.00 71.21 91 GLY A N 19
ATOM 31892 C CA . GLY A 1 95 ? 11.132 -22.573 1.760 1.00 33.45 91 GLY A CA 19
ATOM 31893 C C . GLY A 1 95 ? 10.230 -21.421 2.089 1.00 20.13 91 GLY A C 19
ATOM 31894 O O . GLY A 1 95 ? 9.048 -21.591 2.192 1.00 1.01 91 GLY A O 19
ATOM 31898 N N . LEU A 1 96 ? 10.797 -20.256 2.296 1.00 11.04 92 LEU A N 19
ATOM 31899 C CA . LEU A 1 96 ? 10.007 -19.026 2.563 1.00 3.12 92 LEU A CA 19
ATOM 31900 C C . LEU A 1 96 ? 9.240 -18.608 1.331 1.00 34.21 92 LEU A C 19
ATOM 31901 O O . LEU A 1 96 ? 8.195 -17.965 1.404 1.00 5.14 92 LEU A O 19
ATOM 31917 N N . THR A 1 97 ? 9.793 -18.950 0.232 1.00 62.52 93 THR A N 19
ATOM 31918 C CA . THR A 1 97 ? 9.219 -18.725 -1.050 1.00 31.34 93 THR A CA 19
ATOM 31919 C C . THR A 1 97 ? 8.933 -20.077 -1.662 1.00 52.42 93 THR A C 19
ATOM 31920 O O . THR A 1 97 ? 9.630 -21.050 -1.328 1.00 74.40 93 THR A O 19
ATOM 31931 N N . ARG A 1 98 ? 7.925 -20.187 -2.524 1.00 1.24 94 ARG A N 19
ATOM 31932 C CA . ARG A 1 98 ? 7.668 -21.471 -3.157 1.00 25.03 94 ARG A CA 19
ATOM 31933 C C . ARG A 1 98 ? 8.791 -21.893 -4.058 1.00 73.03 94 ARG A C 19
ATOM 31934 O O . ARG A 1 98 ? 8.990 -23.061 -4.264 1.00 64.31 94 ARG A O 19
ATOM 31955 N N . ARG A 1 99 ? 9.553 -20.924 -4.559 1.00 3.11 95 ARG A N 19
ATOM 31956 C CA . ARG A 1 99 ? 10.720 -21.222 -5.362 1.00 63.13 95 ARG A CA 19
ATOM 31957 C C . ARG A 1 99 ? 11.753 -21.970 -4.560 1.00 22.12 95 ARG A C 19
ATOM 31958 O O . ARG A 1 99 ? 12.308 -22.969 -5.019 1.00 34.31 95 ARG A O 19
ATOM 31979 N N . ALA A 1 100 ? 11.996 -21.502 -3.358 1.00 30.34 96 ALA A N 19
ATOM 31980 C CA . ALA A 1 100 ? 12.943 -22.140 -2.491 1.00 50.21 96 ALA A CA 19
ATOM 31981 C C . ALA A 1 100 ? 12.382 -23.439 -1.979 1.00 15.10 96 ALA A C 19
ATOM 31982 O O . ALA A 1 100 ? 13.107 -24.405 -1.828 1.00 42.34 96 ALA A O 19
ATOM 31989 N N . ALA A 1 101 ? 11.077 -23.458 -1.738 1.00 13.22 97 ALA A N 19
ATOM 31990 C CA . ALA A 1 101 ? 10.418 -24.645 -1.251 1.00 13.31 97 ALA A CA 19
ATOM 31991 C C . ALA A 1 101 ? 10.499 -25.760 -2.273 1.00 14.43 97 ALA A C 19
ATOM 31992 O O . ALA A 1 101 ? 10.853 -26.902 -1.940 1.00 64.42 97 ALA A O 19
ATOM 31999 N N . GLU A 1 102 ? 10.192 -25.427 -3.529 1.00 43.23 98 GLU A N 19
ATOM 32000 C CA . GLU A 1 102 ? 10.245 -26.382 -4.579 1.00 52.53 98 GLU A CA 19
ATOM 32001 C C . GLU A 1 102 ? 11.678 -26.812 -4.815 1.00 13.22 98 GLU A C 19
ATOM 32002 O O . GLU A 1 102 ? 11.945 -27.991 -4.958 1.00 4.31 98 GLU A O 19
ATOM 32014 N N . ASP A 1 103 ? 12.606 -25.857 -4.754 1.00 72.10 99 ASP A N 19
ATOM 32015 C CA . ASP A 1 103 ? 14.014 -26.157 -4.972 1.00 21.35 99 ASP A CA 19
ATOM 32016 C C . ASP A 1 103 ? 14.476 -27.141 -3.932 1.00 73.25 99 ASP A C 19
ATOM 32017 O O . ASP A 1 103 ? 15.044 -28.165 -4.257 1.00 15.10 99 ASP A O 19
ATOM 32026 N N . ASP A 1 104 ? 14.131 -26.854 -2.688 1.00 1.05 100 ASP A N 19
ATOM 32027 C CA . ASP A 1 104 ? 14.481 -27.693 -1.535 1.00 15.34 100 ASP A CA 19
ATOM 32028 C C . ASP A 1 104 ? 13.903 -29.098 -1.681 1.00 72.52 100 ASP A C 19
ATOM 32029 O O . ASP A 1 104 ? 14.578 -30.105 -1.381 1.00 32.55 100 ASP A O 19
ATOM 32038 N N . ALA A 1 105 ? 12.682 -29.162 -2.191 1.00 22.54 101 ALA A N 19
ATOM 32039 C CA . ALA A 1 105 ? 12.013 -30.425 -2.435 1.00 32.23 101 ALA A CA 19
ATOM 32040 C C . ALA A 1 105 ? 12.777 -31.247 -3.452 1.00 41.44 101 ALA A C 19
ATOM 32041 O O . ALA A 1 105 ? 12.956 -32.414 -3.265 1.00 11.50 101 ALA A O 19
ATOM 32048 N N . VAL A 1 106 ? 13.264 -30.605 -4.497 1.00 4.53 102 VAL A N 19
ATOM 32049 C CA . VAL A 1 106 ? 14.006 -31.292 -5.571 1.00 62.11 102 VAL A CA 19
ATOM 32050 C C . VAL A 1 106 ? 15.415 -31.622 -5.085 1.00 2.24 102 VAL A C 19
ATOM 32051 O O . VAL A 1 106 ? 16.041 -32.589 -5.516 1.00 33.53 102 VAL A O 19
ATOM 32064 N N . ASN A 1 107 ? 15.915 -30.794 -4.220 1.00 33.31 103 ASN A N 19
ATOM 32065 C CA . ASN A 1 107 ? 17.225 -30.986 -3.641 1.00 61.35 103 ASN A CA 19
ATOM 32066 C C . ASN A 1 107 ? 17.258 -32.219 -2.808 1.00 14.12 103 ASN A C 19
ATOM 32067 O O . ASN A 1 107 ? 18.243 -32.952 -2.809 1.00 70.41 103 ASN A O 19
ATOM 32078 N N . ARG A 1 108 ? 16.193 -32.467 -2.096 1.00 44.33 104 ARG A N 19
ATOM 32079 C CA . ARG A 1 108 ? 16.160 -33.637 -1.283 1.00 24.44 104 ARG A CA 19
ATOM 32080 C C . ARG A 1 108 ? 15.486 -34.803 -2.029 1.00 61.22 104 ARG A C 19
ATOM 32081 O O . ARG A 1 108 ? 15.759 -35.976 -1.740 1.00 42.31 104 ARG A O 19
ATOM 32102 N N . LEU A 1 109 ? 14.641 -34.484 -2.996 1.00 43.13 105 LEU A N 19
ATOM 32103 C CA . LEU A 1 109 ? 13.917 -35.487 -3.746 1.00 71.41 105 LEU A CA 19
ATOM 32104 C C . LEU A 1 109 ? 14.052 -35.252 -5.238 1.00 55.14 105 LEU A C 19
ATOM 32105 O O . LEU A 1 109 ? 13.492 -34.312 -5.789 1.00 42.35 105 LEU A O 19
ATOM 32121 N N . GLU A 1 110 ? 14.783 -36.115 -5.872 1.00 43.41 106 GLU A N 19
ATOM 32122 C CA . GLU A 1 110 ? 14.936 -36.103 -7.277 1.00 71.02 106 GLU A CA 19
ATOM 32123 C C . GLU A 1 110 ? 14.181 -37.296 -7.804 1.00 20.01 106 GLU A C 19
ATOM 32124 O O . GLU A 1 110 ? 13.695 -38.133 -7.018 1.00 32.23 106 GLU A O 19
ATOM 32136 N N . GLY A 1 111 ? 14.044 -37.375 -9.076 1.00 53.32 107 GLY A N 19
ATOM 32137 C CA . GLY A 1 111 ? 13.333 -38.480 -9.691 1.00 60.53 107 GLY A CA 19
ATOM 32138 C C . GLY A 1 111 ? 11.840 -38.238 -9.717 1.00 54.02 107 GLY A C 19
ATOM 32139 O O . GLY A 1 111 ? 11.209 -38.273 -10.774 1.00 54.35 107 GLY A O 19
ATOM 32143 N N . GLY A 1 112 ? 11.288 -37.958 -8.561 1.00 1.53 108 GLY A N 19
ATOM 32144 C CA . GLY A 1 112 ? 9.879 -37.683 -8.444 1.00 55.23 108 GLY A CA 19
ATOM 32145 C C . GLY A 1 112 ? 9.601 -36.235 -8.748 1.00 54.54 108 GLY A C 19
ATOM 32146 O O . GLY A 1 112 ? 10.481 -35.532 -9.255 1.00 54.12 108 GLY A O 19
ATOM 32150 N N . ARG A 1 113 ? 8.427 -35.753 -8.424 1.00 11.53 109 ARG A N 19
ATOM 32151 C CA . ARG A 1 113 ? 8.104 -34.407 -8.777 1.00 12.12 109 ARG A CA 19
ATOM 32152 C C . ARG A 1 113 ? 7.160 -33.819 -7.755 1.00 23.51 109 ARG A C 19
ATOM 32153 O O . ARG A 1 113 ? 6.396 -34.547 -7.105 1.00 12.21 109 ARG A O 19
ATOM 32174 N N . ILE A 1 114 ? 7.248 -32.526 -7.590 1.00 24.32 110 ILE A N 19
ATOM 32175 C CA . ILE A 1 114 ? 6.446 -31.781 -6.648 1.00 22.12 110 ILE A CA 19
ATOM 32176 C C . ILE A 1 114 ? 5.052 -31.656 -7.179 1.00 62.34 110 ILE A C 19
ATOM 32177 O O . ILE A 1 114 ? 4.855 -31.129 -8.267 1.00 72.22 110 ILE A O 19
ATOM 32193 N N . VAL A 1 115 ? 4.091 -32.149 -6.463 1.00 43.01 111 VAL A N 19
ATOM 32194 C CA . VAL A 1 115 ? 2.739 -32.008 -6.931 1.00 52.21 111 VAL A CA 19
ATOM 32195 C C . VAL A 1 115 ? 1.911 -31.228 -5.939 1.00 23.40 111 VAL A C 19
ATOM 32196 O O . VAL A 1 115 ? 0.860 -30.705 -6.281 1.00 24.32 111 VAL A O 19
ATOM 32209 N N . ASN A 1 116 ? 2.382 -31.131 -4.712 1.00 40.11 112 ASN A N 19
ATOM 32210 C CA . ASN A 1 116 ? 1.629 -30.380 -3.719 1.00 44.51 112 ASN A CA 19
ATOM 32211 C C . ASN A 1 116 ? 2.509 -29.289 -3.150 1.00 54.51 112 ASN A C 19
ATOM 32212 O O . ASN A 1 116 ? 3.715 -29.469 -3.061 1.00 30.40 112 ASN A O 19
ATOM 32223 N N . TRP A 1 117 ? 1.921 -28.161 -2.826 1.00 12.01 113 TRP A N 19
ATOM 32224 C CA . TRP A 1 117 ? 2.598 -27.068 -2.170 1.00 34.02 113 TRP A CA 19
ATOM 32225 C C . TRP A 1 117 ? 1.588 -26.103 -1.619 1.00 44.30 113 TRP A C 19
ATOM 32226 O O . TRP A 1 117 ? 0.488 -25.954 -2.169 1.00 62.02 113 TRP A O 19
ATOM 32247 N N . ALA A 1 118 ? 1.915 -25.511 -0.523 1.00 34.31 114 ALA A N 19
ATOM 32248 C CA . ALA A 1 118 ? 1.072 -24.551 0.114 1.00 22.01 114 ALA A CA 19
ATOM 32249 C C . ALA A 1 118 ? 1.940 -23.508 0.746 1.00 54.54 114 ALA A C 19
ATOM 32250 O O . ALA A 1 118 ? 2.856 -23.835 1.505 1.00 65.20 114 ALA A O 19
ATOM 32257 N N . CYS A 1 119 ? 1.679 -22.283 0.438 1.00 50.01 115 CYS A N 19
ATOM 32258 C CA . CYS A 1 119 ? 2.532 -21.220 0.894 1.00 33.52 115 CYS A CA 19
ATOM 32259 C C . CYS A 1 119 ? 1.786 -20.252 1.758 1.00 14.13 115 CYS A C 19
ATOM 32260 O O . CYS A 1 119 ? 0.665 -19.849 1.423 1.00 63.43 115 CYS A O 19
ATOM 32267 N N . ASN A 1 120 ? 2.387 -19.895 2.854 1.00 31.14 116 ASN A N 19
ATOM 32268 C CA . ASN A 1 120 ? 1.842 -18.877 3.717 1.00 10.42 116 ASN A CA 19
ATOM 32269 C C . ASN A 1 120 ? 2.471 -17.564 3.370 1.00 0.41 116 ASN A C 19
ATOM 32270 O O . ASN A 1 120 ? 1.774 -16.670 2.899 1.00 63.54 116 ASN A O 19
ATOM 32282 N N . PRO A 1 5 ? 34.387 22.981 16.014 1.00 10.00 1 PRO A N 20
ATOM 32283 C CA . PRO A 1 5 ? 33.477 22.681 14.933 1.00 44.04 1 PRO A CA 20
ATOM 32284 C C . PRO A 1 5 ? 32.243 22.024 15.500 1.00 11.31 1 PRO A C 20
ATOM 32285 O O . PRO A 1 5 ? 32.329 21.297 16.482 1.00 3.20 1 PRO A O 20
ATOM 32296 N N . THR A 1 6 ? 31.114 22.304 14.916 1.00 55.24 2 THR A N 20
ATOM 32297 C CA . THR A 1 6 ? 29.873 21.744 15.336 1.00 54.20 2 THR A CA 20
ATOM 32298 C C . THR A 1 6 ? 28.936 21.682 14.130 1.00 74.14 2 THR A C 20
ATOM 32299 O O . THR A 1 6 ? 28.808 22.653 13.370 1.00 52.10 2 THR A O 20
ATOM 32310 N N . VAL A 1 7 ? 28.326 20.550 13.923 1.00 14.42 3 VAL A N 20
ATOM 32311 C CA . VAL A 1 7 ? 27.463 20.366 12.785 1.00 30.31 3 VAL A CA 20
ATOM 32312 C C . VAL A 1 7 ? 26.037 20.223 13.251 1.00 45.44 3 VAL A C 20
ATOM 32313 O O . VAL A 1 7 ? 25.788 19.830 14.405 1.00 0.12 3 VAL A O 20
ATOM 32326 N N . ASP A 1 8 ? 25.112 20.572 12.410 1.00 42.05 4 ASP A N 20
ATOM 32327 C CA . ASP A 1 8 ? 23.719 20.398 12.734 1.00 54.44 4 ASP A CA 20
ATOM 32328 C C . ASP A 1 8 ? 23.269 19.089 12.194 1.00 31.52 4 ASP A C 20
ATOM 32329 O O . ASP A 1 8 ? 23.302 18.851 10.982 1.00 10.32 4 ASP A O 20
ATOM 32338 N N . ALA A 1 9 ? 22.884 18.250 13.068 1.00 21.33 5 ALA A N 20
ATOM 32339 C CA . ALA A 1 9 ? 22.472 16.919 12.729 1.00 42.42 5 ALA A CA 20
ATOM 32340 C C . ALA A 1 9 ? 21.136 16.643 13.369 1.00 10.31 5 ALA A C 20
ATOM 32341 O O . ALA A 1 9 ? 21.042 16.484 14.595 1.00 3.04 5 ALA A O 20
ATOM 32348 N N . HIS A 1 10 ? 20.109 16.623 12.555 1.00 52.13 6 HIS A N 20
ATOM 32349 C CA . HIS A 1 10 ? 18.760 16.435 13.027 1.00 14.12 6 HIS A CA 20
ATOM 32350 C C . HIS A 1 10 ? 18.457 14.975 13.328 1.00 12.22 6 HIS A C 20
ATOM 32351 O O . HIS A 1 10 ? 18.043 14.224 12.430 1.00 54.33 6 HIS A O 20
ATOM 32365 N N . LEU A 1 11 ? 18.728 14.583 14.581 1.00 45.02 7 LEU A N 20
ATOM 32366 C CA . LEU A 1 11 ? 18.380 13.308 15.146 1.00 23.34 7 LEU A CA 20
ATOM 32367 C C . LEU A 1 11 ? 18.734 12.118 14.234 1.00 70.13 7 LEU A C 20
ATOM 32368 O O . LEU A 1 11 ? 19.654 12.176 13.395 1.00 43.51 7 LEU A O 20
ATOM 32384 N N . ALA A 1 12 ? 18.073 11.044 14.478 1.00 51.41 8 ALA A N 20
ATOM 32385 C CA . ALA A 1 12 ? 18.076 9.916 13.624 1.00 55.22 8 ALA A CA 20
ATOM 32386 C C . ALA A 1 12 ? 16.628 9.583 13.385 1.00 42.40 8 ALA A C 20
ATOM 32387 O O . ALA A 1 12 ? 15.921 9.170 14.304 1.00 52.04 8 ALA A O 20
ATOM 32394 N N . ASN A 1 13 ? 16.168 9.840 12.203 1.00 23.42 9 ASN A N 20
ATOM 32395 C CA . ASN A 1 13 ? 14.774 9.638 11.876 1.00 3.13 9 ASN A CA 20
ATOM 32396 C C . ASN A 1 13 ? 14.488 8.172 11.670 1.00 54.10 9 ASN A C 20
ATOM 32397 O O . ASN A 1 13 ? 14.926 7.564 10.686 1.00 50.40 9 ASN A O 20
ATOM 32408 N N . GLY A 1 14 ? 13.810 7.614 12.625 1.00 5.24 10 GLY A N 20
ATOM 32409 C CA . GLY A 1 14 ? 13.470 6.228 12.616 1.00 22.02 10 GLY A CA 20
ATOM 32410 C C . GLY A 1 14 ? 12.922 5.833 13.953 1.00 52.42 10 GLY A C 20
ATOM 32411 O O . GLY A 1 14 ? 13.674 5.521 14.882 1.00 1.22 10 GLY A O 20
ATOM 32415 N N . SER A 1 15 ? 11.634 5.864 14.056 1.00 34.10 11 SER A N 20
ATOM 32416 C CA . SER A 1 15 ? 10.933 5.585 15.258 1.00 33.32 11 SER A CA 20
ATOM 32417 C C . SER A 1 15 ? 9.684 4.837 14.852 1.00 22.32 11 SER A C 20
ATOM 32418 O O . SER A 1 15 ? 9.421 4.689 13.647 1.00 42.43 11 SER A O 20
ATOM 32426 N N . MET A 1 16 ? 8.943 4.349 15.820 1.00 22.12 12 MET A N 20
ATOM 32427 C CA . MET A 1 16 ? 7.692 3.690 15.547 1.00 61.02 12 MET A CA 20
ATOM 32428 C C . MET A 1 16 ? 6.729 4.641 14.903 1.00 21.04 12 MET A C 20
ATOM 32429 O O . MET A 1 16 ? 6.588 5.804 15.317 1.00 13.42 12 MET A O 20
ATOM 32443 N N . SER A 1 17 ? 6.105 4.164 13.902 1.00 45.13 13 SER A N 20
ATOM 32444 C CA . SER A 1 17 ? 5.177 4.930 13.154 1.00 3.10 13 SER A CA 20
ATOM 32445 C C . SER A 1 17 ? 4.018 4.054 12.734 1.00 11.14 13 SER A C 20
ATOM 32446 O O . SER A 1 17 ? 4.196 3.067 12.032 1.00 61.35 13 SER A O 20
ATOM 32454 N N . GLU A 1 18 ? 2.856 4.402 13.174 1.00 31.40 14 GLU A N 20
ATOM 32455 C CA . GLU A 1 18 ? 1.651 3.664 12.864 1.00 1.14 14 GLU A CA 20
ATOM 32456 C C . GLU A 1 18 ? 0.893 4.425 11.794 1.00 52.04 14 GLU A C 20
ATOM 32457 O O . GLU A 1 18 ? -0.343 4.489 11.779 1.00 72.41 14 GLU A O 20
ATOM 32469 N N . VAL A 1 19 ? 1.652 4.976 10.892 1.00 32.31 15 VAL A N 20
ATOM 32470 C CA . VAL A 1 19 ? 1.145 5.763 9.802 1.00 14.54 15 VAL A CA 20
ATOM 32471 C C . VAL A 1 19 ? 0.804 4.849 8.628 1.00 10.32 15 VAL A C 20
ATOM 32472 O O . VAL A 1 19 ? 0.830 3.620 8.766 1.00 64.11 15 VAL A O 20
ATOM 32485 N N . MET A 1 20 ? 0.468 5.444 7.509 1.00 54.13 16 MET A N 20
ATOM 32486 C CA . MET A 1 20 ? 0.192 4.722 6.270 1.00 54.31 16 MET A CA 20
ATOM 32487 C C . MET A 1 20 ? 1.433 3.947 5.818 1.00 14.11 16 MET A C 20
ATOM 32488 O O . MET A 1 20 ? 2.559 4.258 6.233 1.00 44.13 16 MET A O 20
ATOM 32502 N N . MET A 1 21 ? 1.236 2.946 4.984 1.00 44.31 17 MET A N 20
ATOM 32503 C CA . MET A 1 21 ? 2.359 2.238 4.404 1.00 3.12 17 MET A CA 20
ATOM 32504 C C . MET A 1 21 ? 3.107 3.155 3.471 1.00 54.24 17 MET A C 20
ATOM 32505 O O . MET A 1 21 ? 2.558 4.157 2.985 1.00 21.41 17 MET A O 20
ATOM 32519 N N . SER A 1 22 ? 4.315 2.815 3.210 1.00 21.24 18 SER A N 20
ATOM 32520 C CA . SER A 1 22 ? 5.168 3.599 2.377 1.00 71.24 18 SER A CA 20
ATOM 32521 C C . SER A 1 22 ? 4.693 3.569 0.913 1.00 0.34 18 SER A C 20
ATOM 32522 O O . SER A 1 22 ? 4.372 2.492 0.376 1.00 62.24 18 SER A O 20
ATOM 32530 N N . GLU A 1 23 ? 4.610 4.744 0.299 1.00 43.20 19 GLU A N 20
ATOM 32531 C CA . GLU A 1 23 ? 4.304 4.872 -1.110 1.00 25.32 19 GLU A CA 20
ATOM 32532 C C . GLU A 1 23 ? 5.530 4.461 -1.873 1.00 75.24 19 GLU A C 20
ATOM 32533 O O . GLU A 1 23 ? 6.436 5.271 -2.125 1.00 23.35 19 GLU A O 20
ATOM 32545 N N . ILE A 1 24 ? 5.573 3.177 -2.155 1.00 72.12 20 ILE A N 20
ATOM 32546 C CA . ILE A 1 24 ? 6.696 2.484 -2.727 1.00 32.11 20 ILE A CA 20
ATOM 32547 C C . ILE A 1 24 ? 7.708 2.263 -1.605 1.00 62.44 20 ILE A C 20
ATOM 32548 O O . ILE A 1 24 ? 8.153 3.215 -0.950 1.00 51.51 20 ILE A O 20
ATOM 32564 N N . ALA A 1 25 ? 8.015 1.022 -1.340 1.00 45.20 21 ALA A N 20
ATOM 32565 C CA . ALA A 1 25 ? 8.824 0.674 -0.204 1.00 35.31 21 ALA A CA 20
ATOM 32566 C C . ALA A 1 25 ? 10.260 1.138 -0.333 1.00 71.53 21 ALA A C 20
ATOM 32567 O O . ALA A 1 25 ? 11.038 0.618 -1.129 1.00 32.01 21 ALA A O 20
ATOM 32574 N N . GLY A 1 26 ? 10.590 2.133 0.450 1.00 10.31 22 GLY A N 20
ATOM 32575 C CA . GLY A 1 26 ? 11.947 2.623 0.520 1.00 50.41 22 GLY A CA 20
ATOM 32576 C C . GLY A 1 26 ? 12.653 1.983 1.688 1.00 24.12 22 GLY A C 20
ATOM 32577 O O . GLY A 1 26 ? 13.799 2.295 2.000 1.00 63.35 22 GLY A O 20
ATOM 32581 N N . LEU A 1 27 ? 11.942 1.086 2.325 1.00 72.52 23 LEU A N 20
ATOM 32582 C CA . LEU A 1 27 ? 12.394 0.323 3.458 1.00 74.43 23 LEU A CA 20
ATOM 32583 C C . LEU A 1 27 ? 11.934 -1.104 3.216 1.00 64.04 23 LEU A C 20
ATOM 32584 O O . LEU A 1 27 ? 10.880 -1.293 2.597 1.00 13.32 23 LEU A O 20
ATOM 32600 N N . PRO A 1 28 ? 12.693 -2.122 3.626 1.00 31.45 24 PRO A N 20
ATOM 32601 C CA . PRO A 1 28 ? 12.268 -3.503 3.447 1.00 42.54 24 PRO A CA 20
ATOM 32602 C C . PRO A 1 28 ? 11.126 -3.847 4.403 1.00 3.44 24 PRO A C 20
ATOM 32603 O O . PRO A 1 28 ? 11.250 -3.685 5.628 1.00 25.13 24 PRO A O 20
ATOM 32614 N N . ILE A 1 29 ? 10.029 -4.315 3.855 1.00 21.15 25 ILE A N 20
ATOM 32615 C CA . ILE A 1 29 ? 8.882 -4.683 4.622 1.00 33.43 25 ILE A CA 20
ATOM 32616 C C . ILE A 1 29 ? 8.757 -6.207 4.624 1.00 63.22 25 ILE A C 20
ATOM 32617 O O . ILE A 1 29 ? 8.752 -6.834 3.550 1.00 54.25 25 ILE A O 20
ATOM 32633 N N . PRO A 1 30 ? 8.744 -6.826 5.802 1.00 64.05 26 PRO A N 20
ATOM 32634 C CA . PRO A 1 30 ? 8.553 -8.272 5.931 1.00 71.11 26 PRO A CA 20
ATOM 32635 C C . PRO A 1 30 ? 7.165 -8.701 5.416 1.00 32.24 26 PRO A C 20
ATOM 32636 O O . PRO A 1 30 ? 6.164 -7.977 5.644 1.00 43.44 26 PRO A O 20
ATOM 32647 N N . PRO A 1 31 ? 7.082 -9.853 4.700 1.00 53.24 27 PRO A N 20
ATOM 32648 C CA . PRO A 1 31 ? 5.808 -10.380 4.180 1.00 1.51 27 PRO A CA 20
ATOM 32649 C C . PRO A 1 31 ? 4.820 -10.697 5.300 1.00 34.40 27 PRO A C 20
ATOM 32650 O O . PRO A 1 31 ? 5.217 -10.838 6.478 1.00 2.24 27 PRO A O 20
ATOM 32661 N N . ILE A 1 32 ? 3.553 -10.805 4.949 1.00 74.35 28 ILE A N 20
ATOM 32662 C CA . ILE A 1 32 ? 2.517 -11.107 5.907 1.00 63.04 28 ILE A CA 20
ATOM 32663 C C . ILE A 1 32 ? 2.637 -12.572 6.322 1.00 64.40 28 ILE A C 20
ATOM 32664 O O . ILE A 1 32 ? 2.353 -13.486 5.540 1.00 24.31 28 ILE A O 20
ATOM 32680 N N . ILE A 1 33 ? 3.112 -12.774 7.520 1.00 53.21 29 ILE A N 20
ATOM 32681 C CA . ILE A 1 33 ? 3.363 -14.094 8.044 1.00 43.14 29 ILE A CA 20
ATOM 32682 C C . ILE A 1 33 ? 2.066 -14.781 8.421 1.00 12.44 29 ILE A C 20
ATOM 32683 O O . ILE A 1 33 ? 1.297 -14.289 9.258 1.00 51.31 29 ILE A O 20
ATOM 32699 N N . HIS A 1 34 ? 1.822 -15.879 7.791 1.00 61.22 30 HIS A N 20
ATOM 32700 C CA . HIS A 1 34 ? 0.684 -16.697 8.089 1.00 21.44 30 HIS A CA 20
ATOM 32701 C C . HIS A 1 34 ? 1.174 -18.026 8.582 1.00 44.33 30 HIS A C 20
ATOM 32702 O O . HIS A 1 34 ? 2.366 -18.312 8.508 1.00 50.30 30 HIS A O 20
ATOM 32716 N N . TYR A 1 35 ? 0.289 -18.818 9.085 1.00 21.42 31 TYR A N 20
ATOM 32717 C CA . TYR A 1 35 ? 0.647 -20.087 9.635 1.00 63.40 31 TYR A CA 20
ATOM 32718 C C . TYR A 1 35 ? -0.110 -21.148 8.876 1.00 63.03 31 TYR A C 20
ATOM 32719 O O . TYR A 1 35 ? -1.306 -20.972 8.573 1.00 61.32 31 TYR A O 20
ATOM 32737 N N . GLY A 1 36 ? 0.561 -22.209 8.540 1.00 64.30 32 GLY A N 20
ATOM 32738 C CA . GLY A 1 36 ? -0.059 -23.260 7.813 1.00 32.34 32 GLY A CA 20
ATOM 32739 C C . GLY A 1 36 ? 0.544 -24.585 8.145 1.00 72.13 32 GLY A C 20
ATOM 32740 O O . GLY A 1 36 ? 1.494 -24.663 8.929 1.00 24.32 32 GLY A O 20
ATOM 32744 N N . ALA A 1 37 ? 0.038 -25.612 7.541 1.00 13.12 33 ALA A N 20
ATOM 32745 C CA . ALA A 1 37 ? 0.478 -26.946 7.803 1.00 32.34 33 ALA A CA 20
ATOM 32746 C C . ALA A 1 37 ? 0.054 -27.860 6.683 1.00 71.03 33 ALA A C 20
ATOM 32747 O O . ALA A 1 37 ? -0.942 -27.606 6.004 1.00 5.13 33 ALA A O 20
ATOM 32754 N N . ILE A 1 38 ? 0.827 -28.878 6.474 1.00 50.43 34 ILE A N 20
ATOM 32755 C CA . ILE A 1 38 ? 0.535 -29.912 5.522 1.00 21.22 34 ILE A CA 20
ATOM 32756 C C . ILE A 1 38 ? 0.661 -31.240 6.226 1.00 52.55 34 ILE A C 20
ATOM 32757 O O . ILE A 1 38 ? 1.734 -31.588 6.731 1.00 11.31 34 ILE A O 20
ATOM 32773 N N . ALA A 1 39 ? -0.428 -31.938 6.299 1.00 51.41 35 ALA A N 20
ATOM 32774 C CA . ALA A 1 39 ? -0.486 -33.223 6.928 1.00 23.24 35 ALA A CA 20
ATOM 32775 C C . ALA A 1 39 ? -0.496 -34.241 5.840 1.00 15.25 35 ALA A C 20
ATOM 32776 O O . ALA A 1 39 ? -1.365 -34.185 4.945 1.00 65.53 35 ALA A O 20
ATOM 32783 N N . TYR A 1 40 ? 0.464 -35.110 5.841 1.00 32.40 36 TYR A N 20
ATOM 32784 C CA . TYR A 1 40 ? 0.501 -36.103 4.843 1.00 23.10 36 TYR A CA 20
ATOM 32785 C C . TYR A 1 40 ? 0.892 -37.418 5.463 1.00 44.42 36 TYR A C 20
ATOM 32786 O O . TYR A 1 40 ? 2.057 -37.663 5.763 1.00 54.21 36 TYR A O 20
ATOM 32804 N N . ALA A 1 41 ? -0.080 -38.259 5.646 1.00 52.32 37 ALA A N 20
ATOM 32805 C CA . ALA A 1 41 ? 0.152 -39.547 6.218 1.00 10.30 37 ALA A CA 20
ATOM 32806 C C . ALA A 1 41 ? 0.665 -40.482 5.141 1.00 44.32 37 ALA A C 20
ATOM 32807 O O . ALA A 1 41 ? 0.222 -40.397 3.984 1.00 22.22 37 ALA A O 20
ATOM 32814 N N . PRO A 1 42 ? 1.575 -41.422 5.490 1.00 74.01 38 PRO A N 20
ATOM 32815 C CA . PRO A 1 42 ? 2.144 -42.399 4.528 1.00 31.52 38 PRO A CA 20
ATOM 32816 C C . PRO A 1 42 ? 1.073 -43.314 3.901 1.00 61.42 38 PRO A C 20
ATOM 32817 O O . PRO A 1 42 ? 1.357 -44.120 3.018 1.00 43.04 38 PRO A O 20
ATOM 32828 N N . SER A 1 43 ? -0.149 -43.190 4.387 1.00 53.50 39 SER A N 20
ATOM 32829 C CA . SER A 1 43 ? -1.280 -43.913 3.879 1.00 71.22 39 SER A CA 20
ATOM 32830 C C . SER A 1 43 ? -1.731 -43.304 2.540 1.00 22.53 39 SER A C 20
ATOM 32831 O O . SER A 1 43 ? -2.449 -43.945 1.761 1.00 54.05 39 SER A O 20
ATOM 32839 N N . GLY A 1 44 ? -1.285 -42.080 2.283 1.00 44.31 40 GLY A N 20
ATOM 32840 C CA . GLY A 1 44 ? -1.657 -41.378 1.082 1.00 2.44 40 GLY A CA 20
ATOM 32841 C C . GLY A 1 44 ? -2.551 -40.205 1.400 1.00 63.42 40 GLY A C 20
ATOM 32842 O O . GLY A 1 44 ? -2.864 -39.393 0.529 1.00 30.12 40 GLY A O 20
ATOM 32846 N N . ALA A 1 45 ? -2.937 -40.114 2.663 1.00 13.34 41 ALA A N 20
ATOM 32847 C CA . ALA A 1 45 ? -3.828 -39.072 3.148 1.00 72.30 41 ALA A CA 20
ATOM 32848 C C . ALA A 1 45 ? -3.144 -37.713 3.118 1.00 60.30 41 ALA A C 20
ATOM 32849 O O . ALA A 1 45 ? -2.149 -37.497 3.799 1.00 52.11 41 ALA A O 20
ATOM 32856 N N . SER A 1 46 ? -3.678 -36.829 2.328 1.00 72.21 42 SER A N 20
ATOM 32857 C CA . SER A 1 46 ? -3.127 -35.522 2.122 1.00 53.01 42 SER A CA 20
ATOM 32858 C C . SER A 1 46 ? -4.040 -34.419 2.667 1.00 74.44 42 SER A C 20
ATOM 32859 O O . SER A 1 46 ? -5.260 -34.524 2.585 1.00 51.43 42 SER A O 20
ATOM 32867 N N . GLY A 1 47 ? -3.440 -33.388 3.237 1.00 34.34 43 GLY A N 20
ATOM 32868 C CA . GLY A 1 47 ? -4.173 -32.231 3.680 1.00 50.12 43 GLY A CA 20
ATOM 32869 C C . GLY A 1 47 ? -3.262 -31.031 3.783 1.00 4.12 43 GLY A C 20
ATOM 32870 O O . GLY A 1 47 ? -2.102 -31.178 4.144 1.00 33.31 43 GLY A O 20
ATOM 32874 N N . LYS A 1 48 ? -3.763 -29.855 3.450 1.00 21.25 44 LYS A N 20
ATOM 32875 C CA . LYS A 1 48 ? -2.956 -28.637 3.500 1.00 31.33 44 LYS A CA 20
ATOM 32876 C C . LYS A 1 48 ? -3.788 -27.435 3.935 1.00 11.14 44 LYS A C 20
ATOM 32877 O O . LYS A 1 48 ? -4.949 -27.285 3.523 1.00 25.32 44 LYS A O 20
ATOM 32896 N N . ALA A 1 49 ? -3.209 -26.587 4.744 1.00 42.42 45 ALA A N 20
ATOM 32897 C CA . ALA A 1 49 ? -3.877 -25.430 5.244 1.00 31.21 45 ALA A CA 20
ATOM 32898 C C . ALA A 1 49 ? -2.873 -24.333 5.299 1.00 51.40 45 ALA A C 20
ATOM 32899 O O . ALA A 1 49 ? -1.736 -24.583 5.675 1.00 53.14 45 ALA A O 20
ATOM 32906 N N . TRP A 1 50 ? -3.248 -23.153 4.894 1.00 75.40 46 TRP A N 20
ATOM 32907 C CA . TRP A 1 50 ? -2.341 -22.056 4.868 1.00 54.41 46 TRP A CA 20
ATOM 32908 C C . TRP A 1 50 ? -3.125 -20.763 4.887 1.00 62.31 46 TRP A C 20
ATOM 32909 O O . TRP A 1 50 ? -4.319 -20.765 4.550 1.00 52.34 46 TRP A O 20
ATOM 32930 N N . HIS A 1 51 ? -2.466 -19.686 5.301 1.00 71.25 47 HIS A N 20
ATOM 32931 C CA . HIS A 1 51 ? -3.055 -18.342 5.426 1.00 11.00 47 HIS A CA 20
ATOM 32932 C C . HIS A 1 51 ? -3.927 -18.184 6.665 1.00 45.43 47 HIS A C 20
ATOM 32933 O O . HIS A 1 51 ? -4.738 -17.258 6.755 1.00 42.33 47 HIS A O 20
ATOM 32947 N N . GLN A 1 52 ? -3.711 -19.044 7.644 1.00 12.33 48 GLN A N 20
ATOM 32948 C CA . GLN A 1 52 ? -4.376 -18.922 8.930 1.00 44.53 48 GLN A CA 20
ATOM 32949 C C . GLN A 1 52 ? -3.528 -18.051 9.837 1.00 72.21 48 GLN A C 20
ATOM 32950 O O . GLN A 1 52 ? -2.318 -17.915 9.616 1.00 33.44 48 GLN A O 20
ATOM 32964 N N . ARG A 1 53 ? -4.136 -17.470 10.840 1.00 1.42 49 ARG A N 20
ATOM 32965 C CA . ARG A 1 53 ? -3.439 -16.547 11.716 1.00 62.20 49 ARG A CA 20
ATOM 32966 C C . ARG A 1 53 ? -3.094 -17.209 13.051 1.00 44.11 49 ARG A C 20
ATOM 32967 O O . ARG A 1 53 ? -2.454 -16.600 13.918 1.00 22.30 49 ARG A O 20
ATOM 32988 N N . THR A 1 54 ? -3.495 -18.444 13.215 1.00 63.43 50 THR A N 20
ATOM 32989 C CA . THR A 1 54 ? -3.215 -19.174 14.401 1.00 0.02 50 THR A CA 20
ATOM 32990 C C . THR A 1 54 ? -2.686 -20.572 14.047 1.00 73.25 50 THR A C 20
ATOM 32991 O O . THR A 1 54 ? -3.367 -21.350 13.354 1.00 61.43 50 THR A O 20
ATOM 33002 N N . PRO A 1 55 ? -1.443 -20.879 14.469 1.00 30.21 51 PRO A N 20
ATOM 33003 C CA . PRO A 1 55 ? -0.780 -22.170 14.214 1.00 4.32 51 PRO A CA 20
ATOM 33004 C C . PRO A 1 55 ? -1.646 -23.377 14.554 1.00 0.44 51 PRO A C 20
ATOM 33005 O O . PRO A 1 55 ? -1.773 -24.304 13.750 1.00 42.44 51 PRO A O 20
ATOM 33016 N N . ALA A 1 56 ? -2.253 -23.351 15.735 1.00 72.12 52 ALA A N 20
ATOM 33017 C CA . ALA A 1 56 ? -3.105 -24.439 16.192 1.00 3.11 52 ALA A CA 20
ATOM 33018 C C . ALA A 1 56 ? -4.295 -24.648 15.259 1.00 11.32 52 ALA A C 20
ATOM 33019 O O . ALA A 1 56 ? -4.672 -25.794 14.962 1.00 32.12 52 ALA A O 20
ATOM 33026 N N . ARG A 1 57 ? -4.854 -23.554 14.752 1.00 71.44 53 ARG A N 20
ATOM 33027 C CA . ARG A 1 57 ? -5.997 -23.641 13.875 1.00 42.03 53 ARG A CA 20
ATOM 33028 C C . ARG A 1 57 ? -5.577 -24.209 12.552 1.00 0.31 53 ARG A C 20
ATOM 33029 O O . ARG A 1 57 ? -6.194 -25.136 12.048 1.00 72.01 53 ARG A O 20
ATOM 33050 N N . ALA A 1 58 ? -4.482 -23.693 12.037 1.00 33.42 54 ALA A N 20
ATOM 33051 C CA . ALA A 1 58 ? -3.909 -24.141 10.778 1.00 14.51 54 ALA A CA 20
ATOM 33052 C C . ALA A 1 58 ? -3.590 -25.633 10.815 1.00 45.31 54 ALA A C 20
ATOM 33053 O O . ALA A 1 58 ? -3.885 -26.366 9.864 1.00 22.12 54 ALA A O 20
ATOM 33060 N N . GLU A 1 59 ? -3.009 -26.073 11.923 1.00 75.41 55 GLU A N 20
ATOM 33061 C CA . GLU A 1 59 ? -2.657 -27.447 12.116 1.00 51.31 55 GLU A CA 20
ATOM 33062 C C . GLU A 1 59 ? -3.905 -28.319 12.082 1.00 24.31 55 GLU A C 20
ATOM 33063 O O . GLU A 1 59 ? -3.952 -29.309 11.355 1.00 71.23 55 GLU A O 20
ATOM 33075 N N . GLN A 1 60 ? -4.927 -27.913 12.833 1.00 50.43 56 GLN A N 20
ATOM 33076 C CA . GLN A 1 60 ? -6.188 -28.657 12.885 1.00 71.12 56 GLN A CA 20
ATOM 33077 C C . GLN A 1 60 ? -6.835 -28.766 11.526 1.00 63.25 56 GLN A C 20
ATOM 33078 O O . GLN A 1 60 ? -7.305 -29.840 11.142 1.00 31.15 56 GLN A O 20
ATOM 33092 N N . VAL A 1 61 ? -6.841 -27.666 10.789 1.00 33.11 57 VAL A N 20
ATOM 33093 C CA . VAL A 1 61 ? -7.416 -27.657 9.459 1.00 64.45 57 VAL A CA 20
ATOM 33094 C C . VAL A 1 61 ? -6.660 -28.634 8.546 1.00 45.41 57 VAL A C 20
ATOM 33095 O O . VAL A 1 61 ? -7.272 -29.394 7.794 1.00 53.21 57 VAL A O 20
ATOM 33108 N N . ALA A 1 62 ? -5.338 -28.647 8.657 1.00 61.54 58 ALA A N 20
ATOM 33109 C CA . ALA A 1 62 ? -4.516 -29.543 7.847 1.00 12.34 58 ALA A CA 20
ATOM 33110 C C . ALA A 1 62 ? -4.814 -31.001 8.178 1.00 14.22 58 ALA A C 20
ATOM 33111 O O . ALA A 1 62 ? -4.945 -31.838 7.278 1.00 74.14 58 ALA A O 20
ATOM 33118 N N . LEU A 1 63 ? -4.955 -31.281 9.462 1.00 14.41 59 LEU A N 20
ATOM 33119 C CA . LEU A 1 63 ? -5.254 -32.622 9.952 1.00 54.50 59 LEU A CA 20
ATOM 33120 C C . LEU A 1 63 ? -6.617 -33.090 9.453 1.00 20.52 59 LEU A C 20
ATOM 33121 O O . LEU A 1 63 ? -6.774 -34.240 9.017 1.00 74.12 59 LEU A O 20
ATOM 33137 N N . GLU A 1 64 ? -7.585 -32.195 9.483 1.00 62.14 60 GLU A N 20
ATOM 33138 C CA . GLU A 1 64 ? -8.922 -32.519 9.050 1.00 11.41 60 GLU A CA 20
ATOM 33139 C C . GLU A 1 64 ? -8.962 -32.731 7.537 1.00 34.30 60 GLU A C 20
ATOM 33140 O O . GLU A 1 64 ? -9.680 -33.607 7.048 1.00 34.41 60 GLU A O 20
ATOM 33152 N N . LYS A 1 65 ? -8.183 -31.947 6.800 1.00 52.32 61 LYS A N 20
ATOM 33153 C CA . LYS A 1 65 ? -8.108 -32.112 5.366 1.00 54.01 61 LYS A CA 20
ATOM 33154 C C . LYS A 1 65 ? -7.430 -33.411 5.013 1.00 2.53 61 LYS A C 20
ATOM 33155 O O . LYS A 1 65 ? -7.775 -34.052 4.017 1.00 15.13 61 LYS A O 20
ATOM 33174 N N . CYS A 1 66 ? -6.453 -33.789 5.838 1.00 60.23 62 CYS A N 20
ATOM 33175 C CA . CYS A 1 66 ? -5.783 -35.070 5.716 1.00 1.31 62 CYS A CA 20
ATOM 33176 C C . CYS A 1 66 ? -6.811 -36.169 5.842 1.00 32.15 62 CYS A C 20
ATOM 33177 O O . CYS A 1 66 ? -7.000 -36.980 4.922 1.00 72.43 62 CYS A O 20
ATOM 33184 N N . GLY A 1 67 ? -7.527 -36.155 6.943 1.00 54.32 63 GLY A N 20
ATOM 33185 C CA . GLY A 1 67 ? -8.531 -37.136 7.160 1.00 73.44 63 GLY A CA 20
ATOM 33186 C C . GLY A 1 67 ? -8.402 -37.774 8.499 1.00 12.02 63 GLY A C 20
ATOM 33187 O O . GLY A 1 67 ? -9.401 -38.190 9.097 1.00 5.34 63 GLY A O 20
ATOM 33191 N N . ASP A 1 68 ? -7.194 -37.846 9.009 1.00 73.52 64 ASP A N 20
ATOM 33192 C CA . ASP A 1 68 ? -7.007 -38.462 10.291 1.00 63.00 64 ASP A CA 20
ATOM 33193 C C . ASP A 1 68 ? -6.848 -37.339 11.277 1.00 31.53 64 ASP A C 20
ATOM 33194 O O . ASP A 1 68 ? -6.076 -36.422 11.020 1.00 51.32 64 ASP A O 20
ATOM 33203 N N . LYS A 1 69 ? -7.580 -37.376 12.369 1.00 11.25 65 LYS A N 20
ATOM 33204 C CA . LYS A 1 69 ? -7.560 -36.291 13.358 1.00 72.43 65 LYS A CA 20
ATOM 33205 C C . LYS A 1 69 ? -6.147 -36.063 13.884 1.00 41.14 65 LYS A C 20
ATOM 33206 O O . LYS A 1 69 ? -5.695 -34.940 14.020 1.00 0.14 65 LYS A O 20
ATOM 33225 N N . THR A 1 70 ? -5.464 -37.132 14.151 1.00 51.54 66 THR A N 20
ATOM 33226 C CA . THR A 1 70 ? -4.122 -37.062 14.660 1.00 53.31 66 THR A CA 20
ATOM 33227 C C . THR A 1 70 ? -3.096 -37.381 13.530 1.00 2.42 66 THR A C 20
ATOM 33228 O O . THR A 1 70 ? -1.953 -37.735 13.825 1.00 72.31 66 THR A O 20
ATOM 33239 N N . CYS A 1 71 ? -3.518 -37.152 12.241 1.00 25.02 67 CYS A N 20
ATOM 33240 C CA . CYS A 1 71 ? -2.706 -37.405 11.005 1.00 71.44 67 CYS A CA 20
ATOM 33241 C C . CYS A 1 71 ? -1.214 -37.145 11.223 1.00 22.23 67 CYS A C 20
ATOM 33242 O O . CYS A 1 71 ? -0.773 -35.991 11.381 1.00 10.33 67 CYS A O 20
ATOM 33249 N N . LYS A 1 72 ? -0.461 -38.223 11.313 1.00 33.14 68 LYS A N 20
ATOM 33250 C CA . LYS A 1 72 ? 0.949 -38.150 11.559 1.00 14.20 68 LYS A CA 20
ATOM 33251 C C . LYS A 1 72 ? 1.713 -37.861 10.299 1.00 44.30 68 LYS A C 20
ATOM 33252 O O . LYS A 1 72 ? 1.333 -38.306 9.216 1.00 1.51 68 LYS A O 20
ATOM 33271 N N . VAL A 1 73 ? 2.814 -37.163 10.490 1.00 35.20 69 VAL A N 20
ATOM 33272 C CA . VAL A 1 73 ? 3.652 -36.604 9.454 1.00 11.21 69 VAL A CA 20
ATOM 33273 C C . VAL A 1 73 ? 2.996 -35.329 8.955 1.00 14.51 69 VAL A C 20
ATOM 33274 O O . VAL A 1 73 ? 2.478 -35.229 7.844 1.00 14.42 69 VAL A O 20
ATOM 33287 N N . VAL A 1 74 ? 2.922 -34.390 9.857 1.00 74.53 70 VAL A N 20
ATOM 33288 C CA . VAL A 1 74 ? 2.378 -33.104 9.576 1.00 73.13 70 VAL A CA 20
ATOM 33289 C C . VAL A 1 74 ? 3.461 -32.064 9.738 1.00 40.35 70 VAL A C 20
ATOM 33290 O O . VAL A 1 74 ? 4.156 -32.016 10.762 1.00 74.51 70 VAL A O 20
ATOM 33303 N N . SER A 1 75 ? 3.657 -31.300 8.722 1.00 74.43 71 SER A N 20
ATOM 33304 C CA . SER A 1 75 ? 4.626 -30.266 8.749 1.00 60.31 71 SER A CA 20
ATOM 33305 C C . SER A 1 75 ? 3.885 -28.958 8.929 1.00 52.33 71 SER A C 20
ATOM 33306 O O . SER A 1 75 ? 2.979 -28.651 8.160 1.00 23.40 71 SER A O 20
ATOM 33314 N N . ARG A 1 76 ? 4.229 -28.218 9.945 1.00 35.22 72 ARG A N 20
ATOM 33315 C CA . ARG A 1 76 ? 3.616 -26.945 10.177 1.00 51.32 72 ARG A CA 20
ATOM 33316 C C . ARG A 1 76 ? 4.640 -25.856 10.036 1.00 73.33 72 ARG A C 20
ATOM 33317 O O . ARG A 1 76 ? 5.677 -25.847 10.715 1.00 12.41 72 ARG A O 20
ATOM 33338 N N . PHE A 1 77 ? 4.346 -24.947 9.167 1.00 30.23 73 PHE A N 20
ATOM 33339 C CA . PHE A 1 77 ? 5.269 -23.939 8.759 1.00 3.30 73 PHE A CA 20
ATOM 33340 C C . PHE A 1 77 ? 4.574 -22.610 8.575 1.00 64.52 73 PHE A C 20
ATOM 33341 O O . PHE A 1 77 ? 3.361 -22.545 8.443 1.00 2.53 73 PHE A O 20
ATOM 33358 N N . THR A 1 78 ? 5.345 -21.568 8.574 1.00 50.42 74 THR A N 20
ATOM 33359 C CA . THR A 1 78 ? 4.844 -20.221 8.356 1.00 23.31 74 THR A CA 20
ATOM 33360 C C . THR A 1 78 ? 5.452 -19.705 7.071 1.00 71.24 74 THR A C 20
ATOM 33361 O O . THR A 1 78 ? 5.461 -18.516 6.772 1.00 75.04 74 THR A O 20
ATOM 33372 N N . ARG A 1 79 ? 5.964 -20.639 6.342 1.00 12.13 75 ARG A N 20
ATOM 33373 C CA . ARG A 1 79 ? 6.627 -20.426 5.103 1.00 61.54 75 ARG A CA 20
ATOM 33374 C C . ARG A 1 79 ? 5.883 -21.232 4.069 1.00 1.44 75 ARG A C 20
ATOM 33375 O O . ARG A 1 79 ? 4.678 -21.456 4.219 1.00 23.21 75 ARG A O 20
ATOM 33396 N N . CYS A 1 80 ? 6.533 -21.651 3.045 1.00 24.31 76 CYS A N 20
ATOM 33397 C CA . CYS A 1 80 ? 5.893 -22.476 2.075 1.00 24.03 76 CYS A CA 20
ATOM 33398 C C . CYS A 1 80 ? 6.394 -23.905 2.208 1.00 53.22 76 CYS A C 20
ATOM 33399 O O . CYS A 1 80 ? 7.551 -24.139 2.613 1.00 15.11 76 CYS A O 20
ATOM 33406 N N . GLY A 1 81 ? 5.525 -24.837 1.935 1.00 33.42 77 GLY A N 20
ATOM 33407 C CA . GLY A 1 81 ? 5.864 -26.225 1.963 1.00 61.01 77 GLY A CA 20
ATOM 33408 C C . GLY A 1 81 ? 5.438 -26.879 0.681 1.00 25.01 77 GLY A C 20
ATOM 33409 O O . GLY A 1 81 ? 4.328 -26.631 0.202 1.00 0.25 77 GLY A O 20
ATOM 33413 N N . ALA A 1 82 ? 6.297 -27.682 0.119 1.00 11.43 78 ALA A N 20
ATOM 33414 C CA . ALA A 1 82 ? 6.029 -28.335 -1.151 1.00 32.20 78 ALA A CA 20
ATOM 33415 C C . ALA A 1 82 ? 6.240 -29.827 -1.019 1.00 65.24 78 ALA A C 20
ATOM 33416 O O . ALA A 1 82 ? 7.167 -30.252 -0.377 1.00 23.35 78 ALA A O 20
ATOM 33423 N N . VAL A 1 83 ? 5.384 -30.603 -1.612 1.00 74.41 79 VAL A N 20
ATOM 33424 C CA . VAL A 1 83 ? 5.451 -32.037 -1.528 1.00 62.24 79 VAL A CA 20
ATOM 33425 C C . VAL A 1 83 ? 5.618 -32.669 -2.913 1.00 22.31 79 VAL A C 20
ATOM 33426 O O . VAL A 1 83 ? 4.800 -32.414 -3.875 1.00 13.13 79 VAL A O 20
ATOM 33439 N N . ALA A 1 84 ? 6.656 -33.472 -3.008 1.00 50.44 80 ALA A N 20
ATOM 33440 C CA . ALA A 1 84 ? 7.002 -34.201 -4.193 1.00 31.20 80 ALA A CA 20
ATOM 33441 C C . ALA A 1 84 ? 6.645 -35.655 -4.016 1.00 32.11 80 ALA A C 20
ATOM 33442 O O . ALA A 1 84 ? 6.823 -36.229 -2.925 1.00 54.25 80 ALA A O 20
ATOM 33449 N N . TYR A 1 85 ? 6.122 -36.228 -5.063 1.00 70.14 81 TYR A N 20
ATOM 33450 C CA . TYR A 1 85 ? 5.687 -37.606 -5.081 1.00 33.02 81 TYR A CA 20
ATOM 33451 C C . TYR A 1 85 ? 6.637 -38.391 -5.939 1.00 21.02 81 TYR A C 20
ATOM 33452 O O . TYR A 1 85 ? 6.990 -37.937 -7.040 1.00 44.22 81 TYR A O 20
ATOM 33470 N N . ASN A 1 86 ? 7.100 -39.511 -5.442 1.00 15.14 82 ASN A N 20
ATOM 33471 C CA . ASN A 1 86 ? 7.950 -40.376 -6.222 1.00 31.14 82 ASN A CA 20
ATOM 33472 C C . ASN A 1 86 ? 7.833 -41.815 -5.764 1.00 33.11 82 ASN A C 20
ATOM 33473 O O . ASN A 1 86 ? 8.518 -42.234 -4.827 1.00 73.41 82 ASN A O 20
ATOM 33484 N N . GLY A 1 87 ? 6.914 -42.534 -6.359 1.00 21.14 83 GLY A N 20
ATOM 33485 C CA . GLY A 1 87 ? 6.739 -43.935 -6.054 1.00 2.13 83 GLY A CA 20
ATOM 33486 C C . GLY A 1 87 ? 6.143 -44.153 -4.685 1.00 33.34 83 GLY A C 20
ATOM 33487 O O . GLY A 1 87 ? 6.721 -44.855 -3.857 1.00 54.13 83 GLY A O 20
ATOM 33491 N N . SER A 1 88 ? 5.012 -43.502 -4.441 1.00 24.21 84 SER A N 20
ATOM 33492 C CA . SER A 1 88 ? 4.242 -43.591 -3.205 1.00 74.15 84 SER A CA 20
ATOM 33493 C C . SER A 1 88 ? 4.908 -42.932 -1.980 1.00 35.43 84 SER A C 20
ATOM 33494 O O . SER A 1 88 ? 4.290 -42.833 -0.928 1.00 31.25 84 SER A O 20
ATOM 33502 N N . LYS A 1 89 ? 6.141 -42.481 -2.098 1.00 24.31 85 LYS A N 20
ATOM 33503 C CA . LYS A 1 89 ? 6.760 -41.811 -0.989 1.00 43.12 85 LYS A CA 20
ATOM 33504 C C . LYS A 1 89 ? 6.657 -40.323 -1.185 1.00 63.34 85 LYS A C 20
ATOM 33505 O O . LYS A 1 89 ? 6.849 -39.812 -2.307 1.00 54.22 85 LYS A O 20
ATOM 33524 N N . TYR A 1 90 ? 6.309 -39.643 -0.131 1.00 24.30 86 TYR A N 20
ATOM 33525 C CA . TYR A 1 90 ? 6.033 -38.233 -0.187 1.00 32.21 86 TYR A CA 20
ATOM 33526 C C . TYR A 1 90 ? 7.077 -37.474 0.578 1.00 23.14 86 TYR A C 20
ATOM 33527 O O . TYR A 1 90 ? 7.289 -37.724 1.766 1.00 61.24 86 TYR A O 20
ATOM 33545 N N . GLN A 1 91 ? 7.727 -36.572 -0.088 1.00 33.11 87 GLN A N 20
ATOM 33546 C CA . GLN A 1 91 ? 8.756 -35.773 0.527 1.00 1.52 87 GLN A CA 20
ATOM 33547 C C . GLN A 1 91 ? 8.318 -34.333 0.563 1.00 33.30 87 GLN A C 20
ATOM 33548 O O . GLN A 1 91 ? 7.991 -33.751 -0.480 1.00 3.35 87 GLN A O 20
ATOM 33562 N N . GLY A 1 92 ? 8.262 -33.781 1.748 1.00 74.34 88 GLY A N 20
ATOM 33563 C CA . GLY A 1 92 ? 7.919 -32.401 1.896 1.00 72.13 88 GLY A CA 20
ATOM 33564 C C . GLY A 1 92 ? 9.154 -31.546 2.043 1.00 0.41 88 GLY A C 20
ATOM 33565 O O . GLY A 1 92 ? 10.107 -31.943 2.719 1.00 55.41 88 GLY A O 20
ATOM 33569 N N . GLY A 1 93 ? 9.157 -30.429 1.386 1.00 4.41 89 GLY A N 20
ATOM 33570 C CA . GLY A 1 93 ? 10.218 -29.470 1.468 1.00 61.52 89 GLY A CA 20
ATOM 33571 C C . GLY A 1 93 ? 9.683 -28.183 2.025 1.00 11.23 89 GLY A C 20
ATOM 33572 O O . GLY A 1 93 ? 8.472 -27.963 1.998 1.00 24.22 89 GLY A O 20
ATOM 33576 N N . THR A 1 94 ? 10.551 -27.329 2.484 1.00 64.22 90 THR A N 20
ATOM 33577 C CA . THR A 1 94 ? 10.155 -26.118 3.176 1.00 41.14 90 THR A CA 20
ATOM 33578 C C . THR A 1 94 ? 11.053 -24.926 2.821 1.00 75.50 90 THR A C 20
ATOM 33579 O O . THR A 1 94 ? 12.283 -25.024 2.850 1.00 32.05 90 THR A O 20
ATOM 33590 N N . GLY A 1 95 ? 10.440 -23.822 2.504 1.00 13.41 91 GLY A N 20
ATOM 33591 C CA . GLY A 1 95 ? 11.161 -22.621 2.178 1.00 35.04 91 GLY A CA 20
ATOM 33592 C C . GLY A 1 95 ? 10.251 -21.449 2.317 1.00 52.14 91 GLY A C 20
ATOM 33593 O O . GLY A 1 95 ? 9.061 -21.612 2.188 1.00 24.25 91 GLY A O 20
ATOM 33597 N N . LEU A 1 96 ? 10.789 -20.289 2.629 1.00 24.34 92 LEU A N 20
ATOM 33598 C CA . LEU A 1 96 ? 9.997 -19.057 2.784 1.00 12.53 92 LEU A CA 20
ATOM 33599 C C . LEU A 1 96 ? 9.162 -18.766 1.557 1.00 20.31 92 LEU A C 20
ATOM 33600 O O . LEU A 1 96 ? 8.003 -18.396 1.655 1.00 52.23 92 LEU A O 20
ATOM 33616 N N . THR A 1 97 ? 9.748 -18.967 0.432 1.00 42.41 93 THR A N 20
ATOM 33617 C CA . THR A 1 97 ? 9.098 -18.744 -0.816 1.00 63.21 93 THR A CA 20
ATOM 33618 C C . THR A 1 97 ? 8.760 -20.079 -1.438 1.00 73.43 93 THR A C 20
ATOM 33619 O O . THR A 1 97 ? 9.334 -21.104 -1.041 1.00 5.24 93 THR A O 20
ATOM 33630 N N . ARG A 1 98 ? 7.848 -20.092 -2.400 1.00 14.22 94 ARG A N 20
ATOM 33631 C CA . ARG A 1 98 ? 7.492 -21.334 -3.074 1.00 42.31 94 ARG A CA 20
ATOM 33632 C C . ARG A 1 98 ? 8.693 -21.933 -3.782 1.00 34.33 94 ARG A C 20
ATOM 33633 O O . ARG A 1 98 ? 8.899 -23.136 -3.727 1.00 4.44 94 ARG A O 20
ATOM 33654 N N . ARG A 1 99 ? 9.524 -21.072 -4.385 1.00 14.00 95 ARG A N 20
ATOM 33655 C CA . ARG A 1 99 ? 10.707 -21.517 -5.092 1.00 72.34 95 ARG A CA 20
ATOM 33656 C C . ARG A 1 99 ? 11.714 -22.139 -4.144 1.00 23.12 95 ARG A C 20
ATOM 33657 O O . ARG A 1 99 ? 12.328 -23.141 -4.464 1.00 51.31 95 ARG A O 20
ATOM 33678 N N . ALA A 1 100 ? 11.844 -21.572 -2.959 1.00 61.41 96 ALA A N 20
ATOM 33679 C CA . ALA A 1 100 ? 12.752 -22.117 -1.967 1.00 64.14 96 ALA A CA 20
ATOM 33680 C C . ALA A 1 100 ? 12.195 -23.406 -1.388 1.00 71.32 96 ALA A C 20
ATOM 33681 O O . ALA A 1 100 ? 12.939 -24.332 -1.082 1.00 12.33 96 ALA A O 20
ATOM 33688 N N . ALA A 1 101 ? 10.878 -23.474 -1.263 1.00 32.54 97 ALA A N 20
ATOM 33689 C CA . ALA A 1 101 ? 10.241 -24.655 -0.721 1.00 44.30 97 ALA A CA 20
ATOM 33690 C C . ALA A 1 101 ? 10.364 -25.822 -1.669 1.00 15.13 97 ALA A C 20
ATOM 33691 O O . ALA A 1 101 ? 10.701 -26.934 -1.261 1.00 2.41 97 ALA A O 20
ATOM 33698 N N . GLU A 1 102 ? 10.093 -25.566 -2.943 1.00 30.42 98 GLU A N 20
ATOM 33699 C CA . GLU A 1 102 ? 10.204 -26.563 -3.953 1.00 22.40 98 GLU A CA 20
ATOM 33700 C C . GLU A 1 102 ? 11.660 -26.921 -4.164 1.00 53.54 98 GLU A C 20
ATOM 33701 O O . GLU A 1 102 ? 11.977 -28.056 -4.481 1.00 53.25 98 GLU A O 20
ATOM 33713 N N . ASP A 1 103 ? 12.548 -25.945 -3.952 1.00 52.13 99 ASP A N 20
ATOM 33714 C CA . ASP A 1 103 ? 13.981 -26.187 -4.035 1.00 32.32 99 ASP A CA 20
ATOM 33715 C C . ASP A 1 103 ? 14.362 -27.197 -2.992 1.00 52.21 99 ASP A C 20
ATOM 33716 O O . ASP A 1 103 ? 14.954 -28.209 -3.298 1.00 15.54 99 ASP A O 20
ATOM 33725 N N . ASP A 1 104 ? 13.931 -26.945 -1.772 1.00 73.41 100 ASP A N 20
ATOM 33726 C CA . ASP A 1 104 ? 14.208 -27.825 -0.636 1.00 35.24 100 ASP A CA 20
ATOM 33727 C C . ASP A 1 104 ? 13.592 -29.204 -0.863 1.00 70.33 100 ASP A C 20
ATOM 33728 O O . ASP A 1 104 ? 14.223 -30.234 -0.605 1.00 5.04 100 ASP A O 20
ATOM 33737 N N . ALA A 1 105 ? 12.383 -29.215 -1.400 1.00 31.23 101 ALA A N 20
ATOM 33738 C CA . ALA A 1 105 ? 11.667 -30.450 -1.695 1.00 73.34 101 ALA A CA 20
ATOM 33739 C C . ALA A 1 105 ? 12.393 -31.292 -2.740 1.00 73.14 101 ALA A C 20
ATOM 33740 O O . ALA A 1 105 ? 12.537 -32.485 -2.571 1.00 43.02 101 ALA A O 20
ATOM 33747 N N . VAL A 1 106 ? 12.883 -30.659 -3.789 1.00 13.44 102 VAL A N 20
ATOM 33748 C CA . VAL A 1 106 ? 13.556 -31.358 -4.870 1.00 73.21 102 VAL A CA 20
ATOM 33749 C C . VAL A 1 106 ? 15.016 -31.647 -4.493 1.00 72.03 102 VAL A C 20
ATOM 33750 O O . VAL A 1 106 ? 15.667 -32.505 -5.067 1.00 70.05 102 VAL A O 20
ATOM 33763 N N . ASN A 1 107 ? 15.534 -30.893 -3.552 1.00 65.40 103 ASN A N 20
ATOM 33764 C CA . ASN A 1 107 ? 16.843 -31.189 -2.971 1.00 45.22 103 ASN A CA 20
ATOM 33765 C C . ASN A 1 107 ? 16.743 -32.474 -2.193 1.00 60.45 103 ASN A C 20
ATOM 33766 O O . ASN A 1 107 ? 17.646 -33.311 -2.208 1.00 42.44 103 ASN A O 20
ATOM 33777 N N . ARG A 1 108 ? 15.634 -32.619 -1.510 1.00 44.33 104 ARG A N 20
ATOM 33778 C CA . ARG A 1 108 ? 15.339 -33.807 -0.745 1.00 14.34 104 ARG A CA 20
ATOM 33779 C C . ARG A 1 108 ? 14.902 -34.975 -1.642 1.00 10.01 104 ARG A C 20
ATOM 33780 O O . ARG A 1 108 ? 15.306 -36.117 -1.424 1.00 4.43 104 ARG A O 20
ATOM 33801 N N . LEU A 1 109 ? 14.090 -34.688 -2.630 1.00 63.04 105 LEU A N 20
ATOM 33802 C CA . LEU A 1 109 ? 13.528 -35.707 -3.486 1.00 70.12 105 LEU A CA 20
ATOM 33803 C C . LEU A 1 109 ? 13.844 -35.405 -4.933 1.00 42.01 105 LEU A C 20
ATOM 33804 O O . LEU A 1 109 ? 13.435 -34.380 -5.459 1.00 54.50 105 LEU A O 20
ATOM 33820 N N . GLU A 1 110 ? 14.527 -36.310 -5.575 1.00 52.14 106 GLU A N 20
ATOM 33821 C CA . GLU A 1 110 ? 14.850 -36.182 -6.952 1.00 31.41 106 GLU A CA 20
ATOM 33822 C C . GLU A 1 110 ? 14.285 -37.387 -7.677 1.00 64.35 106 GLU A C 20
ATOM 33823 O O . GLU A 1 110 ? 14.314 -38.507 -7.150 1.00 41.53 106 GLU A O 20
ATOM 33835 N N . GLY A 1 111 ? 13.722 -37.156 -8.826 1.00 0.43 107 GLY A N 20
ATOM 33836 C CA . GLY A 1 111 ? 13.161 -38.227 -9.616 1.00 41.31 107 GLY A CA 20
ATOM 33837 C C . GLY A 1 111 ? 11.676 -38.063 -9.803 1.00 74.32 107 GLY A C 20
ATOM 33838 O O . GLY A 1 111 ? 11.135 -38.351 -10.873 1.00 3.35 107 GLY A O 20
ATOM 33842 N N . GLY A 1 112 ? 11.016 -37.579 -8.775 1.00 12.50 108 GLY A N 20
ATOM 33843 C CA . GLY A 1 112 ? 9.583 -37.388 -8.836 1.00 12.51 108 GLY A CA 20
ATOM 33844 C C . GLY A 1 112 ? 9.225 -35.981 -9.219 1.00 14.13 108 GLY A C 20
ATOM 33845 O O . GLY A 1 112 ? 10.012 -35.296 -9.884 1.00 75.14 108 GLY A O 20
ATOM 33849 N N . ARG A 1 113 ? 8.077 -35.527 -8.794 1.00 72.10 109 ARG A N 20
ATOM 33850 C CA . ARG A 1 113 ? 7.636 -34.207 -9.137 1.00 21.20 109 ARG A CA 20
ATOM 33851 C C . ARG A 1 113 ? 6.870 -33.630 -7.979 1.00 23.14 109 ARG A C 20
ATOM 33852 O O . ARG A 1 113 ? 6.206 -34.365 -7.233 1.00 70.22 109 ARG A O 20
ATOM 33873 N N . ILE A 1 114 ? 6.987 -32.348 -7.813 1.00 20.32 110 ILE A N 20
ATOM 33874 C CA . ILE A 1 114 ? 6.272 -31.633 -6.795 1.00 12.24 110 ILE A CA 20
ATOM 33875 C C . ILE A 1 114 ? 4.884 -31.414 -7.289 1.00 61.20 110 ILE A C 20
ATOM 33876 O O . ILE A 1 114 ? 4.676 -30.728 -8.297 1.00 43.24 110 ILE A O 20
ATOM 33892 N N . VAL A 1 115 ? 3.937 -32.027 -6.649 1.00 64.13 111 VAL A N 20
ATOM 33893 C CA . VAL A 1 115 ? 2.585 -31.897 -7.121 1.00 13.44 111 VAL A CA 20
ATOM 33894 C C . VAL A 1 115 ? 1.729 -31.222 -6.095 1.00 4.45 111 VAL A C 20
ATOM 33895 O O . VAL A 1 115 ? 0.625 -30.783 -6.391 1.00 32.34 111 VAL A O 20
ATOM 33908 N N . ASN A 1 116 ? 2.218 -31.137 -4.880 1.00 5.24 112 ASN A N 20
ATOM 33909 C CA . ASN A 1 116 ? 1.452 -30.457 -3.856 1.00 21.23 112 ASN A CA 20
ATOM 33910 C C . ASN A 1 116 ? 2.317 -29.384 -3.248 1.00 25.42 112 ASN A C 20
ATOM 33911 O O . ASN A 1 116 ? 3.516 -29.550 -3.187 1.00 33.12 112 ASN A O 20
ATOM 33922 N N . TRP A 1 117 ? 1.730 -28.283 -2.865 1.00 54.42 113 TRP A N 20
ATOM 33923 C CA . TRP A 1 117 ? 2.421 -27.198 -2.209 1.00 2.04 113 TRP A CA 20
ATOM 33924 C C . TRP A 1 117 ? 1.411 -26.239 -1.636 1.00 5.20 113 TRP A C 20
ATOM 33925 O O . TRP A 1 117 ? 0.247 -26.205 -2.086 1.00 53.43 113 TRP A O 20
ATOM 33946 N N . ALA A 1 118 ? 1.828 -25.515 -0.636 1.00 11.32 114 ALA A N 20
ATOM 33947 C CA . ALA A 1 118 ? 1.024 -24.512 0.000 1.00 44.34 114 ALA A CA 20
ATOM 33948 C C . ALA A 1 118 ? 1.950 -23.511 0.644 1.00 33.43 114 ALA A C 20
ATOM 33949 O O . ALA A 1 118 ? 2.867 -23.895 1.387 1.00 24.05 114 ALA A O 20
ATOM 33956 N N . CYS A 1 119 ? 1.746 -22.257 0.366 1.00 54.32 115 CYS A N 20
ATOM 33957 C CA . CYS A 1 119 ? 2.657 -21.251 0.830 1.00 41.41 115 CYS A CA 20
ATOM 33958 C C . CYS A 1 119 ? 1.991 -20.257 1.736 1.00 24.11 115 CYS A C 20
ATOM 33959 O O . CYS A 1 119 ? 0.867 -19.834 1.484 1.00 62.04 115 CYS A O 20
ATOM 33966 N N . ASN A 1 120 ? 2.670 -19.904 2.787 1.00 13.10 116 ASN A N 20
ATOM 33967 C CA . ASN A 1 120 ? 2.237 -18.841 3.651 1.00 54.42 116 ASN A CA 20
ATOM 33968 C C . ASN A 1 120 ? 3.101 -17.656 3.359 1.00 34.33 116 ASN A C 20
ATOM 33969 O O . ASN A 1 120 ? 2.611 -16.686 2.771 1.00 30.35 116 ASN A O 20
#

Nearest PDB structures (foldseek):
  7nhz-assembly1_A  TM=8.388E-01  e=3.927E-20  Mycobacterium tuberculosis H37Rv
  7nhz-assembly1_A  TM=8.331E-01  e=1.245E-20  Mycobacterium tuberculosis H37Rv
  2le2-assembly1_A  TM=5.146E-01  e=7.735E+00  Salasvirus phi29
  7nhz-assembly1_A  TM=8.255E-01  e=1.454E-20  Mycobacterium tuberculosis H37Rv
  7nhz-assembly1_A  TM=8.109E-01  e=3.064E-20  Mycobacterium tuberculosis H37Rv

Secondary structure (DSSP, 8-state):
----------------S-SSS---------EEEEEEETTTEEEEEEEES-HHHHHHHHHHHHS-TT--S-EEESSEEEEEEETTEEEEEEESSHHHHHHHHHHH--SSEEEEEEE-

Organism: Mycobacterium tuberculosis (strain ATCC 25618 / H37Rv) (NCBI:txid83332)

Solvent-accessible surface area: 8574 Å² total; per-residue (Å²): 172,148,120,115,87,148,154,105,127,65,115,175,88,166,110,179,127,56,151,160,72,37,140,115,128,92,111,108,97,22,64,1,0,1,0,13,15,98,105,34,31,49,4,71,3,107,108,44,170,64,48,58,157,2,57,105,36,0,31,105,108,10,55,68,174,88,2,135,97,44,35,142,14,62,134,0,2,3,5,1,78,42,72,100,143,68,42,22,0,44,4,120,74,102,149,30,0,44,58,30,0,76,103,146,16,129,84,24,195,39,88,17,116,1,27,32

B-factor: mean 37.74, std 23.27, range [0.01, 75.51]

Radius of gyration: 22.06 Å; Cα contacts (8 Å, |Δi|>4): 245; chains: 1; bounding box: 42×76×32 Å

Sequence (116 aa):
PTVDAHLANGSMSEVMMSEIAGLPIPPIIHYGAIAYAPSGASGKAWHQRTPARAEQVALEKCGDKTCKVVSRFTRCGAVAYNGSKYQGGTGLTRRAAEDDAVNRLEGGRIVNWACNPTVDAHLANGSMSEVMMSEIAGLPIPPIIHYGAIAYAPSGASGKAWHQRTPARAEQVALEKCGDKTCKVVSRFTRCGAVAYNGSKYQGGTGLTRRAAEDDAVNRLEGGRIVNWACNPTVDAHLANGSMSEVMMSEIAGLPIPPIIHYGAIAYAPSGASGKAWHQRTPARAEQVALEKCGDKTCKVVSRFTRCGAVAYNGSKYQGGTGLTRRAAEDDAVNRLEGGRIVNWACNPTVDAHLANGSMSEVMMSEIAGLPIPPIIHYGAIAYAPSGASGKAWHQRTPARAEQVALEKCGDKTCKVVSRFTRCGAVAYNGSKYQGGTGLTRRAAEDDAVNRLEGGRIVNWACNPTVDAHLANGSMSEVMMSEIAGLPIPPIIHYGAIAYAPSGASGKAWHQRTPARAEQVALEKCGDKTCKVVSRFTRCGAVAYNGSKYQGGTGLTRRAAEDDAVNRLEGGRIVNWACNPTVDAHLANGSMSEVMMSEIAGLPIPPIIHYGAIAYAPSGASGKAWHQRTPARAEQVALEKCGDKTCKVVSRFTRCGAVAYNGSKYQGGTGLTRRAAEDDAVNRLEGGRIVNWACNPTVDAHLANGSMSEVMMSEIAGLPIPPIIHYGAIAYAPSGASGKAWHQRTPARAEQVALEKCGDKTCKVVSRFTRCGAVAYNGSKYQGGTGLTRRAAEDDAVNRLEGGRIVNWACNPTVDAHLANGSMSEVMMSEIAGLPIPPIIHYGAIAYAPSGASGKAWHQRTPARAEQVALEKCGDKTCKVVSRFTRCGAVAYNGSKYQGGTGLTRRAAEDDAVNRLEGGRIVNWACNPTVDAHLANGSMSEVMMSEIAGLPIPPIIHYGAIAYAPSGASGKAWHQRTPARAEQVALEKCGDKTCKVVSRFTRCGAVAYNGSKYQGGTGLTRRAAEDDAVNRLEGGRIVNWACNPTVDAHLANGSMSEVMMSEIAGLPIPPIIHYGAIAYAPSGASGKAWHQRTPARAEQVALEKCGDKTCKVVSRFTRCGAVAYNGSKYQGGTGLTRRAAEDDAVNRLEGGRIVNWACNPTVDAHLANGSMSEVMMSEIAGLPIPPIIHYGAIAYAPSGASGKAWHQRTPARAEQVALEKCGDKTCKVVSRFTRCGAVAYNGSKYQGGTGLTRRAAEDDAVNRLEGGRIVNWACNPTVDAHLANGSMSEVMMSEIAGLPIPPIIHYGAIAYAPSGASGKAWHQRTPARAEQVALEKCGDKTCKVVSRFTRCGAVAYNGSKYQGGTGLTRRAAEDDAVNRLEGGRIVNWACNPTVDAHLANGSMSEVMMSEIAGLPIPPIIHYGAIAYAPSGASGKAWHQRTPARAEQVALEKCGDKTCKVVSRFTRCGAVAYNGSKYQGGTGLTRRAAEDDAVNRLEGGRIVNWACNPTVDAHLANGSMSEVMMSEIAGLPIPPIIHYGAIAYAPSGASGKAWHQRTPARAEQVALEKCGDKTCKVVSRFTRCGAVAYNGSKYQGGTGLTRRAAEDDAVNRLEGGRIVNWACNPTVDAHLANGSMSEVMMSEIAGLPIPPIIHYGAIAYAPSGASGKAWHQRTPARAEQVALEKCGDKTCKVVSRFTRCGAVAYNGSKYQGGTGLTRRAAEDDAVNRLEGGRIVNWACNPTVDAHLANGSMSEVMMSEIAGLPIPPIIHYGAIAYAPSGASGKAWHQRTPARAEQVALEKCGDKTCKVVSRFTRCGAVAYNGSKYQGGTGLTRRAAEDDAVNRLEGGRIVNWACNPTVDAHLANGSMSEVMMSEIAGLPIPPIIHYGAIAYAPSGASGKAWHQRTPARAEQVALEKCGDKTCKVVSRFTRCGAVAYNGSKYQGGTGLTRRAAEDDAVNRLEGGRIVNWACNPTVDAHLANGSMSEVMMSEIAGLPIPPIIHYGAIAYAPSGASGKAWHQRTPARAEQVALEKCGDKTCKVVSRFTRCGAVAYNGSKYQGGTGLTRRAAEDDAVNRLEGGRIVNWACNPTVDAHLANGSMSEVMMSEIAGLPIPPIIHYGAIAYAPSGASGKAWHQRTPARAEQVALEKCGDKTCKVVSRFTRCGAVAYNGSKYQGGTGLTRRAAEDDAVNRLEGGRIVNWACNPTVDAHLANGSMSEVMMSEIAGLPIPPIIHYGAIAYAPSGASGKAWHQRTPARAEQVALEKCGDKTCKVVSRFTRCGAVAYNGSKYQGGTGLTRRAAEDDAVNRLEGGRIVNWACN

Foldseek 3Di:
DDDDDDDDPDDDDPDDDDPPDPDDDDDDFKKAKWFQALVRQTFIFIRHRDNVVRQQRNCVSSPHRCRPDMDMDRAKKWWWDDPSDIFIATDNHPVNRVVRRCVVPPDTGTDDMDGD